Protein 2B86 (pdb70)

Solvent-accessible surface area: 4650 Å² total; per-residue (Å²): 238,105,148,89,44,86,1,30,0,76,140,80,29,91,28,104,107,153,159,14,18,83,2,140,121,126,38,135,6,86,6,30,59,45,113,147,118,99,54,88,2,115,19,97,72,111,164,56,4,99,2,27,10,137,116,30,90,145,122

GO terms:
  GO:0005783 endoplasmic reticulum (C, IDA)
  GO:0045944 positive regulation of transcription by RNA polymerase II (P, IDA)
  GO:0005515 protein binding (F, IPI)
  GO:0007165 signal transduction (P, TAS)
  GO:0007173 epidermal growth factor receptor signaling pathway (P, TAS)
  GO:0008285 negative regulation of cell population proliferation (P, TAS)
  GO:0005829 cytosol (C, TAS)
  GO:0005737 cytoplasm (C, IDA)
  GO:0001784 phosphotyrosine residue binding (F, IPI)
  GO:0042102 positive regulation of T cell proliferation (P, IMP)
  GO:0030838 positive regulation of actin filament polymerization (P, IMP)

Secondary structure (DSSP, 8-state):
-PPPEEEEESS-B--SSTTS--B-TT-EEEEEE-SSSS-EEE-TTS-EEE----SEEE-

InterPro domains:
  IPR000980 SH2 domain [PF00017] (285-359)
  IPR000980 SH2 domain [PS50001] (285-379)
  IPR000980 SH2 domain [SM00252] (283-365)
  IPR001452 SH3 domain [PF00018] (8-53)
  IPR001452 SH3 domain [PF00018] (202-249)
  IPR001452 SH3 domain [PF14604] (118-165)
  IPR001452 SH3 domain [PR00452] (5-15)
  IPR001452 SH3 domain [PR00452] (128-143)
  IPR001452 SH3 domain [PR00452] (145-154)
  IPR001452 SH3 domain [PR00452] (156-168)
  IPR001452 SH3 domain [PS50002] (2-61)
  IPR001452 SH3 domain [PS50002] (111-170)
  IPR001452 SH3 domain [PS50002] (195-257)
  IPR001452 SH3 domain [SM00326] (5-60)
  IPR001452 SH3 domain [SM00326] (114-169)
  IPR001452 SH3 domain [SM00326] (198-256)
  IPR017304 Cytoplasmic protein NCK [PIRSF037874] (1-380)
  IPR035559 Nck2, SH3 domain 1 [cd11899] (2-59)
  IPR035560 Nck2, SH3 domain 2 [cd11902] (114-168)
  IPR035561 Nck2, SH3 domain 3 [cd11903] (198-256)

Sequence (59 aa):
MTEEVIVIAKWDYTAQQDQELDIKKNERLWLLDDSKTWWRVRNAANRTGYVPSNYVERKMTEEVIVIAKWDYTAQQDQELDIKKNERLWLLDDSKTWWRVRNAANRTGYVPSNYVERKMTEEVIVIAKWDYTAQQDQELDIKKNERLWLLDDSKTWWRVRNAANRTGYVPSNYVERKMTEEVIVIAKWDYTAQQDQELDIKKNERLWLLDDSKTWWRVRNAANRTGYVPSNYVERKMTEEVIVIAKWDYTAQQDQELDIKKNERLWLLDDSKTWWRVRNAANRTGYVPSNYVERKMTEEVIVIAKWDYTAQQDQELDIKKNERLWLLDDSKTWWRVRNAANRTGYVPSNYVERKMTEEVIVIAKWDYTAQQDQELDIKKNERLWLLDDSKTWWRVRNAANRTGYVPSNYVERKMTEEVIVIAKWDYTAQQDQELDIKKNERLWLLDDSKTWWRVRNAANRTGYVPSNYVERKMTEEVIVIAKWDYTAQQDQELDIKKNERLWLLDDSKTWWRVRNAANRTGYVPSNYVERKMTEEVIVIAKWDYTAQQDQELDIKKNERLWLLDDSKTWWRVRNAANRTGYVPSNYVERKMTEEVIVIAKWDYTAQQDQELDIKKNERLWLLDDSKTWWRVRNAANRTGYVPSNYVERKMTEEVIVIAKWDYTAQQDQELDIKKNERLWLLDDSKTWWRVRNAANRTGYVPSNYVERKMTEEVIVIAKWDYTAQQDQELDIKKNERLWLLDDSKTWWRVRNAANRTGYVPSNYVERKMTEEVIVIAKWDYTAQQDQELDIKKNERLWLLDDSKTWWRVRNAANRTGYVPSNYVERKMTEEVIVIAKWDYTAQQDQELDIKKNERLWLLDDSKTWWRVRNAANRTGYVPSNYVERKMTEEVIVIAKWDYTAQQDQELDIKKNERLWLLDDSKTWWRVRNAANRTGYVPSNYVERKMTEEVIVIAKWDYTAQQDQELDIKKNERLWLLDDSKTWWRVRNAANRTGYVPSNYVERKMTEEVIVIAKWDYTAQQDQELDIKKNERLWLLDDSKTWWRVRNAANRTGYVPSNYVERKMTEEVIVIAKWDYTAQQDQELDIKKNERLWLLDDSKTWWRVRNAANRTGYVPSNYVERKMTEEVIVIAKWDYTAQQDQELDIKKNERLWLLDDSKTWWRVRNAANRTGYVPSNYVERKMTEEVIVIAKWDYTAQQDQELDIKKNERLWLLDDSKTWWRVRNAANRTGYVPSNYVERKMTEEVIVIAKWDYTAQQDQELDIKKNERLWLLDDSKTWWRVRNAANRTGYVPSNYVERKMTEEVIVIAKWDYTAQQDQELDIKKNERLWLLDDSKTWWRVRNAANRTGYVPSNYVERKMTEEVIVIAKWDYTAQQDQELDIKKNERLWLLDDSKTWWRVRNAANRTGYVPSNYVERKMTEEVIVIAKWDYTAQQDQELDIKKNERLWLLDDSKTWWRVRNAANRTGYVPSNYVERKMTEEVIVIAKWDYTAQQDQELDIKKNERLWLLDDSKTWWRVRNAANRTGYVPSNYVERKMTEEVIVIAKWDYTAQQDQELDIKKNERLWLLDDSKTWWRVRNAANRTGYVPSNYVERKMTEEVIVIAKWDYTAQQDQELDIKKNERLWLLDDSKTWWRVRNAANRTGYVPSNYVERKMTEEVIVIAKWDYTAQQDQELDIKKNERLWLLDDSKTWWRVRNAANRTGYVPSNYVERKMTEEVIVIAKWDYTAQQDQELDIKKNERLWLLDDSKTWWRVRNAANRTGYVPSNYVERK

Nearest PDB structures (foldseek):
  2b86-assembly1_A  TM=9.667E-01  e=6.865E-10  Homo sapiens
  2jw4-assembly1_A  TM=8.706E-01  e=1.695E-06  Homo sapiens
  2rol-assembly1_A  TM=8.533E-01  e=1.266E-04  Homo sapiens
  1wxb-assembly1_A  TM=8.736E-01  e=1.695E-04  Homo sapiens
  1wxt-assembly1_A  TM=8.742E-01  e=3.218E-04  Homo sapiens

Structure (mmCIF, N/CA/C/O backbone):
data_2B86
#
_entry.id   2B86
#
_cell.length_a   1.000
_cell.length_b   1.000
_cell.length_c   1.000
_cell.angle_alpha   90.00
_cell.angle_beta   90.00
_cell.angle_gamma   90.00
#
_symmetry.space_group_name_H-M   'P 1'
#
loop_
_atom_site.group_PDB
_atom_site.id
_atom_site.type_symbol
_atom_site.label_atom_id
_atom_site.label_alt_id
_atom_site.label_comp_id
_atom_site.label_asym_id
_atom_site.label_entity_id
_atom_site.label_seq_id
_atom_site.pdbx_PDB_ins_code
_atom_site.Cartn_x
_atom_site.Cartn_y
_atom_site.Cartn_z
_atom_site.occupancy
_atom_site.B_iso_or_equiv
_atom_site.auth_seq_id
_atom_site.auth_comp_id
_atom_site.auth_asym_id
_atom_site.auth_atom_id
_atom_site.pdbx_PDB_model_num
ATOM 1 N N . MET A 1 1 ? -9.884 -12.583 -12.425 1.00 0.00 1 MET A N 1
ATOM 2 C CA . MET A 1 1 ? -9.203 -12.512 -11.106 1.00 0.00 1 MET A CA 1
ATOM 3 C C . MET A 1 1 ? -8.119 -11.438 -11.102 1.00 0.00 1 MET A C 1
ATOM 4 O O . MET A 1 1 ? -7.314 -11.350 -12.030 1.00 0.00 1 MET A O 1
ATOM 20 N N . THR A 1 2 ? -8.106 -10.622 -10.053 1.00 0.00 2 THR A N 1
ATOM 21 C CA . THR A 1 2 ? -7.124 -9.550 -9.927 1.00 0.00 2 THR A CA 1
ATOM 22 C C . THR A 1 2 ? -5.775 -10.093 -9.465 1.00 0.00 2 THR A C 1
ATOM 23 O O . THR A 1 2 ? -5.710 -11.073 -8.723 1.00 0.00 2 THR A O 1
ATOM 34 N N . GLU A 1 3 ? -4.699 -9.449 -9.909 1.00 0.00 3 GLU A N 1
ATOM 35 C CA . GLU A 1 3 ? -3.351 -9.866 -9.542 1.00 0.00 3 GLU A CA 1
ATOM 36 C C . GLU A 1 3 ? -2.812 -9.027 -8.387 1.00 0.00 3 GLU A C 1
ATOM 37 O O . GLU A 1 3 ? -3.013 -7.813 -8.341 1.00 0.00 3 GLU A O 1
ATOM 50 N N . GLU A 1 4 ? -2.128 -9.684 -7.455 1.00 0.00 4 GLU A N 1
ATOM 51 C CA . GLU A 1 4 ? -1.560 -9.002 -6.297 1.00 0.00 4 GLU A CA 1
ATOM 52 C C . GLU A 1 4 ? -0.089 -8.675 -6.518 1.00 0.00 4 GLU A C 1
ATOM 53 O O . GLU A 1 4 ? 0.674 -9.493 -7.033 1.00 0.00 4 GLU A O 1
ATOM 66 N N . VAL A 1 5 ? 0.300 -7.472 -6.116 1.00 0.00 5 VAL A N 1
ATOM 67 C CA . VAL A 1 5 ? 1.676 -7.021 -6.256 1.00 0.00 5 VAL A CA 1
ATOM 68 C C . VAL A 1 5 ? 2.331 -6.877 -4.883 1.00 0.00 5 VAL A C 1
ATOM 69 O O . VAL A 1 5 ? 1.773 -6.252 -3.981 1.00 0.00 5 VAL A O 1
ATOM 82 N N . ILE A 1 6 ? 3.513 -7.463 -4.729 1.00 0.00 6 ILE A N 1
ATOM 83 C CA . ILE A 1 6 ? 4.235 -7.402 -3.463 1.00 0.00 6 ILE A CA 1
ATOM 84 C C . ILE A 1 6 ? 5.301 -6.315 -3.490 1.00 0.00 6 ILE A C 1
ATOM 85 O O . ILE A 1 6 ? 6.269 -6.400 -4.245 1.00 0.00 6 ILE A O 1
ATOM 101 N N . VAL A 1 7 ? 5.121 -5.293 -2.659 1.00 0.00 7 VAL A N 1
ATOM 102 C CA . VAL A 1 7 ? 6.074 -4.195 -2.593 1.00 0.00 7 VAL A CA 1
ATOM 103 C C . VAL A 1 7 ? 6.442 -3.868 -1.149 1.00 0.00 7 VAL A C 1
ATOM 104 O O . VAL A 1 7 ? 5.777 -4.307 -0.211 1.00 0.00 7 VAL A O 1
ATOM 117 N N . ILE A 1 8 ? 7.508 -3.098 -0.982 1.00 0.00 8 ILE A N 1
ATOM 118 C CA . ILE A 1 8 ? 7.972 -2.712 0.342 1.00 0.00 8 ILE A CA 1
ATOM 119 C C . ILE A 1 8 ? 8.165 -1.203 0.421 1.00 0.00 8 ILE A C 1
ATOM 120 O O . ILE A 1 8 ? 8.813 -0.605 -0.438 1.00 0.00 8 ILE A O 1
ATOM 136 N N . ALA A 1 9 ? 7.580 -0.592 1.447 1.00 0.00 9 ALA A N 1
ATOM 137 C CA . ALA A 1 9 ? 7.660 0.853 1.626 1.00 0.00 9 ALA A CA 1
ATOM 138 C C . ALA A 1 9 ? 9.043 1.284 2.108 1.00 0.00 9 ALA A C 1
ATOM 139 O O . ALA A 1 9 ? 9.668 0.607 2.923 1.00 0.00 9 ALA A O 1
ATOM 146 N N . LYS A 1 10 ? 9.514 2.416 1.583 1.00 0.00 10 LYS A N 1
ATOM 147 C CA . LYS A 1 10 ? 10.825 2.954 1.939 1.00 0.00 10 LYS A CA 1
ATOM 148 C C . LYS A 1 10 ? 10.708 4.162 2.873 1.00 0.00 10 LYS A C 1
ATOM 149 O O . LYS A 1 10 ? 11.661 4.508 3.572 1.00 0.00 10 LYS A O 1
ATOM 168 N N . TRP A 1 11 ? 9.537 4.791 2.891 1.00 0.00 11 TRP A N 1
ATOM 169 C CA . TRP A 1 11 ? 9.298 5.949 3.755 1.00 0.00 11 TRP A CA 1
ATOM 170 C C . TRP A 1 11 ? 7.884 5.888 4.333 1.00 0.00 11 TRP A C 1
ATOM 171 O O . TRP A 1 11 ? 6.977 5.316 3.729 1.00 0.00 11 TRP A O 1
ATOM 192 N N . ASP A 1 12 ? 7.715 6.454 5.522 1.00 0.00 12 ASP A N 1
ATOM 193 C CA . ASP A 1 12 ? 6.426 6.440 6.206 1.00 0.00 12 ASP A CA 1
ATOM 194 C C . ASP A 1 12 ? 5.398 7.324 5.509 1.00 0.00 12 ASP A C 1
ATOM 195 O O . ASP A 1 12 ? 5.654 8.493 5.218 1.00 0.00 12 ASP A O 1
ATOM 205 N N . TYR A 1 13 ? 4.222 6.753 5.259 1.00 0.00 13 TYR A N 1
ATOM 206 C CA . TYR A 1 13 ? 3.135 7.481 4.613 1.00 0.00 13 TYR A CA 1
ATOM 207 C C . TYR A 1 13 ? 1.850 7.370 5.428 1.00 0.00 13 TYR A C 1
ATOM 208 O O . TYR A 1 13 ? 1.534 6.309 5.968 1.00 0.00 13 TYR A O 1
ATOM 226 N N . THR A 1 14 ? 1.109 8.468 5.501 1.00 0.00 14 THR A N 1
ATOM 227 C CA . THR A 1 14 ? -0.148 8.498 6.238 1.00 0.00 14 THR A CA 1
ATOM 228 C C . THR A 1 14 ? -1.334 8.504 5.277 1.00 0.00 14 THR A C 1
ATOM 229 O O . THR A 1 14 ? -1.312 9.188 4.254 1.00 0.00 14 THR A O 1
ATOM 240 N N . ALA A 1 15 ? -2.365 7.735 5.610 1.00 0.00 15 ALA A N 1
ATOM 241 C CA . ALA A 1 15 ? -3.556 7.646 4.780 1.00 0.00 15 ALA A CA 1
ATOM 242 C C . ALA A 1 15 ? -4.209 9.011 4.597 1.00 0.00 15 ALA A C 1
ATOM 243 O O . ALA A 1 15 ? -4.319 9.788 5.546 1.00 0.00 15 ALA A O 1
ATOM 250 N N . GLN A 1 16 ? -4.655 9.296 3.377 1.00 0.00 16 GLN A N 1
ATOM 251 C CA . GLN A 1 16 ? -5.316 10.568 3.093 1.00 0.00 16 GLN A CA 1
ATOM 252 C C . GLN A 1 16 ? -6.817 10.499 3.402 1.00 0.00 16 GLN A C 1
ATOM 253 O O . GLN A 1 16 ? -7.526 11.501 3.298 1.00 0.00 16 GLN A O 1
ATOM 267 N N . GLN A 1 17 ? -7.294 9.317 3.802 1.00 0.00 17 GLN A N 1
ATOM 268 C CA . GLN A 1 17 ? -8.703 9.131 4.148 1.00 0.00 17 GLN A CA 1
ATOM 269 C C . GLN A 1 17 ? -8.841 8.110 5.275 1.00 0.00 17 GLN A C 1
ATOM 270 O O . GLN A 1 17 ? -7.874 7.441 5.639 1.00 0.00 17 GLN A O 1
ATOM 284 N N . ASP A 1 18 ? -10.046 7.995 5.825 1.00 0.00 18 ASP A N 1
ATOM 285 C CA . ASP A 1 18 ? -10.301 7.055 6.913 1.00 0.00 18 ASP A CA 1
ATOM 286 C C . ASP A 1 18 ? -10.348 5.616 6.409 1.00 0.00 18 ASP A C 1
ATOM 287 O O . ASP A 1 18 ? -10.061 4.680 7.154 1.00 0.00 18 ASP A O 1
ATOM 297 N N . GLN A 1 19 ? -10.717 5.446 5.146 1.00 0.00 19 GLN A N 1
ATOM 298 C CA . GLN A 1 19 ? -10.808 4.116 4.552 1.00 0.00 19 GLN A CA 1
ATOM 299 C C . GLN A 1 19 ? -9.441 3.583 4.116 1.00 0.00 19 GLN A C 1
ATOM 300 O O . GLN A 1 19 ? -9.319 2.410 3.762 1.00 0.00 19 GLN A O 1
ATOM 314 N N . GLU A 1 20 ? -8.410 4.429 4.136 1.00 0.00 20 GLU A N 1
ATOM 315 C CA . GLU A 1 20 ? -7.077 3.987 3.730 1.00 0.00 20 GLU A CA 1
ATOM 316 C C . GLU A 1 20 ? -6.271 3.520 4.938 1.00 0.00 20 GLU A C 1
ATOM 317 O O . GLU A 1 20 ? -6.721 3.640 6.080 1.00 0.00 20 GLU A O 1
ATOM 330 N N . LEU A 1 21 ? -5.100 2.939 4.678 1.00 0.00 21 LEU A N 1
ATOM 331 C CA . LEU A 1 21 ? -4.259 2.395 5.746 1.00 0.00 21 LEU A CA 1
ATOM 332 C C . LEU A 1 21 ? -2.877 3.052 5.807 1.00 0.00 21 LEU A C 1
ATOM 333 O O . LEU A 1 21 ? -2.207 3.222 4.795 1.00 0.00 21 LEU A O 1
ATOM 349 N N . ASP A 1 22 ? -2.441 3.396 7.014 1.00 0.00 22 ASP A N 1
ATOM 350 C CA . ASP A 1 22 ? -1.130 4.012 7.198 1.00 0.00 22 ASP A CA 1
ATOM 351 C C . ASP A 1 22 ? -0.005 2.987 7.047 1.00 0.00 22 ASP A C 1
ATOM 352 O O . ASP A 1 22 ? -0.161 1.819 7.407 1.00 0.00 22 ASP A O 1
ATOM 362 N N . ILE A 1 23 ? 1.133 3.443 6.525 1.00 0.00 23 ILE A N 1
ATOM 363 C CA . ILE A 1 23 ? 2.302 2.587 6.335 1.00 0.00 23 ILE A CA 1
ATOM 364 C C . ILE A 1 23 ? 3.535 3.234 6.973 1.00 0.00 23 ILE A C 1
ATOM 365 O O . ILE A 1 23 ? 3.489 4.397 7.377 1.00 0.00 23 ILE A O 1
ATOM 381 N N . LYS A 1 24 ? 4.632 2.485 7.077 1.00 0.00 24 LYS A N 1
ATOM 382 C CA . LYS A 1 24 ? 5.855 3.015 7.685 1.00 0.00 24 LYS A CA 1
ATOM 383 C C . LYS A 1 24 ? 7.015 3.058 6.687 1.00 0.00 24 LYS A C 1
ATOM 384 O O . LYS A 1 24 ? 6.851 2.752 5.507 1.00 0.00 24 LYS A O 1
ATOM 403 N N . LYS A 1 25 ? 8.184 3.465 7.180 1.00 0.00 25 LYS A N 1
ATOM 404 C CA . LYS A 1 25 ? 9.386 3.587 6.356 1.00 0.00 25 LYS A CA 1
ATOM 405 C C . LYS A 1 25 ? 9.882 2.247 5.836 1.00 0.00 25 LYS A C 1
ATOM 406 O O . LYS A 1 25 ? 10.370 2.157 4.712 1.00 0.00 25 LYS A O 1
ATOM 425 N N . ASN A 1 26 ? 9.781 1.211 6.656 1.00 0.00 26 ASN A N 1
ATOM 426 C CA . ASN A 1 26 ? 10.249 -0.112 6.258 1.00 0.00 26 ASN A CA 1
ATOM 427 C C . ASN A 1 26 ? 9.160 -1.164 6.435 1.00 0.00 26 ASN A C 1
ATOM 428 O O . ASN A 1 26 ? 9.432 -2.292 6.849 1.00 0.00 26 ASN A O 1
ATOM 439 N N . GLU A 1 27 ? 7.930 -0.791 6.116 1.00 0.00 27 GLU A N 1
ATOM 440 C CA . GLU A 1 27 ? 6.803 -1.704 6.237 1.00 0.00 27 GLU A CA 1
ATOM 441 C C . GLU A 1 27 ? 6.435 -2.295 4.879 1.00 0.00 27 GLU A C 1
ATOM 442 O O . GLU A 1 27 ? 6.313 -1.574 3.890 1.00 0.00 27 GLU A O 1
ATOM 455 N N . ARG A 1 28 ? 6.257 -3.611 4.840 1.00 0.00 28 ARG A N 1
ATOM 456 C CA . ARG A 1 28 ? 5.901 -4.298 3.611 1.00 0.00 28 ARG A CA 1
ATOM 457 C C . ARG A 1 28 ? 4.386 -4.330 3.438 1.00 0.00 28 ARG A C 1
ATOM 458 O O . ARG A 1 28 ? 3.658 -4.758 4.333 1.00 0.00 28 ARG A O 1
ATOM 479 N N . LEU A 1 29 ? 3.916 -3.848 2.292 1.00 0.00 29 LEU A N 1
ATOM 480 C CA . LEU A 1 29 ? 2.490 -3.792 2.012 1.00 0.00 29 LEU A CA 1
ATOM 481 C C . LEU A 1 29 ? 2.107 -4.685 0.831 1.00 0.00 29 LEU A C 1
ATOM 482 O O . LEU A 1 29 ? 2.902 -4.897 -0.086 1.00 0.00 29 LEU A O 1
ATOM 498 N N . TRP A 1 30 ? 0.875 -5.192 0.859 1.00 0.00 30 TRP A N 1
ATOM 499 C CA . TRP A 1 30 ? 0.364 -6.050 -0.210 1.00 0.00 30 TRP A CA 1
ATOM 500 C C . TRP A 1 30 ? -0.577 -5.260 -1.127 1.00 0.00 30 TRP A C 1
ATOM 501 O O . TRP A 1 30 ? -1.707 -4.951 -0.750 1.00 0.00 30 TRP A O 1
ATOM 522 N N . LEU A 1 31 ? -0.099 -4.925 -2.327 1.00 0.00 31 LEU A N 1
ATOM 523 C CA . LEU A 1 31 ? -0.892 -4.155 -3.295 1.00 0.00 31 LEU A CA 1
ATOM 524 C C . LEU A 1 31 ? -1.899 -5.033 -4.039 1.00 0.00 31 LEU A C 1
ATOM 525 O O . LEU A 1 31 ? -1.609 -6.180 -4.378 1.00 0.00 31 LEU A O 1
ATOM 541 N N . LEU A 1 32 ? -3.083 -4.473 -4.297 1.00 0.00 32 LEU A N 1
ATOM 542 C CA . LEU A 1 32 ? -4.139 -5.190 -5.008 1.00 0.00 32 LEU A CA 1
ATOM 543 C C . LEU A 1 32 ? -4.378 -4.590 -6.393 1.00 0.00 32 LEU A C 1
ATOM 544 O O . LEU A 1 32 ? -4.794 -5.290 -7.316 1.00 0.00 32 LEU A O 1
ATOM 560 N N . ASP A 1 33 ? -4.122 -3.289 -6.530 1.00 0.00 33 ASP A N 1
ATOM 561 C CA . ASP A 1 33 ? -4.323 -2.598 -7.803 1.00 0.00 33 ASP A CA 1
ATOM 562 C C . ASP A 1 33 ? -3.499 -1.314 -7.872 1.00 0.00 33 ASP A C 1
ATOM 563 O O . ASP A 1 33 ? -3.693 -0.396 -7.076 1.00 0.00 33 ASP A O 1
ATOM 573 N N . ASP A 1 34 ? -2.573 -1.262 -8.827 1.00 0.00 34 ASP A N 1
ATOM 574 C CA . ASP A 1 34 ? -1.711 -0.095 -9.000 1.00 0.00 34 ASP A CA 1
ATOM 575 C C . ASP A 1 34 ? -2.030 0.679 -10.285 1.00 0.00 34 ASP A C 1
ATOM 576 O O . ASP A 1 34 ? -1.331 1.636 -10.621 1.00 0.00 34 ASP A O 1
ATOM 586 N N . SER A 1 35 ? -3.076 0.272 -11.005 1.00 0.00 35 SER A N 1
ATOM 587 C CA . SER A 1 35 ? -3.451 0.945 -12.246 1.00 0.00 35 SER A CA 1
ATOM 588 C C . SER A 1 35 ? -3.967 2.357 -11.978 1.00 0.00 35 SER A C 1
ATOM 589 O O . SER A 1 35 ? -3.729 3.275 -12.763 1.00 0.00 35 SER A O 1
ATOM 597 N N . LYS A 1 36 ? -4.681 2.517 -10.871 1.00 0.00 36 LYS A N 1
ATOM 598 C CA . LYS A 1 36 ? -5.245 3.810 -10.497 1.00 0.00 36 LYS A CA 1
ATOM 599 C C . LYS A 1 36 ? -4.230 4.676 -9.774 1.00 0.00 36 LYS A C 1
ATOM 600 O O . LYS A 1 36 ? -3.268 4.175 -9.192 1.00 0.00 36 LYS A O 1
ATOM 619 N N . THR A 1 37 ? -4.474 5.987 -9.784 1.00 0.00 37 THR A N 1
ATOM 620 C CA . THR A 1 37 ? -3.604 6.935 -9.095 1.00 0.00 37 THR A CA 1
ATOM 621 C C . THR A 1 37 ? -3.498 6.546 -7.624 1.00 0.00 37 THR A C 1
ATOM 622 O O . THR A 1 37 ? -2.441 6.661 -7.004 1.00 0.00 37 THR A O 1
ATOM 633 N N . TRP A 1 38 ? -4.607 6.036 -7.096 1.00 0.00 38 TRP A N 1
ATOM 634 C CA . TRP A 1 38 ? -4.662 5.565 -5.723 1.00 0.00 38 TRP A CA 1
ATOM 635 C C . TRP A 1 38 ? -4.507 4.050 -5.734 1.00 0.00 38 TRP A C 1
ATOM 636 O O . TRP A 1 38 ? -5.131 3.368 -6.547 1.00 0.00 38 TRP A O 1
ATOM 657 N N . TRP A 1 39 ? -3.650 3.523 -4.872 1.00 0.00 39 TRP A N 1
ATOM 658 C CA . TRP A 1 39 ? -3.404 2.086 -4.849 1.00 0.00 39 TRP A CA 1
ATOM 659 C C . TRP A 1 39 ? -4.083 1.405 -3.678 1.00 0.00 39 TRP A C 1
ATOM 660 O O . TRP A 1 39 ? -3.990 1.865 -2.542 1.00 0.00 39 TRP A O 1
ATOM 681 N N . ARG A 1 40 ? -4.729 0.276 -3.959 1.00 0.00 40 ARG A N 1
ATOM 682 C CA . ARG A 1 40 ? -5.384 -0.492 -2.916 1.00 0.00 40 ARG A CA 1
ATOM 683 C C . ARG A 1 40 ? -4.361 -1.430 -2.308 1.00 0.00 40 ARG A C 1
ATOM 684 O O . ARG A 1 40 ? -3.599 -2.075 -3.029 1.00 0.00 40 ARG A O 1
ATOM 705 N N . VAL A 1 41 ? -4.310 -1.479 -0.987 1.00 0.00 41 VAL A N 1
ATOM 706 C CA . VAL A 1 41 ? -3.334 -2.313 -0.315 1.00 0.00 41 VAL A CA 1
ATOM 707 C C . VAL A 1 41 ? -3.941 -3.054 0.878 1.00 0.00 41 VAL A C 1
ATOM 708 O O . VAL A 1 41 ? -4.993 -2.677 1.389 1.00 0.00 41 VAL A O 1
ATOM 721 N N . ARG A 1 42 ? -3.254 -4.106 1.309 1.00 0.00 42 ARG A N 1
ATOM 722 C CA . ARG A 1 42 ? -3.695 -4.915 2.434 1.00 0.00 42 ARG A CA 1
ATOM 723 C C . ARG A 1 42 ? -2.598 -4.972 3.482 1.00 0.00 42 ARG A C 1
ATOM 724 O O . ARG A 1 42 ? -1.416 -4.897 3.153 1.00 0.00 42 ARG A O 1
ATOM 745 N N . ASN A 1 43 ? -2.985 -5.097 4.741 1.00 0.00 43 ASN A N 1
ATOM 746 C CA . ASN A 1 43 ? -2.002 -5.159 5.824 1.00 0.00 43 ASN A CA 1
ATOM 747 C C . ASN A 1 43 ? -2.139 -6.447 6.630 1.00 0.00 43 ASN A C 1
ATOM 748 O O . ASN A 1 43 ? -3.174 -7.111 6.595 1.00 0.00 43 ASN A O 1
ATOM 759 N N . ALA A 1 44 ? -1.078 -6.794 7.360 1.00 0.00 44 ALA A N 1
ATOM 760 C CA . ALA A 1 44 ? -1.067 -8.003 8.180 1.00 0.00 44 ALA A CA 1
ATOM 761 C C . ALA A 1 44 ? -2.234 -8.021 9.175 1.00 0.00 44 ALA A C 1
ATOM 762 O O . ALA A 1 44 ? -2.610 -9.080 9.677 1.00 0.00 44 ALA A O 1
ATOM 769 N N . ALA A 1 45 ? -2.809 -6.846 9.451 1.00 0.00 45 ALA A N 1
ATOM 770 C CA . ALA A 1 45 ? -3.934 -6.733 10.374 1.00 0.00 45 ALA A CA 1
ATOM 771 C C . ALA A 1 45 ? -5.265 -7.141 9.727 1.00 0.00 45 ALA A C 1
ATOM 772 O O . ALA A 1 45 ? -6.324 -6.998 10.342 1.00 0.00 45 ALA A O 1
ATOM 779 N N . ASN A 1 46 ? -5.217 -7.639 8.482 1.00 0.00 46 ASN A N 1
ATOM 780 C CA . ASN A 1 46 ? -6.418 -8.058 7.754 1.00 0.00 46 ASN A CA 1
ATOM 781 C C . ASN A 1 46 ? -7.246 -6.857 7.305 1.00 0.00 46 ASN A C 1
ATOM 782 O O . ASN A 1 46 ? -8.445 -6.980 7.053 1.00 0.00 46 ASN A O 1
ATOM 793 N N . ARG A 1 47 ? -6.599 -5.702 7.195 1.00 0.00 47 ARG A N 1
ATOM 794 C CA . ARG A 1 47 ? -7.270 -4.488 6.761 1.00 0.00 47 ARG A CA 1
ATOM 795 C C . ARG A 1 47 ? -6.818 -4.126 5.351 1.00 0.00 47 ARG A C 1
ATOM 796 O O . ARG A 1 47 ? -5.666 -4.362 4.986 1.00 0.00 47 ARG A O 1
ATOM 817 N N . THR A 1 48 ? -7.715 -3.549 4.555 1.00 0.00 48 THR A N 1
ATOM 818 C CA . THR A 1 48 ? -7.369 -3.161 3.189 1.00 0.00 48 THR A CA 1
ATOM 819 C C . THR A 1 48 ? -7.889 -1.750 2.873 1.00 0.00 48 THR A C 1
ATOM 820 O O . THR A 1 48 ? -8.931 -1.342 3.388 1.00 0.00 48 THR A O 1
ATOM 831 N N . GLY A 1 49 ? -7.165 -1.006 2.027 1.00 0.00 49 GLY A N 1
ATOM 832 C CA . GLY A 1 49 ? -7.590 0.350 1.675 1.00 0.00 49 GLY A CA 1
ATOM 833 C C . GLY A 1 49 ? -6.801 0.947 0.515 1.00 0.00 49 GLY A C 1
ATOM 834 O O . GLY A 1 49 ? -5.849 0.338 0.033 1.00 0.00 49 GLY A O 1
ATOM 838 N N . TYR A 1 50 ? -7.205 2.144 0.063 1.00 0.00 50 TYR A N 1
ATOM 839 C CA . TYR A 1 50 ? -6.536 2.821 -1.058 1.00 0.00 50 TYR A CA 1
ATOM 840 C C . TYR A 1 50 ? -5.617 3.945 -0.579 1.00 0.00 50 TYR A C 1
ATOM 841 O O . TYR A 1 50 ? -6.089 4.994 -0.140 1.00 0.00 50 TYR A O 1
ATOM 859 N N . VAL A 1 51 ? -4.309 3.727 -0.676 1.00 0.00 51 VAL A N 1
ATOM 860 C CA . VAL A 1 51 ? -3.334 4.729 -0.249 1.00 0.00 51 VAL A CA 1
ATOM 861 C C . VAL A 1 51 ? -2.310 5.043 -1.346 1.00 0.00 51 VAL A C 1
ATOM 862 O O . VAL A 1 51 ? -1.517 4.179 -1.723 1.00 0.00 51 VAL A O 1
ATOM 875 N N . PRO A 1 52 ? -2.278 6.288 -1.866 1.00 0.00 52 PRO A N 1
ATOM 876 C CA . PRO A 1 52 ? -1.307 6.664 -2.892 1.00 0.00 52 PRO A CA 1
ATOM 877 C C . PRO A 1 52 ? 0.088 6.804 -2.297 1.00 0.00 52 PRO A C 1
ATOM 878 O O . PRO A 1 52 ? 0.663 7.892 -2.271 1.00 0.00 52 PRO A O 1
ATOM 889 N N . SER A 1 53 ? 0.617 5.692 -1.792 1.00 0.00 53 SER A N 1
ATOM 890 C CA . SER A 1 53 ? 1.932 5.688 -1.170 1.00 0.00 53 SER A CA 1
ATOM 891 C C . SER A 1 53 ? 3.038 5.817 -2.204 1.00 0.00 53 SER A C 1
ATOM 892 O O . SER A 1 53 ? 3.725 4.845 -2.520 1.00 0.00 53 SER A O 1
ATOM 900 N N . ASN A 1 54 ? 3.236 7.033 -2.706 1.00 0.00 54 ASN A N 1
ATOM 901 C CA . ASN A 1 54 ? 4.301 7.284 -3.672 1.00 0.00 54 ASN A CA 1
ATOM 902 C C . ASN A 1 54 ? 5.664 6.950 -3.056 1.00 0.00 54 ASN A C 1
ATOM 903 O O . ASN A 1 54 ? 6.649 6.753 -3.768 1.00 0.00 54 ASN A O 1
ATOM 914 N N . TYR A 1 55 ? 5.706 6.894 -1.720 1.00 0.00 55 TYR A N 1
ATOM 915 C CA . TYR A 1 55 ? 6.922 6.598 -0.984 1.00 0.00 55 TYR A CA 1
ATOM 916 C C . TYR A 1 55 ? 7.137 5.086 -0.805 1.00 0.00 55 TYR A C 1
ATOM 917 O O . TYR A 1 55 ? 7.495 4.628 0.282 1.00 0.00 55 TYR A O 1
ATOM 935 N N . VAL A 1 56 ? 6.926 4.313 -1.867 1.00 0.00 56 VAL A N 1
ATOM 936 C CA . VAL A 1 56 ? 7.109 2.866 -1.801 1.00 0.00 56 VAL A CA 1
ATOM 937 C C . VAL A 1 56 ? 7.849 2.351 -3.034 1.00 0.00 56 VAL A C 1
ATOM 938 O O . VAL A 1 56 ? 7.704 2.894 -4.130 1.00 0.00 56 VAL A O 1
ATOM 951 N N . GLU A 1 57 ? 8.654 1.308 -2.845 1.00 0.00 57 GLU A N 1
ATOM 952 C CA . GLU A 1 57 ? 9.429 0.730 -3.941 1.00 0.00 57 GLU A CA 1
ATOM 953 C C . GLU A 1 57 ? 9.116 -0.751 -4.120 1.00 0.00 57 GLU A C 1
ATOM 954 O O . GLU A 1 57 ? 8.957 -1.487 -3.146 1.00 0.00 57 GLU A O 1
ATOM 967 N N . ARG A 1 58 ? 9.031 -1.180 -5.375 1.00 0.00 58 ARG A N 1
ATOM 968 C CA . ARG A 1 58 ? 8.738 -2.573 -5.693 1.00 0.00 58 ARG A CA 1
ATOM 969 C C . ARG A 1 58 ? 9.960 -3.454 -5.451 1.00 0.00 58 ARG A C 1
ATOM 970 O O . ARG A 1 58 ? 11.087 -3.067 -5.761 1.00 0.00 58 ARG A O 1
ATOM 991 N N . LYS A 1 59 ? 9.729 -4.643 -4.903 1.00 0.00 59 LYS A N 1
ATOM 992 C CA . LYS A 1 59 ? 10.814 -5.579 -4.628 1.00 0.00 59 LYS A CA 1
ATOM 993 C C . LYS A 1 59 ? 10.289 -7.008 -4.540 1.00 0.00 59 LYS A C 1
ATOM 994 O O . LYS A 1 59 ? 9.348 -7.246 -3.752 1.00 0.00 59 LYS A O 1
ATOM 1013 N N . MET A 1 1 ? -7.993 -16.723 -11.076 1.00 0.00 1 MET A N 2
ATOM 1014 C CA . MET A 1 1 ? -7.486 -16.208 -9.760 1.00 0.00 1 MET A CA 2
ATOM 1015 C C . MET A 1 1 ? -6.692 -14.912 -9.923 1.00 0.00 1 MET A C 2
ATOM 1016 O O . MET A 1 1 ? -5.872 -14.781 -10.832 1.00 0.00 1 MET A O 2
ATOM 1032 N N . THR A 1 2 ? -6.950 -13.954 -9.036 1.00 0.00 2 THR A N 2
ATOM 1033 C CA . THR A 1 2 ? -6.269 -12.665 -9.077 1.00 0.00 2 THR A CA 2
ATOM 1034 C C . THR A 1 2 ? -4.833 -12.783 -8.579 1.00 0.00 2 THR A C 2
ATOM 1035 O O . THR A 1 2 ? -4.522 -13.631 -7.741 1.00 0.00 2 THR A O 2
ATOM 1046 N N . GLU A 1 3 ? -3.961 -11.925 -9.101 1.00 0.00 3 GLU A N 2
ATOM 1047 C CA . GLU A 1 3 ? -2.554 -11.926 -8.713 1.00 0.00 3 GLU A CA 2
ATOM 1048 C C . GLU A 1 3 ? -2.267 -10.829 -7.692 1.00 0.00 3 GLU A C 2
ATOM 1049 O O . GLU A 1 3 ? -2.564 -9.657 -7.926 1.00 0.00 3 GLU A O 2
ATOM 1062 N N . GLU A 1 4 ? -1.685 -11.216 -6.561 1.00 0.00 4 GLU A N 2
ATOM 1063 C CA . GLU A 1 4 ? -1.354 -10.266 -5.505 1.00 0.00 4 GLU A CA 2
ATOM 1064 C C . GLU A 1 4 ? -0.004 -9.611 -5.763 1.00 0.00 4 GLU A C 2
ATOM 1065 O O . GLU A 1 4 ? 0.921 -10.244 -6.273 1.00 0.00 4 GLU A O 2
ATOM 1078 N N . VAL A 1 5 ? 0.095 -8.337 -5.410 1.00 0.00 5 VAL A N 2
ATOM 1079 C CA . VAL A 1 5 ? 1.323 -7.579 -5.599 1.00 0.00 5 VAL A CA 2
ATOM 1080 C C . VAL A 1 5 ? 2.007 -7.316 -4.259 1.00 0.00 5 VAL A C 2
ATOM 1081 O O . VAL A 1 5 ? 1.383 -6.834 -3.313 1.00 0.00 5 VAL A O 2
ATOM 1094 N N . ILE A 1 6 ? 3.293 -7.647 -4.187 1.00 0.00 6 ILE A N 2
ATOM 1095 C CA . ILE A 1 6 ? 4.070 -7.461 -2.967 1.00 0.00 6 ILE A CA 2
ATOM 1096 C C . ILE A 1 6 ? 5.052 -6.298 -3.109 1.00 0.00 6 ILE A C 2
ATOM 1097 O O . ILE A 1 6 ? 5.972 -6.351 -3.925 1.00 0.00 6 ILE A O 2
ATOM 1113 N N . VAL A 1 7 ? 4.853 -5.248 -2.312 1.00 0.00 7 VAL A N 2
ATOM 1114 C CA . VAL A 1 7 ? 5.731 -4.080 -2.361 1.00 0.00 7 VAL A CA 2
ATOM 1115 C C . VAL A 1 7 ? 6.239 -3.704 -0.967 1.00 0.00 7 VAL A C 2
ATOM 1116 O O . VAL A 1 7 ? 5.664 -4.105 0.044 1.00 0.00 7 VAL A O 2
ATOM 1129 N N . ILE A 1 8 ? 7.323 -2.930 -0.926 1.00 0.00 8 ILE A N 2
ATOM 1130 C CA . ILE A 1 8 ? 7.911 -2.501 0.339 1.00 0.00 8 ILE A CA 2
ATOM 1131 C C . ILE A 1 8 ? 7.916 -0.980 0.455 1.00 0.00 8 ILE A C 2
ATOM 1132 O O . ILE A 1 8 ? 8.375 -0.278 -0.447 1.00 0.00 8 ILE A O 2
ATOM 1148 N N . ALA A 1 9 ? 7.399 -0.478 1.571 1.00 0.00 9 ALA A N 2
ATOM 1149 C CA . ALA A 1 9 ? 7.339 0.960 1.813 1.00 0.00 9 ALA A CA 2
ATOM 1150 C C . ALA A 1 9 ? 8.654 1.472 2.403 1.00 0.00 9 ALA A C 2
ATOM 1151 O O . ALA A 1 9 ? 9.055 1.064 3.493 1.00 0.00 9 ALA A O 2
ATOM 1158 N N . LYS A 1 10 ? 9.326 2.361 1.670 1.00 0.00 10 LYS A N 2
ATOM 1159 C CA . LYS A 1 10 ? 10.605 2.923 2.113 1.00 0.00 10 LYS A CA 2
ATOM 1160 C C . LYS A 1 10 ? 10.435 4.218 2.922 1.00 0.00 10 LYS A C 2
ATOM 1161 O O . LYS A 1 10 ? 11.414 4.766 3.428 1.00 0.00 10 LYS A O 2
ATOM 1180 N N . TRP A 1 11 ? 9.200 4.699 3.052 1.00 0.00 11 TRP A N 2
ATOM 1181 C CA . TRP A 1 11 ? 8.928 5.922 3.813 1.00 0.00 11 TRP A CA 2
ATOM 1182 C C . TRP A 1 11 ? 7.560 5.835 4.489 1.00 0.00 11 TRP A C 2
ATOM 1183 O O . TRP A 1 11 ? 6.610 5.294 3.922 1.00 0.00 11 TRP A O 2
ATOM 1204 N N . ASP A 1 12 ? 7.477 6.352 5.710 1.00 0.00 12 ASP A N 2
ATOM 1205 C CA . ASP A 1 12 ? 6.236 6.317 6.474 1.00 0.00 12 ASP A CA 2
ATOM 1206 C C . ASP A 1 12 ? 5.190 7.272 5.903 1.00 0.00 12 ASP A C 2
ATOM 1207 O O . ASP A 1 12 ? 5.406 8.483 5.839 1.00 0.00 12 ASP A O 2
ATOM 1217 N N . TYR A 1 13 ? 4.050 6.713 5.500 1.00 0.00 13 TYR A N 2
ATOM 1218 C CA . TYR A 1 13 ? 2.956 7.507 4.943 1.00 0.00 13 TYR A CA 2
ATOM 1219 C C . TYR A 1 13 ? 1.650 7.206 5.672 1.00 0.00 13 TYR A C 2
ATOM 1220 O O . TYR A 1 13 ? 1.333 6.049 5.949 1.00 0.00 13 TYR A O 2
ATOM 1238 N N . THR A 1 14 ? 0.892 8.255 5.970 1.00 0.00 14 THR A N 2
ATOM 1239 C CA . THR A 1 14 ? -0.384 8.101 6.657 1.00 0.00 14 THR A CA 2
ATOM 1240 C C . THR A 1 14 ? -1.541 8.168 5.668 1.00 0.00 14 THR A C 2
ATOM 1241 O O . THR A 1 14 ? -1.518 8.945 4.715 1.00 0.00 14 THR A O 2
ATOM 1252 N N . ALA A 1 15 ? -2.547 7.342 5.910 1.00 0.00 15 ALA A N 2
ATOM 1253 C CA . ALA A 1 15 ? -3.721 7.278 5.063 1.00 0.00 15 ALA A CA 2
ATOM 1254 C C . ALA A 1 15 ? -4.414 8.633 4.952 1.00 0.00 15 ALA A C 2
ATOM 1255 O O . ALA A 1 15 ? -4.671 9.293 5.959 1.00 0.00 15 ALA A O 2
ATOM 1262 N N . GLN A 1 16 ? -4.734 9.032 3.724 1.00 0.00 16 GLN A N 2
ATOM 1263 C CA . GLN A 1 16 ? -5.422 10.300 3.490 1.00 0.00 16 GLN A CA 2
ATOM 1264 C C . GLN A 1 16 ? -6.808 10.274 4.132 1.00 0.00 16 GLN A C 2
ATOM 1265 O O . GLN A 1 16 ? -7.325 11.301 4.571 1.00 0.00 16 GLN A O 2
ATOM 1279 N N . GLN A 1 17 ? -7.393 9.082 4.185 1.00 0.00 17 GLN A N 2
ATOM 1280 C CA . GLN A 1 17 ? -8.715 8.887 4.775 1.00 0.00 17 GLN A CA 2
ATOM 1281 C C . GLN A 1 17 ? -8.732 7.620 5.627 1.00 0.00 17 GLN A C 2
ATOM 1282 O O . GLN A 1 17 ? -7.875 6.753 5.473 1.00 0.00 17 GLN A O 2
ATOM 1296 N N . ASP A 1 18 ? -9.705 7.511 6.523 1.00 0.00 18 ASP A N 2
ATOM 1297 C CA . ASP A 1 18 ? -9.808 6.341 7.390 1.00 0.00 18 ASP A CA 2
ATOM 1298 C C . ASP A 1 18 ? -9.965 5.065 6.575 1.00 0.00 18 ASP A C 2
ATOM 1299 O O . ASP A 1 18 ? -9.455 4.008 6.949 1.00 0.00 18 ASP A O 2
ATOM 1309 N N . GLN A 1 19 ? -10.669 5.175 5.462 1.00 0.00 19 GLN A N 2
ATOM 1310 C CA . GLN A 1 19 ? -10.895 4.032 4.586 1.00 0.00 19 GLN A CA 2
ATOM 1311 C C . GLN A 1 19 ? -9.588 3.539 3.970 1.00 0.00 19 GLN A C 2
ATOM 1312 O O . GLN A 1 19 ? -9.505 2.397 3.518 1.00 0.00 19 GLN A O 2
ATOM 1326 N N . GLU A 1 20 ? -8.568 4.394 3.954 1.00 0.00 20 GLU A N 2
ATOM 1327 C CA . GLU A 1 20 ? -7.279 4.012 3.390 1.00 0.00 20 GLU A CA 2
ATOM 1328 C C . GLU A 1 20 ? -6.446 3.260 4.419 1.00 0.00 20 GLU A C 2
ATOM 1329 O O . GLU A 1 20 ? -6.900 3.013 5.537 1.00 0.00 20 GLU A O 2
ATOM 1342 N N . LEU A 1 21 ? -5.239 2.869 4.026 1.00 0.00 21 LEU A N 2
ATOM 1343 C CA . LEU A 1 21 ? -4.360 2.110 4.905 1.00 0.00 21 LEU A CA 2
ATOM 1344 C C . LEU A 1 21 ? -3.038 2.832 5.158 1.00 0.00 21 LEU A C 2
ATOM 1345 O O . LEU A 1 21 ? -2.459 3.432 4.252 1.00 0.00 21 LEU A O 2
ATOM 1361 N N . ASP A 1 22 ? -2.565 2.755 6.400 1.00 0.00 22 ASP A N 2
ATOM 1362 C CA . ASP A 1 22 ? -1.307 3.384 6.793 1.00 0.00 22 ASP A CA 2
ATOM 1363 C C . ASP A 1 22 ? -0.126 2.477 6.463 1.00 0.00 22 ASP A C 2
ATOM 1364 O O . ASP A 1 22 ? -0.230 1.254 6.544 1.00 0.00 22 ASP A O 2
ATOM 1374 N N . ILE A 1 23 ? 0.998 3.087 6.108 1.00 0.00 23 ILE A N 2
ATOM 1375 C CA . ILE A 1 23 ? 2.204 2.336 5.783 1.00 0.00 23 ILE A CA 2
ATOM 1376 C C . ILE A 1 23 ? 3.403 2.916 6.529 1.00 0.00 23 ILE A C 2
ATOM 1377 O O . ILE A 1 23 ? 3.357 4.054 6.995 1.00 0.00 23 ILE A O 2
ATOM 1393 N N . LYS A 1 24 ? 4.472 2.133 6.651 1.00 0.00 24 LYS A N 2
ATOM 1394 C CA . LYS A 1 24 ? 5.667 2.591 7.356 1.00 0.00 24 LYS A CA 2
ATOM 1395 C C . LYS A 1 24 ? 6.867 2.669 6.422 1.00 0.00 24 LYS A C 2
ATOM 1396 O O . LYS A 1 24 ? 6.832 2.166 5.300 1.00 0.00 24 LYS A O 2
ATOM 1415 N N . LYS A 1 25 ? 7.922 3.318 6.897 1.00 0.00 25 LYS A N 2
ATOM 1416 C CA . LYS A 1 25 ? 9.140 3.490 6.113 1.00 0.00 25 LYS A CA 2
ATOM 1417 C C . LYS A 1 25 ? 9.872 2.177 5.864 1.00 0.00 25 LYS A C 2
ATOM 1418 O O . LYS A 1 25 ? 10.745 2.112 4.999 1.00 0.00 25 LYS A O 2
ATOM 1437 N N . ASN A 1 26 ? 9.523 1.133 6.603 1.00 0.00 26 ASN A N 2
ATOM 1438 C CA . ASN A 1 26 ? 10.171 -0.158 6.418 1.00 0.00 26 ASN A CA 2
ATOM 1439 C C . ASN A 1 26 ? 9.172 -1.305 6.514 1.00 0.00 26 ASN A C 2
ATOM 1440 O O . ASN A 1 26 ? 9.550 -2.444 6.784 1.00 0.00 26 ASN A O 2
ATOM 1451 N N . GLU A 1 27 ? 7.898 -1.006 6.287 1.00 0.00 27 GLU A N 2
ATOM 1452 C CA . GLU A 1 27 ? 6.863 -2.024 6.345 1.00 0.00 27 GLU A CA 2
ATOM 1453 C C . GLU A 1 27 ? 6.499 -2.497 4.941 1.00 0.00 27 GLU A C 2
ATOM 1454 O O . GLU A 1 27 ? 6.332 -1.691 4.026 1.00 0.00 27 GLU A O 2
ATOM 1467 N N . ARG A 1 28 ? 6.378 -3.809 4.785 1.00 0.00 28 ARG A N 2
ATOM 1468 C CA . ARG A 1 28 ? 6.036 -4.403 3.508 1.00 0.00 28 ARG A CA 2
ATOM 1469 C C . ARG A 1 28 ? 4.525 -4.548 3.367 1.00 0.00 28 ARG A C 2
ATOM 1470 O O . ARG A 1 28 ? 3.879 -5.211 4.179 1.00 0.00 28 ARG A O 2
ATOM 1491 N N . LEU A 1 29 ? 3.967 -3.918 2.341 1.00 0.00 29 LEU A N 2
ATOM 1492 C CA . LEU A 1 29 ? 2.530 -3.973 2.104 1.00 0.00 29 LEU A CA 2
ATOM 1493 C C . LEU A 1 29 ? 2.230 -4.683 0.784 1.00 0.00 29 LEU A C 2
ATOM 1494 O O . LEU A 1 29 ? 3.011 -4.604 -0.165 1.00 0.00 29 LEU A O 2
ATOM 1510 N N . TRP A 1 30 ? 1.094 -5.375 0.731 1.00 0.00 30 TRP A N 2
ATOM 1511 C CA . TRP A 1 30 ? 0.689 -6.100 -0.472 1.00 0.00 30 TRP A CA 2
ATOM 1512 C C . TRP A 1 30 ? -0.370 -5.326 -1.248 1.00 0.00 30 TRP A C 2
ATOM 1513 O O . TRP A 1 30 ? -1.509 -5.190 -0.799 1.00 0.00 30 TRP A O 2
ATOM 1534 N N . LEU A 1 31 ? 0.022 -4.806 -2.405 1.00 0.00 31 LEU A N 2
ATOM 1535 C CA . LEU A 1 31 ? -0.878 -4.023 -3.245 1.00 0.00 31 LEU A CA 2
ATOM 1536 C C . LEU A 1 31 ? -1.793 -4.903 -4.087 1.00 0.00 31 LEU A C 2
ATOM 1537 O O . LEU A 1 31 ? -1.456 -6.037 -4.428 1.00 0.00 31 LEU A O 2
ATOM 1553 N N . LEU A 1 32 ? -2.957 -4.354 -4.416 1.00 0.00 32 LEU A N 2
ATOM 1554 C CA . LEU A 1 32 ? -3.946 -5.055 -5.221 1.00 0.00 32 LEU A CA 2
ATOM 1555 C C . LEU A 1 32 ? -4.081 -4.417 -6.605 1.00 0.00 32 LEU A C 2
ATOM 1556 O O . LEU A 1 32 ? -4.475 -5.079 -7.564 1.00 0.00 32 LEU A O 2
ATOM 1572 N N . ASP A 1 33 ? -3.751 -3.128 -6.704 1.00 0.00 33 ASP A N 2
ATOM 1573 C CA . ASP A 1 33 ? -3.835 -2.411 -7.975 1.00 0.00 33 ASP A CA 2
ATOM 1574 C C . ASP A 1 33 ? -2.989 -1.139 -7.945 1.00 0.00 33 ASP A C 2
ATOM 1575 O O . ASP A 1 33 ? -3.242 -0.234 -7.151 1.00 0.00 33 ASP A O 2
ATOM 1585 N N . ASP A 1 34 ? -1.980 -1.081 -8.813 1.00 0.00 34 ASP A N 2
ATOM 1586 C CA . ASP A 1 34 ? -1.090 0.079 -8.884 1.00 0.00 34 ASP A CA 2
ATOM 1587 C C . ASP A 1 34 ? -1.281 0.877 -10.178 1.00 0.00 34 ASP A C 2
ATOM 1588 O O . ASP A 1 34 ? -0.514 1.799 -10.455 1.00 0.00 34 ASP A O 2
ATOM 1598 N N . SER A 1 35 ? -2.290 0.523 -10.970 1.00 0.00 35 SER A N 2
ATOM 1599 C CA . SER A 1 35 ? -2.545 1.217 -12.228 1.00 0.00 35 SER A CA 2
ATOM 1600 C C . SER A 1 35 ? -3.158 2.595 -11.989 1.00 0.00 35 SER A C 2
ATOM 1601 O O . SER A 1 35 ? -2.872 3.547 -12.715 1.00 0.00 35 SER A O 2
ATOM 1609 N N . LYS A 1 36 ? -4.012 2.685 -10.979 1.00 0.00 36 LYS A N 2
ATOM 1610 C CA . LYS A 1 36 ? -4.686 3.936 -10.649 1.00 0.00 36 LYS A CA 2
ATOM 1611 C C . LYS A 1 36 ? -3.810 4.863 -9.834 1.00 0.00 36 LYS A C 2
ATOM 1612 O O . LYS A 1 36 ? -2.841 4.440 -9.205 1.00 0.00 36 LYS A O 2
ATOM 1631 N N . THR A 1 37 ? -4.192 6.136 -9.828 1.00 0.00 37 THR A N 2
ATOM 1632 C CA . THR A 1 37 ? -3.487 7.151 -9.066 1.00 0.00 37 THR A CA 2
ATOM 1633 C C . THR A 1 37 ? -3.465 6.744 -7.600 1.00 0.00 37 THR A C 2
ATOM 1634 O O . THR A 1 37 ? -2.448 6.860 -6.917 1.00 0.00 37 THR A O 2
ATOM 1645 N N . TRP A 1 38 ? -4.598 6.214 -7.154 1.00 0.00 38 TRP A N 2
ATOM 1646 C CA . TRP A 1 38 ? -4.730 5.721 -5.784 1.00 0.00 38 TRP A CA 2
ATOM 1647 C C . TRP A 1 38 ? -4.427 4.225 -5.765 1.00 0.00 38 TRP A C 2
ATOM 1648 O O . TRP A 1 38 ? -4.932 3.475 -6.600 1.00 0.00 38 TRP A O 2
ATOM 1669 N N . TRP A 1 39 ? -3.574 3.799 -4.842 1.00 0.00 39 TRP A N 2
ATOM 1670 C CA . TRP A 1 39 ? -3.183 2.394 -4.764 1.00 0.00 39 TRP A CA 2
ATOM 1671 C C . TRP A 1 39 ? -3.893 1.649 -3.634 1.00 0.00 39 TRP A C 2
ATOM 1672 O O . TRP A 1 39 ? -3.886 2.090 -2.487 1.00 0.00 39 TRP A O 2
ATOM 1693 N N . ARG A 1 40 ? -4.480 0.497 -3.973 1.00 0.00 40 ARG A N 2
ATOM 1694 C CA . ARG A 1 40 ? -5.172 -0.342 -2.993 1.00 0.00 40 ARG A CA 2
ATOM 1695 C C . ARG A 1 40 ? -4.197 -1.361 -2.424 1.00 0.00 40 ARG A C 2
ATOM 1696 O O . ARG A 1 40 ? -3.524 -2.058 -3.177 1.00 0.00 40 ARG A O 2
ATOM 1717 N N . VAL A 1 41 ? -4.093 -1.428 -1.101 1.00 0.00 41 VAL A N 2
ATOM 1718 C CA . VAL A 1 41 ? -3.148 -2.342 -0.473 1.00 0.00 41 VAL A CA 2
ATOM 1719 C C . VAL A 1 41 ? -3.733 -3.016 0.786 1.00 0.00 41 VAL A C 2
ATOM 1720 O O . VAL A 1 41 ? -4.729 -2.549 1.339 1.00 0.00 41 VAL A O 2
ATOM 1733 N N . ARG A 1 42 ? -3.117 -4.124 1.219 1.00 0.00 42 ARG A N 2
ATOM 1734 C CA . ARG A 1 42 ? -3.587 -4.869 2.394 1.00 0.00 42 ARG A CA 2
ATOM 1735 C C . ARG A 1 42 ? -2.459 -5.065 3.414 1.00 0.00 42 ARG A C 2
ATOM 1736 O O . ARG A 1 42 ? -1.298 -5.230 3.043 1.00 0.00 42 ARG A O 2
ATOM 1757 N N . ASN A 1 43 ? -2.814 -5.046 4.702 1.00 0.00 43 ASN A N 2
ATOM 1758 C CA . ASN A 1 43 ? -1.827 -5.224 5.775 1.00 0.00 43 ASN A CA 2
ATOM 1759 C C . ASN A 1 43 ? -2.045 -6.530 6.536 1.00 0.00 43 ASN A C 2
ATOM 1760 O O . ASN A 1 43 ? -3.127 -7.116 6.490 1.00 0.00 43 ASN A O 2
ATOM 1771 N N . ALA A 1 44 ? -1.010 -6.967 7.252 1.00 0.00 44 ALA A N 2
ATOM 1772 C CA . ALA A 1 44 ? -1.082 -8.191 8.044 1.00 0.00 44 ALA A CA 2
ATOM 1773 C C . ALA A 1 44 ? -2.197 -8.111 9.089 1.00 0.00 44 ALA A C 2
ATOM 1774 O O . ALA A 1 44 ? -2.676 -9.135 9.574 1.00 0.00 44 ALA A O 2
ATOM 1781 N N . ALA A 1 45 ? -2.611 -6.888 9.425 1.00 0.00 45 ALA A N 2
ATOM 1782 C CA . ALA A 1 45 ? -3.675 -6.670 10.402 1.00 0.00 45 ALA A CA 2
ATOM 1783 C C . ALA A 1 45 ? -5.070 -6.828 9.781 1.00 0.00 45 ALA A C 2
ATOM 1784 O O . ALA A 1 45 ? -6.074 -6.543 10.435 1.00 0.00 45 ALA A O 2
ATOM 1791 N N . ASN A 1 46 ? -5.128 -7.259 8.516 1.00 0.00 46 ASN A N 2
ATOM 1792 C CA . ASN A 1 46 ? -6.386 -7.437 7.805 1.00 0.00 46 ASN A CA 2
ATOM 1793 C C . ASN A 1 46 ? -7.065 -6.097 7.538 1.00 0.00 46 ASN A C 2
ATOM 1794 O O . ASN A 1 46 ? -8.283 -6.026 7.374 1.00 0.00 46 ASN A O 2
ATOM 1805 N N . ARG A 1 47 ? -6.260 -5.039 7.467 1.00 0.00 47 ARG A N 2
ATOM 1806 C CA . ARG A 1 47 ? -6.763 -3.703 7.185 1.00 0.00 47 ARG A CA 2
ATOM 1807 C C . ARG A 1 47 ? -6.306 -3.278 5.794 1.00 0.00 47 ARG A C 2
ATOM 1808 O O . ARG A 1 47 ? -5.110 -3.282 5.501 1.00 0.00 47 ARG A O 2
ATOM 1829 N N . THR A 1 48 ? -7.254 -2.931 4.933 1.00 0.00 48 THR A N 2
ATOM 1830 C CA . THR A 1 48 ? -6.927 -2.527 3.571 1.00 0.00 48 THR A CA 2
ATOM 1831 C C . THR A 1 48 ? -7.438 -1.123 3.275 1.00 0.00 48 THR A C 2
ATOM 1832 O O . THR A 1 48 ? -8.370 -0.643 3.921 1.00 0.00 48 THR A O 2
ATOM 1843 N N . GLY A 1 49 ? -6.824 -0.470 2.295 1.00 0.00 49 GLY A N 2
ATOM 1844 C CA . GLY A 1 49 ? -7.238 0.873 1.937 1.00 0.00 49 GLY A CA 2
ATOM 1845 C C . GLY A 1 49 ? -6.538 1.408 0.699 1.00 0.00 49 GLY A C 2
ATOM 1846 O O . GLY A 1 49 ? -5.595 0.795 0.198 1.00 0.00 49 GLY A O 2
ATOM 1850 N N . TYR A 1 50 ? -7.001 2.557 0.206 1.00 0.00 50 TYR A N 2
ATOM 1851 C CA . TYR A 1 50 ? -6.416 3.177 -0.979 1.00 0.00 50 TYR A CA 2
ATOM 1852 C C . TYR A 1 50 ? -5.530 4.362 -0.604 1.00 0.00 50 TYR A C 2
ATOM 1853 O O . TYR A 1 50 ? -6.019 5.391 -0.142 1.00 0.00 50 TYR A O 2
ATOM 1871 N N . VAL A 1 51 ? -4.228 4.220 -0.823 1.00 0.00 51 VAL A N 2
ATOM 1872 C CA . VAL A 1 51 ? -3.286 5.289 -0.517 1.00 0.00 51 VAL A CA 2
ATOM 1873 C C . VAL A 1 51 ? -2.325 5.529 -1.690 1.00 0.00 51 VAL A C 2
ATOM 1874 O O . VAL A 1 51 ? -1.517 4.659 -2.012 1.00 0.00 51 VAL A O 2
ATOM 1887 N N . PRO A 1 52 ? -2.369 6.708 -2.350 1.00 0.00 52 PRO A N 2
ATOM 1888 C CA . PRO A 1 52 ? -1.468 7.027 -3.473 1.00 0.00 52 PRO A CA 2
ATOM 1889 C C . PRO A 1 52 ? -0.029 7.320 -3.024 1.00 0.00 52 PRO A C 2
ATOM 1890 O O . PRO A 1 52 ? 0.632 8.193 -3.586 1.00 0.00 52 PRO A O 2
ATOM 1901 N N . SER A 1 53 ? 0.455 6.601 -2.012 1.00 0.00 53 SER A N 2
ATOM 1902 C CA . SER A 1 53 ? 1.796 6.804 -1.506 1.00 0.00 53 SER A CA 2
ATOM 1903 C C . SER A 1 53 ? 2.839 6.381 -2.525 1.00 0.00 53 SER A C 2
ATOM 1904 O O . SER A 1 53 ? 3.250 5.224 -2.563 1.00 0.00 53 SER A O 2
ATOM 1912 N N . ASN A 1 54 ? 3.291 7.332 -3.331 1.00 0.00 54 ASN A N 2
ATOM 1913 C CA . ASN A 1 54 ? 4.320 7.047 -4.320 1.00 0.00 54 ASN A CA 2
ATOM 1914 C C . ASN A 1 54 ? 5.614 6.596 -3.627 1.00 0.00 54 ASN A C 2
ATOM 1915 O O . ASN A 1 54 ? 6.497 6.013 -4.257 1.00 0.00 54 ASN A O 2
ATOM 1926 N N . TYR A 1 55 ? 5.717 6.881 -2.324 1.00 0.00 55 TYR A N 2
ATOM 1927 C CA . TYR A 1 55 ? 6.882 6.530 -1.526 1.00 0.00 55 TYR A CA 2
ATOM 1928 C C . TYR A 1 55 ? 7.154 5.021 -1.490 1.00 0.00 55 TYR A C 2
ATOM 1929 O O . TYR A 1 55 ? 8.239 4.598 -1.091 1.00 0.00 55 TYR A O 2
ATOM 1947 N N . VAL A 1 56 ? 6.184 4.206 -1.899 1.00 0.00 56 VAL A N 2
ATOM 1948 C CA . VAL A 1 56 ? 6.370 2.755 -1.889 1.00 0.00 56 VAL A CA 2
ATOM 1949 C C . VAL A 1 56 ? 6.403 2.203 -3.309 1.00 0.00 56 VAL A C 2
ATOM 1950 O O . VAL A 1 56 ? 5.656 2.648 -4.182 1.00 0.00 56 VAL A O 2
ATOM 1963 N N . GLU A 1 57 ? 7.289 1.239 -3.533 1.00 0.00 57 GLU A N 2
ATOM 1964 C CA . GLU A 1 57 ? 7.445 0.626 -4.848 1.00 0.00 57 GLU A CA 2
ATOM 1965 C C . GLU A 1 57 ? 7.581 -0.889 -4.734 1.00 0.00 57 GLU A C 2
ATOM 1966 O O . GLU A 1 57 ? 7.829 -1.421 -3.652 1.00 0.00 57 GLU A O 2
ATOM 1979 N N . ARG A 1 58 ? 7.424 -1.577 -5.860 1.00 0.00 58 ARG A N 2
ATOM 1980 C CA . ARG A 1 58 ? 7.533 -3.030 -5.891 1.00 0.00 58 ARG A CA 2
ATOM 1981 C C . ARG A 1 58 ? 8.974 -3.473 -5.659 1.00 0.00 58 ARG A C 2
ATOM 1982 O O . ARG A 1 58 ? 9.913 -2.865 -6.175 1.00 0.00 58 ARG A O 2
ATOM 2003 N N . LYS A 1 59 ? 9.144 -4.536 -4.879 1.00 0.00 59 LYS A N 2
ATOM 2004 C CA . LYS A 1 59 ? 10.470 -5.062 -4.578 1.00 0.00 59 LYS A CA 2
ATOM 2005 C C . LYS A 1 59 ? 11.095 -5.693 -5.818 1.00 0.00 59 LYS A C 2
ATOM 2006 O O . LYS A 1 59 ? 10.350 -6.321 -6.600 1.00 0.00 59 LYS A O 2
ATOM 2025 N N . MET A 1 1 ? 3.010 -15.571 -11.376 1.00 0.00 1 MET A N 3
ATOM 2026 C CA . MET A 1 1 ? 1.720 -15.034 -11.924 1.00 0.00 1 MET A CA 3
ATOM 2027 C C . MET A 1 1 ? 0.676 -14.844 -10.825 1.00 0.00 1 MET A C 3
ATOM 2028 O O . MET A 1 1 ? -0.512 -15.091 -11.032 1.00 0.00 1 MET A O 3
ATOM 2044 N N . THR A 1 2 ? 1.129 -14.404 -9.656 1.00 0.00 2 THR A N 3
ATOM 2045 C CA . THR A 1 2 ? 0.235 -14.182 -8.526 1.00 0.00 2 THR A CA 3
ATOM 2046 C C . THR A 1 2 ? -0.453 -12.825 -8.636 1.00 0.00 2 THR A C 3
ATOM 2047 O O . THR A 1 2 ? 0.195 -11.806 -8.873 1.00 0.00 2 THR A O 3
ATOM 2058 N N . GLU A 1 3 ? -1.770 -12.823 -8.462 1.00 0.00 3 GLU A N 3
ATOM 2059 C CA . GLU A 1 3 ? -2.551 -11.594 -8.543 1.00 0.00 3 GLU A CA 3
ATOM 2060 C C . GLU A 1 3 ? -2.120 -10.602 -7.473 1.00 0.00 3 GLU A C 3
ATOM 2061 O O . GLU A 1 3 ? -2.111 -9.391 -7.697 1.00 0.00 3 GLU A O 3
ATOM 2074 N N . GLU A 1 4 ? -1.767 -11.124 -6.311 1.00 0.00 4 GLU A N 3
ATOM 2075 C CA . GLU A 1 4 ? -1.335 -10.291 -5.195 1.00 0.00 4 GLU A CA 3
ATOM 2076 C C . GLU A 1 4 ? 0.023 -9.664 -5.478 1.00 0.00 4 GLU A C 3
ATOM 2077 O O . GLU A 1 4 ? 0.919 -10.307 -6.023 1.00 0.00 4 GLU A O 3
ATOM 2090 N N . VAL A 1 5 ? 0.159 -8.399 -5.104 1.00 0.00 5 VAL A N 3
ATOM 2091 C CA . VAL A 1 5 ? 1.396 -7.661 -5.311 1.00 0.00 5 VAL A CA 3
ATOM 2092 C C . VAL A 1 5 ? 2.089 -7.389 -3.979 1.00 0.00 5 VAL A C 3
ATOM 2093 O O . VAL A 1 5 ? 1.466 -6.901 -3.038 1.00 0.00 5 VAL A O 3
ATOM 2106 N N . ILE A 1 6 ? 3.378 -7.704 -3.902 1.00 0.00 6 ILE A N 3
ATOM 2107 C CA . ILE A 1 6 ? 4.142 -7.488 -2.677 1.00 0.00 6 ILE A CA 3
ATOM 2108 C C . ILE A 1 6 ? 5.185 -6.388 -2.849 1.00 0.00 6 ILE A C 3
ATOM 2109 O O . ILE A 1 6 ? 6.099 -6.511 -3.665 1.00 0.00 6 ILE A O 3
ATOM 2125 N N . VAL A 1 7 ? 5.053 -5.318 -2.068 1.00 0.00 7 VAL A N 3
ATOM 2126 C CA . VAL A 1 7 ? 6.001 -4.212 -2.137 1.00 0.00 7 VAL A CA 3
ATOM 2127 C C . VAL A 1 7 ? 6.430 -3.770 -0.740 1.00 0.00 7 VAL A C 3
ATOM 2128 O O . VAL A 1 7 ? 5.758 -4.065 0.248 1.00 0.00 7 VAL A O 3
ATOM 2141 N N . ILE A 1 8 ? 7.558 -3.067 -0.665 1.00 0.00 8 ILE A N 3
ATOM 2142 C CA . ILE A 1 8 ? 8.076 -2.591 0.612 1.00 0.00 8 ILE A CA 3
ATOM 2143 C C . ILE A 1 8 ? 8.208 -1.071 0.625 1.00 0.00 8 ILE A C 3
ATOM 2144 O O . ILE A 1 8 ? 8.855 -0.485 -0.242 1.00 0.00 8 ILE A O 3
ATOM 2160 N N . ALA A 1 9 ? 7.565 -0.439 1.605 1.00 0.00 9 ALA A N 3
ATOM 2161 C CA . ALA A 1 9 ? 7.580 1.016 1.730 1.00 0.00 9 ALA A CA 3
ATOM 2162 C C . ALA A 1 9 ? 8.913 1.529 2.284 1.00 0.00 9 ALA A C 3
ATOM 2163 O O . ALA A 1 9 ? 9.357 1.097 3.345 1.00 0.00 9 ALA A O 3
ATOM 2170 N N . LYS A 1 10 ? 9.545 2.452 1.549 1.00 0.00 10 LYS A N 3
ATOM 2171 C CA . LYS A 1 10 ? 10.835 3.031 1.955 1.00 0.00 10 LYS A CA 3
ATOM 2172 C C . LYS A 1 10 ? 10.673 4.303 2.800 1.00 0.00 10 LYS A C 3
ATOM 2173 O O . LYS A 1 10 ? 11.652 4.809 3.348 1.00 0.00 10 LYS A O 3
ATOM 2192 N N . TRP A 1 11 ? 9.452 4.825 2.901 1.00 0.00 11 TRP A N 3
ATOM 2193 C CA . TRP A 1 11 ? 9.203 6.044 3.681 1.00 0.00 11 TRP A CA 3
ATOM 2194 C C . TRP A 1 11 ? 7.816 6.003 4.330 1.00 0.00 11 TRP A C 3
ATOM 2195 O O . TRP A 1 11 ? 6.873 5.441 3.771 1.00 0.00 11 TRP A O 3
ATOM 2216 N N . ASP A 1 12 ? 7.711 6.585 5.522 1.00 0.00 12 ASP A N 3
ATOM 2217 C CA . ASP A 1 12 ? 6.454 6.601 6.269 1.00 0.00 12 ASP A CA 3
ATOM 2218 C C . ASP A 1 12 ? 5.409 7.506 5.613 1.00 0.00 12 ASP A C 3
ATOM 2219 O O . ASP A 1 12 ? 5.652 8.690 5.381 1.00 0.00 12 ASP A O 3
ATOM 2229 N N . TYR A 1 13 ? 4.239 6.935 5.336 1.00 0.00 13 TYR A N 3
ATOM 2230 C CA . TYR A 1 13 ? 3.133 7.678 4.727 1.00 0.00 13 TYR A CA 3
ATOM 2231 C C . TYR A 1 13 ? 1.856 7.503 5.546 1.00 0.00 13 TYR A C 3
ATOM 2232 O O . TYR A 1 13 ? 1.577 6.415 6.048 1.00 0.00 13 TYR A O 3
ATOM 2250 N N . THR A 1 14 ? 1.083 8.576 5.673 1.00 0.00 14 THR A N 3
ATOM 2251 C CA . THR A 1 14 ? -0.163 8.530 6.429 1.00 0.00 14 THR A CA 3
ATOM 2252 C C . THR A 1 14 ? -1.366 8.494 5.493 1.00 0.00 14 THR A C 3
ATOM 2253 O O . THR A 1 14 ? -1.419 9.223 4.503 1.00 0.00 14 THR A O 3
ATOM 2264 N N . ALA A 1 15 ? -2.330 7.640 5.817 1.00 0.00 15 ALA A N 3
ATOM 2265 C CA . ALA A 1 15 ? -3.538 7.496 5.016 1.00 0.00 15 ALA A CA 3
ATOM 2266 C C . ALA A 1 15 ? -4.273 8.824 4.875 1.00 0.00 15 ALA A C 3
ATOM 2267 O O . ALA A 1 15 ? -4.486 9.533 5.859 1.00 0.00 15 ALA A O 3
ATOM 2274 N N . GLN A 1 16 ? -4.672 9.151 3.649 1.00 0.00 16 GLN A N 3
ATOM 2275 C CA . GLN A 1 16 ? -5.397 10.392 3.393 1.00 0.00 16 GLN A CA 3
ATOM 2276 C C . GLN A 1 16 ? -6.759 10.355 4.074 1.00 0.00 16 GLN A C 3
ATOM 2277 O O . GLN A 1 16 ? -7.264 11.375 4.547 1.00 0.00 16 GLN A O 3
ATOM 2291 N N . GLN A 1 17 ? -7.343 9.164 4.123 1.00 0.00 17 GLN A N 3
ATOM 2292 C CA . GLN A 1 17 ? -8.645 8.963 4.747 1.00 0.00 17 GLN A CA 3
ATOM 2293 C C . GLN A 1 17 ? -8.601 7.766 5.691 1.00 0.00 17 GLN A C 3
ATOM 2294 O O . GLN A 1 17 ? -7.680 6.952 5.631 1.00 0.00 17 GLN A O 3
ATOM 2308 N N . ASP A 1 18 ? -9.596 7.665 6.563 1.00 0.00 18 ASP A N 3
ATOM 2309 C CA . ASP A 1 18 ? -9.662 6.565 7.519 1.00 0.00 18 ASP A CA 3
ATOM 2310 C C . ASP A 1 18 ? -9.812 5.223 6.811 1.00 0.00 18 ASP A C 3
ATOM 2311 O O . ASP A 1 18 ? -9.340 4.196 7.298 1.00 0.00 18 ASP A O 3
ATOM 2321 N N . GLN A 1 19 ? -10.471 5.241 5.663 1.00 0.00 19 GLN A N 3
ATOM 2322 C CA . GLN A 1 19 ? -10.690 4.025 4.882 1.00 0.00 19 GLN A CA 3
ATOM 2323 C C . GLN A 1 19 ? -9.368 3.428 4.402 1.00 0.00 19 GLN A C 3
ATOM 2324 O O . GLN A 1 19 ? -9.263 2.219 4.192 1.00 0.00 19 GLN A O 3
ATOM 2338 N N . GLU A 1 20 ? -8.360 4.278 4.238 1.00 0.00 20 GLU A N 3
ATOM 2339 C CA . GLU A 1 20 ? -7.042 3.831 3.788 1.00 0.00 20 GLU A CA 3
ATOM 2340 C C . GLU A 1 20 ? -6.236 3.292 4.966 1.00 0.00 20 GLU A C 3
ATOM 2341 O O . GLU A 1 20 ? -6.724 3.245 6.095 1.00 0.00 20 GLU A O 3
ATOM 2354 N N . LEU A 1 21 ? -5.008 2.867 4.694 1.00 0.00 21 LEU A N 3
ATOM 2355 C CA . LEU A 1 21 ? -4.145 2.311 5.727 1.00 0.00 21 LEU A CA 3
ATOM 2356 C C . LEU A 1 21 ? -2.813 3.052 5.796 1.00 0.00 21 LEU A C 3
ATOM 2357 O O . LEU A 1 21 ? -2.266 3.470 4.775 1.00 0.00 21 LEU A O 3
ATOM 2373 N N . ASP A 1 22 ? -2.293 3.204 7.010 1.00 0.00 22 ASP A N 3
ATOM 2374 C CA . ASP A 1 22 ? -1.020 3.885 7.222 1.00 0.00 22 ASP A CA 3
ATOM 2375 C C . ASP A 1 22 ? 0.143 2.935 6.952 1.00 0.00 22 ASP A C 3
ATOM 2376 O O . ASP A 1 22 ? 0.036 1.730 7.175 1.00 0.00 22 ASP A O 3
ATOM 2386 N N . ILE A 1 23 ? 1.256 3.485 6.481 1.00 0.00 23 ILE A N 3
ATOM 2387 C CA . ILE A 1 23 ? 2.440 2.685 6.192 1.00 0.00 23 ILE A CA 3
ATOM 2388 C C . ILE A 1 23 ? 3.676 3.323 6.822 1.00 0.00 23 ILE A C 3
ATOM 2389 O O . ILE A 1 23 ? 3.657 4.497 7.190 1.00 0.00 23 ILE A O 3
ATOM 2405 N N . LYS A 1 24 ? 4.745 2.549 6.946 1.00 0.00 24 LYS A N 3
ATOM 2406 C CA . LYS A 1 24 ? 5.981 3.050 7.537 1.00 0.00 24 LYS A CA 3
ATOM 2407 C C . LYS A 1 24 ? 7.112 3.043 6.517 1.00 0.00 24 LYS A C 3
ATOM 2408 O O . LYS A 1 24 ? 6.961 2.524 5.413 1.00 0.00 24 LYS A O 3
ATOM 2427 N N . LYS A 1 25 ? 8.239 3.639 6.888 1.00 0.00 25 LYS A N 3
ATOM 2428 C CA . LYS A 1 25 ? 9.392 3.720 5.998 1.00 0.00 25 LYS A CA 3
ATOM 2429 C C . LYS A 1 25 ? 10.058 2.374 5.762 1.00 0.00 25 LYS A C 3
ATOM 2430 O O . LYS A 1 25 ? 10.907 2.253 4.879 1.00 0.00 25 LYS A O 3
ATOM 2449 N N . ASN A 1 26 ? 9.683 1.363 6.533 1.00 0.00 26 ASN A N 3
ATOM 2450 C CA . ASN A 1 26 ? 10.269 0.043 6.364 1.00 0.00 26 ASN A CA 3
ATOM 2451 C C . ASN A 1 26 ? 9.213 -1.052 6.474 1.00 0.00 26 ASN A C 3
ATOM 2452 O O . ASN A 1 26 ? 9.525 -2.190 6.824 1.00 0.00 26 ASN A O 3
ATOM 2463 N N . GLU A 1 27 ? 7.966 -0.707 6.181 1.00 0.00 27 GLU A N 3
ATOM 2464 C CA . GLU A 1 27 ? 6.877 -1.668 6.258 1.00 0.00 27 GLU A CA 3
ATOM 2465 C C . GLU A 1 27 ? 6.504 -2.191 4.872 1.00 0.00 27 GLU A C 3
ATOM 2466 O O . GLU A 1 27 ? 6.463 -1.435 3.905 1.00 0.00 27 GLU A O 3
ATOM 2479 N N . ARG A 1 28 ? 6.237 -3.492 4.783 1.00 0.00 28 ARG A N 3
ATOM 2480 C CA . ARG A 1 28 ? 5.872 -4.114 3.524 1.00 0.00 28 ARG A CA 3
ATOM 2481 C C . ARG A 1 28 ? 4.366 -4.288 3.410 1.00 0.00 28 ARG A C 3
ATOM 2482 O O . ARG A 1 28 ? 3.739 -4.940 4.245 1.00 0.00 28 ARG A O 3
ATOM 2503 N N . LEU A 1 29 ? 3.788 -3.691 2.374 1.00 0.00 29 LEU A N 3
ATOM 2504 C CA . LEU A 1 29 ? 2.352 -3.769 2.151 1.00 0.00 29 LEU A CA 3
ATOM 2505 C C . LEU A 1 29 ? 2.050 -4.524 0.856 1.00 0.00 29 LEU A C 3
ATOM 2506 O O . LEU A 1 29 ? 2.874 -4.557 -0.058 1.00 0.00 29 LEU A O 3
ATOM 2522 N N . TRP A 1 30 ? 0.867 -5.131 0.781 1.00 0.00 30 TRP A N 3
ATOM 2523 C CA . TRP A 1 30 ? 0.469 -5.884 -0.407 1.00 0.00 30 TRP A CA 3
ATOM 2524 C C . TRP A 1 30 ? -0.499 -5.084 -1.280 1.00 0.00 30 TRP A C 3
ATOM 2525 O O . TRP A 1 30 ? -1.634 -4.822 -0.882 1.00 0.00 30 TRP A O 3
ATOM 2546 N N . LEU A 1 31 ? -0.040 -4.691 -2.471 1.00 0.00 31 LEU A N 3
ATOM 2547 C CA . LEU A 1 31 ? -0.865 -3.912 -3.397 1.00 0.00 31 LEU A CA 3
ATOM 2548 C C . LEU A 1 31 ? -1.870 -4.797 -4.129 1.00 0.00 31 LEU A C 3
ATOM 2549 O O . LEU A 1 31 ? -1.582 -5.951 -4.449 1.00 0.00 31 LEU A O 3
ATOM 2565 N N . LEU A 1 32 ? -3.051 -4.244 -4.391 1.00 0.00 32 LEU A N 3
ATOM 2566 C CA . LEU A 1 32 ? -4.106 -4.974 -5.087 1.00 0.00 32 LEU A CA 3
ATOM 2567 C C . LEU A 1 32 ? -4.352 -4.400 -6.481 1.00 0.00 32 LEU A C 3
ATOM 2568 O O . LEU A 1 32 ? -4.805 -5.109 -7.380 1.00 0.00 32 LEU A O 3
ATOM 2584 N N . ASP A 1 33 ? -4.063 -3.113 -6.657 1.00 0.00 33 ASP A N 3
ATOM 2585 C CA . ASP A 1 33 ? -4.268 -2.454 -7.942 1.00 0.00 33 ASP A CA 3
ATOM 2586 C C . ASP A 1 33 ? -3.390 -1.212 -8.067 1.00 0.00 33 ASP A C 3
ATOM 2587 O O . ASP A 1 33 ? -3.542 -0.253 -7.311 1.00 0.00 33 ASP A O 3
ATOM 2597 N N . ASP A 1 34 ? -2.464 -1.241 -9.022 1.00 0.00 34 ASP A N 3
ATOM 2598 C CA . ASP A 1 34 ? -1.552 -0.122 -9.241 1.00 0.00 34 ASP A CA 3
ATOM 2599 C C . ASP A 1 34 ? -1.889 0.664 -10.514 1.00 0.00 34 ASP A C 3
ATOM 2600 O O . ASP A 1 34 ? -1.164 1.589 -10.882 1.00 0.00 34 ASP A O 3
ATOM 2610 N N . SER A 1 35 ? -2.979 0.299 -11.188 1.00 0.00 35 SER A N 3
ATOM 2611 C CA . SER A 1 35 ? -3.379 0.983 -12.414 1.00 0.00 35 SER A CA 3
ATOM 2612 C C . SER A 1 35 ? -3.853 2.405 -12.130 1.00 0.00 35 SER A C 3
ATOM 2613 O O . SER A 1 35 ? -3.613 3.320 -12.918 1.00 0.00 35 SER A O 3
ATOM 2621 N N . LYS A 1 36 ? -4.534 2.579 -11.006 1.00 0.00 36 LYS A N 3
ATOM 2622 C CA . LYS A 1 36 ? -5.058 3.883 -10.615 1.00 0.00 36 LYS A CA 3
ATOM 2623 C C . LYS A 1 36 ? -3.997 4.743 -9.953 1.00 0.00 36 LYS A C 3
ATOM 2624 O O . LYS A 1 36 ? -3.007 4.237 -9.424 1.00 0.00 36 LYS A O 3
ATOM 2643 N N . THR A 1 37 ? -4.234 6.053 -9.955 1.00 0.00 37 THR A N 3
ATOM 2644 C CA . THR A 1 37 ? -3.323 6.994 -9.321 1.00 0.00 37 THR A CA 3
ATOM 2645 C C . THR A 1 37 ? -3.207 6.658 -7.839 1.00 0.00 37 THR A C 3
ATOM 2646 O O . THR A 1 37 ? -2.134 6.756 -7.242 1.00 0.00 37 THR A O 3
ATOM 2657 N N . TRP A 1 38 ? -4.326 6.216 -7.270 1.00 0.00 38 TRP A N 3
ATOM 2658 C CA . TRP A 1 38 ? -4.373 5.805 -5.875 1.00 0.00 38 TRP A CA 3
ATOM 2659 C C . TRP A 1 38 ? -4.300 4.286 -5.825 1.00 0.00 38 TRP A C 3
ATOM 2660 O O . TRP A 1 38 ? -5.078 3.601 -6.489 1.00 0.00 38 TRP A O 3
ATOM 2681 N N . TRP A 1 39 ? -3.342 3.759 -5.079 1.00 0.00 39 TRP A N 3
ATOM 2682 C CA . TRP A 1 39 ? -3.157 2.316 -5.002 1.00 0.00 39 TRP A CA 3
ATOM 2683 C C . TRP A 1 39 ? -3.862 1.691 -3.812 1.00 0.00 39 TRP A C 3
ATOM 2684 O O . TRP A 1 39 ? -3.812 2.210 -2.696 1.00 0.00 39 TRP A O 3
ATOM 2705 N N . ARG A 1 40 ? -4.480 0.538 -4.054 1.00 0.00 40 ARG A N 3
ATOM 2706 C CA . ARG A 1 40 ? -5.152 -0.203 -3.002 1.00 0.00 40 ARG A CA 3
ATOM 2707 C C . ARG A 1 40 ? -4.160 -1.191 -2.411 1.00 0.00 40 ARG A C 3
ATOM 2708 O O . ARG A 1 40 ? -3.386 -1.806 -3.144 1.00 0.00 40 ARG A O 3
ATOM 2729 N N . VAL A 1 41 ? -4.148 -1.318 -1.092 1.00 0.00 41 VAL A N 3
ATOM 2730 C CA . VAL A 1 41 ? -3.203 -2.211 -0.443 1.00 0.00 41 VAL A CA 3
ATOM 2731 C C . VAL A 1 41 ? -3.835 -2.966 0.731 1.00 0.00 41 VAL A C 3
ATOM 2732 O O . VAL A 1 41 ? -4.875 -2.566 1.253 1.00 0.00 41 VAL A O 3
ATOM 2745 N N . ARG A 1 42 ? -3.193 -4.058 1.135 1.00 0.00 42 ARG A N 3
ATOM 2746 C CA . ARG A 1 42 ? -3.682 -4.873 2.237 1.00 0.00 42 ARG A CA 3
ATOM 2747 C C . ARG A 1 42 ? -2.620 -5.008 3.323 1.00 0.00 42 ARG A C 3
ATOM 2748 O O . ARG A 1 42 ? -1.426 -5.090 3.031 1.00 0.00 42 ARG A O 3
ATOM 2769 N N . ASN A 1 43 ? -3.063 -5.028 4.575 1.00 0.00 43 ASN A N 3
ATOM 2770 C CA . ASN A 1 43 ? -2.145 -5.150 5.707 1.00 0.00 43 ASN A CA 3
ATOM 2771 C C . ASN A 1 43 ? -2.297 -6.500 6.406 1.00 0.00 43 ASN A C 3
ATOM 2772 O O . ASN A 1 43 ? -3.296 -7.197 6.228 1.00 0.00 43 ASN A O 3
ATOM 2783 N N . ALA A 1 44 ? -1.292 -6.859 7.207 1.00 0.00 44 ALA A N 3
ATOM 2784 C CA . ALA A 1 44 ? -1.301 -8.122 7.943 1.00 0.00 44 ALA A CA 3
ATOM 2785 C C . ALA A 1 44 ? -2.536 -8.247 8.840 1.00 0.00 44 ALA A C 3
ATOM 2786 O O . ALA A 1 44 ? -2.909 -9.350 9.240 1.00 0.00 44 ALA A O 3
ATOM 2793 N N . ALA A 1 45 ? -3.169 -7.115 9.149 1.00 0.00 45 ALA A N 3
ATOM 2794 C CA . ALA A 1 45 ? -4.359 -7.106 9.991 1.00 0.00 45 ALA A CA 3
ATOM 2795 C C . ALA A 1 45 ? -5.624 -7.458 9.201 1.00 0.00 45 ALA A C 3
ATOM 2796 O O . ALA A 1 45 ? -6.732 -7.379 9.735 1.00 0.00 45 ALA A O 3
ATOM 2803 N N . ASN A 1 46 ? -5.467 -7.837 7.927 1.00 0.00 46 ASN A N 3
ATOM 2804 C CA . ASN A 1 46 ? -6.602 -8.185 7.078 1.00 0.00 46 ASN A CA 3
ATOM 2805 C C . ASN A 1 46 ? -7.430 -6.949 6.739 1.00 0.00 46 ASN A C 3
ATOM 2806 O O . ASN A 1 46 ? -8.617 -7.051 6.432 1.00 0.00 46 ASN A O 3
ATOM 2817 N N . ARG A 1 47 ? -6.792 -5.780 6.784 1.00 0.00 47 ARG A N 3
ATOM 2818 C CA . ARG A 1 47 ? -7.463 -4.527 6.468 1.00 0.00 47 ARG A CA 3
ATOM 2819 C C . ARG A 1 47 ? -6.922 -3.960 5.163 1.00 0.00 47 ARG A C 3
ATOM 2820 O O . ARG A 1 47 ? -5.710 -3.840 4.988 1.00 0.00 47 ARG A O 3
ATOM 2841 N N . THR A 1 48 ? -7.818 -3.624 4.244 1.00 0.00 48 THR A N 3
ATOM 2842 C CA . THR A 1 48 ? -7.411 -3.082 2.953 1.00 0.00 48 THR A CA 3
ATOM 2843 C C . THR A 1 48 ? -7.925 -1.656 2.767 1.00 0.00 48 THR A C 3
ATOM 2844 O O . THR A 1 48 ? -8.906 -1.251 3.390 1.00 0.00 48 THR A O 3
ATOM 2855 N N . GLY A 1 49 ? -7.256 -0.901 1.899 1.00 0.00 49 GLY A N 3
ATOM 2856 C CA . GLY A 1 49 ? -7.656 0.469 1.635 1.00 0.00 49 GLY A CA 3
ATOM 2857 C C . GLY A 1 49 ? -6.890 1.073 0.474 1.00 0.00 49 GLY A C 3
ATOM 2858 O O . GLY A 1 49 ? -6.023 0.418 -0.102 1.00 0.00 49 GLY A O 3
ATOM 2862 N N . TYR A 1 50 ? -7.205 2.320 0.127 1.00 0.00 50 TYR A N 3
ATOM 2863 C CA . TYR A 1 50 ? -6.528 2.998 -0.977 1.00 0.00 50 TYR A CA 3
ATOM 2864 C C . TYR A 1 50 ? -5.572 4.063 -0.462 1.00 0.00 50 TYR A C 3
ATOM 2865 O O . TYR A 1 50 ? -5.995 5.082 0.085 1.00 0.00 50 TYR A O 3
ATOM 2883 N N . VAL A 1 51 ? -4.281 3.826 -0.652 1.00 0.00 51 VAL A N 3
ATOM 2884 C CA . VAL A 1 51 ? -3.262 4.769 -0.219 1.00 0.00 51 VAL A CA 3
ATOM 2885 C C . VAL A 1 51 ? -2.364 5.164 -1.386 1.00 0.00 51 VAL A C 3
ATOM 2886 O O . VAL A 1 51 ? -1.592 4.338 -1.874 1.00 0.00 51 VAL A O 3
ATOM 2899 N N . PRO A 1 52 ? -2.414 6.428 -1.850 1.00 0.00 52 PRO A N 3
ATOM 2900 C CA . PRO A 1 52 ? -1.564 6.899 -2.953 1.00 0.00 52 PRO A CA 3
ATOM 2901 C C . PRO A 1 52 ? -0.099 7.075 -2.539 1.00 0.00 52 PRO A C 3
ATOM 2902 O O . PRO A 1 52 ? 0.570 8.002 -2.996 1.00 0.00 52 PRO A O 3
ATOM 2913 N N . SER A 1 53 ? 0.401 6.192 -1.677 1.00 0.00 53 SER A N 3
ATOM 2914 C CA . SER A 1 53 ? 1.767 6.271 -1.219 1.00 0.00 53 SER A CA 3
ATOM 2915 C C . SER A 1 53 ? 2.736 6.041 -2.364 1.00 0.00 53 SER A C 3
ATOM 2916 O O . SER A 1 53 ? 3.040 4.904 -2.705 1.00 0.00 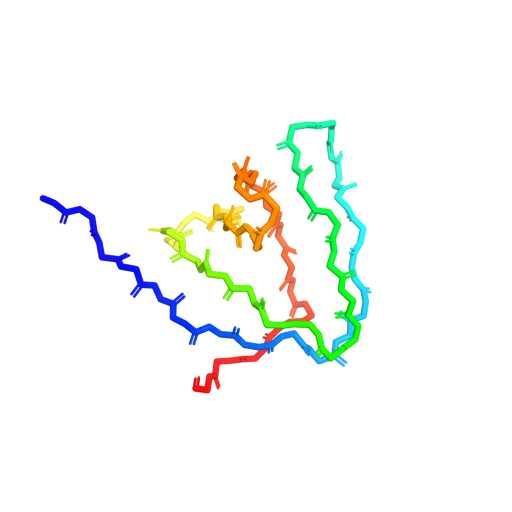53 SER A O 3
ATOM 2924 N N . ASN A 1 54 ? 3.244 7.119 -2.934 1.00 0.00 54 ASN A N 3
ATOM 2925 C CA . ASN A 1 54 ? 4.222 7.004 -4.008 1.00 0.00 54 ASN A CA 3
ATOM 2926 C C . ASN A 1 54 ? 5.618 6.741 -3.424 1.00 0.00 54 ASN A C 3
ATOM 2927 O O . ASN A 1 54 ? 6.584 6.548 -4.163 1.00 0.00 54 ASN A O 3
ATOM 2938 N N . TYR A 1 55 ? 5.712 6.741 -2.088 1.00 0.00 55 TYR A N 3
ATOM 2939 C CA . TYR A 1 55 ? 6.962 6.513 -1.388 1.00 0.00 55 TYR A CA 3
ATOM 2940 C C . TYR A 1 55 ? 7.364 5.034 -1.371 1.00 0.00 55 TYR A C 3
ATOM 2941 O O . TYR A 1 55 ? 8.414 4.683 -0.832 1.00 0.00 55 TYR A O 3
ATOM 2959 N N . VAL A 1 56 ? 6.534 4.165 -1.948 1.00 0.00 56 VAL A N 3
ATOM 2960 C CA . VAL A 1 56 ? 6.834 2.737 -1.972 1.00 0.00 56 VAL A CA 3
ATOM 2961 C C . VAL A 1 56 ? 7.136 2.270 -3.390 1.00 0.00 56 VAL A C 3
ATOM 2962 O O . VAL A 1 56 ? 6.515 2.721 -4.354 1.00 0.00 56 VAL A O 3
ATOM 2975 N N . GLU A 1 57 ? 8.099 1.365 -3.505 1.00 0.00 57 GLU A N 3
ATOM 2976 C CA . GLU A 1 57 ? 8.502 0.830 -4.795 1.00 0.00 57 GLU A CA 3
ATOM 2977 C C . GLU A 1 57 ? 8.443 -0.695 -4.798 1.00 0.00 57 GLU A C 3
ATOM 2978 O O . GLU A 1 57 ? 8.714 -1.341 -3.785 1.00 0.00 57 GLU A O 3
ATOM 2991 N N . ARG A 1 58 ? 8.083 -1.261 -5.946 1.00 0.00 58 ARG A N 3
ATOM 2992 C CA . ARG A 1 58 ? 7.983 -2.709 -6.094 1.00 0.00 58 ARG A CA 3
ATOM 2993 C C . ARG A 1 58 ? 9.364 -3.360 -6.045 1.00 0.00 58 ARG A C 3
ATOM 2994 O O . ARG A 1 58 ? 10.304 -2.882 -6.679 1.00 0.00 58 ARG A O 3
ATOM 3015 N N . LYS A 1 59 ? 9.477 -4.459 -5.304 1.00 0.00 59 LYS A N 3
ATOM 3016 C CA . LYS A 1 59 ? 10.746 -5.174 -5.193 1.00 0.00 59 LYS A CA 3
ATOM 3017 C C . LYS A 1 59 ? 10.570 -6.649 -5.536 1.00 0.00 59 LYS A C 3
ATOM 3018 O O . LYS A 1 59 ? 9.428 -7.145 -5.446 1.00 0.00 59 LYS A O 3
ATOM 3037 N N . MET A 1 1 ? -7.516 -14.842 -11.538 1.00 0.00 1 MET A N 4
ATOM 3038 C CA . MET A 1 1 ? -7.485 -13.862 -12.655 1.00 0.00 1 MET A CA 4
ATOM 3039 C C . MET A 1 1 ? -6.527 -12.713 -12.354 1.00 0.00 1 MET A C 4
ATOM 3040 O O . MET A 1 1 ? -5.570 -12.479 -13.091 1.00 0.00 1 MET A O 4
ATOM 3056 N N . THR A 1 2 ? -6.793 -11.998 -11.265 1.00 0.00 2 THR A N 4
ATOM 3057 C CA . THR A 1 2 ? -5.956 -10.871 -10.866 1.00 0.00 2 THR A CA 4
ATOM 3058 C C . THR A 1 2 ? -4.645 -11.354 -10.254 1.00 0.00 2 THR A C 4
ATOM 3059 O O . THR A 1 2 ? -4.589 -12.418 -9.636 1.00 0.00 2 THR A O 4
ATOM 3070 N N . GLU A 1 3 ? -3.589 -10.565 -10.431 1.00 0.00 3 GLU A N 4
ATOM 3071 C CA . GLU A 1 3 ? -2.275 -10.911 -9.898 1.00 0.00 3 GLU A CA 4
ATOM 3072 C C . GLU A 1 3 ? -1.970 -10.119 -8.630 1.00 0.00 3 GLU A C 4
ATOM 3073 O O . GLU A 1 3 ? -2.129 -8.899 -8.596 1.00 0.00 3 GLU A O 4
ATOM 3086 N N . GLU A 1 4 ? -1.525 -10.820 -7.591 1.00 0.00 4 GLU A N 4
ATOM 3087 C CA . GLU A 1 4 ? -1.188 -10.179 -6.324 1.00 0.00 4 GLU A CA 4
ATOM 3088 C C . GLU A 1 4 ? 0.140 -9.444 -6.435 1.00 0.00 4 GLU A C 4
ATOM 3089 O O . GLU A 1 4 ? 1.085 -9.933 -7.055 1.00 0.00 4 GLU A O 4
ATOM 3102 N N . VAL A 1 5 ? 0.199 -8.259 -5.840 1.00 0.00 5 VAL A N 4
ATOM 3103 C CA . VAL A 1 5 ? 1.402 -7.441 -5.880 1.00 0.00 5 VAL A CA 4
ATOM 3104 C C . VAL A 1 5 ? 1.978 -7.229 -4.480 1.00 0.00 5 VAL A C 4
ATOM 3105 O O . VAL A 1 5 ? 1.268 -6.831 -3.557 1.00 0.00 5 VAL A O 4
ATOM 3118 N N . ILE A 1 6 ? 3.273 -7.493 -4.337 1.00 0.00 6 ILE A N 4
ATOM 3119 C CA . ILE A 1 6 ? 3.958 -7.327 -3.061 1.00 0.00 6 ILE A CA 4
ATOM 3120 C C . ILE A 1 6 ? 5.054 -6.269 -3.172 1.00 0.00 6 ILE A C 4
ATOM 3121 O O . ILE A 1 6 ? 5.944 -6.376 -4.016 1.00 0.00 6 ILE A O 4
ATOM 3137 N N . VAL A 1 7 ? 4.984 -5.244 -2.324 1.00 0.00 7 VAL A N 4
ATOM 3138 C CA . VAL A 1 7 ? 5.978 -4.176 -2.351 1.00 0.00 7 VAL A CA 4
ATOM 3139 C C . VAL A 1 7 ? 6.468 -3.815 -0.954 1.00 0.00 7 VAL A C 4
ATOM 3140 O O . VAL A 1 7 ? 5.802 -4.086 0.046 1.00 0.00 7 VAL A O 4
ATOM 3153 N N . ILE A 1 8 ? 7.635 -3.185 -0.905 1.00 0.00 8 ILE A N 4
ATOM 3154 C CA . ILE A 1 8 ? 8.227 -2.758 0.352 1.00 0.00 8 ILE A CA 4
ATOM 3155 C C . ILE A 1 8 ? 8.351 -1.242 0.383 1.00 0.00 8 ILE A C 4
ATOM 3156 O O . ILE A 1 8 ? 8.907 -0.639 -0.534 1.00 0.00 8 ILE A O 4
ATOM 3172 N N . ALA A 1 9 ? 7.825 -0.630 1.436 1.00 0.00 9 ALA A N 4
ATOM 3173 C CA . ALA A 1 9 ? 7.868 0.818 1.572 1.00 0.00 9 ALA A CA 4
ATOM 3174 C C . ALA A 1 9 ? 9.274 1.291 1.920 1.00 0.00 9 ALA A C 4
ATOM 3175 O O . ALA A 1 9 ? 10.034 0.579 2.575 1.00 0.00 9 ALA A O 4
ATOM 3182 N N . LYS A 1 10 ? 9.613 2.494 1.460 1.00 0.00 10 LYS A N 4
ATOM 3183 C CA . LYS A 1 10 ? 10.929 3.076 1.705 1.00 0.00 10 LYS A CA 4
ATOM 3184 C C . LYS A 1 10 ? 10.839 4.319 2.603 1.00 0.00 10 LYS A C 4
ATOM 3185 O O . LYS A 1 10 ? 11.842 4.751 3.171 1.00 0.00 10 LYS A O 4
ATOM 3204 N N . TRP A 1 11 ? 9.633 4.877 2.739 1.00 0.00 11 TRP A N 4
ATOM 3205 C CA . TRP A 1 11 ? 9.413 6.053 3.587 1.00 0.00 11 TRP A CA 4
ATOM 3206 C C . TRP A 1 11 ? 8.039 5.981 4.247 1.00 0.00 11 TRP A C 4
ATOM 3207 O O . TRP A 1 11 ? 7.094 5.430 3.682 1.00 0.00 11 TRP A O 4
ATOM 3228 N N . ASP A 1 12 ? 7.939 6.536 5.449 1.00 0.00 12 ASP A N 4
ATOM 3229 C CA . ASP A 1 12 ? 6.688 6.530 6.199 1.00 0.00 12 ASP A CA 4
ATOM 3230 C C . ASP A 1 12 ? 5.632 7.418 5.542 1.00 0.00 12 ASP A C 4
ATOM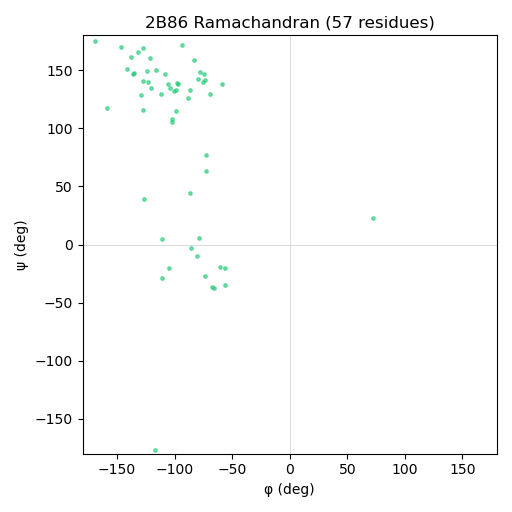 3231 O O . ASP A 1 12 ? 5.865 8.600 5.287 1.00 0.00 12 ASP A O 4
ATOM 3241 N N . TYR A 1 13 ? 4.460 6.837 5.289 1.00 0.00 13 TYR A N 4
ATOM 3242 C CA . TYR A 1 13 ? 3.347 7.568 4.683 1.00 0.00 13 TYR A CA 4
ATOM 3243 C C . TYR A 1 13 ? 2.090 7.410 5.532 1.00 0.00 13 TYR A C 4
ATOM 3244 O O . TYR A 1 13 ? 1.765 6.308 5.975 1.00 0.00 13 TYR A O 4
ATOM 3262 N N . THR A 1 14 ? 1.380 8.510 5.743 1.00 0.00 14 THR A N 4
ATOM 3263 C CA . THR A 1 14 ? 0.154 8.484 6.526 1.00 0.00 14 THR A CA 4
ATOM 3264 C C . THR A 1 14 ? -1.054 8.602 5.609 1.00 0.00 14 THR A C 4
ATOM 3265 O O . THR A 1 14 ? -1.196 9.575 4.869 1.00 0.00 14 THR A O 4
ATOM 3276 N N . ALA A 1 15 ? -1.915 7.598 5.659 1.00 0.00 15 ALA A N 4
ATOM 3277 C CA . ALA A 1 15 ? -3.110 7.565 4.833 1.00 0.00 15 ALA A CA 4
ATOM 3278 C C . ALA A 1 15 ? -3.943 8.840 4.977 1.00 0.00 15 ALA A C 4
ATOM 3279 O O . ALA A 1 15 ? -4.031 9.416 6.062 1.00 0.00 15 ALA A O 4
ATOM 3286 N N . GLN A 1 16 ? -4.543 9.282 3.871 1.00 0.00 16 GLN A N 4
ATOM 3287 C CA . GLN A 1 16 ? -5.358 10.496 3.876 1.00 0.00 16 GLN A CA 4
ATOM 3288 C C . GLN A 1 16 ? -6.727 10.254 3.238 1.00 0.00 16 GLN A C 4
ATOM 3289 O O . GLN A 1 16 ? -7.249 11.098 2.510 1.00 0.00 16 GLN A O 4
ATOM 3303 N N . GLN A 1 17 ? -7.300 9.097 3.542 1.00 0.00 17 GLN A N 4
ATOM 3304 C CA . GLN A 1 17 ? -8.624 8.714 3.030 1.00 0.00 17 GLN A CA 4
ATOM 3305 C C . GLN A 1 17 ? -9.486 8.109 4.144 1.00 0.00 17 GLN A C 4
ATOM 3306 O O . GLN A 1 17 ? -9.030 7.952 5.276 1.00 0.00 17 GLN A O 4
ATOM 3320 N N . ASP A 1 18 ? -10.740 7.790 3.816 1.00 0.00 18 ASP A N 4
ATOM 3321 C CA . ASP A 1 18 ? -11.674 7.224 4.792 1.00 0.00 18 ASP A CA 4
ATOM 3322 C C . ASP A 1 18 ? -11.426 5.739 5.038 1.00 0.00 18 ASP A C 4
ATOM 3323 O O . ASP A 1 18 ? -11.528 5.260 6.168 1.00 0.00 18 ASP A O 4
ATOM 3333 N N . GLN A 1 19 ? -11.101 5.019 3.979 1.00 0.00 19 GLN A N 4
ATOM 3334 C CA . GLN A 1 19 ? -10.836 3.585 4.074 1.00 0.00 19 GLN A CA 4
ATOM 3335 C C . GLN A 1 19 ? -9.441 3.278 3.543 1.00 0.00 19 GLN A C 4
ATOM 3336 O O . GLN A 1 19 ? -9.274 2.841 2.407 1.00 0.00 19 GLN A O 4
ATOM 3350 N N . GLU A 1 20 ? -8.447 3.567 4.374 1.00 0.00 20 GLU A N 4
ATOM 3351 C CA . GLU A 1 20 ? -7.039 3.386 4.018 1.00 0.00 20 GLU A CA 4
ATOM 3352 C C . GLU A 1 20 ? -6.219 2.811 5.166 1.00 0.00 20 GLU A C 4
ATOM 3353 O O . GLU A 1 20 ? -6.734 2.542 6.251 1.00 0.00 20 GLU A O 4
ATOM 3366 N N . LEU A 1 21 ? -4.927 2.637 4.902 1.00 0.00 21 LEU A N 4
ATOM 3367 C CA . LEU A 1 21 ? -4.000 2.105 5.888 1.00 0.00 21 LEU A CA 4
ATOM 3368 C C . LEU A 1 21 ? -2.686 2.884 5.884 1.00 0.00 21 LEU A C 4
ATOM 3369 O O . LEU A 1 21 ? -2.145 3.199 4.824 1.00 0.00 21 LEU A O 4
ATOM 3385 N N . ASP A 1 22 ? -2.172 3.172 7.074 1.00 0.00 22 ASP A N 4
ATOM 3386 C CA . ASP A 1 22 ? -0.910 3.893 7.210 1.00 0.00 22 ASP A CA 4
ATOM 3387 C C . ASP A 1 22 ? 0.261 2.937 7.009 1.00 0.00 22 ASP A C 4
ATOM 3388 O O . ASP A 1 22 ? 0.160 1.750 7.316 1.00 0.00 22 ASP A O 4
ATOM 3398 N N . ILE A 1 23 ? 1.372 3.454 6.502 1.00 0.00 23 ILE A N 4
ATOM 3399 C CA . ILE A 1 23 ? 2.555 2.632 6.277 1.00 0.00 23 ILE A CA 4
ATOM 3400 C C . ILE A 1 23 ? 3.788 3.284 6.889 1.00 0.00 23 ILE A C 4
ATOM 3401 O O . ILE A 1 23 ? 3.770 4.467 7.226 1.00 0.00 23 ILE A O 4
ATOM 3417 N N . LYS A 1 24 ? 4.853 2.507 7.043 1.00 0.00 24 LYS A N 4
ATOM 3418 C CA . LYS A 1 24 ? 6.086 3.017 7.633 1.00 0.00 24 LYS A CA 4
ATOM 3419 C C . LYS A 1 24 ? 7.216 3.062 6.611 1.00 0.00 24 LYS A C 4
ATOM 3420 O O . LYS A 1 24 ? 7.025 2.759 5.433 1.00 0.00 24 LYS A O 4
ATOM 3439 N N . LYS A 1 25 ? 8.390 3.468 7.079 1.00 0.00 25 LYS A N 4
ATOM 3440 C CA . LYS A 1 25 ? 9.565 3.590 6.231 1.00 0.00 25 LYS A CA 4
ATOM 3441 C C . LYS A 1 25 ? 9.986 2.266 5.612 1.00 0.00 25 LYS A C 4
ATOM 3442 O O . LYS A 1 25 ? 10.194 2.184 4.404 1.00 0.00 25 LYS A O 4
ATOM 3461 N N . ASN A 1 26 ? 10.150 1.247 6.441 1.00 0.00 26 ASN A N 4
ATOM 3462 C CA . ASN A 1 26 ? 10.591 -0.062 5.965 1.00 0.00 26 ASN A CA 4
ATOM 3463 C C . ASN A 1 26 ? 9.466 -1.103 5.937 1.00 0.00 26 ASN A C 4
ATOM 3464 O O . ASN A 1 26 ? 9.661 -2.208 5.431 1.00 0.00 26 ASN A O 4
ATOM 3475 N N . GLU A 1 27 ? 8.298 -0.768 6.482 1.00 0.00 27 GLU A N 4
ATOM 3476 C CA . GLU A 1 27 ? 7.172 -1.708 6.508 1.00 0.00 27 GLU A CA 4
ATOM 3477 C C . GLU A 1 27 ? 6.839 -2.226 5.103 1.00 0.00 27 GLU A C 4
ATOM 3478 O O . GLU A 1 27 ? 6.990 -1.510 4.117 1.00 0.00 27 GLU A O 4
ATOM 3491 N N . ARG A 1 28 ? 6.400 -3.482 5.026 1.00 0.00 28 ARG A N 4
ATOM 3492 C CA . ARG A 1 28 ? 6.058 -4.102 3.755 1.00 0.00 28 ARG A CA 4
ATOM 3493 C C . ARG A 1 28 ? 4.547 -4.259 3.599 1.00 0.00 28 ARG A C 4
ATOM 3494 O O . ARG A 1 28 ? 3.887 -4.852 4.452 1.00 0.00 28 ARG A O 4
ATOM 3515 N N . LEU A 1 29 ? 4.002 -3.734 2.504 1.00 0.00 29 LEU A N 4
ATOM 3516 C CA . LEU A 1 29 ? 2.569 -3.829 2.248 1.00 0.00 29 LEU A CA 4
ATOM 3517 C C . LEU A 1 29 ? 2.297 -4.654 0.987 1.00 0.00 29 LEU A C 4
ATOM 3518 O O . LEU A 1 29 ? 3.153 -4.766 0.111 1.00 0.00 29 LEU A O 4
ATOM 3534 N N . TRP A 1 30 ? 1.097 -5.225 0.903 1.00 0.00 30 TRP A N 4
ATOM 3535 C CA . TRP A 1 30 ? 0.707 -6.033 -0.251 1.00 0.00 30 TRP A CA 4
ATOM 3536 C C . TRP A 1 30 ? -0.255 -5.259 -1.150 1.00 0.00 30 TRP A C 4
ATOM 3537 O O . TRP A 1 30 ? -1.417 -5.054 -0.796 1.00 0.00 30 TRP A O 4
ATOM 3558 N N . LEU A 1 31 ? 0.239 -4.807 -2.305 1.00 0.00 31 LEU A N 4
ATOM 3559 C CA . LEU A 1 31 ? -0.582 -4.030 -3.235 1.00 0.00 31 LEU A CA 4
ATOM 3560 C C . LEU A 1 31 ? -1.679 -4.870 -3.870 1.00 0.00 31 LEU A C 4
ATOM 3561 O O . LEU A 1 31 ? -1.500 -6.055 -4.153 1.00 0.00 31 LEU A O 4
ATOM 3577 N N . LEU A 1 32 ? -2.827 -4.232 -4.065 1.00 0.00 32 LEU A N 4
ATOM 3578 C CA . LEU A 1 32 ? -3.993 -4.881 -4.638 1.00 0.00 32 LEU A CA 4
ATOM 3579 C C . LEU A 1 32 ? -4.306 -4.305 -6.017 1.00 0.00 32 LEU A C 4
ATOM 3580 O O . LEU A 1 32 ? -4.741 -5.021 -6.919 1.00 0.00 32 LEU A O 4
ATOM 3596 N N . ASP A 1 33 ? -4.081 -3.002 -6.165 1.00 0.00 33 ASP A N 4
ATOM 3597 C CA . ASP A 1 33 ? -4.331 -2.310 -7.423 1.00 0.00 33 ASP A CA 4
ATOM 3598 C C . ASP A 1 33 ? -3.498 -1.035 -7.504 1.00 0.00 33 ASP A C 4
ATOM 3599 O O . ASP A 1 33 ? -3.676 -0.114 -6.708 1.00 0.00 33 ASP A O 4
ATOM 3609 N N . ASP A 1 34 ? -2.572 -0.996 -8.459 1.00 0.00 34 ASP A N 4
ATOM 3610 C CA . ASP A 1 34 ? -1.695 0.161 -8.628 1.00 0.00 34 ASP A CA 4
ATOM 3611 C C . ASP A 1 34 ? -1.976 0.926 -9.928 1.00 0.00 34 ASP A C 4
ATOM 3612 O O . ASP A 1 34 ? -1.263 1.874 -10.253 1.00 0.00 34 ASP A O 4
ATOM 3622 N N . SER A 1 35 ? -3.002 0.517 -10.672 1.00 0.00 35 SER A N 4
ATOM 3623 C CA . SER A 1 35 ? -3.336 1.178 -11.931 1.00 0.00 35 SER A CA 4
ATOM 3624 C C . SER A 1 35 ? -3.844 2.601 -11.702 1.00 0.00 35 SER A C 4
ATOM 3625 O O . SER A 1 35 ? -3.530 3.513 -12.467 1.00 0.00 35 SER A O 4
ATOM 3633 N N . LYS A 1 36 ? -4.639 2.777 -10.655 1.00 0.00 36 LYS A N 4
ATOM 3634 C CA . LYS A 1 36 ? -5.206 4.083 -10.327 1.00 0.00 36 LYS A CA 4
ATOM 3635 C C . LYS A 1 36 ? -4.215 4.955 -9.574 1.00 0.00 36 LYS A C 4
ATOM 3636 O O . LYS A 1 36 ? -3.274 4.454 -8.958 1.00 0.00 36 LYS A O 4
ATOM 3655 N N . THR A 1 37 ? -4.455 6.267 -9.598 1.00 0.00 37 THR A N 4
ATOM 3656 C CA . THR A 1 37 ? -3.602 7.215 -8.885 1.00 0.00 37 THR A CA 4
ATOM 3657 C C . THR A 1 37 ? -3.554 6.838 -7.408 1.00 0.00 37 THR A C 4
ATOM 3658 O O . THR A 1 37 ? -2.519 6.951 -6.752 1.00 0.00 37 THR A O 4
ATOM 3669 N N . TRP A 1 38 ? -4.685 6.342 -6.914 1.00 0.00 38 TRP A N 4
ATOM 3670 C CA . TRP A 1 38 ? -4.790 5.885 -5.538 1.00 0.00 38 TRP A CA 4
ATOM 3671 C C . TRP A 1 38 ? -4.574 4.381 -5.522 1.00 0.00 38 TRP A C 4
ATOM 3672 O O . TRP A 1 38 ? -5.155 3.663 -6.335 1.00 0.00 38 TRP A O 4
ATOM 3693 N N . TRP A 1 39 ? -3.711 3.904 -4.636 1.00 0.00 39 TRP A N 4
ATOM 3694 C CA . TRP A 1 39 ? -3.409 2.481 -4.588 1.00 0.00 39 TRP A CA 4
ATOM 3695 C C . TRP A 1 39 ? -4.088 1.787 -3.422 1.00 0.00 39 TRP A C 4
ATOM 3696 O O . TRP A 1 39 ? -4.065 2.272 -2.291 1.00 0.00 39 TRP A O 4
ATOM 3717 N N . ARG A 1 40 ? -4.664 0.626 -3.706 1.00 0.00 40 ARG A N 4
ATOM 3718 C CA . ARG A 1 40 ? -5.319 -0.161 -2.681 1.00 0.00 40 ARG A CA 4
ATOM 3719 C C . ARG A 1 40 ? -4.335 -1.186 -2.145 1.00 0.00 40 ARG A C 4
ATOM 3720 O O . ARG A 1 40 ? -3.670 -1.875 -2.918 1.00 0.00 40 ARG A O 4
ATOM 3741 N N . VAL A 1 41 ? -4.208 -1.265 -0.826 1.00 0.00 41 VAL A N 4
ATOM 3742 C CA . VAL A 1 41 ? -3.259 -2.191 -0.229 1.00 0.00 41 VAL A CA 4
ATOM 3743 C C . VAL A 1 41 ? -3.844 -2.9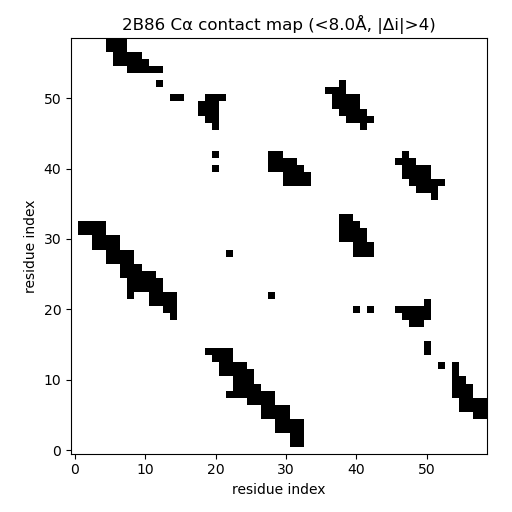27 0.979 1.00 0.00 41 VAL A C 4
ATOM 3744 O O . VAL A 1 41 ? -4.803 -2.470 1.598 1.00 0.00 41 VAL A O 4
ATOM 3757 N N . ARG A 1 42 ? -3.261 -4.085 1.287 1.00 0.00 42 ARG A N 4
ATOM 3758 C CA . ARG A 1 42 ? -3.722 -4.909 2.396 1.00 0.00 42 ARG A CA 4
ATOM 3759 C C . ARG A 1 42 ? -2.613 -5.118 3.422 1.00 0.00 42 ARG A C 4
ATOM 3760 O O . ARG A 1 42 ? -1.446 -5.281 3.066 1.00 0.00 42 ARG A O 4
ATOM 3781 N N . ASN A 1 43 ? -2.989 -5.106 4.697 1.00 0.00 43 ASN A N 4
ATOM 3782 C CA . ASN A 1 43 ? -2.015 -5.289 5.781 1.00 0.00 43 ASN A CA 4
ATOM 3783 C C . ASN A 1 43 ? -2.244 -6.604 6.531 1.00 0.00 43 ASN A C 4
ATOM 3784 O O . ASN A 1 43 ? -3.308 -7.214 6.430 1.00 0.00 43 ASN A O 4
ATOM 3795 N N . ALA A 1 44 ? -1.226 -7.031 7.288 1.00 0.00 44 ALA A N 4
ATOM 3796 C CA . ALA A 1 44 ? -1.293 -8.270 8.064 1.00 0.00 44 ALA A CA 4
ATOM 3797 C C . ALA A 1 44 ? -2.504 -8.301 8.999 1.00 0.00 44 ALA A C 4
ATOM 3798 O O . ALA A 1 44 ? -2.912 -9.369 9.454 1.00 0.00 44 ALA A O 4
ATOM 3805 N N . ALA A 1 45 ? -3.079 -7.134 9.284 1.00 0.00 45 ALA A N 4
ATOM 3806 C CA . ALA A 1 45 ? -4.243 -7.044 10.158 1.00 0.00 45 ALA A CA 4
ATOM 3807 C C . ALA A 1 45 ? -5.544 -7.412 9.429 1.00 0.00 45 ALA A C 4
ATOM 3808 O O . ALA A 1 45 ? -6.628 -7.256 9.990 1.00 0.00 45 ALA A O 4
ATOM 3815 N N . ASN A 1 46 ? -5.439 -7.881 8.179 1.00 0.00 46 ASN A N 4
ATOM 3816 C CA . ASN A 1 46 ? -6.605 -8.245 7.389 1.00 0.00 46 ASN A CA 4
ATOM 3817 C C . ASN A 1 46 ? -7.455 -7.019 7.070 1.00 0.00 46 ASN A C 4
ATOM 3818 O O . ASN A 1 46 ? -8.659 -7.125 6.832 1.00 0.00 46 ASN A O 4
ATOM 3829 N N . ARG A 1 47 ? -6.808 -5.857 7.046 1.00 0.00 47 ARG A N 4
ATOM 3830 C CA . ARG A 1 47 ? -7.474 -4.605 6.733 1.00 0.00 47 ARG A CA 4
ATOM 3831 C C . ARG A 1 47 ? -6.964 -4.079 5.399 1.00 0.00 47 ARG A C 4
ATOM 3832 O O . ARG A 1 47 ? -5.785 -4.231 5.081 1.00 0.00 47 ARG A O 4
ATOM 3853 N N . THR A 1 48 ? -7.842 -3.471 4.614 1.00 0.00 48 THR A N 4
ATOM 3854 C CA . THR A 1 48 ? -7.445 -2.936 3.317 1.00 0.00 48 THR A CA 4
ATOM 3855 C C . THR A 1 48 ? -7.971 -1.516 3.133 1.00 0.00 48 THR A C 4
ATOM 3856 O O . THR A 1 48 ? -8.892 -1.095 3.832 1.00 0.00 48 THR A O 4
ATOM 3867 N N . GLY A 1 49 ? -7.386 -0.779 2.191 1.00 0.00 49 GLY A N 4
ATOM 3868 C CA . GLY A 1 49 ? -7.826 0.583 1.948 1.00 0.00 49 GLY A CA 4
ATOM 3869 C C . GLY A 1 49 ? -7.080 1.253 0.801 1.00 0.00 49 GLY A C 4
ATOM 3870 O O . GLY A 1 49 ? -6.278 0.607 0.136 1.00 0.00 49 GLY A O 4
ATOM 3874 N N . TYR A 1 50 ? -7.363 2.542 0.547 1.00 0.00 50 TYR A N 4
ATOM 3875 C CA . TYR A 1 50 ? -6.727 3.268 -0.567 1.00 0.00 50 TYR A CA 4
ATOM 3876 C C . TYR A 1 50 ? -5.741 4.351 -0.114 1.00 0.00 50 TYR A C 4
ATOM 3877 O O . TYR A 1 50 ? -6.126 5.354 0.483 1.00 0.00 50 TYR A O 4
ATOM 3895 N N . VAL A 1 51 ? -4.470 4.144 -0.447 1.00 0.00 51 VAL A N 4
ATOM 3896 C CA . VAL A 1 51 ? -3.402 5.088 -0.115 1.00 0.00 51 VAL A CA 4
ATOM 3897 C C . VAL A 1 51 ? -2.425 5.278 -1.276 1.00 0.00 51 VAL A C 4
ATOM 3898 O O . VAL A 1 51 ? -1.681 4.355 -1.607 1.00 0.00 51 VAL A O 4
ATOM 3911 N N . PRO A 1 52 ? -2.370 6.472 -1.901 1.00 0.00 52 PRO A N 4
ATOM 3912 C CA . PRO A 1 52 ? -1.433 6.736 -3.000 1.00 0.00 52 PRO A CA 4
ATOM 3913 C C . PRO A 1 52 ? -0.004 6.918 -2.483 1.00 0.00 52 PRO A C 4
ATOM 3914 O O . PRO A 1 52 ? 0.630 7.947 -2.715 1.00 0.00 52 PRO A O 4
ATOM 3925 N N . SER A 1 53 ? 0.494 5.919 -1.765 1.00 0.00 53 SER A N 4
ATOM 3926 C CA . SER A 1 53 ? 1.828 5.982 -1.198 1.00 0.00 53 SER A CA 4
ATOM 3927 C C . SER A 1 53 ? 2.901 5.824 -2.265 1.00 0.00 53 SER A C 4
ATOM 3928 O O . SER A 1 53 ? 3.460 4.744 -2.448 1.00 0.00 53 SER A O 4
ATOM 3936 N N . ASN A 1 54 ? 3.210 6.920 -2.946 1.00 0.00 54 ASN A N 4
ATOM 3937 C CA . ASN A 1 54 ? 4.247 6.913 -3.969 1.00 0.00 54 ASN A CA 4
ATOM 3938 C C . ASN A 1 54 ? 5.618 6.620 -3.347 1.00 0.00 54 ASN A C 4
ATOM 3939 O O . ASN A 1 54 ? 6.576 6.314 -4.057 1.00 0.00 54 ASN A O 4
ATOM 3950 N N . TYR A 1 55 ? 5.708 6.727 -2.017 1.00 0.00 55 TYR A N 4
ATOM 3951 C CA . TYR A 1 55 ? 6.948 6.484 -1.299 1.00 0.00 55 TYR A CA 4
ATOM 3952 C C . TYR A 1 55 ? 7.334 5.003 -1.279 1.00 0.00 55 TYR A C 4
ATOM 3953 O O . TYR A 1 55 ? 8.421 4.655 -0.818 1.00 0.00 55 TYR A O 4
ATOM 3971 N N . VAL A 1 56 ? 6.454 4.131 -1.766 1.00 0.00 56 VAL A N 4
ATOM 3972 C CA . VAL A 1 56 ? 6.743 2.701 -1.779 1.00 0.00 56 VAL A CA 4
ATOM 3973 C C . VAL A 1 56 ? 6.967 2.205 -3.202 1.00 0.00 56 VAL A C 4
ATOM 3974 O O . VAL A 1 56 ? 6.357 2.702 -4.149 1.00 0.00 56 VAL A O 4
ATOM 3987 N N . GLU A 1 57 ? 7.848 1.226 -3.341 1.00 0.00 57 GLU A N 4
ATOM 3988 C CA . GLU A 1 57 ? 8.159 0.659 -4.643 1.00 0.00 57 GLU A CA 4
ATOM 3989 C C . GLU A 1 57 ? 8.231 -0.860 -4.560 1.00 0.00 57 GLU A C 4
ATOM 3990 O O . GLU A 1 57 ? 8.359 -1.427 -3.474 1.00 0.00 57 GLU A O 4
ATOM 4003 N N . ARG A 1 58 ? 8.147 -1.514 -5.710 1.00 0.00 58 ARG A N 4
ATOM 4004 C CA . ARG A 1 58 ? 8.200 -2.969 -5.766 1.00 0.00 58 ARG A CA 4
ATOM 4005 C C . ARG A 1 58 ? 9.595 -3.473 -5.415 1.00 0.00 58 ARG A C 4
ATOM 4006 O O . ARG A 1 58 ? 10.598 -2.878 -5.810 1.00 0.00 58 ARG A O 4
ATOM 4027 N N . LYS A 1 59 ? 9.653 -4.573 -4.674 1.00 0.00 59 LYS A N 4
ATOM 4028 C CA . LYS A 1 59 ? 10.928 -5.157 -4.274 1.00 0.00 59 LYS A CA 4
ATOM 4029 C C . LYS A 1 59 ? 10.741 -6.585 -3.772 1.00 0.00 59 LYS A C 4
ATOM 4030 O O . LYS A 1 59 ? 11.753 -7.306 -3.651 1.00 0.00 59 LYS A O 4
ATOM 4049 N N . MET A 1 1 ? -9.216 -13.888 -11.239 1.00 0.00 1 MET A N 5
ATOM 4050 C CA . MET A 1 1 ? -8.964 -13.150 -9.960 1.00 0.00 1 MET A CA 5
ATOM 4051 C C . MET A 1 1 ? -8.029 -11.959 -10.168 1.00 0.00 1 MET A C 5
ATOM 4052 O O . MET A 1 1 ? -7.371 -11.846 -11.203 1.00 0.00 1 MET A O 5
ATOM 4068 N N . THR A 1 2 ? -7.979 -11.075 -9.179 1.00 0.00 2 THR A N 5
ATOM 4069 C CA . THR A 1 2 ? -7.127 -9.892 -9.251 1.00 0.00 2 THR A CA 5
ATOM 4070 C C . THR A 1 2 ? -5.679 -10.241 -8.911 1.00 0.00 2 THR A C 5
ATOM 4071 O O . THR A 1 2 ? -5.417 -11.001 -7.980 1.00 0.00 2 THR A O 5
ATOM 4082 N N . GLU A 1 3 ? -4.743 -9.681 -9.673 1.00 0.00 3 GLU A N 5
ATOM 4083 C CA . GLU A 1 3 ? -3.323 -9.935 -9.451 1.00 0.00 3 GLU A CA 5
ATOM 4084 C C . GLU A 1 3 ? -2.784 -9.071 -8.314 1.00 0.00 3 GLU A C 5
ATOM 4085 O O . GLU A 1 3 ? -3.059 -7.873 -8.248 1.00 0.00 3 GLU A O 5
ATOM 4098 N N . GLU A 1 4 ? -2.019 -9.689 -7.421 1.00 0.00 4 GLU A N 5
ATOM 4099 C CA . GLU A 1 4 ? -1.442 -8.981 -6.283 1.00 0.00 4 GLU A CA 5
ATOM 4100 C C . GLU A 1 4 ? 0.017 -8.626 -6.531 1.00 0.00 4 GLU A C 5
ATOM 4101 O O . GLU A 1 4 ? 0.787 -9.431 -7.057 1.00 0.00 4 GLU A O 5
ATOM 4114 N N . VAL A 1 5 ? 0.389 -7.416 -6.137 1.00 0.00 5 VAL A N 5
ATOM 4115 C CA . VAL A 1 5 ? 1.755 -6.938 -6.296 1.00 0.00 5 VAL A CA 5
ATOM 4116 C C . VAL A 1 5 ? 2.395 -6.703 -4.930 1.00 0.00 5 VAL A C 5
ATOM 4117 O O . VAL A 1 5 ? 1.783 -6.109 -4.042 1.00 0.00 5 VAL A O 5
ATOM 4130 N N . ILE A 1 6 ? 3.622 -7.183 -4.763 1.00 0.00 6 ILE A N 5
ATOM 4131 C CA . ILE A 1 6 ? 4.331 -7.033 -3.497 1.00 0.00 6 ILE A CA 5
ATOM 4132 C C . ILE A 1 6 ? 5.385 -5.934 -3.569 1.00 0.00 6 ILE A C 5
ATOM 4133 O O . ILE A 1 6 ? 6.325 -6.012 -4.361 1.00 0.00 6 ILE A O 5
ATOM 4149 N N . VAL A 1 7 ? 5.229 -4.915 -2.728 1.00 0.00 7 VAL A N 5
ATOM 4150 C CA . VAL A 1 7 ? 6.173 -3.805 -2.686 1.00 0.00 7 VAL A CA 5
ATOM 4151 C C . VAL A 1 7 ? 6.574 -3.496 -1.245 1.00 0.00 7 VAL A C 5
ATOM 4152 O O . VAL A 1 7 ? 5.876 -3.875 -0.305 1.00 0.00 7 VAL A O 5
ATOM 4165 N N . ILE A 1 8 ? 7.699 -2.810 -1.075 1.00 0.00 8 ILE A N 5
ATOM 4166 C CA . ILE A 1 8 ? 8.182 -2.462 0.258 1.00 0.00 8 ILE A CA 5
ATOM 4167 C C . ILE A 1 8 ? 8.256 -0.950 0.444 1.00 0.00 8 ILE A C 5
ATOM 4168 O O . ILE A 1 8 ? 8.908 -0.249 -0.329 1.00 0.00 8 ILE A O 5
ATOM 4184 N N . ALA A 1 9 ? 7.575 -0.458 1.476 1.00 0.00 9 ALA A N 5
ATOM 4185 C CA . ALA A 1 9 ? 7.551 0.971 1.773 1.00 0.00 9 ALA A CA 5
ATOM 4186 C C . ALA A 1 9 ? 8.853 1.429 2.429 1.00 0.00 9 ALA A C 5
ATOM 4187 O O . ALA A 1 9 ? 9.229 0.936 3.491 1.00 0.00 9 ALA A O 5
ATOM 4194 N N . LYS A 1 10 ? 9.537 2.374 1.780 1.00 0.00 10 LYS A N 5
ATOM 4195 C CA . LYS A 1 10 ? 10.806 2.904 2.287 1.00 0.00 10 LYS A CA 5
ATOM 4196 C C . LYS A 1 10 ? 10.614 4.163 3.147 1.00 0.00 10 LYS A C 5
ATOM 4197 O O . LYS A 1 10 ? 11.567 4.655 3.753 1.00 0.00 10 LYS A O 5
ATOM 4216 N N . TRP A 1 11 ? 9.387 4.678 3.205 1.00 0.00 11 TRP A N 5
ATOM 4217 C CA . TRP A 1 11 ? 9.086 5.875 4.001 1.00 0.00 11 TRP A CA 5
ATOM 4218 C C . TRP A 1 11 ? 7.695 5.764 4.625 1.00 0.00 11 TRP A C 5
ATOM 4219 O O . TRP A 1 11 ? 6.776 5.209 4.022 1.00 0.00 11 TRP A O 5
ATOM 4240 N N . ASP A 1 12 ? 7.555 6.276 5.844 1.00 0.00 12 ASP A N 5
ATOM 4241 C CA . ASP A 1 12 ? 6.287 6.216 6.562 1.00 0.00 12 ASP A CA 5
ATOM 4242 C C . ASP A 1 12 ? 5.249 7.154 5.954 1.00 0.00 12 ASP A C 5
ATOM 4243 O O . ASP A 1 12 ? 5.459 8.363 5.869 1.00 0.00 12 ASP A O 5
ATOM 4253 N N . TYR A 1 13 ? 4.122 6.583 5.538 1.00 0.00 13 TYR A N 5
ATOM 4254 C CA . TYR A 1 13 ? 3.039 7.362 4.942 1.00 0.00 13 TYR A CA 5
ATOM 4255 C C . TYR A 1 13 ? 1.718 7.081 5.653 1.00 0.00 13 TYR A C 5
ATOM 4256 O O . TYR A 1 13 ? 1.385 5.929 5.931 1.00 0.00 13 TYR A O 5
ATOM 4274 N N . THR A 1 14 ? 0.965 8.138 5.942 1.00 0.00 14 THR A N 5
ATOM 4275 C CA . THR A 1 14 ? -0.321 7.994 6.617 1.00 0.00 14 THR A CA 5
ATOM 4276 C C . THR A 1 14 ? -1.475 8.137 5.628 1.00 0.00 14 THR A C 5
ATOM 4277 O O . THR A 1 14 ? -1.426 8.955 4.711 1.00 0.00 14 THR A O 5
ATOM 4288 N N . ALA A 1 15 ? -2.511 7.329 5.825 1.00 0.00 15 ALA A N 5
ATOM 4289 C CA . ALA A 1 15 ? -3.683 7.348 4.962 1.00 0.00 15 ALA A CA 5
ATOM 4290 C C . ALA A 1 15 ? -4.302 8.740 4.883 1.00 0.00 15 ALA A C 5
ATOM 4291 O O . ALA A 1 15 ? -4.478 9.405 5.903 1.00 0.00 15 ALA A O 5
ATOM 4298 N N . GLN A 1 16 ? -4.652 9.171 3.673 1.00 0.00 16 GLN A N 5
ATOM 4299 C CA . GLN A 1 16 ? -5.275 10.480 3.490 1.00 0.00 16 GLN A CA 5
ATOM 4300 C C . GLN A 1 16 ? -6.795 10.401 3.708 1.00 0.00 16 GLN A C 5
ATOM 4301 O O . GLN A 1 16 ? -7.482 11.422 3.719 1.00 0.00 16 GLN A O 5
ATOM 4315 N N . GLN A 1 17 ? -7.301 9.183 3.918 1.00 0.00 17 GLN A N 5
ATOM 4316 C CA . GLN A 1 17 ? -8.723 8.957 4.173 1.00 0.00 17 GLN A CA 5
ATOM 4317 C C . GLN A 1 17 ? -8.887 7.822 5.183 1.00 0.00 17 GLN A C 5
ATOM 4318 O O . GLN A 1 17 ? -7.915 7.160 5.544 1.00 0.00 17 GLN A O 5
ATOM 4332 N N . ASP A 1 18 ? -10.111 7.606 5.649 1.00 0.00 18 ASP A N 5
ATOM 4333 C CA . ASP A 1 18 ? -10.374 6.556 6.629 1.00 0.00 18 ASP A CA 5
ATOM 4334 C C . ASP A 1 18 ? -10.383 5.172 5.987 1.00 0.00 18 ASP A C 5
ATOM 4335 O O . ASP A 1 18 ? -10.080 4.172 6.637 1.00 0.00 18 ASP A O 5
ATOM 4345 N N . GLN A 1 19 ? -10.749 5.123 4.715 1.00 0.00 19 GLN A N 5
ATOM 4346 C CA . GLN A 1 19 ? -10.820 3.862 3.984 1.00 0.00 19 GLN A CA 5
ATOM 4347 C C . GLN A 1 19 ? -9.453 3.400 3.474 1.00 0.00 19 GLN A C 5
ATOM 4348 O O . GLN A 1 19 ? -9.334 2.296 2.946 1.00 0.00 19 GLN A O 5
ATOM 4362 N N . GLU A 1 20 ? -8.422 4.233 3.624 1.00 0.00 20 GLU A N 5
ATOM 4363 C CA . GLU A 1 20 ? -7.087 3.861 3.156 1.00 0.00 20 GLU A CA 5
ATOM 4364 C C . GLU A 1 20 ? -6.344 3.056 4.223 1.00 0.00 20 GLU A C 5
ATOM 4365 O O . GLU A 1 20 ? -6.876 2.800 5.303 1.00 0.00 20 GLU A O 5
ATOM 4378 N N . LEU A 1 21 ? -5.119 2.642 3.905 1.00 0.00 21 LEU A N 5
ATOM 4379 C CA . LEU A 1 21 ? -4.312 1.847 4.824 1.00 0.00 21 LEU A CA 5
ATOM 4380 C C . LEU A 1 21 ? -2.956 2.502 5.097 1.00 0.00 21 LEU A C 5
ATOM 4381 O O . LEU A 1 21 ? -2.209 2.823 4.172 1.00 0.00 21 LEU A O 5
ATOM 4397 N N . ASP A 1 22 ? -2.644 2.688 6.379 1.00 0.00 22 ASP A N 5
ATOM 4398 C CA . ASP A 1 22 ? -1.380 3.297 6.788 1.00 0.00 22 ASP A CA 5
ATOM 4399 C C . ASP A 1 22 ? -0.202 2.371 6.486 1.00 0.00 22 ASP A C 5
ATOM 4400 O O . ASP A 1 22 ? -0.338 1.147 6.520 1.00 0.00 22 ASP A O 5
ATOM 4410 N N . ILE A 1 23 ? 0.956 2.961 6.208 1.00 0.00 23 ILE A N 5
ATOM 4411 C CA . ILE A 1 23 ? 2.159 2.188 5.918 1.00 0.00 23 ILE A CA 5
ATOM 4412 C C . ILE A 1 23 ? 3.354 2.765 6.676 1.00 0.00 23 ILE A C 5
ATOM 4413 O O . ILE A 1 23 ? 3.291 3.884 7.185 1.00 0.00 23 ILE A O 5
ATOM 4429 N N . LYS A 1 24 ? 4.439 2.002 6.754 1.00 0.00 24 LYS A N 5
ATOM 4430 C CA . LYS A 1 24 ? 5.637 2.457 7.460 1.00 0.00 24 LYS A CA 5
ATOM 4431 C C . LYS A 1 24 ? 6.836 2.543 6.521 1.00 0.00 24 LYS A C 5
ATOM 4432 O O . LYS A 1 24 ? 6.801 2.039 5.399 1.00 0.00 24 LYS A O 5
ATOM 4451 N N . LYS A 1 25 ? 7.894 3.195 6.992 1.00 0.00 25 LYS A N 5
ATOM 4452 C CA . LYS A 1 25 ? 9.111 3.373 6.203 1.00 0.00 25 LYS A CA 5
ATOM 4453 C C . LYS A 1 25 ? 9.846 2.066 5.949 1.00 0.00 25 LYS A C 5
ATOM 4454 O O . LYS A 1 25 ? 10.750 2.019 5.115 1.00 0.00 25 LYS A O 5
ATOM 4473 N N . ASN A 1 26 ? 9.471 1.009 6.654 1.00 0.00 26 ASN A N 5
ATOM 4474 C CA . ASN A 1 26 ? 10.122 -0.276 6.461 1.00 0.00 26 ASN A CA 5
ATOM 4475 C C . ASN A 1 26 ? 9.114 -1.420 6.494 1.00 0.00 26 ASN A C 5
ATOM 4476 O O . ASN A 1 26 ? 9.481 -2.569 6.737 1.00 0.00 26 ASN A O 5
ATOM 4487 N N . GLU A 1 27 ? 7.848 -1.106 6.246 1.00 0.00 27 GLU A N 5
ATOM 4488 C CA . GLU A 1 27 ? 6.801 -2.116 6.247 1.00 0.00 27 GLU A CA 5
ATOM 4489 C C . GLU A 1 27 ? 6.496 -2.576 4.824 1.00 0.00 27 GLU A C 5
ATOM 4490 O O . GLU A 1 27 ? 6.480 -1.774 3.890 1.00 0.00 27 GLU A O 5
ATOM 4503 N N . ARG A 1 28 ? 6.253 -3.871 4.671 1.00 0.00 28 ARG A N 5
ATOM 4504 C CA . ARG A 1 28 ? 5.943 -4.446 3.376 1.00 0.00 28 ARG A CA 5
ATOM 4505 C C . ARG A 1 28 ? 4.437 -4.623 3.215 1.00 0.00 28 ARG A C 5
ATOM 4506 O O . ARG A 1 28 ? 3.796 -5.314 4.007 1.00 0.00 28 ARG A O 5
ATOM 4527 N N . LEU A 1 29 ? 3.873 -3.981 2.196 1.00 0.00 29 LEU A N 5
ATOM 4528 C CA . LEU A 1 29 ? 2.440 -4.052 1.949 1.00 0.00 29 LEU A CA 5
ATOM 4529 C C . LEU A 1 29 ? 2.128 -4.778 0.644 1.00 0.00 29 LEU A C 5
ATOM 4530 O O . LEU A 1 29 ? 2.899 -4.720 -0.315 1.00 0.00 29 LEU A O 5
ATOM 4546 N N . TRP A 1 30 ? 0.989 -5.462 0.622 1.00 0.00 30 TRP A N 5
ATOM 4547 C CA . TRP A 1 30 ? 0.559 -6.206 -0.555 1.00 0.00 30 TRP A CA 5
ATOM 4548 C C . TRP A 1 30 ? -0.478 -5.417 -1.352 1.00 0.00 30 TRP A C 5
ATOM 4549 O O . TRP A 1 30 ? -1.606 -5.222 -0.897 1.00 0.00 30 TRP A O 5
ATOM 4570 N N . LEU A 1 31 ? -0.090 -4.965 -2.543 1.00 0.00 31 LEU A N 5
ATOM 4571 C CA . LEU A 1 31 ? -0.991 -4.199 -3.402 1.00 0.00 31 LEU A CA 5
ATOM 4572 C C . LEU A 1 31 ? -2.056 -5.102 -4.011 1.00 0.00 31 LEU A C 5
ATOM 4573 O O . LEU A 1 31 ? -1.809 -6.277 -4.279 1.00 0.00 31 LEU A O 5
ATOM 4589 N N . LEU A 1 32 ? -3.242 -4.545 -4.218 1.00 0.00 32 LEU A N 5
ATOM 4590 C CA . LEU A 1 32 ? -4.354 -5.295 -4.786 1.00 0.00 32 LEU A CA 5
ATOM 4591 C C . LEU A 1 32 ? -4.670 -4.833 -6.210 1.00 0.00 32 LEU A C 5
ATOM 4592 O O . LEU A 1 32 ? -5.125 -5.622 -7.040 1.00 0.00 32 LEU A O 5
ATOM 4608 N N . ASP A 1 33 ? -4.430 -3.554 -6.488 1.00 0.00 33 ASP A N 5
ATOM 4609 C CA . ASP A 1 33 ? -4.696 -2.991 -7.812 1.00 0.00 33 ASP A CA 5
ATOM 4610 C C . ASP A 1 33 ? -3.536 -2.150 -8.300 1.00 0.00 33 ASP A C 5
ATOM 4611 O O . ASP A 1 33 ? -2.888 -2.485 -9.288 1.00 0.00 33 ASP A O 5
ATOM 4621 N N . ASP A 1 34 ? -3.310 -1.047 -7.614 1.00 0.00 34 ASP A N 5
ATOM 4622 C CA . ASP A 1 34 ? -2.246 -0.103 -7.954 1.00 0.00 34 ASP A CA 5
ATOM 4623 C C . ASP A 1 34 ? -2.283 0.322 -9.427 1.00 0.00 34 ASP A C 5
ATOM 4624 O O . ASP A 1 34 ? -1.302 0.866 -9.934 1.00 0.00 34 ASP A O 5
ATOM 4634 N N . SER A 1 35 ? -3.404 0.086 -10.110 1.00 0.00 35 SER A N 5
ATOM 4635 C CA . SER A 1 35 ? -3.520 0.475 -11.514 1.00 0.00 35 SER A CA 5
ATOM 4636 C C . SER A 1 35 ? -3.783 1.975 -11.644 1.00 0.00 35 SER A C 5
ATOM 4637 O O . SER A 1 35 ? -3.300 2.624 -12.573 1.00 0.00 35 SER A O 5
ATOM 4645 N N . LYS A 1 36 ? -4.554 2.516 -10.706 1.00 0.00 36 LYS A N 5
ATOM 4646 C CA . LYS A 1 36 ? -4.896 3.938 -10.704 1.00 0.00 36 LYS A CA 5
ATOM 4647 C C . LYS A 1 36 ? -3.918 4.747 -9.876 1.00 0.00 36 LYS A C 5
ATOM 4648 O O . LYS A 1 36 ? -3.041 4.195 -9.213 1.00 0.00 36 LYS A O 5
ATOM 4667 N N . THR A 1 37 ? -4.098 6.065 -9.899 1.00 0.00 37 THR A N 5
ATOM 4668 C CA . THR A 1 37 ? -3.255 6.961 -9.123 1.00 0.00 37 THR A CA 5
ATOM 4669 C C . THR A 1 37 ? -3.358 6.610 -7.639 1.00 0.00 37 THR A C 5
ATOM 4670 O O . THR A 1 37 ? -2.412 6.802 -6.876 1.00 0.00 37 THR A O 5
ATOM 4681 N N . TRP A 1 38 ? -4.507 6.051 -7.253 1.00 0.00 38 TRP A N 5
ATOM 4682 C CA . TRP A 1 38 ? -4.730 5.621 -5.875 1.00 0.00 38 TRP A CA 5
ATOM 4683 C C . TRP A 1 38 ? -4.508 4.117 -5.802 1.00 0.00 38 TRP A C 5
ATOM 4684 O O . TRP A 1 38 ? -5.043 3.368 -6.619 1.00 0.00 38 TRP A O 5
ATOM 4705 N N . TRP A 1 39 ? -3.664 3.676 -4.874 1.00 0.00 39 TRP A N 5
ATOM 4706 C CA . TRP A 1 39 ? -3.327 2.259 -4.779 1.00 0.00 39 TRP A CA 5
ATOM 4707 C C . TRP A 1 39 ? -3.936 1.562 -3.567 1.00 0.00 39 TRP A C 5
ATOM 4708 O O . TRP A 1 39 ? -3.756 2.000 -2.431 1.00 0.00 39 TRP A O 5
ATOM 4729 N N . ARG A 1 40 ? -4.610 0.438 -3.820 1.00 0.00 40 ARG A N 5
ATOM 4730 C CA . ARG A 1 40 ? -5.197 -0.360 -2.749 1.00 0.00 40 ARG A CA 5
ATOM 4731 C C . ARG A 1 40 ? -4.159 -1.352 -2.241 1.00 0.00 40 ARG A C 5
ATOM 4732 O O . ARG A 1 40 ? -3.449 -1.971 -3.033 1.00 0.00 40 ARG A O 5
ATOM 4753 N N . VAL A 1 41 ? -4.054 -1.492 -0.927 1.00 0.00 41 VAL A N 5
ATOM 4754 C CA . VAL A 1 41 ? -3.073 -2.400 -0.347 1.00 0.00 41 VAL A CA 5
ATOM 4755 C C . VAL A 1 41 ? -3.610 -3.054 0.932 1.00 0.00 41 VAL A C 5
ATOM 4756 O O . VAL A 1 41 ? -4.577 -2.572 1.523 1.00 0.00 41 VAL A O 5
ATOM 4769 N N . ARG A 1 42 ? -2.988 -4.156 1.348 1.00 0.00 42 ARG A N 5
ATOM 4770 C CA . ARG A 1 42 ? -3.426 -4.865 2.546 1.00 0.00 42 ARG A CA 5
ATOM 4771 C C . ARG A 1 42 ? -2.313 -4.948 3.589 1.00 0.00 42 ARG A C 5
ATOM 4772 O O . ARG A 1 42 ? -1.137 -5.088 3.252 1.00 0.00 42 ARG A O 5
ATOM 4793 N N . ASN A 1 43 ? -2.702 -4.858 4.860 1.00 0.00 43 ASN A N 5
ATOM 4794 C CA . ASN A 1 43 ? -1.742 -4.921 5.965 1.00 0.00 43 ASN A CA 5
ATOM 4795 C C . ASN A 1 43 ? -1.957 -6.173 6.818 1.00 0.00 43 ASN A C 5
ATOM 4796 O O . ASN A 1 43 ? -3.023 -6.788 6.778 1.00 0.00 43 ASN A O 5
ATOM 4807 N N . ALA A 1 44 ? -0.934 -6.542 7.592 1.00 0.00 44 ALA A N 5
ATOM 4808 C CA . ALA A 1 44 ? -1.002 -7.719 8.458 1.00 0.00 44 ALA A CA 5
ATOM 4809 C C . ALA A 1 44 ? -2.167 -7.634 9.440 1.00 0.00 44 ALA A C 5
ATOM 4810 O O . ALA A 1 44 ? -2.615 -8.649 9.974 1.00 0.00 44 ALA A O 5
ATOM 4817 N N . ALA A 1 45 ? -2.659 -6.419 9.673 1.00 0.00 45 ALA A N 5
ATOM 4818 C CA . ALA A 1 45 ? -3.775 -6.203 10.584 1.00 0.00 45 ALA A CA 5
ATOM 4819 C C . ALA A 1 45 ? -5.123 -6.500 9.920 1.00 0.00 45 ALA A C 5
ATOM 4820 O O . ALA A 1 45 ? -6.172 -6.237 10.508 1.00 0.00 45 ALA A O 5
ATOM 4827 N N . ASN A 1 46 ? -5.096 -7.027 8.689 1.00 0.00 46 ASN A N 5
ATOM 4828 C CA . ASN A 1 46 ? -6.308 -7.338 7.948 1.00 0.00 46 ASN A CA 5
ATOM 4829 C C . ASN A 1 46 ? -7.059 -6.066 7.563 1.00 0.00 46 ASN A C 5
ATOM 4830 O O . ASN A 1 46 ? -8.271 -6.084 7.350 1.00 0.00 46 ASN A O 5
ATOM 4841 N N . ARG A 1 47 ? -6.318 -4.965 7.449 1.00 0.00 47 ARG A N 5
ATOM 4842 C CA . ARG A 1 47 ? -6.892 -3.685 7.060 1.00 0.00 47 ARG A CA 5
ATOM 4843 C C . ARG A 1 47 ? -6.386 -3.296 5.678 1.00 0.00 47 ARG A C 5
ATOM 4844 O O . ARG A 1 47 ? -5.182 -3.315 5.423 1.00 0.00 47 ARG A O 5
ATOM 4865 N N . THR A 1 48 ? -7.303 -2.962 4.782 1.00 0.00 48 THR A N 5
ATOM 4866 C CA . THR A 1 48 ? -6.929 -2.589 3.421 1.00 0.00 48 THR A CA 5
ATOM 4867 C C . THR A 1 48 ? -7.502 -1.222 3.041 1.00 0.00 48 THR A C 5
ATOM 4868 O O . THR A 1 48 ? -8.548 -0.818 3.549 1.00 0.00 48 THR A O 5
ATOM 4879 N N . GLY A 1 49 ? -6.814 -0.512 2.145 1.00 0.00 49 GLY A N 5
ATOM 4880 C CA . GLY A 1 49 ? -7.287 0.799 1.727 1.00 0.00 49 GLY A CA 5
ATOM 4881 C C . GLY A 1 49 ? -6.491 1.398 0.570 1.00 0.00 49 GLY A C 5
ATOM 4882 O O . GLY A 1 49 ? -5.472 0.844 0.164 1.00 0.00 49 GLY A O 5
ATOM 4886 N N . TYR A 1 50 ? -6.968 2.534 0.036 1.00 0.00 50 TYR A N 5
ATOM 4887 C CA . TYR A 1 50 ? -6.307 3.204 -1.093 1.00 0.00 50 TYR A CA 5
ATOM 4888 C C . TYR A 1 50 ? -5.386 4.336 -0.634 1.00 0.00 50 TYR A C 5
ATOM 4889 O O . TYR A 1 50 ? -5.860 5.392 -0.222 1.00 0.00 50 TYR A O 5
ATOM 4907 N N . VAL A 1 51 ? -4.074 4.125 -0.743 1.00 0.00 51 VAL A N 5
ATOM 4908 C CA . VAL A 1 51 ? -3.104 5.150 -0.364 1.00 0.00 51 VAL A CA 5
ATOM 4909 C C . VAL A 1 51 ? -2.122 5.425 -1.496 1.00 0.00 51 VAL A C 5
ATOM 4910 O O . VAL A 1 51 ? -1.281 4.582 -1.799 1.00 0.00 51 VAL A O 5
ATOM 4923 N N . PRO A 1 52 ? -2.169 6.607 -2.128 1.00 0.00 52 PRO A N 5
ATOM 4924 C CA . PRO A 1 52 ? -1.229 6.947 -3.203 1.00 0.00 52 PRO A CA 5
ATOM 4925 C C . PRO A 1 52 ? 0.177 7.212 -2.663 1.00 0.00 52 PRO A C 5
ATOM 4926 O O . PRO A 1 52 ? 0.818 8.201 -3.028 1.00 0.00 52 PRO A O 5
ATOM 4937 N N . SER A 1 53 ? 0.649 6.329 -1.786 1.00 0.00 53 SER A N 5
ATOM 4938 C CA . SER A 1 53 ? 1.956 6.471 -1.187 1.00 0.00 53 SER A CA 5
ATOM 4939 C C . SER A 1 53 ? 3.051 6.158 -2.186 1.00 0.00 53 SER A C 5
ATOM 4940 O O . SER A 1 53 ? 3.618 5.065 -2.183 1.00 0.00 53 SER A O 5
ATOM 4948 N N . ASN A 1 54 ? 3.380 7.140 -3.020 1.00 0.00 54 ASN A N 5
ATOM 4949 C CA . ASN A 1 54 ? 4.449 6.972 -3.996 1.00 0.00 54 ASN A CA 5
ATOM 4950 C C . ASN A 1 54 ? 5.762 6.621 -3.285 1.00 0.00 54 ASN A C 5
ATOM 4951 O O . ASN A 1 54 ? 6.691 6.088 -3.891 1.00 0.00 54 ASN A O 5
ATOM 4962 N N . TYR A 1 55 ? 5.817 6.922 -1.984 1.00 0.00 55 TYR A N 5
ATOM 4963 C CA . TYR A 1 55 ? 6.982 6.650 -1.158 1.00 0.00 55 TYR A CA 5
ATOM 4964 C C . TYR A 1 55 ? 7.377 5.170 -1.161 1.00 0.00 55 TYR A C 5
ATOM 4965 O O . TYR A 1 55 ? 8.493 4.828 -0.772 1.00 0.00 55 TYR A O 5
ATOM 4983 N N . VAL A 1 56 ? 6.470 4.294 -1.589 1.00 0.00 56 VAL A N 5
ATOM 4984 C CA . VAL A 1 56 ? 6.761 2.865 -1.618 1.00 0.00 56 VAL A CA 5
ATOM 4985 C C . VAL A 1 56 ? 6.920 2.372 -3.053 1.00 0.00 56 VAL A C 5
ATOM 4986 O O . VAL A 1 56 ? 6.190 2.789 -3.952 1.00 0.00 56 VAL A O 5
ATOM 4999 N N . GLU A 1 57 ? 7.884 1.482 -3.254 1.00 0.00 57 GLU A N 5
ATOM 5000 C CA . GLU A 1 57 ? 8.152 0.927 -4.575 1.00 0.00 57 GLU A CA 5
ATOM 5001 C C . GLU A 1 57 ? 8.357 -0.583 -4.503 1.00 0.00 57 GLU A C 5
ATOM 5002 O O . GLU A 1 57 ? 8.608 -1.138 -3.433 1.00 0.00 57 GLU A O 5
ATOM 5015 N N . ARG A 1 58 ? 8.250 -1.242 -5.653 1.00 0.00 58 ARG A N 5
ATOM 5016 C CA . ARG A 1 58 ? 8.425 -2.688 -5.730 1.00 0.00 58 ARG A CA 5
ATOM 5017 C C . ARG A 1 58 ? 9.883 -3.073 -5.500 1.00 0.00 58 ARG A C 5
ATOM 5018 O O . ARG A 1 58 ? 10.796 -2.411 -5.993 1.00 0.00 58 ARG A O 5
ATOM 5039 N N . LYS A 1 59 ? 10.096 -4.149 -4.748 1.00 0.00 59 LYS A N 5
ATOM 5040 C CA . LYS A 1 59 ? 11.444 -4.622 -4.451 1.00 0.00 59 LYS A CA 5
ATOM 5041 C C . LYS A 1 59 ? 11.646 -6.048 -4.957 1.00 0.00 59 LYS A C 5
ATOM 5042 O O . LYS A 1 59 ? 12.527 -6.248 -5.821 1.00 0.00 59 LYS A O 5
ATOM 5061 N N . MET A 1 1 ? -8.499 -15.432 -9.161 1.00 0.00 1 MET A N 6
ATOM 5062 C CA . MET A 1 1 ? -9.187 -14.294 -9.843 1.00 0.00 1 MET A CA 6
ATOM 5063 C C . MET A 1 1 ? -8.417 -12.986 -9.663 1.00 0.00 1 MET A C 6
ATOM 5064 O O . MET A 1 1 ? -8.110 -12.297 -10.635 1.00 0.00 1 MET A O 6
ATOM 5080 N N . THR A 1 2 ? -8.108 -12.649 -8.413 1.00 0.00 2 THR A N 6
ATOM 5081 C CA . THR A 1 2 ? -7.377 -11.420 -8.114 1.00 0.00 2 THR A CA 6
ATOM 5082 C C . THR A 1 2 ? -5.885 -11.687 -7.935 1.00 0.00 2 THR A C 6
ATOM 5083 O O . THR A 1 2 ? -5.491 -12.663 -7.298 1.00 0.00 2 THR A O 6
ATOM 5094 N N . GLU A 1 3 ? -5.062 -10.805 -8.501 1.00 0.00 3 GLU A N 6
ATOM 5095 C CA . GLU A 1 3 ? -3.611 -10.936 -8.405 1.00 0.00 3 GLU A CA 6
ATOM 5096 C C . GLU A 1 3 ? -3.067 -10.119 -7.234 1.00 0.00 3 GLU A C 6
ATOM 5097 O O . GLU A 1 3 ? -3.498 -8.990 -6.999 1.00 0.00 3 GLU A O 6
ATOM 5110 N N . GLU A 1 4 ? -2.124 -10.701 -6.499 1.00 0.00 4 GLU A N 6
ATOM 5111 C CA . GLU A 1 4 ? -1.527 -10.031 -5.347 1.00 0.00 4 GLU A CA 6
ATOM 5112 C C . GLU A 1 4 ? -0.182 -9.407 -5.693 1.00 0.00 4 GLU A C 6
ATOM 5113 O O . GLU A 1 4 ? 0.634 -9.998 -6.401 1.00 0.00 4 GLU A O 6
ATOM 5126 N N . VAL A 1 5 ? 0.040 -8.206 -5.174 1.00 0.00 5 VAL A N 6
ATOM 5127 C CA . VAL A 1 5 ? 1.280 -7.481 -5.405 1.00 0.00 5 VAL A CA 6
ATOM 5128 C C . VAL A 1 5 ? 2.010 -7.239 -4.085 1.00 0.00 5 VAL A C 6
ATOM 5129 O O . VAL A 1 5 ? 1.428 -6.727 -3.130 1.00 0.00 5 VAL A O 6
ATOM 5142 N N . ILE A 1 6 ? 3.287 -7.607 -4.040 1.00 0.00 6 ILE A N 6
ATOM 5143 C CA . ILE A 1 6 ? 4.089 -7.426 -2.835 1.00 0.00 6 ILE A CA 6
ATOM 5144 C C . ILE A 1 6 ? 5.139 -6.335 -3.028 1.00 0.00 6 ILE A C 6
ATOM 5145 O O . ILE A 1 6 ? 6.003 -6.442 -3.898 1.00 0.00 6 ILE A O 6
ATOM 5161 N N . VAL A 1 7 ? 5.066 -5.290 -2.209 1.00 0.00 7 VAL A N 6
ATOM 5162 C CA . VAL A 1 7 ? 6.021 -4.191 -2.295 1.00 0.00 7 VAL A CA 6
ATOM 5163 C C . VAL A 1 7 ? 6.537 -3.797 -0.913 1.00 0.00 7 VAL A C 6
ATOM 5164 O O . VAL A 1 7 ? 5.926 -4.124 0.107 1.00 0.00 7 VAL A O 6
ATOM 5177 N N . ILE A 1 8 ? 7.669 -3.100 -0.886 1.00 0.00 8 ILE A N 6
ATOM 5178 C CA . ILE A 1 8 ? 8.276 -2.668 0.369 1.00 0.00 8 ILE A CA 6
ATOM 5179 C C . ILE A 1 8 ? 8.296 -1.149 0.472 1.00 0.00 8 ILE A C 6
ATOM 5180 O O . ILE A 1 8 ? 8.866 -0.465 -0.379 1.00 0.00 8 ILE A O 6
ATOM 5196 N N . ALA A 1 9 ? 7.673 -0.625 1.523 1.00 0.00 9 ALA A N 6
ATOM 5197 C CA . ALA A 1 9 ? 7.621 0.813 1.741 1.00 0.00 9 ALA A CA 6
ATOM 5198 C C . ALA A 1 9 ? 8.960 1.329 2.267 1.00 0.00 9 ALA A C 6
ATOM 5199 O O . ALA A 1 9 ? 9.488 0.813 3.251 1.00 0.00 9 ALA A O 6
ATOM 5206 N N . LYS A 1 10 ? 9.508 2.340 1.592 1.00 0.00 10 LYS A N 6
ATOM 5207 C CA . LYS A 1 10 ? 10.796 2.924 1.974 1.00 0.00 10 LYS A CA 6
ATOM 5208 C C . LYS A 1 10 ? 10.636 4.224 2.776 1.00 0.00 10 LYS A C 6
ATOM 5209 O O . LYS A 1 10 ? 11.605 4.728 3.345 1.00 0.00 10 LYS A O 6
ATOM 5228 N N . TRP A 1 11 ? 9.416 4.759 2.831 1.00 0.00 11 TRP A N 6
ATOM 5229 C CA . TRP A 1 11 ? 9.146 5.993 3.580 1.00 0.00 11 TRP A CA 6
ATOM 5230 C C . TRP A 1 11 ? 7.787 5.911 4.272 1.00 0.00 11 TRP A C 6
ATOM 5231 O O . TRP A 1 11 ? 6.850 5.307 3.752 1.00 0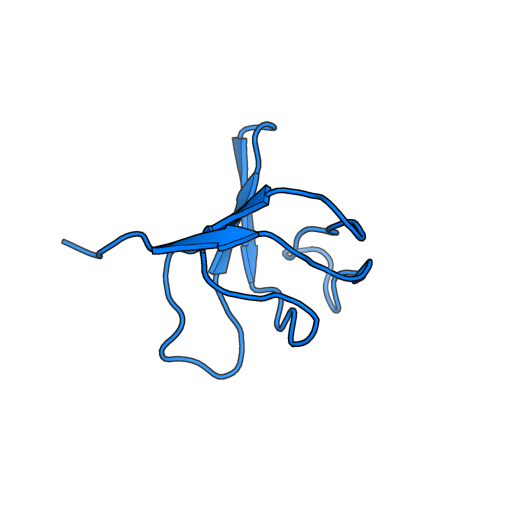.00 11 TRP A O 6
ATOM 5252 N N . ASP A 1 12 ? 7.698 6.510 5.454 1.00 0.00 12 ASP A N 6
ATOM 5253 C CA . ASP A 1 12 ? 6.462 6.494 6.230 1.00 0.00 12 ASP A CA 6
ATOM 5254 C C . ASP A 1 12 ? 5.400 7.401 5.615 1.00 0.00 12 ASP A C 6
ATOM 5255 O O . ASP A 1 12 ? 5.615 8.601 5.443 1.00 0.00 12 ASP A O 6
ATOM 5265 N N . TYR A 1 13 ? 4.247 6.819 5.298 1.00 0.00 13 TYR A N 6
ATOM 5266 C CA . TYR A 1 13 ? 3.138 7.577 4.717 1.00 0.00 13 TYR A CA 6
ATOM 5267 C C . TYR A 1 13 ? 1.854 7.346 5.507 1.00 0.00 13 TYR A C 6
ATOM 5268 O O . TYR A 1 13 ? 1.558 6.225 5.917 1.00 0.00 13 TYR A O 6
ATOM 5286 N N . THR A 1 14 ? 1.094 8.416 5.711 1.00 0.00 14 THR A N 6
ATOM 5287 C CA . THR A 1 14 ? -0.161 8.334 6.446 1.00 0.00 14 THR A CA 6
ATOM 5288 C C . THR A 1 14 ? -1.354 8.366 5.496 1.00 0.00 14 THR A C 6
ATOM 5289 O O . THR A 1 14 ? -1.408 9.186 4.580 1.00 0.00 14 THR A O 6
ATOM 5300 N N . ALA A 1 15 ? -2.310 7.472 5.726 1.00 0.00 15 ALA A N 6
ATOM 5301 C CA . ALA A 1 15 ? -3.509 7.396 4.895 1.00 0.00 15 ALA A CA 6
ATOM 5302 C C . ALA A 1 15 ? -4.240 8.739 4.865 1.00 0.00 15 ALA A C 6
ATOM 5303 O O . ALA A 1 15 ? -4.299 9.442 5.873 1.00 0.00 15 ALA A O 6
ATOM 5310 N N . GLN A 1 16 ? -4.790 9.094 3.705 1.00 0.00 16 GLN A N 6
ATOM 5311 C CA . GLN A 1 16 ? -5.508 10.360 3.562 1.00 0.00 16 GLN A CA 6
ATOM 5312 C C . GLN A 1 16 ? -6.992 10.219 3.912 1.00 0.00 16 GLN A C 6
ATOM 5313 O O . GLN A 1 16 ? -7.723 11.209 3.941 1.00 0.00 16 GLN A O 6
ATOM 5327 N N . GLN A 1 17 ? -7.429 8.994 4.193 1.00 0.00 17 GLN A N 6
ATOM 5328 C CA . GLN A 1 17 ? -8.824 8.747 4.557 1.00 0.00 17 GLN A CA 6
ATOM 5329 C C . GLN A 1 17 ? -8.930 7.558 5.508 1.00 0.00 17 GLN A C 6
ATOM 5330 O O . GLN A 1 17 ? -7.928 6.916 5.824 1.00 0.00 17 GLN A O 6
ATOM 5344 N N . ASP A 1 18 ? -10.145 7.267 5.966 1.00 0.00 18 ASP A N 6
ATOM 5345 C CA . ASP A 1 18 ? -10.364 6.152 6.882 1.00 0.00 18 ASP A CA 6
ATOM 5346 C C . ASP A 1 18 ? -10.306 4.827 6.139 1.00 0.00 18 ASP A C 6
ATOM 5347 O O . ASP A 1 18 ? -9.851 3.816 6.675 1.00 0.00 18 ASP A O 6
ATOM 5357 N N . GLN A 1 19 ? -10.771 4.847 4.902 1.00 0.00 19 GLN A N 6
ATOM 5358 C CA . GLN A 1 19 ? -10.784 3.656 4.065 1.00 0.00 19 GLN A CA 6
ATOM 5359 C C . GLN A 1 19 ? -9.372 3.148 3.811 1.00 0.00 19 GLN A C 6
ATOM 5360 O O . GLN A 1 19 ? -9.144 1.941 3.732 1.00 0.00 19 GLN A O 6
ATOM 5374 N N . GLU A 1 20 ? -8.424 4.070 3.672 1.00 0.00 20 GLU A N 6
ATOM 5375 C CA . GLU A 1 20 ? -7.040 3.683 3.414 1.00 0.00 20 GLU A CA 6
ATOM 5376 C C . GLU A 1 20 ? -6.299 3.289 4.688 1.00 0.00 20 GLU A C 6
ATOM 5377 O O . GLU A 1 20 ? -6.862 3.316 5.783 1.00 0.00 20 GLU A O 6
ATOM 5390 N N . LEU A 1 21 ? -5.033 2.894 4.530 1.00 0.00 21 LEU A N 6
ATOM 5391 C CA . LEU A 1 21 ? -4.219 2.460 5.660 1.00 0.00 21 LEU A CA 6
ATOM 5392 C C . LEU A 1 21 ? -2.906 3.225 5.747 1.00 0.00 21 LEU A C 6
ATOM 5393 O O . LEU A 1 21 ? -2.446 3.818 4.773 1.00 0.00 21 LEU A O 6
ATOM 5409 N N . ASP A 1 22 ? -2.297 3.179 6.923 1.00 0.00 22 ASP A N 6
ATOM 5410 C CA . ASP A 1 22 ? -1.023 3.838 7.148 1.00 0.00 22 ASP A CA 6
ATOM 5411 C C . ASP A 1 22 ? 0.124 2.883 6.840 1.00 0.00 22 ASP A C 6
ATOM 5412 O O . ASP A 1 22 ? 0.006 1.673 7.043 1.00 0.00 22 ASP A O 6
ATOM 5422 N N . ILE A 1 23 ? 1.237 3.424 6.366 1.00 0.00 23 ILE A N 6
ATOM 5423 C CA . ILE A 1 23 ? 2.403 2.610 6.053 1.00 0.00 23 ILE A CA 6
ATOM 5424 C C . ILE A 1 23 ? 3.651 3.205 6.696 1.00 0.00 23 ILE A C 6
ATOM 5425 O O . ILE A 1 23 ? 3.649 4.362 7.116 1.00 0.00 23 ILE A O 6
ATOM 5441 N N . LYS A 1 24 ? 4.706 2.406 6.789 1.00 0.00 24 LYS A N 6
ATOM 5442 C CA . LYS A 1 24 ? 5.951 2.856 7.408 1.00 0.00 24 LYS A CA 6
ATOM 5443 C C . LYS A 1 24 ? 7.102 2.844 6.408 1.00 0.00 24 LYS A C 6
ATOM 5444 O O . LYS A 1 24 ? 7.006 2.244 5.340 1.00 0.00 24 LYS A O 6
ATOM 5463 N N . LYS A 1 25 ? 8.186 3.525 6.766 1.00 0.00 25 LYS A N 6
ATOM 5464 C CA . LYS A 1 25 ? 9.361 3.614 5.910 1.00 0.00 25 LYS A CA 6
ATOM 5465 C C . LYS A 1 25 ? 10.021 2.262 5.667 1.00 0.00 25 LYS A C 6
ATOM 5466 O O . LYS A 1 25 ? 10.870 2.142 4.785 1.00 0.00 25 LYS A O 6
ATOM 5485 N N . ASN A 1 26 ? 9.645 1.246 6.434 1.00 0.00 26 ASN A N 6
ATOM 5486 C CA . ASN A 1 26 ? 10.228 -0.077 6.251 1.00 0.00 26 ASN A CA 6
ATOM 5487 C C . ASN A 1 26 ? 9.183 -1.192 6.336 1.00 0.00 26 ASN A C 6
ATOM 5488 O O . ASN A 1 26 ? 9.532 -2.373 6.300 1.00 0.00 26 ASN A O 6
ATOM 5499 N N . GLU A 1 27 ? 7.908 -0.828 6.444 1.00 0.00 27 GLU A N 6
ATOM 5500 C CA . GLU A 1 27 ? 6.845 -1.818 6.530 1.00 0.00 27 GLU A CA 6
ATOM 5501 C C . GLU A 1 27 ? 6.550 -2.409 5.156 1.00 0.00 27 GLU A C 6
ATOM 5502 O O . GLU A 1 27 ? 6.661 -1.724 4.139 1.00 0.00 27 GLU A O 6
ATOM 5515 N N . ARG A 1 28 ? 6.175 -3.680 5.131 1.00 0.00 28 ARG A N 6
ATOM 5516 C CA . ARG A 1 28 ? 5.867 -4.355 3.890 1.00 0.00 28 ARG A CA 6
ATOM 5517 C C . ARG A 1 28 ? 4.373 -4.314 3.607 1.00 0.00 28 ARG A C 6
ATOM 5518 O O . ARG A 1 28 ? 3.565 -4.806 4.395 1.00 0.00 28 ARG A O 6
ATOM 5539 N N . LEU A 1 29 ? 4.016 -3.707 2.483 1.00 0.00 29 LEU A N 6
ATOM 5540 C CA . LEU A 1 29 ? 2.624 -3.576 2.091 1.00 0.00 29 LEU A CA 6
ATOM 5541 C C . LEU A 1 29 ? 2.321 -4.380 0.833 1.00 0.00 29 LEU A C 6
ATOM 5542 O O . LEU A 1 29 ? 3.138 -4.451 -0.084 1.00 0.00 29 LEU A O 6
ATOM 5558 N N . TRP A 1 30 ? 1.134 -4.975 0.799 1.00 0.00 30 TRP A N 6
ATOM 5559 C CA . TRP A 1 30 ? 0.705 -5.771 -0.345 1.00 0.00 30 TRP A CA 6
ATOM 5560 C C . TRP A 1 30 ? -0.289 -4.995 -1.198 1.00 0.00 30 TRP A C 6
ATOM 5561 O O . TRP A 1 30 ? -1.424 -4.759 -0.785 1.00 0.00 30 TRP A O 6
ATOM 5582 N N . LEU A 1 31 ? 0.145 -4.589 -2.385 1.00 0.00 31 LEU A N 6
ATOM 5583 C CA . LEU A 1 31 ? -0.707 -3.825 -3.289 1.00 0.00 31 LEU A CA 6
ATOM 5584 C C . LEU A 1 31 ? -1.681 -4.726 -4.041 1.00 0.00 31 LEU A C 6
ATOM 5585 O O . LEU A 1 31 ? -1.405 -5.899 -4.290 1.00 0.00 31 LEU A O 6
ATOM 5601 N N . LEU A 1 32 ? -2.827 -4.161 -4.394 1.00 0.00 32 LEU A N 6
ATOM 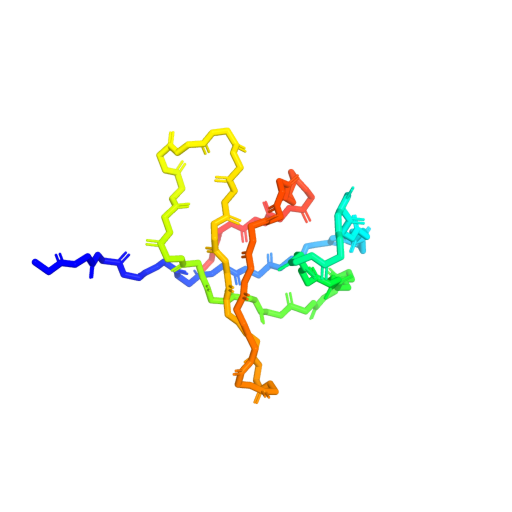5602 C CA . LEU A 1 32 ? -3.854 -4.896 -5.125 1.00 0.00 32 LEU A CA 6
ATOM 5603 C C . LEU A 1 32 ? -4.057 -4.303 -6.521 1.00 0.00 32 LEU A C 6
ATOM 5604 O O . LEU A 1 32 ? -4.427 -5.012 -7.457 1.00 0.00 32 LEU A O 6
ATOM 5620 N N . ASP A 1 33 ? -3.807 -3.000 -6.654 1.00 0.00 33 ASP A N 6
ATOM 5621 C CA . ASP A 1 33 ? -3.952 -2.308 -7.933 1.00 0.00 33 ASP A CA 6
ATOM 5622 C C . ASP A 1 33 ? -3.185 -0.989 -7.913 1.00 0.00 33 ASP A C 6
ATOM 5623 O O . ASP A 1 33 ? -3.472 -0.105 -7.106 1.00 0.00 33 ASP A O 6
ATOM 5633 N N . ASP A 1 34 ? -2.201 -0.868 -8.800 1.00 0.00 34 ASP A N 6
ATOM 5634 C CA . ASP A 1 34 ? -1.383 0.339 -8.877 1.00 0.00 34 ASP A CA 6
ATOM 5635 C C . ASP A 1 34 ? -1.654 1.142 -10.153 1.00 0.00 34 ASP A C 6
ATOM 5636 O O . ASP A 1 34 ? -1.004 2.159 -10.396 1.00 0.00 34 ASP A O 6
ATOM 5646 N N . SER A 1 35 ? -2.604 0.691 -10.967 1.00 0.00 35 SER A N 6
ATOM 5647 C CA . SER A 1 35 ? -2.931 1.382 -12.210 1.00 0.00 35 SER A CA 6
ATOM 5648 C C . SER A 1 35 ? -3.476 2.783 -11.941 1.00 0.00 35 SER A C 6
ATOM 5649 O O . SER A 1 35 ? -3.176 3.730 -12.669 1.00 0.00 35 SER A O 6
ATOM 5657 N N . LYS A 1 36 ? -4.285 2.906 -10.898 1.00 0.00 36 LYS A N 6
ATOM 5658 C CA . LYS A 1 36 ? -4.885 4.186 -10.532 1.00 0.00 36 LYS A CA 6
ATOM 5659 C C . LYS A 1 36 ? -3.934 5.036 -9.708 1.00 0.00 36 LYS A C 6
ATOM 5660 O O . LYS A 1 36 ? -3.009 4.524 -9.079 1.00 0.00 36 LYS A O 6
ATOM 5679 N N . THR A 1 37 ? -4.195 6.345 -9.684 1.00 0.00 37 THR A N 6
ATOM 5680 C CA . THR A 1 37 ? -3.385 7.271 -8.900 1.00 0.00 37 THR A CA 6
ATOM 5681 C C . THR A 1 37 ? -3.413 6.843 -7.436 1.00 0.00 37 THR A C 6
ATOM 5682 O O . THR A 1 37 ? -2.412 6.929 -6.726 1.00 0.00 37 THR A O 6
ATOM 5693 N N . TRP A 1 38 ? -4.569 6.334 -7.018 1.00 0.00 38 TRP A N 6
ATOM 5694 C CA . TRP A 1 38 ? -4.739 5.832 -5.661 1.00 0.00 38 TRP A CA 6
ATOM 5695 C C . TRP A 1 38 ? -4.490 4.327 -5.674 1.00 0.00 38 TRP A C 6
ATOM 5696 O O . TRP A 1 38 ? -4.992 3.623 -6.551 1.00 0.00 38 TRP A O 6
ATOM 5717 N N . TRP A 1 39 ? -3.680 3.837 -4.744 1.00 0.00 39 TRP A N 6
ATOM 5718 C CA . TRP A 1 39 ? -3.346 2.417 -4.720 1.00 0.00 39 TRP A CA 6
ATOM 5719 C C . TRP A 1 39 ? -4.048 1.663 -3.605 1.00 0.00 39 TRP A C 6
ATOM 5720 O O . TRP A 1 39 ? -4.017 2.076 -2.448 1.00 0.00 39 TRP A O 6
ATOM 5741 N N . ARG A 1 40 ? -4.633 0.524 -3.959 1.00 0.00 40 ARG A N 6
ATOM 5742 C CA . ARG A 1 40 ? -5.298 -0.322 -2.984 1.00 0.00 40 ARG A CA 6
ATOM 5743 C C . ARG A 1 40 ? -4.264 -1.257 -2.374 1.00 0.00 40 ARG A C 6
ATOM 5744 O O . ARG A 1 40 ? -3.463 -1.852 -3.094 1.00 0.00 40 ARG A O 6
ATOM 5765 N N . VAL A 1 41 ? -4.249 -1.358 -1.051 1.00 0.00 41 VAL A N 6
ATOM 5766 C CA . VAL A 1 41 ? -3.263 -2.193 -0.379 1.00 0.00 41 VAL A CA 6
ATOM 5767 C C . VAL A 1 41 ? -3.860 -2.947 0.812 1.00 0.00 41 VAL A C 6
ATOM 5768 O O . VAL A 1 41 ? -4.895 -2.556 1.350 1.00 0.00 41 VAL A O 6
ATOM 5781 N N . ARG A 1 42 ? -3.190 -4.020 1.217 1.00 0.00 42 ARG A N 6
ATOM 5782 C CA . ARG A 1 42 ? -3.641 -4.828 2.343 1.00 0.00 42 ARG A CA 6
ATOM 5783 C C . ARG A 1 42 ? -2.545 -4.931 3.403 1.00 0.00 42 ARG A C 6
ATOM 5784 O O . ARG A 1 42 ? -1.363 -5.031 3.078 1.00 0.00 42 ARG A O 6
ATOM 5805 N N . ASN A 1 43 ? -2.947 -4.896 4.670 1.00 0.00 43 ASN A N 6
ATOM 5806 C CA . ASN A 1 43 ? -1.992 -4.977 5.776 1.00 0.00 43 ASN A CA 6
ATOM 5807 C C . ASN A 1 43 ? -2.111 -6.302 6.525 1.00 0.00 43 ASN A C 6
ATOM 5808 O O . ASN A 1 43 ? -3.117 -7.004 6.415 1.00 0.00 43 ASN A O 6
ATOM 5819 N N . ALA A 1 44 ? -1.074 -6.635 7.294 1.00 0.00 44 ALA A N 6
ATOM 5820 C CA . ALA A 1 44 ? -1.056 -7.873 8.069 1.00 0.00 44 ALA A CA 6
ATOM 5821 C C . ALA A 1 44 ? -2.233 -7.945 9.041 1.00 0.00 44 ALA A C 6
ATOM 5822 O O . ALA A 1 44 ? -2.601 -9.026 9.501 1.00 0.00 44 ALA A O 6
ATOM 5829 N N . ALA A 1 45 ? -2.826 -6.791 9.350 1.00 0.00 45 ALA A N 6
ATOM 5830 C CA . ALA A 1 45 ? -3.964 -6.733 10.261 1.00 0.00 45 ALA A CA 6
ATOM 5831 C C . ALA A 1 45 ? -5.277 -7.120 9.567 1.00 0.00 45 ALA A C 6
ATOM 5832 O O . ALA A 1 45 ? -6.349 -7.026 10.166 1.00 0.00 45 ALA A O 6
ATOM 5839 N N . ASN A 1 46 ? -5.199 -7.546 8.300 1.00 0.00 46 ASN A N 6
ATOM 5840 C CA . ASN A 1 46 ? -6.385 -7.931 7.538 1.00 0.00 46 ASN A CA 6
ATOM 5841 C C . ASN A 1 46 ? -7.216 -6.704 7.167 1.00 0.00 46 ASN A C 6
ATOM 5842 O O . ASN A 1 46 ? -8.427 -6.798 6.964 1.00 0.00 46 ASN A O 6
ATOM 5853 N N . ARG A 1 47 ? -6.552 -5.556 7.071 1.00 0.00 47 ARG A N 6
ATOM 5854 C CA . ARG A 1 47 ? -7.214 -4.308 6.713 1.00 0.00 47 ARG A CA 6
ATOM 5855 C C . ARG A 1 47 ? -6.740 -3.837 5.342 1.00 0.00 47 ARG A C 6
ATOM 5856 O O . ARG A 1 47 ? -5.542 -3.842 5.059 1.00 0.00 47 ARG A O 6
ATOM 5877 N N . THR A 1 48 ? -7.673 -3.433 4.485 1.00 0.00 48 THR A N 6
ATOM 5878 C CA . THR A 1 48 ? -7.316 -2.967 3.147 1.00 0.00 48 THR A CA 6
ATOM 5879 C C . THR A 1 48 ? -7.863 -1.563 2.886 1.00 0.00 48 THR A C 6
ATOM 5880 O O . THR A 1 48 ? -8.914 -1.187 3.406 1.00 0.00 48 THR A O 6
ATOM 5891 N N . GLY A 1 49 ? -7.132 -0.789 2.085 1.00 0.00 49 GLY A N 6
ATOM 5892 C CA . GLY A 1 49 ? -7.551 0.567 1.778 1.00 0.00 49 GLY A CA 6
ATOM 5893 C C . GLY A 1 49 ? -6.835 1.141 0.558 1.00 0.00 49 GLY A C 6
ATOM 5894 O O . GLY A 1 49 ? -6.039 0.447 -0.069 1.00 0.00 49 GLY A O 6
ATOM 5898 N N . TYR A 1 50 ? -7.131 2.402 0.205 1.00 0.00 50 TYR A N 6
ATOM 5899 C CA . TYR A 1 50 ? -6.518 3.032 -0.973 1.00 0.00 50 TYR A CA 6
ATOM 5900 C C . TYR A 1 50 ? -5.579 4.194 -0.623 1.00 0.00 50 TYR A C 6
ATOM 5901 O O . TYR A 1 50 ? -6.028 5.329 -0.449 1.00 0.00 50 TYR A O 6
ATOM 5919 N N . VAL A 1 51 ? -4.280 3.922 -0.558 1.00 0.00 51 VAL A N 6
ATOM 5920 C CA . VAL A 1 51 ? -3.296 4.968 -0.268 1.00 0.00 51 VAL A CA 6
ATOM 5921 C C . VAL A 1 51 ? -2.406 5.226 -1.483 1.00 0.00 51 VAL A C 6
ATOM 5922 O O . VAL A 1 51 ? -1.705 4.317 -1.934 1.00 0.00 51 VAL A O 6
ATOM 5935 N N . PRO A 1 52 ? -2.368 6.459 -2.019 1.00 0.00 52 PRO A N 6
ATOM 5936 C CA . PRO A 1 52 ? -1.502 6.786 -3.157 1.00 0.00 52 PRO A CA 6
ATOM 5937 C C . PRO A 1 52 ? -0.049 6.990 -2.722 1.00 0.00 52 PRO A C 6
ATOM 5938 O O . PRO A 1 52 ? 0.612 7.932 -3.161 1.00 0.00 52 PRO A O 6
ATOM 5949 N N . SER A 1 53 ? 0.444 6.111 -1.846 1.00 0.00 53 SER A N 6
ATOM 5950 C CA . SER A 1 53 ? 1.804 6.210 -1.348 1.00 0.00 53 SER A CA 6
ATOM 5951 C C . SER A 1 53 ? 2.814 5.856 -2.425 1.00 0.00 53 SER A C 6
ATOM 5952 O O . SER A 1 53 ? 3.248 4.710 -2.531 1.00 0.00 53 SER A O 6
ATOM 5960 N N . ASN A 1 54 ? 3.210 6.850 -3.205 1.00 0.00 54 ASN A N 6
ATOM 5961 C CA . ASN A 1 54 ? 4.204 6.637 -4.246 1.00 0.00 54 ASN A CA 6
ATOM 5962 C C . ASN A 1 54 ? 5.576 6.340 -3.627 1.00 0.00 54 ASN A C 6
ATOM 5963 O O . ASN A 1 54 ? 6.500 5.917 -4.321 1.00 0.00 54 ASN A O 6
ATOM 5974 N N . TYR A 1 55 ? 5.696 6.559 -2.314 1.00 0.00 55 TYR A N 6
ATOM 5975 C CA . TYR A 1 55 ? 6.930 6.315 -1.593 1.00 0.00 55 TYR A CA 6
ATOM 5976 C C . TYR A 1 55 ? 7.255 4.821 -1.492 1.00 0.00 55 TYR A C 6
ATOM 5977 O O . TYR A 1 55 ? 8.353 4.446 -1.085 1.00 0.00 55 TYR A O 6
ATOM 5995 N N . VAL A 1 56 ? 6.308 3.963 -1.860 1.00 0.00 56 VAL A N 6
ATOM 5996 C CA . VAL A 1 56 ? 6.535 2.524 -1.793 1.00 0.00 56 VAL A CA 6
ATOM 5997 C C . VAL A 1 56 ? 6.522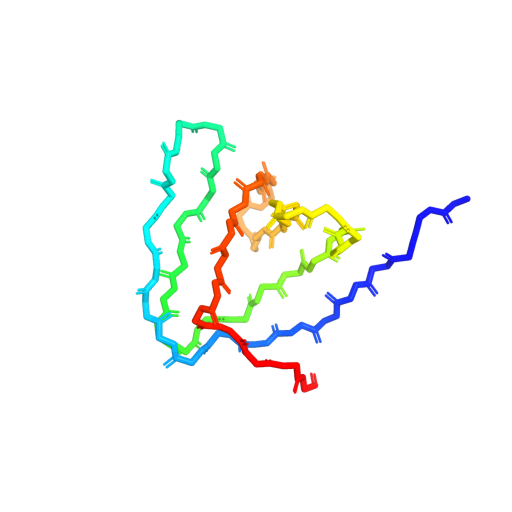 1.911 -3.189 1.00 0.00 56 VAL A C 6
ATOM 5998 O O . VAL A 1 56 ? 5.734 2.306 -4.047 1.00 0.00 56 VAL A O 6
ATOM 6011 N N . GLU A 1 57 ? 7.409 0.948 -3.404 1.00 0.00 57 GLU A N 6
ATOM 6012 C CA . GLU A 1 57 ? 7.514 0.278 -4.693 1.00 0.00 57 GLU A CA 6
ATOM 6013 C C . GLU A 1 57 ? 7.918 -1.181 -4.515 1.00 0.00 57 GLU A C 6
ATOM 6014 O O . GLU A 1 57 ? 8.432 -1.568 -3.464 1.00 0.00 57 GLU A O 6
ATOM 6027 N N . ARG A 1 58 ? 7.685 -1.987 -5.544 1.00 0.00 58 ARG A N 6
ATOM 6028 C CA . ARG A 1 58 ? 8.025 -3.402 -5.493 1.00 0.00 58 ARG A CA 6
ATOM 6029 C C . ARG A 1 58 ? 9.541 -3.599 -5.507 1.00 0.00 58 ARG A C 6
ATOM 6030 O O . ARG A 1 58 ? 10.260 -2.916 -6.236 1.00 0.00 58 ARG A O 6
ATOM 6051 N N . LYS A 1 59 ? 10.020 -4.536 -4.689 1.00 0.00 59 LYS A N 6
ATOM 6052 C CA . LYS A 1 59 ? 11.450 -4.824 -4.596 1.00 0.00 59 LYS A CA 6
ATOM 6053 C C . LYS A 1 59 ? 12.229 -3.583 -4.171 1.00 0.00 59 LYS A C 6
ATOM 6054 O O . LYS A 1 59 ? 13.473 -3.599 -4.282 1.00 0.00 59 LYS A O 6
ATOM 6073 N N . MET A 1 1 ? 1.185 -11.992 -15.199 1.00 0.00 1 MET A N 7
ATOM 6074 C CA . MET A 1 1 ? 1.115 -10.956 -14.129 1.00 0.00 1 MET A CA 7
ATOM 6075 C C . MET A 1 1 ? 0.057 -11.304 -13.086 1.00 0.00 1 MET A C 7
ATOM 6076 O O . MET A 1 1 ? -1.121 -11.458 -13.409 1.00 0.00 1 MET A O 7
ATOM 6092 N N . THR A 1 2 ? 0.487 -11.425 -11.835 1.00 0.00 2 THR A N 7
ATOM 6093 C CA . THR A 1 2 ? -0.420 -11.753 -10.742 1.00 0.00 2 THR A CA 7
ATOM 6094 C C . THR A 1 2 ? -1.269 -10.544 -10.360 1.00 0.00 2 THR A C 7
ATOM 6095 O O . THR A 1 2 ? -0.892 -9.401 -10.623 1.00 0.00 2 THR A O 7
ATOM 6106 N N . GLU A 1 3 ? -2.413 -10.801 -9.734 1.00 0.00 3 GLU A N 7
ATOM 6107 C CA . GLU A 1 3 ? -3.311 -9.729 -9.316 1.00 0.00 3 GLU A CA 7
ATOM 6108 C C . GLU A 1 3 ? -2.742 -8.974 -8.119 1.00 0.00 3 GLU A C 7
ATOM 6109 O O . GLU A 1 3 ? -3.026 -7.792 -7.926 1.00 0.00 3 GLU A O 7
ATOM 6122 N N . GLU A 1 4 ? -1.937 -9.665 -7.323 1.00 0.00 4 GLU A N 7
ATOM 6123 C CA . GLU A 1 4 ? -1.323 -9.064 -6.146 1.00 0.00 4 GLU A CA 7
ATOM 6124 C C . GLU A 1 4 ? 0.144 -8.754 -6.400 1.00 0.00 4 GLU A C 7
ATOM 6125 O O . GLU A 1 4 ? 0.909 -9.612 -6.838 1.00 0.00 4 GLU A O 7
ATOM 6138 N N . VAL A 1 5 ? 0.524 -7.517 -6.120 1.00 0.00 5 VAL A N 7
ATOM 6139 C CA . VAL A 1 5 ? 1.894 -7.074 -6.311 1.00 0.00 5 VAL A CA 7
ATOM 6140 C C . VAL A 1 5 ? 2.589 -6.892 -4.964 1.00 0.00 5 VAL A C 7
ATOM 6141 O O . VAL A 1 5 ? 2.040 -6.279 -4.049 1.00 0.00 5 VAL A O 7
ATOM 6154 N N . ILE A 1 6 ? 3.795 -7.436 -4.847 1.00 0.00 6 ILE A N 7
ATOM 6155 C CA . ILE A 1 6 ? 4.559 -7.340 -3.609 1.00 0.00 6 ILE A CA 7
ATOM 6156 C C . ILE A 1 6 ? 5.562 -6.195 -3.669 1.00 0.00 6 ILE A C 7
ATOM 6157 O O . ILE A 1 6 ? 6.463 -6.190 -4.507 1.00 0.00 6 ILE A O 7
ATOM 6173 N N . VAL A 1 7 ? 5.402 -5.229 -2.773 1.00 0.00 7 VAL A N 7
ATOM 6174 C CA . VAL A 1 7 ? 6.298 -4.082 -2.726 1.00 0.00 7 VAL A CA 7
ATOM 6175 C C . VAL A 1 7 ? 6.729 -3.778 -1.296 1.00 0.00 7 VAL A C 7
ATOM 6176 O O . VAL A 1 7 ? 6.110 -4.242 -0.338 1.00 0.00 7 VAL A O 7
ATOM 6189 N N . ILE A 1 8 ? 7.796 -3.002 -1.159 1.00 0.00 8 ILE A N 7
ATOM 6190 C CA . ILE A 1 8 ? 8.314 -2.641 0.154 1.00 0.00 8 ILE A CA 7
ATOM 6191 C C . ILE A 1 8 ? 8.321 -1.132 0.342 1.00 0.00 8 ILE A C 7
ATOM 6192 O O . ILE A 1 8 ? 8.812 -0.393 -0.510 1.00 0.00 8 ILE A O 7
ATOM 6208 N N . ALA A 1 9 ? 7.776 -0.679 1.466 1.00 0.00 9 ALA A N 7
ATOM 6209 C CA . ALA A 1 9 ? 7.722 0.744 1.761 1.00 0.00 9 ALA A CA 7
ATOM 6210 C C . ALA A 1 9 ? 9.092 1.263 2.182 1.00 0.00 9 ALA A C 7
ATOM 6211 O O . ALA A 1 9 ? 9.904 0.522 2.735 1.00 0.00 9 ALA A O 7
ATOM 6218 N N . LYS A 1 10 ? 9.344 2.540 1.906 1.00 0.00 10 LYS A N 7
ATOM 6219 C CA . LYS A 1 10 ? 10.617 3.168 2.253 1.00 0.00 10 LYS A CA 7
ATOM 6220 C C . LYS A 1 10 ? 10.432 4.307 3.259 1.00 0.00 10 LYS A C 7
ATOM 6221 O O . LYS A 1 10 ? 11.403 4.783 3.846 1.00 0.00 10 LYS A O 7
ATOM 6240 N N . TRP A 1 11 ? 9.192 4.754 3.445 1.00 0.00 11 TRP A N 7
ATOM 6241 C CA . TRP A 1 11 ? 8.907 5.847 4.367 1.00 0.00 11 TRP A CA 7
ATOM 6242 C C . TRP A 1 11 ? 7.522 5.689 4.990 1.00 0.00 11 TRP A C 7
ATOM 6243 O O . TRP A 1 11 ? 6.614 5.126 4.379 1.00 0.00 11 TRP A O 7
ATOM 6264 N N . ASP A 1 12 ? 7.372 6.184 6.216 1.00 0.00 12 ASP A N 7
ATOM 6265 C CA . ASP A 1 12 ? 6.101 6.093 6.928 1.00 0.00 12 ASP A CA 7
ATOM 6266 C C . ASP A 1 12 ? 5.081 7.076 6.361 1.00 0.00 12 ASP A C 7
ATOM 6267 O O . ASP A 1 12 ? 5.315 8.284 6.336 1.00 0.00 12 ASP A O 7
ATOM 6277 N N . TYR A 1 13 ? 3.948 6.546 5.910 1.00 0.00 13 TYR A N 7
ATOM 6278 C CA . TYR A 1 13 ? 2.887 7.373 5.347 1.00 0.00 13 TYR A CA 7
ATOM 6279 C C . TYR A 1 13 ? 1.553 7.085 6.024 1.00 0.00 13 TYR A C 7
ATOM 6280 O O . TYR A 1 13 ? 1.202 5.929 6.262 1.00 0.00 13 TYR A O 7
ATOM 6298 N N . THR A 1 14 ? 0.810 8.143 6.317 1.00 0.00 14 THR A N 7
ATOM 6299 C CA . THR A 1 14 ? -0.493 8.008 6.950 1.00 0.00 14 THR A CA 7
ATOM 6300 C C . THR A 1 14 ? -1.600 8.124 5.910 1.00 0.00 14 THR A C 7
ATOM 6301 O O . THR A 1 14 ? -1.547 8.977 5.024 1.00 0.00 14 THR A O 7
ATOM 6312 N N . ALA A 1 15 ? -2.601 7.257 6.022 1.00 0.00 15 ALA A N 7
ATOM 6313 C CA . ALA A 1 15 ? -3.725 7.243 5.102 1.00 0.00 15 ALA A CA 7
ATOM 6314 C C . ALA A 1 15 ? -4.351 8.626 4.946 1.00 0.00 15 ALA A C 7
ATOM 6315 O O . ALA A 1 15 ? -4.678 9.284 5.935 1.00 0.00 15 ALA A O 7
ATOM 6322 N N . GLN A 1 16 ? -4.532 9.056 3.701 1.00 0.00 16 GLN A N 7
ATOM 6323 C CA . GLN A 1 16 ? -5.138 10.357 3.430 1.00 0.00 16 GLN A CA 7
ATOM 6324 C C . GLN A 1 16 ? -6.576 10.401 3.966 1.00 0.00 16 GLN A C 7
ATOM 6325 O O . GLN A 1 16 ? -7.113 11.470 4.251 1.00 0.00 16 GLN A O 7
ATOM 6339 N N . GLN A 1 17 ? -7.181 9.227 4.106 1.00 0.00 17 GLN A N 7
ATOM 6340 C CA . GLN A 1 17 ? -8.545 9.102 4.611 1.00 0.00 17 GLN A CA 7
ATOM 6341 C C . GLN A 1 17 ? -8.646 7.907 5.559 1.00 0.00 17 GLN A C 7
ATOM 6342 O O . GLN A 1 17 ? -7.698 7.141 5.697 1.00 0.00 17 GLN A O 7
ATOM 6356 N N . ASP A 1 18 ? -9.790 7.748 6.213 1.00 0.00 18 ASP A N 7
ATOM 6357 C CA . ASP A 1 18 ? -9.978 6.636 7.142 1.00 0.00 18 ASP A CA 7
ATOM 6358 C C . ASP A 1 18 ? -10.133 5.311 6.403 1.00 0.00 18 ASP A C 7
ATOM 6359 O O . ASP A 1 18 ? -9.777 4.252 6.921 1.00 0.00 18 ASP A O 7
ATOM 6369 N N . GLN A 1 19 ? -10.669 5.376 5.191 1.00 0.00 19 GLN A N 7
ATOM 6370 C CA . GLN A 1 19 ? -10.879 4.181 4.379 1.00 0.00 19 GLN A CA 7
ATOM 6371 C C . GLN A 1 19 ? -9.564 3.617 3.844 1.00 0.00 19 GLN A C 7
ATOM 6372 O O . GLN A 1 19 ? -9.509 2.462 3.421 1.00 0.00 19 GLN A O 7
ATOM 6386 N N . GLU A 1 20 ? -8.506 4.424 3.859 1.00 0.00 20 GLU A N 7
ATOM 6387 C CA . GLU A 1 20 ? -7.206 3.973 3.367 1.00 0.00 20 GLU A CA 7
ATOM 6388 C C . GLU A 1 20 ? -6.438 3.263 4.475 1.00 0.00 20 GLU A C 7
ATOM 6389 O O . GLU A 1 20 ? -6.931 3.127 5.594 1.00 0.00 20 GLU A O 7
ATOM 6402 N N . LEU A 1 21 ? -5.240 2.796 4.154 1.00 0.00 21 LEU A N 7
ATOM 6403 C CA . LEU A 1 21 ? -4.412 2.083 5.114 1.00 0.00 21 LEU A CA 7
ATOM 6404 C C . LEU A 1 21 ? -3.096 2.812 5.356 1.00 0.00 21 LEU A C 7
ATOM 6405 O O . LEU A 1 21 ? -2.517 3.391 4.437 1.00 0.00 21 LEU A O 7
ATOM 6421 N N . ASP A 1 22 ? -2.626 2.773 6.598 1.00 0.00 22 ASP A N 7
ATOM 6422 C CA . ASP A 1 22 ? -1.374 3.424 6.962 1.00 0.00 22 ASP A CA 7
ATOM 6423 C C . ASP A 1 22 ? -0.190 2.500 6.696 1.00 0.00 22 ASP A C 7
ATOM 6424 O O . ASP A 1 22 ? -0.323 1.277 6.744 1.00 0.00 22 ASP A O 7
ATOM 6434 N N . ILE A 1 23 ? 0.967 3.091 6.418 1.00 0.00 23 ILE A N 7
ATOM 6435 C CA . ILE A 1 23 ? 2.171 2.318 6.146 1.00 0.00 23 ILE A CA 7
ATOM 6436 C C . ILE A 1 23 ? 3.364 2.886 6.915 1.00 0.00 23 ILE A C 7
ATOM 6437 O O . ILE A 1 23 ? 3.322 4.025 7.380 1.00 0.00 23 ILE A O 7
ATOM 6453 N N . LYS A 1 24 ? 4.422 2.092 7.050 1.00 0.00 24 LYS A N 7
ATOM 6454 C CA . LYS A 1 24 ? 5.612 2.534 7.772 1.00 0.00 24 LYS A CA 7
ATOM 6455 C C . LYS A 1 24 ? 6.809 2.658 6.839 1.00 0.00 24 LYS A C 7
ATOM 6456 O O . LYS A 1 24 ? 6.695 2.472 5.627 1.00 0.00 24 LYS A O 7
ATOM 6475 N N . LYS A 1 25 ? 7.953 2.994 7.419 1.00 0.00 25 LYS A N 7
ATOM 6476 C CA . LYS A 1 25 ? 9.184 3.174 6.660 1.00 0.00 25 LYS A CA 7
ATOM 6477 C C . LYS A 1 25 ? 9.646 1.887 5.988 1.00 0.00 25 LYS A C 7
ATOM 6478 O O . LYS A 1 25 ? 9.908 1.875 4.787 1.00 0.00 25 LYS A O 7
ATOM 6497 N N . ASN A 1 26 ? 9.772 0.814 6.760 1.00 0.00 26 ASN A N 7
ATOM 6498 C CA . ASN A 1 26 ? 10.235 -0.462 6.213 1.00 0.00 26 ASN A CA 7
ATOM 6499 C C . ASN A 1 26 ? 9.129 -1.519 6.137 1.00 0.00 26 ASN A C 7
ATOM 6500 O O . ASN A 1 26 ? 9.378 -2.644 5.702 1.00 0.00 26 ASN A O 7
ATOM 6511 N N . GLU A 1 27 ? 7.916 -1.177 6.563 1.00 0.00 27 GLU A N 7
ATOM 6512 C CA . GLU A 1 27 ? 6.807 -2.127 6.535 1.00 0.00 27 GLU A CA 7
ATOM 6513 C C . GLU A 1 27 ? 6.562 -2.659 5.119 1.00 0.00 27 GLU A C 7
ATOM 6514 O O . GLU A 1 27 ? 6.674 -1.924 4.139 1.00 0.00 27 GLU A O 7
ATOM 6527 N N . ARG A 1 28 ? 6.219 -3.943 5.025 1.00 0.00 28 ARG A N 7
ATOM 6528 C CA . ARG A 1 28 ? 5.948 -4.577 3.747 1.00 0.00 28 ARG A CA 7
ATOM 6529 C C . ARG A 1 28 ? 4.459 -4.551 3.450 1.00 0.00 28 ARG A C 7
ATOM 6530 O O . ARG A 1 28 ? 3.648 -5.029 4.244 1.00 0.00 28 ARG A O 7
ATOM 6551 N N . LEU A 1 29 ? 4.100 -3.955 2.324 1.00 0.00 29 LEU A N 7
ATOM 6552 C CA . LEU A 1 29 ? 2.708 -3.822 1.944 1.00 0.00 29 LEU A CA 7
ATOM 6553 C C . LEU A 1 29 ? 2.339 -4.676 0.728 1.00 0.00 29 LEU A C 7
ATOM 6554 O O . LEU A 1 29 ? 3.140 -4.858 -0.189 1.00 0.00 29 LEU A O 7
ATOM 6570 N N . TRP A 1 30 ? 1.103 -5.186 0.732 1.00 0.00 30 TRP A N 7
ATOM 6571 C CA . TRP A 1 30 ? 0.591 -6.010 -0.364 1.00 0.00 30 TRP A CA 7
ATOM 6572 C C . TRP A 1 30 ? -0.400 -5.215 -1.216 1.00 0.00 30 TRP A C 7
ATOM 6573 O O . TRP A 1 30 ? -1.513 -4.926 -0.775 1.00 0.00 30 TRP A O 7
ATOM 6594 N N . LEU A 1 31 ? 0.007 -4.852 -2.431 1.00 0.00 31 LEU A N 7
ATOM 6595 C CA . LEU A 1 31 ? -0.852 -4.077 -3.330 1.00 0.00 31 LEU A CA 7
ATOM 6596 C C . LEU A 1 31 ? -1.997 -4.917 -3.887 1.00 0.00 31 LEU A C 7
ATOM 6597 O O . LEU A 1 31 ? -1.856 -6.121 -4.101 1.00 0.00 31 LEU A O 7
ATOM 6613 N N . LEU A 1 32 ? -3.133 -4.261 -4.116 1.00 0.00 32 LEU A N 7
ATOM 6614 C CA . LEU A 1 32 ? -4.317 -4.928 -4.647 1.00 0.00 32 LEU A CA 7
ATOM 6615 C C . LEU A 1 32 ? -4.640 -4.442 -6.060 1.00 0.00 32 LEU A C 7
ATOM 6616 O O . LEU A 1 32 ? -5.219 -5.178 -6.857 1.00 0.00 32 LEU A O 7
ATOM 6632 N N . ASP A 1 33 ? -4.269 -3.200 -6.361 1.00 0.00 33 ASP A N 7
ATOM 6633 C CA . ASP A 1 33 ? -4.528 -2.621 -7.676 1.00 0.00 33 ASP A CA 7
ATOM 6634 C C . ASP A 1 33 ? -3.587 -1.453 -7.957 1.00 0.00 33 ASP A C 7
ATOM 6635 O O . ASP A 1 33 ? -3.620 -0.436 -7.264 1.00 0.00 33 ASP A O 7
ATOM 6645 N N . ASP A 1 34 ? -2.746 -1.609 -8.976 1.00 0.00 34 ASP A N 7
ATOM 6646 C CA . ASP A 1 34 ? -1.791 -0.567 -9.347 1.00 0.00 34 ASP A CA 7
ATOM 6647 C C . ASP A 1 34 ? -2.148 0.097 -10.681 1.00 0.00 34 ASP A C 7
ATOM 6648 O O . ASP A 1 34 ? -1.359 0.876 -11.216 1.00 0.00 34 ASP A O 7
ATOM 6658 N N . SER A 1 35 ? -3.330 -0.203 -11.219 1.00 0.00 35 SER A N 7
ATOM 6659 C CA . SER A 1 35 ? -3.758 0.379 -12.487 1.00 0.00 35 SER A CA 7
ATOM 6660 C C . SER A 1 35 ? -4.227 1.819 -12.297 1.00 0.00 35 SER A C 7
ATOM 6661 O O . SER A 1 35 ? -4.029 2.669 -13.166 1.00 0.00 35 SER A O 7
ATOM 6669 N N . LYS A 1 36 ? -4.853 2.080 -11.157 1.00 0.00 36 LYS A N 7
ATOM 6670 C CA . LYS A 1 36 ? -5.364 3.409 -10.840 1.00 0.00 36 LYS A CA 7
ATOM 6671 C C . LYS A 1 36 ? -4.272 4.304 -10.277 1.00 0.00 36 LYS A C 7
ATOM 6672 O O . LYS A 1 36 ? -3.278 3.824 -9.731 1.00 0.00 36 LYS A O 7
ATOM 6691 N N . THR A 1 37 ? -4.477 5.618 -10.388 1.00 0.00 37 THR A N 7
ATOM 6692 C CA . THR A 1 37 ? -3.520 6.587 -9.860 1.00 0.00 37 THR A CA 7
ATOM 6693 C C . THR A 1 37 ? -3.344 6.356 -8.366 1.00 0.00 37 THR A C 7
ATOM 6694 O O . THR A 1 37 ? -2.240 6.453 -7.831 1.00 0.00 37 THR A O 7
ATOM 6705 N N . TRP A 1 38 ? -4.446 6.001 -7.715 1.00 0.00 38 TRP A N 7
ATOM 6706 C CA . TRP A 1 38 ? -4.428 5.692 -6.293 1.00 0.00 38 TRP A CA 7
ATOM 6707 C C . TRP A 1 38 ? -4.293 4.185 -6.139 1.00 0.00 38 TRP A C 7
ATOM 6708 O O . TRP A 1 38 ? -5.008 3.425 -6.792 1.00 0.00 38 TRP A O 7
ATOM 6729 N N . TRP A 1 39 ? -3.353 3.750 -5.314 1.00 0.00 39 TRP A N 7
ATOM 6730 C CA . TRP A 1 39 ? -3.115 2.325 -5.138 1.00 0.00 39 TRP A CA 7
ATOM 6731 C C . TRP A 1 39 ? -3.743 1.790 -3.865 1.00 0.00 39 TRP A C 7
ATOM 6732 O O . TRP A 1 39 ? -3.597 2.371 -2.790 1.00 0.00 39 TRP A O 7
ATOM 6753 N N . ARG A 1 40 ? -4.410 0.649 -3.992 1.00 0.00 40 ARG A N 7
ATOM 6754 C CA . ARG A 1 40 ? -5.021 0.003 -2.848 1.00 0.00 40 ARG A CA 7
ATOM 6755 C C . ARG A 1 40 ? -4.039 -0.997 -2.275 1.00 0.00 40 ARG A C 7
ATOM 6756 O O . ARG A 1 40 ? -3.413 -1.754 -3.017 1.00 0.00 40 ARG A O 7
ATOM 6777 N N . VAL A 1 41 ? -3.868 -0.977 -0.963 1.00 0.00 41 VAL A N 7
ATOM 6778 C CA . VAL A 1 41 ? -2.916 -1.867 -0.329 1.00 0.00 41 VAL A CA 7
ATOM 6779 C C . VAL A 1 41 ? -3.448 -2.425 0.993 1.00 0.00 41 VAL A C 7
ATOM 6780 O O . VAL A 1 41 ? -4.195 -1.756 1.706 1.00 0.00 41 VAL A O 7
ATOM 6793 N N . ARG A 1 42 ? -3.062 -3.659 1.307 1.00 0.00 42 ARG A N 7
ATOM 6794 C CA . ARG A 1 42 ? -3.505 -4.314 2.530 1.00 0.00 42 ARG A CA 7
ATOM 6795 C C . ARG A 1 42 ? -2.317 -4.644 3.423 1.00 0.00 42 ARG A C 7
ATOM 6796 O O . ARG A 1 42 ? -1.197 -4.817 2.941 1.00 0.00 42 ARG A O 7
ATOM 6817 N N . ASN A 1 43 ? -2.565 -4.719 4.727 1.00 0.00 43 ASN A N 7
ATOM 6818 C CA . ASN A 1 43 ? -1.500 -5.025 5.688 1.00 0.00 43 ASN A CA 7
ATOM 6819 C C . ASN A 1 43 ? -1.825 -6.266 6.520 1.00 0.00 43 ASN A C 7
ATOM 6820 O O . ASN A 1 43 ? -2.932 -6.802 6.455 1.00 0.00 43 ASN A O 7
ATOM 6831 N N . ALA A 1 44 ? -0.841 -6.717 7.299 1.00 0.00 44 ALA A N 7
ATOM 6832 C CA . ALA A 1 44 ? -0.998 -7.897 8.149 1.00 0.00 44 ALA A CA 7
ATOM 6833 C C . ALA A 1 44 ? -2.086 -7.705 9.209 1.00 0.00 44 ALA A C 7
ATOM 6834 O O . ALA A 1 44 ? -2.545 -8.673 9.814 1.00 0.00 44 ALA A O 7
ATOM 6841 N N . ALA A 1 45 ? -2.505 -6.457 9.428 1.00 0.00 45 ALA A N 7
ATOM 6842 C CA . ALA A 1 45 ? -3.545 -6.156 10.409 1.00 0.00 45 ALA A CA 7
ATOM 6843 C C . ALA A 1 45 ? -4.952 -6.457 9.874 1.00 0.00 45 ALA A C 7
ATOM 6844 O O . ALA A 1 45 ? -5.943 -6.140 10.532 1.00 0.00 45 ALA A O 7
ATOM 6851 N N . ASN A 1 46 ? -5.040 -7.053 8.678 1.00 0.00 46 ASN A N 7
ATOM 6852 C CA . ASN A 1 46 ? -6.319 -7.376 8.061 1.00 0.00 46 ASN A CA 7
ATOM 6853 C C . ASN A 1 46 ? -7.093 -6.112 7.697 1.00 0.00 46 ASN A C 7
ATOM 6854 O O . ASN A 1 46 ? -8.316 -6.140 7.548 1.00 0.00 46 ASN A O 7
ATOM 6865 N N . ARG A 1 47 ? -6.368 -5.009 7.531 1.00 0.00 47 ARG A N 7
ATOM 6866 C CA . ARG A 1 47 ? -6.969 -3.739 7.157 1.00 0.00 47 ARG A CA 7
ATOM 6867 C C . ARG A 1 47 ? -6.388 -3.274 5.832 1.00 0.00 47 ARG A C 7
ATOM 6868 O O . ARG A 1 47 ? -5.169 -3.246 5.662 1.00 0.00 47 ARG A O 7
ATOM 6889 N N . THR A 1 48 ? -7.251 -2.921 4.890 1.00 0.00 48 THR A N 7
ATOM 6890 C CA . THR A 1 48 ? -6.784 -2.472 3.588 1.00 0.00 48 THR A CA 7
ATOM 6891 C C . THR A 1 48 ? -7.546 -1.241 3.110 1.00 0.00 48 THR A C 7
ATOM 6892 O O . THR A 1 48 ? -8.680 -1.000 3.524 1.00 0.00 48 THR A O 7
ATOM 6903 N N . GLY A 1 49 ? -6.915 -0.469 2.230 1.00 0.00 49 GLY A N 7
ATOM 6904 C CA . GLY A 1 49 ? -7.550 0.727 1.706 1.00 0.00 49 GLY A CA 7
ATOM 6905 C C . GLY A 1 49 ? -6.816 1.315 0.509 1.00 0.00 49 GLY A C 7
ATOM 6906 O O . GLY A 1 49 ? -5.871 0.712 0.003 1.00 0.00 49 GLY A O 7
ATOM 6910 N N . TYR A 1 50 ? -7.261 2.489 0.049 1.00 0.00 50 TYR A N 7
ATOM 6911 C CA . TYR A 1 50 ? -6.651 3.153 -1.109 1.00 0.00 50 TYR A CA 7
ATOM 6912 C C . TYR A 1 50 ? -5.685 4.257 -0.691 1.00 0.00 50 TYR A C 7
ATOM 6913 O O . TYR A 1 50 ? -6.103 5.322 -0.242 1.00 0.00 50 TYR A O 7
ATOM 6931 N N . VAL A 1 51 ? -4.391 4.000 -0.860 1.00 0.00 51 VAL A N 7
ATOM 6932 C CA . VAL A 1 51 ? -3.363 4.975 -0.508 1.00 0.00 51 VAL A CA 7
ATOM 6933 C C . VAL A 1 51 ? -2.438 5.257 -1.691 1.00 0.00 51 VAL A C 7
ATOM 6934 O O . VAL A 1 51 ? -1.759 4.348 -2.171 1.00 0.00 51 VAL A O 7
ATOM 6947 N N . PRO A 1 52 ? -2.353 6.513 -2.170 1.00 0.00 52 PRO A N 7
ATOM 6948 C CA . PRO A 1 52 ? -1.458 6.869 -3.273 1.00 0.00 52 PRO A CA 7
ATOM 6949 C C . PRO A 1 52 ? -0.030 7.131 -2.783 1.00 0.00 52 PRO A C 7
ATOM 6950 O O . PRO A 1 52 ? 0.634 8.056 -3.250 1.00 0.00 52 PRO A O 7
ATOM 6961 N N . SER A 1 53 ? 0.432 6.320 -1.830 1.00 0.00 53 SER A N 7
ATOM 6962 C CA . SER A 1 53 ? 1.761 6.473 -1.265 1.00 0.00 53 SER A CA 7
ATOM 6963 C C . SER A 1 53 ? 2.841 6.133 -2.276 1.00 0.00 53 SER A C 7
ATOM 6964 O O . SER A 1 53 ? 3.298 4.992 -2.353 1.00 0.00 53 SER A O 7
ATOM 6972 N N . ASN A 1 54 ? 3.279 7.138 -3.023 1.00 0.00 54 ASN A N 7
ATOM 6973 C CA . ASN A 1 54 ? 4.343 6.942 -3.996 1.00 0.00 54 ASN A CA 7
ATOM 6974 C C . ASN A 1 54 ? 5.662 6.596 -3.287 1.00 0.00 54 ASN A C 7
ATOM 6975 O O . ASN A 1 54 ? 6.613 6.140 -3.921 1.00 0.00 54 ASN A O 7
ATOM 6986 N N . TYR A 1 55 ? 5.704 6.805 -1.962 1.00 0.00 55 TYR A N 7
ATOM 6987 C CA . TYR A 1 55 ? 6.882 6.508 -1.154 1.00 0.00 55 TYR A CA 7
ATOM 6988 C C . TYR A 1 55 ? 7.267 5.023 -1.218 1.00 0.00 55 TYR A C 7
ATOM 6989 O O . TYR A 1 55 ? 8.369 4.650 -0.819 1.00 0.00 55 TYR A O 7
ATOM 7007 N N . VAL A 1 56 ? 6.361 4.178 -1.718 1.00 0.00 56 VAL A N 7
ATOM 7008 C CA . VAL A 1 56 ? 6.628 2.747 -1.821 1.00 0.00 56 VAL A CA 7
ATOM 7009 C C . VAL A 1 56 ? 6.765 2.325 -3.285 1.00 0.00 56 VAL A C 7
ATOM 7010 O O . VAL A 1 56 ? 6.122 2.892 -4.168 1.00 0.00 56 VAL A O 7
ATOM 7023 N N . GLU A 1 57 ? 7.616 1.333 -3.533 1.00 0.00 57 GLU A N 7
ATOM 7024 C CA . GLU A 1 57 ? 7.853 0.839 -4.887 1.00 0.00 57 GLU A CA 7
ATOM 7025 C C . GLU A 1 57 ? 8.124 -0.665 -4.872 1.00 0.00 57 GLU A C 7
ATOM 7026 O O . GLU A 1 57 ? 8.399 -1.240 -3.819 1.00 0.00 57 GLU A O 7
ATOM 7039 N N . ARG A 1 58 ? 8.049 -1.295 -6.040 1.00 0.00 58 ARG A N 7
ATOM 7040 C CA . ARG A 1 58 ? 8.287 -2.731 -6.147 1.00 0.00 58 ARG A CA 7
ATOM 7041 C C . ARG A 1 58 ? 9.754 -3.053 -5.875 1.00 0.00 58 ARG A C 7
ATOM 7042 O O . ARG A 1 58 ? 10.647 -2.309 -6.277 1.00 0.00 58 ARG A O 7
ATOM 7063 N N . LYS A 1 59 ? 9.994 -4.166 -5.190 1.00 0.00 59 LYS A N 7
ATOM 7064 C CA . LYS A 1 59 ? 11.352 -4.587 -4.865 1.00 0.00 59 LYS A CA 7
ATOM 7065 C C . LYS A 1 59 ? 12.068 -3.527 -4.034 1.00 0.00 59 LYS A C 7
ATOM 7066 O O . LYS A 1 59 ? 12.516 -2.520 -4.620 1.00 0.00 59 LYS A O 7
ATOM 7085 N N . MET A 1 1 ? -4.434 -12.104 -13.357 1.00 0.00 1 MET A N 8
ATOM 7086 C CA . MET A 1 1 ? -5.774 -12.561 -12.900 1.00 0.00 1 MET A CA 8
ATOM 7087 C C . MET A 1 1 ? -5.793 -12.796 -11.393 1.00 0.00 1 MET A C 8
ATOM 7088 O O . MET A 1 1 ? -5.242 -13.780 -10.901 1.00 0.00 1 MET A O 8
ATOM 7104 N N . THR A 1 2 ? -6.433 -11.879 -10.668 1.00 0.00 2 THR A N 8
ATOM 7105 C CA . THR A 1 2 ? -6.541 -11.962 -9.209 1.00 0.00 2 THR A CA 8
ATOM 7106 C C . THR A 1 2 ? -5.189 -12.245 -8.550 1.00 0.00 2 THR A C 8
ATOM 7107 O O . THR A 1 2 ? -5.114 -12.965 -7.553 1.00 0.00 2 THR A O 8
ATOM 7118 N N . GLU A 1 3 ? -4.127 -11.679 -9.112 1.00 0.00 3 GLU A N 8
ATOM 7119 C CA . GLU A 1 3 ? -2.784 -11.874 -8.576 1.00 0.00 3 GLU A CA 8
ATOM 7120 C C . GLU A 1 3 ? -2.422 -10.776 -7.581 1.00 0.00 3 GLU A C 8
ATOM 7121 O O . GLU A 1 3 ? -2.617 -9.590 -7.851 1.00 0.00 3 GLU A O 8
ATOM 7134 N N . GLU A 1 4 ? -1.893 -11.179 -6.430 1.00 0.00 4 GLU A N 8
ATOM 7135 C CA . GLU A 1 4 ? -1.502 -10.229 -5.395 1.00 0.00 4 GLU A CA 8
ATOM 7136 C C . GLU A 1 4 ? -0.127 -9.641 -5.685 1.00 0.00 4 GLU A C 8
ATOM 7137 O O . GLU A 1 4 ? 0.732 -10.295 -6.276 1.00 0.00 4 GLU A O 8
ATOM 7150 N N . VAL A 1 5 ? 0.068 -8.398 -5.265 1.00 0.00 5 VAL A N 8
ATOM 7151 C CA . VAL A 1 5 ? 1.330 -7.703 -5.472 1.00 0.00 5 VAL A CA 8
ATOM 7152 C C . VAL A 1 5 ? 2.010 -7.408 -4.135 1.00 0.00 5 VAL A C 8
ATOM 7153 O O . VAL A 1 5 ? 1.387 -6.878 -3.216 1.00 0.00 5 VAL A O 8
ATOM 7166 N N . ILE A 1 6 ? 3.290 -7.755 -4.031 1.00 0.00 6 ILE A N 8
ATOM 7167 C CA . ILE A 1 6 ? 4.045 -7.522 -2.802 1.00 0.00 6 ILE A CA 8
ATOM 7168 C C . ILE A 1 6 ? 5.137 -6.476 -3.009 1.00 0.00 6 ILE A C 8
ATOM 7169 O O . ILE A 1 6 ? 6.043 -6.662 -3.820 1.00 0.00 6 ILE A O 8
ATOM 7185 N N . VAL A 1 7 ? 5.046 -5.376 -2.266 1.00 0.00 7 VAL A N 8
ATOM 7186 C CA . VAL A 1 7 ? 6.031 -4.304 -2.365 1.00 0.00 7 VAL A CA 8
ATOM 7187 C C . VAL A 1 7 ? 6.497 -3.857 -0.981 1.00 0.00 7 VAL A C 8
ATOM 7188 O O . VAL A 1 7 ? 5.837 -4.128 0.022 1.00 0.00 7 VAL A O 8
ATOM 7201 N N . ILE A 1 8 ? 7.640 -3.174 -0.931 1.00 0.00 8 ILE A N 8
ATOM 7202 C CA . ILE A 1 8 ? 8.190 -2.698 0.335 1.00 0.00 8 ILE A CA 8
ATOM 7203 C C . ILE A 1 8 ? 8.267 -1.176 0.369 1.00 0.00 8 ILE A C 8
ATOM 7204 O O . ILE A 1 8 ? 8.792 -0.548 -0.550 1.00 0.00 8 ILE A O 8
ATOM 7220 N N . ALA A 1 9 ? 7.736 -0.592 1.439 1.00 0.00 9 ALA A N 8
ATOM 7221 C CA . ALA A 1 9 ? 7.731 0.856 1.605 1.00 0.00 9 ALA A CA 8
ATOM 7222 C C . ALA A 1 9 ? 9.111 1.375 2.006 1.00 0.00 9 ALA A C 8
ATOM 7223 O O . ALA A 1 9 ? 9.870 0.686 2.686 1.00 0.00 9 ALA A O 8
ATOM 7230 N N . LYS A 1 10 ? 9.425 2.593 1.573 1.00 0.00 10 LYS A N 8
ATOM 7231 C CA . LYS A 1 10 ? 10.712 3.215 1.881 1.00 0.00 10 LYS A CA 8
ATOM 7232 C C . LYS A 1 10 ? 10.548 4.432 2.797 1.00 0.00 10 LYS A C 8
ATOM 7233 O O . LYS A 1 10 ? 11.512 4.880 3.417 1.00 0.00 10 LYS A O 8
ATOM 7252 N N . TRP A 1 11 ? 9.329 4.963 2.877 1.00 0.00 11 TRP A N 8
ATOM 7253 C CA . TRP A 1 11 ? 9.055 6.127 3.720 1.00 0.00 11 TRP A CA 8
ATOM 7254 C C . TRP A 1 11 ? 7.671 6.027 4.359 1.00 0.00 11 TRP A C 8
ATOM 7255 O O . TRP A 1 11 ? 6.690 5.689 3.696 1.00 0.00 11 TRP A O 8
ATOM 7276 N N . ASP A 1 12 ? 7.608 6.320 5.654 1.00 0.00 12 ASP A N 8
ATOM 7277 C CA . ASP A 1 12 ? 6.355 6.259 6.401 1.00 0.00 12 ASP A CA 8
ATOM 7278 C C . ASP A 1 12 ? 5.309 7.210 5.824 1.00 0.00 12 ASP A C 8
ATOM 7279 O O . ASP A 1 12 ? 5.549 8.410 5.683 1.00 0.00 12 ASP A O 8
ATOM 7289 N N . TYR A 1 13 ? 4.144 6.657 5.499 1.00 0.00 13 TYR A N 8
ATOM 7290 C CA . TYR A 1 13 ? 3.042 7.436 4.940 1.00 0.00 13 TYR A CA 8
ATOM 7291 C C . TYR A 1 13 ? 1.758 7.211 5.731 1.00 0.00 13 TYR A C 8
ATOM 7292 O O . TYR A 1 13 ? 1.467 6.093 6.153 1.00 0.00 13 TYR A O 8
ATOM 7310 N N . THR A 1 14 ? 0.989 8.276 5.916 1.00 0.00 14 THR A N 8
ATOM 7311 C CA . THR A 1 14 ? -0.271 8.189 6.642 1.00 0.00 14 THR A CA 8
ATOM 7312 C C . THR A 1 14 ? -1.448 8.281 5.677 1.00 0.00 14 THR A C 8
ATOM 7313 O O . THR A 1 14 ? -1.436 9.080 4.742 1.00 0.00 14 THR A O 8
ATOM 7324 N N . ALA A 1 15 ? -2.459 7.452 5.907 1.00 0.00 15 ALA A N 8
ATOM 7325 C CA . ALA A 1 15 ? -3.642 7.428 5.063 1.00 0.00 15 ALA A CA 8
ATOM 7326 C C . ALA A 1 15 ? -4.298 8.802 4.971 1.00 0.00 15 ALA A C 8
ATOM 7327 O O . ALA A 1 15 ? -4.519 9.461 5.988 1.00 0.00 15 ALA A O 8
ATOM 7334 N N . GLN A 1 16 ? -4.622 9.228 3.751 1.00 0.00 16 GLN A N 8
ATOM 7335 C CA . GLN A 1 16 ? -5.272 10.524 3.553 1.00 0.00 16 GLN A CA 8
ATOM 7336 C C . GLN A 1 16 ? -6.678 10.516 4.149 1.00 0.00 16 GLN A C 8
ATOM 7337 O O . GLN A 1 16 ? -7.223 11.560 4.509 1.00 0.00 16 GLN A O 8
ATOM 7351 N N . GLN A 1 17 ? -7.253 9.321 4.254 1.00 0.00 17 GLN A N 8
ATOM 7352 C CA . GLN A 1 17 ? -8.589 9.143 4.808 1.00 0.00 17 GLN A CA 8
ATOM 7353 C C . GLN A 1 17 ? -8.607 7.951 5.762 1.00 0.00 17 GLN A C 8
ATOM 7354 O O . GLN A 1 17 ? -7.639 7.197 5.838 1.00 0.00 17 GLN A O 8
ATOM 7368 N N . ASP A 1 18 ? -9.705 7.783 6.487 1.00 0.00 18 ASP A N 8
ATOM 7369 C CA . ASP A 1 18 ? -9.826 6.675 7.428 1.00 0.00 18 ASP A CA 8
ATOM 7370 C C . ASP A 1 18 ? -10.007 5.349 6.697 1.00 0.00 18 ASP A C 8
ATOM 7371 O O . ASP A 1 18 ? -9.634 4.292 7.207 1.00 0.00 18 ASP A O 8
ATOM 7381 N N . GLN A 1 19 ? -10.588 5.411 5.505 1.00 0.00 19 GLN A N 8
ATOM 7382 C CA . GLN A 1 19 ? -10.826 4.213 4.707 1.00 0.00 19 GLN A CA 8
ATOM 7383 C C . GLN A 1 19 ? -9.523 3.620 4.171 1.00 0.00 19 GLN A C 8
ATOM 7384 O O . GLN A 1 19 ? -9.469 2.439 3.827 1.00 0.00 19 GLN A O 8
ATOM 7398 N N . GLU A 1 20 ? -8.473 4.433 4.103 1.00 0.00 20 GLU A N 8
ATOM 7399 C CA . GLU A 1 20 ? -7.181 3.959 3.606 1.00 0.00 20 GLU A CA 8
ATOM 7400 C C . GLU A 1 20 ? -6.406 3.256 4.715 1.00 0.00 20 GLU A C 8
ATOM 7401 O O . GLU A 1 20 ? -6.896 3.115 5.836 1.00 0.00 20 GLU A O 8
ATOM 7414 N N . LEU A 1 21 ? -5.207 2.795 4.386 1.00 0.00 21 LEU A N 8
ATOM 7415 C CA . LEU A 1 21 ? -4.368 2.078 5.336 1.00 0.00 21 LEU A CA 8
ATOM 7416 C C . LEU A 1 21 ? -3.060 2.820 5.591 1.00 0.00 21 LEU A C 8
ATOM 7417 O O . LEU A 1 21 ? -2.451 3.366 4.670 1.00 0.00 21 LEU A O 8
ATOM 7433 N N . ASP A 1 22 ? -2.631 2.829 6.849 1.00 0.00 22 ASP A N 8
ATOM 7434 C CA . ASP A 1 22 ? -1.392 3.496 7.232 1.00 0.00 22 ASP A CA 8
ATOM 7435 C C . ASP A 1 22 ? -0.196 2.582 6.982 1.00 0.00 22 ASP A C 8
ATOM 7436 O O . ASP A 1 22 ? -0.265 1.376 7.222 1.00 0.00 22 ASP A O 8
ATOM 7446 N N . ILE A 1 23 ? 0.901 3.158 6.501 1.00 0.00 23 ILE A N 8
ATOM 7447 C CA . ILE A 1 23 ? 2.110 2.389 6.226 1.00 0.00 23 ILE A CA 8
ATOM 7448 C C . ILE A 1 23 ? 3.313 3.011 6.933 1.00 0.00 23 ILE A C 8
ATOM 7449 O O . ILE A 1 23 ? 3.244 4.149 7.397 1.00 0.00 23 ILE A O 8
ATOM 7465 N N . LYS A 1 24 ? 4.411 2.265 7.022 1.00 0.00 24 LYS A N 8
ATOM 7466 C CA . LYS A 1 24 ? 5.611 2.766 7.687 1.00 0.00 24 LYS A CA 8
ATOM 7467 C C . LYS A 1 24 ? 6.764 2.938 6.705 1.00 0.00 24 LYS A C 8
ATOM 7468 O O . LYS A 1 24 ? 6.616 2.711 5.503 1.00 0.00 24 LYS A O 8
ATOM 7487 N N . LYS A 1 25 ? 7.906 3.365 7.231 1.00 0.00 25 LYS A N 8
ATOM 7488 C CA . LYS A 1 25 ? 9.096 3.603 6.424 1.00 0.00 25 LYS A CA 8
ATOM 7489 C C . LYS A 1 25 ? 9.626 2.325 5.778 1.00 0.00 25 LYS A C 8
ATOM 7490 O O . LYS A 1 25 ? 9.868 2.287 4.573 1.00 0.00 25 LYS A O 8
ATOM 7509 N N . ASN A 1 26 ? 9.832 1.294 6.588 1.00 0.00 26 ASN A N 8
ATOM 7510 C CA . ASN A 1 26 ? 10.365 0.025 6.093 1.00 0.00 26 ASN A CA 8
ATOM 7511 C C . ASN A 1 26 ? 9.307 -1.079 6.025 1.00 0.00 26 ASN A C 8
ATOM 7512 O O . ASN A 1 26 ? 9.585 -2.170 5.526 1.00 0.00 26 ASN A O 8
ATOM 7523 N N . GLU A 1 27 ? 8.105 -0.814 6.529 1.00 0.00 27 GLU A N 8
ATOM 7524 C CA . GLU A 1 27 ? 7.042 -1.816 6.510 1.00 0.00 27 GLU A CA 8
ATOM 7525 C C . GLU A 1 27 ? 6.749 -2.279 5.080 1.00 0.00 27 GLU A C 8
ATOM 7526 O O . GLU A 1 27 ? 6.854 -1.505 4.132 1.00 0.00 27 GLU A O 8
ATOM 7539 N N . ARG A 1 28 ? 6.378 -3.551 4.942 1.00 0.00 28 ARG A N 8
ATOM 7540 C CA . ARG A 1 28 ? 6.065 -4.127 3.648 1.00 0.00 28 ARG A CA 8
ATOM 7541 C C . ARG A 1 28 ? 4.557 -4.215 3.443 1.00 0.00 28 ARG A C 8
ATOM 7542 O O . ARG A 1 28 ? 3.845 -4.793 4.264 1.00 0.00 28 ARG A O 8
ATOM 7563 N N . LEU A 1 29 ? 4.072 -3.633 2.354 1.00 0.00 29 LEU A N 8
ATOM 7564 C CA . LEU A 1 29 ? 2.650 -3.640 2.056 1.00 0.00 29 LEU A CA 8
ATOM 7565 C C . LEU A 1 29 ? 2.343 -4.445 0.798 1.00 0.00 29 LEU A C 8
ATOM 7566 O O . LEU A 1 29 ? 3.157 -4.524 -0.122 1.00 0.00 29 LEU A O 8
ATOM 7582 N N . TRP A 1 30 ? 1.152 -5.034 0.769 1.00 0.00 30 TRP A N 8
ATOM 7583 C CA . TRP A 1 30 ? 0.710 -5.827 -0.367 1.00 0.00 30 TRP A CA 8
ATOM 7584 C C . TRP A 1 30 ? -0.266 -5.027 -1.228 1.00 0.00 30 TRP A C 8
ATOM 7585 O O . TRP A 1 30 ? -1.346 -4.652 -0.771 1.00 0.00 30 TRP A O 8
ATOM 7606 N N . LEU A 1 31 ? 0.138 -4.747 -2.464 1.00 0.00 31 LEU A N 8
ATOM 7607 C CA . LEU A 1 31 ? -0.681 -3.967 -3.392 1.00 0.00 31 LEU A CA 8
ATOM 7608 C C . LEU A 1 31 ? -1.773 -4.804 -4.044 1.00 0.00 31 LEU A C 8
ATOM 7609 O O . LEU A 1 31 ? -1.599 -5.995 -4.303 1.00 0.00 31 LEU A O 8
ATOM 7625 N N . LEU A 1 32 ? -2.906 -4.154 -4.296 1.00 0.00 32 LEU A N 8
ATOM 7626 C CA . LEU A 1 32 ? -4.055 -4.802 -4.910 1.00 0.00 32 LEU A CA 8
ATOM 7627 C C . LEU A 1 32 ? -4.265 -4.318 -6.342 1.00 0.00 32 LEU A C 8
ATOM 7628 O O . LEU A 1 32 ? -4.686 -5.082 -7.210 1.00 0.00 32 LEU A O 8
ATOM 7644 N N . ASP A 1 33 ? -3.975 -3.039 -6.582 1.00 0.00 33 ASP A N 8
ATOM 7645 C CA . ASP A 1 33 ? -4.140 -2.451 -7.909 1.00 0.00 33 ASP A CA 8
ATOM 7646 C C . ASP A 1 33 ? -3.301 -1.182 -8.057 1.00 0.00 33 ASP A C 8
ATOM 7647 O O . ASP A 1 33 ? -3.505 -0.204 -7.336 1.00 0.00 33 ASP A O 8
ATOM 7657 N N . ASP A 1 34 ? -2.351 -1.211 -8.989 1.00 0.00 34 ASP A N 8
ATOM 7658 C CA . ASP A 1 34 ? -1.471 -0.068 -9.229 1.00 0.00 34 ASP A CA 8
ATOM 7659 C C . ASP A 1 34 ? -1.803 0.652 -10.541 1.00 0.00 34 ASP A C 8
ATOM 7660 O O . ASP A 1 34 ? -1.091 1.577 -10.938 1.00 0.00 34 ASP A O 8
ATOM 7670 N N . SER A 1 35 ? -2.870 0.232 -11.218 1.00 0.00 35 SER A N 8
ATOM 7671 C CA . SER A 1 35 ? -3.259 0.851 -12.483 1.00 0.00 35 SER A CA 8
ATOM 7672 C C . SER A 1 35 ? -3.775 2.275 -12.280 1.00 0.00 35 SER A C 8
ATOM 7673 O O . SER A 1 35 ? -3.544 3.153 -13.111 1.00 0.00 35 SER A O 8
ATOM 7681 N N . LYS A 1 36 ? -4.486 2.493 -11.182 1.00 0.00 36 LYS A N 8
ATOM 7682 C CA . LYS A 1 36 ? -5.053 3.807 -10.880 1.00 0.00 36 LYS A CA 8
ATOM 7683 C C . LYS A 1 36 ? -4.049 4.717 -10.198 1.00 0.00 36 LYS A C 8
ATOM 7684 O O . LYS A 1 36 ? -3.114 4.255 -9.543 1.00 0.00 36 LYS A O 8
ATOM 7703 N N . THR A 1 37 ? -4.285 6.021 -10.317 1.00 0.00 37 THR A N 8
ATOM 7704 C CA . THR A 1 37 ? -3.441 7.013 -9.670 1.00 0.00 37 THR A CA 8
ATOM 7705 C C . THR A 1 37 ? -3.383 6.728 -8.169 1.00 0.00 37 THR A C 8
ATOM 7706 O O . THR A 1 37 ? -2.366 6.963 -7.516 1.00 0.00 37 THR A O 8
ATOM 7717 N N . TRP A 1 38 ? -4.479 6.175 -7.641 1.00 0.00 38 TRP A N 8
ATOM 7718 C CA . TRP A 1 38 ? -4.545 5.808 -6.235 1.00 0.00 38 TRP A CA 8
ATOM 7719 C C . TRP A 1 38 ? -4.340 4.305 -6.114 1.00 0.00 38 TRP A C 8
ATOM 7720 O O . TRP A 1 38 ? -4.911 3.533 -6.886 1.00 0.00 38 TRP A O 8
ATOM 7741 N N . TRP A 1 39 ? -3.502 3.886 -5.178 1.00 0.00 39 TRP A N 8
ATOM 7742 C CA . TRP A 1 39 ? -3.213 2.468 -5.015 1.00 0.00 39 TRP A CA 8
ATOM 7743 C C . TRP A 1 39 ? -3.924 1.855 -3.818 1.00 0.00 39 TRP A C 8
ATOM 7744 O O . TRP A 1 39 ? -3.962 2.437 -2.733 1.00 0.00 39 TRP A O 8
ATOM 7765 N N . ARG A 1 40 ? -4.451 0.653 -4.022 1.00 0.00 40 ARG A N 8
ATOM 7766 C CA . ARG A 1 40 ? -5.124 -0.080 -2.962 1.00 0.00 40 ARG A CA 8
ATOM 7767 C C . ARG A 1 40 ? -4.133 -1.065 -2.357 1.00 0.00 40 ARG A C 8
ATOM 7768 O O . ARG A 1 40 ? -3.446 -1.781 -3.086 1.00 0.00 40 ARG A O 8
ATOM 7789 N N . VAL A 1 41 ? -4.019 -1.078 -1.034 1.00 0.00 41 VAL A N 8
ATOM 7790 C CA . VAL A 1 41 ? -3.057 -1.957 -0.381 1.00 0.00 41 VAL A CA 8
ATOM 7791 C C . VAL A 1 41 ? -3.632 -2.595 0.894 1.00 0.00 41 VAL A C 8
ATOM 7792 O O . VAL A 1 41 ? -4.463 -1.999 1.577 1.00 0.00 41 VAL A O 8
ATOM 7805 N N . ARG A 1 42 ? -3.180 -3.815 1.197 1.00 0.00 42 ARG A N 8
ATOM 7806 C CA . ARG A 1 42 ? -3.647 -4.543 2.373 1.00 0.00 42 ARG A CA 8
ATOM 7807 C C . ARG A 1 42 ? -2.477 -4.922 3.279 1.00 0.00 42 ARG A C 8
ATOM 7808 O O . ARG A 1 42 ? -1.373 -5.186 2.803 1.00 0.00 42 ARG A O 8
ATOM 7829 N N . ASN A 1 43 ? -2.725 -4.937 4.587 1.00 0.00 43 ASN A N 8
ATOM 7830 C CA . ASN A 1 43 ? -1.679 -5.273 5.559 1.00 0.00 43 ASN A CA 8
ATOM 7831 C C . ASN A 1 43 ? -1.970 -6.589 6.283 1.00 0.00 43 ASN A C 8
ATOM 7832 O O . ASN A 1 43 ? -3.055 -7.157 6.156 1.00 0.00 43 ASN A O 8
ATOM 7843 N N . ALA A 1 44 ? -0.984 -7.062 7.050 1.00 0.00 44 ALA A N 8
ATOM 7844 C CA . ALA A 1 44 ? -1.117 -8.306 7.809 1.00 0.00 44 ALA A CA 8
ATOM 7845 C C . ALA A 1 44 ? -2.266 -8.242 8.817 1.00 0.00 44 ALA A C 8
ATOM 7846 O O . ALA A 1 44 ? -2.713 -9.271 9.321 1.00 0.00 44 ALA A O 8
ATOM 7853 N N . ALA A 1 45 ? -2.746 -7.032 9.110 1.00 0.00 45 ALA A N 8
ATOM 7854 C CA . ALA A 1 45 ? -3.843 -6.849 10.053 1.00 0.00 45 ALA A CA 8
ATOM 7855 C C . ALA A 1 45 ? -5.208 -7.118 9.405 1.00 0.00 45 ALA A C 8
ATOM 7856 O O . ALA A 1 45 ? -6.246 -6.911 10.035 1.00 0.00 45 ALA A O 8
ATOM 7863 N N . ASN A 1 46 ? -5.209 -7.570 8.146 1.00 0.00 46 ASN A N 8
ATOM 7864 C CA . ASN A 1 46 ? -6.448 -7.852 7.427 1.00 0.00 46 ASN A CA 8
ATOM 7865 C C . ASN A 1 46 ? -7.198 -6.564 7.096 1.00 0.00 46 ASN A C 8
ATOM 7866 O O . ASN A 1 46 ? -8.407 -6.582 6.860 1.00 0.00 46 ASN A O 8
ATOM 7877 N N . ARG A 1 47 ? -6.472 -5.449 7.069 1.00 0.00 47 ARG A N 8
ATOM 7878 C CA . ARG A 1 47 ? -7.064 -4.158 6.752 1.00 0.00 47 ARG A CA 8
ATOM 7879 C C . ARG A 1 47 ? -6.461 -3.607 5.468 1.00 0.00 47 ARG A C 8
ATOM 7880 O O . ARG A 1 47 ? -5.241 -3.547 5.321 1.00 0.00 47 ARG A O 8
ATOM 7901 N N . THR A 1 48 ? -7.317 -3.216 4.535 1.00 0.00 48 THR A N 8
ATOM 7902 C CA . THR A 1 48 ? -6.852 -2.684 3.261 1.00 0.00 48 THR A CA 8
ATOM 7903 C C . THR A 1 48 ? -7.611 -1.415 2.879 1.00 0.00 48 THR A C 8
ATOM 7904 O O . THR A 1 48 ? -8.769 -1.235 3.258 1.00 0.00 48 THR A O 8
ATOM 7915 N N . GLY A 1 49 ? -6.954 -0.540 2.124 1.00 0.00 49 GLY A N 8
ATOM 7916 C CA . GLY A 1 49 ? -7.588 0.698 1.701 1.00 0.00 49 GLY A CA 8
ATOM 7917 C C . GLY A 1 49 ? -6.899 1.334 0.504 1.00 0.00 49 GLY A C 8
ATOM 7918 O O . GLY A 1 49 ? -5.990 0.743 -0.076 1.00 0.00 49 GLY A O 8
ATOM 7922 N N . TYR A 1 50 ? -7.332 2.541 0.134 1.00 0.00 50 TYR A N 8
ATOM 7923 C CA . TYR A 1 50 ? -6.748 3.253 -1.005 1.00 0.00 50 TYR A CA 8
ATOM 7924 C C . TYR A 1 50 ? -5.749 4.307 -0.540 1.00 0.00 50 TYR A C 8
ATOM 7925 O O . TYR A 1 50 ? -6.136 5.372 -0.055 1.00 0.00 50 TYR A O 8
ATOM 7943 N N . VAL A 1 51 ? -4.467 4.008 -0.699 1.00 0.00 51 VAL A N 8
ATOM 7944 C CA . VAL A 1 51 ? -3.406 4.929 -0.302 1.00 0.00 51 VAL A CA 8
ATOM 7945 C C . VAL A 1 51 ? -2.485 5.239 -1.474 1.00 0.00 51 VAL A C 8
ATOM 7946 O O . VAL A 1 51 ? -1.732 4.365 -1.907 1.00 0.00 51 VAL A O 8
ATOM 7959 N N . PRO A 1 52 ? -2.474 6.481 -1.990 1.00 0.00 52 PRO A N 8
ATOM 7960 C CA . PRO A 1 52 ? -1.575 6.854 -3.087 1.00 0.00 52 PRO A CA 8
ATOM 7961 C C . PRO A 1 52 ? -0.138 7.044 -2.593 1.00 0.00 52 PRO A C 8
ATOM 7962 O O . PRO A 1 52 ? 0.528 8.015 -2.953 1.00 0.00 52 PRO A O 8
ATOM 7973 N N . SER A 1 53 ? 0.328 6.118 -1.752 1.00 0.00 53 SER A N 8
ATOM 7974 C CA . SER A 1 53 ? 1.663 6.188 -1.194 1.00 0.00 53 SER A CA 8
ATOM 7975 C C . SER A 1 53 ? 2.718 5.856 -2.234 1.00 0.00 53 SER A C 8
ATOM 7976 O O . SER A 1 53 ? 3.230 4.737 -2.280 1.00 0.00 53 SER A O 8
ATOM 7984 N N . ASN A 1 54 ? 3.071 6.843 -3.047 1.00 0.00 54 ASN A N 8
ATOM 7985 C CA . ASN A 1 54 ? 4.105 6.650 -4.053 1.00 0.00 54 ASN A CA 8
ATOM 7986 C C . ASN A 1 54 ? 5.458 6.380 -3.382 1.00 0.00 54 ASN A C 8
ATOM 7987 O O . ASN A 1 54 ? 6.410 5.951 -4.034 1.00 0.00 54 ASN A O 8
ATOM 7998 N N . TYR A 1 55 ? 5.532 6.637 -2.068 1.00 0.00 55 TYR A N 8
ATOM 7999 C CA . TYR A 1 55 ? 6.747 6.430 -1.297 1.00 0.00 55 TYR A CA 8
ATOM 8000 C C . TYR A 1 55 ? 7.183 4.960 -1.262 1.00 0.00 55 TYR A C 8
ATOM 8001 O O . TYR A 1 55 ? 8.292 4.656 -0.818 1.00 0.00 55 TYR A O 8
ATOM 8019 N N . VAL A 1 56 ? 6.325 4.045 -1.719 1.00 0.00 56 VAL A N 8
ATOM 8020 C CA . VAL A 1 56 ? 6.659 2.623 -1.715 1.00 0.00 56 VAL A CA 8
ATOM 8021 C C . VAL A 1 56 ? 6.904 2.113 -3.135 1.00 0.00 56 VAL A C 8
ATOM 8022 O O . VAL A 1 56 ? 6.223 2.512 -4.079 1.00 0.00 56 VAL A O 8
ATOM 8035 N N . GLU A 1 57 ? 7.888 1.228 -3.271 1.00 0.00 57 GLU A N 8
ATOM 8036 C CA . GLU A 1 57 ? 8.238 0.652 -4.564 1.00 0.00 57 GLU A CA 8
ATOM 8037 C C . GLU A 1 57 ? 8.325 -0.868 -4.470 1.00 0.00 57 GLU A C 8
ATOM 8038 O O . GLU A 1 57 ? 8.504 -1.421 -3.385 1.00 0.00 57 GLU A O 8
ATOM 8051 N N . ARG A 1 58 ? 8.195 -1.540 -5.609 1.00 0.00 58 ARG A N 8
ATOM 8052 C CA . ARG A 1 58 ? 8.255 -2.997 -5.647 1.00 0.00 58 ARG A CA 8
ATOM 8053 C C . ARG A 1 58 ? 9.670 -3.500 -5.371 1.00 0.00 58 ARG A C 8
ATOM 8054 O O . ARG A 1 58 ? 10.634 -3.047 -5.988 1.00 0.00 58 ARG A O 8
ATOM 8075 N N . LYS A 1 59 ? 9.784 -4.444 -4.439 1.00 0.00 59 LYS A N 8
ATOM 8076 C CA . LYS A 1 59 ? 11.076 -5.020 -4.078 1.00 0.00 59 LYS A CA 8
ATOM 8077 C C . LYS A 1 59 ? 12.067 -3.937 -3.659 1.00 0.00 59 LYS A C 8
ATOM 8078 O O . LYS A 1 59 ? 13.273 -4.245 -3.560 1.00 0.00 59 LYS A O 8
ATOM 8097 N N . MET A 1 1 ? -9.262 -12.723 -12.758 1.00 0.00 1 MET A N 9
ATOM 8098 C CA . MET A 1 1 ? -8.685 -12.882 -11.397 1.00 0.00 1 MET A CA 9
ATOM 8099 C C . MET A 1 1 ? -7.913 -11.635 -10.979 1.00 0.00 1 MET A C 9
ATOM 8100 O O . MET A 1 1 ? -7.330 -10.944 -11.814 1.00 0.00 1 MET A O 9
ATOM 8116 N N . THR A 1 2 ? -7.915 -11.352 -9.680 1.00 0.00 2 THR A N 9
ATOM 8117 C CA . THR A 1 2 ? -7.216 -10.185 -9.150 1.00 0.00 2 THR A CA 9
ATOM 8118 C C . THR A 1 2 ? -5.721 -10.460 -9.015 1.00 0.00 2 THR A C 9
ATOM 8119 O O . THR A 1 2 ? -5.315 -11.493 -8.484 1.00 0.00 2 THR A O 9
ATOM 8130 N N . GLU A 1 3 ? -4.907 -9.527 -9.501 1.00 0.00 3 GLU A N 9
ATOM 8131 C CA . GLU A 1 3 ? -3.456 -9.667 -9.435 1.00 0.00 3 GLU A CA 9
ATOM 8132 C C . GLU A 1 3 ? -2.884 -8.887 -8.255 1.00 0.00 3 GLU A C 9
ATOM 8133 O O . GLU A 1 3 ? -3.106 -7.684 -8.126 1.00 0.00 3 GLU A O 9
ATOM 8146 N N . GLU A 1 4 ? -2.146 -9.583 -7.395 1.00 0.00 4 GLU A N 9
ATOM 8147 C CA . GLU A 1 4 ? -1.542 -8.958 -6.222 1.00 0.00 4 GLU A CA 9
ATOM 8148 C C . GLU A 1 4 ? -0.076 -8.622 -6.470 1.00 0.00 4 GLU A C 9
ATOM 8149 O O . GLU A 1 4 ? 0.670 -9.419 -7.038 1.00 0.00 4 GLU A O 9
ATOM 8162 N N . VAL A 1 5 ? 0.326 -7.436 -6.031 1.00 0.00 5 VAL A N 9
ATOM 8163 C CA . VAL A 1 5 ? 1.700 -6.983 -6.190 1.00 0.00 5 VAL A CA 9
ATOM 8164 C C . VAL A 1 5 ? 2.361 -6.785 -4.828 1.00 0.00 5 VAL A C 9
ATOM 8165 O O . VAL A 1 5 ? 1.781 -6.173 -3.929 1.00 0.00 5 VAL A O 9
ATOM 8178 N N . ILE A 1 6 ? 3.574 -7.304 -4.678 1.00 0.00 6 ILE A N 9
ATOM 8179 C CA . ILE A 1 6 ? 4.302 -7.176 -3.421 1.00 0.00 6 ILE A CA 9
ATOM 8180 C C . ILE A 1 6 ? 5.351 -6.076 -3.501 1.00 0.00 6 ILE A C 9
ATOM 8181 O O . ILE A 1 6 ? 6.276 -6.143 -4.310 1.00 0.00 6 ILE A O 9
ATOM 8197 N N . VAL A 1 7 ? 5.207 -5.070 -2.648 1.00 0.00 7 VAL A N 9
ATOM 8198 C CA . VAL A 1 7 ? 6.149 -3.961 -2.611 1.00 0.00 7 VAL A CA 9
ATOM 8199 C C . VAL A 1 7 ? 6.580 -3.673 -1.178 1.00 0.00 7 VAL A C 9
ATOM 8200 O O . VAL A 1 7 ? 5.931 -4.107 -0.225 1.00 0.00 7 VAL A O 9
ATOM 8213 N N . ILE A 1 8 ? 7.674 -2.941 -1.030 1.00 0.00 8 ILE A N 9
ATOM 8214 C CA . ILE A 1 8 ? 8.185 -2.597 0.289 1.00 0.00 8 ILE A CA 9
ATOM 8215 C C . ILE A 1 8 ? 8.292 -1.091 0.449 1.00 0.00 8 ILE A C 9
ATOM 8216 O O . ILE A 1 8 ? 8.891 -0.407 -0.382 1.00 0.00 8 ILE A O 9
ATOM 8232 N N . ALA A 1 9 ? 7.703 -0.581 1.521 1.00 0.00 9 ALA A N 9
ATOM 8233 C CA . ALA A 1 9 ? 7.720 0.846 1.790 1.00 0.00 9 ALA A CA 9
ATOM 8234 C C . ALA A 1 9 ? 9.091 1.292 2.272 1.00 0.00 9 ALA A C 9
ATOM 8235 O O . ALA A 1 9 ? 9.787 0.556 2.972 1.00 0.00 9 ALA A O 9
ATOM 8242 N N . LYS A 1 10 ? 9.466 2.504 1.883 1.00 0.00 10 LYS A N 9
ATOM 8243 C CA . LYS A 1 10 ? 10.747 3.082 2.267 1.00 0.00 10 LYS A CA 9
ATOM 8244 C C . LYS A 1 10 ? 10.554 4.211 3.278 1.00 0.00 10 LYS A C 9
ATOM 8245 O O . LYS A 1 10 ? 11.496 4.611 3.961 1.00 0.00 10 LYS A O 9
ATOM 8264 N N . TRP A 1 11 ? 9.329 4.732 3.362 1.00 0.00 11 TRP A N 9
ATOM 8265 C CA . TRP A 1 11 ? 9.025 5.822 4.284 1.00 0.00 11 TRP A CA 9
ATOM 8266 C C . TRP A 1 11 ? 7.621 5.685 4.874 1.00 0.00 11 TRP A C 9
ATOM 8267 O O . TRP A 1 11 ? 6.708 5.181 4.220 1.00 0.00 11 TRP A O 9
ATOM 8288 N N . ASP A 1 12 ? 7.459 6.134 6.120 1.00 0.00 12 ASP A N 9
ATOM 8289 C CA . ASP A 1 12 ? 6.169 6.059 6.805 1.00 0.00 12 ASP A CA 9
ATOM 8290 C C . ASP A 1 12 ? 5.163 7.026 6.192 1.00 0.00 12 ASP A C 9
ATOM 8291 O O . ASP A 1 12 ? 5.402 8.232 6.127 1.00 0.00 12 ASP A O 9
ATOM 8301 N N . TYR A 1 13 ? 4.033 6.485 5.752 1.00 0.00 13 TYR A N 9
ATOM 8302 C CA . TYR A 1 13 ? 2.976 7.291 5.154 1.00 0.00 13 TYR A CA 9
ATOM 8303 C C . TYR A 1 13 ? 1.635 7.000 5.820 1.00 0.00 13 TYR A C 9
ATOM 8304 O O . TYR A 1 13 ? 1.279 5.844 6.040 1.00 0.00 13 TYR A O 9
ATOM 8322 N N . THR A 1 14 ? 0.893 8.055 6.133 1.00 0.00 14 THR A N 9
ATOM 8323 C CA . THR A 1 14 ? -0.410 7.907 6.765 1.00 0.00 14 THR A CA 9
ATOM 8324 C C . THR A 1 14 ? -1.519 8.035 5.731 1.00 0.00 14 THR A C 9
ATOM 8325 O O . THR A 1 14 ? -1.441 8.857 4.817 1.00 0.00 14 THR A O 9
ATOM 8336 N N . ALA A 1 15 ? -2.550 7.214 5.879 1.00 0.00 15 ALA A N 9
ATOM 8337 C CA . ALA A 1 15 ? -3.679 7.219 4.965 1.00 0.00 15 ALA A CA 9
ATOM 8338 C C . ALA A 1 15 ? -4.275 8.616 4.816 1.00 0.00 15 ALA A C 9
ATOM 8339 O O . ALA A 1 15 ? -4.547 9.293 5.807 1.00 0.00 15 ALA A O 9
ATOM 8346 N N . GLN A 1 16 ? -4.491 9.037 3.573 1.00 0.00 16 GLN A N 9
ATOM 8347 C CA . GLN A 1 16 ? -5.072 10.351 3.312 1.00 0.00 16 GLN A CA 9
ATOM 8348 C C . GLN A 1 16 ? -6.531 10.396 3.792 1.00 0.00 16 GLN A C 9
ATOM 8349 O O . GLN A 1 16 ? -7.099 11.472 3.989 1.00 0.00 16 GLN A O 9
ATOM 8363 N N . GLN A 1 17 ? -7.120 9.222 3.985 1.00 0.00 17 GLN A N 9
ATOM 8364 C CA . GLN A 1 17 ? -8.498 9.110 4.448 1.00 0.00 17 GLN A CA 9
ATOM 8365 C C . GLN A 1 17 ? -8.624 7.929 5.406 1.00 0.00 17 GLN A C 9
ATOM 8366 O O . GLN A 1 17 ? -7.673 7.174 5.594 1.00 0.00 17 GLN A O 9
ATOM 8380 N N . ASP A 1 18 ? -9.789 7.771 6.015 1.00 0.00 18 ASP A N 9
ATOM 8381 C CA . ASP A 1 18 ? -10.001 6.674 6.952 1.00 0.00 18 ASP A CA 9
ATOM 8382 C C . ASP A 1 18 ? -10.199 5.344 6.228 1.00 0.00 18 ASP A C 9
ATOM 8383 O O . ASP A 1 18 ? -9.992 4.277 6.805 1.00 0.00 18 ASP A O 9
ATOM 8393 N N . GLN A 1 19 ? -10.605 5.411 4.964 1.00 0.00 19 GLN A N 9
ATOM 8394 C CA . GLN A 1 19 ? -10.835 4.206 4.171 1.00 0.00 19 GLN A CA 9
ATOM 8395 C C . GLN A 1 19 ? -9.534 3.649 3.583 1.00 0.00 19 GLN A C 9
ATOM 8396 O O . GLN A 1 19 ? -9.530 2.567 2.995 1.00 0.00 19 GLN A O 9
ATOM 8410 N N . GLU A 1 20 ? -8.435 4.384 3.738 1.00 0.00 20 GLU A N 9
ATOM 8411 C CA . GLU A 1 20 ? -7.146 3.942 3.210 1.00 0.00 20 GLU A CA 9
ATOM 8412 C C . GLU A 1 20 ? -6.365 3.170 4.268 1.00 0.00 20 GLU A C 9
ATOM 8413 O O . GLU A 1 20 ? -6.843 2.967 5.385 1.00 0.00 20 GLU A O 9
ATOM 8426 N N . LEU A 1 21 ? -5.173 2.719 3.898 1.00 0.00 21 LEU A N 9
ATOM 8427 C CA . LEU A 1 21 ? -4.332 1.941 4.797 1.00 0.00 21 LEU A CA 9
ATOM 8428 C C . LEU A 1 21 ? -3.026 2.669 5.115 1.00 0.00 21 LEU A C 9
ATOM 8429 O O . LEU A 1 21 ? -2.422 3.295 4.243 1.00 0.00 21 LEU A O 9
ATOM 8445 N N . ASP A 1 22 ? -2.599 2.575 6.371 1.00 0.00 22 ASP A N 9
ATOM 8446 C CA . ASP A 1 22 ? -1.366 3.217 6.817 1.00 0.00 22 ASP A CA 9
ATOM 8447 C C . ASP A 1 22 ? -0.160 2.323 6.546 1.00 0.00 22 ASP A C 9
ATOM 8448 O O . ASP A 1 22 ? -0.267 1.097 6.559 1.00 0.00 22 ASP A O 9
ATOM 8458 N N . ILE A 1 23 ? 0.990 2.947 6.313 1.00 0.00 23 ILE A N 9
ATOM 8459 C CA . ILE A 1 23 ? 2.221 2.211 6.051 1.00 0.00 23 ILE A CA 9
ATOM 8460 C C . ILE A 1 23 ? 3.378 2.805 6.858 1.00 0.00 23 ILE A C 9
ATOM 8461 O O . ILE A 1 23 ? 3.275 3.920 7.371 1.00 0.00 23 ILE A O 9
ATOM 8477 N N . LYS A 1 24 ? 4.472 2.058 6.979 1.00 0.00 24 LYS A N 9
ATOM 8478 C CA . LYS A 1 24 ? 5.631 2.523 7.739 1.00 0.00 24 LYS A CA 9
ATOM 8479 C C . LYS A 1 24 ? 6.854 2.699 6.842 1.00 0.00 24 LYS A C 9
ATOM 8480 O O . LYS A 1 24 ? 6.771 2.550 5.624 1.00 0.00 24 LYS A O 9
ATOM 8499 N N . LYS A 1 25 ? 7.986 3.039 7.460 1.00 0.00 25 LYS A N 9
ATOM 8500 C CA . LYS A 1 25 ? 9.231 3.263 6.730 1.00 0.00 25 LYS A CA 9
ATOM 8501 C C . LYS A 1 25 ? 9.747 1.999 6.050 1.00 0.00 25 LYS A C 9
ATOM 8502 O O . LYS A 1 25 ? 10.123 2.034 4.881 1.00 0.00 25 LYS A O 9
ATOM 8521 N N . ASN A 1 26 ? 9.794 0.895 6.787 1.00 0.00 26 ASN A N 9
ATOM 8522 C CA . ASN A 1 26 ? 10.301 -0.363 6.238 1.00 0.00 26 ASN A CA 9
ATOM 8523 C C . ASN A 1 26 ? 9.214 -1.432 6.103 1.00 0.00 26 ASN A C 9
ATOM 8524 O O . ASN A 1 26 ? 9.476 -2.519 5.587 1.00 0.00 26 ASN A O 9
ATOM 8535 N N . GLU A 1 27 ? 8.006 -1.141 6.573 1.00 0.00 27 GLU A N 9
ATOM 8536 C CA . GLU A 1 27 ? 6.916 -2.110 6.496 1.00 0.00 27 GLU A CA 9
ATOM 8537 C C . GLU A 1 27 ? 6.638 -2.526 5.047 1.00 0.00 27 GLU A C 9
ATOM 8538 O O . GLU A 1 27 ? 6.722 -1.713 4.130 1.00 0.00 27 GLU A O 9
ATOM 8551 N N . ARG A 1 28 ? 6.307 -3.802 4.855 1.00 0.00 28 ARG A N 9
ATOM 8552 C CA . ARG A 1 28 ? 6.014 -4.332 3.534 1.00 0.00 28 ARG A CA 9
ATOM 8553 C C . ARG A 1 28 ? 4.508 -4.419 3.312 1.00 0.00 28 ARG A C 9
ATOM 8554 O O . ARG A 1 28 ? 3.787 -5.006 4.120 1.00 0.00 28 ARG A O 9
ATOM 8575 N N . LEU A 1 29 ? 4.031 -3.821 2.227 1.00 0.00 29 LEU A N 9
ATOM 8576 C CA . LEU A 1 29 ? 2.606 -3.822 1.924 1.00 0.00 29 LEU A CA 9
ATOM 8577 C C . LEU A 1 29 ? 2.299 -4.606 0.646 1.00 0.00 29 LEU A C 9
ATOM 8578 O O . LEU A 1 29 ? 3.093 -4.621 -0.295 1.00 0.00 29 LEU A O 9
ATOM 8594 N N . TRP A 1 30 ? 1.134 -5.255 0.624 1.00 0.00 30 TRP A N 9
ATOM 8595 C CA . TRP A 1 30 ? 0.707 -6.044 -0.529 1.00 0.00 30 TRP A CA 9
ATOM 8596 C C . TRP A 1 30 ? -0.350 -5.303 -1.347 1.00 0.00 30 TRP A C 9
ATOM 8597 O O . TRP A 1 30 ? -1.499 -5.179 -0.925 1.00 0.00 30 TRP A O 9
ATOM 8618 N N . LEU A 1 31 ? 0.047 -4.808 -2.517 1.00 0.00 31 LEU A N 9
ATOM 8619 C CA . LEU A 1 31 ? -0.863 -4.071 -3.396 1.00 0.00 31 LEU A CA 9
ATOM 8620 C C . LEU A 1 31 ? -1.871 -4.998 -4.067 1.00 0.00 31 LEU A C 9
ATOM 8621 O O . LEU A 1 31 ? -1.576 -6.158 -4.353 1.00 0.00 31 LEU A O 9
ATOM 8637 N N . LEU A 1 32 ? -3.062 -4.464 -4.324 1.00 0.00 32 LEU A N 9
ATOM 8638 C CA . LEU A 1 32 ? -4.125 -5.224 -4.973 1.00 0.00 32 LEU A CA 9
ATOM 8639 C C . LEU A 1 32 ? -4.410 -4.682 -6.374 1.00 0.00 32 LEU A C 9
ATOM 8640 O O . LEU A 1 32 ? -4.836 -5.422 -7.261 1.00 0.00 32 LEU A O 9
ATOM 8656 N N . ASP A 1 33 ? -4.174 -3.385 -6.566 1.00 0.00 33 ASP A N 9
ATOM 8657 C CA . ASP A 1 33 ? -4.406 -2.742 -7.857 1.00 0.00 33 ASP A CA 9
ATOM 8658 C C . ASP A 1 33 ? -3.600 -1.451 -7.964 1.00 0.00 33 ASP A C 9
ATOM 8659 O O . ASP A 1 33 ? -3.805 -0.513 -7.192 1.00 0.00 33 ASP A O 9
ATOM 8669 N N . ASP A 1 34 ? -2.674 -1.411 -8.917 1.00 0.00 34 ASP A N 9
ATOM 8670 C CA . ASP A 1 34 ? -1.829 -0.238 -9.116 1.00 0.00 34 ASP A CA 9
ATOM 8671 C C . ASP A 1 34 ? -2.147 0.486 -10.428 1.00 0.00 34 ASP A C 9
ATOM 8672 O O . ASP A 1 34 ? -1.415 1.390 -10.831 1.00 0.00 34 ASP A O 9
ATOM 8682 N N . SER A 1 35 ? -3.231 0.093 -11.093 1.00 0.00 35 SER A N 9
ATOM 8683 C CA . SER A 1 35 ? -3.616 0.721 -12.353 1.00 0.00 35 SER A CA 9
ATOM 8684 C C . SER A 1 35 ? -4.117 2.144 -12.129 1.00 0.00 35 SER A C 9
ATOM 8685 O O . SER A 1 35 ? -3.873 3.036 -12.942 1.00 0.00 35 SER A O 9
ATOM 8693 N N . LYS A 1 36 ? -4.823 2.346 -11.025 1.00 0.00 36 LYS A N 9
ATOM 8694 C CA . LYS A 1 36 ? -5.370 3.655 -10.689 1.00 0.00 36 LYS A CA 9
ATOM 8695 C C . LYS A 1 36 ? -4.351 4.516 -9.963 1.00 0.00 36 LYS A C 9
ATOM 8696 O O . LYS A 1 36 ? -3.439 4.004 -9.314 1.00 0.00 36 LYS A O 9
ATOM 8715 N N . THR A 1 37 ? -4.534 5.833 -10.048 1.00 0.00 37 THR A N 9
ATOM 8716 C CA . THR A 1 37 ? -3.652 6.778 -9.368 1.00 0.00 37 THR A CA 9
ATOM 8717 C C . THR A 1 37 ? -3.576 6.423 -7.884 1.00 0.00 37 THR A C 9
ATOM 8718 O O . THR A 1 37 ? -2.523 6.528 -7.255 1.00 0.00 37 THR A O 9
ATOM 8729 N N . TRP A 1 38 ? -4.703 5.954 -7.353 1.00 0.00 38 TRP A N 9
ATOM 8730 C CA . TRP A 1 38 ? -4.781 5.520 -5.963 1.00 0.00 38 TRP A CA 9
ATOM 8731 C C . TRP A 1 38 ? -4.575 4.013 -5.921 1.00 0.00 38 TRP A C 9
ATOM 8732 O O . TRP A 1 38 ? -5.115 3.289 -6.759 1.00 0.00 38 TRP A O 9
ATOM 8753 N N . TRP A 1 39 ? -3.761 3.536 -4.989 1.00 0.00 39 TRP A N 9
ATOM 8754 C CA . TRP A 1 39 ? -3.464 2.109 -4.916 1.00 0.00 39 TRP A CA 9
ATOM 8755 C C . TRP A 1 39 ? -4.100 1.430 -3.715 1.00 0.00 39 TRP A C 9
ATOM 8756 O O . TRP A 1 39 ? -3.981 1.902 -2.586 1.00 0.00 39 TRP A O 9
ATOM 8777 N N . ARG A 1 40 ? -4.727 0.284 -3.967 1.00 0.00 40 ARG A N 9
ATOM 8778 C CA . ARG A 1 40 ? -5.335 -0.501 -2.906 1.00 0.00 40 ARG A CA 9
ATOM 8779 C C . ARG A 1 40 ? -4.283 -1.434 -2.334 1.00 0.00 40 ARG A C 9
ATOM 8780 O O . ARG A 1 40 ? -3.523 -2.050 -3.082 1.00 0.00 40 ARG A O 9
ATOM 8801 N N . VAL A 1 41 ? -4.210 -1.510 -1.015 1.00 0.00 41 VAL A N 9
ATOM 8802 C CA . VAL A 1 41 ? -3.208 -2.343 -0.380 1.00 0.00 41 VAL A CA 9
ATOM 8803 C C . VAL A 1 41 ? -3.727 -2.968 0.920 1.00 0.00 41 VAL A C 9
ATOM 8804 O O . VAL A 1 41 ? -4.675 -2.468 1.524 1.00 0.00 41 VAL A O 9
ATOM 8817 N N . ARG A 1 42 ? -3.110 -4.075 1.331 1.00 0.00 42 ARG A N 9
ATOM 8818 C CA . ARG A 1 42 ? -3.525 -4.774 2.543 1.00 0.00 42 ARG A CA 9
ATOM 8819 C C . ARG A 1 42 ? -2.382 -4.870 3.549 1.00 0.00 42 ARG A C 9
ATOM 8820 O O . ARG A 1 42 ? -1.222 -5.034 3.173 1.00 0.00 42 ARG A O 9
ATOM 8841 N N . ASN A 1 43 ? -2.722 -4.758 4.832 1.00 0.00 43 ASN A N 9
ATOM 8842 C CA . ASN A 1 43 ? -1.721 -4.826 5.902 1.00 0.00 43 ASN A CA 9
ATOM 8843 C C . ASN A 1 43 ? -1.912 -6.073 6.765 1.00 0.00 43 ASN A C 9
ATOM 8844 O O . ASN A 1 43 ? -2.978 -6.689 6.759 1.00 0.00 43 ASN A O 9
ATOM 8855 N N . ALA A 1 44 ? -0.866 -6.435 7.508 1.00 0.00 44 ALA A N 9
ATOM 8856 C CA . ALA A 1 44 ? -0.905 -7.604 8.385 1.00 0.00 44 ALA A CA 9
ATOM 8857 C C . ALA A 1 44 ? -2.048 -7.510 9.395 1.00 0.00 44 ALA A C 9
ATOM 8858 O O . ALA A 1 44 ? -2.492 -8.523 9.936 1.00 0.00 44 ALA A O 9
ATOM 8865 N N . ALA A 1 45 ? -2.525 -6.292 9.641 1.00 0.00 45 ALA A N 9
ATOM 8866 C CA . ALA A 1 45 ? -3.621 -6.074 10.578 1.00 0.00 45 ALA A CA 9
ATOM 8867 C C . ALA A 1 45 ? -4.981 -6.411 9.955 1.00 0.00 45 ALA A C 9
ATOM 8868 O O . ALA A 1 45 ? -6.020 -6.170 10.570 1.00 0.00 45 ALA A O 9
ATOM 8875 N N . ASN A 1 46 ? -4.975 -6.954 8.730 1.00 0.00 46 ASN A N 9
ATOM 8876 C CA . ASN A 1 46 ? -6.204 -7.305 8.030 1.00 0.00 46 ASN A CA 9
ATOM 8877 C C . ASN A 1 46 ? -6.986 -6.055 7.635 1.00 0.00 46 ASN A C 9
ATOM 8878 O O . ASN A 1 46 ? -8.198 -6.109 7.424 1.00 0.00 46 ASN A O 9
ATOM 8889 N N . ARG A 1 47 ? -6.278 -4.933 7.518 1.00 0.00 47 ARG A N 9
ATOM 8890 C CA . ARG A 1 47 ? -6.894 -3.673 7.127 1.00 0.00 47 ARG A CA 9
ATOM 8891 C C . ARG A 1 47 ? -6.461 -3.303 5.714 1.00 0.00 47 ARG A C 9
ATOM 8892 O O . ARG A 1 47 ? -5.269 -3.299 5.405 1.00 0.00 47 ARG A O 9
ATOM 8913 N N . THR A 1 48 ? -7.427 -3.006 4.856 1.00 0.00 48 THR A N 9
ATOM 8914 C CA . THR A 1 48 ? -7.129 -2.652 3.473 1.00 0.00 48 THR A CA 9
ATOM 8915 C C . THR A 1 48 ? -7.626 -1.244 3.147 1.00 0.00 48 THR A C 9
ATOM 8916 O O . THR A 1 48 ? -8.610 -0.778 3.722 1.00 0.00 48 THR A O 9
ATOM 8927 N N . GLY A 1 49 ? -6.945 -0.572 2.221 1.00 0.00 49 GLY A N 9
ATOM 8928 C CA . GLY A 1 49 ? -7.344 0.774 1.845 1.00 0.00 49 GLY A CA 9
ATOM 8929 C C . GLY A 1 49 ? -6.627 1.288 0.604 1.00 0.00 49 GLY A C 9
ATOM 8930 O O . GLY A 1 49 ? -5.695 0.652 0.110 1.00 0.00 49 GLY A O 9
ATOM 8934 N N . TYR A 1 50 ? -7.064 2.447 0.097 1.00 0.00 50 TYR A N 9
ATOM 8935 C CA . TYR A 1 50 ? -6.456 3.044 -1.093 1.00 0.00 50 TYR A CA 9
ATOM 8936 C C . TYR A 1 50 ? -5.528 4.200 -0.727 1.00 0.00 50 TYR A C 9
ATOM 8937 O O . TYR A 1 50 ? -5.989 5.288 -0.383 1.00 0.00 50 TYR A O 9
ATOM 8955 N N . VAL A 1 51 ? -4.225 3.970 -0.827 1.00 0.00 51 VAL A N 9
ATOM 8956 C CA . VAL A 1 51 ? -3.247 5.013 -0.525 1.00 0.00 51 VAL A CA 9
ATOM 8957 C C . VAL A 1 51 ? -2.326 5.269 -1.711 1.00 0.00 51 VAL A C 9
ATOM 8958 O O . VAL A 1 51 ? -1.588 4.371 -2.122 1.00 0.00 51 VAL A O 9
ATOM 8971 N N . PRO A 1 52 ? -2.308 6.498 -2.268 1.00 0.00 52 PRO A N 9
ATOM 8972 C CA . PRO A 1 52 ? -1.416 6.837 -3.386 1.00 0.00 52 PRO A CA 9
ATOM 8973 C C . PRO A 1 52 ? 0.027 7.073 -2.921 1.00 0.00 52 PRO A C 9
ATOM 8974 O O . PRO A 1 52 ? 0.742 7.903 -3.483 1.00 0.00 52 PRO A O 9
ATOM 8985 N N . SER A 1 53 ? 0.442 6.344 -1.884 1.00 0.00 53 SER A N 9
ATOM 8986 C CA . SER A 1 53 ? 1.777 6.470 -1.328 1.00 0.00 53 SER A CA 9
ATOM 8987 C C . SER A 1 53 ? 2.846 6.173 -2.365 1.00 0.00 53 SER A C 9
ATOM 8988 O O . SER A 1 53 ? 3.152 5.016 -2.641 1.00 0.00 53 SER A O 9
ATOM 8996 N N . ASN A 1 54 ? 3.433 7.225 -2.913 1.00 0.00 54 ASN A N 9
ATOM 8997 C CA . ASN A 1 54 ? 4.501 7.065 -3.886 1.00 0.00 54 ASN A CA 9
ATOM 8998 C C . ASN A 1 54 ? 5.833 6.805 -3.171 1.00 0.00 54 ASN A C 9
ATOM 8999 O O . ASN A 1 54 ? 6.850 6.547 -3.812 1.00 0.00 54 ASN A O 9
ATOM 9010 N N . TYR A 1 55 ? 5.815 6.865 -1.833 1.00 0.00 55 TYR A N 9
ATOM 9011 C CA . TYR A 1 55 ? 7.004 6.627 -1.025 1.00 0.00 55 TYR A CA 9
ATOM 9012 C C . TYR A 1 55 ? 7.387 5.143 -1.011 1.00 0.00 55 TYR A C 9
ATOM 9013 O O . TYR A 1 55 ? 8.444 4.777 -0.497 1.00 0.00 55 TYR A O 9
ATOM 9031 N N . VAL A 1 56 ? 6.528 4.291 -1.578 1.00 0.00 56 VAL A N 9
ATOM 9032 C CA . VAL A 1 56 ? 6.794 2.859 -1.623 1.00 0.00 56 VAL A CA 9
ATOM 9033 C C . VAL A 1 56 ? 6.879 2.375 -3.067 1.00 0.00 56 VAL A C 9
ATOM 9034 O O . VAL A 1 56 ? 6.136 2.835 -3.933 1.00 0.00 56 VAL A O 9
ATOM 9047 N N . GLU A 1 57 ? 7.792 1.443 -3.314 1.00 0.00 57 GLU A N 9
ATOM 9048 C CA . GLU A 1 57 ? 7.980 0.893 -4.649 1.00 0.00 57 GLU A CA 9
ATOM 9049 C C . GLU A 1 57 ? 8.260 -0.604 -4.582 1.00 0.00 57 GLU A C 9
ATOM 9050 O O . GLU A 1 57 ? 8.641 -1.128 -3.534 1.00 0.00 57 GLU A O 9
ATOM 9063 N N . ARG A 1 58 ? 8.069 -1.287 -5.704 1.00 0.00 58 ARG A N 9
ATOM 9064 C CA . ARG A 1 58 ? 8.297 -2.724 -5.776 1.00 0.00 58 ARG A CA 9
ATOM 9065 C C . ARG A 1 58 ? 9.787 -3.048 -5.682 1.00 0.00 58 ARG A C 9
ATOM 9066 O O . ARG A 1 58 ? 10.611 -2.410 -6.338 1.00 0.00 58 ARG A O 9
ATOM 9087 N N . LYS A 1 59 ? 10.126 -4.044 -4.867 1.00 0.00 59 LYS A N 9
ATOM 9088 C CA . LYS A 1 59 ? 11.517 -4.448 -4.695 1.00 0.00 59 LYS A CA 9
ATOM 9089 C C . LYS A 1 59 ? 12.002 -5.247 -5.901 1.00 0.00 59 LYS A C 9
ATOM 9090 O O . LYS A 1 59 ? 11.160 -5.898 -6.555 1.00 0.00 59 LYS A O 9
ATOM 9109 N N . MET A 1 1 ? -9.994 -14.149 -10.120 1.00 0.00 1 MET A N 10
ATOM 9110 C CA . MET A 1 1 ? -8.783 -14.121 -9.259 1.00 0.00 1 MET A CA 10
ATOM 9111 C C . MET A 1 1 ? -7.989 -12.835 -9.464 1.00 0.00 1 MET A C 10
ATOM 9112 O O . MET A 1 1 ? -7.453 -12.589 -10.544 1.00 0.00 1 MET A O 10
ATOM 9128 N N . THR A 1 2 ? -7.921 -12.016 -8.419 1.00 0.00 2 THR A N 10
ATOM 9129 C CA . THR A 1 2 ? -7.195 -10.752 -8.481 1.00 0.00 2 THR A CA 10
ATOM 9130 C C . THR A 1 2 ? -5.689 -10.981 -8.406 1.00 0.00 2 THR A C 10
ATOM 9131 O O . THR A 1 2 ? -5.230 -12.001 -7.891 1.00 0.00 2 THR A O 10
ATOM 9142 N N . GLU A 1 3 ? -4.924 -10.025 -8.925 1.00 0.00 3 GLU A N 10
ATOM 9143 C CA . GLU A 1 3 ? -3.469 -10.119 -8.919 1.00 0.00 3 GLU A CA 10
ATOM 9144 C C . GLU A 1 3 ? -2.880 -9.381 -7.720 1.00 0.00 3 GLU A C 10
ATOM 9145 O O . GLU A 1 3 ? -3.234 -8.234 -7.450 1.00 0.00 3 GLU A O 10
ATOM 9158 N N . GLU A 1 4 ? -1.982 -10.048 -7.002 1.00 0.00 4 GLU A N 10
ATOM 9159 C CA . GLU A 1 4 ? -1.348 -9.455 -5.830 1.00 0.00 4 GLU A CA 10
ATOM 9160 C C . GLU A 1 4 ? 0.053 -8.950 -6.151 1.00 0.00 4 GLU A C 10
ATOM 9161 O O . GLU A 1 4 ? 0.808 -9.592 -6.882 1.00 0.00 4 GLU A O 10
ATOM 9174 N N . VAL A 1 5 ? 0.388 -7.797 -5.590 1.00 0.00 5 VAL A N 10
ATOM 9175 C CA . VAL A 1 5 ? 1.693 -7.186 -5.795 1.00 0.00 5 VAL A CA 10
ATOM 9176 C C . VAL A 1 5 ? 2.440 -7.073 -4.467 1.00 0.00 5 VAL A C 10
ATOM 9177 O O . VAL A 1 5 ? 1.878 -6.631 -3.465 1.00 0.00 5 VAL A O 10
ATOM 9190 N N . ILE A 1 6 ? 3.704 -7.483 -4.464 1.00 0.00 6 ILE A N 10
ATOM 9191 C CA . ILE A 1 6 ? 4.521 -7.432 -3.255 1.00 0.00 6 ILE A CA 10
ATOM 9192 C C . ILE A 1 6 ? 5.498 -6.261 -3.292 1.00 0.00 6 ILE A C 10
ATOM 9193 O O . ILE A 1 6 ? 6.458 -6.268 -4.063 1.00 0.00 6 ILE A O 10
ATOM 9209 N N . VAL A 1 7 ? 5.255 -5.255 -2.452 1.00 0.00 7 VAL A N 10
ATOM 9210 C CA . VAL A 1 7 ? 6.125 -4.084 -2.397 1.00 0.00 7 VAL A CA 10
ATOM 9211 C C . VAL A 1 7 ? 6.563 -3.779 -0.962 1.00 0.00 7 VAL A C 10
ATOM 9212 O O . VAL A 1 7 ? 5.950 -4.250 -0.002 1.00 0.00 7 VAL A O 10
ATOM 9225 N N . ILE A 1 8 ? 7.622 -2.986 -0.826 1.00 0.00 8 ILE A N 10
ATOM 9226 C CA . ILE A 1 8 ? 8.141 -2.612 0.488 1.00 0.00 8 ILE A CA 10
ATOM 9227 C C . ILE A 1 8 ? 8.197 -1.096 0.637 1.00 0.00 8 ILE A C 10
ATOM 9228 O O . ILE A 1 8 ? 8.829 -0.406 -0.163 1.00 0.00 8 ILE A O 10
ATOM 9244 N N . ALA A 1 9 ? 7.524 -0.583 1.662 1.00 0.00 9 ALA A N 10
ATOM 9245 C CA . ALA A 1 9 ? 7.483 0.855 1.914 1.00 0.00 9 ALA A CA 10
ATOM 9246 C C . ALA A 1 9 ? 8.788 1.349 2.541 1.00 0.00 9 ALA A C 10
ATOM 9247 O O . ALA A 1 9 ? 9.151 0.941 3.642 1.00 0.00 9 ALA A O 10
ATOM 9254 N N . LYS A 1 10 ? 9.491 2.228 1.823 1.00 0.00 10 LYS A N 10
ATOM 9255 C CA . LYS A 1 10 ? 10.764 2.780 2.298 1.00 0.00 10 LYS A CA 10
ATOM 9256 C C . LYS A 1 10 ? 10.583 4.089 3.082 1.00 0.00 10 LYS A C 10
ATOM 9257 O O . LYS A 1 10 ? 11.547 4.623 3.630 1.00 0.00 10 LYS A O 10
ATOM 9276 N N . TRP A 1 11 ? 9.356 4.601 3.135 1.00 0.00 11 TRP A N 10
ATOM 9277 C CA . TRP A 1 11 ? 9.074 5.846 3.859 1.00 0.00 11 TRP A CA 10
ATOM 9278 C C . TRP A 1 11 ? 7.693 5.785 4.513 1.00 0.00 11 TRP A C 10
ATOM 9279 O O . TRP A 1 11 ? 6.749 5.233 3.947 1.00 0.00 11 TRP A O 10
ATOM 9300 N N . ASP A 1 12 ? 7.588 6.342 5.713 1.00 0.00 12 ASP A N 10
ATOM 9301 C CA . ASP A 1 12 ? 6.332 6.338 6.457 1.00 0.00 12 ASP A CA 10
ATOM 9302 C C . ASP A 1 12 ? 5.294 7.257 5.813 1.00 0.00 12 ASP A C 10
ATOM 9303 O O . ASP A 1 12 ? 5.511 8.461 5.684 1.00 0.00 12 ASP A O 10
ATOM 9313 N N . TYR A 1 13 ? 4.161 6.678 5.423 1.00 0.00 13 TYR A N 10
ATOM 9314 C CA . TYR A 1 13 ? 3.078 7.439 4.804 1.00 0.00 13 TYR A CA 10
ATOM 9315 C C . TYR A 1 13 ? 1.760 7.186 5.533 1.00 0.00 13 TYR A C 10
ATOM 9316 O O . TYR A 1 13 ? 1.415 6.044 5.833 1.00 0.00 13 TYR A O 10
ATOM 9334 N N . THR A 1 14 ? 1.028 8.259 5.812 1.00 0.00 14 THR A N 10
ATOM 9335 C CA . THR A 1 14 ? -0.252 8.147 6.504 1.00 0.00 14 THR A CA 10
ATOM 9336 C C . THR A 1 14 ? -1.415 8.255 5.521 1.00 0.00 14 THR A C 10
ATOM 9337 O O . THR A 1 14 ? -1.366 9.031 4.567 1.00 0.00 14 THR A O 10
ATOM 9348 N N . ALA A 1 15 ? -2.455 7.463 5.761 1.00 0.00 15 ALA A N 10
ATOM 9349 C CA . ALA A 1 15 ? -3.630 7.452 4.906 1.00 0.00 15 ALA A CA 10
ATOM 9350 C C . ALA A 1 15 ? -4.258 8.835 4.794 1.00 0.00 15 ALA A C 10
ATOM 9351 O O . ALA A 1 15 ? -4.429 9.533 5.793 1.00 0.00 15 ALA A O 10
ATOM 9358 N N . GLN A 1 16 ? -4.620 9.216 3.573 1.00 0.00 16 GLN A N 10
ATOM 9359 C CA . GLN A 1 16 ? -5.257 10.507 3.341 1.00 0.00 16 GLN A CA 10
ATOM 9360 C C . GLN A 1 16 ? -6.766 10.434 3.610 1.00 0.00 16 GLN A C 10
ATOM 9361 O O . GLN A 1 16 ? -7.462 11.447 3.566 1.00 0.00 16 GLN A O 10
ATOM 9375 N N . GLN A 1 17 ? -7.260 9.230 3.908 1.00 0.00 17 GLN A N 10
ATOM 9376 C CA . GLN A 1 17 ? -8.673 9.024 4.205 1.00 0.00 17 GLN A CA 10
ATOM 9377 C C . GLN A 1 17 ? -8.812 7.948 5.294 1.00 0.00 17 GLN A C 10
ATOM 9378 O O . GLN A 1 17 ? -7.838 7.286 5.644 1.00 0.00 17 GLN A O 10
ATOM 9392 N N . ASP A 1 18 ? -10.008 7.801 5.853 1.00 0.00 18 ASP A N 10
ATOM 9393 C CA . ASP A 1 18 ? -10.225 6.825 6.922 1.00 0.00 18 ASP A CA 10
ATOM 9394 C C . ASP A 1 18 ? -10.248 5.396 6.399 1.00 0.00 18 ASP A C 10
ATOM 9395 O O . ASP A 1 18 ? -9.803 4.467 7.072 1.00 0.00 18 ASP A O 10
ATOM 9405 N N . GLN A 1 19 ? -10.786 5.228 5.206 1.00 0.00 19 GLN A N 10
ATOM 9406 C CA . GLN A 1 19 ? -10.892 3.914 4.586 1.00 0.00 19 GLN A CA 10
ATOM 9407 C C . GLN A 1 19 ? -9.554 3.424 4.029 1.00 0.00 19 GLN A C 10
ATOM 9408 O O . GLN A 1 19 ? -9.438 2.263 3.638 1.00 0.00 19 GLN A O 10
ATOM 9422 N N . GLU A 1 20 ? -8.545 4.293 3.990 1.00 0.00 20 GLU A N 10
ATOM 9423 C CA . GLU A 1 20 ? -7.236 3.896 3.472 1.00 0.00 20 GLU A CA 10
ATOM 9424 C C . GLU A 1 20 ? -6.426 3.180 4.540 1.00 0.00 20 GLU A C 10
ATOM 9425 O O . GLU A 1 20 ? -6.903 2.953 5.652 1.00 0.00 20 GLU A O 10
ATOM 9438 N N . LEU A 1 21 ? -5.204 2.801 4.185 1.00 0.00 21 LEU A N 10
ATOM 9439 C CA . LEU A 1 21 ? -4.335 2.083 5.101 1.00 0.00 21 LEU A CA 10
ATOM 9440 C C . LEU A 1 21 ? -3.013 2.813 5.317 1.00 0.00 21 LEU A C 10
ATOM 9441 O O . LEU A 1 21 ? -2.416 3.340 4.380 1.00 0.00 21 LEU A O 10
ATOM 9457 N N . ASP A 1 22 ? -2.560 2.827 6.563 1.00 0.00 22 ASP A N 10
ATOM 9458 C CA . ASP A 1 22 ? -1.305 3.478 6.915 1.00 0.00 22 ASP A CA 10
ATOM 9459 C C . ASP A 1 22 ? -0.128 2.550 6.638 1.00 0.00 22 ASP A C 10
ATOM 9460 O O . ASP A 1 22 ? -0.251 1.329 6.737 1.00 0.00 22 ASP A O 10
ATOM 9470 N N . ILE A 1 23 ? 1.014 3.134 6.296 1.00 0.00 23 ILE A N 10
ATOM 9471 C CA . ILE A 1 23 ? 2.212 2.357 6.012 1.00 0.00 23 ILE A CA 10
ATOM 9472 C C . ILE A 1 23 ? 3.421 2.970 6.715 1.00 0.00 23 ILE A C 10
ATOM 9473 O O . ILE A 1 23 ? 3.394 4.137 7.105 1.00 0.00 23 ILE A O 10
ATOM 9489 N N . LYS A 1 24 ? 4.480 2.182 6.879 1.00 0.00 24 LYS A N 10
ATOM 9490 C CA . LYS A 1 24 ? 5.689 2.665 7.542 1.00 0.00 24 LYS A CA 10
ATOM 9491 C C . LYS A 1 24 ? 6.878 2.679 6.586 1.00 0.00 24 LYS A C 10
ATOM 9492 O O . LYS A 1 24 ? 6.814 2.135 5.485 1.00 0.00 24 LYS A O 10
ATOM 9511 N N . LYS A 1 25 ? 7.955 3.325 7.015 1.00 0.00 25 LYS A N 10
ATOM 9512 C CA . LYS A 1 25 ? 9.165 3.444 6.207 1.00 0.00 25 LYS A CA 10
ATOM 9513 C C . LYS A 1 25 ? 9.875 2.112 5.999 1.00 0.00 25 LYS A C 10
ATOM 9514 O O . LYS A 1 25 ? 10.780 2.019 5.170 1.00 0.00 25 LYS A O 10
ATOM 9533 N N . ASN A 1 26 ? 9.477 1.082 6.734 1.00 0.00 26 ASN A N 10
ATOM 9534 C CA . ASN A 1 26 ? 10.108 -0.221 6.583 1.00 0.00 26 ASN A CA 10
ATOM 9535 C C . ASN A 1 26 ? 9.083 -1.342 6.678 1.00 0.00 26 ASN A C 10
ATOM 9536 O O . ASN A 1 26 ? 9.409 -2.465 7.065 1.00 0.00 26 ASN A O 10
ATOM 9547 N N . GLU A 1 27 ? 7.843 -1.034 6.319 1.00 0.00 27 GLU A N 10
ATOM 9548 C CA . GLU A 1 27 ? 6.772 -2.016 6.362 1.00 0.00 27 GLU A CA 10
ATOM 9549 C C . GLU A 1 27 ? 6.463 -2.541 4.965 1.00 0.00 27 GLU A C 10
ATOM 9550 O O . GLU A 1 27 ? 6.372 -1.771 4.009 1.00 0.00 27 GLU A O 10
ATOM 9563 N N . ARG A 1 28 ? 6.299 -3.852 4.853 1.00 0.00 28 ARG A N 10
ATOM 9564 C CA . ARG A 1 28 ? 5.994 -4.467 3.577 1.00 0.00 28 ARG A CA 10
ATOM 9565 C C . ARG A 1 28 ? 4.491 -4.471 3.322 1.00 0.00 28 ARG A C 10
ATOM 9566 O O . ARG A 1 28 ? 3.717 -5.031 4.099 1.00 0.00 28 ARG A O 10
ATOM 9587 N N . LEU A 1 29 ? 4.088 -3.820 2.238 1.00 0.00 29 LEU A N 10
ATOM 9588 C CA . LEU A 1 29 ? 2.684 -3.716 1.877 1.00 0.00 29 LEU A CA 10
ATOM 9589 C C . LEU A 1 29 ? 2.371 -4.518 0.622 1.00 0.00 29 LEU A C 10
ATOM 9590 O O . LEU A 1 29 ? 3.174 -4.574 -0.309 1.00 0.00 29 LEU A O 10
ATOM 9606 N N . TRP A 1 30 ? 1.191 -5.128 0.600 1.00 0.00 30 TRP A N 10
ATOM 9607 C CA . TRP A 1 30 ? 0.758 -5.917 -0.547 1.00 0.00 30 TRP A CA 10
ATOM 9608 C C . TRP A 1 30 ? -0.278 -5.146 -1.360 1.00 0.00 30 TRP A C 10
ATOM 9609 O O . TRP A 1 30 ? -1.430 -5.016 -0.946 1.00 0.00 30 TRP A O 10
ATOM 9630 N N . LEU A 1 31 ? 0.135 -4.623 -2.514 1.00 0.00 31 LEU A N 10
ATOM 9631 C CA . LEU A 1 31 ? -0.771 -3.859 -3.368 1.00 0.00 31 LEU A CA 10
ATOM 9632 C C . LEU A 1 31 ? -1.649 -4.784 -4.202 1.00 0.00 31 LEU A C 10
ATOM 9633 O O . LEU A 1 31 ? -1.236 -5.882 -4.575 1.00 0.00 31 LEU A O 10
ATOM 9649 N N . LEU A 1 32 ? -2.860 -4.326 -4.494 1.00 0.00 32 LEU A N 10
ATOM 9650 C CA . LEU A 1 32 ? -3.805 -5.100 -5.290 1.00 0.00 32 LEU A CA 10
ATOM 9651 C C . LEU A 1 32 ? -4.013 -4.471 -6.668 1.00 0.00 32 LEU A C 10
ATOM 9652 O O . LEU A 1 32 ? -4.359 -5.162 -7.627 1.00 0.00 32 LEU A O 10
ATOM 9668 N N . ASP A 1 33 ? -3.803 -3.158 -6.761 1.00 0.00 33 ASP A N 10
ATOM 9669 C CA . ASP A 1 33 ? -3.975 -2.440 -8.023 1.00 0.00 33 ASP A CA 10
ATOM 9670 C C . ASP A 1 33 ? -3.199 -1.126 -8.016 1.00 0.00 33 ASP A C 10
ATOM 9671 O O . ASP A 1 33 ? -3.490 -0.227 -7.227 1.00 0.00 33 ASP A O 10
ATOM 9681 N N . ASP A 1 34 ? -2.205 -1.030 -8.895 1.00 0.00 34 ASP A N 10
ATOM 9682 C CA . ASP A 1 34 ? -1.375 0.169 -8.991 1.00 0.00 34 ASP A CA 10
ATOM 9683 C C . ASP A 1 34 ? -1.600 0.913 -10.310 1.00 0.00 34 ASP A C 10
ATOM 9684 O O . ASP A 1 34 ? -0.788 1.755 -10.696 1.00 0.00 34 ASP A O 10
ATOM 9694 N N . SER A 1 35 ? -2.698 0.610 -10.998 1.00 0.00 35 SER A N 10
ATOM 9695 C CA . SER A 1 35 ? -3.003 1.264 -12.269 1.00 0.00 35 SER A CA 10
ATOM 9696 C C . SER A 1 35 ? -3.591 2.654 -12.041 1.00 0.00 35 SER A C 10
ATOM 9697 O O . SER A 1 35 ? -3.325 3.586 -12.798 1.00 0.00 35 SER A O 10
ATOM 9705 N N . LYS A 1 36 ? -4.397 2.775 -10.994 1.00 0.00 36 LYS A N 10
ATOM 9706 C CA . LYS A 1 36 ? -5.041 4.039 -10.651 1.00 0.00 36 LYS A CA 10
ATOM 9707 C C . LYS A 1 36 ? -4.143 4.915 -9.806 1.00 0.00 36 LYS A C 10
ATOM 9708 O O . LYS A 1 36 ? -3.200 4.439 -9.174 1.00 0.00 36 LYS A O 10
ATOM 9727 N N . THR A 1 37 ? -4.471 6.205 -9.765 1.00 0.00 37 THR A N 10
ATOM 9728 C CA . THR A 1 37 ? -3.725 7.159 -8.959 1.00 0.00 37 THR A CA 10
ATOM 9729 C C . THR A 1 37 ? -3.704 6.675 -7.521 1.00 0.00 37 THR A C 10
ATOM 9730 O O . THR A 1 37 ? -2.681 6.717 -6.845 1.00 0.00 37 THR A O 10
ATOM 9741 N N . TRP A 1 38 ? -4.854 6.170 -7.094 1.00 0.00 38 TRP A N 10
ATOM 9742 C CA . TRP A 1 38 ? -5.000 5.620 -5.754 1.00 0.00 38 TRP A CA 10
ATOM 9743 C C . TRP A 1 38 ? -4.723 4.124 -5.795 1.00 0.00 38 TRP A C 10
ATOM 9744 O O . TRP A 1 38 ? -5.199 3.421 -6.687 1.00 0.00 38 TRP A O 10
ATOM 9765 N N . TRP A 1 39 ? -3.919 3.646 -4.855 1.00 0.00 39 TRP A N 10
ATOM 9766 C CA . TRP A 1 39 ? -3.544 2.237 -4.824 1.00 0.00 39 TRP A CA 10
ATOM 9767 C C . TRP A 1 39 ? -4.232 1.467 -3.702 1.00 0.00 39 TRP A C 10
ATOM 9768 O O . TRP A 1 39 ? -4.217 1.890 -2.549 1.00 0.00 39 TRP A O 10
ATOM 9789 N N . ARG A 1 40 ? -4.785 0.305 -4.046 1.00 0.00 40 ARG A N 10
ATOM 9790 C CA . ARG A 1 40 ? -5.431 -0.558 -3.062 1.00 0.00 40 ARG A CA 10
ATOM 9791 C C . ARG A 1 40 ? -4.375 -1.463 -2.441 1.00 0.00 40 ARG A C 10
ATOM 9792 O O . ARG A 1 40 ? -3.543 -2.027 -3.153 1.00 0.00 40 ARG A O 10
ATOM 9813 N N . VAL A 1 41 ? -4.373 -1.573 -1.117 1.00 0.00 41 VAL A N 10
ATOM 9814 C CA . VAL A 1 41 ? -3.364 -2.379 -0.440 1.00 0.00 41 VAL A CA 10
ATOM 9815 C C . VAL A 1 41 ? -3.890 -3.008 0.860 1.00 0.00 41 VAL A C 10
ATOM 9816 O O . VAL A 1 41 ? -4.832 -2.499 1.467 1.00 0.00 41 VAL A O 10
ATOM 9829 N N . ARG A 1 42 ? -3.276 -4.118 1.272 1.00 0.00 42 ARG A N 10
ATOM 9830 C CA . ARG A 1 42 ? -3.687 -4.820 2.488 1.00 0.00 42 ARG A CA 10
ATOM 9831 C C . ARG A 1 42 ? -2.523 -4.984 3.467 1.00 0.00 42 ARG A C 10
ATOM 9832 O O . ARG A 1 42 ? -1.372 -5.139 3.061 1.00 0.00 42 ARG A O 10
ATOM 9853 N N . ASN A 1 43 ? -2.835 -4.956 4.764 1.00 0.00 43 ASN A N 10
ATOM 9854 C CA . ASN A 1 43 ? -1.810 -5.107 5.805 1.00 0.00 43 ASN A CA 10
ATOM 9855 C C . ASN A 1 43 ? -1.955 -6.430 6.552 1.00 0.00 43 ASN A C 10
ATOM 9856 O O . ASN A 1 43 ? -3.003 -7.075 6.498 1.00 0.00 43 ASN A O 10
ATOM 9867 N N . ALA A 1 44 ? -0.905 -6.805 7.286 1.00 0.00 44 ALA A N 10
ATOM 9868 C CA . ALA A 1 44 ? -0.927 -8.026 8.085 1.00 0.00 44 ALA A CA 10
ATOM 9869 C C . ALA A 1 44 ? -2.005 -7.943 9.170 1.00 0.00 44 ALA A C 10
ATOM 9870 O O . ALA A 1 44 ? -2.421 -8.961 9.724 1.00 0.00 44 ALA A O 10
ATOM 9877 N N . ALA A 1 45 ? -2.459 -6.717 9.459 1.00 0.00 45 ALA A N 10
ATOM 9878 C CA . ALA A 1 45 ? -3.493 -6.484 10.458 1.00 0.00 45 ALA A CA 10
ATOM 9879 C C . ALA A 1 45 ? -4.897 -6.738 9.901 1.00 0.00 45 ALA A C 10
ATOM 9880 O O . ALA A 1 45 ? -5.886 -6.477 10.583 1.00 0.00 45 ALA A O 10
ATOM 9887 N N . ASN A 1 46 ? -4.982 -7.240 8.663 1.00 0.00 46 ASN A N 10
ATOM 9888 C CA . ASN A 1 46 ? -6.261 -7.518 8.019 1.00 0.00 46 ASN A CA 10
ATOM 9889 C C . ASN A 1 46 ? -7.024 -6.236 7.703 1.00 0.00 46 ASN A C 10
ATOM 9890 O O . ASN A 1 46 ? -8.249 -6.247 7.575 1.00 0.00 46 ASN A O 10
ATOM 9901 N N . ARG A 1 47 ? -6.291 -5.136 7.550 1.00 0.00 47 ARG A N 10
ATOM 9902 C CA . ARG A 1 47 ? -6.893 -3.852 7.216 1.00 0.00 47 ARG A CA 10
ATOM 9903 C C . ARG A 1 47 ? -6.490 -3.448 5.804 1.00 0.00 47 ARG A C 10
ATOM 9904 O O . ARG A 1 47 ? -5.307 -3.460 5.462 1.00 0.00 47 ARG A O 10
ATOM 9925 N N . THR A 1 48 ? -7.472 -3.103 4.983 1.00 0.00 48 THR A N 10
ATOM 9926 C CA . THR A 1 48 ? -7.205 -2.706 3.603 1.00 0.00 48 THR A CA 10
ATOM 9927 C C . THR A 1 48 ? -7.634 -1.257 3.357 1.00 0.00 48 THR A C 10
ATOM 9928 O O . THR A 1 48 ? -8.521 -0.744 4.040 1.00 0.00 48 THR A O 10
ATOM 9939 N N . GLY A 1 49 ? -7.000 -0.598 2.383 1.00 0.00 49 GLY A N 10
ATOM 9940 C CA . GLY A 1 49 ? -7.340 0.787 2.084 1.00 0.00 49 GLY A CA 10
ATOM 9941 C C . GLY A 1 49 ? -6.666 1.322 0.826 1.00 0.00 49 GLY A C 10
ATOM 9942 O O . GLY A 1 49 ? -5.771 0.681 0.277 1.00 0.00 49 GLY A O 10
ATOM 9946 N N . TYR A 1 50 ? -7.105 2.499 0.362 1.00 0.00 50 TYR A N 10
ATOM 9947 C CA . TYR A 1 50 ? -6.549 3.115 -0.844 1.00 0.00 50 TYR A CA 10
ATOM 9948 C C . TYR A 1 50 ? -5.594 4.263 -0.514 1.00 0.00 50 TYR A C 10
ATOM 9949 O O . TYR A 1 50 ? -6.031 5.349 -0.148 1.00 0.00 50 TYR A O 10
ATOM 9967 N N . VAL A 1 51 ? -4.294 4.030 -0.674 1.00 0.00 51 VAL A N 10
ATOM 9968 C CA . VAL A 1 51 ? -3.301 5.067 -0.408 1.00 0.00 51 VAL A CA 10
ATOM 9969 C C . VAL A 1 51 ? -2.362 5.265 -1.597 1.00 0.00 51 VAL A C 10
ATOM 9970 O O . VAL A 1 51 ? -1.554 4.382 -1.895 1.00 0.00 51 VAL A O 10
ATOM 9983 N N . PRO A 1 52 ? -2.409 6.423 -2.282 1.00 0.00 52 PRO A N 10
ATOM 9984 C CA . PRO A 1 52 ? -1.516 6.710 -3.418 1.00 0.00 52 PRO A CA 10
ATOM 9985 C C . PRO A 1 52 ? -0.062 6.949 -2.983 1.00 0.00 52 PRO A C 10
ATOM 9986 O O . PRO A 1 52 ? 0.623 7.798 -3.552 1.00 0.00 52 PRO A O 10
ATOM 9997 N N . SER A 1 53 ? 0.400 6.220 -1.966 1.00 0.00 53 SER A N 10
ATOM 9998 C CA . SER A 1 53 ? 1.746 6.381 -1.455 1.00 0.00 53 SER A CA 10
ATOM 9999 C C . SER A 1 53 ? 2.790 5.941 -2.463 1.00 0.00 53 SER A C 10
ATOM 10000 O O . SER A 1 53 ? 3.179 4.774 -2.505 1.00 0.00 53 SER A O 10
ATOM 10008 N N . ASN A 1 54 ? 3.278 6.892 -3.246 1.00 0.00 54 ASN A N 10
ATOM 10009 C CA . ASN A 1 54 ? 4.321 6.605 -4.218 1.00 0.00 54 ASN A CA 10
ATOM 10010 C C . ASN A 1 54 ? 5.654 6.335 -3.507 1.00 0.00 54 ASN A C 10
ATOM 10011 O O . ASN A 1 54 ? 6.622 5.892 -4.125 1.00 0.00 54 ASN A O 10
ATOM 10022 N N . TYR A 1 55 ? 5.687 6.601 -2.194 1.00 0.00 55 TYR A N 10
ATOM 10023 C CA . TYR A 1 55 ? 6.869 6.388 -1.379 1.00 0.00 55 TYR A CA 10
ATOM 10024 C C . TYR A 1 55 ? 7.251 4.908 -1.299 1.00 0.00 55 TYR A C 10
ATOM 10025 O O . TYR A 1 55 ? 8.354 4.572 -0.866 1.00 0.00 55 TYR A O 10
ATOM 10043 N N . VAL A 1 56 ? 6.345 4.025 -1.721 1.00 0.00 56 VAL A N 10
ATOM 10044 C CA . VAL A 1 56 ? 6.605 2.592 -1.697 1.00 0.00 56 VAL A CA 10
ATOM 10045 C C . VAL A 1 56 ? 6.611 2.039 -3.121 1.00 0.00 56 VAL A C 10
ATOM 10046 O O . VAL A 1 56 ? 5.847 2.491 -3.974 1.00 0.00 56 VAL A O 10
ATOM 10059 N N . GLU A 1 57 ? 7.485 1.072 -3.377 1.00 0.00 57 GLU A N 10
ATOM 10060 C CA . GLU A 1 57 ? 7.593 0.476 -4.705 1.00 0.00 57 GLU A CA 10
ATOM 10061 C C . GLU A 1 57 ? 8.007 -0.990 -4.624 1.00 0.00 57 GLU A C 10
ATOM 10062 O O . GLU A 1 57 ? 8.547 -1.439 -3.614 1.00 0.00 57 GLU A O 10
ATOM 10075 N N . ARG A 1 58 ? 7.749 -1.733 -5.697 1.00 0.00 58 ARG A N 10
ATOM 10076 C CA . ARG A 1 58 ? 8.091 -3.150 -5.745 1.00 0.00 58 ARG A CA 10
ATOM 10077 C C . ARG A 1 58 ? 9.602 -3.343 -5.870 1.00 0.00 58 ARG A C 10
ATOM 10078 O O . ARG A 1 58 ? 10.254 -2.683 -6.679 1.00 0.00 58 ARG A O 10
ATOM 10099 N N . LYS A 1 59 ? 10.153 -4.262 -5.081 1.00 0.00 59 LYS A N 10
ATOM 10100 C CA . LYS A 1 59 ? 11.586 -4.551 -5.122 1.00 0.00 59 LYS A CA 10
ATOM 10101 C C . LYS A 1 59 ? 12.419 -3.288 -4.907 1.00 0.00 59 LYS A C 10
ATOM 10102 O O . LYS A 1 59 ? 12.884 -3.073 -3.767 1.00 0.00 59 LYS A O 10
ATOM 10121 N N . MET A 1 1 ? -7.730 -6.693 -11.469 1.00 0.00 1 MET A N 11
ATOM 10122 C CA . MET A 1 1 ? -6.720 -7.768 -11.686 1.00 0.00 1 MET A CA 11
ATOM 10123 C C . MET A 1 1 ? -6.773 -8.809 -10.571 1.00 0.00 1 MET A C 11
ATOM 10124 O O . MET A 1 1 ? -7.052 -8.484 -9.417 1.00 0.00 1 MET A O 11
ATOM 10140 N N . THR A 1 2 ? -6.497 -10.059 -10.924 1.00 0.00 2 THR A N 11
ATOM 10141 C CA . THR A 1 2 ? -6.509 -11.149 -9.955 1.00 0.00 2 THR A CA 11
ATOM 10142 C C . THR A 1 2 ? -5.112 -11.416 -9.379 1.00 0.00 2 THR A C 11
ATOM 10143 O O . THR A 1 2 ? -4.947 -12.294 -8.533 1.00 0.00 2 THR A O 11
ATOM 10154 N N . GLU A 1 3 ? -4.109 -10.663 -9.838 1.00 0.00 3 GLU A N 11
ATOM 10155 C CA . GLU A 1 3 ? -2.742 -10.837 -9.357 1.00 0.00 3 GLU A CA 11
ATOM 10156 C C . GLU A 1 3 ? -2.400 -9.801 -8.288 1.00 0.00 3 GLU A C 11
ATOM 10157 O O . GLU A 1 3 ? -2.754 -8.628 -8.410 1.00 0.00 3 GLU A O 11
ATOM 10170 N N . GLU A 1 4 ? -1.708 -10.245 -7.242 1.00 0.00 4 GLU A N 11
ATOM 10171 C CA . GLU A 1 4 ? -1.315 -9.359 -6.150 1.00 0.00 4 GLU A CA 11
ATOM 10172 C C . GLU A 1 4 ? 0.145 -8.943 -6.275 1.00 0.00 4 GLU A C 11
ATOM 10173 O O . GLU A 1 4 ? 1.008 -9.750 -6.620 1.00 0.00 4 GLU A O 11
ATOM 10186 N N . VAL A 1 5 ? 0.406 -7.677 -5.984 1.00 0.00 5 VAL A N 11
ATOM 10187 C CA . VAL A 1 5 ? 1.755 -7.134 -6.051 1.00 0.00 5 VAL A CA 11
ATOM 10188 C C . VAL A 1 5 ? 2.283 -6.846 -4.645 1.00 0.00 5 VAL A C 11
ATOM 10189 O O . VAL A 1 5 ? 1.626 -6.171 -3.852 1.00 0.00 5 VAL A O 11
ATOM 10202 N N . ILE A 1 6 ? 3.467 -7.369 -4.341 1.00 0.00 6 ILE A N 11
ATOM 10203 C CA . ILE A 1 6 ? 4.076 -7.173 -3.028 1.00 0.00 6 ILE A CA 11
ATOM 10204 C C . ILE A 1 6 ? 5.198 -6.144 -3.084 1.00 0.00 6 ILE A C 11
ATOM 10205 O O . ILE A 1 6 ? 6.172 -6.320 -3.809 1.00 0.00 6 ILE A O 11
ATOM 10221 N N . VAL A 1 7 ? 5.056 -5.070 -2.315 1.00 0.00 7 VAL A N 11
ATOM 10222 C CA . VAL A 1 7 ? 6.064 -4.016 -2.288 1.00 0.00 7 VAL A CA 11
ATOM 10223 C C . VAL A 1 7 ? 6.424 -3.619 -0.856 1.00 0.00 7 VAL A C 11
ATOM 10224 O O . VAL A 1 7 ? 5.663 -3.878 0.078 1.00 0.00 7 VAL A O 11
ATOM 10237 N N . ILE A 1 8 ? 7.588 -2.990 -0.690 1.00 0.00 8 ILE A N 11
ATOM 10238 C CA . ILE A 1 8 ? 8.048 -2.562 0.630 1.00 0.00 8 ILE A CA 11
ATOM 10239 C C . ILE A 1 8 ? 8.197 -1.044 0.694 1.00 0.00 8 ILE A C 11
ATOM 10240 O O . ILE A 1 8 ? 8.921 -0.446 -0.104 1.00 0.00 8 ILE A O 11
ATOM 10256 N N . ALA A 1 9 ? 7.494 -0.425 1.640 1.00 0.00 9 ALA A N 11
ATOM 10257 C CA . ALA A 1 9 ? 7.525 1.027 1.799 1.00 0.00 9 ALA A CA 11
ATOM 10258 C C . ALA A 1 9 ? 8.831 1.498 2.438 1.00 0.00 9 ALA A C 11
ATOM 10259 O O . ALA A 1 9 ? 9.187 1.081 3.539 1.00 0.00 9 ALA A O 11
ATOM 10266 N N . LYS A 1 10 ? 9.538 2.374 1.725 1.00 0.00 10 LYS A N 11
ATOM 10267 C CA . LYS A 1 10 ? 10.812 2.919 2.195 1.00 0.00 10 LYS A CA 11
ATOM 10268 C C . LYS A 1 10 ? 10.634 4.225 2.984 1.00 0.00 10 LYS A C 11
ATOM 10269 O O . LYS A 1 10 ? 11.609 4.779 3.494 1.00 0.00 10 LYS A O 11
ATOM 10288 N N . TRP A 1 11 ? 9.399 4.714 3.089 1.00 0.00 11 TRP A N 11
ATOM 10289 C CA . TRP A 1 11 ? 9.124 5.957 3.823 1.00 0.00 11 TRP A CA 11
ATOM 10290 C C . TRP A 1 11 ? 7.762 5.891 4.521 1.00 0.00 11 TRP A C 11
ATOM 10291 O O . TRP A 1 11 ? 6.812 5.311 3.995 1.00 0.00 11 TRP A O 11
ATOM 10312 N N . ASP A 1 12 ? 7.684 6.478 5.712 1.00 0.00 12 ASP A N 11
ATOM 10313 C CA . ASP A 1 12 ? 6.449 6.478 6.492 1.00 0.00 12 ASP A CA 11
ATOM 10314 C C . ASP A 1 12 ? 5.408 7.415 5.879 1.00 0.00 12 ASP A C 11
ATOM 10315 O O . ASP A 1 12 ? 5.658 8.606 5.700 1.00 0.00 12 ASP A O 11
ATOM 10325 N N . TYR A 1 13 ? 4.243 6.860 5.557 1.00 0.00 13 TYR A N 11
ATOM 10326 C CA . TYR A 1 13 ? 3.157 7.634 4.959 1.00 0.00 13 TYR A CA 11
ATOM 10327 C C . TYR A 1 13 ? 1.850 7.434 5.725 1.00 0.00 13 TYR A C 11
ATOM 10328 O O . TYR A 1 13 ? 1.534 6.323 6.152 1.00 0.00 13 TYR A O 11
ATOM 10346 N N . THR A 1 14 ? 1.092 8.514 5.885 1.00 0.00 14 THR A N 11
ATOM 10347 C CA . THR A 1 14 ? -0.185 8.455 6.589 1.00 0.00 14 THR A CA 11
ATOM 10348 C C . THR A 1 14 ? -1.344 8.416 5.597 1.00 0.00 14 THR A C 11
ATOM 10349 O O . THR A 1 14 ? -1.360 9.156 4.614 1.00 0.00 14 THR A O 11
ATOM 10360 N N . ALA A 1 15 ? -2.311 7.547 5.865 1.00 0.00 15 ALA A N 11
ATOM 10361 C CA . ALA A 1 15 ? -3.479 7.400 5.009 1.00 0.00 15 ALA A CA 11
ATOM 10362 C C . ALA A 1 15 ? -4.219 8.724 4.847 1.00 0.00 15 ALA A C 11
ATOM 10363 O O . ALA A 1 15 ? -4.450 9.437 5.825 1.00 0.00 15 ALA A O 11
ATOM 10370 N N . GLN A 1 16 ? -4.598 9.051 3.613 1.00 0.00 16 GLN A N 11
ATOM 10371 C CA . GLN A 1 16 ? -5.318 10.296 3.353 1.00 0.00 16 GLN A CA 11
ATOM 10372 C C . GLN A 1 16 ? -6.688 10.261 4.015 1.00 0.00 16 GLN A C 11
ATOM 10373 O O . GLN A 1 16 ? -7.193 11.281 4.486 1.00 0.00 16 GLN A O 11
ATOM 10387 N N . GLN A 1 17 ? -7.277 9.075 4.051 1.00 0.00 17 GLN A N 11
ATOM 10388 C CA . GLN A 1 17 ? -8.587 8.883 4.657 1.00 0.00 17 GLN A CA 11
ATOM 10389 C C . GLN A 1 17 ? -8.543 7.730 5.654 1.00 0.00 17 GLN A C 11
ATOM 10390 O O . GLN A 1 17 ? -7.570 6.979 5.701 1.00 0.00 17 GLN A O 11
ATOM 10404 N N . ASP A 1 18 ? -9.595 7.596 6.451 1.00 0.00 18 ASP A N 11
ATOM 10405 C CA . ASP A 1 18 ? -9.660 6.532 7.445 1.00 0.00 18 ASP A CA 11
ATOM 10406 C C . ASP A 1 18 ? -9.775 5.167 6.782 1.00 0.00 18 ASP A C 11
ATOM 10407 O O . ASP A 1 18 ? -9.244 4.175 7.279 1.00 0.00 18 ASP A O 11
ATOM 10417 N N . GLN A 1 19 ? -10.470 5.127 5.656 1.00 0.00 19 GLN A N 11
ATOM 10418 C CA . GLN A 1 19 ? -10.661 3.884 4.917 1.00 0.00 19 GLN A CA 11
ATOM 10419 C C . GLN A 1 19 ? -9.328 3.328 4.424 1.00 0.00 19 GLN A C 11
ATOM 10420 O O . GLN A 1 19 ? -9.184 2.121 4.233 1.00 0.00 19 GLN A O 11
ATOM 10434 N N . GLU A 1 20 ? -8.350 4.208 4.231 1.00 0.00 20 GLU A N 11
ATOM 10435 C CA . GLU A 1 20 ? -7.030 3.785 3.772 1.00 0.00 20 GLU A CA 11
ATOM 10436 C C . GLU A 1 20 ? -6.218 3.248 4.942 1.00 0.00 20 GLU A C 11
ATOM 10437 O O . GLU A 1 20 ? -6.712 3.162 6.066 1.00 0.00 20 GLU A O 11
ATOM 10450 N N . LEU A 1 21 ? -4.986 2.854 4.666 1.00 0.00 21 LEU A N 11
ATOM 10451 C CA . LEU A 1 21 ? -4.120 2.285 5.683 1.00 0.00 21 LEU A CA 11
ATOM 10452 C C . LEU A 1 21 ? -2.804 3.043 5.786 1.00 0.00 21 LEU A C 11
ATOM 10453 O O . LEU A 1 21 ? -2.266 3.515 4.786 1.00 0.00 21 LEU A O 11
ATOM 10469 N N . ASP A 1 22 ? -2.281 3.134 7.002 1.00 0.00 22 ASP A N 11
ATOM 10470 C CA . ASP A 1 22 ? -1.015 3.811 7.240 1.00 0.00 22 ASP A CA 11
ATOM 10471 C C . ASP A 1 22 ? 0.144 2.862 6.964 1.00 0.00 22 ASP A C 11
ATOM 10472 O O . ASP A 1 22 ? 0.022 1.651 7.150 1.00 0.00 22 ASP A O 11
ATOM 10482 N N . ILE A 1 23 ? 1.268 3.413 6.535 1.00 0.00 23 ILE A N 11
ATOM 10483 C CA . ILE A 1 23 ? 2.448 2.609 6.254 1.00 0.00 23 ILE A CA 11
ATOM 10484 C C . ILE A 1 23 ? 3.669 3.215 6.931 1.00 0.00 23 ILE A C 11
ATOM 10485 O O . ILE A 1 23 ? 3.637 4.361 7.380 1.00 0.00 23 ILE A O 11
ATOM 10501 N N . LYS A 1 24 ? 4.741 2.446 6.998 1.00 0.00 24 LYS A N 11
ATOM 10502 C CA . LYS A 1 24 ? 5.970 2.912 7.619 1.00 0.00 24 LYS A CA 11
ATOM 10503 C C . LYS A 1 24 ? 7.120 2.894 6.628 1.00 0.00 24 LYS A C 11
ATOM 10504 O O . LYS A 1 24 ? 7.022 2.316 5.545 1.00 0.00 24 LYS A O 11
ATOM 10523 N N . LYS A 1 25 ? 8.204 3.548 7.007 1.00 0.00 25 LYS A N 11
ATOM 10524 C CA . LYS A 1 25 ? 9.385 3.638 6.164 1.00 0.00 25 LYS A CA 11
ATOM 10525 C C . LYS A 1 25 ? 10.070 2.294 5.966 1.00 0.00 25 LYS A C 11
ATOM 10526 O O . LYS A 1 25 ? 10.924 2.158 5.089 1.00 0.00 25 LYS A O 11
ATOM 10545 N N . ASN A 1 26 ? 9.699 1.299 6.757 1.00 0.00 26 ASN A N 11
ATOM 10546 C CA . ASN A 1 26 ? 10.295 -0.019 6.616 1.00 0.00 26 ASN A CA 11
ATOM 10547 C C . ASN A 1 26 ? 9.233 -1.114 6.671 1.00 0.00 26 ASN A C 11
ATOM 10548 O O . ASN A 1 26 ? 9.538 -2.269 6.968 1.00 0.00 26 ASN A O 11
ATOM 10559 N N . GLU A 1 27 ? 7.988 -0.750 6.379 1.00 0.00 27 GLU A N 11
ATOM 10560 C CA . GLU A 1 27 ? 6.895 -1.708 6.396 1.00 0.00 27 GLU A CA 11
ATOM 10561 C C . GLU A 1 27 ? 6.549 -2.152 4.979 1.00 0.00 27 GLU A C 11
ATOM 10562 O O . GLU A 1 27 ? 6.600 -1.359 4.038 1.00 0.00 27 GLU A O 11
ATOM 10575 N N . ARG A 1 28 ? 6.197 -3.422 4.835 1.00 0.00 28 ARG A N 11
ATOM 10576 C CA . ARG A 1 28 ? 5.846 -3.971 3.541 1.00 0.00 28 ARG A CA 11
ATOM 10577 C C . ARG A 1 28 ? 4.338 -4.116 3.403 1.00 0.00 28 ARG A C 11
ATOM 10578 O O . ARG A 1 28 ? 3.674 -4.682 4.271 1.00 0.00 28 ARG A O 11
ATOM 10599 N N . LEU A 1 29 ? 3.798 -3.580 2.315 1.00 0.00 29 LEU A N 11
ATOM 10600 C CA . LEU A 1 29 ? 2.363 -3.630 2.074 1.00 0.00 29 LEU A CA 11
ATOM 10601 C C . LEU A 1 29 ? 2.040 -4.457 0.828 1.00 0.00 29 LEU A C 11
ATOM 10602 O O . LEU A 1 29 ? 2.846 -4.548 -0.097 1.00 0.00 29 LEU A O 11
ATOM 10618 N N . TRP A 1 30 ? 0.852 -5.057 0.816 1.00 0.00 30 TRP A N 11
ATOM 10619 C CA . TRP A 1 30 ? 0.413 -5.877 -0.311 1.00 0.00 30 TRP A CA 11
ATOM 10620 C C . TRP A 1 30 ? -0.545 -5.098 -1.218 1.00 0.00 30 TRP A C 11
ATOM 10621 O O . TRP A 1 30 ? -1.675 -4.802 -0.832 1.00 0.00 30 TRP A O 11
ATOM 10642 N N . LEU A 1 31 ? -0.081 -4.768 -2.424 1.00 0.00 31 LEU A N 11
ATOM 10643 C CA . LEU A 1 31 ? -0.887 -4.019 -3.391 1.00 0.00 31 LEU A CA 11
ATOM 10644 C C . LEU A 1 31 ? -1.951 -4.901 -4.037 1.00 0.00 31 LEU A C 11
ATOM 10645 O O . LEU A 1 31 ? -1.733 -6.090 -4.267 1.00 0.00 31 LEU A O 11
ATOM 10661 N N . LEU A 1 32 ? -3.102 -4.300 -4.328 1.00 0.00 32 LEU A N 11
ATOM 10662 C CA . LEU A 1 32 ? -4.210 -5.016 -4.954 1.00 0.00 32 LEU A CA 11
ATOM 10663 C C . LEU A 1 32 ? -4.444 -4.523 -6.382 1.00 0.00 32 LEU A C 11
ATOM 10664 O O . LEU A 1 32 ? -4.896 -5.280 -7.241 1.00 0.00 32 LEU A O 11
ATOM 10680 N N . ASP A 1 33 ? -4.135 -3.252 -6.630 1.00 0.00 33 ASP A N 11
ATOM 10681 C CA . ASP A 1 33 ? -4.315 -2.662 -7.955 1.00 0.00 33 ASP A CA 11
ATOM 10682 C C . ASP A 1 33 ? -3.481 -1.392 -8.105 1.00 0.00 33 ASP A C 11
ATOM 10683 O O . ASP A 1 33 ? -3.654 -0.431 -7.356 1.00 0.00 33 ASP A O 11
ATOM 10693 N N . ASP A 1 34 ? -2.572 -1.400 -9.075 1.00 0.00 34 ASP A N 11
ATOM 10694 C CA . ASP A 1 34 ? -1.700 -0.256 -9.325 1.00 0.00 34 ASP A CA 11
ATOM 10695 C C . ASP A 1 34 ? -2.096 0.513 -10.592 1.00 0.00 34 ASP A C 11
ATOM 10696 O O . ASP A 1 34 ? -1.428 1.478 -10.966 1.00 0.00 34 ASP A O 11
ATOM 10706 N N . SER A 1 35 ? -3.166 0.086 -11.257 1.00 0.00 35 SER A N 11
ATOM 10707 C CA . SER A 1 35 ? -3.614 0.742 -12.484 1.00 0.00 35 SER A CA 11
ATOM 10708 C C . SER A 1 35 ? -4.078 2.176 -12.228 1.00 0.00 35 SER A C 11
ATOM 10709 O O . SER A 1 35 ? -3.834 3.070 -13.037 1.00 0.00 35 SER A O 11
ATOM 10717 N N . LYS A 1 36 ? -4.764 2.383 -11.109 1.00 0.00 36 LYS A N 11
ATOM 10718 C CA . LYS A 1 36 ? -5.284 3.703 -10.755 1.00 0.00 36 LYS A CA 11
ATOM 10719 C C . LYS A 1 36 ? -4.224 4.586 -10.123 1.00 0.00 36 LYS A C 11
ATOM 10720 O O . LYS A 1 36 ? -3.235 4.101 -9.573 1.00 0.00 36 LYS A O 11
ATOM 10739 N N . THR A 1 37 ? -4.463 5.897 -10.175 1.00 0.00 37 THR A N 11
ATOM 10740 C CA . THR A 1 37 ? -3.554 6.866 -9.577 1.00 0.00 37 THR A CA 11
ATOM 10741 C C . THR A 1 37 ? -3.418 6.567 -8.089 1.00 0.00 37 THR A C 11
ATOM 10742 O O . THR A 1 37 ? -2.336 6.676 -7.511 1.00 0.00 37 THR A O 11
ATOM 10753 N N . TRP A 1 38 ? -4.528 6.138 -7.495 1.00 0.00 38 TRP A N 11
ATOM 10754 C CA . TRP A 1 38 ? -4.551 5.758 -6.092 1.00 0.00 38 TRP A CA 11
ATOM 10755 C C . TRP A 1 38 ? -4.461 4.244 -6.007 1.00 0.00 38 TRP A C 11
ATOM 10756 O O . TRP A 1 38 ? -5.237 3.534 -6.648 1.00 0.00 38 TRP A O 11
ATOM 10777 N N . TRP A 1 39 ? -3.490 3.750 -5.259 1.00 0.00 39 TRP A N 11
ATOM 10778 C CA . TRP A 1 39 ? -3.283 2.316 -5.150 1.00 0.00 39 TRP A CA 11
ATOM 10779 C C . TRP A 1 39 ? -3.966 1.716 -3.937 1.00 0.00 39 TRP A C 11
ATOM 10780 O O . TRP A 1 39 ? -3.921 2.272 -2.839 1.00 0.00 39 TRP A O 11
ATOM 10801 N N . ARG A 1 40 ? -4.559 0.548 -4.141 1.00 0.00 40 ARG A N 11
ATOM 10802 C CA . ARG A 1 40 ? -5.208 -0.172 -3.065 1.00 0.00 40 ARG A CA 11
ATOM 10803 C C . ARG A 1 40 ? -4.201 -1.137 -2.467 1.00 0.00 40 ARG A C 11
ATOM 10804 O O . ARG A 1 40 ? -3.454 -1.786 -3.201 1.00 0.00 40 ARG A O 11
ATOM 10825 N N . VAL A 1 41 ? -4.149 -1.216 -1.146 1.00 0.00 41 VAL A N 11
ATOM 10826 C CA . VAL A 1 41 ? -3.185 -2.091 -0.501 1.00 0.00 41 VAL A CA 11
ATOM 10827 C C . VAL A 1 41 ? -3.778 -2.781 0.735 1.00 0.00 41 VAL A C 11
ATOM 10828 O O . VAL A 1 41 ? -4.777 -2.325 1.290 1.00 0.00 41 VAL A O 11
ATOM 10841 N N . ARG A 1 42 ? -3.161 -3.887 1.149 1.00 0.00 42 ARG A N 11
ATOM 10842 C CA . ARG A 1 42 ? -3.637 -4.644 2.303 1.00 0.00 42 ARG A CA 11
ATOM 10843 C C . ARG A 1 42 ? -2.556 -4.754 3.377 1.00 0.00 42 ARG A C 11
ATOM 10844 O O . ARG A 1 42 ? -1.368 -4.841 3.068 1.00 0.00 42 ARG A O 11
ATOM 10865 N N . ASN A 1 43 ? -2.977 -4.735 4.641 1.00 0.00 43 ASN A N 11
ATOM 10866 C CA . ASN A 1 43 ? -2.035 -4.820 5.767 1.00 0.00 43 ASN A CA 11
ATOM 10867 C C . ASN A 1 43 ? -2.160 -6.150 6.519 1.00 0.00 43 ASN A C 11
ATOM 10868 O O . ASN A 1 43 ? -3.153 -6.865 6.380 1.00 0.00 43 ASN A O 11
ATOM 10879 N N . ALA A 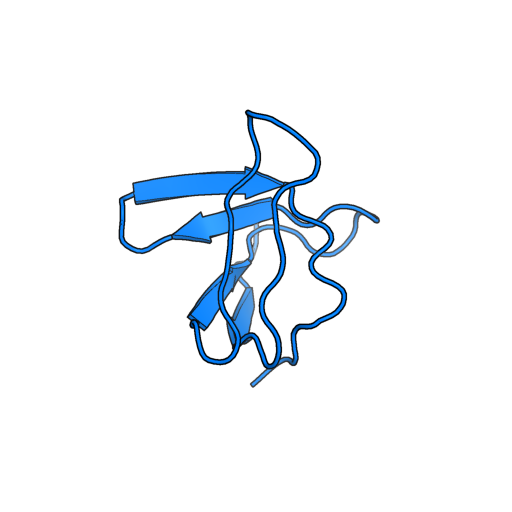1 44 ? -1.132 -6.471 7.311 1.00 0.00 44 ALA A N 11
ATOM 10880 C CA . ALA A 1 44 ? -1.099 -7.709 8.090 1.00 0.00 44 ALA A CA 11
ATOM 10881 C C . ALA A 1 44 ? -2.302 -7.826 9.022 1.00 0.00 44 ALA A C 11
ATOM 10882 O O . ALA A 1 44 ? -2.685 -8.927 9.420 1.00 0.00 44 ALA A O 11
ATOM 10889 N N . ALA A 1 45 ? -2.903 -6.688 9.362 1.00 0.00 45 ALA A N 11
ATOM 10890 C CA . ALA A 1 45 ? -4.068 -6.670 10.238 1.00 0.00 45 ALA A CA 11
ATOM 10891 C C . ALA A 1 45 ? -5.347 -7.102 9.509 1.00 0.00 45 ALA A C 11
ATOM 10892 O O . ALA A 1 45 ? -6.436 -7.025 10.074 1.00 0.00 45 ALA A O 11
ATOM 10899 N N . ASN A 1 46 ? -5.219 -7.535 8.246 1.00 0.00 46 ASN A N 11
ATOM 10900 C CA . ASN A 1 46 ? -6.359 -7.960 7.445 1.00 0.00 46 ASN A CA 11
ATOM 10901 C C . ASN A 1 46 ? -7.216 -6.763 7.049 1.00 0.00 46 ASN A C 11
ATOM 10902 O O . ASN A 1 46 ? -8.413 -6.899 6.797 1.00 0.00 46 ASN A O 11
ATOM 10913 N N . ARG A 1 47 ? -6.585 -5.595 6.976 1.00 0.00 47 ARG A N 11
ATOM 10914 C CA . ARG A 1 47 ? -7.269 -4.374 6.588 1.00 0.00 47 ARG A CA 11
ATOM 10915 C C . ARG A 1 47 ? -6.862 -3.983 5.175 1.00 0.00 47 ARG A C 11
ATOM 10916 O O . ARG A 1 47 ? -5.724 -4.213 4.767 1.00 0.00 47 ARG A O 11
ATOM 10937 N N . THR A 1 48 ? -7.792 -3.406 4.426 1.00 0.00 48 THR A N 11
ATOM 10938 C CA . THR A 1 48 ? -7.511 -3.002 3.053 1.00 0.00 48 THR A CA 11
ATOM 10939 C C . THR A 1 48 ? -8.055 -1.601 2.768 1.00 0.00 48 THR A C 11
ATOM 10940 O O . THR A 1 48 ? -9.066 -1.191 3.338 1.00 0.00 48 THR A O 11
ATOM 10951 N N . GLY A 1 49 ? -7.378 -0.872 1.883 1.00 0.00 49 GLY A N 11
ATOM 10952 C CA . GLY A 1 49 ? -7.814 0.474 1.544 1.00 0.00 49 GLY A CA 11
ATOM 10953 C C . GLY A 1 49 ? -7.051 1.063 0.371 1.00 0.00 49 GLY A C 11
ATOM 10954 O O . GLY A 1 49 ? -6.276 0.368 -0.280 1.00 0.00 49 GLY A O 11
ATOM 10958 N N . TYR A 1 50 ? -7.279 2.352 0.106 1.00 0.00 50 TYR A N 11
ATOM 10959 C CA . TYR A 1 50 ? -6.616 3.048 -0.997 1.00 0.00 50 TYR A CA 11
ATOM 10960 C C . TYR A 1 50 ? -5.585 4.044 -0.486 1.00 0.00 50 TYR A C 11
ATOM 10961 O O . TYR A 1 50 ? -5.936 5.062 0.110 1.00 0.00 50 TYR A O 11
ATOM 10979 N N . VAL A 1 51 ? -4.318 3.763 -0.743 1.00 0.00 51 VAL A N 11
ATOM 10980 C CA . VAL A 1 51 ? -3.244 4.650 -0.325 1.00 0.00 51 VAL A CA 11
ATOM 10981 C C . VAL A 1 51 ? -2.349 4.998 -1.511 1.00 0.00 51 VAL A C 11
ATOM 10982 O O . VAL A 1 51 ? -1.649 4.128 -2.031 1.00 0.00 51 VAL A O 11
ATOM 10995 N N . PRO A 1 52 ? -2.326 6.270 -1.957 1.00 0.00 52 PRO A N 11
ATOM 10996 C CA . PRO A 1 52 ? -1.480 6.695 -3.075 1.00 0.00 52 PRO A CA 11
ATOM 10997 C C . PRO A 1 52 ? -0.012 6.857 -2.670 1.00 0.00 52 PRO A C 11
ATOM 10998 O O . PRO A 1 52 ? 0.705 7.694 -3.218 1.00 0.00 52 PRO A O 11
ATOM 11009 N N . SER A 1 53 ? 0.425 6.054 -1.704 1.00 0.00 53 SER A N 11
ATOM 11010 C CA . SER A 1 53 ? 1.784 6.095 -1.211 1.00 0.00 53 SER A CA 11
ATOM 11011 C C . SER A 1 53 ? 2.787 5.744 -2.295 1.00 0.00 53 SER A C 11
ATOM 11012 O O . SER A 1 53 ? 3.205 4.592 -2.418 1.00 0.00 53 SER A O 11
ATOM 11020 N N . ASN A 1 54 ? 3.206 6.746 -3.052 1.00 0.00 54 ASN A N 11
ATOM 11021 C CA . ASN A 1 54 ? 4.202 6.538 -4.092 1.00 0.00 54 ASN A CA 11
ATOM 11022 C C . ASN A 1 54 ? 5.589 6.315 -3.472 1.00 0.00 54 ASN A C 11
ATOM 11023 O O . ASN A 1 54 ? 6.542 5.970 -4.169 1.00 0.00 54 ASN A O 11
ATOM 11034 N N . TYR A 1 55 ? 5.685 6.513 -2.152 1.00 0.00 55 TYR A N 11
ATOM 11035 C CA . TYR A 1 55 ? 6.926 6.342 -1.416 1.00 0.00 55 TYR A CA 11
ATOM 11036 C C . TYR A 1 55 ? 7.334 4.867 -1.274 1.00 0.00 55 TYR A C 11
ATOM 11037 O O . TYR A 1 55 ? 8.375 4.567 -0.691 1.00 0.00 55 TYR A O 11
ATOM 11055 N N . VAL A 1 56 ? 6.524 3.947 -1.796 1.00 0.00 56 VAL A N 11
ATOM 11056 C CA . VAL A 1 56 ? 6.838 2.526 -1.703 1.00 0.00 56 VAL A CA 11
ATOM 11057 C C . VAL A 1 56 ? 7.188 1.953 -3.077 1.00 0.00 56 VAL A C 11
ATOM 11058 O O . VAL A 1 56 ? 6.623 2.358 -4.093 1.00 0.00 56 VAL A O 11
ATOM 11071 N N . GLU A 1 57 ? 8.126 1.008 -3.094 1.00 0.00 57 GLU A N 11
ATOM 11072 C CA . GLU A 1 57 ? 8.557 0.374 -4.336 1.00 0.00 57 GLU A CA 11
ATOM 11073 C C . GLU A 1 57 ? 8.684 -1.137 -4.163 1.00 0.00 57 GLU A C 11
ATOM 11074 O O . GLU A 1 57 ? 9.005 -1.622 -3.078 1.00 0.00 57 GLU A O 11
ATOM 11087 N N . ARG A 1 58 ? 8.433 -1.876 -5.239 1.00 0.00 58 ARG A N 11
ATOM 11088 C CA . ARG A 1 58 ? 8.525 -3.332 -5.203 1.00 0.00 58 ARG A CA 11
ATOM 11089 C C . ARG A 1 58 ? 9.978 -3.782 -5.081 1.00 0.00 58 ARG A C 11
ATOM 11090 O O . ARG A 1 58 ? 10.867 -3.225 -5.725 1.00 0.00 58 ARG A O 11
ATOM 11111 N N . LYS A 1 59 ? 10.212 -4.800 -4.257 1.00 0.00 59 LYS A N 11
ATOM 11112 C CA . LYS A 1 59 ? 11.558 -5.329 -4.059 1.00 0.00 59 LYS A CA 11
ATOM 11113 C C . LYS A 1 59 ? 11.518 -6.635 -3.272 1.00 0.00 59 LYS A C 11
ATOM 11114 O O . LYS A 1 59 ? 12.272 -7.564 -3.630 1.00 0.00 59 LYS A O 11
ATOM 11133 N N . MET A 1 1 ? -0.563 -14.550 -13.565 1.00 0.00 1 MET A N 12
ATOM 11134 C CA . MET A 1 1 ? -1.501 -15.371 -12.751 1.00 0.00 1 MET A CA 12
ATOM 11135 C C . MET A 1 1 ? -2.014 -14.579 -11.551 1.00 0.00 1 MET A C 12
ATOM 11136 O O . MET A 1 1 ? -3.208 -14.304 -11.441 1.00 0.00 1 MET A O 12
ATOM 11152 N N . THR A 1 2 ? -1.100 -14.211 -10.657 1.00 0.00 2 THR A N 12
ATOM 11153 C CA . THR A 1 2 ? -1.456 -13.446 -9.467 1.00 0.00 2 THR A CA 12
ATOM 11154 C C . THR A 1 2 ? -1.669 -11.977 -9.814 1.00 0.00 2 THR A C 12
ATOM 11155 O O . THR A 1 2 ? -0.820 -11.353 -10.451 1.00 0.00 2 THR A O 12
ATOM 11166 N N . GLU A 1 3 ? -2.799 -11.424 -9.384 1.00 0.00 3 GLU A N 12
ATOM 11167 C CA . GLU A 1 3 ? -3.109 -10.021 -9.644 1.00 0.00 3 GLU A CA 12
ATOM 11168 C C . GLU A 1 3 ? -2.623 -9.111 -8.510 1.00 0.00 3 GLU A C 12
ATOM 11169 O O . GLU A 1 3 ? -2.751 -7.888 -8.593 1.00 0.00 3 GLU A O 12
ATOM 11182 N N . GLU A 1 4 ? -2.065 -9.703 -7.450 1.00 0.00 4 GLU A N 12
ATOM 11183 C CA . GLU A 1 4 ? -1.569 -8.933 -6.316 1.00 0.00 4 GLU A CA 12
ATOM 11184 C C . GLU A 1 4 ? -0.081 -8.642 -6.458 1.00 0.00 4 GLU A C 12
ATOM 11185 O O . GLU A 1 4 ? 0.697 -9.495 -6.885 1.00 0.00 4 GLU A O 12
ATOM 11198 N N . VAL A 1 5 ? 0.304 -7.427 -6.093 1.00 0.00 5 VAL A N 12
ATOM 11199 C CA . VAL A 1 5 ? 1.694 -7.004 -6.170 1.00 0.00 5 VAL A CA 12
ATOM 11200 C C . VAL A 1 5 ? 2.250 -6.745 -4.769 1.00 0.00 5 VAL A C 12
ATOM 11201 O O . VAL A 1 5 ? 1.641 -6.033 -3.973 1.00 0.00 5 VAL A O 12
ATOM 11214 N N . ILE A 1 6 ? 3.410 -7.325 -4.475 1.00 0.00 6 ILE A N 12
ATOM 11215 C CA . ILE A 1 6 ? 4.037 -7.149 -3.170 1.00 0.00 6 ILE A CA 12
ATOM 11216 C C . ILE A 1 6 ? 5.214 -6.186 -3.257 1.00 0.00 6 ILE A C 12
ATOM 11217 O O . ILE A 1 6 ? 6.168 -6.421 -3.998 1.00 0.00 6 ILE A O 12
ATOM 11233 N N . VAL A 1 7 ? 5.143 -5.101 -2.492 1.00 0.00 7 VAL A N 12
ATOM 11234 C CA . VAL A 1 7 ? 6.204 -4.105 -2.487 1.00 0.00 7 VAL A CA 12
ATOM 11235 C C . VAL A 1 7 ? 6.597 -3.733 -1.060 1.00 0.00 7 VAL A C 12
ATOM 11236 O O . VAL A 1 7 ? 5.850 -3.989 -0.116 1.00 0.00 7 VAL A O 12
ATOM 11249 N N . ILE A 1 8 ? 7.768 -3.119 -0.909 1.00 0.00 8 ILE A N 12
ATOM 11250 C CA . ILE A 1 8 ? 8.249 -2.707 0.406 1.00 0.00 8 ILE A CA 12
ATOM 11251 C C . ILE A 1 8 ? 8.386 -1.193 0.477 1.00 0.00 8 ILE A C 12
ATOM 11252 O O . ILE A 1 8 ? 9.016 -0.580 -0.383 1.00 0.00 8 ILE A O 12
ATOM 11268 N N . ALA A 1 9 ? 7.795 -0.592 1.506 1.00 0.00 9 ALA A N 12
ATOM 11269 C CA . ALA A 1 9 ? 7.850 0.856 1.667 1.00 0.00 9 ALA A CA 12
ATOM 11270 C C . ALA A 1 9 ? 9.234 1.306 2.123 1.00 0.00 9 ALA A C 12
ATOM 11271 O O . ALA A 1 9 ? 9.921 0.598 2.858 1.00 0.00 9 ALA A O 12
ATOM 11278 N N . LYS A 1 10 ? 9.631 2.494 1.669 1.00 0.00 10 LYS A N 12
ATOM 11279 C CA . LYS A 1 10 ? 10.929 3.063 2.017 1.00 0.00 10 LYS A CA 12
ATOM 11280 C C . LYS A 1 10 ? 10.777 4.268 2.945 1.00 0.00 10 LYS A C 12
ATOM 11281 O O . LYS A 1 10 ? 11.715 4.628 3.654 1.00 0.00 10 LYS A O 12
ATOM 11300 N N . TRP A 1 11 ? 9.598 4.887 2.936 1.00 0.00 11 TRP A N 12
ATOM 11301 C CA . TRP A 1 11 ? 9.336 6.051 3.785 1.00 0.00 11 TRP A CA 12
ATOM 11302 C C . TRP A 1 11 ? 7.953 5.963 4.420 1.00 0.00 11 TRP A C 12
ATOM 11303 O O . TRP A 1 11 ? 6.997 5.495 3.802 1.00 0.00 11 TRP A O 12
ATOM 11324 N N . ASP A 1 12 ? 7.868 6.400 5.673 1.00 0.00 12 ASP A N 12
ATOM 11325 C CA . ASP A 1 12 ? 6.618 6.361 6.421 1.00 0.00 12 ASP A CA 12
ATOM 11326 C C . ASP A 1 12 ? 5.571 7.286 5.810 1.00 0.00 12 ASP A C 12
ATOM 11327 O O . ASP A 1 12 ? 5.816 8.473 5.599 1.00 0.00 12 ASP A O 12
ATOM 11337 N N . TYR A 1 13 ? 4.396 6.726 5.539 1.00 0.00 13 TYR A N 12
ATOM 11338 C CA . TYR A 1 13 ? 3.291 7.486 4.962 1.00 0.00 13 TYR A CA 12
ATOM 11339 C C . TYR A 1 13 ? 2.020 7.294 5.780 1.00 0.00 13 TYR A C 12
ATOM 11340 O O . TYR A 1 13 ? 1.723 6.193 6.241 1.00 0.00 13 TYR A O 12
ATOM 11358 N N . THR A 1 14 ? 1.272 8.375 5.949 1.00 0.00 14 THR A N 12
ATOM 11359 C CA . THR A 1 14 ? 0.027 8.335 6.701 1.00 0.00 14 THR A CA 12
ATOM 11360 C C . THR A 1 14 ? -1.171 8.308 5.760 1.00 0.00 14 THR A C 12
ATOM 11361 O O . THR A 1 14 ? -1.236 9.074 4.799 1.00 0.00 14 THR A O 12
ATOM 11372 N N . ALA A 1 15 ? -2.124 7.424 6.041 1.00 0.00 15 ALA A N 12
ATOM 11373 C CA . ALA A 1 15 ? -3.327 7.296 5.223 1.00 0.00 15 ALA A CA 12
ATOM 11374 C C . ALA A 1 15 ? -4.014 8.653 5.024 1.00 0.00 15 ALA A C 12
ATOM 11375 O O . ALA A 1 15 ? -4.270 9.376 5.986 1.00 0.00 15 ALA A O 12
ATOM 11382 N N . GLN A 1 16 ? -4.290 8.991 3.768 1.00 0.00 16 GLN A N 12
ATOM 11383 C CA . GLN A 1 16 ? -4.926 10.267 3.427 1.00 0.00 16 GLN A CA 12
ATOM 11384 C C . GLN A 1 16 ? -6.377 10.336 3.924 1.00 0.00 16 GLN A C 12
ATOM 11385 O O . GLN A 1 16 ? -6.923 11.425 4.132 1.00 0.00 16 GLN A O 12
ATOM 11399 N N . GLN A 1 17 ? -6.988 9.175 4.103 1.00 0.00 17 GLN A N 12
ATOM 11400 C CA . GLN A 1 17 ? -8.369 9.086 4.564 1.00 0.00 17 GLN A CA 12
ATOM 11401 C C . GLN A 1 17 ? -8.548 7.844 5.434 1.00 0.00 17 GLN A C 12
ATOM 11402 O O . GLN A 1 17 ? -7.651 7.010 5.526 1.00 0.00 17 GLN A O 12
ATOM 11416 N N . ASP A 1 18 ? -9.709 7.726 6.067 1.00 0.00 18 ASP A N 12
ATOM 11417 C CA . ASP A 1 18 ? -9.996 6.583 6.931 1.00 0.00 18 ASP A CA 12
ATOM 11418 C C . ASP A 1 18 ? -10.100 5.286 6.131 1.00 0.00 18 ASP A C 12
ATOM 11419 O O . ASP A 1 18 ? -9.710 4.219 6.603 1.00 0.00 18 ASP A O 12
ATOM 11429 N N . GLN A 1 19 ? -10.629 5.388 4.923 1.00 0.00 19 GLN A N 12
ATOM 11430 C CA . GLN A 1 19 ? -10.792 4.221 4.053 1.00 0.00 19 GLN A CA 12
ATOM 11431 C C . GLN A 1 19 ? -9.454 3.541 3.793 1.00 0.00 19 GLN A C 12
ATOM 11432 O O . GLN A 1 19 ? -9.358 2.312 3.782 1.00 0.00 19 GLN A O 12
ATOM 11446 N N . GLU A 1 20 ? -8.422 4.350 3.591 1.00 0.00 20 GLU A N 12
ATOM 11447 C CA . GLU A 1 20 ? -7.086 3.827 3.339 1.00 0.00 20 GLU A CA 12
ATOM 11448 C C . GLU A 1 20 ? -6.375 3.486 4.645 1.00 0.00 20 GLU A C 12
ATOM 11449 O O . GLU A 1 20 ? -6.956 3.599 5.725 1.00 0.00 20 GLU A O 12
ATOM 11462 N N . LEU A 1 21 ? -5.140 3.007 4.539 1.00 0.00 21 LEU A N 12
ATOM 11463 C CA . LEU A 1 21 ? -4.389 2.583 5.716 1.00 0.00 21 LEU A CA 12
ATOM 11464 C C . LEU A 1 21 ? -3.069 3.322 5.879 1.00 0.00 21 LEU A C 12
ATOM 11465 O O . LEU A 1 21 ? -2.540 3.909 4.935 1.00 0.00 21 LEU A O 12
ATOM 11481 N N . ASP A 1 22 ? -2.534 3.251 7.094 1.00 0.00 22 ASP A N 12
ATOM 11482 C CA . ASP A 1 22 ? -1.259 3.870 7.416 1.00 0.00 22 ASP A CA 12
ATOM 11483 C C . ASP A 1 22 ? -0.124 2.891 7.146 1.00 0.00 22 ASP A C 12
ATOM 11484 O O . ASP A 1 22 ? -0.265 1.690 7.373 1.00 0.00 22 ASP A O 12
ATOM 11494 N N . ILE A 1 23 ? 1.005 3.408 6.684 1.00 0.00 23 ILE A N 12
ATOM 11495 C CA . ILE A 1 23 ? 2.167 2.575 6.413 1.00 0.00 23 ILE A CA 12
ATOM 11496 C C . ILE A 1 23 ? 3.398 3.163 7.096 1.00 0.00 23 ILE A C 12
ATOM 11497 O O . ILE A 1 23 ? 3.388 4.323 7.509 1.00 0.00 23 ILE A O 12
ATOM 11513 N N . LYS A 1 24 ? 4.454 2.369 7.224 1.00 0.00 24 LYS A N 12
ATOM 11514 C CA . LYS A 1 24 ? 5.674 2.839 7.873 1.00 0.00 24 LYS A CA 12
ATOM 11515 C C . LYS A 1 24 ? 6.820 2.965 6.879 1.00 0.00 24 LYS A C 12
ATOM 11516 O O . LYS A 1 24 ? 6.661 2.718 5.685 1.00 0.00 24 LYS A O 12
ATOM 11535 N N . LYS A 1 25 ? 7.973 3.370 7.392 1.00 0.00 25 LYS A N 12
ATOM 11536 C CA . LYS A 1 25 ? 9.159 3.560 6.572 1.00 0.00 25 LYS A CA 12
ATOM 11537 C C . LYS A 1 25 ? 9.625 2.272 5.898 1.00 0.00 25 LYS A C 12
ATOM 11538 O O . LYS A 1 25 ? 9.851 2.249 4.690 1.00 0.00 25 LYS A O 12
ATOM 11557 N N . ASN A 1 26 ? 9.796 1.215 6.681 1.00 0.00 26 ASN A N 12
ATOM 11558 C CA . ASN A 1 26 ? 10.272 -0.064 6.154 1.00 0.00 26 ASN A CA 12
ATOM 11559 C C . ASN A 1 26 ? 9.164 -1.116 6.059 1.00 0.00 26 ASN A C 12
ATOM 11560 O O . ASN A 1 26 ? 9.382 -2.201 5.517 1.00 0.00 26 ASN A O 12
ATOM 11571 N N . GLU A 1 27 ? 7.982 -0.811 6.591 1.00 0.00 27 GLU A N 12
ATOM 11572 C CA . GLU A 1 27 ? 6.866 -1.754 6.560 1.00 0.00 27 GLU A CA 12
ATOM 11573 C C . GLU A 1 27 ? 6.579 -2.230 5.137 1.00 0.00 27 GLU A C 12
ATOM 11574 O O . GLU A 1 27 ? 6.727 -1.480 4.177 1.00 0.00 27 GLU A O 12
ATOM 11587 N N . ARG A 1 28 ? 6.174 -3.486 5.020 1.00 0.00 28 ARG A N 12
ATOM 11588 C CA . ARG A 1 28 ? 5.868 -4.078 3.734 1.00 0.00 28 ARG A CA 12
ATOM 11589 C C . ARG A 1 28 ? 4.361 -4.135 3.517 1.00 0.00 28 ARG A C 12
ATOM 11590 O O . ARG A 1 28 ? 3.624 -4.661 4.351 1.00 0.00 28 ARG A O 12
ATOM 11611 N N . LEU A 1 29 ? 3.903 -3.579 2.402 1.00 0.00 29 LEU A N 12
ATOM 11612 C CA . LEU A 1 29 ? 2.482 -3.555 2.093 1.00 0.00 29 LEU A CA 12
ATOM 11613 C C . LEU A 1 29 ? 2.168 -4.395 0.856 1.00 0.00 29 LEU A C 12
ATOM 11614 O O . LEU A 1 29 ? 2.973 -4.474 -0.074 1.00 0.00 29 LEU A O 12
ATOM 11630 N N . TRP A 1 30 ? 0.985 -5.008 0.851 1.00 0.00 30 TRP A N 12
ATOM 11631 C CA . TRP A 1 30 ? 0.549 -5.840 -0.268 1.00 0.00 30 TRP A CA 12
ATOM 11632 C C . TRP A 1 30 ? -0.425 -5.085 -1.170 1.00 0.00 30 TRP A C 12
ATOM 11633 O O . TRP A 1 30 ? -1.552 -4.787 -0.776 1.00 0.00 30 TRP A O 12
ATOM 11654 N N . LEU A 1 31 ? 0.020 -4.777 -2.385 1.00 0.00 31 LEU A N 12
ATOM 11655 C CA . LEU A 1 31 ? -0.800 -4.055 -3.355 1.00 0.00 31 LEU A CA 12
ATOM 11656 C C . LEU A 1 31 ? -1.852 -4.958 -3.989 1.00 0.00 31 LEU A C 12
ATOM 11657 O O . LEU A 1 31 ? -1.605 -6.137 -4.243 1.00 0.00 31 LEU A O 12
ATOM 11673 N N . LEU A 1 32 ? -3.026 -4.387 -4.246 1.00 0.00 32 LEU A N 12
ATOM 11674 C CA . LEU A 1 32 ? -4.125 -5.123 -4.860 1.00 0.00 32 LEU A CA 12
ATOM 11675 C C . LEU A 1 32 ? -4.398 -4.615 -6.277 1.00 0.00 32 LEU A C 12
ATOM 11676 O O . LEU A 1 32 ? -4.871 -5.363 -7.132 1.00 0.00 32 LEU A O 12
ATOM 11692 N N . ASP A 1 33 ? -4.095 -3.340 -6.520 1.00 0.00 33 ASP A N 12
ATOM 11693 C CA . ASP A 1 33 ? -4.312 -2.739 -7.834 1.00 0.00 33 ASP A CA 12
ATOM 11694 C C . ASP A 1 33 ? -3.483 -1.467 -8.001 1.00 0.00 33 ASP A C 12
ATOM 11695 O O . ASP A 1 33 ? -3.635 -0.512 -7.240 1.00 0.00 33 ASP A O 12
ATOM 11705 N N . ASP A 1 34 ? -2.607 -1.460 -9.004 1.00 0.00 34 ASP A N 12
ATOM 11706 C CA . ASP A 1 34 ? -1.755 -0.302 -9.270 1.00 0.00 34 ASP A CA 12
ATOM 11707 C C . ASP A 1 34 ? -2.168 0.431 -10.553 1.00 0.00 34 ASP A C 12
ATOM 11708 O O . ASP A 1 34 ? -1.492 1.370 -10.977 1.00 0.00 34 ASP A O 12
ATOM 11718 N N . SER A 1 35 ? -3.269 0.004 -11.173 1.00 0.00 35 SER A N 12
ATOM 11719 C CA . SER A 1 35 ? -3.741 0.629 -12.405 1.00 0.00 35 SER A CA 12
ATOM 11720 C C . SER A 1 35 ? -4.273 2.036 -12.148 1.00 0.00 35 SER A C 12
ATOM 11721 O O . SER A 1 35 ? -4.113 2.932 -12.976 1.00 0.00 35 SER A O 12
ATOM 11729 N N . LYS A 1 36 ? -4.913 2.216 -10.999 1.00 0.00 36 LYS A N 12
ATOM 11730 C CA . LYS A 1 36 ? -5.484 3.506 -10.627 1.00 0.00 36 LYS A CA 12
ATOM 11731 C C . LYS A 1 36 ? -4.443 4.423 -10.011 1.00 0.00 36 LYS A C 12
ATOM 11732 O O . LYS A 1 36 ? -3.438 3.964 -9.467 1.00 0.00 36 LYS A O 12
ATOM 11751 N N . THR A 1 37 ? -4.711 5.726 -10.068 1.00 0.00 37 THR A N 12
ATOM 11752 C CA . THR A 1 37 ? -3.818 6.718 -9.480 1.00 0.00 37 THR A CA 12
ATOM 11753 C C . THR A 1 37 ? -3.626 6.407 -7.999 1.00 0.00 37 THR A C 12
ATOM 11754 O O . THR A 1 37 ? -2.534 6.554 -7.449 1.00 0.00 37 THR A O 12
ATOM 11765 N N . TRP A 1 38 ? -4.702 5.924 -7.383 1.00 0.00 38 TRP A N 12
ATOM 11766 C CA . TRP A 1 38 ? -4.682 5.521 -5.984 1.00 0.00 38 TRP A CA 12
ATOM 11767 C C . TRP A 1 38 ? -4.518 4.008 -5.934 1.00 0.00 38 TRP A C 12
ATOM 11768 O O . TRP A 1 38 ? -5.195 3.284 -6.664 1.00 0.00 38 TRP A O 12
ATOM 11789 N N . TRP A 1 39 ? -3.591 3.529 -5.117 1.00 0.00 39 TRP A N 12
ATOM 11790 C CA . TRP A 1 39 ? -3.325 2.097 -5.046 1.00 0.00 39 TRP A CA 12
ATOM 11791 C C . TRP A 1 39 ? -3.964 1.449 -3.831 1.00 0.00 39 TRP A C 12
ATOM 11792 O O . TRP A 1 39 ? -3.853 1.952 -2.713 1.00 0.00 39 TRP A O 12
ATOM 11813 N N . ARG A 1 40 ? -4.607 0.307 -4.058 1.00 0.00 40 ARG A N 12
ATOM 11814 C CA . ARG A 1 40 ? -5.232 -0.432 -2.979 1.00 0.00 40 ARG A CA 12
ATOM 11815 C C . ARG A 1 40 ? -4.219 -1.380 -2.367 1.00 0.00 40 ARG A C 12
ATOM 11816 O O . ARG A 1 40 ? -3.505 -2.085 -3.081 1.00 0.00 40 ARG A O 12
ATOM 11837 N N . VAL A 1 41 ? -4.129 -1.373 -1.046 1.00 0.00 41 VAL A N 12
ATOM 11838 C CA . VAL A 1 41 ? -3.169 -2.219 -0.364 1.00 0.00 41 VAL A CA 12
ATOM 11839 C C . VAL A 1 41 ? -3.808 -2.961 0.814 1.00 0.00 41 VAL A C 12
ATOM 11840 O O . VAL A 1 41 ? -4.890 -2.599 1.277 1.00 0.00 41 VAL A O 12
ATOM 11853 N N . ARG A 1 42 ? -3.124 -3.999 1.281 1.00 0.00 42 ARG A N 12
ATOM 11854 C CA . ARG A 1 42 ? -3.609 -4.798 2.397 1.00 0.00 42 ARG A CA 12
ATOM 11855 C C . ARG A 1 42 ? -2.544 -4.895 3.482 1.00 0.00 42 ARG A C 12
ATOM 11856 O O . ARG A 1 42 ? -1.353 -5.008 3.191 1.00 0.00 42 ARG A O 12
ATOM 11877 N N . ASN A 1 43 ? -2.978 -4.832 4.734 1.00 0.00 43 ASN A N 12
ATOM 11878 C CA . ASN A 1 43 ? -2.052 -4.900 5.865 1.00 0.00 43 ASN A CA 12
ATOM 11879 C C . ASN A 1 43 ? -2.171 -6.225 6.618 1.00 0.00 43 ASN A C 12
ATOM 11880 O O . ASN A 1 43 ? -3.155 -6.950 6.473 1.00 0.00 43 ASN A O 12
ATOM 11891 N N . ALA A 1 44 ? -1.154 -6.533 7.427 1.00 0.00 44 ALA A N 12
ATOM 11892 C CA . ALA A 1 44 ? -1.136 -7.768 8.208 1.00 0.00 44 ALA A CA 12
ATOM 11893 C C . ALA A 1 44 ? -2.339 -7.858 9.142 1.00 0.00 44 ALA A C 12
ATOM 11894 O O . ALA A 1 44 ? -2.741 -8.951 9.543 1.00 0.00 44 ALA A O 12
ATOM 11901 N N . ALA A 1 45 ? -2.928 -6.708 9.474 1.00 0.00 45 ALA A N 12
ATOM 11902 C CA . ALA A 1 45 ? -4.098 -6.670 10.348 1.00 0.00 45 ALA A CA 12
ATOM 11903 C C . ALA A 1 45 ? -5.383 -7.085 9.616 1.00 0.00 45 ALA A C 12
ATOM 11904 O O . ALA A 1 45 ? -6.474 -7.021 10.189 1.00 0.00 45 ALA A O 12
ATOM 11911 N N . ASN A 1 46 ? -5.261 -7.504 8.347 1.00 0.00 46 ASN A N 12
ATOM 11912 C CA . ASN A 1 46 ? -6.410 -7.922 7.543 1.00 0.00 46 ASN A CA 12
ATOM 11913 C C . ASN A 1 46 ? -7.234 -6.715 7.099 1.00 0.00 46 ASN A C 12
ATOM 11914 O O . ASN A 1 46 ? -8.423 -6.840 6.804 1.00 0.00 46 ASN A O 12
ATOM 11925 N N . ARG A 1 47 ? -6.587 -5.552 7.043 1.00 0.00 47 ARG A N 12
ATOM 11926 C CA . ARG A 1 47 ? -7.244 -4.320 6.628 1.00 0.00 47 ARG A CA 12
ATOM 11927 C C . ARG A 1 47 ? -6.803 -3.940 5.216 1.00 0.00 47 ARG A C 12
ATOM 11928 O O . ARG A 1 47 ? -5.642 -4.132 4.853 1.00 0.00 47 ARG A O 12
ATOM 11949 N N . THR A 1 48 ? -7.724 -3.406 4.419 1.00 0.00 48 THR A N 12
ATOM 11950 C CA . THR A 1 48 ? -7.401 -3.015 3.049 1.00 0.00 48 THR A CA 12
ATOM 11951 C C . THR A 1 48 ? -7.927 -1.614 2.733 1.00 0.00 48 THR A C 12
ATOM 11952 O O . THR A 1 48 ? -8.965 -1.199 3.249 1.00 0.00 48 THR A O 12
ATOM 11963 N N . GLY A 1 49 ? -7.196 -0.888 1.888 1.00 0.00 49 GLY A N 12
ATOM 11964 C CA . GLY A 1 49 ? -7.598 0.463 1.523 1.00 0.00 49 GLY A CA 12
ATOM 11965 C C . GLY A 1 49 ? -6.769 1.030 0.378 1.00 0.00 49 GLY A C 12
ATOM 11966 O O . GLY A 1 49 ? -5.843 0.374 -0.092 1.00 0.00 49 GLY A O 12
ATOM 11970 N N . TYR A 1 50 ? -7.107 2.245 -0.074 1.00 0.00 50 TYR A N 12
ATOM 11971 C CA . TYR A 1 50 ? -6.390 2.885 -1.190 1.00 0.00 50 TYR A CA 12
ATOM 11972 C C . TYR A 1 50 ? -5.427 3.966 -0.714 1.00 0.00 50 TYR A C 12
ATOM 11973 O O . TYR A 1 50 ? -5.832 5.100 -0.462 1.00 0.00 50 TYR A O 12
ATOM 11991 N N . VAL A 1 51 ? -4.150 3.626 -0.622 1.00 0.00 51 VAL A N 12
ATOM 11992 C CA . VAL A 1 51 ? -3.140 4.583 -0.198 1.00 0.00 51 VAL A CA 12
ATOM 11993 C C . VAL A 1 51 ? -2.253 5.006 -1.365 1.00 0.00 51 VAL A C 12
ATOM 11994 O O . VAL A 1 51 ? -1.454 4.204 -1.849 1.00 0.00 51 VAL A O 12
ATOM 12007 N N . PRO A 1 52 ? -2.326 6.271 -1.826 1.00 0.00 52 PRO A N 12
ATOM 12008 C CA . PRO A 1 52 ? -1.469 6.756 -2.916 1.00 0.00 52 PRO A CA 12
ATOM 12009 C C . PRO A 1 52 ? -0.019 6.980 -2.466 1.00 0.00 52 PRO A C 12
ATOM 12010 O O . PRO A 1 52 ? 0.655 7.888 -2.955 1.00 0.00 52 PRO A O 12
ATOM 12021 N N . SER A 1 53 ? 0.452 6.158 -1.523 1.00 0.00 53 SER A N 12
ATOM 12022 C CA . SER A 1 53 ? 1.796 6.267 -0.996 1.00 0.00 53 SER A CA 12
ATOM 12023 C C . SER A 1 53 ? 2.833 5.972 -2.063 1.00 0.00 53 SER A C 12
ATOM 12024 O O . SER A 1 53 ? 3.247 4.828 -2.239 1.00 0.00 53 SER A O 12
ATOM 12032 N N . ASN A 1 54 ? 3.280 7.015 -2.746 1.00 0.00 54 ASN A N 12
ATOM 12033 C CA . ASN A 1 54 ? 4.306 6.863 -3.766 1.00 0.00 54 ASN A CA 12
ATOM 12034 C C . ASN A 1 54 ? 5.677 6.587 -3.130 1.00 0.00 54 ASN A C 12
ATOM 12035 O O . ASN A 1 54 ? 6.647 6.289 -3.831 1.00 0.00 54 ASN A O 12
ATOM 12046 N N . TYR A 1 55 ? 5.745 6.683 -1.796 1.00 0.00 55 TYR A N 12
ATOM 12047 C CA . TYR A 1 55 ? 6.971 6.447 -1.049 1.00 0.00 55 TYR A CA 12
ATOM 12048 C C . TYR A 1 55 ? 7.422 4.984 -1.122 1.00 0.00 55 TYR A C 12
ATOM 12049 O O . TYR A 1 55 ? 8.533 4.656 -0.704 1.00 0.00 55 TYR A O 12
ATOM 12067 N N . VAL A 1 56 ? 6.567 4.106 -1.649 1.00 0.00 56 VAL A N 12
ATOM 12068 C CA . VAL A 1 56 ? 6.904 2.693 -1.758 1.00 0.00 56 VAL A CA 12
ATOM 12069 C C . VAL A 1 56 ? 6.986 2.266 -3.223 1.00 0.00 56 VAL A C 12
ATOM 12070 O O . VAL A 1 56 ? 6.219 2.734 -4.064 1.00 0.00 56 VAL A O 12
ATOM 12083 N N . GLU A 1 57 ? 7.925 1.373 -3.513 1.00 0.00 57 GLU A N 12
ATOM 12084 C CA . GLU A 1 57 ? 8.118 0.875 -4.868 1.00 0.00 57 GLU A CA 12
ATOM 12085 C C . GLU A 1 57 ? 8.372 -0.628 -4.854 1.00 0.00 57 GLU A C 12
ATOM 12086 O O . GLU A 1 57 ? 8.801 -1.187 -3.844 1.00 0.00 57 GLU A O 12
ATOM 12099 N N . ARG A 1 58 ? 8.104 -1.279 -5.979 1.00 0.00 58 ARG A N 12
ATOM 12100 C CA . ARG A 1 58 ? 8.304 -2.718 -6.093 1.00 0.00 58 ARG A CA 12
ATOM 12101 C C . ARG A 1 58 ? 9.774 -3.047 -6.334 1.00 0.00 58 ARG A C 12
ATOM 12102 O O . ARG A 1 58 ? 10.420 -2.448 -7.195 1.00 0.00 58 ARG A O 12
ATOM 12123 N N . LYS A 1 59 ? 10.294 -4.002 -5.573 1.00 0.00 59 LYS A N 12
ATOM 12124 C CA . LYS A 1 59 ? 11.688 -4.413 -5.707 1.00 0.00 59 LYS A CA 12
ATOM 12125 C C . LYS A 1 59 ? 11.816 -5.930 -5.641 1.00 0.00 59 LYS A C 12
ATOM 12126 O O . LYS A 1 59 ? 10.889 -6.580 -5.116 1.00 0.00 59 LYS A O 12
ATOM 12145 N N . MET A 1 1 ? -6.218 -8.009 -11.819 1.00 0.00 1 MET A N 13
ATOM 12146 C CA . MET A 1 1 ? -7.268 -8.002 -10.767 1.00 0.00 1 MET A CA 13
ATOM 12147 C C . MET A 1 1 ? -7.102 -9.181 -9.814 1.00 0.00 1 MET A C 13
ATOM 12148 O O . MET A 1 1 ? -7.199 -9.023 -8.597 1.00 0.00 1 MET A O 13
ATOM 12164 N N . THR A 1 2 ? -6.845 -10.360 -10.372 1.00 0.00 2 THR A N 13
ATOM 12165 C CA . THR A 1 2 ? -6.660 -11.561 -9.562 1.00 0.00 2 THR A CA 13
ATOM 12166 C C . THR A 1 2 ? -5.195 -11.752 -9.149 1.00 0.00 2 THR A C 13
ATOM 12167 O O . THR A 1 2 ? -4.868 -12.711 -8.451 1.00 0.00 2 THR A O 13
ATOM 12178 N N . GLU A 1 3 ? -4.313 -10.843 -9.576 1.00 0.00 3 GLU A N 13
ATOM 12179 C CA . GLU A 1 3 ? -2.896 -10.940 -9.237 1.00 0.00 3 GLU A CA 13
ATOM 12180 C C . GLU A 1 3 ? -2.534 -9.990 -8.098 1.00 0.00 3 GLU A C 13
ATOM 12181 O O . GLU A 1 3 ? -2.909 -8.819 -8.109 1.00 0.00 3 GLU A O 13
ATOM 12194 N N . GLU A 1 4 ? -1.793 -10.505 -7.120 1.00 0.00 4 GLU A N 13
ATOM 12195 C CA . GLU A 1 4 ? -1.367 -9.703 -5.977 1.00 0.00 4 GLU A CA 13
ATOM 12196 C C . GLU A 1 4 ? 0.064 -9.213 -6.164 1.00 0.00 4 GLU A C 13
ATOM 12197 O O . GLU A 1 4 ? 0.930 -9.953 -6.630 1.00 0.00 4 GLU A O 13
ATOM 12210 N N . VAL A 1 5 ? 0.299 -7.961 -5.799 1.00 0.00 5 VAL A N 13
ATOM 12211 C CA . VAL A 1 5 ? 1.618 -7.358 -5.926 1.00 0.00 5 VAL A CA 13
ATOM 12212 C C . VAL A 1 5 ? 2.232 -7.106 -4.547 1.00 0.00 5 VAL A C 13
ATOM 12213 O O . VAL A 1 5 ? 1.590 -6.530 -3.668 1.00 0.00 5 VAL A O 13
ATOM 12226 N N . ILE A 1 6 ? 3.476 -7.541 -4.366 1.00 0.00 6 ILE A N 13
ATOM 12227 C CA . ILE A 1 6 ? 4.173 -7.362 -3.094 1.00 0.00 6 ILE A CA 13
ATOM 12228 C C . ILE A 1 6 ? 5.203 -6.240 -3.180 1.00 0.00 6 ILE A C 13
ATOM 12229 O O . ILE A 1 6 ? 6.124 -6.294 -3.995 1.00 0.00 6 ILE A O 13
ATOM 12245 N N . VAL A 1 7 ? 5.051 -5.222 -2.334 1.00 0.00 7 VAL A N 13
ATOM 12246 C CA . VAL A 1 7 ? 5.981 -4.095 -2.329 1.00 0.00 7 VAL A CA 13
ATOM 12247 C C . VAL A 1 7 ? 6.437 -3.746 -0.914 1.00 0.00 7 VAL A C 13
ATOM 12248 O O . VAL A 1 7 ? 5.811 -4.147 0.067 1.00 0.00 7 VAL A O 13
ATOM 12261 N N . ILE A 1 8 ? 7.535 -3.000 -0.821 1.00 0.00 8 ILE A N 13
ATOM 12262 C CA . ILE A 1 8 ? 8.083 -2.595 0.472 1.00 0.00 8 ILE A CA 13
ATOM 12263 C C . ILE A 1 8 ? 8.204 -1.076 0.559 1.00 0.00 8 ILE A C 13
ATOM 12264 O O . ILE A 1 8 ? 8.891 -0.449 -0.247 1.00 0.00 8 ILE A O 13
ATOM 12280 N N . ALA A 1 9 ? 7.523 -0.495 1.543 1.00 0.00 9 ALA A N 13
ATOM 12281 C CA . ALA A 1 9 ? 7.531 0.951 1.737 1.00 0.00 9 ALA A CA 13
ATOM 12282 C C . ALA A 1 9 ? 8.852 1.432 2.337 1.00 0.00 9 ALA A C 13
ATOM 12283 O O . ALA A 1 9 ? 9.319 0.897 3.342 1.00 0.00 9 ALA A O 13
ATOM 12290 N N . LYS A 1 10 ? 9.451 2.446 1.701 1.00 0.00 10 LYS A N 13
ATOM 12291 C CA . LYS A 1 10 ? 10.726 3.010 2.154 1.00 0.00 10 LYS A CA 13
ATOM 12292 C C . LYS A 1 10 ? 10.534 4.246 3.051 1.00 0.00 10 LYS A C 13
ATOM 12293 O O . LYS A 1 10 ? 11.502 4.757 3.613 1.00 0.00 10 LYS A O 13
ATOM 12312 N N . TRP A 1 11 ? 9.295 4.720 3.190 1.00 0.00 11 TRP A N 13
ATOM 12313 C CA . TRP A 1 11 ? 9.005 5.893 4.028 1.00 0.00 11 TRP A CA 13
ATOM 12314 C C . TRP A 1 11 ? 7.624 5.775 4.669 1.00 0.00 11 TRP A C 13
ATOM 12315 O O . TRP A 1 11 ? 6.681 5.278 4.051 1.00 0.00 11 TRP A O 13
ATOM 12336 N N . ASP A 1 12 ? 7.518 6.225 5.915 1.00 0.00 12 ASP A N 13
ATOM 12337 C CA . ASP A 1 12 ? 6.260 6.162 6.651 1.00 0.00 12 ASP A CA 13
ATOM 12338 C C . ASP A 1 12 ? 5.246 7.162 6.107 1.00 0.00 12 ASP A C 13
ATOM 12339 O O . ASP A 1 12 ? 5.499 8.367 6.074 1.00 0.00 12 ASP A O 13
ATOM 12349 N N . TYR A 1 13 ? 4.092 6.651 5.689 1.00 0.00 13 TYR A N 13
ATOM 12350 C CA . TYR A 1 13 ? 3.022 7.489 5.153 1.00 0.00 13 TYR A CA 13
ATOM 12351 C C . TYR A 1 13 ? 1.711 7.208 5.876 1.00 0.00 13 TYR A C 13
ATOM 12352 O O . TYR A 1 13 ? 1.376 6.057 6.151 1.00 0.00 13 TYR A O 13
ATOM 12370 N N . THR A 1 14 ? 0.971 8.267 6.178 1.00 0.00 14 THR A N 13
ATOM 12371 C CA . THR A 1 14 ? -0.306 8.129 6.864 1.00 0.00 14 THR A CA 13
ATOM 12372 C C . THR A 1 14 ? -1.463 8.179 5.874 1.00 0.00 14 THR A C 13
ATOM 12373 O O . THR A 1 14 ? -1.457 8.970 4.931 1.00 0.00 14 THR A O 13
ATOM 12384 N N . ALA A 1 15 ? -2.454 7.325 6.101 1.00 0.00 15 ALA A N 13
ATOM 12385 C CA . ALA A 1 15 ? -3.628 7.246 5.250 1.00 0.00 15 ALA A CA 13
ATOM 12386 C C . ALA A 1 15 ? -4.296 8.609 5.079 1.00 0.00 15 ALA A C 13
ATOM 12387 O O . ALA A 1 15 ? -4.600 9.290 6.058 1.00 0.00 15 ALA A O 13
ATOM 12394 N N . GLN A 1 16 ? -4.528 8.994 3.828 1.00 0.00 16 GLN A N 13
ATOM 12395 C CA . GLN A 1 16 ? -5.170 10.270 3.525 1.00 0.00 16 GLN A CA 13
ATOM 12396 C C . GLN A 1 16 ? -6.578 10.314 4.121 1.00 0.00 16 GLN A C 13
ATOM 12397 O O . GLN A 1 16 ? -7.062 11.368 4.539 1.00 0.00 16 GLN A O 13
ATOM 12411 N N . GLN A 1 17 ? -7.214 9.153 4.159 1.00 0.00 17 GLN A N 13
ATOM 12412 C CA . GLN A 1 17 ? -8.562 9.009 4.700 1.00 0.00 17 GLN A CA 13
ATOM 12413 C C . GLN A 1 17 ? -8.630 7.770 5.589 1.00 0.00 17 GLN A C 13
ATOM 12414 O O . GLN A 1 17 ? -7.771 6.897 5.506 1.00 0.00 17 GLN A O 13
ATOM 12428 N N . ASP A 1 18 ? -9.647 7.692 6.437 1.00 0.00 18 ASP A N 13
ATOM 12429 C CA . ASP A 1 18 ? -9.797 6.550 7.334 1.00 0.00 18 ASP A CA 13
ATOM 12430 C C . ASP A 1 18 ? -9.909 5.240 6.563 1.00 0.00 18 ASP A C 13
ATOM 12431 O O . ASP A 1 18 ? -9.417 4.202 7.005 1.00 0.00 18 ASP A O 13
ATOM 12441 N N . GLN A 1 19 ? -10.562 5.297 5.415 1.00 0.00 19 GLN A N 13
ATOM 12442 C CA . GLN A 1 19 ? -10.748 4.112 4.581 1.00 0.00 19 GLN A CA 13
ATOM 12443 C C . GLN A 1 19 ? -9.421 3.601 4.027 1.00 0.00 19 GLN A C 13
ATOM 12444 O O . GLN A 1 19 ? -9.316 2.440 3.635 1.00 0.00 19 GLN A O 13
ATOM 12458 N N . GLU A 1 20 ? -8.405 4.460 3.999 1.00 0.00 20 GLU A N 13
ATOM 12459 C CA . GLU A 1 20 ? -7.100 4.056 3.492 1.00 0.00 20 GLU A CA 13
ATOM 12460 C C . GLU A 1 20 ? -6.322 3.316 4.570 1.00 0.00 20 GLU A C 13
ATOM 12461 O O . GLU A 1 20 ? -6.817 3.109 5.680 1.00 0.00 20 GLU A O 13
ATOM 12474 N N . LEU A 1 21 ? -5.116 2.901 4.228 1.00 0.00 21 LEU A N 13
ATOM 12475 C CA . LEU A 1 21 ? -4.269 2.157 5.145 1.00 0.00 21 LEU A CA 13
ATOM 12476 C C . LEU A 1 21 ? -2.952 2.884 5.413 1.00 0.00 21 LEU A C 13
ATOM 12477 O O . LEU A 1 21 ? -2.399 3.539 4.529 1.00 0.00 21 LEU A O 13
ATOM 12493 N N . ASP A 1 22 ? -2.453 2.752 6.639 1.00 0.00 22 ASP A N 13
ATOM 12494 C CA . ASP A 1 22 ? -1.197 3.381 7.033 1.00 0.00 22 ASP A CA 13
ATOM 12495 C C . ASP A 1 22 ? -0.014 2.480 6.687 1.00 0.00 22 ASP A C 13
ATOM 12496 O O . ASP A 1 22 ? -0.114 1.254 6.754 1.00 0.00 22 ASP A O 13
ATOM 12506 N N . ILE A 1 23 ? 1.107 3.093 6.331 1.00 0.00 23 ILE A N 13
ATOM 12507 C CA . ILE A 1 23 ? 2.313 2.349 5.990 1.00 0.00 23 ILE A CA 13
ATOM 12508 C C . ILE A 1 23 ? 3.512 2.922 6.739 1.00 0.00 23 ILE A C 13
ATOM 12509 O O . ILE A 1 23 ? 3.448 4.035 7.261 1.00 0.00 23 ILE A O 13
ATOM 12525 N N . LYS A 1 24 ? 4.607 2.170 6.789 1.00 0.00 24 LYS A N 13
ATOM 12526 C CA . LYS A 1 24 ? 5.808 2.635 7.477 1.00 0.00 24 LYS A CA 13
ATOM 12527 C C . LYS A 1 24 ? 6.998 2.680 6.530 1.00 0.00 24 LYS A C 13
ATOM 12528 O O . LYS A 1 24 ? 6.939 2.181 5.408 1.00 0.00 24 LYS A O 13
ATOM 12547 N N . LYS A 1 25 ? 8.072 3.302 6.996 1.00 0.00 25 LYS A N 13
ATOM 12548 C CA . LYS A 1 25 ? 9.286 3.452 6.202 1.00 0.00 25 LYS A CA 13
ATOM 12549 C C . LYS A 1 25 ? 9.991 2.132 5.932 1.00 0.00 25 LYS A C 13
ATOM 12550 O O . LYS A 1 25 ? 10.849 2.060 5.051 1.00 0.00 25 LYS A O 13
ATOM 12569 N N . ASN A 1 26 ? 9.639 1.089 6.667 1.00 0.00 26 ASN A N 13
ATOM 12570 C CA . ASN A 1 26 ? 10.262 -0.207 6.456 1.00 0.00 26 ASN A CA 13
ATOM 12571 C C . ASN A 1 26 ? 9.238 -1.330 6.537 1.00 0.00 26 ASN A C 13
ATOM 12572 O O . ASN A 1 26 ? 9.587 -2.477 6.815 1.00 0.00 26 ASN A O 13
ATOM 12583 N N . GLU A 1 27 ? 7.975 -1.001 6.293 1.00 0.00 27 GLU A N 13
ATOM 12584 C CA . GLU A 1 27 ? 6.918 -1.993 6.338 1.00 0.00 27 GLU A CA 13
ATOM 12585 C C . GLU A 1 27 ? 6.557 -2.457 4.933 1.00 0.00 27 GLU A C 13
ATOM 12586 O O . GLU A 1 27 ? 6.483 -1.658 3.998 1.00 0.00 27 GLU A O 13
ATOM 12599 N N . ARG A 1 28 ? 6.334 -3.756 4.799 1.00 0.00 28 ARG A N 13
ATOM 12600 C CA . ARG A 1 28 ? 5.980 -4.349 3.528 1.00 0.00 28 ARG A CA 13
ATOM 12601 C C . ARG A 1 28 ? 4.463 -4.423 3.369 1.00 0.00 28 ARG A C 13
ATOM 12602 O O . ARG A 1 28 ? 3.775 -5.032 4.186 1.00 0.00 28 ARG A O 13
ATOM 12623 N N . LEU A 1 29 ? 3.946 -3.792 2.319 1.00 0.00 29 LEU A N 13
ATOM 12624 C CA . LEU A 1 29 ? 2.509 -3.785 2.067 1.00 0.00 29 LEU A CA 13
ATOM 12625 C C . LEU A 1 29 ? 2.183 -4.548 0.789 1.00 0.00 29 LEU A C 13
ATOM 12626 O O . LEU A 1 29 ? 2.991 -4.601 -0.139 1.00 0.00 29 LEU A O 13
ATOM 12642 N N . TRP A 1 30 ? 0.996 -5.141 0.751 1.00 0.00 30 TRP A N 13
ATOM 12643 C CA . TRP A 1 30 ? 0.558 -5.909 -0.408 1.00 0.00 30 TRP A CA 13
ATOM 12644 C C . TRP A 1 30 ? -0.435 -5.119 -1.257 1.00 0.00 30 TRP A C 13
ATOM 12645 O O . TRP A 1 30 ? -1.547 -4.835 -0.819 1.00 0.00 30 TRP A O 13
ATOM 12666 N N . LEU A 1 31 ? -0.022 -4.769 -2.474 1.00 0.00 31 LEU A N 13
ATOM 12667 C CA . LEU A 1 31 ? -0.871 -4.010 -3.391 1.00 0.00 31 LEU A CA 13
ATOM 12668 C C . LEU A 1 31 ? -1.901 -4.909 -4.063 1.00 0.00 31 LEU A C 13
ATOM 12669 O O . LEU A 1 31 ? -1.621 -6.063 -4.388 1.00 0.00 31 LEU A O 13
ATOM 12685 N N . LEU A 1 32 ? -3.096 -4.364 -4.268 1.00 0.00 32 LEU A N 13
ATOM 12686 C CA . LEU A 1 32 ? -4.180 -5.101 -4.901 1.00 0.00 32 LEU A CA 13
ATOM 12687 C C . LEU A 1 32 ? -4.433 -4.584 -6.316 1.00 0.00 32 LEU A C 13
ATOM 12688 O O . LEU A 1 32 ? -4.887 -5.329 -7.185 1.00 0.00 32 LEU A O 13
ATOM 12704 N N . ASP A 1 33 ? -4.131 -3.306 -6.544 1.00 0.00 33 ASP A N 13
ATOM 12705 C CA . ASP A 1 33 ? -4.320 -2.698 -7.856 1.00 0.00 33 ASP A CA 13
ATOM 12706 C C . ASP A 1 33 ? -3.457 -1.448 -8.006 1.00 0.00 33 ASP A C 13
ATOM 12707 O O . ASP A 1 33 ? -3.628 -0.470 -7.279 1.00 0.00 33 ASP A O 13
ATOM 12717 N N . ASP A 1 34 ? -2.527 -1.492 -8.956 1.00 0.00 34 ASP A N 13
ATOM 12718 C CA . ASP A 1 34 ? -1.628 -0.368 -9.208 1.00 0.00 34 ASP A CA 13
ATOM 12719 C C . ASP A 1 34 ? -1.979 0.370 -10.505 1.00 0.00 34 ASP A C 13
ATOM 12720 O O . ASP A 1 34 ? -1.293 1.320 -10.884 1.00 0.00 34 ASP A O 13
ATOM 12730 N N . SER A 1 35 ? -3.035 -0.067 -11.191 1.00 0.00 35 SER A N 13
ATOM 12731 C CA . SER A 1 35 ? -3.444 0.561 -12.442 1.00 0.00 35 SER A CA 13
ATOM 12732 C C . SER A 1 35 ? -3.954 1.979 -12.215 1.00 0.00 35 SER A C 13
ATOM 12733 O O . SER A 1 35 ? -3.723 2.872 -13.031 1.00 0.00 35 SER A O 13
ATOM 12741 N N . LYS A 1 36 ? -4.665 2.171 -11.113 1.00 0.00 36 LYS A N 13
ATOM 12742 C CA . LYS A 1 36 ? -5.236 3.470 -10.783 1.00 0.00 36 LYS A CA 13
ATOM 12743 C C . LYS A 1 36 ? -4.232 4.407 -10.148 1.00 0.00 36 LYS A C 13
ATOM 12744 O O . LYS A 1 36 ? -3.223 3.986 -9.582 1.00 0.00 36 LYS A O 13
ATOM 12763 N N . THR A 1 37 ? -4.554 5.693 -10.220 1.00 0.00 37 THR A N 13
ATOM 12764 C CA . THR A 1 37 ? -3.734 6.736 -9.631 1.00 0.00 37 THR A CA 13
ATOM 12765 C C . THR A 1 37 ? -3.560 6.458 -8.141 1.00 0.00 37 THR A C 13
ATOM 12766 O O . THR A 1 37 ? -2.471 6.595 -7.583 1.00 0.00 37 THR A O 13
ATOM 12777 N N . TRP A 1 38 ? -4.648 6.008 -7.528 1.00 0.00 38 TRP A N 13
ATOM 12778 C CA . TRP A 1 38 ? -4.640 5.633 -6.115 1.00 0.00 38 TRP A CA 13
ATOM 12779 C C . TRP A 1 38 ? -4.458 4.123 -6.020 1.00 0.00 38 TRP A C 13
ATOM 12780 O O . TRP A 1 38 ? -5.102 3.370 -6.751 1.00 0.00 38 TRP A O 13
ATOM 12801 N N . TRP A 1 39 ? -3.552 3.681 -5.161 1.00 0.00 39 TRP A N 13
ATOM 12802 C CA . TRP A 1 39 ? -3.269 2.255 -5.032 1.00 0.00 39 TRP A CA 13
ATOM 12803 C C . TRP A 1 39 ? -3.917 1.626 -3.806 1.00 0.00 39 TRP A C 13
ATOM 12804 O O . TRP A 1 39 ? -3.858 2.173 -2.706 1.00 0.00 39 TRP A O 13
ATOM 12825 N N . ARG A 1 40 ? -4.491 0.441 -4.004 1.00 0.00 40 ARG A N 13
ATOM 12826 C CA . ARG A 1 40 ? -5.106 -0.308 -2.916 1.00 0.00 40 ARG A CA 13
ATOM 12827 C C . ARG A 1 40 ? -4.072 -1.272 -2.352 1.00 0.00 40 ARG A C 13
ATOM 12828 O O . ARG A 1 40 ? -3.314 -1.883 -3.106 1.00 0.00 40 ARG A O 13
ATOM 12849 N N . VAL A 1 41 ? -4.012 -1.389 -1.034 1.00 0.00 41 VAL A N 13
ATOM 12850 C CA . VAL A 1 41 ? -3.029 -2.260 -0.410 1.00 0.00 41 VAL A CA 13
ATOM 12851 C C . VAL A 1 41 ? -3.616 -2.972 0.821 1.00 0.00 41 VAL A C 13
ATOM 12852 O O . VAL A 1 41 ? -4.659 -2.570 1.335 1.00 0.00 41 VAL A O 13
ATOM 12865 N N . ARG A 1 42 ? -2.963 -4.046 1.266 1.00 0.00 42 ARG A N 13
ATOM 12866 C CA . ARG A 1 42 ? -3.456 -4.819 2.405 1.00 0.00 42 ARG A CA 13
ATOM 12867 C C . ARG A 1 42 ? -2.401 -4.954 3.501 1.00 0.00 42 ARG A C 13
ATOM 12868 O O . ARG A 1 42 ? -1.209 -5.088 3.222 1.00 0.00 42 ARG A O 13
ATOM 12889 N N . ASN A 1 43 ? -2.854 -4.919 4.754 1.00 0.00 43 ASN A N 13
ATOM 12890 C CA . ASN A 1 43 ? -1.950 -5.037 5.903 1.00 0.00 43 ASN A CA 13
ATOM 12891 C C . ASN A 1 43 ? -2.137 -6.360 6.642 1.00 0.00 43 ASN A C 13
ATOM 12892 O O . ASN A 1 43 ? -3.147 -7.043 6.470 1.00 0.00 43 ASN A O 13
ATOM 12903 N N . ALA A 1 44 ? -1.164 -6.697 7.489 1.00 0.00 44 ALA A N 13
ATOM 12904 C CA . ALA A 1 44 ? -1.225 -7.919 8.284 1.00 0.00 44 ALA A CA 13
ATOM 12905 C C . ALA A 1 44 ? -2.445 -7.908 9.203 1.00 0.00 44 ALA A C 13
ATOM 12906 O O . ALA A 1 44 ? -2.929 -8.960 9.622 1.00 0.00 44 ALA A O 13
ATOM 12913 N N . ALA A 1 45 ? -2.948 -6.706 9.502 1.00 0.00 45 ALA A N 13
ATOM 12914 C CA . ALA A 1 45 ? -4.119 -6.549 10.358 1.00 0.00 45 ALA A CA 13
ATOM 12915 C C . ALA A 1 45 ? -5.425 -6.825 9.603 1.00 0.00 45 ALA A C 13
ATOM 12916 O O . ALA A 1 45 ? -6.509 -6.635 10.154 1.00 0.00 45 ALA A O 13
ATOM 12923 N N . ASN A 1 46 ? -5.324 -7.266 8.343 1.00 0.00 46 ASN A N 13
ATOM 12924 C CA . ASN A 1 46 ? -6.493 -7.557 7.527 1.00 0.00 46 ASN A CA 13
ATOM 12925 C C . ASN A 1 46 ? -7.262 -6.285 7.189 1.00 0.00 46 ASN A C 13
ATOM 12926 O O . ASN A 1 46 ? -8.464 -6.323 6.925 1.00 0.00 46 ASN A O 13
ATOM 12937 N N . ARG A 1 47 ? -6.548 -5.161 7.169 1.00 0.00 47 ARG A N 13
ATOM 12938 C CA . ARG A 1 47 ? -7.140 -3.879 6.828 1.00 0.00 47 ARG A CA 13
ATOM 12939 C C . ARG A 1 47 ? -6.607 -3.424 5.478 1.00 0.00 47 ARG A C 13
ATOM 12940 O O . ARG A 1 47 ? -5.396 -3.393 5.262 1.00 0.00 47 ARG A O 13
ATOM 12961 N N . THR A 1 48 ? -7.505 -3.086 4.565 1.00 0.00 48 THR A N 13
ATOM 12962 C CA . THR A 1 48 ? -7.098 -2.649 3.237 1.00 0.00 48 THR A CA 13
ATOM 12963 C C . THR A 1 48 ? -7.648 -1.260 2.926 1.00 0.00 48 THR A C 13
ATOM 12964 O O . THR A 1 48 ? -8.688 -0.862 3.449 1.00 0.00 48 THR A O 13
ATOM 12975 N N . GLY A 1 49 ? -6.946 -0.527 2.068 1.00 0.00 49 GLY A N 13
ATOM 12976 C CA . GLY A 1 49 ? -7.383 0.808 1.700 1.00 0.00 49 GLY A CA 13
ATOM 12977 C C . GLY A 1 49 ? -6.619 1.363 0.511 1.00 0.00 49 GLY A C 13
ATOM 12978 O O . GLY A 1 49 ? -5.655 0.752 0.051 1.00 0.00 49 GLY A O 13
ATOM 12982 N N . TYR A 1 50 ? -7.045 2.522 0.012 1.00 0.00 50 TYR A N 13
ATOM 12983 C CA . TYR A 1 50 ? -6.384 3.147 -1.133 1.00 0.00 50 TYR A CA 13
ATOM 12984 C C . TYR A 1 50 ? -5.458 4.273 -0.687 1.00 0.00 50 TYR A C 13
ATOM 12985 O O . TYR A 1 50 ? -5.912 5.347 -0.296 1.00 0.00 50 TYR A O 13
ATOM 13003 N N . VAL A 1 51 ? -4.159 4.027 -0.759 1.00 0.00 51 VAL A N 13
ATOM 13004 C CA . VAL A 1 51 ? -3.174 5.025 -0.370 1.00 0.00 51 VAL A CA 13
ATOM 13005 C C . VAL A 1 51 ? -2.267 5.383 -1.539 1.00 0.00 51 VAL A C 13
ATOM 13006 O O . VAL A 1 51 ? -1.474 4.550 -1.974 1.00 0.00 51 VAL A O 13
ATOM 13019 N N . PRO A 1 52 ? -2.317 6.627 -2.055 1.00 0.00 52 PRO A N 13
ATOM 13020 C CA . PRO A 1 52 ? -1.437 7.045 -3.152 1.00 0.00 52 PRO A CA 13
ATOM 13021 C C . PRO A 1 52 ? -0.010 7.314 -2.666 1.00 0.00 52 PRO A C 13
ATOM 13022 O O . PRO A 1 52 ? 0.616 8.300 -3.059 1.00 0.00 52 PRO A O 13
ATOM 13033 N N . SER A 1 53 ? 0.496 6.436 -1.802 1.00 0.00 53 SER A N 13
ATOM 13034 C CA . SER A 1 53 ? 1.828 6.567 -1.251 1.00 0.00 53 SER A CA 13
ATOM 13035 C C . SER A 1 53 ? 2.882 6.295 -2.303 1.00 0.00 53 SER A C 13
ATOM 13036 O O . SER A 1 53 ? 3.351 5.170 -2.441 1.00 0.00 53 SER A O 13
ATOM 13044 N N . ASN A 1 54 ? 3.280 7.328 -3.027 1.00 0.00 54 ASN A N 13
ATOM 13045 C CA . ASN A 1 54 ? 4.316 7.169 -4.032 1.00 0.00 54 ASN A CA 13
ATOM 13046 C C . ASN A 1 54 ? 5.658 6.833 -3.360 1.00 0.00 54 ASN A C 13
ATOM 13047 O O . ASN A 1 54 ? 6.605 6.409 -4.022 1.00 0.00 54 ASN A O 13
ATOM 13058 N N . TYR A 1 55 ? 5.725 7.029 -2.035 1.00 0.00 55 TYR A N 13
ATOM 13059 C CA . TYR A 1 55 ? 6.925 6.758 -1.257 1.00 0.00 55 TYR A CA 13
ATOM 13060 C C . TYR A 1 55 ? 7.344 5.285 -1.304 1.00 0.00 55 TYR A C 13
ATOM 13061 O O . TYR A 1 55 ? 8.476 4.955 -0.946 1.00 0.00 55 TYR A O 13
ATOM 13079 N N . VAL A 1 56 ? 6.451 4.399 -1.744 1.00 0.00 56 VAL A N 13
ATOM 13080 C CA . VAL A 1 56 ? 6.782 2.976 -1.822 1.00 0.00 56 VAL A CA 13
ATOM 13081 C C . VAL A 1 56 ? 6.973 2.552 -3.275 1.00 0.00 56 VAL A C 13
ATOM 13082 O O . VAL A 1 56 ? 6.264 3.014 -4.168 1.00 0.00 56 VAL A O 13
ATOM 13095 N N . GLU A 1 57 ? 7.948 1.676 -3.501 1.00 0.00 57 GLU A N 13
ATOM 13096 C CA . GLU A 1 57 ? 8.248 1.193 -4.843 1.00 0.00 57 GLU A CA 13
ATOM 13097 C C . GLU A 1 57 ? 8.264 -0.331 -4.878 1.00 0.00 57 GLU A C 13
ATOM 13098 O O . GLU A 1 57 ? 8.563 -0.984 -3.878 1.00 0.00 57 GLU A O 13
ATOM 13111 N N . ARG A 1 58 ? 7.938 -0.892 -6.037 1.00 0.00 58 ARG A N 13
ATOM 13112 C CA . ARG A 1 58 ? 7.914 -2.339 -6.204 1.00 0.00 58 ARG A CA 13
ATOM 13113 C C . ARG A 1 58 ? 9.328 -2.914 -6.163 1.00 0.00 58 ARG A C 13
ATOM 13114 O O . ARG A 1 58 ? 10.255 -2.335 -6.728 1.00 0.00 58 ARG A O 13
ATOM 13135 N N . LYS A 1 59 ? 9.483 -4.062 -5.508 1.00 0.00 59 LYS A N 13
ATOM 13136 C CA . LYS A 1 59 ? 10.783 -4.723 -5.410 1.00 0.00 59 LYS A CA 13
ATOM 13137 C C . LYS A 1 59 ? 10.673 -6.027 -4.626 1.00 0.00 59 LYS A C 13
ATOM 13138 O O . LYS A 1 59 ? 11.728 -6.610 -4.298 1.00 0.00 59 LYS A O 13
ATOM 13157 N N . MET A 1 1 ? -9.494 -13.109 -12.483 1.00 0.00 1 MET A N 14
ATOM 13158 C CA . MET A 1 1 ? -8.193 -13.504 -11.869 1.00 0.00 1 MET A CA 14
ATOM 13159 C C . MET A 1 1 ? -7.464 -12.299 -11.282 1.00 0.00 1 MET A C 14
ATOM 13160 O O . MET A 1 1 ? -6.976 -11.436 -12.013 1.00 0.00 1 MET A O 14
ATOM 13176 N N . THR A 1 2 ? -7.399 -12.251 -9.955 1.00 0.00 2 THR A N 14
ATOM 13177 C CA . THR A 1 2 ? -6.732 -11.156 -9.256 1.00 0.00 2 THR A CA 14
ATOM 13178 C C . THR A 1 2 ? -5.314 -11.541 -8.842 1.00 0.00 2 THR A C 14
ATOM 13179 O O . THR A 1 2 ? -5.109 -12.524 -8.129 1.00 0.00 2 THR A O 14
ATOM 13190 N N . GLU A 1 3 ? -4.341 -10.752 -9.288 1.00 0.00 3 GLU A N 14
ATOM 13191 C CA . GLU A 1 3 ? -2.942 -10.999 -8.961 1.00 0.00 3 GLU A CA 14
ATOM 13192 C C . GLU A 1 3 ? -2.497 -10.115 -7.799 1.00 0.00 3 GLU A C 14
ATOM 13193 O O . GLU A 1 3 ? -2.678 -8.898 -7.829 1.00 0.00 3 GLU A O 14
ATOM 13206 N N . GLU A 1 4 ? -1.917 -10.735 -6.777 1.00 0.00 4 GLU A N 14
ATOM 13207 C CA . GLU A 1 4 ? -1.447 -10.002 -5.608 1.00 0.00 4 GLU A CA 14
ATOM 13208 C C . GLU A 1 4 ? -0.096 -9.348 -5.881 1.00 0.00 4 GLU A C 14
ATOM 13209 O O . GLU A 1 4 ? 0.745 -9.902 -6.588 1.00 0.00 4 GLU A O 14
ATOM 13222 N N . VAL A 1 5 ? 0.100 -8.165 -5.311 1.00 0.00 5 VAL A N 14
ATOM 13223 C CA . VAL A 1 5 ? 1.344 -7.420 -5.474 1.00 0.00 5 VAL A CA 14
ATOM 13224 C C . VAL A 1 5 ? 2.045 -7.274 -4.124 1.00 0.00 5 VAL A C 14
ATOM 13225 O O . VAL A 1 5 ? 1.412 -6.931 -3.127 1.00 0.00 5 VAL A O 14
ATOM 13238 N N . ILE A 1 6 ? 3.348 -7.532 -4.103 1.00 0.00 6 ILE A N 14
ATOM 13239 C CA . ILE A 1 6 ? 4.135 -7.421 -2.877 1.00 0.00 6 ILE A CA 14
ATOM 13240 C C . ILE A 1 6 ? 5.169 -6.304 -3.007 1.00 0.00 6 ILE A C 14
ATOM 13241 O O . ILE A 1 6 ? 6.086 -6.396 -3.822 1.00 0.00 6 ILE A O 14
ATOM 13257 N N . VAL A 1 7 ? 5.020 -5.249 -2.208 1.00 0.00 7 VAL A N 14
ATOM 13258 C CA . VAL A 1 7 ? 5.956 -4.127 -2.256 1.00 0.00 7 VAL A CA 14
ATOM 13259 C C . VAL A 1 7 ? 6.449 -3.747 -0.860 1.00 0.00 7 VAL A C 14
ATOM 13260 O O . VAL A 1 7 ? 5.860 -4.144 0.146 1.00 0.00 7 VAL A O 14
ATOM 13273 N N . ILE A 1 8 ? 7.538 -2.981 -0.810 1.00 0.00 8 ILE A N 14
ATOM 13274 C CA . ILE A 1 8 ? 8.119 -2.554 0.460 1.00 0.00 8 ILE A CA 14
ATOM 13275 C C . ILE A 1 8 ? 8.185 -1.032 0.559 1.00 0.00 8 ILE A C 14
ATOM 13276 O O . ILE A 1 8 ? 8.798 -0.371 -0.279 1.00 0.00 8 ILE A O 14
ATOM 13292 N N . ALA A 1 9 ? 7.546 -0.487 1.589 1.00 0.00 9 ALA A N 14
ATOM 13293 C CA . ALA A 1 9 ? 7.518 0.957 1.804 1.00 0.00 9 ALA A CA 14
ATOM 13294 C C . ALA A 1 9 ? 8.824 1.462 2.421 1.00 0.00 9 ALA A C 14
ATOM 13295 O O . ALA A 1 9 ? 9.215 1.039 3.508 1.00 0.00 9 ALA A O 14
ATOM 13302 N N . LYS A 1 10 ? 9.491 2.366 1.705 1.00 0.00 10 LYS A N 14
ATOM 13303 C CA . LYS A 1 10 ? 10.760 2.940 2.155 1.00 0.00 10 LYS A CA 14
ATOM 13304 C C . LYS A 1 10 ? 10.568 4.228 2.972 1.00 0.00 10 LYS A C 14
ATOM 13305 O O . LYS A 1 10 ? 11.528 4.756 3.535 1.00 0.00 10 LYS A O 14
ATOM 13324 N N . TRP A 1 11 ? 9.338 4.736 3.032 1.00 0.00 11 TRP A N 14
ATOM 13325 C CA . TRP A 1 11 ? 9.053 5.965 3.780 1.00 0.00 11 TRP A CA 14
ATOM 13326 C C . TRP A 1 11 ? 7.679 5.882 4.456 1.00 0.00 11 TRP A C 14
ATOM 13327 O O . TRP A 1 11 ? 6.739 5.303 3.911 1.00 0.00 11 TRP A O 14
ATOM 13348 N N . ASP A 1 12 ? 7.582 6.442 5.659 1.00 0.00 12 ASP A N 14
ATOM 13349 C CA . ASP A 1 12 ? 6.339 6.408 6.424 1.00 0.00 12 ASP A CA 14
ATOM 13350 C C . ASP A 1 12 ? 5.282 7.333 5.827 1.00 0.00 12 ASP A C 14
ATOM 13351 O O . ASP A 1 12 ? 5.484 8.542 5.716 1.00 0.00 12 ASP A O 14
ATOM 13361 N N . TYR A 1 13 ? 4.150 6.747 5.447 1.00 0.00 13 TYR A N 14
ATOM 13362 C CA . TYR A 1 13 ? 3.047 7.502 4.863 1.00 0.00 13 TYR A CA 14
ATOM 13363 C C . TYR A 1 13 ? 1.740 7.202 5.592 1.00 0.00 13 TYR A C 14
ATOM 13364 O O . TYR A 1 13 ? 1.419 6.045 5.867 1.00 0.00 13 TYR A O 14
ATOM 13382 N N . THR A 1 14 ? 0.989 8.253 5.895 1.00 0.00 14 THR A N 14
ATOM 13383 C CA . THR A 1 14 ? -0.287 8.108 6.585 1.00 0.00 14 THR A CA 14
ATOM 13384 C C . THR A 1 14 ? -1.443 8.209 5.596 1.00 0.00 14 THR A C 14
ATOM 13385 O O . THR A 1 14 ? -1.425 9.040 4.690 1.00 0.00 14 THR A O 14
ATOM 13396 N N . ALA A 1 15 ? -2.443 7.353 5.772 1.00 0.00 15 ALA A N 14
ATOM 13397 C CA . ALA A 1 15 ? -3.607 7.332 4.902 1.00 0.00 15 ALA A CA 14
ATOM 13398 C C . ALA A 1 15 ? -4.296 8.693 4.857 1.00 0.00 15 ALA A C 14
ATOM 13399 O O . ALA A 1 15 ? -4.550 9.297 5.899 1.00 0.00 15 ALA A O 14
ATOM 13406 N N . GLN A 1 16 ? -4.615 9.171 3.651 1.00 0.00 16 GLN A N 14
ATOM 13407 C CA . GLN A 1 16 ? -5.296 10.465 3.517 1.00 0.00 16 GLN A CA 14
ATOM 13408 C C . GLN A 1 16 ? -6.737 10.381 4.023 1.00 0.00 16 GLN A C 14
ATOM 13409 O O . GLN A 1 16 ? -7.374 11.403 4.284 1.00 0.00 16 GLN A O 14
ATOM 13423 N N . GLN A 1 17 ? -7.241 9.157 4.174 1.00 0.00 17 GLN A N 14
ATOM 13424 C CA . GLN A 1 17 ? -8.596 8.931 4.663 1.00 0.00 17 GLN A CA 14
ATOM 13425 C C . GLN A 1 17 ? -8.606 7.714 5.586 1.00 0.00 17 GLN A C 14
ATOM 13426 O O . GLN A 1 17 ? -7.597 7.018 5.704 1.00 0.00 17 GLN A O 14
ATOM 13440 N N . ASP A 1 18 ? -9.734 7.451 6.236 1.00 0.00 18 ASP A N 14
ATOM 13441 C CA . ASP A 1 18 ? -9.829 6.305 7.136 1.00 0.00 18 ASP A CA 14
ATOM 13442 C C . ASP A 1 18 ? -9.918 5.008 6.342 1.00 0.00 18 ASP A C 14
ATOM 13443 O O . ASP A 1 18 ? -9.403 3.970 6.755 1.00 0.00 18 ASP A O 14
ATOM 13453 N N . GLN A 1 19 ? -10.574 5.084 5.198 1.00 0.00 19 GLN A N 14
ATOM 13454 C CA . GLN A 1 19 ? -10.746 3.926 4.329 1.00 0.00 19 GLN A CA 14
ATOM 13455 C C . GLN A 1 19 ? -9.412 3.406 3.791 1.00 0.00 19 GLN A C 14
ATOM 13456 O O . GLN A 1 19 ? -9.327 2.264 3.334 1.00 0.00 19 GLN A O 14
ATOM 13470 N N . GLU A 1 20 ? -8.377 4.240 3.831 1.00 0.00 20 GLU A N 14
ATOM 13471 C CA . GLU A 1 20 ? -7.064 3.837 3.324 1.00 0.00 20 GLU A CA 14
ATOM 13472 C C . GLU A 1 20 ? -6.267 3.115 4.408 1.00 0.00 20 GLU A C 14
ATOM 13473 O O . GLU A 1 20 ? -6.770 2.896 5.511 1.00 0.00 20 GLU A O 14
ATOM 13486 N N . LEU A 1 21 ? -5.051 2.697 4.079 1.00 0.00 21 LEU A N 14
ATOM 13487 C CA . LEU A 1 21 ? -4.222 1.944 5.010 1.00 0.00 21 LEU A CA 14
ATOM 13488 C C . LEU A 1 21 ? -2.879 2.626 5.284 1.00 0.00 21 LEU A C 14
ATOM 13489 O O . LEU A 1 21 ? -2.165 3.012 4.356 1.00 0.00 21 LEU A O 14
ATOM 13505 N N . ASP A 1 22 ? -2.541 2.755 6.570 1.00 0.00 22 ASP A N 14
ATOM 13506 C CA . ASP A 1 22 ? -1.280 3.374 6.988 1.00 0.00 22 ASP A CA 14
ATOM 13507 C C . ASP A 1 22 ? -0.087 2.470 6.668 1.00 0.00 22 ASP A C 14
ATOM 13508 O O . ASP A 1 22 ? -0.166 1.249 6.808 1.00 0.00 22 ASP A O 14
ATOM 13518 N N . ILE A 1 23 ? 1.019 3.083 6.254 1.00 0.00 23 ILE A N 14
ATOM 13519 C CA . ILE A 1 23 ? 2.235 2.346 5.927 1.00 0.00 23 ILE A CA 14
ATOM 13520 C C . ILE A 1 23 ? 3.435 2.948 6.658 1.00 0.00 23 ILE A C 14
ATOM 13521 O O . ILE A 1 23 ? 3.361 4.067 7.165 1.00 0.00 23 ILE A O 14
ATOM 13537 N N . LYS A 1 24 ? 4.538 2.206 6.714 1.00 0.00 24 LYS A N 14
ATOM 13538 C CA . LYS A 1 24 ? 5.742 2.685 7.387 1.00 0.00 24 LYS A CA 14
ATOM 13539 C C . LYS A 1 24 ? 6.926 2.739 6.433 1.00 0.00 24 LYS A C 14
ATOM 13540 O O . LYS A 1 24 ? 6.883 2.193 5.332 1.00 0.00 24 LYS A O 14
ATOM 13559 N N . LYS A 1 25 ? 7.981 3.407 6.876 1.00 0.00 25 LYS A N 14
ATOM 13560 C CA . LYS A 1 25 ? 9.192 3.559 6.078 1.00 0.00 25 LYS A CA 14
ATOM 13561 C C . LYS A 1 25 ? 9.929 2.246 5.855 1.00 0.00 25 LYS A C 14
ATOM 13562 O O . LYS A 1 25 ? 10.825 2.181 5.014 1.00 0.00 25 LYS A O 14
ATOM 13581 N N . ASN A 1 26 ? 9.569 1.208 6.592 1.00 0.00 26 ASN A N 14
ATOM 13582 C CA . ASN A 1 26 ? 10.228 -0.077 6.433 1.00 0.00 26 ASN A CA 14
ATOM 13583 C C . ASN A 1 26 ? 9.229 -1.217 6.553 1.00 0.00 26 ASN A C 14
ATOM 13584 O O . ASN A 1 26 ? 9.581 -2.322 6.963 1.00 0.00 26 ASN A O 14
ATOM 13595 N N . GLU A 1 27 ? 7.981 -0.942 6.196 1.00 0.00 27 GLU A N 14
ATOM 13596 C CA . GLU A 1 27 ? 6.935 -1.947 6.269 1.00 0.00 27 GLU A CA 14
ATOM 13597 C C . GLU A 1 27 ? 6.580 -2.466 4.879 1.00 0.00 27 GLU A C 14
ATOM 13598 O O . GLU A 1 27 ? 6.532 -1.708 3.911 1.00 0.00 27 GLU A O 14
ATOM 13611 N N . ARG A 1 28 ? 6.342 -3.768 4.790 1.00 0.00 28 ARG A N 14
ATOM 13612 C CA . ARG A 1 28 ? 6.003 -4.398 3.531 1.00 0.00 28 ARG A CA 14
ATOM 13613 C C . ARG A 1 28 ? 4.495 -4.457 3.334 1.00 0.00 28 ARG A C 14
ATOM 13614 O O . ARG A 1 28 ? 3.776 -5.064 4.126 1.00 0.00 28 ARG A O 14
ATOM 13635 N N . LEU A 1 29 ? 4.023 -3.812 2.274 1.00 0.00 29 LEU A N 14
ATOM 13636 C CA . LEU A 1 29 ? 2.602 -3.776 1.974 1.00 0.00 29 LEU A CA 14
ATOM 13637 C C . LEU A 1 29 ? 2.279 -4.555 0.705 1.00 0.00 29 LEU A C 14
ATOM 13638 O O . LEU A 1 29 ? 3.107 -4.659 -0.200 1.00 0.00 29 LEU A O 14
ATOM 13654 N N . TRP A 1 30 ? 1.064 -5.098 0.644 1.00 0.00 30 TRP A N 14
ATOM 13655 C CA . TRP A 1 30 ? 0.627 -5.869 -0.515 1.00 0.00 30 TRP A CA 14
ATOM 13656 C C . TRP A 1 30 ? -0.391 -5.098 -1.352 1.00 0.00 30 TRP A C 14
ATOM 13657 O O . TRP A 1 30 ? -1.547 -4.948 -0.954 1.00 0.00 30 TRP A O 14
ATOM 13678 N N . LEU A 1 31 ? 0.041 -4.608 -2.513 1.00 0.00 31 LEU A N 14
ATOM 13679 C CA . LEU A 1 31 ? -0.841 -3.850 -3.402 1.00 0.00 31 LEU A CA 14
ATOM 13680 C C . LEU A 1 31 ? -1.801 -4.770 -4.147 1.00 0.00 31 LEU A C 14
ATOM 13681 O O . LEU A 1 31 ? -1.492 -5.925 -4.430 1.00 0.00 31 LEU A O 14
ATOM 13697 N N . LEU A 1 32 ? -2.977 -4.237 -4.454 1.00 0.00 32 LEU A N 14
ATOM 13698 C CA . LEU A 1 32 ? -4.003 -4.988 -5.174 1.00 0.00 32 LEU A CA 14
ATOM 13699 C C . LEU A 1 32 ? -4.214 -4.408 -6.571 1.00 0.00 32 LEU A C 14
ATOM 13700 O O . LEU A 1 32 ? -4.554 -5.128 -7.510 1.00 0.00 32 LEU A O 14
ATOM 13716 N N . ASP A 1 33 ? -4.001 -3.101 -6.703 1.00 0.00 33 ASP A N 14
ATOM 13717 C CA . ASP A 1 33 ? -4.159 -2.423 -7.983 1.00 0.00 33 ASP A CA 14
ATOM 13718 C C . ASP A 1 33 ? -3.345 -1.132 -8.009 1.00 0.00 33 ASP A C 14
ATOM 13719 O O . ASP A 1 33 ? -3.626 -0.196 -7.262 1.00 0.00 33 ASP A O 14
ATOM 13729 N N . ASP A 1 34 ? -2.328 -1.095 -8.865 1.00 0.00 34 ASP A N 14
ATOM 13730 C CA . ASP A 1 34 ? -1.463 0.077 -8.981 1.00 0.00 34 ASP A CA 14
ATOM 13731 C C . ASP A 1 34 ? -1.725 0.871 -10.267 1.00 0.00 34 ASP A C 14
ATOM 13732 O O . ASP A 1 34 ? -1.044 1.861 -10.534 1.00 0.00 34 ASP A O 14
ATOM 13742 N N . SER A 1 35 ? -2.706 0.442 -11.064 1.00 0.00 35 SER A N 14
ATOM 13743 C CA . SER A 1 35 ? -3.029 1.126 -12.312 1.00 0.00 35 SER A CA 14
ATOM 13744 C C . SER A 1 35 ? -3.558 2.534 -12.052 1.00 0.00 35 SER A C 14
ATOM 13745 O O . SER A 1 35 ? -3.263 3.467 -12.799 1.00 0.00 35 SER A O 14
ATOM 13753 N N . LYS A 1 36 ? -4.347 2.674 -10.993 1.00 0.00 36 LYS A N 14
ATOM 13754 C CA . LYS A 1 36 ? -4.935 3.961 -10.632 1.00 0.00 36 LYS A CA 14
ATOM 13755 C C . LYS A 1 36 ? -3.959 4.819 -9.842 1.00 0.00 36 LYS A C 14
ATOM 13756 O O . LYS A 1 36 ? -3.034 4.306 -9.212 1.00 0.00 36 LYS A O 14
ATOM 13775 N N . THR A 1 37 ? -4.197 6.132 -9.851 1.00 0.00 37 THR A N 14
ATOM 13776 C CA . THR A 1 37 ? -3.362 7.065 -9.100 1.00 0.00 37 THR A CA 14
ATOM 13777 C C . THR A 1 37 ? -3.370 6.677 -7.625 1.00 0.00 37 THR A C 14
ATOM 13778 O O . THR A 1 37 ? -2.363 6.793 -6.926 1.00 0.00 37 THR A O 14
ATOM 13789 N N . TRP A 1 38 ? -4.520 6.176 -7.182 1.00 0.00 38 TRP A N 14
ATOM 13790 C CA . TRP A 1 38 ? -4.684 5.715 -5.814 1.00 0.00 38 TRP A CA 14
ATOM 13791 C C . TRP A 1 38 ? -4.466 4.208 -5.777 1.00 0.00 38 TRP A C 14
ATOM 13792 O O . TRP A 1 38 ? -5.021 3.477 -6.597 1.00 0.00 38 TRP A O 14
ATOM 13813 N N . TRP A 1 39 ? -3.621 3.750 -4.864 1.00 0.00 39 TRP A N 14
ATOM 13814 C CA . TRP A 1 39 ? -3.297 2.329 -4.782 1.00 0.00 39 TRP A CA 14
ATOM 13815 C C . TRP A 1 39 ? -3.989 1.624 -3.622 1.00 0.00 39 TRP A C 14
ATOM 13816 O O . TRP A 1 39 ? -3.948 2.084 -2.481 1.00 0.00 39 TRP A O 14
ATOM 13837 N N . ARG A 1 40 ? -4.584 0.472 -3.927 1.00 0.00 40 ARG A N 14
ATOM 13838 C CA . ARG A 1 40 ? -5.246 -0.346 -2.920 1.00 0.00 40 ARG A CA 14
ATOM 13839 C C . ARG A 1 40 ? -4.235 -1.319 -2.344 1.00 0.00 40 ARG A C 14
ATOM 13840 O O . ARG A 1 40 ? -3.490 -1.960 -3.088 1.00 0.00 40 ARG A O 14
ATOM 13861 N N . VAL A 1 41 ? -4.169 -1.397 -1.024 1.00 0.00 41 VAL A N 14
ATOM 13862 C CA . VAL A 1 41 ? -3.192 -2.260 -0.384 1.00 0.00 41 VAL A CA 14
ATOM 13863 C C . VAL A 1 41 ? -3.744 -2.943 0.875 1.00 0.00 41 VAL A C 14
ATOM 13864 O O . VAL A 1 41 ? -4.714 -2.478 1.473 1.00 0.00 41 VAL A O 14
ATOM 13877 N N . ARG A 1 42 ? -3.124 -4.062 1.251 1.00 0.00 42 ARG A N 14
ATOM 13878 C CA . ARG A 1 42 ? -3.559 -4.827 2.421 1.00 0.00 42 ARG A CA 14
ATOM 13879 C C . ARG A 1 42 ? -2.423 -5.011 3.432 1.00 0.00 42 ARG A C 14
ATOM 13880 O O . ARG A 1 42 ? -1.269 -5.224 3.057 1.00 0.00 42 ARG A O 14
ATOM 13901 N N . ASN A 1 43 ? -2.765 -4.938 4.721 1.00 0.00 43 ASN A N 14
ATOM 13902 C CA . ASN A 1 43 ? -1.774 -5.106 5.793 1.00 0.00 43 ASN A CA 14
ATOM 13903 C C . ASN A 1 43 ? -2.038 -6.384 6.588 1.00 0.00 43 ASN A C 14
ATOM 13904 O O . ASN A 1 43 ? -3.134 -6.945 6.537 1.00 0.00 43 ASN A O 14
ATOM 13915 N N . ALA A 1 44 ? -1.025 -6.831 7.331 1.00 0.00 44 ALA A N 14
ATOM 13916 C CA . ALA A 1 44 ? -1.137 -8.035 8.152 1.00 0.00 44 ALA A CA 14
ATOM 13917 C C . ALA A 1 44 ? -2.291 -7.938 9.152 1.00 0.00 44 ALA A C 14
ATOM 13918 O O . ALA A 1 44 ? -2.759 -8.954 9.667 1.00 0.00 44 ALA A O 14
ATOM 13925 N N . ALA A 1 45 ? -2.754 -6.715 9.419 1.00 0.00 45 ALA A N 14
ATOM 13926 C CA . ALA A 1 45 ? -3.858 -6.498 10.347 1.00 0.00 45 ALA A CA 14
ATOM 13927 C C . ALA A 1 45 ? -5.222 -6.799 9.710 1.00 0.00 45 ALA A C 14
ATOM 13928 O O . ALA A 1 45 ? -6.258 -6.558 10.329 1.00 0.00 45 ALA A O 14
ATOM 13935 N N . ASN A 1 46 ? -5.227 -7.310 8.470 1.00 0.00 46 ASN A N 14
ATOM 13936 C CA . ASN A 1 46 ? -6.462 -7.622 7.765 1.00 0.00 46 ASN A CA 14
ATOM 13937 C C . ASN A 1 46 ? -7.238 -6.352 7.430 1.00 0.00 46 ASN A C 14
ATOM 13938 O O . ASN A 1 46 ? -8.458 -6.382 7.267 1.00 0.00 46 ASN A O 14
ATOM 13949 N N . ARG A 1 47 ? -6.513 -5.241 7.310 1.00 0.00 47 ARG A N 14
ATOM 13950 C CA . ARG A 1 47 ? -7.116 -3.962 6.971 1.00 0.00 47 ARG A CA 14
ATOM 13951 C C . ARG A 1 47 ? -6.604 -3.493 5.615 1.00 0.00 47 ARG A C 14
ATOM 13952 O O . ARG A 1 47 ? -5.396 -3.416 5.394 1.00 0.00 47 ARG A O 14
ATOM 13973 N N . THR A 1 48 ? -7.522 -3.196 4.705 1.00 0.00 48 THR A N 14
ATOM 13974 C CA . THR A 1 48 ? -7.145 -2.749 3.370 1.00 0.00 48 THR A CA 14
ATOM 13975 C C . THR A 1 48 ? -7.630 -1.331 3.112 1.00 0.00 48 THR A C 14
ATOM 13976 O O . THR A 1 48 ? -8.638 -0.896 3.671 1.00 0.00 48 THR A O 14
ATOM 13987 N N . GLY A 1 49 ? -6.908 -0.613 2.261 1.00 0.00 49 GLY A N 14
ATOM 13988 C CA . GLY A 1 49 ? -7.283 0.749 1.950 1.00 0.00 49 GLY A CA 14
ATOM 13989 C C . GLY A 1 49 ? -6.599 1.289 0.703 1.00 0.00 49 GLY A C 14
ATOM 13990 O O . GLY A 1 49 ? -5.670 0.671 0.183 1.00 0.00 49 GLY A O 14
ATOM 13994 N N . TYR A 1 50 ? -7.069 2.443 0.215 1.00 0.00 50 TYR A N 14
ATOM 13995 C CA . TYR A 1 50 ? -6.498 3.053 -0.986 1.00 0.00 50 TYR A CA 14
ATOM 13996 C C . TYR A 1 50 ? -5.574 4.215 -0.649 1.00 0.00 50 TYR A C 14
ATOM 13997 O O . TYR A 1 50 ? -6.035 5.322 -0.366 1.00 0.00 50 TYR A O 14
ATOM 14015 N N . VAL A 1 51 ? -4.272 3.978 -0.714 1.00 0.00 51 VAL A N 14
ATOM 14016 C CA . VAL A 1 51 ? -3.302 5.032 -0.446 1.00 0.00 51 VAL A CA 14
ATOM 14017 C C . VAL A 1 51 ? -2.410 5.270 -1.666 1.00 0.00 51 VAL A C 14
ATOM 14018 O O . VAL A 1 51 ? -1.735 4.352 -2.130 1.00 0.00 51 VAL A O 14
ATOM 14031 N N . PRO A 1 52 ? -2.357 6.506 -2.200 1.00 0.00 52 PRO A N 14
ATOM 14032 C CA . PRO A 1 52 ? -1.504 6.826 -3.347 1.00 0.00 52 PRO A CA 14
ATOM 14033 C C . PRO A 1 52 ? -0.047 7.065 -2.940 1.00 0.00 52 PRO A C 14
ATOM 14034 O O . PRO A 1 52 ? 0.670 7.832 -3.587 1.00 0.00 52 PRO A O 14
ATOM 14045 N N . SER A 1 53 ? 0.381 6.410 -1.861 1.00 0.00 53 SER A N 14
ATOM 14046 C CA . SER A 1 53 ? 1.729 6.549 -1.353 1.00 0.00 53 SER A CA 14
ATOM 14047 C C . SER A 1 53 ? 2.754 6.158 -2.398 1.00 0.00 53 SER A C 14
ATOM 14048 O O . SER A 1 53 ? 3.157 5.000 -2.482 1.00 0.00 53 SER A O 14
ATOM 14056 N N . ASN A 1 54 ? 3.208 7.135 -3.163 1.00 0.00 54 ASN A N 14
ATOM 14057 C CA . ASN A 1 54 ? 4.233 6.884 -4.163 1.00 0.00 54 ASN A CA 14
ATOM 14058 C C . ASN A 1 54 ? 5.570 6.563 -3.478 1.00 0.00 54 ASN A C 14
ATOM 14059 O O . ASN A 1 54 ? 6.514 6.101 -4.120 1.00 0.00 54 ASN A O 14
ATOM 14070 N N . TYR A 1 55 ? 5.634 6.824 -2.167 1.00 0.00 55 TYR A N 14
ATOM 14071 C CA . TYR A 1 55 ? 6.822 6.587 -1.373 1.00 0.00 55 TYR A CA 14
ATOM 14072 C C . TYR A 1 55 ? 7.195 5.097 -1.306 1.00 0.00 55 TYR A C 14
ATOM 14073 O O . TYR A 1 55 ? 8.309 4.756 -0.906 1.00 0.00 55 TYR A O 14
ATOM 14091 N N . VAL A 1 56 ? 6.279 4.212 -1.710 1.00 0.00 56 VAL A N 14
ATOM 14092 C CA . VAL A 1 56 ? 6.553 2.775 -1.695 1.00 0.00 56 VAL A CA 14
ATOM 14093 C C . VAL A 1 56 ? 6.600 2.223 -3.117 1.00 0.00 56 VAL A C 14
ATOM 14094 O O . VAL A 1 56 ? 5.832 2.638 -3.984 1.00 0.00 56 VAL A O 14
ATOM 14107 N N . GLU A 1 57 ? 7.512 1.285 -3.344 1.00 0.00 57 GLU A N 14
ATOM 14108 C CA . GLU A 1 57 ? 7.668 0.672 -4.656 1.00 0.00 57 GLU A CA 14
ATOM 14109 C C . GLU A 1 57 ? 7.942 -0.821 -4.519 1.00 0.00 57 GLU A C 14
ATOM 14110 O O . GLU A 1 57 ? 8.399 -1.284 -3.474 1.00 0.00 57 GLU A O 14
ATOM 14123 N N . ARG A 1 58 ? 7.660 -1.572 -5.576 1.00 0.00 58 ARG A N 14
ATOM 14124 C CA . ARG A 1 58 ? 7.881 -3.012 -5.560 1.00 0.00 58 ARG A CA 14
ATOM 14125 C C . ARG A 1 58 ? 9.372 -3.331 -5.552 1.00 0.00 58 ARG A C 14
ATOM 14126 O O . ARG A 1 58 ? 10.156 -2.704 -6.263 1.00 0.00 58 ARG A O 14
ATOM 14147 N N . LYS A 1 59 ? 9.755 -4.310 -4.736 1.00 0.00 59 LYS A N 14
ATOM 14148 C CA . LYS A 1 59 ? 11.154 -4.714 -4.627 1.00 0.00 59 LYS A CA 14
ATOM 14149 C C . LYS A 1 59 ? 11.266 -6.145 -4.110 1.00 0.00 59 LYS A C 14
ATOM 14150 O O . LYS A 1 59 ? 12.373 -6.718 -4.191 1.00 0.00 59 LYS A O 14
ATOM 14169 N N . MET A 1 1 ? -8.354 -16.806 -9.409 1.00 0.00 1 MET A N 15
ATOM 14170 C CA . MET A 1 1 ? -8.610 -15.686 -8.466 1.00 0.00 1 MET A CA 15
ATOM 14171 C C . MET A 1 1 ? -7.767 -14.464 -8.818 1.00 0.00 1 MET A C 15
ATOM 14172 O O . MET A 1 1 ? -7.028 -14.470 -9.802 1.00 0.00 1 MET A O 15
ATOM 14188 N N . THR A 1 2 ? -7.886 -13.417 -8.007 1.00 0.00 2 THR A N 15
ATOM 14189 C CA . THR A 1 2 ? -7.138 -12.185 -8.232 1.00 0.00 2 THR A CA 15
ATOM 14190 C C . THR A 1 2 ? -5.665 -12.365 -7.876 1.00 0.00 2 THR A C 15
ATOM 14191 O O . THR A 1 2 ? -5.312 -13.219 -7.063 1.00 0.00 2 THR A O 15
ATOM 14202 N N . GLU A 1 3 ? -4.811 -11.554 -8.492 1.00 0.00 3 GLU A N 15
ATOM 14203 C CA . GLU A 1 3 ? -3.376 -11.622 -8.243 1.00 0.00 3 GLU A CA 15
ATOM 14204 C C . GLU A 1 3 ? -2.968 -10.661 -7.131 1.00 0.00 3 GLU A C 15
ATOM 14205 O O . GLU A 1 3 ? -3.418 -9.516 -7.091 1.00 0.00 3 GLU A O 15
ATOM 14218 N N . GLU A 1 4 ? -2.113 -11.133 -6.230 1.00 0.00 4 GLU A N 15
ATOM 14219 C CA . GLU A 1 4 ? -1.641 -10.316 -5.117 1.00 0.00 4 GLU A CA 15
ATOM 14220 C C . GLU A 1 4 ? -0.273 -9.720 -5.416 1.00 0.00 4 GLU A C 15
ATOM 14221 O O . GLU A 1 4 ? 0.594 -10.378 -5.991 1.00 0.00 4 GLU A O 15
ATOM 14234 N N . VAL A 1 5 ? -0.094 -8.467 -5.022 1.00 0.00 5 VAL A N 15
ATOM 14235 C CA . VAL A 1 5 ? 1.163 -7.766 -5.242 1.00 0.00 5 VAL A CA 15
ATOM 14236 C C . VAL A 1 5 ? 1.843 -7.437 -3.914 1.00 0.00 5 VAL A C 15
ATOM 14237 O O . VAL A 1 5 ? 1.231 -6.857 -3.017 1.00 0.00 5 VAL A O 15
ATOM 14250 N N . ILE A 1 6 ? 3.113 -7.811 -3.800 1.00 0.00 6 ILE A N 15
ATOM 14251 C CA . ILE A 1 6 ? 3.883 -7.557 -2.586 1.00 0.00 6 ILE A CA 15
ATOM 14252 C C . ILE A 1 6 ? 4.855 -6.399 -2.790 1.00 0.00 6 ILE A C 15
ATOM 14253 O O . ILE A 1 6 ? 5.772 -6.489 -3.607 1.00 0.00 6 ILE A O 15
ATOM 14269 N N . VAL A 1 7 ? 4.659 -5.314 -2.045 1.00 0.00 7 VAL A N 15
ATOM 14270 C CA . VAL A 1 7 ? 5.535 -4.155 -2.159 1.00 0.00 7 VAL A CA 15
ATOM 14271 C C . VAL A 1 7 ? 6.016 -3.676 -0.792 1.00 0.00 7 VAL A C 15
ATOM 14272 O O . VAL A 1 7 ? 5.447 -4.031 0.240 1.00 0.00 7 VAL A O 15
ATOM 14285 N N . ILE A 1 8 ? 7.071 -2.869 -0.800 1.00 0.00 8 ILE A N 15
ATOM 14286 C CA . ILE A 1 8 ? 7.642 -2.335 0.429 1.00 0.00 8 ILE A CA 15
ATOM 14287 C C . ILE A 1 8 ? 7.683 -0.811 0.396 1.00 0.00 8 ILE A C 15
ATOM 14288 O O . ILE A 1 8 ? 8.092 -0.207 -0.596 1.00 0.00 8 ILE A O 15
ATOM 14304 N N . ALA A 1 9 ? 7.245 -0.200 1.488 1.00 0.00 9 ALA A N 15
ATOM 14305 C CA . ALA A 1 9 ? 7.211 1.253 1.602 1.00 0.00 9 ALA A CA 15
ATOM 14306 C C . ALA A 1 9 ? 8.587 1.825 1.953 1.00 0.00 9 ALA A C 15
ATOM 14307 O O . ALA A 1 9 ? 9.295 1.282 2.800 1.00 0.00 9 ALA A O 15
ATOM 14314 N N . LYS A 1 10 ? 8.963 2.922 1.290 1.00 0.00 10 LYS A N 15
ATOM 14315 C CA . LYS A 1 10 ? 10.260 3.559 1.531 1.00 0.00 10 LYS A CA 15
ATOM 14316 C C . LYS A 1 10 ? 10.146 4.822 2.396 1.00 0.00 10 LYS A C 15
ATOM 14317 O O . LYS A 1 10 ? 11.133 5.531 2.592 1.00 0.00 10 LYS A O 15
ATOM 14336 N N . TRP A 1 11 ? 8.956 5.090 2.934 1.00 0.00 11 TRP A N 15
ATOM 14337 C CA . TRP A 1 11 ? 8.755 6.256 3.796 1.00 0.00 11 TRP A CA 15
ATOM 14338 C C . TRP A 1 11 ? 7.459 6.110 4.604 1.00 0.00 11 TRP A C 15
ATOM 14339 O O . TRP A 1 11 ? 6.514 5.452 4.167 1.00 0.00 11 TRP A O 15
ATOM 14360 N N . ASP A 1 12 ? 7.431 6.719 5.786 1.00 0.00 12 ASP A N 15
ATOM 14361 C CA . ASP A 1 12 ? 6.265 6.646 6.660 1.00 0.00 12 ASP A CA 15
ATOM 14362 C C . ASP A 1 12 ? 5.164 7.605 6.221 1.00 0.00 12 ASP A C 15
ATOM 14363 O O . ASP A 1 12 ? 5.324 8.824 6.279 1.00 0.00 12 ASP A O 15
ATOM 14373 N N . TYR A 1 13 ? 4.044 7.038 5.784 1.00 0.00 13 TYR A N 15
ATOM 14374 C CA . TYR A 1 13 ? 2.909 7.832 5.332 1.00 0.00 13 TYR A CA 15
ATOM 14375 C C . TYR A 1 13 ? 1.623 7.411 6.043 1.00 0.00 13 TYR A C 15
ATOM 14376 O O . TYR A 1 13 ? 1.422 6.236 6.336 1.00 0.00 13 TYR A O 15
ATOM 14394 N N . THR A 1 14 ? 0.752 8.384 6.291 1.00 0.00 14 THR A N 15
ATOM 14395 C CA . THR A 1 14 ? -0.525 8.123 6.942 1.00 0.00 14 THR A CA 15
ATOM 14396 C C . THR A 1 14 ? -1.664 8.196 5.927 1.00 0.00 14 THR A C 15
ATOM 14397 O O . THR A 1 14 ? -1.716 9.107 5.101 1.00 0.00 14 THR A O 15
ATOM 14408 N N . ALA A 1 15 ? -2.570 7.227 5.993 1.00 0.00 15 ALA A N 15
ATOM 14409 C CA . ALA A 1 15 ? -3.709 7.161 5.085 1.00 0.00 15 ALA A CA 15
ATOM 14410 C C . ALA A 1 15 ? -4.498 8.470 5.059 1.00 0.00 15 ALA A C 15
ATOM 14411 O O . ALA A 1 15 ? -4.729 9.082 6.101 1.00 0.00 15 ALA A O 15
ATOM 14418 N N . GLN A 1 16 ? -4.932 8.886 3.866 1.00 0.00 16 GLN A N 15
ATOM 14419 C CA . GLN A 1 16 ? -5.720 10.113 3.741 1.00 0.00 16 GLN A CA 15
ATOM 14420 C C . GLN A 1 16 ? -7.052 9.948 4.465 1.00 0.00 16 GLN A C 15
ATOM 14421 O O . GLN A 1 16 ? -7.613 10.910 4.991 1.00 0.00 16 GLN A O 15
ATOM 14435 N N . GLN A 1 17 ? -7.549 8.716 4.483 1.00 0.00 17 GLN A N 15
ATOM 14436 C CA . GLN A 1 17 ? -8.817 8.402 5.137 1.00 0.00 17 GLN A CA 15
ATOM 14437 C C . GLN A 1 17 ? -8.702 7.110 5.939 1.00 0.00 17 GLN A C 15
ATOM 14438 O O . GLN A 1 17 ? -7.759 6.342 5.762 1.00 0.00 17 GLN A O 15
ATOM 14452 N N . ASP A 1 18 ? -9.671 6.870 6.815 1.00 0.00 18 ASP A N 15
ATOM 14453 C CA . ASP A 1 18 ? -9.674 5.661 7.632 1.00 0.00 18 ASP A CA 15
ATOM 14454 C C . ASP A 1 18 ? -9.783 4.414 6.761 1.00 0.00 18 ASP A C 15
ATOM 14455 O O . ASP A 1 18 ? -9.311 3.340 7.134 1.00 0.00 18 ASP A O 15
ATOM 14465 N N . GLN A 1 19 ? -10.407 4.566 5.600 1.00 0.00 19 GLN A N 15
ATOM 14466 C CA . GLN A 1 19 ? -10.583 3.455 4.672 1.00 0.00 19 GLN A CA 15
ATOM 14467 C C . GLN A 1 19 ? -9.247 3.014 4.082 1.00 0.00 19 GLN A C 15
ATOM 14468 O O . GLN A 1 19 ? -9.088 1.857 3.690 1.00 0.00 19 GLN A O 15
ATOM 14482 N N . GLU A 1 20 ? -8.287 3.937 4.025 1.00 0.00 20 GLU A N 15
ATOM 14483 C CA . GLU A 1 20 ? -6.964 3.626 3.484 1.00 0.00 20 GLU A CA 15
ATOM 14484 C C . GLU A 1 20 ? -6.052 3.111 4.594 1.00 0.00 20 GLU A C 15
ATOM 14485 O O . GLU A 1 20 ? -6.454 3.052 5.756 1.00 0.00 20 GLU A O 15
ATOM 14498 N N . LEU A 1 21 ? -4.830 2.727 4.235 1.00 0.00 21 LEU A N 15
ATOM 14499 C CA . LEU A 1 21 ? -3.883 2.205 5.211 1.00 0.00 21 LEU A CA 15
ATOM 14500 C C . LEU A 1 21 ? -2.549 2.938 5.134 1.00 0.00 21 LEU A C 15
ATOM 14501 O O . LEU A 1 21 ? -2.076 3.280 4.052 1.00 0.00 21 LEU A O 15
ATOM 14517 N N . ASP A 1 22 ? -1.953 3.174 6.295 1.00 0.00 22 ASP A N 15
ATOM 14518 C CA . ASP A 1 22 ? -0.676 3.870 6.378 1.00 0.00 22 ASP A CA 15
ATOM 14519 C C . ASP A 1 22 ? 0.487 2.939 6.047 1.00 0.00 22 ASP A C 15
ATOM 14520 O O . ASP A 1 22 ? 0.377 1.719 6.164 1.00 0.00 22 ASP A O 15
ATOM 14530 N N . ILE A 1 23 ? 1.607 3.533 5.647 1.00 0.00 23 ILE A N 15
ATOM 14531 C CA . ILE A 1 23 ? 2.805 2.773 5.312 1.00 0.00 23 ILE A CA 15
ATOM 14532 C C . ILE A 1 23 ? 4.004 3.322 6.080 1.00 0.00 23 ILE A C 15
ATOM 14533 O O . ILE A 1 23 ? 4.003 4.484 6.480 1.00 0.00 23 ILE A O 15
ATOM 14549 N N . LYS A 1 24 ? 5.022 2.488 6.293 1.00 0.00 24 LYS A N 15
ATOM 14550 C CA . LYS A 1 24 ? 6.214 2.921 7.025 1.00 0.00 24 LYS A CA 15
ATOM 14551 C C . LYS A 1 24 ? 7.424 3.004 6.101 1.00 0.00 24 LYS A C 15
ATOM 14552 O O . LYS A 1 24 ? 7.357 2.611 4.937 1.00 0.00 24 LYS A O 15
ATOM 14571 N N . LYS A 1 25 ? 8.524 3.534 6.620 1.00 0.00 25 LYS A N 15
ATOM 14572 C CA . LYS A 1 25 ? 9.740 3.690 5.830 1.00 0.00 25 LYS A CA 15
ATOM 14573 C C . LYS A 1 25 ? 10.388 2.357 5.465 1.00 0.00 25 LYS A C 15
ATOM 14574 O O . LYS A 1 25 ? 11.274 2.316 4.610 1.00 0.00 25 LYS A O 15
ATOM 14593 N N . ASN A 1 26 ? 9.960 1.271 6.098 1.00 0.00 26 ASN A N 15
ATOM 14594 C CA . ASN A 1 26 ? 10.532 -0.034 5.798 1.00 0.00 26 ASN A CA 15
ATOM 14595 C C . ASN A 1 26 ? 9.531 -1.155 6.056 1.00 0.00 26 ASN A C 15
ATOM 14596 O O . ASN A 1 26 ? 9.914 -2.277 6.385 1.00 0.00 26 ASN A O 15
ATOM 14607 N N . GLU A 1 27 ? 8.251 -0.849 5.905 1.00 0.00 27 GLU A N 15
ATOM 14608 C CA . GLU A 1 27 ? 7.205 -1.837 6.121 1.00 0.00 27 GLU A CA 15
ATOM 14609 C C . GLU A 1 27 ? 6.732 -2.432 4.794 1.00 0.00 27 GLU A C 15
ATOM 14610 O O . GLU A 1 27 ? 6.621 -1.728 3.791 1.00 0.00 27 GLU A O 15
ATOM 14623 N N . ARG A 1 28 ? 6.446 -3.732 4.804 1.00 0.00 28 ARG A N 15
ATOM 14624 C CA . ARG A 1 28 ? 5.979 -4.427 3.617 1.00 0.00 28 ARG A CA 15
ATOM 14625 C C . ARG A 1 28 ? 4.453 -4.444 3.545 1.00 0.00 28 ARG A C 15
ATOM 14626 O O . ARG A 1 28 ? 3.787 -4.953 4.447 1.00 0.00 28 ARG A O 15
ATOM 14647 N N . LEU A 1 29 ? 3.905 -3.895 2.463 1.00 0.00 29 LEU A N 15
ATOM 14648 C CA . LEU A 1 29 ? 2.459 -3.857 2.271 1.00 0.00 29 LEU A CA 15
ATOM 14649 C C . LEU A 1 29 ? 2.054 -4.682 1.050 1.00 0.00 29 LEU A C 15
ATOM 14650 O O . LEU A 1 29 ? 2.809 -4.787 0.084 1.00 0.00 29 LEU A O 15
ATOM 14666 N N . TRP A 1 30 ? 0.857 -5.263 1.093 1.00 0.00 30 TRP A N 15
ATOM 14667 C CA . TRP A 1 30 ? 0.360 -6.072 -0.018 1.00 0.00 30 TRP A CA 15
ATOM 14668 C C . TRP A 1 30 ? -0.617 -5.273 -0.873 1.00 0.00 30 TRP A C 15
ATOM 14669 O O . TRP A 1 30 ? -1.742 -4.993 -0.456 1.00 0.00 30 TRP A O 15
ATOM 14690 N N . LEU A 1 31 ? -0.167 -4.886 -2.064 1.00 0.00 31 LEU A N 15
ATOM 14691 C CA . LEU A 1 31 ? -0.982 -4.089 -2.979 1.00 0.00 31 LEU A CA 15
ATOM 14692 C C . LEU A 1 31 ? -1.880 -4.952 -3.862 1.00 0.00 31 LEU A C 15
ATOM 14693 O O . LEU A 1 31 ? -1.560 -6.099 -4.172 1.00 0.00 31 LEU A O 15
ATOM 14709 N N . LEU A 1 32 ? -3.006 -4.370 -4.268 1.00 0.00 32 LEU A N 15
ATOM 14710 C CA . LEU A 1 32 ? -3.966 -5.055 -5.126 1.00 0.00 32 LEU A CA 15
ATOM 14711 C C . LEU A 1 32 ? -4.058 -4.390 -6.505 1.00 0.00 32 LEU A C 15
ATOM 14712 O O . LEU A 1 32 ? -4.477 -5.020 -7.476 1.00 0.00 32 LEU A O 15
ATOM 14728 N N . ASP A 1 33 ? -3.671 -3.115 -6.585 1.00 0.00 33 ASP A N 15
ATOM 14729 C CA . ASP A 1 33 ? -3.718 -2.371 -7.843 1.00 0.00 33 ASP A CA 15
ATOM 14730 C C . ASP A 1 33 ? -2.856 -1.117 -7.763 1.00 0.00 33 ASP A C 15
ATOM 14731 O O . ASP A 1 33 ? -3.080 -0.250 -6.917 1.00 0.00 33 ASP A O 15
ATOM 14741 N N . ASP A 1 34 ? -1.869 -1.026 -8.648 1.00 0.00 34 ASP A N 15
ATOM 14742 C CA . ASP A 1 34 ? -0.971 0.123 -8.683 1.00 0.00 34 ASP A CA 15
ATOM 14743 C C . ASP A 1 34 ? -1.084 0.882 -10.006 1.00 0.00 34 ASP A C 15
ATOM 14744 O O . ASP A 1 34 ? -0.185 1.639 -10.372 1.00 0.00 34 ASP A O 15
ATOM 14754 N N . SER A 1 35 ? -2.187 0.676 -10.724 1.00 0.00 35 SER A N 15
ATOM 14755 C CA . SER A 1 35 ? -2.396 1.345 -12.006 1.00 0.00 35 SER A CA 15
ATOM 14756 C C . SER A 1 35 ? -2.922 2.766 -11.813 1.00 0.00 35 SER A C 15
ATOM 14757 O O . SER A 1 35 ? -2.590 3.670 -12.581 1.00 0.00 35 SER A O 15
ATOM 14765 N N . LYS A 1 36 ? -3.747 2.955 -10.790 1.00 0.00 36 LYS A N 15
ATOM 14766 C CA . LYS A 1 36 ? -4.329 4.263 -10.497 1.00 0.00 36 LYS A CA 15
ATOM 14767 C C . LYS A 1 36 ? -3.416 5.097 -9.615 1.00 0.00 36 LYS A C 15
ATOM 14768 O O . LYS A 1 36 ? -2.538 4.568 -8.935 1.00 0.00 36 LYS A O 15
ATOM 14787 N N . THR A 1 37 ? -3.648 6.411 -9.612 1.00 0.00 37 THR A N 15
ATOM 14788 C CA . THR A 1 37 ? -2.865 7.325 -8.789 1.00 0.00 37 THR A CA 15
ATOM 14789 C C . THR A 1 37 ? -2.957 6.905 -7.327 1.00 0.00 37 THR A C 15
ATOM 14790 O O . THR A 1 37 ? -1.993 7.011 -6.568 1.00 0.00 37 THR A O 15
ATOM 14801 N N . TRP A 1 38 ? -4.120 6.379 -6.959 1.00 0.00 38 TRP A N 15
ATOM 14802 C CA . TRP A 1 38 ? -4.344 5.883 -5.610 1.00 0.00 38 TRP A CA 15
ATOM 14803 C C . TRP A 1 38 ? -4.179 4.372 -5.622 1.00 0.00 38 TRP A C 15
ATOM 14804 O O . TRP A 1 38 ? -4.784 3.683 -6.443 1.00 0.00 38 TRP A O 15
ATOM 14825 N N . TRP A 1 39 ? -3.326 3.859 -4.749 1.00 0.00 39 TRP A N 15
ATOM 14826 C CA . TRP A 1 39 ? -3.057 2.430 -4.717 1.00 0.00 39 TRP A CA 15
ATOM 14827 C C . TRP A 1 39 ? -3.839 1.710 -3.630 1.00 0.00 39 TRP A C 15
ATOM 14828 O O . TRP A 1 39 ? -3.849 2.128 -2.473 1.00 0.00 39 TRP A O 15
ATOM 14849 N N . ARG A 1 40 ? -4.469 0.602 -4.013 1.00 0.00 40 ARG A N 15
ATOM 14850 C CA . ARG A 1 40 ? -5.225 -0.208 -3.073 1.00 0.00 40 ARG A CA 15
ATOM 14851 C C . ARG A 1 40 ? -4.291 -1.218 -2.434 1.00 0.00 40 ARG A C 15
ATOM 14852 O O . ARG A 1 40 ? -3.587 -1.944 -3.134 1.00 0.00 40 ARG A O 15
ATOM 14873 N N . VAL A 1 41 ? -4.250 -1.240 -1.111 1.00 0.00 41 VAL A N 15
ATOM 14874 C CA . VAL A 1 41 ? -3.349 -2.137 -0.407 1.00 0.00 41 VAL A CA 15
ATOM 14875 C C . VAL A 1 41 ? -4.019 -2.818 0.791 1.00 0.00 41 VAL A C 15
ATOM 14876 O O . VAL A 1 41 ? -5.053 -2.363 1.280 1.00 0.00 41 VAL A O 15
ATOM 14889 N N . ARG A 1 42 ? -3.412 -3.905 1.260 1.00 0.00 42 ARG A N 15
ATOM 14890 C CA . ARG A 1 42 ? -3.932 -4.647 2.399 1.00 0.00 42 ARG A CA 15
ATOM 14891 C C . ARG A 1 42 ? -2.824 -4.892 3.416 1.00 0.00 42 ARG A C 15
ATOM 14892 O O . ARG A 1 42 ? -1.656 -5.024 3.053 1.00 0.00 42 ARG A O 15
ATOM 14913 N N . ASN A 1 43 ? -3.194 -4.942 4.693 1.00 0.00 43 ASN A N 15
ATOM 14914 C CA . ASN A 1 43 ? -2.214 -5.162 5.760 1.00 0.00 43 ASN A CA 15
ATOM 14915 C C . ASN A 1 43 ? -2.473 -6.465 6.517 1.00 0.00 43 ASN A C 15
ATOM 14916 O O . ASN A 1 43 ? -3.498 -7.119 6.326 1.00 0.00 43 ASN A O 15
ATOM 14927 N N . ALA A 1 44 ? -1.528 -6.825 7.383 1.00 0.00 44 ALA A N 15
ATOM 14928 C CA . ALA A 1 44 ? -1.629 -8.041 8.185 1.00 0.00 44 ALA A CA 15
ATOM 14929 C C . ALA A 1 44 ? -2.836 -8.006 9.123 1.00 0.00 44 ALA A C 15
ATOM 14930 O O . ALA A 1 44 ? -3.277 -9.045 9.615 1.00 0.00 44 ALA A O 15
ATOM 14937 N N . ALA A 1 45 ? -3.372 -6.811 9.363 1.00 0.00 45 ALA A N 15
ATOM 14938 C CA . ALA A 1 45 ? -4.530 -6.651 10.235 1.00 0.00 45 ALA A CA 15
ATOM 14939 C C . ALA A 1 45 ? -5.843 -6.996 9.522 1.00 0.00 45 ALA A C 15
ATOM 14940 O O . ALA A 1 45 ? -6.918 -6.781 10.077 1.00 0.00 45 ALA A O 15
ATOM 14947 N N . ASN A 1 46 ? -5.755 -7.510 8.289 1.00 0.00 46 ASN A N 15
ATOM 14948 C CA . ASN A 1 46 ? -6.931 -7.861 7.505 1.00 0.00 46 ASN A CA 15
ATOM 14949 C C . ASN A 1 46 ? -7.718 -6.617 7.107 1.00 0.00 46 ASN A C 15
ATOM 14950 O O . ASN A 1 46 ? -8.913 -6.689 6.825 1.00 0.00 46 ASN A O 15
ATOM 14961 N N . ARG A 1 47 ? -7.031 -5.478 7.064 1.00 0.00 47 ARG A N 15
ATOM 14962 C CA . ARG A 1 47 ? -7.652 -4.223 6.678 1.00 0.00 47 ARG A CA 15
ATOM 14963 C C . ARG A 1 47 ? -7.110 -3.771 5.327 1.00 0.00 47 ARG A C 15
ATOM 14964 O O . ARG A 1 47 ? -5.898 -3.708 5.128 1.00 0.00 47 ARG A O 15
ATOM 14985 N N . THR A 1 48 ? -8.008 -3.465 4.398 1.00 0.00 48 THR A N 15
ATOM 14986 C CA . THR A 1 48 ? -7.600 -3.025 3.067 1.00 0.00 48 THR A CA 15
ATOM 14987 C C . THR A 1 48 ? -8.002 -1.573 2.838 1.00 0.00 48 THR A C 15
ATOM 14988 O O . THR A 1 48 ? -8.885 -1.054 3.522 1.00 0.00 48 THR A O 15
ATOM 14999 N N . GLY A 1 49 ? -7.346 -0.914 1.886 1.00 0.00 49 GLY A N 15
ATOM 15000 C CA . GLY A 1 49 ? -7.656 0.478 1.616 1.00 0.00 49 GLY A CA 15
ATOM 15001 C C . GLY A 1 49 ? -6.901 1.043 0.424 1.00 0.00 49 GLY A C 15
ATOM 15002 O O . GLY A 1 49 ? -6.077 0.356 -0.171 1.00 0.00 49 GLY A O 15
ATOM 15006 N N . TYR A 1 50 ? -7.188 2.302 0.076 1.00 0.00 50 TYR A N 15
ATOM 15007 C CA . TYR A 1 50 ? -6.535 2.959 -1.061 1.00 0.00 50 TYR A CA 15
ATOM 15008 C C . TYR A 1 50 ? -5.686 4.157 -0.629 1.00 0.00 50 TYR A C 15
ATOM 15009 O O . TYR A 1 50 ? -6.217 5.195 -0.237 1.00 0.00 50 TYR A O 15
ATOM 15027 N N . VAL A 1 51 ? -4.367 4.019 -0.739 1.00 0.00 51 VAL A N 15
ATOM 15028 C CA . VAL A 1 51 ? -3.447 5.103 -0.394 1.00 0.00 51 VAL A CA 15
ATOM 15029 C C . VAL A 1 51 ? -2.554 5.453 -1.588 1.00 0.00 51 VAL A C 15
ATOM 15030 O O . VAL A 1 51 ? -1.911 4.569 -2.154 1.00 0.00 51 VAL A O 15
ATOM 15043 N N . PRO A 1 52 ? -2.481 6.739 -1.987 1.00 0.00 52 PRO A N 15
ATOM 15044 C CA . PRO A 1 52 ? -1.638 7.160 -3.111 1.00 0.00 52 PRO A CA 15
ATOM 15045 C C . PRO A 1 52 ? -0.163 7.217 -2.722 1.00 0.00 52 PRO A C 15
ATOM 15046 O O . PRO A 1 52 ? 0.478 8.265 -2.816 1.00 0.00 52 PRO A O 15
ATOM 15057 N N . SER A 1 53 ? 0.371 6.084 -2.277 1.00 0.00 53 SER A N 15
ATOM 15058 C CA . SER A 1 53 ? 1.764 6.009 -1.866 1.00 0.00 53 SER A CA 15
ATOM 15059 C C . SER A 1 53 ? 2.696 6.201 -3.052 1.00 0.00 53 SER A C 15
ATOM 15060 O O . SER A 1 53 ? 3.025 5.247 -3.755 1.00 0.00 53 SER A O 15
ATOM 15068 N N . ASN A 1 54 ? 3.134 7.438 -3.262 1.00 0.00 54 ASN A N 15
ATOM 15069 C CA . ASN A 1 54 ? 4.045 7.744 -4.354 1.00 0.00 54 ASN A CA 15
ATOM 15070 C C . ASN A 1 54 ? 5.338 6.957 -4.188 1.00 0.00 54 ASN A C 15
ATOM 15071 O O . ASN A 1 54 ? 5.704 6.150 -5.042 1.00 0.00 54 ASN A O 15
ATOM 15082 N N . TYR A 1 55 ? 6.024 7.197 -3.076 1.00 0.00 55 TYR A N 15
ATOM 15083 C CA . TYR A 1 55 ? 7.268 6.511 -2.792 1.00 0.00 55 TYR A CA 15
ATOM 15084 C C . TYR A 1 55 ? 7.073 5.148 -2.140 1.00 0.00 55 TYR A C 15
ATOM 15085 O O . TYR A 1 55 ? 6.924 5.010 -0.933 1.00 0.00 55 TYR A O 15
ATOM 15103 N N . VAL A 1 56 ? 7.122 4.136 -2.983 1.00 0.00 56 VAL A N 15
ATOM 15104 C CA . VAL A 1 56 ? 7.008 2.751 -2.558 1.00 0.00 56 VAL A CA 15
ATOM 15105 C C . VAL A 1 56 ? 7.689 1.865 -3.593 1.00 0.00 56 VAL A C 15
ATOM 15106 O O . VAL A 1 56 ? 7.607 2.126 -4.794 1.00 0.00 56 VAL A O 15
ATOM 15119 N N . GLU A 1 57 ? 8.384 0.839 -3.129 1.00 0.00 57 GLU A N 15
ATOM 15120 C CA . GLU A 1 57 ? 9.106 -0.054 -4.032 1.00 0.00 57 GLU A CA 15
ATOM 15121 C C . GLU A 1 57 ? 8.639 -1.494 -3.890 1.00 0.00 57 GLU A C 15
ATOM 15122 O O . GLU A 1 57 ? 8.488 -2.000 -2.782 1.00 0.00 57 GLU A O 15
ATOM 15135 N N . ARG A 1 58 ? 8.422 -2.152 -5.025 1.00 0.00 58 ARG A N 15
ATOM 15136 C CA . ARG A 1 58 ? 7.979 -3.541 -5.029 1.00 0.00 58 ARG A CA 15
ATOM 15137 C C . ARG A 1 58 ? 9.147 -4.485 -4.756 1.00 0.00 58 ARG A C 15
ATOM 15138 O O . ARG A 1 58 ? 10.218 -4.348 -5.347 1.00 0.00 58 ARG A O 15
ATOM 15159 N N . LYS A 1 59 ? 8.934 -5.444 -3.859 1.00 0.00 59 LYS A N 15
ATOM 15160 C CA . LYS A 1 59 ? 9.972 -6.408 -3.512 1.00 0.00 59 LYS A CA 15
ATOM 15161 C C . LYS A 1 59 ? 9.361 -7.722 -3.037 1.00 0.00 59 LYS A C 15
ATOM 15162 O O . LYS A 1 59 ? 10.028 -8.769 -3.181 1.00 0.00 59 LYS A O 15
ATOM 15181 N N . MET A 1 1 ? -1.939 -17.401 -7.639 1.00 0.00 1 MET A N 16
ATOM 15182 C CA . MET A 1 1 ? -2.623 -16.097 -7.425 1.00 0.00 1 MET A CA 16
ATOM 15183 C C . MET A 1 1 ? -1.679 -14.930 -7.689 1.00 0.00 1 MET A C 16
ATOM 15184 O O . MET A 1 1 ? -0.982 -14.466 -6.787 1.00 0.00 1 MET A O 16
ATOM 15200 N N . THR A 1 2 ? -1.663 -14.456 -8.930 1.00 0.00 2 THR A N 16
ATOM 15201 C CA . THR A 1 2 ? -0.805 -13.338 -9.310 1.00 0.00 2 THR A CA 16
ATOM 15202 C C . THR A 1 2 ? -1.510 -11.991 -9.118 1.00 0.00 2 THR A C 16
ATOM 15203 O O . THR A 1 2 ? -0.931 -10.942 -9.400 1.00 0.00 2 THR A O 16
ATOM 15214 N N . GLU A 1 3 ? -2.756 -12.017 -8.642 1.00 0.00 3 GLU A N 16
ATOM 15215 C CA . GLU A 1 3 ? -3.512 -10.789 -8.429 1.00 0.00 3 GLU A CA 16
ATOM 15216 C C . GLU A 1 3 ? -2.892 -9.953 -7.320 1.00 0.00 3 GLU A C 16
ATOM 15217 O O . GLU A 1 3 ? -2.929 -8.723 -7.355 1.00 0.00 3 GLU A O 16
ATOM 15230 N N . GLU A 1 4 ? -2.323 -10.631 -6.337 1.00 0.00 4 GLU A N 16
ATOM 15231 C CA . GLU A 1 4 ? -1.693 -9.960 -5.207 1.00 0.00 4 GLU A CA 16
ATOM 15232 C C . GLU A 1 4 ? -0.335 -9.392 -5.594 1.00 0.00 4 GLU A C 16
ATOM 15233 O O . GLU A 1 4 ? 0.451 -10.035 -6.287 1.00 0.00 4 GLU A O 16
ATOM 15246 N N . VAL A 1 5 ? -0.076 -8.177 -5.135 1.00 0.00 5 VAL A N 16
ATOM 15247 C CA . VAL A 1 5 ? 1.180 -7.497 -5.414 1.00 0.00 5 VAL A CA 16
ATOM 15248 C C . VAL A 1 5 ? 1.974 -7.294 -4.128 1.00 0.00 5 VAL A C 16
ATOM 15249 O O . VAL A 1 5 ? 1.438 -6.800 -3.140 1.00 0.00 5 VAL A O 16
ATOM 15262 N N . ILE A 1 6 ? 3.249 -7.674 -4.143 1.00 0.00 6 ILE A N 16
ATOM 15263 C CA . ILE A 1 6 ? 4.098 -7.520 -2.966 1.00 0.00 6 ILE A CA 16
ATOM 15264 C C . ILE A 1 6 ? 5.089 -6.375 -3.144 1.00 0.00 6 ILE A C 16
ATOM 15265 O O . ILE A 1 6 ? 5.955 -6.422 -4.017 1.00 0.00 6 ILE A O 16
ATOM 15281 N N . VAL A 1 7 ? 4.967 -5.349 -2.304 1.00 0.00 7 VAL A N 16
ATOM 15282 C CA . VAL A 1 7 ? 5.864 -4.201 -2.369 1.00 0.00 7 VAL A CA 16
ATOM 15283 C C . VAL A 1 7 ? 6.414 -3.851 -0.989 1.00 0.00 7 VAL A C 16
ATOM 15284 O O . VAL A 1 7 ? 5.853 -4.248 0.033 1.00 0.00 7 VAL A O 16
ATOM 15297 N N . ILE A 1 8 ? 7.509 -3.100 -0.969 1.00 0.00 8 ILE A N 16
ATOM 15298 C CA . ILE A 1 8 ? 8.129 -2.688 0.283 1.00 0.00 8 ILE A CA 16
ATOM 15299 C C . ILE A 1 8 ? 8.218 -1.170 0.368 1.00 0.00 8 ILE A C 16
ATOM 15300 O O . ILE A 1 8 ? 8.747 -0.516 -0.531 1.00 0.00 8 ILE A O 16
ATOM 15316 N N . ALA A 1 9 ? 7.693 -0.617 1.454 1.00 0.00 9 ALA A N 16
ATOM 15317 C CA . ALA A 1 9 ? 7.708 0.823 1.661 1.00 0.00 9 ALA A CA 16
ATOM 15318 C C . ALA A 1 9 ? 9.097 1.300 2.075 1.00 0.00 9 ALA A C 16
ATOM 15319 O O . ALA A 1 9 ? 9.819 0.598 2.784 1.00 0.00 9 ALA A O 16
ATOM 15326 N N . LYS A 1 10 ? 9.464 2.496 1.621 1.00 0.00 10 LYS A N 16
ATOM 15327 C CA . LYS A 1 10 ? 10.769 3.074 1.938 1.00 0.00 10 LYS A CA 16
ATOM 15328 C C . LYS A 1 10 ? 10.634 4.266 2.887 1.00 0.00 10 LYS A C 16
ATOM 15329 O O . LYS A 1 10 ? 11.562 4.587 3.627 1.00 0.00 10 LYS A O 16
ATOM 15348 N N . TRP A 1 11 ? 9.475 4.912 2.857 1.00 0.00 11 TRP A N 16
ATOM 15349 C CA . TRP A 1 11 ? 9.212 6.068 3.716 1.00 0.00 11 TRP A CA 16
ATOM 15350 C C . TRP A 1 11 ? 7.846 5.936 4.380 1.00 0.00 11 TRP A C 16
ATOM 15351 O O . TRP A 1 11 ? 6.872 5.528 3.747 1.00 0.00 11 TRP A O 16
ATOM 15372 N N . ASP A 1 12 ? 7.785 6.272 5.663 1.00 0.00 12 ASP A N 16
ATOM 15373 C CA . ASP A 1 12 ? 6.545 6.177 6.425 1.00 0.00 12 ASP A CA 16
ATOM 15374 C C . ASP A 1 12 ? 5.463 7.091 5.855 1.00 0.00 12 ASP A C 16
ATOM 15375 O O . ASP A 1 12 ? 5.642 8.304 5.764 1.00 0.00 12 ASP A O 16
ATOM 15385 N N . TYR A 1 13 ? 4.333 6.492 5.483 1.00 0.00 13 TYR A N 16
ATOM 15386 C CA . TYR A 1 13 ? 3.210 7.245 4.929 1.00 0.00 13 TYR A CA 16
ATOM 15387 C C . TYR A 1 13 ? 1.927 6.936 5.692 1.00 0.00 13 TYR A C 16
ATOM 15388 O O . TYR A 1 13 ? 1.646 5.781 6.011 1.00 0.00 13 TYR A O 16
ATOM 15406 N N . THR A 1 14 ? 1.151 7.973 5.972 1.00 0.00 14 THR A N 16
ATOM 15407 C CA . THR A 1 14 ? -0.107 7.811 6.687 1.00 0.00 14 THR A CA 16
ATOM 15408 C C . THR A 1 14 ? -1.287 7.969 5.736 1.00 0.00 14 THR A C 16
ATOM 15409 O O . THR A 1 14 ? -1.294 8.856 4.882 1.00 0.00 14 THR A O 16
ATOM 15420 N N . ALA A 1 15 ? -2.283 7.103 5.887 1.00 0.00 15 ALA A N 16
ATOM 15421 C CA . ALA A 1 15 ? -3.472 7.138 5.046 1.00 0.00 15 ALA A CA 16
ATOM 15422 C C . ALA A 1 15 ? -4.109 8.524 5.048 1.00 0.00 15 ALA A C 16
ATOM 15423 O O . ALA A 1 15 ? -4.136 9.200 6.077 1.00 0.00 15 ALA A O 16
ATOM 15430 N N . GLN A 1 16 ? -4.626 8.947 3.897 1.00 0.00 16 GLN A N 16
ATOM 15431 C CA . GLN A 1 16 ? -5.261 10.258 3.801 1.00 0.00 16 GLN A CA 16
ATOM 15432 C C . GLN A 1 16 ? -6.751 10.182 4.157 1.00 0.00 16 GLN A C 16
ATOM 15433 O O . GLN A 1 16 ? -7.410 11.211 4.301 1.00 0.00 16 GLN A O 16
ATOM 15447 N N . GLN A 1 17 ? -7.272 8.963 4.322 1.00 0.00 17 GLN A N 16
ATOM 15448 C CA . GLN A 1 17 ? -8.673 8.773 4.690 1.00 0.00 17 GLN A CA 16
ATOM 15449 C C . GLN A 1 17 ? -8.840 7.504 5.523 1.00 0.00 17 GLN A C 16
ATOM 15450 O O . GLN A 1 17 ? -7.923 6.687 5.613 1.00 0.00 17 GLN A O 16
ATOM 15464 N N . ASP A 1 18 ? -10.008 7.347 6.136 1.00 0.00 18 ASP A N 16
ATOM 15465 C CA . ASP A 1 18 ? -10.282 6.177 6.966 1.00 0.00 18 ASP A CA 16
ATOM 15466 C C . ASP A 1 18 ? -10.369 4.910 6.126 1.00 0.00 18 ASP A C 16
ATOM 15467 O O . ASP A 1 18 ? -10.065 3.816 6.603 1.00 0.00 18 ASP A O 16
ATOM 15477 N N . GLN A 1 19 ? -10.787 5.061 4.879 1.00 0.00 19 GLN A N 16
ATOM 15478 C CA . GLN A 1 19 ? -10.918 3.922 3.978 1.00 0.00 19 GLN A CA 16
ATOM 15479 C C . GLN A 1 19 ? -9.561 3.464 3.437 1.00 0.00 19 GLN A C 16
ATOM 15480 O O . GLN A 1 19 ? -9.464 2.393 2.840 1.00 0.00 19 GLN A O 16
ATOM 15494 N N . GLU A 1 20 ? -8.516 4.266 3.650 1.00 0.00 20 GLU A N 16
ATOM 15495 C CA . GLU A 1 20 ? -7.178 3.908 3.174 1.00 0.00 20 GLU A CA 16
ATOM 15496 C C . GLU A 1 20 ? -6.434 3.100 4.241 1.00 0.00 20 GLU A C 16
ATOM 15497 O O . GLU A 1 20 ? -6.977 2.838 5.316 1.00 0.00 20 GLU A O 16
ATOM 15510 N N . LEU A 1 21 ? -5.202 2.690 3.939 1.00 0.00 21 LEU A N 16
ATOM 15511 C CA . LEU A 1 21 ? -4.408 1.897 4.875 1.00 0.00 21 LEU A CA 16
ATOM 15512 C C . LEU A 1 21 ? -3.087 2.584 5.219 1.00 0.00 21 LEU A C 16
ATOM 15513 O O . LEU A 1 21 ? -2.380 3.073 4.341 1.00 0.00 21 LEU A O 16
ATOM 15529 N N . ASP A 1 22 ? -2.757 2.600 6.507 1.00 0.00 22 ASP A N 16
ATOM 15530 C CA . ASP A 1 22 ? -1.517 3.212 6.974 1.00 0.00 22 ASP A CA 16
ATOM 15531 C C . ASP A 1 22 ? -0.323 2.302 6.695 1.00 0.00 22 ASP A C 16
ATOM 15532 O O . ASP A 1 22 ? -0.429 1.078 6.782 1.00 0.00 22 ASP A O 16
ATOM 15542 N N . ILE A 1 23 ? 0.814 2.907 6.369 1.00 0.00 23 ILE A N 16
ATOM 15543 C CA . ILE A 1 23 ? 2.034 2.157 6.088 1.00 0.00 23 ILE A CA 16
ATOM 15544 C C . ILE A 1 23 ? 3.210 2.758 6.859 1.00 0.00 23 ILE A C 16
ATOM 15545 O O . ILE A 1 23 ? 3.119 3.879 7.357 1.00 0.00 23 ILE A O 16
ATOM 15561 N N . LYS A 1 24 ? 4.311 2.018 6.962 1.00 0.00 24 LYS A N 16
ATOM 15562 C CA . LYS A 1 24 ? 5.485 2.506 7.682 1.00 0.00 24 LYS A CA 16
ATOM 15563 C C . LYS A 1 24 ? 6.656 2.743 6.735 1.00 0.00 24 LYS A C 16
ATOM 15564 O O . LYS A 1 24 ? 6.526 2.600 5.519 1.00 0.00 24 LYS A O 16
ATOM 15583 N N . LYS A 1 25 ? 7.794 3.131 7.305 1.00 0.00 25 LYS A N 16
ATOM 15584 C CA . LYS A 1 25 ? 8.992 3.419 6.525 1.00 0.00 25 LYS A CA 16
ATOM 15585 C C . LYS A 1 25 ? 9.540 2.185 5.816 1.00 0.00 25 LYS A C 16
ATOM 15586 O O . LYS A 1 25 ? 9.807 2.226 4.617 1.00 0.00 25 LYS A O 16
ATOM 15605 N N . ASN A 1 26 ? 9.736 1.104 6.560 1.00 0.00 26 ASN A N 16
ATOM 15606 C CA . ASN A 1 26 ? 10.286 -0.122 5.987 1.00 0.00 26 ASN A CA 16
ATOM 15607 C C . ASN A 1 26 ? 9.256 -1.248 5.899 1.00 0.00 26 ASN A C 16
ATOM 15608 O O . ASN A 1 26 ? 9.545 -2.310 5.350 1.00 0.00 26 ASN A O 16
ATOM 15619 N N . GLU A 1 27 ? 8.062 -1.029 6.440 1.00 0.00 27 GLU A N 16
ATOM 15620 C CA . GLU A 1 27 ? 7.023 -2.054 6.403 1.00 0.00 27 GLU A CA 16
ATOM 15621 C C . GLU A 1 27 ? 6.717 -2.483 4.964 1.00 0.00 27 GLU A C 16
ATOM 15622 O O . GLU A 1 27 ? 6.744 -1.667 4.044 1.00 0.00 27 GLU A O 16
ATOM 15635 N N . ARG A 1 28 ? 6.415 -3.767 4.783 1.00 0.00 28 ARG A N 16
ATOM 15636 C CA . ARG A 1 28 ? 6.094 -4.304 3.472 1.00 0.00 28 ARG A CA 16
ATOM 15637 C C . ARG A 1 28 ? 4.584 -4.383 3.279 1.00 0.00 28 ARG A C 16
ATOM 15638 O O . ARG A 1 28 ? 3.873 -4.982 4.088 1.00 0.00 28 ARG A O 16
ATOM 15659 N N . LEU A 1 29 ? 4.096 -3.755 2.215 1.00 0.00 29 LEU A N 16
ATOM 15660 C CA . LEU A 1 29 ? 2.673 -3.728 1.927 1.00 0.00 29 LEU A CA 16
ATOM 15661 C C . LEU A 1 29 ? 2.329 -4.538 0.678 1.00 0.00 29 LEU A C 16
ATOM 15662 O O . LEU A 1 29 ? 3.121 -4.615 -0.263 1.00 0.00 29 LEU A O 16
ATOM 15678 N N . TRP A 1 30 ? 1.142 -5.145 0.679 1.00 0.00 30 TRP A N 16
ATOM 15679 C CA . TRP A 1 30 ? 0.693 -5.954 -0.451 1.00 0.00 30 TRP A CA 16
ATOM 15680 C C . TRP A 1 30 ? -0.351 -5.209 -1.282 1.00 0.00 30 TRP A C 16
ATOM 15681 O O . TRP A 1 30 ? -1.506 -5.078 -0.877 1.00 0.00 30 TRP A O 16
ATOM 15702 N N . LEU A 1 31 ? 0.074 -4.705 -2.439 1.00 0.00 31 LEU A N 16
ATOM 15703 C CA . LEU A 1 31 ? -0.801 -3.948 -3.337 1.00 0.00 31 LEU A CA 16
ATOM 15704 C C . LEU A 1 31 ? -1.819 -4.840 -4.039 1.00 0.00 31 LEU A C 16
ATOM 15705 O O . LEU A 1 31 ? -1.551 -6.004 -4.338 1.00 0.00 31 LEU A O 16
ATOM 15721 N N . LEU A 1 32 ? -2.993 -4.270 -4.300 1.00 0.00 32 LEU A N 16
ATOM 15722 C CA . LEU A 1 32 ? -4.070 -4.988 -4.971 1.00 0.00 32 LEU A CA 16
ATOM 15723 C C . LEU A 1 32 ? -4.289 -4.449 -6.387 1.00 0.00 32 LEU A C 16
ATOM 15724 O O . LEU A 1 32 ? -4.766 -5.168 -7.265 1.00 0.00 32 LEU A O 16
ATOM 15740 N N . ASP A 1 33 ? -3.943 -3.176 -6.602 1.00 0.00 33 ASP A N 16
ATOM 15741 C CA . ASP A 1 33 ? -4.110 -2.542 -7.912 1.00 0.00 33 ASP A CA 16
ATOM 15742 C C . ASP A 1 33 ? -3.240 -1.289 -8.037 1.00 0.00 33 ASP A C 16
ATOM 15743 O O . ASP A 1 33 ? -3.407 -0.328 -7.286 1.00 0.00 33 ASP A O 16
ATOM 15753 N N . ASP A 1 34 ? -2.311 -1.311 -8.993 1.00 0.00 34 ASP A N 16
ATOM 15754 C CA . ASP A 1 34 ? -1.409 -0.179 -9.224 1.00 0.00 34 ASP A CA 16
ATOM 15755 C C . ASP A 1 34 ? -1.782 0.609 -10.482 1.00 0.00 34 ASP A C 16
ATOM 15756 O O . ASP A 1 34 ? -1.074 1.542 -10.861 1.00 0.00 34 ASP A O 16
ATOM 15766 N N . SER A 1 35 ? -2.876 0.231 -11.137 1.00 0.00 35 SER A N 16
ATOM 15767 C CA . SER A 1 35 ? -3.303 0.910 -12.355 1.00 0.00 35 SER A CA 16
ATOM 15768 C C . SER A 1 35 ? -3.783 2.331 -12.071 1.00 0.00 35 SER A C 16
ATOM 15769 O O . SER A 1 35 ? -3.585 3.235 -12.882 1.00 0.00 35 SER A O 16
ATOM 15777 N N . LYS A 1 36 ? -4.424 2.521 -10.926 1.00 0.00 36 LYS A N 16
ATOM 15778 C CA . LYS A 1 36 ? -4.949 3.832 -10.549 1.00 0.00 36 LYS A CA 16
ATOM 15779 C C . LYS A 1 36 ? -3.906 4.693 -9.863 1.00 0.00 36 LYS A C 16
ATOM 15780 O O . LYS A 1 36 ? -2.963 4.189 -9.251 1.00 0.00 36 LYS A O 16
ATOM 15799 N N . THR A 1 37 ? -4.120 6.004 -9.929 1.00 0.00 37 THR A N 16
ATOM 15800 C CA . THR A 1 37 ? -3.242 6.959 -9.274 1.00 0.00 37 THR A CA 16
ATOM 15801 C C . THR A 1 37 ? -3.188 6.648 -7.778 1.00 0.00 37 THR A C 16
ATOM 15802 O O . THR A 1 37 ? -2.159 6.834 -7.130 1.00 0.00 37 THR A O 16
ATOM 15813 N N . TRP A 1 38 ? -4.299 6.133 -7.250 1.00 0.00 38 TRP A N 16
ATOM 15814 C CA . TRP A 1 38 ? -4.365 5.752 -5.850 1.00 0.00 38 TRP A CA 16
ATOM 15815 C C . TRP A 1 38 ? -4.183 4.243 -5.764 1.00 0.00 38 TRP A C 16
ATOM 15816 O O . TRP A 1 38 ? -4.771 3.499 -6.551 1.00 0.00 38 TRP A O 16
ATOM 15837 N N . TRP A 1 39 ? -3.328 3.791 -4.861 1.00 0.00 39 TRP A N 16
ATOM 15838 C CA . TRP A 1 39 ? -3.039 2.366 -4.751 1.00 0.00 39 TRP A CA 16
ATOM 15839 C C . TRP A 1 39 ? -3.781 1.684 -3.608 1.00 0.00 39 TRP A C 16
ATOM 15840 O O . TRP A 1 39 ? -3.720 2.123 -2.460 1.00 0.00 39 TRP A O 16
ATOM 15861 N N . ARG A 1 40 ? -4.452 0.577 -3.935 1.00 0.00 40 ARG A N 16
ATOM 15862 C CA . ARG A 1 40 ? -5.175 -0.205 -2.938 1.00 0.00 40 ARG A CA 16
ATOM 15863 C C . ARG A 1 40 ? -4.221 -1.218 -2.330 1.00 0.00 40 ARG A C 16
ATOM 15864 O O . ARG A 1 40 ? -3.609 -2.007 -3.050 1.00 0.00 40 ARG A O 16
ATOM 15885 N N . VAL A 1 41 ? -4.059 -1.182 -1.015 1.00 0.00 41 VAL A N 16
ATOM 15886 C CA . VAL A 1 41 ? -3.128 -2.087 -0.362 1.00 0.00 41 VAL A CA 16
ATOM 15887 C C . VAL A 1 41 ? -3.693 -2.658 0.939 1.00 0.00 41 VAL A C 16
ATOM 15888 O O . VAL A 1 41 ? -4.496 -2.013 1.608 1.00 0.00 41 VAL A O 16
ATOM 15901 N N . ARG A 1 42 ? -3.251 -3.866 1.286 1.00 0.00 42 ARG A N 16
ATOM 15902 C CA . ARG A 1 42 ? -3.696 -4.531 2.503 1.00 0.00 42 ARG A CA 16
ATOM 15903 C C . ARG A 1 42 ? -2.501 -4.855 3.397 1.00 0.00 42 ARG A C 16
ATOM 15904 O O . ARG A 1 42 ? -1.404 -5.130 2.911 1.00 0.00 42 ARG A O 16
ATOM 15925 N N . ASN A 1 43 ? -2.720 -4.805 4.705 1.00 0.00 43 ASN A N 16
ATOM 15926 C CA . ASN A 1 43 ? -1.657 -5.078 5.670 1.00 0.00 43 ASN A CA 16
ATOM 15927 C C . ASN A 1 43 ? -1.966 -6.321 6.501 1.00 0.00 43 ASN A C 16
ATOM 15928 O O . ASN A 1 43 ? -3.102 -6.795 6.530 1.00 0.00 43 ASN A O 16
ATOM 15939 N N . ALA A 1 44 ? -0.944 -6.844 7.178 1.00 0.00 44 ALA A N 16
ATOM 15940 C CA . ALA A 1 44 ? -1.100 -8.033 8.014 1.00 0.00 44 ALA A CA 16
ATOM 15941 C C . ALA A 1 44 ? -2.168 -7.836 9.091 1.00 0.00 44 ALA A C 16
ATOM 15942 O O . ALA A 1 44 ? -2.673 -8.805 9.655 1.00 0.00 44 ALA A O 16
ATOM 15949 N N . ALA A 1 45 ? -2.515 -6.578 9.371 1.00 0.00 45 ALA A N 16
ATOM 15950 C CA . ALA A 1 45 ? -3.527 -6.266 10.376 1.00 0.00 45 ALA A CA 16
ATOM 15951 C C . ALA A 1 45 ? -4.954 -6.488 9.852 1.00 0.00 45 ALA A C 16
ATOM 15952 O O . ALA A 1 45 ? -5.924 -6.183 10.546 1.00 0.00 45 ALA A O 16
ATOM 15959 N N . ASN A 1 46 ? -5.085 -7.014 8.628 1.00 0.00 46 ASN A N 16
ATOM 15960 C CA . ASN A 1 46 ? -6.393 -7.263 8.026 1.00 0.00 46 ASN A CA 16
ATOM 15961 C C . ASN A 1 46 ? -7.069 -5.959 7.609 1.00 0.00 46 ASN A C 16
ATOM 15962 O O . ASN A 1 46 ? -8.287 -5.905 7.441 1.00 0.00 46 ASN A O 16
ATOM 15973 N N . ARG A 1 47 ? -6.268 -4.914 7.425 1.00 0.00 47 ARG A N 16
ATOM 15974 C CA . ARG A 1 47 ? -6.782 -3.619 7.008 1.00 0.00 47 ARG A CA 16
ATOM 15975 C C . ARG A 1 47 ? -6.253 -3.273 5.626 1.00 0.00 47 ARG A C 16
ATOM 15976 O O . ARG A 1 47 ? -5.052 -3.376 5.375 1.00 0.00 47 ARG A O 16
ATOM 15997 N N . THR A 1 48 ? -7.141 -2.875 4.724 1.00 0.00 48 THR A N 16
ATOM 15998 C CA . THR A 1 48 ? -6.727 -2.534 3.371 1.00 0.00 48 THR A CA 16
ATOM 15999 C C . THR A 1 48 ? -7.493 -1.328 2.831 1.00 0.00 48 THR A C 16
ATOM 16000 O O . THR A 1 48 ? -8.680 -1.160 3.108 1.00 0.00 48 THR A O 16
ATOM 16011 N N . GLY A 1 49 ? -6.798 -0.486 2.063 1.00 0.00 49 GLY A N 16
ATOM 16012 C CA . GLY A 1 49 ? -7.430 0.700 1.504 1.00 0.00 49 GLY A CA 16
ATOM 16013 C C . GLY A 1 49 ? -6.629 1.336 0.372 1.00 0.00 49 GLY A C 16
ATOM 16014 O O . GLY A 1 49 ? -5.547 0.861 0.027 1.00 0.00 49 GLY A O 16
ATOM 16018 N N . TYR A 1 50 ? -7.169 2.416 -0.206 1.00 0.00 50 TYR A N 16
ATOM 16019 C CA . TYR A 1 50 ? -6.504 3.123 -1.307 1.00 0.00 50 TYR A CA 16
ATOM 16020 C C . TYR A 1 50 ? -5.649 4.281 -0.794 1.00 0.00 50 TYR A C 16
ATOM 16021 O O . TYR A 1 50 ? -6.173 5.271 -0.293 1.00 0.00 50 TYR A O 16
ATOM 16039 N N . VAL A 1 51 ? -4.333 4.168 -0.944 1.00 0.00 51 VAL A N 16
ATOM 16040 C CA . VAL A 1 51 ? -3.425 5.226 -0.510 1.00 0.00 51 VAL A CA 16
ATOM 16041 C C . VAL A 1 51 ? -2.482 5.640 -1.633 1.00 0.00 51 VAL A C 16
ATOM 16042 O O . VAL A 1 51 ? -1.705 4.816 -2.118 1.00 0.00 51 VAL A O 16
ATOM 16055 N N . PRO A 1 52 ? -2.485 6.922 -2.052 1.00 0.00 52 PRO A N 16
ATOM 16056 C CA . PRO A 1 52 ? -1.576 7.411 -3.096 1.00 0.00 52 PRO A CA 16
ATOM 16057 C C . PRO A 1 52 ? -0.127 7.520 -2.596 1.00 0.00 52 PRO A C 16
ATOM 16058 O O . PRO A 1 52 ? 0.627 8.381 -3.051 1.00 0.00 52 PRO A O 16
ATOM 16069 N N . SER A 1 53 ? 0.255 6.650 -1.660 1.00 0.00 53 SER A N 16
ATOM 16070 C CA . SER A 1 53 ? 1.592 6.659 -1.105 1.00 0.00 53 SER A CA 16
ATOM 16071 C C . SER A 1 53 ? 2.622 6.287 -2.154 1.00 0.00 53 SER A C 16
ATOM 16072 O O . SER A 1 53 ? 3.030 5.130 -2.257 1.00 0.00 53 SER A O 16
ATOM 16080 N N . ASN A 1 54 ? 3.062 7.281 -2.912 1.00 0.00 54 ASN A N 16
ATOM 16081 C CA . ASN A 1 54 ? 4.079 7.059 -3.929 1.00 0.00 54 ASN A CA 16
ATOM 16082 C C . ASN A 1 54 ? 5.432 6.743 -3.274 1.00 0.00 54 ASN A C 16
ATOM 16083 O O . ASN A 1 54 ? 6.380 6.345 -3.951 1.00 0.00 54 ASN A O 16
ATOM 16094 N N . TYR A 1 55 ? 5.509 6.925 -1.949 1.00 0.00 55 TYR A N 16
ATOM 16095 C CA . TYR A 1 55 ? 6.723 6.667 -1.190 1.00 0.00 55 TYR A CA 16
ATOM 16096 C C . TYR A 1 55 ? 7.117 5.187 -1.192 1.00 0.00 55 TYR A C 16
ATOM 16097 O O . TYR A 1 55 ? 8.219 4.840 -0.763 1.00 0.00 55 TYR A O 16
ATOM 16115 N N . VAL A 1 56 ? 6.232 4.314 -1.670 1.00 0.00 56 VAL A N 16
ATOM 16116 C CA . VAL A 1 56 ? 6.525 2.885 -1.710 1.00 0.00 56 VAL A CA 16
ATOM 16117 C C . VAL A 1 56 ? 6.595 2.388 -3.151 1.00 0.00 56 VAL A C 16
ATOM 16118 O O . VAL A 1 56 ? 5.818 2.815 -4.006 1.00 0.00 56 VAL A O 16
ATOM 16131 N N . GLU A 1 57 ? 7.535 1.485 -3.409 1.00 0.00 57 GLU A N 16
ATOM 16132 C CA . GLU A 1 57 ? 7.719 0.924 -4.743 1.00 0.00 57 GLU A CA 16
ATOM 16133 C C . GLU A 1 57 ? 7.966 -0.580 -4.667 1.00 0.00 57 GLU A C 16
ATOM 16134 O O . GLU A 1 57 ? 8.513 -1.079 -3.683 1.00 0.00 57 GLU A O 16
ATOM 16147 N N . ARG A 1 58 ? 7.559 -1.297 -5.708 1.00 0.00 58 ARG A N 16
ATOM 16148 C CA . ARG A 1 58 ? 7.739 -2.743 -5.751 1.00 0.00 58 ARG A CA 16
ATOM 16149 C C . ARG A 1 58 ? 9.214 -3.101 -5.898 1.00 0.00 58 ARG A C 16
ATOM 16150 O O . ARG A 1 58 ? 9.952 -2.446 -6.633 1.00 0.00 58 ARG A O 16
ATOM 16171 N N . LYS A 1 59 ? 9.638 -4.148 -5.194 1.00 0.00 59 LYS A N 16
ATOM 16172 C CA . LYS A 1 59 ? 11.026 -4.594 -5.247 1.00 0.00 59 LYS A CA 16
ATOM 16173 C C . LYS A 1 59 ? 11.976 -3.481 -4.816 1.00 0.00 59 LYS A C 16
ATOM 16174 O O . LYS A 1 59 ? 12.367 -3.464 -3.630 1.00 0.00 59 LYS A O 16
ATOM 16193 N N . MET A 1 1 ? -3.888 -16.320 -11.268 1.00 0.00 1 MET A N 17
ATOM 16194 C CA . MET A 1 1 ? -2.959 -16.327 -10.100 1.00 0.00 1 MET A CA 17
ATOM 16195 C C . MET A 1 1 ? -1.759 -15.416 -10.339 1.00 0.00 1 MET A C 17
ATOM 16196 O O . MET A 1 1 ? -1.622 -14.825 -11.409 1.00 0.00 1 MET A O 17
ATOM 16212 N N . THR A 1 2 ? -0.895 -15.307 -9.336 1.00 0.00 2 THR A N 17
ATOM 16213 C CA . THR A 1 2 ? 0.294 -14.467 -9.436 1.00 0.00 2 THR A CA 17
ATOM 16214 C C . THR A 1 2 ? -0.077 -13.018 -9.744 1.00 0.00 2 THR A C 17
ATOM 16215 O O . THR A 1 2 ? 0.744 -12.252 -10.248 1.00 0.00 2 THR A O 17
ATOM 16226 N N . GLU A 1 3 ? -1.312 -12.643 -9.428 1.00 0.00 3 GLU A N 17
ATOM 16227 C CA . GLU A 1 3 ? -1.778 -11.282 -9.659 1.00 0.00 3 GLU A CA 17
ATOM 16228 C C . GLU A 1 3 ? -1.535 -10.404 -8.428 1.00 0.00 3 GLU A C 17
ATOM 16229 O O . GLU A 1 3 ? -1.689 -9.184 -8.484 1.00 0.00 3 GLU A O 17
ATOM 16242 N N . GLU A 1 4 ? -1.144 -11.032 -7.318 1.00 0.00 4 GLU A N 17
ATOM 16243 C CA . GLU A 1 4 ? -0.870 -10.312 -6.084 1.00 0.00 4 GLU A CA 17
ATOM 16244 C C . GLU A 1 4 ? 0.394 -9.480 -6.221 1.00 0.00 4 GLU A C 17
ATOM 16245 O O . GLU A 1 4 ? 1.386 -9.920 -6.803 1.00 0.00 4 GLU A O 17
ATOM 16258 N N . VAL A 1 5 ? 0.344 -8.271 -5.685 1.00 0.00 5 VAL A N 17
ATOM 16259 C CA . VAL A 1 5 ? 1.473 -7.359 -5.743 1.00 0.00 5 VAL A CA 17
ATOM 16260 C C . VAL A 1 5 ? 2.086 -7.158 -4.359 1.00 0.00 5 VAL A C 17
ATOM 16261 O O . VAL A 1 5 ? 1.408 -6.728 -3.427 1.00 0.00 5 VAL A O 17
ATOM 16274 N N . ILE A 1 6 ? 3.371 -7.472 -4.238 1.00 0.00 6 ILE A N 17
ATOM 16275 C CA . ILE A 1 6 ? 4.078 -7.328 -2.971 1.00 0.00 6 ILE A CA 17
ATOM 16276 C C . ILE A 1 6 ? 5.157 -6.255 -3.063 1.00 0.00 6 ILE A C 17
ATOM 16277 O O . ILE A 1 6 ? 6.095 -6.374 -3.851 1.00 0.00 6 ILE A O 17
ATOM 16293 N N . VAL A 1 7 ? 5.025 -5.206 -2.254 1.00 0.00 7 VAL A N 17
ATOM 16294 C CA . VAL A 1 7 ? 6.003 -4.123 -2.259 1.00 0.00 7 VAL A CA 17
ATOM 16295 C C . VAL A 1 7 ? 6.456 -3.768 -0.846 1.00 0.00 7 VAL A C 17
ATOM 16296 O O . VAL A 1 7 ? 5.802 -4.117 0.137 1.00 0.00 7 VAL A O 17
ATOM 16309 N N . ILE A 1 8 ? 7.582 -3.068 -0.760 1.00 0.00 8 ILE A N 17
ATOM 16310 C CA . ILE A 1 8 ? 8.134 -2.655 0.524 1.00 0.00 8 ILE A CA 17
ATOM 16311 C C . ILE A 1 8 ? 8.232 -1.138 0.599 1.00 0.00 8 ILE A C 17
ATOM 16312 O O . ILE A 1 8 ? 8.857 -0.504 -0.252 1.00 0.00 8 ILE A O 17
ATOM 16328 N N . ALA A 1 9 ? 7.605 -0.562 1.616 1.00 0.00 9 ALA A N 17
ATOM 16329 C CA . ALA A 1 9 ? 7.610 0.883 1.797 1.00 0.00 9 ALA A CA 17
ATOM 16330 C C . ALA A 1 9 ? 8.953 1.367 2.333 1.00 0.00 9 ALA A C 17
ATOM 16331 O O . ALA A 1 9 ? 9.446 0.867 3.343 1.00 0.00 9 ALA A O 17
ATOM 16338 N N . LYS A 1 10 ? 9.544 2.333 1.635 1.00 0.00 10 LYS A N 17
ATOM 16339 C CA . LYS A 1 10 ? 10.843 2.885 2.019 1.00 0.00 10 LYS A CA 17
ATOM 16340 C C . LYS A 1 10 ? 10.709 4.174 2.841 1.00 0.00 10 LYS A C 17
ATOM 16341 O O . LYS A 1 10 ? 11.693 4.659 3.401 1.00 0.00 10 LYS A O 17
ATOM 16360 N N . TRP A 1 11 ? 9.499 4.723 2.911 1.00 0.00 11 TRP A N 17
ATOM 16361 C CA . TRP A 1 11 ? 9.251 5.956 3.669 1.00 0.00 11 TRP A CA 17
ATOM 16362 C C . TRP A 1 11 ? 7.863 5.922 4.312 1.00 0.00 11 TRP A C 17
ATOM 16363 O O . TRP A 1 11 ? 6.914 5.391 3.735 1.00 0.00 11 TRP A O 17
ATOM 16384 N N . ASP A 1 12 ? 7.760 6.469 5.520 1.00 0.00 12 ASP A N 17
ATOM 16385 C CA . ASP A 1 12 ? 6.498 6.480 6.254 1.00 0.00 12 ASP A CA 17
ATOM 16386 C C . ASP A 1 12 ? 5.464 7.381 5.582 1.00 0.00 12 ASP A C 17
ATOM 16387 O O . ASP A 1 12 ? 5.714 8.561 5.334 1.00 0.00 12 ASP A O 17
ATOM 16397 N N . TYR A 1 13 ? 4.297 6.807 5.296 1.00 0.00 13 TYR A N 17
ATOM 16398 C CA . TYR A 1 13 ? 3.208 7.540 4.655 1.00 0.00 13 TYR A CA 17
ATOM 16399 C C . TYR A 1 13 ? 1.911 7.391 5.449 1.00 0.00 13 TYR A C 17
ATOM 16400 O O . TYR A 1 13 ? 1.587 6.302 5.925 1.00 0.00 13 TYR A O 17
ATOM 16418 N N . THR A 1 14 ? 1.172 8.488 5.590 1.00 0.00 14 THR A N 17
ATOM 16419 C CA . THR A 1 14 ? -0.089 8.472 6.326 1.00 0.00 14 THR A CA 17
ATOM 16420 C C . THR A 1 14 ? -1.275 8.465 5.365 1.00 0.00 14 THR A C 17
ATOM 16421 O O . THR A 1 14 ? -1.258 9.138 4.335 1.00 0.00 14 THR A O 17
ATOM 16432 N N . ALA A 1 15 ? -2.298 7.691 5.707 1.00 0.00 15 ALA A N 17
ATOM 16433 C CA . ALA A 1 15 ? -3.491 7.583 4.880 1.00 0.00 15 ALA A CA 17
ATOM 16434 C C . ALA A 1 15 ? -4.193 8.928 4.735 1.00 0.00 15 ALA A C 17
ATOM 16435 O O . ALA A 1 15 ? -4.359 9.656 5.713 1.00 0.00 15 ALA A O 17
ATOM 16442 N N . GLN A 1 16 ? -4.620 9.251 3.515 1.00 0.00 16 GLN A N 17
ATOM 16443 C CA . GLN A 1 16 ? -5.318 10.511 3.276 1.00 0.00 16 GLN A CA 17
ATOM 16444 C C . GLN A 1 16 ? -6.811 10.381 3.587 1.00 0.00 16 GLN A C 17
ATOM 16445 O O . GLN A 1 16 ? -7.554 11.361 3.525 1.00 0.00 16 GLN A O 17
ATOM 16459 N N . GLN A 1 17 ? -7.239 9.170 3.939 1.00 0.00 17 GLN A N 17
ATOM 16460 C CA . GLN A 1 17 ? -8.636 8.916 4.279 1.00 0.00 17 GLN A CA 17
ATOM 16461 C C . GLN A 1 17 ? -8.738 7.858 5.378 1.00 0.00 17 GLN A C 17
ATOM 16462 O O . GLN A 1 17 ? -7.741 7.239 5.751 1.00 0.00 17 GLN A O 17
ATOM 16476 N N . ASP A 1 18 ? -9.944 7.656 5.902 1.00 0.00 18 ASP A N 17
ATOM 16477 C CA . ASP A 1 18 ? -10.156 6.674 6.963 1.00 0.00 18 ASP A CA 17
ATOM 16478 C C . ASP A 1 18 ? -10.162 5.253 6.409 1.00 0.00 18 ASP A C 17
ATOM 16479 O O . ASP A 1 18 ? -9.795 4.303 7.100 1.00 0.00 18 ASP A O 17
ATOM 16489 N N . GLN A 1 19 ? -10.591 5.120 5.162 1.00 0.00 19 GLN A N 17
ATOM 16490 C CA . GLN A 1 19 ? -10.661 3.818 4.507 1.00 0.00 19 GLN A CA 17
ATOM 16491 C C . GLN A 1 19 ? -9.284 3.322 4.076 1.00 0.00 19 GLN A C 17
ATOM 16492 O O . GLN A 1 19 ? -9.125 2.155 3.720 1.00 0.00 19 GLN A O 17
ATOM 16506 N N . GLU A 1 20 ? -8.289 4.201 4.103 1.00 0.00 20 GLU A N 17
ATOM 16507 C CA . GLU A 1 20 ? -6.941 3.814 3.701 1.00 0.00 20 GLU A CA 17
ATOM 16508 C C . GLU A 1 20 ? -6.160 3.269 4.889 1.00 0.00 20 GLU A C 17
ATOM 16509 O O . GLU A 1 20 ? -6.672 3.203 6.006 1.00 0.00 20 GLU A O 17
ATOM 16522 N N . LEU A 1 21 ? -4.927 2.845 4.633 1.00 0.00 21 LEU A N 17
ATOM 16523 C CA . LEU A 1 21 ? -4.084 2.268 5.670 1.00 0.00 21 LEU A CA 17
ATOM 16524 C C . LEU A 1 21 ? -2.749 2.994 5.782 1.00 0.00 21 LEU A C 17
ATOM 16525 O O . LEU A 1 21 ? -2.132 3.342 4.783 1.00 0.00 21 LEU A O 17
ATOM 16541 N N . ASP A 1 22 ? -2.290 3.201 7.008 1.00 0.00 22 ASP A N 17
ATOM 16542 C CA . ASP A 1 22 ? -1.014 3.869 7.231 1.00 0.00 22 ASP A CA 17
ATOM 16543 C C . ASP A 1 22 ? 0.140 2.900 6.997 1.00 0.00 22 ASP A C 17
ATOM 16544 O O . ASP A 1 22 ? 0.026 1.706 7.277 1.00 0.00 22 ASP A O 17
ATOM 16554 N N . ILE A 1 23 ? 1.252 3.418 6.491 1.00 0.00 23 ILE A N 17
ATOM 16555 C CA . ILE A 1 23 ? 2.429 2.596 6.233 1.00 0.00 23 ILE A CA 17
ATOM 16556 C C . ILE A 1 23 ? 3.671 3.237 6.842 1.00 0.00 23 ILE A C 17
ATOM 16557 O O . ILE A 1 23 ? 3.671 4.427 7.155 1.00 0.00 23 ILE A O 17
ATOM 16573 N N . LYS A 1 24 ? 4.723 2.449 7.013 1.00 0.00 24 LYS A N 17
ATOM 16574 C CA . LYS A 1 24 ? 5.963 2.953 7.589 1.00 0.00 24 LYS A CA 17
ATOM 16575 C C . LYS A 1 24 ? 7.094 2.911 6.572 1.00 0.00 24 LYS A C 17
ATOM 16576 O O . LYS A 1 24 ? 6.975 2.283 5.530 1.00 0.00 24 LYS A O 17
ATOM 16595 N N . LYS A 1 25 ? 8.187 3.596 6.883 1.00 0.00 25 LYS A N 17
ATOM 16596 C CA . LYS A 1 25 ? 9.343 3.657 5.992 1.00 0.00 25 LYS A CA 17
ATOM 16597 C C . LYS A 1 25 ? 10.000 2.299 5.776 1.00 0.00 25 LYS A C 17
ATOM 16598 O O . LYS A 1 25 ? 10.847 2.156 4.893 1.00 0.00 25 LYS A O 17
ATOM 16617 N N . ASN A 1 26 ? 9.622 1.302 6.565 1.00 0.00 26 ASN A N 17
ATOM 16618 C CA . ASN A 1 26 ? 10.203 -0.025 6.413 1.00 0.00 26 ASN A CA 17
ATOM 16619 C C . ASN A 1 26 ? 9.142 -1.112 6.543 1.00 0.00 26 ASN A C 17
ATOM 16620 O O . ASN A 1 26 ? 9.446 -2.245 6.916 1.00 0.00 26 ASN A O 17
ATOM 16631 N N . GLU A 1 27 ? 7.899 -0.764 6.236 1.00 0.00 27 GLU A N 17
ATOM 16632 C CA . GLU A 1 27 ? 6.801 -1.717 6.323 1.00 0.00 27 GLU A CA 17
ATOM 16633 C C . GLU A 1 27 ? 6.463 -2.285 4.948 1.00 0.00 27 GLU A C 17
ATOM 16634 O O . GLU A 1 27 ? 6.432 -1.559 3.956 1.00 0.00 27 GLU A O 17
ATOM 16647 N N . ARG A 1 28 ? 6.215 -3.590 4.895 1.00 0.00 28 ARG A N 17
ATOM 16648 C CA . ARG A 1 28 ? 5.884 -4.255 3.648 1.00 0.00 28 ARG A CA 17
ATOM 16649 C C . ARG A 1 28 ? 4.373 -4.343 3.456 1.00 0.00 28 ARG A C 17
ATOM 16650 O O . ARG A 1 28 ? 3.665 -4.919 4.282 1.00 0.00 28 ARG A O 17
ATOM 16671 N N . LEU A 1 29 ? 3.883 -3.757 2.365 1.00 0.00 29 LEU A N 17
ATOM 16672 C CA . LEU A 1 29 ? 2.452 -3.758 2.073 1.00 0.00 29 LEU A CA 17
ATOM 16673 C C . LEU A 1 29 ? 2.153 -4.547 0.803 1.00 0.00 29 LEU A C 17
ATOM 16674 O O . LEU A 1 29 ? 2.978 -4.615 -0.108 1.00 0.00 29 LEU A O 17
ATOM 16690 N N . TRP A 1 30 ? 0.964 -5.141 0.749 1.00 0.00 30 TRP A N 17
ATOM 16691 C CA . TRP A 1 30 ? 0.546 -5.929 -0.408 1.00 0.00 30 TRP A CA 17
ATOM 16692 C C . TRP A 1 30 ? -0.444 -5.152 -1.277 1.00 0.00 30 TRP A C 17
ATOM 16693 O O . TRP A 1 30 ? -1.601 -4.965 -0.897 1.00 0.00 30 TRP A O 17
ATOM 16714 N N . LEU A 1 31 ? 0.019 -4.695 -2.441 1.00 0.00 31 LEU A N 17
ATOM 16715 C CA . LEU A 1 31 ? -0.827 -3.931 -3.361 1.00 0.00 31 LEU A CA 17
ATOM 16716 C C . LEU A 1 31 ? -1.789 -4.836 -4.119 1.00 0.00 31 LEU A C 17
ATOM 16717 O O . LEU A 1 31 ? -1.484 -5.996 -4.397 1.00 0.00 31 LEU A O 17
ATOM 16733 N N . LEU A 1 32 ? -2.952 -4.290 -4.454 1.00 0.00 32 LEU A N 17
ATOM 16734 C CA . LEU A 1 32 ? -3.969 -5.034 -5.188 1.00 0.00 32 LEU A CA 17
ATOM 16735 C C . LEU A 1 32 ? -4.183 -4.442 -6.583 1.00 0.00 32 LEU A C 17
ATOM 16736 O O . LEU A 1 32 ? -4.558 -5.152 -7.518 1.00 0.00 32 LEU A O 17
ATOM 16752 N N . ASP A 1 33 ? -3.943 -3.138 -6.714 1.00 0.00 33 ASP A N 17
ATOM 16753 C CA . ASP A 1 33 ? -4.108 -2.445 -7.989 1.00 0.00 33 ASP A CA 17
ATOM 16754 C C . ASP A 1 33 ? -3.342 -1.123 -7.984 1.00 0.00 33 ASP A C 17
ATOM 16755 O O . ASP A 1 33 ? -3.610 -0.243 -7.166 1.00 0.00 33 ASP A O 17
ATOM 16765 N N . ASP A 1 34 ? -2.382 -0.997 -8.893 1.00 0.00 34 ASP A N 17
ATOM 16766 C CA . ASP A 1 34 ? -1.564 0.211 -8.989 1.00 0.00 34 ASP A CA 17
ATOM 16767 C C . ASP A 1 34 ? -1.860 1.009 -10.264 1.00 0.00 34 ASP A C 17
ATOM 16768 O O . ASP A 1 34 ? -1.216 2.025 -10.526 1.00 0.00 34 ASP A O 17
ATOM 16778 N N . SER A 1 35 ? -2.825 0.548 -11.054 1.00 0.00 35 SER A N 17
ATOM 16779 C CA . SER A 1 35 ? -3.184 1.226 -12.295 1.00 0.00 35 SER A CA 17
ATOM 16780 C C . SER A 1 35 ? -3.765 2.613 -12.023 1.00 0.00 35 SER A C 17
ATOM 16781 O O . SER A 1 35 ? -3.530 3.555 -12.780 1.00 0.00 35 SER A O 17
ATOM 16789 N N . LYS A 1 36 ? -4.533 2.728 -10.946 1.00 0.00 36 LYS A N 17
ATOM 16790 C CA . LYS A 1 36 ? -5.162 3.994 -10.576 1.00 0.00 36 LYS A CA 17
ATOM 16791 C C . LYS A 1 36 ? -4.217 4.885 -9.793 1.00 0.00 36 LYS A C 17
ATOM 16792 O O . LYS A 1 36 ? -3.263 4.412 -9.175 1.00 0.00 36 LYS A O 17
ATOM 16811 N N . THR A 1 37 ? -4.513 6.184 -9.791 1.00 0.00 37 THR A N 17
ATOM 16812 C CA . THR A 1 37 ? -3.711 7.143 -9.047 1.00 0.00 37 THR A CA 17
ATOM 16813 C C . THR A 1 37 ? -3.680 6.737 -7.578 1.00 0.00 37 THR A C 17
ATOM 16814 O O . THR A 1 37 ? -2.665 6.878 -6.897 1.00 0.00 37 THR A O 17
ATOM 16825 N N . TRP A 1 38 ? -4.801 6.183 -7.121 1.00 0.00 38 TRP A N 17
ATOM 16826 C CA . TRP A 1 38 ? -4.919 5.694 -5.755 1.00 0.00 38 TRP A CA 17
ATOM 16827 C C . TRP A 1 38 ? -4.674 4.189 -5.759 1.00 0.00 38 TRP A C 17
ATOM 16828 O O . TRP A 1 38 ? -5.218 3.471 -6.598 1.00 0.00 38 TRP A O 17
ATOM 16849 N N . TRP A 1 39 ? -3.823 3.716 -4.859 1.00 0.00 39 TRP A N 17
ATOM 16850 C CA . TRP A 1 39 ? -3.486 2.297 -4.818 1.00 0.00 39 TRP A CA 17
ATOM 16851 C C . TRP A 1 39 ? -4.170 1.554 -3.685 1.00 0.00 39 TRP A C 17
ATOM 16852 O O . TRP A 1 39 ? -4.145 1.994 -2.541 1.00 0.00 39 TRP A O 17
ATOM 16873 N N . ARG A 1 40 ? -4.732 0.394 -4.012 1.00 0.00 40 ARG A N 17
ATOM 16874 C CA . ARG A 1 40 ? -5.378 -0.449 -3.018 1.00 0.00 40 ARG A CA 17
ATOM 16875 C C . ARG A 1 40 ? -4.342 -1.383 -2.415 1.00 0.00 40 ARG A C 17
ATOM 16876 O O . ARG A 1 40 ? -3.582 -2.028 -3.141 1.00 0.00 40 ARG A O 17
ATOM 16897 N N . VAL A 1 41 ? -4.288 -1.443 -1.095 1.00 0.00 41 VAL A N 17
ATOM 16898 C CA . VAL A 1 41 ? -3.313 -2.285 -0.426 1.00 0.00 41 VAL A CA 17
ATOM 16899 C C . VAL A 1 41 ? -3.908 -2.964 0.806 1.00 0.00 41 VAL A C 17
ATOM 16900 O O . VAL A 1 41 ? -4.870 -2.472 1.397 1.00 0.00 41 VAL A O 17
ATOM 16913 N N . ARG A 1 42 ? -3.322 -4.091 1.186 1.00 0.00 42 ARG A N 17
ATOM 16914 C CA . ARG A 1 42 ? -3.785 -4.842 2.342 1.00 0.00 42 ARG A CA 17
ATOM 16915 C C . ARG A 1 42 ? -2.675 -4.970 3.378 1.00 0.00 42 ARG A C 17
ATOM 16916 O O . ARG A 1 42 ? -1.497 -5.067 3.032 1.00 0.00 42 ARG A O 17
ATOM 16937 N N . ASN A 1 43 ? -3.056 -4.958 4.651 1.00 0.00 43 ASN A N 17
ATOM 16938 C CA . ASN A 1 43 ? -2.081 -5.062 5.739 1.00 0.00 43 ASN A CA 17
ATOM 16939 C C . ASN A 1 43 ? -2.231 -6.374 6.509 1.00 0.00 43 ASN A C 17
ATOM 16940 O O . ASN A 1 43 ? -3.258 -7.047 6.420 1.00 0.00 43 ASN A O 17
ATOM 16951 N N . ALA A 1 44 ? -1.190 -6.729 7.265 1.00 0.00 44 ALA A N 17
ATOM 16952 C CA . ALA A 1 44 ? -1.188 -7.960 8.055 1.00 0.00 44 ALA A CA 17
ATOM 16953 C C . ALA A 1 44 ? -2.347 -8.001 9.047 1.00 0.00 44 ALA A C 17
ATOM 16954 O O . ALA A 1 44 ? -2.748 -9.071 9.503 1.00 0.00 44 ALA A O 17
ATOM 16961 N N . ALA A 1 45 ? -2.889 -6.830 9.375 1.00 0.00 45 ALA A N 17
ATOM 16962 C CA . ALA A 1 45 ? -4.007 -6.739 10.309 1.00 0.00 45 ALA A CA 17
ATOM 16963 C C . ALA A 1 45 ? -5.335 -7.106 9.645 1.00 0.00 45 ALA A C 17
ATOM 16964 O O . ALA A 1 45 ? -6.396 -6.982 10.258 1.00 0.00 45 ALA A O 17
ATOM 16971 N N . ASN A 1 46 ? -5.282 -7.549 8.386 1.00 0.00 46 ASN A N 17
ATOM 16972 C CA . ASN A 1 46 ? -6.483 -7.921 7.643 1.00 0.00 46 ASN A CA 17
ATOM 16973 C C . ASN A 1 46 ? -7.282 -6.684 7.246 1.00 0.00 46 ASN A C 17
ATOM 16974 O O . ASN A 1 46 ? -8.489 -6.758 7.024 1.00 0.00 46 ASN A O 17
ATOM 16985 N N . ARG A 1 47 ? -6.596 -5.548 7.149 1.00 0.00 47 ARG A N 17
ATOM 16986 C CA . ARG A 1 47 ? -7.236 -4.296 6.769 1.00 0.00 47 ARG A CA 17
ATOM 16987 C C . ARG A 1 47 ? -6.808 -3.884 5.363 1.00 0.00 47 ARG A C 17
ATOM 16988 O O . ARG A 1 47 ? -5.631 -3.979 5.013 1.00 0.00 47 ARG A O 17
ATOM 17009 N N . THR A 1 48 ? -7.763 -3.429 4.559 1.00 0.00 48 THR A N 17
ATOM 17010 C CA . THR A 1 48 ? -7.468 -3.007 3.192 1.00 0.00 48 THR A CA 17
ATOM 17011 C C . THR A 1 48 ? -7.945 -1.572 2.948 1.00 0.00 48 THR A C 17
ATOM 17012 O O . THR A 1 48 ? -8.885 -1.104 3.590 1.00 0.00 48 THR A O 17
ATOM 17023 N N . GLY A 1 49 ? -7.288 -0.875 2.018 1.00 0.00 49 GLY A N 17
ATOM 17024 C CA . GLY A 1 49 ? -7.659 0.501 1.712 1.00 0.00 49 GLY A CA 17
ATOM 17025 C C . GLY A 1 49 ? -6.883 1.066 0.532 1.00 0.00 49 GLY A C 17
ATOM 17026 O O . GLY A 1 49 ? -6.049 0.375 -0.052 1.00 0.00 49 GLY A O 17
ATOM 17030 N N . TYR A 1 50 ? -7.159 2.324 0.176 1.00 0.00 50 TYR A N 17
ATOM 17031 C CA . TYR A 1 50 ? -6.478 2.969 -0.948 1.00 0.00 50 TYR A CA 17
ATOM 17032 C C . TYR A 1 50 ? -5.527 4.066 -0.475 1.00 0.00 50 TYR A C 17
ATOM 17033 O O . TYR A 1 50 ? -5.962 5.091 0.047 1.00 0.00 50 TYR A O 17
ATOM 17051 N N . VAL A 1 51 ? -4.228 3.852 -0.672 1.00 0.00 51 VAL A N 17
ATOM 17052 C CA . VAL A 1 51 ? -3.220 4.828 -0.267 1.00 0.00 51 VAL A CA 17
ATOM 17053 C C . VAL A 1 51 ? -2.226 5.109 -1.392 1.00 0.00 51 VAL A C 17
ATOM 17054 O O . VAL A 1 51 ? -1.420 4.243 -1.740 1.00 0.00 51 VAL A O 17
ATOM 17067 N N . PRO A 1 52 ? -2.229 6.323 -1.970 1.00 0.00 52 PRO A N 17
ATOM 17068 C CA . PRO A 1 52 ? -1.288 6.683 -3.036 1.00 0.00 52 PRO A CA 17
ATOM 17069 C C . PRO A 1 52 ? 0.117 6.930 -2.494 1.00 0.00 52 PRO A C 17
ATOM 17070 O O . PRO A 1 52 ? 0.771 7.910 -2.854 1.00 0.00 52 PRO A O 17
ATOM 17081 N N . SER A 1 53 ? 0.574 6.038 -1.619 1.00 0.00 53 SER A N 17
ATOM 17082 C CA . SER A 1 53 ? 1.888 6.155 -1.013 1.00 0.00 53 SER A CA 17
ATOM 17083 C C . SER A 1 53 ? 2.984 5.906 -2.035 1.00 0.00 53 SER A C 17
ATOM 17084 O O . SER A 1 53 ? 3.650 4.872 -2.009 1.00 0.00 53 SER A O 17
ATOM 17092 N N . ASN A 1 54 ? 3.197 6.873 -2.924 1.00 0.00 54 ASN A N 17
ATOM 17093 C CA . ASN A 1 54 ? 4.245 6.758 -3.936 1.00 0.00 54 ASN A CA 17
ATOM 17094 C C . ASN A 1 54 ? 5.597 6.448 -3.290 1.00 0.00 54 ASN A C 17
ATOM 17095 O O . ASN A 1 54 ? 6.517 5.968 -3.949 1.00 0.00 54 ASN A O 17
ATOM 17106 N N . TYR A 1 55 ? 5.703 6.722 -1.988 1.00 0.00 55 TYR A N 17
ATOM 17107 C CA . TYR A 1 55 ? 6.923 6.474 -1.240 1.00 0.00 55 TYR A CA 17
ATOM 17108 C C . TYR A 1 55 ? 7.309 4.991 -1.236 1.00 0.00 55 TYR A C 17
ATOM 17109 O O . TYR A 1 55 ? 8.427 4.644 -0.855 1.00 0.00 55 TYR A O 17
ATOM 17127 N N . VAL A 1 56 ? 6.396 4.116 -1.656 1.00 0.00 56 VAL A N 17
ATOM 17128 C CA . VAL A 1 56 ? 6.680 2.687 -1.685 1.00 0.00 56 VAL A CA 17
ATOM 17129 C C . VAL A 1 56 ? 6.793 2.183 -3.119 1.00 0.00 56 VAL A C 17
ATOM 17130 O O . VAL A 1 56 ? 6.104 2.671 -4.015 1.00 0.00 56 VAL A O 17
ATOM 17143 N N . GLU A 1 57 ? 7.665 1.207 -3.324 1.00 0.00 57 GLU A N 17
ATOM 17144 C CA . GLU A 1 57 ? 7.875 0.632 -4.645 1.00 0.00 57 GLU A CA 17
ATOM 17145 C C . GLU A 1 57 ? 8.100 -0.873 -4.544 1.00 0.00 57 GLU A C 17
ATOM 17146 O O . GLU A 1 57 ? 8.379 -1.396 -3.466 1.00 0.00 57 GLU A O 17
ATOM 17159 N N . ARG A 1 58 ? 7.981 -1.566 -5.671 1.00 0.00 58 ARG A N 17
ATOM 17160 C CA . ARG A 1 58 ? 8.177 -3.008 -5.699 1.00 0.00 58 ARG A CA 17
ATOM 17161 C C . ARG A 1 58 ? 9.642 -3.354 -5.447 1.00 0.00 58 ARG A C 17
ATOM 17162 O O . ARG A 1 58 ? 10.542 -2.686 -5.956 1.00 0.00 58 ARG A O 17
ATOM 17183 N N . LYS A 1 59 ? 9.877 -4.399 -4.661 1.00 0.00 59 LYS A N 17
ATOM 17184 C CA . LYS A 1 59 ? 11.236 -4.830 -4.346 1.00 0.00 59 LYS A CA 17
ATOM 17185 C C . LYS A 1 59 ? 11.222 -6.121 -3.535 1.00 0.00 59 LYS A C 17
ATOM 17186 O O . LYS A 1 59 ? 10.248 -6.339 -2.784 1.00 0.00 59 LYS A O 17
ATOM 17205 N N . MET A 1 1 ? -11.200 -12.074 -11.018 1.00 0.00 1 MET A N 18
ATOM 17206 C CA . MET A 1 1 ? -9.958 -12.610 -10.393 1.00 0.00 1 MET A CA 18
ATOM 17207 C C . MET A 1 1 ? -9.137 -11.489 -9.763 1.00 0.00 1 MET A C 18
ATOM 17208 O O . MET A 1 1 ? -8.868 -10.471 -10.400 1.00 0.00 1 MET A O 18
ATOM 17224 N N . THR A 1 2 ? -8.745 -11.681 -8.508 1.00 0.00 2 THR A N 18
ATOM 17225 C CA . THR A 1 2 ? -7.958 -10.680 -7.793 1.00 0.00 2 THR A CA 18
ATOM 17226 C C . THR A 1 2 ? -6.474 -11.041 -7.792 1.00 0.00 2 THR A C 18
ATOM 17227 O O . THR A 1 2 ? -6.081 -12.092 -7.286 1.00 0.00 2 THR A O 18
ATOM 17238 N N . GLU A 1 3 ? -5.656 -10.157 -8.360 1.00 0.00 3 GLU A N 18
ATOM 17239 C CA . GLU A 1 3 ? -4.214 -10.377 -8.423 1.00 0.00 3 GLU A CA 18
ATOM 17240 C C . GLU A 1 3 ? -3.504 -9.657 -7.280 1.00 0.00 3 GLU A C 18
ATOM 17241 O O . GLU A 1 3 ? -3.836 -8.519 -6.949 1.00 0.00 3 GLU A O 18
ATOM 17254 N N . GLU A 1 4 ? -2.527 -10.330 -6.677 1.00 0.00 4 GLU A N 18
ATOM 17255 C CA . GLU A 1 4 ? -1.775 -9.758 -5.567 1.00 0.00 4 GLU A CA 18
ATOM 17256 C C . GLU A 1 4 ? -0.439 -9.189 -6.035 1.00 0.00 4 GLU A C 18
ATOM 17257 O O . GLU A 1 4 ? 0.255 -9.787 -6.857 1.00 0.00 4 GLU A O 18
ATOM 17270 N N . VAL A 1 5 ? -0.090 -8.027 -5.496 1.00 0.00 5 VAL A N 18
ATOM 17271 C CA . VAL A 1 5 ? 1.157 -7.357 -5.837 1.00 0.00 5 VAL A CA 18
ATOM 17272 C C . VAL A 1 5 ? 2.027 -7.182 -4.589 1.00 0.00 5 VAL A C 18
ATOM 17273 O O . VAL A 1 5 ? 1.548 -6.740 -3.546 1.00 0.00 5 VAL A O 18
ATOM 17286 N N . ILE A 1 6 ? 3.303 -7.544 -4.702 1.00 0.00 6 ILE A N 18
ATOM 17287 C CA . ILE A 1 6 ? 4.233 -7.441 -3.578 1.00 0.00 6 ILE A CA 18
ATOM 17288 C C . ILE A 1 6 ? 5.114 -6.199 -3.683 1.00 0.00 6 ILE A C 18
ATOM 17289 O O . ILE A 1 6 ? 5.982 -6.118 -4.549 1.00 0.00 6 ILE A O 18
ATOM 17305 N N . VAL A 1 7 ? 4.897 -5.237 -2.789 1.00 0.00 7 VAL A N 18
ATOM 17306 C CA . VAL A 1 7 ? 5.686 -4.010 -2.788 1.00 0.00 7 VAL A CA 18
ATOM 17307 C C . VAL A 1 7 ? 6.263 -3.720 -1.401 1.00 0.00 7 VAL A C 18
ATOM 17308 O O . VAL A 1 7 ? 5.730 -4.175 -0.390 1.00 0.00 7 VAL A O 18
ATOM 17321 N N . ILE A 1 8 ? 7.358 -2.960 -1.365 1.00 0.00 8 ILE A N 18
ATOM 17322 C CA . ILE A 1 8 ? 8.008 -2.607 -0.105 1.00 0.00 8 ILE A CA 18
ATOM 17323 C C . ILE A 1 8 ? 8.066 -1.094 0.071 1.00 0.00 8 ILE A C 18
ATOM 17324 O O . ILE A 1 8 ? 8.542 -0.376 -0.809 1.00 0.00 8 ILE A O 18
ATOM 17340 N N . ALA A 1 9 ? 7.575 -0.615 1.211 1.00 0.00 9 ALA A N 18
ATOM 17341 C CA . ALA A 1 9 ? 7.562 0.815 1.498 1.00 0.00 9 ALA A CA 18
ATOM 17342 C C . ALA A 1 9 ? 8.960 1.331 1.836 1.00 0.00 9 ALA A C 18
ATOM 17343 O O . ALA A 1 9 ? 9.753 0.637 2.473 1.00 0.00 9 ALA A O 18
ATOM 17350 N N . LYS A 1 10 ? 9.256 2.554 1.388 1.00 0.00 10 LYS A N 18
ATOM 17351 C CA . LYS A 1 10 ? 10.559 3.173 1.629 1.00 0.00 10 LYS A CA 18
ATOM 17352 C C . LYS A 1 10 ? 10.451 4.371 2.568 1.00 0.00 10 LYS A C 18
ATOM 17353 O O . LYS A 1 10 ? 11.423 4.731 3.228 1.00 0.00 10 LYS A O 18
ATOM 17372 N N . TRP A 1 11 ? 9.271 4.981 2.625 1.00 0.00 11 TRP A N 18
ATOM 17373 C CA . TRP A 1 11 ? 9.042 6.137 3.497 1.00 0.00 11 TRP A CA 18
ATOM 17374 C C . TRP A 1 11 ? 7.697 6.018 4.200 1.00 0.00 11 TRP A C 18
ATOM 17375 O O . TRP A 1 11 ? 6.695 5.635 3.594 1.00 0.00 11 TRP A O 18
ATOM 17396 N N . ASP A 1 12 ? 7.691 6.334 5.488 1.00 0.00 12 ASP A N 18
ATOM 17397 C CA . ASP A 1 12 ? 6.480 6.253 6.292 1.00 0.00 12 ASP A CA 18
ATOM 17398 C C . ASP A 1 12 ? 5.384 7.159 5.740 1.00 0.00 12 ASP A C 18
ATOM 17399 O O . ASP A 1 12 ? 5.564 8.372 5.633 1.00 0.00 12 ASP A O 18
ATOM 17409 N N . TYR A 1 13 ? 4.247 6.559 5.388 1.00 0.00 13 TYR A N 18
ATOM 17410 C CA . TYR A 1 13 ? 3.118 7.309 4.845 1.00 0.00 13 TYR A CA 18
ATOM 17411 C C . TYR A 1 13 ? 1.834 7.012 5.621 1.00 0.00 13 TYR A C 18
ATOM 17412 O O . TYR A 1 13 ? 1.556 5.864 5.966 1.00 0.00 13 TYR A O 18
ATOM 17430 N N . THR A 1 14 ? 1.054 8.058 5.880 1.00 0.00 14 THR A N 18
ATOM 17431 C CA . THR A 1 14 ? -0.205 7.921 6.601 1.00 0.00 14 THR A CA 18
ATOM 17432 C C . THR A 1 14 ? -1.389 8.087 5.653 1.00 0.00 14 THR A C 18
ATOM 17433 O O . THR A 1 14 ? -1.374 8.941 4.766 1.00 0.00 14 THR A O 18
ATOM 17444 N N . ALA A 1 15 ? -2.413 7.262 5.845 1.00 0.00 15 ALA A N 18
ATOM 17445 C CA . ALA A 1 15 ? -3.606 7.303 5.015 1.00 0.00 15 ALA A CA 18
ATOM 17446 C C . ALA A 1 15 ? -4.260 8.682 5.034 1.00 0.00 15 ALA A C 18
ATOM 17447 O O . ALA A 1 15 ? -4.415 9.291 6.092 1.00 0.00 15 ALA A O 18
ATOM 17454 N N . GLN A 1 16 ? -4.656 9.165 3.858 1.00 0.00 16 GLN A N 18
ATOM 17455 C CA . GLN A 1 16 ? -5.309 10.468 3.758 1.00 0.00 16 GLN A CA 18
ATOM 17456 C C . GLN A 1 16 ? -6.830 10.353 3.947 1.00 0.00 16 GLN A C 18
ATOM 17457 O O . GLN A 1 16 ? -7.543 11.355 3.912 1.00 0.00 16 GLN A O 18
ATOM 17471 N N . GLN A 1 17 ? -7.317 9.131 4.173 1.00 0.00 17 GLN A N 18
ATOM 17472 C CA . GLN A 1 17 ? -8.741 8.892 4.395 1.00 0.00 17 GLN A CA 18
ATOM 17473 C C . GLN A 1 17 ? -8.925 7.728 5.367 1.00 0.00 17 GLN A C 18
ATOM 17474 O O . GLN A 1 17 ? -7.977 6.997 5.661 1.00 0.00 17 GLN A O 18
ATOM 17488 N N . ASP A 1 18 ? -10.140 7.559 5.868 1.00 0.00 18 ASP A N 18
ATOM 17489 C CA . ASP A 1 18 ? -10.431 6.480 6.808 1.00 0.00 18 ASP A CA 18
ATOM 17490 C C . ASP A 1 18 ? -10.511 5.127 6.103 1.00 0.00 18 ASP A C 18
ATOM 17491 O O . ASP A 1 18 ? -10.386 4.082 6.738 1.00 0.00 18 ASP A O 18
ATOM 17501 N N . GLN A 1 19 ? -10.730 5.150 4.792 1.00 0.00 19 GLN A N 18
ATOM 17502 C CA . GLN A 1 19 ? -10.837 3.919 4.015 1.00 0.00 19 GLN A CA 18
ATOM 17503 C C . GLN A 1 19 ? -9.476 3.434 3.504 1.00 0.00 19 GLN A C 18
ATOM 17504 O O . GLN A 1 19 ? -9.375 2.334 2.960 1.00 0.00 19 GLN A O 18
ATOM 17518 N N . GLU A 1 20 ? -8.432 4.243 3.671 1.00 0.00 20 GLU A N 18
ATOM 17519 C CA . GLU A 1 20 ? -7.100 3.851 3.204 1.00 0.00 20 GLU A CA 18
ATOM 17520 C C . GLU A 1 20 ? -6.358 3.071 4.286 1.00 0.00 20 GLU A C 18
ATOM 17521 O O . GLU A 1 20 ? -6.877 2.867 5.381 1.00 0.00 20 GLU A O 18
ATOM 17534 N N . LEU A 1 21 ? -5.154 2.616 3.961 1.00 0.00 21 LEU A N 18
ATOM 17535 C CA . LEU A 1 21 ? -4.355 1.834 4.891 1.00 0.00 21 LEU A CA 18
ATOM 17536 C C . LEU A 1 21 ? -3.025 2.507 5.220 1.00 0.00 21 LEU A C 18
ATOM 17537 O O . LEU A 1 21 ? -2.267 2.883 4.329 1.00 0.00 21 LEU A O 18
ATOM 17553 N N . ASP A 1 22 ? -2.743 2.637 6.513 1.00 0.00 22 ASP A N 18
ATOM 17554 C CA . ASP A 1 22 ? -1.500 3.249 6.970 1.00 0.00 22 ASP A CA 18
ATOM 17555 C C . ASP A 1 22 ? -0.306 2.342 6.677 1.00 0.00 22 ASP A C 18
ATOM 17556 O O . ASP A 1 22 ? -0.394 1.121 6.811 1.00 0.00 22 ASP A O 18
ATOM 17566 N N . ILE A 1 23 ? 0.810 2.950 6.287 1.00 0.00 23 ILE A N 18
ATOM 17567 C CA . ILE A 1 23 ? 2.028 2.206 5.987 1.00 0.00 23 ILE A CA 18
ATOM 17568 C C . ILE A 1 23 ? 3.222 2.829 6.714 1.00 0.00 23 ILE A C 18
ATOM 17569 O O . ILE A 1 23 ? 3.152 3.973 7.158 1.00 0.00 23 ILE A O 18
ATOM 17585 N N . LYS A 1 24 ? 4.315 2.082 6.835 1.00 0.00 24 LYS A N 18
ATOM 17586 C CA . LYS A 1 24 ? 5.504 2.593 7.509 1.00 0.00 24 LYS A CA 18
ATOM 17587 C C . LYS A 1 24 ? 6.634 2.815 6.515 1.00 0.00 24 LYS A C 18
ATOM 17588 O O . LYS A 1 24 ? 6.458 2.642 5.308 1.00 0.00 24 LYS A O 18
ATOM 17607 N N . LYS A 1 25 ? 7.783 3.226 7.029 1.00 0.00 25 LYS A N 18
ATOM 17608 C CA . LYS A 1 25 ? 8.943 3.503 6.196 1.00 0.00 25 LYS A CA 18
ATOM 17609 C C . LYS A 1 25 ? 9.481 2.254 5.505 1.00 0.00 25 LYS A C 18
ATOM 17610 O O . LYS A 1 25 ? 9.741 2.275 4.304 1.00 0.00 25 LYS A O 18
ATOM 17629 N N . ASN A 1 26 ? 9.669 1.181 6.263 1.00 0.00 26 ASN A N 18
ATOM 17630 C CA . ASN A 1 26 ? 10.204 -0.060 5.708 1.00 0.00 26 ASN A CA 18
ATOM 17631 C C . ASN A 1 26 ? 9.197 -1.210 5.748 1.00 0.00 26 ASN A C 18
ATOM 17632 O O . ASN A 1 26 ? 9.508 -2.321 5.319 1.00 0.00 26 ASN A O 18
ATOM 17643 N N . GLU A 1 27 ? 8.000 -0.961 6.267 1.00 0.00 27 GLU A N 18
ATOM 17644 C CA . GLU A 1 27 ? 6.983 -2.002 6.352 1.00 0.00 27 GLU A CA 18
ATOM 17645 C C . GLU A 1 27 ? 6.671 -2.585 4.970 1.00 0.00 27 GLU A C 18
ATOM 17646 O O . GLU A 1 27 ? 6.664 -1.874 3.968 1.00 0.00 27 GLU A O 18
ATOM 17659 N N . ARG A 1 28 ? 6.406 -3.888 4.942 1.00 0.00 28 ARG A N 18
ATOM 17660 C CA . ARG A 1 28 ? 6.084 -4.584 3.709 1.00 0.00 28 ARG A CA 18
ATOM 17661 C C . ARG A 1 28 ? 4.580 -4.594 3.481 1.00 0.00 28 ARG A C 18
ATOM 17662 O O . ARG A 1 28 ? 3.813 -5.061 4.323 1.00 0.00 28 ARG A O 18
ATOM 17683 N N . LEU A 1 29 ? 4.163 -4.044 2.352 1.00 0.00 29 LEU A N 18
ATOM 17684 C CA . LEU A 1 29 ? 2.754 -3.950 2.022 1.00 0.00 29 LEU A CA 18
ATOM 17685 C C . LEU A 1 29 ? 2.388 -4.782 0.790 1.00 0.00 29 LEU A C 18
ATOM 17686 O O . LEU A 1 29 ? 3.127 -4.817 -0.192 1.00 0.00 29 LEU A O 18
ATOM 17702 N N . TRP A 1 30 ? 1.221 -5.426 0.844 1.00 0.00 30 TRP A N 18
ATOM 17703 C CA . TRP A 1 30 ? 0.730 -6.232 -0.272 1.00 0.00 30 TRP A CA 18
ATOM 17704 C C . TRP A 1 30 ? -0.314 -5.447 -1.055 1.00 0.00 30 TRP A C 18
ATOM 17705 O O . TRP A 1 30 ? -1.444 -5.276 -0.596 1.00 0.00 30 TRP A O 18
ATOM 17726 N N . LEU A 1 31 ? 0.071 -4.957 -2.225 1.00 0.00 31 LEU A N 18
ATOM 17727 C CA . LEU A 1 31 ? -0.830 -4.170 -3.055 1.00 0.00 31 LEU A CA 18
ATOM 17728 C C . LEU A 1 31 ? -1.732 -5.033 -3.921 1.00 0.00 31 LEU A C 18
ATOM 17729 O O . LEU A 1 31 ? -1.372 -6.139 -4.316 1.00 0.00 31 LEU A O 18
ATOM 17745 N N . LEU A 1 32 ? -2.909 -4.495 -4.224 1.00 0.00 32 LEU A N 18
ATOM 17746 C CA . LEU A 1 32 ? -3.877 -5.181 -5.062 1.00 0.00 32 LEU A CA 18
ATOM 17747 C C . LEU A 1 32 ? -3.967 -4.518 -6.444 1.00 0.00 32 LEU A C 18
ATOM 17748 O O . LEU A 1 32 ? -4.442 -5.130 -7.399 1.00 0.00 32 LEU A O 18
ATOM 17764 N N . ASP A 1 33 ? -3.509 -3.264 -6.544 1.00 0.00 33 ASP A N 18
ATOM 17765 C CA . ASP A 1 33 ? -3.544 -2.532 -7.809 1.00 0.00 33 ASP A CA 18
ATOM 17766 C C . ASP A 1 33 ? -2.724 -1.244 -7.729 1.00 0.00 33 ASP A C 18
ATOM 17767 O O . ASP A 1 33 ? -2.949 -0.406 -6.853 1.00 0.00 33 ASP A O 18
ATOM 17777 N N . ASP A 1 34 ? -1.777 -1.087 -8.652 1.00 0.00 34 ASP A N 18
ATOM 17778 C CA . ASP A 1 34 ? -0.926 0.103 -8.692 1.00 0.00 34 ASP A CA 18
ATOM 17779 C C . ASP A 1 34 ? -1.152 0.918 -9.970 1.00 0.00 34 ASP A C 18
ATOM 17780 O O . ASP A 1 34 ? -0.480 1.926 -10.190 1.00 0.00 34 ASP A O 18
ATOM 17790 N N . SER A 1 35 ? -2.084 0.482 -10.817 1.00 0.00 35 SER A N 18
ATOM 17791 C CA . SER A 1 35 ? -2.365 1.180 -12.067 1.00 0.00 35 SER A CA 18
ATOM 17792 C C . SER A 1 35 ? -2.914 2.583 -11.817 1.00 0.00 35 SER A C 18
ATOM 17793 O O . SER A 1 35 ? -2.592 3.524 -12.542 1.00 0.00 35 SER A O 18
ATOM 17801 N N . LYS A 1 36 ? -3.751 2.713 -10.797 1.00 0.00 36 LYS A N 18
ATOM 17802 C CA . LYS A 1 36 ? -4.358 3.998 -10.459 1.00 0.00 36 LYS A CA 18
ATOM 17803 C C . LYS A 1 36 ? -3.431 4.853 -9.615 1.00 0.00 36 LYS A C 18
ATOM 17804 O O . LYS A 1 36 ? -2.527 4.345 -8.955 1.00 0.00 36 LYS A O 18
ATOM 17823 N N . THR A 1 37 ? -3.686 6.160 -9.620 1.00 0.00 37 THR A N 18
ATOM 17824 C CA . THR A 1 37 ? -2.898 7.091 -8.824 1.00 0.00 37 THR A CA 18
ATOM 17825 C C . THR A 1 37 ? -3.000 6.690 -7.355 1.00 0.00 37 THR A C 18
ATOM 17826 O O . THR A 1 37 ? -2.030 6.773 -6.601 1.00 0.00 37 THR A O 18
ATOM 17837 N N . TRP A 1 38 ? -4.180 6.205 -6.980 1.00 0.00 38 TRP A N 18
ATOM 17838 C CA . TRP A 1 38 ? -4.418 5.728 -5.627 1.00 0.00 38 TRP A CA 18
ATOM 17839 C C . TRP A 1 38 ? -4.186 4.224 -5.606 1.00 0.00 38 TRP A C 18
ATOM 17840 O O . TRP A 1 38 ? -4.717 3.498 -6.447 1.00 0.00 38 TRP A O 18
ATOM 17861 N N . TRP A 1 39 ? -3.355 3.758 -4.686 1.00 0.00 39 TRP A N 18
ATOM 17862 C CA . TRP A 1 39 ? -3.023 2.341 -4.626 1.00 0.00 39 TRP A CA 18
ATOM 17863 C C . TRP A 1 39 ? -3.778 1.608 -3.517 1.00 0.00 39 TRP A C 18
ATOM 17864 O O . TRP A 1 39 ? -3.849 2.078 -2.383 1.00 0.00 39 TRP A O 18
ATOM 17885 N N . ARG A 1 40 ? -4.323 0.437 -3.857 1.00 0.00 40 ARG A N 18
ATOM 17886 C CA . ARG A 1 40 ? -5.062 -0.392 -2.904 1.00 0.00 40 ARG A CA 18
ATOM 17887 C C . ARG A 1 40 ? -4.123 -1.393 -2.251 1.00 0.00 40 ARG A C 18
ATOM 17888 O O . ARG A 1 40 ? -3.425 -2.129 -2.944 1.00 0.00 40 ARG A O 18
ATOM 17909 N N . VAL A 1 41 ? -4.089 -1.409 -0.923 1.00 0.00 41 VAL A N 18
ATOM 17910 C CA . VAL A 1 41 ? -3.195 -2.313 -0.218 1.00 0.00 41 VAL A CA 18
ATOM 17911 C C . VAL A 1 41 ? -3.847 -2.952 1.017 1.00 0.00 41 VAL A C 18
ATOM 17912 O O . VAL A 1 41 ? -4.842 -2.455 1.541 1.00 0.00 41 VAL A O 18
ATOM 17925 N N . ARG A 1 42 ? -3.242 -4.046 1.476 1.00 0.00 42 ARG A N 18
ATOM 17926 C CA . ARG A 1 42 ? -3.709 -4.768 2.655 1.00 0.00 42 ARG A CA 18
ATOM 17927 C C . ARG A 1 42 ? -2.555 -4.907 3.643 1.00 0.00 42 ARG A C 18
ATOM 17928 O O . ARG A 1 42 ? -1.399 -5.004 3.237 1.00 0.00 42 ARG A O 18
ATOM 17949 N N . ASN A 1 43 ? -2.864 -4.904 4.933 1.00 0.00 43 ASN A N 18
ATOM 17950 C CA . ASN A 1 43 ? -1.818 -5.027 5.956 1.00 0.00 43 ASN A CA 18
ATOM 17951 C C . ASN A 1 43 ? -2.007 -6.279 6.812 1.00 0.00 43 ASN A C 18
ATOM 17952 O O . ASN A 1 43 ? -3.020 -6.973 6.707 1.00 0.00 43 ASN A O 18
ATOM 17963 N N . ALA A 1 44 ? -1.020 -6.558 7.658 1.00 0.00 44 ALA A N 18
ATOM 17964 C CA . ALA A 1 44 ? -1.067 -7.722 8.538 1.00 0.00 44 ALA A CA 18
ATOM 17965 C C . ALA A 1 44 ? -2.252 -7.651 9.499 1.00 0.00 44 ALA A C 18
ATOM 17966 O O . ALA A 1 44 ? -2.717 -8.677 9.996 1.00 0.00 44 ALA A O 18
ATOM 17973 N N . ALA A 1 45 ? -2.743 -6.438 9.754 1.00 0.00 45 ALA A N 18
ATOM 17974 C CA . ALA A 1 45 ? -3.878 -6.237 10.653 1.00 0.00 45 ALA A CA 18
ATOM 17975 C C . ALA A 1 45 ? -5.214 -6.590 9.991 1.00 0.00 45 ALA A C 18
ATOM 17976 O O . ALA A 1 45 ? -6.271 -6.381 10.582 1.00 0.00 45 ALA A O 18
ATOM 17983 N N . ASN A 1 46 ? -5.163 -7.116 8.762 1.00 0.00 46 ASN A N 18
ATOM 17984 C CA . ASN A 1 46 ? -6.360 -7.490 8.020 1.00 0.00 46 ASN A CA 18
ATOM 17985 C C . ASN A 1 46 ? -7.155 -6.257 7.608 1.00 0.00 46 ASN A C 18
ATOM 17986 O O . ASN A 1 46 ? -8.363 -6.330 7.391 1.00 0.00 46 ASN A O 18
ATOM 17997 N N . ARG A 1 47 ? -6.458 -5.129 7.483 1.00 0.00 47 ARG A N 18
ATOM 17998 C CA . ARG A 1 47 ? -7.081 -3.880 7.074 1.00 0.00 47 ARG A CA 18
ATOM 17999 C C . ARG A 1 47 ? -6.597 -3.497 5.685 1.00 0.00 47 ARG A C 18
ATOM 18000 O O . ARG A 1 47 ? -5.399 -3.533 5.405 1.00 0.00 47 ARG A O 18
ATOM 18021 N N . THR A 1 48 ? -7.528 -3.137 4.813 1.00 0.00 48 THR A N 18
ATOM 18022 C CA . THR A 1 48 ? -7.178 -2.759 3.451 1.00 0.00 48 THR A CA 18
ATOM 18023 C C . THR A 1 48 ? -7.691 -1.359 3.125 1.00 0.00 48 THR A C 18
ATOM 18024 O O . THR A 1 48 ? -8.732 -0.939 3.631 1.00 0.00 48 THR A O 18
ATOM 18035 N N . GLY A 1 49 ? -6.964 -0.640 2.273 1.00 0.00 49 GLY A N 18
ATOM 18036 C CA . GLY A 1 49 ? -7.383 0.701 1.898 1.00 0.00 49 GLY A CA 18
ATOM 18037 C C . GLY A 1 49 ? -6.623 1.252 0.701 1.00 0.00 49 GLY A C 18
ATOM 18038 O O . GLY A 1 49 ? -5.622 0.674 0.277 1.00 0.00 49 GLY A O 18
ATOM 18042 N N . TYR A 1 50 ? -7.102 2.372 0.151 1.00 0.00 50 TYR A N 18
ATOM 18043 C CA . TYR A 1 50 ? -6.464 2.998 -1.009 1.00 0.00 50 TYR A CA 18
ATOM 18044 C C . TYR A 1 50 ? -5.608 4.196 -0.608 1.00 0.00 50 TYR A C 18
ATOM 18045 O O . TYR A 1 50 ? -6.136 5.274 -0.338 1.00 0.00 50 TYR A O 18
ATOM 18063 N N . VAL A 1 51 ? -4.290 4.018 -0.596 1.00 0.00 51 VAL A N 18
ATOM 18064 C CA . VAL A 1 51 ? -3.382 5.109 -0.252 1.00 0.00 51 VAL A CA 18
ATOM 18065 C C . VAL A 1 51 ? -2.469 5.462 -1.421 1.00 0.00 51 VAL A C 18
ATOM 18066 O O . VAL A 1 51 ? -1.683 4.623 -1.860 1.00 0.00 51 VAL A O 18
ATOM 18079 N N . PRO A 1 52 ? -2.511 6.708 -1.929 1.00 0.00 52 PRO A N 18
ATOM 18080 C CA . PRO A 1 52 ? -1.636 7.139 -3.024 1.00 0.00 52 PRO A CA 18
ATOM 18081 C C . PRO A 1 52 ? -0.203 7.370 -2.542 1.00 0.00 52 PRO A C 18
ATOM 18082 O O . PRO A 1 52 ? 0.446 8.338 -2.936 1.00 0.00 52 PRO A O 18
ATOM 18093 N N . SER A 1 53 ? 0.290 6.476 -1.685 1.00 0.00 53 SER A N 18
ATOM 18094 C CA . SER A 1 53 ? 1.629 6.585 -1.155 1.00 0.00 53 SER A CA 18
ATOM 18095 C C . SER A 1 53 ? 2.653 6.283 -2.229 1.00 0.00 53 SER A C 18
ATOM 18096 O O . SER A 1 53 ? 3.068 5.144 -2.387 1.00 0.00 53 SER A O 18
ATOM 18104 N N . ASN A 1 54 ? 3.080 7.308 -2.951 1.00 0.00 54 ASN A N 18
ATOM 18105 C CA . ASN A 1 54 ? 4.090 7.118 -3.983 1.00 0.00 54 ASN A CA 18
ATOM 18106 C C . ASN A 1 54 ? 5.429 6.716 -3.346 1.00 0.00 54 ASN A C 18
ATOM 18107 O O . ASN A 1 54 ? 6.347 6.272 -4.033 1.00 0.00 54 ASN A O 18
ATOM 18118 N N . TYR A 1 55 ? 5.526 6.876 -2.021 1.00 0.00 55 TYR A N 18
ATOM 18119 C CA . TYR A 1 55 ? 6.728 6.534 -1.273 1.00 0.00 55 TYR A CA 18
ATOM 18120 C C . TYR A 1 55 ? 7.043 5.036 -1.319 1.00 0.00 55 TYR A C 18
ATOM 18121 O O . TYR A 1 55 ? 8.141 4.623 -0.945 1.00 0.00 55 TYR A O 18
ATOM 18139 N N . VAL A 1 56 ? 6.092 4.220 -1.775 1.00 0.00 56 VAL A N 18
ATOM 18140 C CA . VAL A 1 56 ? 6.309 2.776 -1.853 1.00 0.00 56 VAL A CA 18
ATOM 18141 C C . VAL A 1 56 ? 6.304 2.304 -3.303 1.00 0.00 56 VAL A C 18
ATOM 18142 O O . VAL A 1 56 ? 5.513 2.771 -4.121 1.00 0.00 56 VAL A O 18
ATOM 18155 N N . GLU A 1 57 ? 7.195 1.369 -3.606 1.00 0.00 57 GLU A N 18
ATOM 18156 C CA . GLU A 1 57 ? 7.304 0.822 -4.951 1.00 0.00 57 GLU A CA 18
ATOM 18157 C C . GLU A 1 57 ? 7.393 -0.697 -4.901 1.00 0.00 57 GLU A C 18
ATOM 18158 O O . GLU A 1 57 ? 7.667 -1.279 -3.851 1.00 0.00 57 GLU A O 18
ATOM 18171 N N . ARG A 1 58 ? 7.151 -1.331 -6.040 1.00 0.00 58 ARG A N 18
ATOM 18172 C CA . ARG A 1 58 ? 7.192 -2.784 -6.131 1.00 0.00 58 ARG A CA 18
ATOM 18173 C C . ARG A 1 58 ? 8.625 -3.296 -6.253 1.00 0.00 58 ARG A C 18
ATOM 18174 O O . ARG A 1 58 ? 9.427 -2.754 -7.013 1.00 0.00 58 ARG A O 18
ATOM 18195 N N . LYS A 1 59 ? 8.935 -4.347 -5.499 1.00 0.00 59 LYS A N 18
ATOM 18196 C CA . LYS A 1 59 ? 10.267 -4.943 -5.519 1.00 0.00 59 LYS A CA 18
ATOM 18197 C C . LYS A 1 59 ? 10.207 -6.379 -6.029 1.00 0.00 59 LYS A C 18
ATOM 18198 O O . LYS A 1 59 ? 11.284 -6.972 -6.255 1.00 0.00 59 LYS A O 18
ATOM 18217 N N . MET A 1 1 ? -0.685 -15.080 -14.299 1.00 0.00 1 MET A N 19
ATOM 18218 C CA . MET A 1 1 ? -0.504 -13.642 -13.965 1.00 0.00 1 MET A CA 19
ATOM 18219 C C . MET A 1 1 ? -1.328 -13.251 -12.742 1.00 0.00 1 MET A C 19
ATOM 18220 O O . MET A 1 1 ? -2.552 -13.144 -12.813 1.00 0.00 1 MET A O 19
ATOM 18236 N N . THR A 1 2 ? -0.648 -13.039 -11.620 1.00 0.00 2 THR A N 19
ATOM 18237 C CA . THR A 1 2 ? -1.315 -12.659 -10.381 1.00 0.00 2 THR A CA 19
ATOM 18238 C C . THR A 1 2 ? -1.675 -11.177 -10.387 1.00 0.00 2 THR A C 19
ATOM 18239 O O . THR A 1 2 ? -0.968 -10.359 -10.977 1.00 0.00 2 THR A O 19
ATOM 18250 N N . GLU A 1 3 ? -2.771 -10.836 -9.720 1.00 0.00 3 GLU A N 19
ATOM 18251 C CA . GLU A 1 3 ? -3.220 -9.452 -9.644 1.00 0.00 3 GLU A CA 19
ATOM 18252 C C . GLU A 1 3 ? -2.651 -8.738 -8.410 1.00 0.00 3 GLU A C 19
ATOM 18253 O O . GLU A 1 3 ? -2.861 -7.540 -8.235 1.00 0.00 3 GLU A O 19
ATOM 18266 N N . GLU A 1 4 ? -1.932 -9.472 -7.558 1.00 0.00 4 GLU A N 19
ATOM 18267 C CA . GLU A 1 4 ? -1.348 -8.887 -6.354 1.00 0.00 4 GLU A CA 19
ATOM 18268 C C . GLU A 1 4 ? 0.123 -8.547 -6.561 1.00 0.00 4 GLU A C 19
ATOM 18269 O O . GLU A 1 4 ? 0.871 -9.312 -7.170 1.00 0.00 4 GLU A O 19
ATOM 18282 N N . VAL A 1 5 ? 0.526 -7.395 -6.041 1.00 0.00 5 VAL A N 19
ATOM 18283 C CA . VAL A 1 5 ? 1.905 -6.937 -6.150 1.00 0.00 5 VAL A CA 19
ATOM 18284 C C . VAL A 1 5 ? 2.539 -6.818 -4.762 1.00 0.00 5 VAL A C 19
ATOM 18285 O O . VAL A 1 5 ? 1.963 -6.215 -3.855 1.00 0.00 5 VAL A O 19
ATOM 18298 N N . ILE A 1 6 ? 3.722 -7.405 -4.601 1.00 0.00 6 ILE A N 19
ATOM 18299 C CA . ILE A 1 6 ? 4.430 -7.374 -3.324 1.00 0.00 6 ILE A CA 19
ATOM 18300 C C . ILE A 1 6 ? 5.499 -6.290 -3.309 1.00 0.00 6 ILE A C 19
ATOM 18301 O O . ILE A 1 6 ? 6.495 -6.385 -4.024 1.00 0.00 6 ILE A O 19
ATOM 18317 N N . VAL A 1 7 ? 5.296 -5.261 -2.492 1.00 0.00 7 VAL A N 19
ATOM 18318 C CA . VAL A 1 7 ? 6.259 -4.171 -2.403 1.00 0.00 7 VAL A CA 19
ATOM 18319 C C . VAL A 1 7 ? 6.603 -3.834 -0.954 1.00 0.00 7 VAL A C 19
ATOM 18320 O O . VAL A 1 7 ? 5.883 -4.207 -0.027 1.00 0.00 7 VAL A O 19
ATOM 18333 N N . ILE A 1 8 ? 7.716 -3.129 -0.776 1.00 0.00 8 ILE A N 19
ATOM 18334 C CA . ILE A 1 8 ? 8.183 -2.736 0.546 1.00 0.00 8 ILE A CA 19
ATOM 18335 C C . ILE A 1 8 ? 8.273 -1.216 0.661 1.00 0.00 8 ILE A C 19
ATOM 18336 O O . ILE A 1 8 ? 8.942 -0.565 -0.142 1.00 0.00 8 ILE A O 19
ATOM 18352 N N . ALA A 1 9 ? 7.598 -0.657 1.661 1.00 0.00 9 ALA A N 19
ATOM 18353 C CA . ALA A 1 9 ? 7.599 0.785 1.870 1.00 0.00 9 ALA A CA 19
ATOM 18354 C C . ALA A 1 9 ? 8.922 1.263 2.458 1.00 0.00 9 ALA A C 19
ATOM 18355 O O . ALA A 1 9 ? 9.324 0.842 3.543 1.00 0.00 9 ALA A O 19
ATOM 18362 N N . LYS A 1 10 ? 9.584 2.151 1.725 1.00 0.00 10 LYS A N 19
ATOM 18363 C CA . LYS A 1 10 ? 10.864 2.716 2.143 1.00 0.00 10 LYS A CA 19
ATOM 18364 C C . LYS A 1 10 ? 10.684 4.032 2.907 1.00 0.00 10 LYS A C 19
ATOM 18365 O O . LYS A 1 10 ? 11.640 4.556 3.475 1.00 0.00 10 LYS A O 19
ATOM 18384 N N . TRP A 1 11 ? 9.466 4.566 2.914 1.00 0.00 11 TRP A N 19
ATOM 18385 C CA . TRP A 1 11 ? 9.184 5.827 3.602 1.00 0.00 11 TRP A CA 19
ATOM 18386 C C . TRP A 1 11 ? 7.814 5.784 4.276 1.00 0.00 11 TRP A C 19
ATOM 18387 O O . TRP A 1 11 ? 6.864 5.207 3.742 1.00 0.00 11 TRP A O 19
ATOM 18408 N N . ASP A 1 12 ? 7.725 6.384 5.458 1.00 0.00 12 ASP A N 19
ATOM 18409 C CA . ASP A 1 12 ? 6.482 6.404 6.219 1.00 0.00 12 ASP A CA 19
ATOM 18410 C C . ASP A 1 12 ? 5.456 7.341 5.588 1.00 0.00 12 ASP A C 19
ATOM 18411 O O . ASP A 1 12 ? 5.718 8.529 5.404 1.00 0.00 12 ASP A O 19
ATOM 18421 N N . TYR A 1 13 ? 4.283 6.795 5.265 1.00 0.00 13 TYR A N 19
ATOM 18422 C CA . TYR A 1 13 ? 3.205 7.575 4.663 1.00 0.00 13 TYR A CA 19
ATOM 18423 C C . TYR A 1 13 ? 1.909 7.395 5.451 1.00 0.00 13 TYR A C 19
ATOM 18424 O O . TYR A 1 13 ? 1.569 6.286 5.861 1.00 0.00 13 TYR A O 19
ATOM 18442 N N . THR A 1 14 ? 1.194 8.496 5.654 1.00 0.00 14 THR A N 19
ATOM 18443 C CA . THR A 1 14 ? -0.064 8.473 6.387 1.00 0.00 14 THR A CA 19
ATOM 18444 C C . THR A 1 14 ? -1.251 8.479 5.427 1.00 0.00 14 THR A C 19
ATOM 18445 O O . THR A 1 14 ? -1.273 9.234 4.455 1.00 0.00 14 THR A O 19
ATOM 18456 N N . ALA A 1 15 ? -2.232 7.625 5.700 1.00 0.00 15 ALA A N 19
ATOM 18457 C CA . ALA A 1 15 ? -3.417 7.521 4.856 1.00 0.00 15 ALA A CA 19
ATOM 18458 C C . ALA A 1 15 ? -4.204 8.832 4.818 1.00 0.00 15 ALA A C 19
ATOM 18459 O O . ALA A 1 15 ? -4.400 9.485 5.844 1.00 0.00 15 ALA A O 19
ATOM 18466 N N . GLN A 1 16 ? -4.651 9.213 3.622 1.00 0.00 16 GLN A N 19
ATOM 18467 C CA . GLN A 1 16 ? -5.411 10.452 3.449 1.00 0.00 16 GLN A CA 19
ATOM 18468 C C . GLN A 1 16 ? -6.916 10.252 3.690 1.00 0.00 16 GLN A C 19
ATOM 18469 O O . GLN A 1 16 ? -7.693 11.201 3.601 1.00 0.00 16 GLN A O 19
ATOM 18483 N N . GLN A 1 17 ? -7.319 9.028 4.015 1.00 0.00 17 GLN A N 19
ATOM 18484 C CA . GLN A 1 17 ? -8.729 8.724 4.285 1.00 0.00 17 GLN A CA 19
ATOM 18485 C C . GLN A 1 17 ? -8.861 7.519 5.222 1.00 0.00 17 GLN A C 19
ATOM 18486 O O . GLN A 1 17 ? -7.920 6.743 5.391 1.00 0.00 17 GLN A O 19
ATOM 18500 N N . ASP A 1 18 ? -10.039 7.376 5.830 1.00 0.00 18 ASP A N 19
ATOM 18501 C CA . ASP A 1 18 ? -10.308 6.272 6.754 1.00 0.00 18 ASP A CA 19
ATOM 18502 C C . ASP A 1 18 ? -10.266 4.932 6.038 1.00 0.00 18 ASP A C 19
ATOM 18503 O O . ASP A 1 18 ? -9.749 3.948 6.564 1.00 0.00 18 ASP A O 19
ATOM 18513 N N . GLN A 1 19 ? -10.812 4.907 4.837 1.00 0.00 19 GLN A N 19
ATOM 18514 C CA . GLN A 1 19 ? -10.843 3.690 4.037 1.00 0.00 19 GLN A CA 19
ATOM 18515 C C . GLN A 1 19 ? -9.435 3.201 3.738 1.00 0.00 19 GLN A C 19
ATOM 18516 O O . GLN A 1 19 ? -9.197 2.001 3.598 1.00 0.00 19 GLN A O 19
ATOM 18530 N N . GLU A 1 20 ? -8.507 4.142 3.629 1.00 0.00 20 GLU A N 19
ATOM 18531 C CA . GLU A 1 20 ? -7.124 3.800 3.332 1.00 0.00 20 GLU A CA 19
ATOM 18532 C C . GLU A 1 20 ? -6.352 3.479 4.606 1.00 0.00 20 GLU A C 19
ATOM 18533 O O . GLU A 1 20 ? -6.903 3.546 5.704 1.00 0.00 20 GLU A O 19
ATOM 18546 N N . LEU A 1 21 ? -5.097 3.061 4.455 1.00 0.00 21 LEU A N 19
ATOM 18547 C CA . LEU A 1 21 ? -4.291 2.647 5.599 1.00 0.00 21 LEU A CA 19
ATOM 18548 C C . LEU A 1 21 ? -2.931 3.336 5.642 1.00 0.00 21 LEU A C 19
ATOM 18549 O O . LEU A 1 21 ? -2.424 3.809 4.626 1.00 0.00 21 LEU A O 19
ATOM 18565 N N . ASP A 1 22 ? -2.332 3.362 6.832 1.00 0.00 22 ASP A N 19
ATOM 18566 C CA . ASP A 1 22 ? -1.019 3.964 7.023 1.00 0.00 22 ASP A CA 19
ATOM 18567 C C . ASP A 1 22 ? 0.088 2.955 6.739 1.00 0.00 22 ASP A C 19
ATOM 18568 O O . ASP A 1 22 ? -0.077 1.755 6.965 1.00 0.00 22 ASP A O 19
ATOM 18578 N N . ILE A 1 23 ? 1.225 3.456 6.270 1.00 0.00 23 ILE A N 19
ATOM 18579 C CA . ILE A 1 23 ? 2.376 2.614 5.987 1.00 0.00 23 ILE A CA 19
ATOM 18580 C C . ILE A 1 23 ? 3.624 3.212 6.629 1.00 0.00 23 ILE A C 19
ATOM 18581 O O . ILE A 1 23 ? 3.643 4.393 6.973 1.00 0.00 23 ILE A O 19
ATOM 18597 N N . LYS A 1 24 ? 4.658 2.401 6.801 1.00 0.00 24 LYS A N 19
ATOM 18598 C CA . LYS A 1 24 ? 5.891 2.875 7.417 1.00 0.00 24 LYS A CA 19
ATOM 18599 C C . LYS A 1 24 ? 7.056 2.820 6.442 1.00 0.00 24 LYS A C 19
ATOM 18600 O O . LYS A 1 24 ? 6.971 2.204 5.379 1.00 0.00 24 LYS A O 19
ATOM 18619 N N . LYS A 1 25 ? 8.140 3.483 6.818 1.00 0.00 25 LYS A N 19
ATOM 18620 C CA . LYS A 1 25 ? 9.339 3.543 5.993 1.00 0.00 25 LYS A CA 19
ATOM 18621 C C . LYS A 1 25 ? 10.022 2.187 5.844 1.00 0.00 25 LYS A C 19
ATOM 18622 O O . LYS A 1 25 ? 10.914 2.036 5.008 1.00 0.00 25 LYS A O 19
ATOM 18641 N N . ASN A 1 26 ? 9.609 1.199 6.634 1.00 0.00 26 ASN A N 19
ATOM 18642 C CA . ASN A 1 26 ? 10.205 -0.126 6.539 1.00 0.00 26 ASN A CA 19
ATOM 18643 C C . ASN A 1 26 ? 9.150 -1.225 6.687 1.00 0.00 26 ASN A C 19
ATOM 18644 O O . ASN A 1 26 ? 9.460 -2.347 7.093 1.00 0.00 26 ASN A O 19
ATOM 18655 N N . GLU A 1 27 ? 7.906 -0.897 6.356 1.00 0.00 27 GLU A N 19
ATOM 18656 C CA . GLU A 1 27 ? 6.811 -1.853 6.450 1.00 0.00 27 GLU A CA 19
ATOM 18657 C C . GLU A 1 27 ? 6.478 -2.424 5.082 1.00 0.00 27 GLU A C 19
ATOM 18658 O O . GLU A 1 27 ? 6.483 -1.712 4.077 1.00 0.00 27 GLU A O 19
ATOM 18671 N N . ARG A 1 28 ? 6.199 -3.716 5.059 1.00 0.00 28 ARG A N 19
ATOM 18672 C CA . ARG A 1 28 ? 5.869 -4.410 3.835 1.00 0.00 28 ARG A CA 19
ATOM 18673 C C . ARG A 1 28 ? 4.366 -4.412 3.603 1.00 0.00 28 ARG A C 19
ATOM 18674 O O . ARG A 1 28 ? 3.594 -4.913 4.422 1.00 0.00 28 ARG A O 19
ATOM 18695 N N . LEU A 1 29 ? 3.963 -3.823 2.488 1.00 0.00 29 LEU A N 19
ATOM 18696 C CA . LEU A 1 29 ? 2.559 -3.714 2.133 1.00 0.00 29 LEU A CA 19
ATOM 18697 C C . LEU A 1 29 ? 2.215 -4.601 0.931 1.00 0.00 29 LEU A C 19
ATOM 18698 O O . LEU A 1 29 ? 3.006 -4.734 -0.003 1.00 0.00 29 LEU A O 19
ATOM 18714 N N . TRP A 1 30 ? 1.016 -5.182 0.951 1.00 0.00 30 TRP A N 19
ATOM 18715 C CA . TRP A 1 30 ? 0.548 -6.031 -0.146 1.00 0.00 30 TRP A CA 19
ATOM 18716 C C . TRP A 1 30 ? -0.368 -5.232 -1.070 1.00 0.00 30 TRP A C 19
ATOM 18717 O O . TRP A 1 30 ? -1.508 -4.937 -0.713 1.00 0.00 30 TRP A O 19
ATOM 18738 N N . LEU A 1 31 ? 0.131 -4.868 -2.252 1.00 0.00 31 LEU A N 19
ATOM 18739 C CA . LEU A 1 31 ? -0.661 -4.087 -3.201 1.00 0.00 31 LEU A CA 19
ATOM 18740 C C . LEU A 1 31 ? -1.711 -4.941 -3.900 1.00 0.00 31 LEU A C 19
ATOM 18741 O O . LEU A 1 31 ? -1.531 -6.142 -4.105 1.00 0.00 31 LEU A O 19
ATOM 18757 N N . LEU A 1 32 ? -2.823 -4.295 -4.235 1.00 0.00 32 LEU A N 19
ATOM 18758 C CA . LEU A 1 32 ? -3.949 -4.951 -4.885 1.00 0.00 32 LEU A CA 19
ATOM 18759 C C . LEU A 1 32 ? -4.167 -4.393 -6.294 1.00 0.00 32 LEU A C 19
ATOM 18760 O O . LEU A 1 32 ? -4.545 -5.124 -7.210 1.00 0.00 32 LEU A O 19
ATOM 18776 N N . ASP A 1 33 ? -3.927 -3.090 -6.455 1.00 0.00 33 ASP A N 19
ATOM 18777 C CA . ASP A 1 33 ? -4.095 -2.416 -7.742 1.00 0.00 33 ASP A CA 19
ATOM 18778 C C . ASP A 1 33 ? -3.322 -1.098 -7.768 1.00 0.00 33 ASP A C 19
ATOM 18779 O O . ASP A 1 33 ? -3.603 -0.187 -6.988 1.00 0.00 33 ASP A O 19
ATOM 18789 N N . ASP A 1 34 ? -2.341 -1.008 -8.660 1.00 0.00 34 ASP A N 19
ATOM 18790 C CA . ASP A 1 34 ? -1.518 0.193 -8.780 1.00 0.00 34 ASP A CA 19
ATOM 18791 C C . ASP A 1 34 ? -1.798 0.958 -10.079 1.00 0.00 34 ASP A C 19
ATOM 18792 O O . ASP A 1 34 ? -1.137 1.956 -10.366 1.00 0.00 34 ASP A O 19
ATOM 18802 N N . SER A 1 35 ? -2.771 0.497 -10.863 1.00 0.00 35 SER A N 19
ATOM 18803 C CA . SER A 1 35 ? -3.109 1.156 -12.121 1.00 0.00 35 SER A CA 19
ATOM 18804 C C . SER A 1 35 ? -3.697 2.545 -11.879 1.00 0.00 35 SER A C 19
ATOM 18805 O O . SER A 1 35 ? -3.411 3.487 -12.616 1.00 0.00 35 SER A O 19
ATOM 18813 N N . LYS A 1 36 ? -4.524 2.659 -10.845 1.00 0.00 36 LYS A N 19
ATOM 18814 C CA . LYS A 1 36 ? -5.164 3.927 -10.506 1.00 0.00 36 LYS A CA 19
ATOM 18815 C C . LYS A 1 36 ? -4.245 4.817 -9.686 1.00 0.00 36 LYS A C 19
ATOM 18816 O O . LYS A 1 36 ? -3.311 4.340 -9.042 1.00 0.00 36 LYS A O 19
ATOM 18835 N N . THR A 1 37 ? -4.534 6.119 -9.688 1.00 0.00 37 THR A N 19
ATOM 18836 C CA . THR A 1 37 ? -3.750 7.076 -8.914 1.00 0.00 37 THR A CA 19
ATOM 18837 C C . THR A 1 37 ? -3.755 6.664 -7.445 1.00 0.00 37 THR A C 19
ATOM 18838 O O . THR A 1 37 ? -2.761 6.809 -6.735 1.00 0.00 37 THR A O 19
ATOM 18849 N N . TRP A 1 38 ? -4.883 6.107 -7.014 1.00 0.00 38 TRP A N 19
ATOM 18850 C CA . TRP A 1 38 ? -5.029 5.620 -5.649 1.00 0.00 38 TRP A CA 19
ATOM 18851 C C . TRP A 1 38 ? -4.741 4.118 -5.638 1.00 0.00 38 TRP A C 19
ATOM 18852 O O . TRP A 1 38 ? -5.261 3.377 -6.472 1.00 0.00 38 TRP A O 19
ATOM 18873 N N . TRP A 1 39 ? -3.879 3.674 -4.730 1.00 0.00 39 TRP A N 19
ATOM 18874 C CA . TRP A 1 39 ? -3.498 2.263 -4.679 1.00 0.00 39 TRP A CA 19
ATOM 18875 C C . TRP A 1 39 ? -4.161 1.519 -3.536 1.00 0.00 39 TRP A C 19
ATOM 18876 O O . TRP A 1 39 ? -4.051 1.917 -2.379 1.00 0.00 39 TRP A O 19
ATOM 18897 N N . ARG A 1 40 ? -4.810 0.406 -3.868 1.00 0.00 40 ARG A N 19
ATOM 18898 C CA . ARG A 1 40 ? -5.460 -0.418 -2.864 1.00 0.00 40 ARG A CA 19
ATOM 18899 C C . ARG A 1 40 ? -4.440 -1.366 -2.270 1.00 0.00 40 ARG A C 19
ATOM 18900 O O . ARG A 1 40 ? -3.739 -2.069 -2.998 1.00 0.00 40 ARG A O 19
ATOM 18921 N N . VAL A 1 41 ? -4.332 -1.367 -0.949 1.00 0.00 41 VAL A N 19
ATOM 18922 C CA . VAL A 1 41 ? -3.364 -2.218 -0.281 1.00 0.00 41 VAL A CA 19
ATOM 18923 C C . VAL A 1 41 ? -3.974 -2.940 0.921 1.00 0.00 41 VAL A C 19
ATOM 18924 O O . VAL A 1 41 ? -5.021 -2.550 1.431 1.00 0.00 41 VAL A O 19
ATOM 18937 N N . ARG A 1 42 ? -3.297 -3.999 1.356 1.00 0.00 42 ARG A N 19
ATOM 18938 C CA . ARG A 1 42 ? -3.741 -4.799 2.489 1.00 0.00 42 ARG A CA 19
ATOM 18939 C C . ARG A 1 42 ? -2.644 -4.855 3.546 1.00 0.00 42 ARG A C 19
ATOM 18940 O O . ARG A 1 42 ? -1.461 -4.761 3.224 1.00 0.00 42 ARG A O 19
ATOM 18961 N N . ASN A 1 43 ? -3.035 -5.004 4.807 1.00 0.00 43 ASN A N 19
ATOM 18962 C CA . ASN A 1 43 ? -2.059 -5.072 5.897 1.00 0.00 43 ASN A CA 19
ATOM 18963 C C . ASN A 1 43 ? -2.158 -6.400 6.647 1.00 0.00 43 ASN A C 19
ATOM 18964 O O . ASN A 1 43 ? -3.105 -7.163 6.456 1.00 0.00 43 ASN A O 19
ATOM 18975 N N . ALA A 1 44 ? -1.171 -6.672 7.501 1.00 0.00 44 ALA A N 19
ATOM 18976 C CA . ALA A 1 44 ? -1.149 -7.911 8.274 1.00 0.00 44 ALA A CA 19
ATOM 18977 C C . ALA A 1 44 ? -2.360 -8.014 9.193 1.00 0.00 44 ALA A C 19
ATOM 18978 O O . ALA A 1 44 ? -2.795 -9.113 9.536 1.00 0.00 44 ALA A O 19
ATOM 18985 N N . ALA A 1 45 ? -2.913 -6.863 9.577 1.00 0.00 45 ALA A N 19
ATOM 18986 C CA . ALA A 1 45 ? -4.085 -6.830 10.449 1.00 0.00 45 ALA A CA 19
ATOM 18987 C C . ALA A 1 45 ? -5.380 -7.166 9.699 1.00 0.00 45 ALA A C 19
ATOM 18988 O O . ALA A 1 45 ? -6.468 -7.095 10.272 1.00 0.00 45 ALA A O 19
ATOM 18995 N N . ASN A 1 46 ? -5.266 -7.528 8.414 1.00 0.00 46 ASN A N 19
ATOM 18996 C CA . ASN A 1 46 ? -6.428 -7.865 7.589 1.00 0.00 46 ASN A CA 19
ATOM 18997 C C . ASN A 1 46 ? -7.231 -6.620 7.239 1.00 0.00 46 ASN A C 19
ATOM 18998 O O . ASN A 1 46 ? -8.421 -6.702 6.934 1.00 0.00 46 ASN A O 19
ATOM 19009 N N . ARG A 1 47 ? -6.567 -5.469 7.264 1.00 0.00 47 ARG A N 19
ATOM 19010 C CA . ARG A 1 47 ? -7.202 -4.207 6.931 1.00 0.00 47 ARG A CA 19
ATOM 19011 C C . ARG A 1 47 ? -6.724 -3.759 5.557 1.00 0.00 47 ARG A C 19
ATOM 19012 O O . ARG A 1 47 ? -5.533 -3.841 5.261 1.00 0.00 47 ARG A O 19
ATOM 19033 N N . THR A 1 48 ? -7.642 -3.300 4.715 1.00 0.00 48 THR A N 19
ATOM 19034 C CA . THR A 1 48 ? -7.277 -2.860 3.370 1.00 0.00 48 THR A CA 19
ATOM 19035 C C . THR A 1 48 ? -7.741 -1.424 3.112 1.00 0.00 48 THR A C 19
ATOM 19036 O O . THR A 1 48 ? -8.658 -0.936 3.771 1.00 0.00 48 THR A O 19
ATOM 19047 N N . GLY A 1 49 ? -7.104 -0.748 2.155 1.00 0.00 49 GLY A N 19
ATOM 19048 C CA . GLY A 1 49 ? -7.477 0.625 1.854 1.00 0.00 49 GLY A CA 19
ATOM 19049 C C . GLY A 1 49 ? -6.747 1.191 0.642 1.00 0.00 49 GLY A C 19
ATOM 19050 O O . GLY A 1 49 ? -5.876 0.525 0.086 1.00 0.00 49 GLY A O 19
ATOM 19054 N N . TYR A 1 50 ? -7.113 2.411 0.217 1.00 0.00 50 TYR A N 19
ATOM 19055 C CA . TYR A 1 50 ? -6.495 3.036 -0.962 1.00 0.00 50 TYR A CA 19
ATOM 19056 C C . TYR A 1 50 ? -5.540 4.187 -0.621 1.00 0.00 50 TYR A C 19
ATOM 19057 O O . TYR A 1 50 ? -5.974 5.327 -0.463 1.00 0.00 50 TYR A O 19
ATOM 19075 N N . VAL A 1 51 ? -4.241 3.903 -0.561 1.00 0.00 51 VAL A N 19
ATOM 19076 C CA . VAL A 1 51 ? -3.245 4.948 -0.288 1.00 0.00 51 VAL A CA 19
ATOM 19077 C C . VAL A 1 51 ? -2.314 5.158 -1.486 1.00 0.00 51 VAL A C 19
ATOM 19078 O O . VAL A 1 51 ? -1.553 4.254 -1.831 1.00 0.00 51 VAL A O 19
ATOM 19091 N N . PRO A 1 52 ? -2.304 6.351 -2.119 1.00 0.00 52 PRO A N 19
ATOM 19092 C CA . PRO A 1 52 ? -1.396 6.637 -3.238 1.00 0.00 52 PRO A CA 19
ATOM 19093 C C . PRO A 1 52 ? 0.029 6.908 -2.748 1.00 0.00 52 PRO A C 19
ATOM 19094 O O . PRO A 1 52 ? 0.684 7.848 -3.202 1.00 0.00 52 PRO A O 19
ATOM 19105 N N . SER A 1 53 ? 0.509 6.082 -1.816 1.00 0.00 53 SER A N 19
ATOM 19106 C CA . SER A 1 53 ? 1.839 6.241 -1.268 1.00 0.00 53 SER A CA 19
ATOM 19107 C C . SER A 1 53 ? 2.878 5.885 -2.309 1.00 0.00 53 SER A C 19
ATOM 19108 O O . SER A 1 53 ? 3.438 4.803 -2.284 1.00 0.00 53 SER A O 19
ATOM 19116 N N . ASN A 1 54 ? 3.159 6.810 -3.218 1.00 0.00 54 ASN A N 19
ATOM 19117 C CA . ASN A 1 54 ? 4.166 6.559 -4.239 1.00 0.00 54 ASN A CA 19
ATOM 19118 C C . ASN A 1 54 ? 5.530 6.269 -3.592 1.00 0.00 54 ASN A C 19
ATOM 19119 O O . ASN A 1 54 ? 6.431 5.730 -4.231 1.00 0.00 54 ASN A O 19
ATOM 19130 N N . TYR A 1 55 ? 5.664 6.636 -2.314 1.00 0.00 55 TYR A N 19
ATOM 19131 C CA . TYR A 1 55 ? 6.889 6.429 -1.556 1.00 0.00 55 TYR A CA 19
ATOM 19132 C C . TYR A 1 55 ? 7.296 4.945 -1.453 1.00 0.00 55 TYR A C 19
ATOM 19133 O O . TYR A 1 55 ? 8.421 4.642 -1.054 1.00 0.00 55 TYR A O 19
ATOM 19151 N N . VAL A 1 56 ? 6.398 4.021 -1.817 1.00 0.00 56 VAL A N 19
ATOM 19152 C CA . VAL A 1 56 ? 6.715 2.585 -1.757 1.00 0.00 56 VAL A CA 19
ATOM 19153 C C . VAL A 1 56 ? 6.856 1.997 -3.161 1.00 0.00 56 VAL A C 19
ATOM 19154 O O . VAL A 1 56 ? 6.134 2.378 -4.082 1.00 0.00 56 VAL A O 19
ATOM 19167 N N . GLU A 1 57 ? 7.790 1.059 -3.310 1.00 0.00 57 GLU A N 19
ATOM 19168 C CA . GLU A 1 57 ? 8.031 0.407 -4.595 1.00 0.00 57 GLU A CA 19
ATOM 19169 C C . GLU A 1 57 ? 8.377 -1.065 -4.393 1.00 0.00 57 GLU A C 19
ATOM 19170 O O . GLU A 1 57 ? 8.758 -1.478 -3.298 1.00 0.00 57 GLU A O 19
ATOM 19183 N N . ARG A 1 58 ? 8.241 -1.852 -5.455 1.00 0.00 58 ARG A N 19
ATOM 19184 C CA . ARG A 1 58 ? 8.538 -3.278 -5.390 1.00 0.00 58 ARG A CA 19
ATOM 19185 C C . ARG A 1 58 ? 10.039 -3.522 -5.267 1.00 0.00 58 ARG A C 19
ATOM 19186 O O . ARG A 1 58 ? 10.844 -2.845 -5.906 1.00 0.00 58 ARG A O 19
ATOM 19207 N N . LYS A 1 59 ? 10.407 -4.502 -4.448 1.00 0.00 59 LYS A N 19
ATOM 19208 C CA . LYS A 1 59 ? 11.808 -4.852 -4.248 1.00 0.00 59 LYS A CA 19
ATOM 19209 C C . LYS A 1 59 ? 11.933 -6.163 -3.479 1.00 0.00 59 LYS A C 19
ATOM 19210 O O . LYS A 1 59 ? 11.489 -6.210 -2.313 1.00 0.00 59 LYS A O 19
ATOM 19229 N N . MET A 1 1 ? -6.578 -17.187 -7.726 1.00 0.00 1 MET A N 20
ATOM 19230 C CA . MET A 1 1 ? -7.611 -16.414 -8.463 1.00 0.00 1 MET A CA 20
ATOM 19231 C C . MET A 1 1 ? -7.219 -14.946 -8.592 1.00 0.00 1 MET A C 20
ATOM 19232 O O . MET A 1 1 ? -6.913 -14.470 -9.686 1.00 0.00 1 MET A O 20
ATOM 19248 N N . THR A 1 2 ? -7.230 -14.231 -7.470 1.00 0.00 2 THR A N 20
ATOM 19249 C CA . THR A 1 2 ? -6.874 -12.815 -7.464 1.00 0.00 2 THR A CA 20
ATOM 19250 C C . THR A 1 2 ? -5.365 -12.627 -7.585 1.00 0.00 2 THR A C 20
ATOM 19251 O O . THR A 1 2 ? -4.587 -13.516 -7.241 1.00 0.00 2 THR A O 20
ATOM 19262 N N . GLU A 1 3 ? -4.959 -11.460 -8.079 1.00 0.00 3 GLU A N 20
ATOM 19263 C CA . GLU A 1 3 ? -3.544 -11.148 -8.249 1.00 0.00 3 GLU A CA 20
ATOM 19264 C C . GLU A 1 3 ? -3.024 -10.319 -7.077 1.00 0.00 3 GLU A C 20
ATOM 19265 O O . GLU A 1 3 ? -3.507 -9.216 -6.822 1.00 0.00 3 GLU A O 20
ATOM 19278 N N . GLU A 1 4 ? -2.041 -10.860 -6.366 1.00 0.00 4 GLU A N 20
ATOM 19279 C CA . GLU A 1 4 ? -1.458 -10.174 -5.217 1.00 0.00 4 GLU A CA 20
ATOM 19280 C C . GLU A 1 4 ? -0.109 -9.553 -5.565 1.00 0.00 4 GLU A C 20
ATOM 19281 O O . GLU A 1 4 ? 0.707 -10.157 -6.262 1.00 0.00 4 GLU A O 20
ATOM 19294 N N . VAL A 1 5 ? 0.119 -8.345 -5.063 1.00 0.00 5 VAL A N 20
ATOM 19295 C CA . VAL A 1 5 ? 1.369 -7.630 -5.300 1.00 0.00 5 VAL A CA 20
ATOM 19296 C C . VAL A 1 5 ? 2.119 -7.434 -3.989 1.00 0.00 5 VAL A C 20
ATOM 19297 O O . VAL A 1 5 ? 1.532 -7.017 -3.000 1.00 0.00 5 VAL A O 20
ATOM 19310 N N . ILE A 1 6 ? 3.417 -7.724 -3.993 1.00 0.00 6 ILE A N 20
ATOM 19311 C CA . ILE A 1 6 ? 4.236 -7.555 -2.796 1.00 0.00 6 ILE A CA 20
ATOM 19312 C C . ILE A 1 6 ? 5.285 -6.467 -3.005 1.00 0.00 6 ILE A C 20
ATOM 19313 O O . ILE A 1 6 ? 6.176 -6.604 -3.843 1.00 0.00 6 ILE A O 20
ATOM 19329 N N . VAL A 1 7 ? 5.176 -5.388 -2.233 1.00 0.00 7 VAL A N 20
ATOM 19330 C CA . VAL A 1 7 ? 6.122 -4.283 -2.332 1.00 0.00 7 VAL A CA 20
ATOM 19331 C C . VAL A 1 7 ? 6.646 -3.882 -0.955 1.00 0.00 7 VAL A C 20
ATOM 19332 O O . VAL A 1 7 ? 6.028 -4.178 0.067 1.00 0.00 7 VAL A O 20
ATOM 19345 N N . ILE A 1 8 ? 7.790 -3.202 -0.937 1.00 0.00 8 ILE A N 20
ATOM 19346 C CA . ILE A 1 8 ? 8.398 -2.758 0.314 1.00 0.00 8 ILE A CA 20
ATOM 19347 C C . ILE A 1 8 ? 8.415 -1.238 0.391 1.00 0.00 8 ILE A C 20
ATOM 19348 O O . ILE A 1 8 ? 8.921 -0.569 -0.510 1.00 0.00 8 ILE A O 20
ATOM 19364 N N . ALA A 1 9 ? 7.861 -0.693 1.468 1.00 0.00 9 ALA A N 20
ATOM 19365 C CA . ALA A 1 9 ? 7.818 0.753 1.644 1.00 0.00 9 ALA A CA 20
ATOM 19366 C C . ALA A 1 9 ? 9.188 1.293 2.034 1.00 0.00 9 ALA A C 20
ATOM 19367 O O . ALA A 1 9 ? 9.947 0.633 2.743 1.00 0.00 9 ALA A O 20
ATOM 19374 N N . LYS A 1 10 ? 9.498 2.494 1.554 1.00 0.00 10 LYS A N 20
ATOM 19375 C CA . LYS A 1 10 ? 10.778 3.135 1.844 1.00 0.00 10 LYS A CA 20
ATOM 19376 C C . LYS A 1 10 ? 10.597 4.377 2.719 1.00 0.00 10 LYS A C 20
ATOM 19377 O O . LYS A 1 10 ? 11.522 4.789 3.416 1.00 0.00 10 LYS A O 20
ATOM 19396 N N . TRP A 1 11 ? 9.402 4.965 2.680 1.00 0.00 11 TRP A N 20
ATOM 19397 C CA . TRP A 1 11 ? 9.101 6.154 3.478 1.00 0.00 11 TRP A CA 20
ATOM 19398 C C . TRP A 1 11 ? 7.750 6.009 4.167 1.00 0.00 11 TRP A C 20
ATOM 19399 O O . TRP A 1 11 ? 6.796 5.489 3.588 1.00 0.00 11 TRP A O 20
ATOM 19420 N N . ASP A 1 12 ? 7.685 6.456 5.416 1.00 0.00 12 ASP A N 20
ATOM 19421 C CA . ASP A 1 12 ? 6.463 6.362 6.204 1.00 0.00 12 ASP A CA 20
ATOM 19422 C C . ASP A 1 12 ? 5.365 7.252 5.631 1.00 0.00 12 ASP A C 20
ATOM 19423 O O . ASP A 1 12 ? 5.527 8.466 5.517 1.00 0.00 12 ASP A O 20
ATOM 19433 N N . TYR A 1 13 ? 4.242 6.632 5.275 1.00 0.00 13 TYR A N 20
ATOM 19434 C CA . TYR A 1 13 ? 3.107 7.360 4.716 1.00 0.00 13 TYR A CA 20
ATOM 19435 C C . TYR A 1 13 ? 1.834 7.062 5.504 1.00 0.00 13 TYR A C 20
ATOM 19436 O O . TYR A 1 13 ? 1.561 5.914 5.856 1.00 0.00 13 TYR A O 20
ATOM 19454 N N . THR A 1 14 ? 1.064 8.109 5.777 1.00 0.00 14 THR A N 20
ATOM 19455 C CA . THR A 1 14 ? -0.180 7.974 6.524 1.00 0.00 14 THR A CA 20
ATOM 19456 C C . THR A 1 14 ? -1.384 8.049 5.591 1.00 0.00 14 THR A C 20
ATOM 19457 O O . THR A 1 14 ? -1.369 8.779 4.601 1.00 0.00 14 THR A O 20
ATOM 19468 N N . ALA A 1 15 ? -2.428 7.293 5.917 1.00 0.00 15 ALA A N 20
ATOM 19469 C CA . ALA A 1 15 ? -3.641 7.271 5.119 1.00 0.00 15 ALA A CA 20
ATOM 19470 C C . ALA A 1 15 ? -4.238 8.666 4.982 1.00 0.00 15 ALA A C 20
ATOM 19471 O O . ALA A 1 15 ? -4.283 9.429 5.947 1.00 0.00 15 ALA A O 20
ATOM 19478 N N . GLN A 1 16 ? -4.713 8.989 3.784 1.00 0.00 16 GLN A N 20
ATOM 19479 C CA . GLN A 1 16 ? -5.321 10.291 3.538 1.00 0.00 16 GLN A CA 20
ATOM 19480 C C . GLN A 1 16 ? -6.804 10.290 3.939 1.00 0.00 16 GLN A C 20
ATOM 19481 O O . GLN A 1 16 ? -7.437 11.344 3.998 1.00 0.00 16 GLN A O 20
ATOM 19495 N N . GLN A 1 17 ? -7.341 9.108 4.248 1.00 0.00 17 GLN A N 20
ATOM 19496 C CA . GLN A 1 17 ? -8.733 8.980 4.682 1.00 0.00 17 GLN A CA 20
ATOM 19497 C C . GLN A 1 17 ? -8.874 7.777 5.614 1.00 0.00 17 GLN A C 20
ATOM 19498 O O . GLN A 1 17 ? -7.950 6.972 5.742 1.00 0.00 17 GLN A O 20
ATOM 19512 N N . ASP A 1 18 ? -10.022 7.664 6.271 1.00 0.00 18 ASP A N 20
ATOM 19513 C CA . ASP A 1 18 ? -10.265 6.563 7.200 1.00 0.00 18 ASP A CA 20
ATOM 19514 C C . ASP A 1 18 ? -10.343 5.225 6.477 1.00 0.00 18 ASP A C 20
ATOM 19515 O O . ASP A 1 18 ? -9.935 4.193 7.011 1.00 0.00 18 ASP A O 20
ATOM 19525 N N . GLN A 1 19 ? -10.871 5.249 5.266 1.00 0.00 19 GLN A N 20
ATOM 19526 C CA . GLN A 1 19 ? -11.011 4.036 4.465 1.00 0.00 19 GLN A CA 20
ATOM 19527 C C . GLN A 1 19 ? -9.684 3.611 3.830 1.00 0.00 19 GLN A C 20
ATOM 19528 O O . GLN A 1 19 ? -9.604 2.548 3.215 1.00 0.00 19 GLN A O 20
ATOM 19542 N N . GLU A 1 20 ? -8.644 4.433 3.975 1.00 0.00 20 GLU A N 20
ATOM 19543 C CA . GLU A 1 20 ? -7.341 4.107 3.401 1.00 0.00 20 GLU A CA 20
ATOM 19544 C C . GLU A 1 20 ? -6.515 3.266 4.373 1.00 0.00 20 GLU A C 20
ATOM 19545 O O . GLU A 1 20 ? -6.978 2.939 5.466 1.00 0.00 20 GLU A O 20
ATOM 19558 N N . LEU A 1 21 ? -5.303 2.881 3.961 1.00 0.00 21 LEU A N 20
ATOM 19559 C CA . LEU A 1 21 ? -4.451 2.039 4.801 1.00 0.00 21 LEU A CA 20
ATOM 19560 C C . LEU A 1 21 ? -3.109 2.690 5.120 1.00 0.00 21 LEU A C 20
ATOM 19561 O O . LEU A 1 21 ? -2.305 2.959 4.233 1.00 0.00 21 LEU A O 20
ATOM 19577 N N . ASP A 1 22 ? -2.858 2.905 6.403 1.00 0.00 22 ASP A N 20
ATOM 19578 C CA . ASP A 1 22 ? -1.606 3.502 6.845 1.00 0.00 22 ASP A CA 20
ATOM 19579 C C . ASP A 1 22 ? -0.430 2.559 6.610 1.00 0.00 22 ASP A C 20
ATOM 19580 O O . ASP A 1 22 ? -0.540 1.347 6.798 1.00 0.00 22 ASP A O 20
ATOM 19590 N N . ILE A 1 23 ? 0.699 3.131 6.204 1.00 0.00 23 ILE A N 20
ATOM 19591 C CA . ILE A 1 23 ? 1.906 2.359 5.947 1.00 0.00 23 ILE A CA 20
ATOM 19592 C C . ILE A 1 23 ? 3.087 2.965 6.710 1.00 0.00 23 ILE A C 20
ATOM 19593 O O . ILE A 1 23 ? 3.006 4.100 7.180 1.00 0.00 23 ILE A O 20
ATOM 19609 N N . LYS A 1 24 ? 4.184 2.223 6.823 1.00 0.00 24 LYS A N 20
ATOM 19610 C CA . LYS A 1 24 ? 5.364 2.729 7.520 1.00 0.00 24 LYS A CA 20
ATOM 19611 C C . LYS A 1 24 ? 6.529 2.912 6.560 1.00 0.00 24 LYS A C 20
ATOM 19612 O O . LYS A 1 24 ? 6.407 2.680 5.357 1.00 0.00 24 LYS A O 20
ATOM 19631 N N . LYS A 1 25 ? 7.654 3.352 7.106 1.00 0.00 25 LYS A N 20
ATOM 19632 C CA . LYS A 1 25 ? 8.850 3.602 6.318 1.00 0.00 25 LYS A CA 20
ATOM 19633 C C . LYS A 1 25 ? 9.418 2.336 5.689 1.00 0.00 25 LYS A C 20
ATOM 19634 O O . LYS A 1 25 ? 9.741 2.323 4.506 1.00 0.00 25 LYS A O 20
ATOM 19653 N N . ASN A 1 26 ? 9.558 1.286 6.484 1.00 0.00 26 ASN A N 20
ATOM 19654 C CA . ASN A 1 26 ? 10.113 0.025 5.996 1.00 0.00 26 ASN A CA 20
ATOM 19655 C C . ASN A 1 26 ? 9.079 -1.107 5.984 1.00 0.00 26 ASN A C 20
ATOM 19656 O O . ASN A 1 26 ? 9.412 -2.245 5.654 1.00 0.00 26 ASN A O 20
ATOM 19667 N N . GLU A 1 27 ? 7.836 -0.808 6.352 1.00 0.00 27 GLU A N 20
ATOM 19668 C CA . GLU A 1 27 ? 6.790 -1.825 6.383 1.00 0.00 27 GLU A CA 20
ATOM 19669 C C . GLU A 1 27 ? 6.565 -2.435 4.999 1.00 0.00 27 GLU A C 20
ATOM 19670 O O . GLU A 1 27 ? 6.720 -1.769 3.979 1.00 0.00 27 GLU A O 20
ATOM 19683 N N . ARG A 1 28 ? 6.189 -3.708 4.977 1.00 0.00 28 ARG A N 20
ATOM 19684 C CA . ARG A 1 28 ? 5.930 -4.408 3.735 1.00 0.00 28 ARG A CA 20
ATOM 19685 C C . ARG A 1 28 ? 4.449 -4.350 3.407 1.00 0.00 28 ARG A C 20
ATOM 19686 O O . ARG A 1 28 ? 3.608 -4.762 4.205 1.00 0.00 28 ARG A O 20
ATOM 19707 N N . LEU A 1 29 ? 4.134 -3.792 2.250 1.00 0.00 29 LEU A N 20
ATOM 19708 C CA . LEU A 1 29 ? 2.756 -3.624 1.840 1.00 0.00 29 LEU A CA 20
ATOM 19709 C C . LEU A 1 29 ? 2.398 -4.453 0.616 1.00 0.00 29 LEU A C 20
ATOM 19710 O O . LEU A 1 29 ? 3.163 -4.527 -0.345 1.00 0.00 29 LEU A O 20
ATOM 19726 N N . TRP A 1 30 ? 1.214 -5.066 0.654 1.00 0.00 30 TRP A N 20
ATOM 19727 C CA . TRP A 1 30 ? 0.744 -5.874 -0.461 1.00 0.00 30 TRP A CA 20
ATOM 19728 C C . TRP A 1 30 ? -0.269 -5.106 -1.303 1.00 0.00 30 TRP A C 20
ATOM 19729 O O . TRP A 1 30 ? -1.412 -4.912 -0.889 1.00 0.00 30 TRP A O 20
ATOM 19750 N N . LEU A 1 31 ? 0.154 -4.661 -2.480 1.00 0.00 31 LEU A N 20
ATOM 19751 C CA . LEU A 1 31 ? -0.722 -3.902 -3.369 1.00 0.00 31 LEU A CA 20
ATOM 19752 C C . LEU A 1 31 ? -1.690 -4.808 -4.126 1.00 0.00 31 LEU A C 20
ATOM 19753 O O . LEU A 1 31 ? -1.426 -5.988 -4.346 1.00 0.00 31 LEU A O 20
ATOM 19769 N N . LEU A 1 32 ? -2.816 -4.234 -4.521 1.00 0.00 32 LEU A N 20
ATOM 19770 C CA . LEU A 1 32 ? -3.834 -4.964 -5.270 1.00 0.00 32 LEU A CA 20
ATOM 19771 C C . LEU A 1 32 ? -4.025 -4.356 -6.664 1.00 0.00 32 LEU A C 20
ATOM 19772 O O . LEU A 1 32 ? -4.378 -5.056 -7.612 1.00 0.00 32 LEU A O 20
ATOM 19788 N N . ASP A 1 33 ? -3.780 -3.050 -6.778 1.00 0.00 33 ASP A N 20
ATOM 19789 C CA . ASP A 1 33 ? -3.914 -2.345 -8.048 1.00 0.00 33 ASP A CA 20
ATOM 19790 C C . ASP A 1 33 ? -3.104 -1.052 -8.021 1.00 0.00 33 ASP A C 20
ATOM 19791 O O . ASP A 1 33 ? -3.376 -0.156 -7.222 1.00 0.00 33 ASP A O 20
ATOM 19801 N N . ASP A 1 34 ? -2.102 -0.966 -8.888 1.00 0.00 34 ASP A N 20
ATOM 19802 C CA . ASP A 1 34 ? -1.242 0.213 -8.950 1.00 0.00 34 ASP A CA 20
ATOM 19803 C C . ASP A 1 34 ? -1.447 1.013 -10.240 1.00 0.00 34 ASP A C 20
ATOM 19804 O O . ASP A 1 34 ? -0.669 1.919 -10.538 1.00 0.00 34 ASP A O 20
ATOM 19814 N N . SER A 1 35 ? -2.485 0.681 -11.004 1.00 0.00 35 SER A N 20
ATOM 19815 C CA . SER A 1 35 ? -2.759 1.381 -12.254 1.00 0.00 35 SER A CA 20
ATOM 19816 C C . SER A 1 35 ? -3.337 2.770 -12.000 1.00 0.00 35 SER A C 20
ATOM 19817 O O . SER A 1 35 ? -3.068 3.712 -12.745 1.00 0.00 35 SER A O 20
ATOM 19825 N N . LYS A 1 36 ? -4.141 2.884 -10.952 1.00 0.00 36 LYS A N 20
ATOM 19826 C CA . LYS A 1 36 ? -4.775 4.151 -10.602 1.00 0.00 36 LYS A CA 20
ATOM 19827 C C . LYS A 1 36 ? -3.860 5.027 -9.767 1.00 0.00 36 LYS A C 20
ATOM 19828 O O . LYS A 1 36 ? -2.930 4.543 -9.121 1.00 0.00 36 LYS A O 20
ATOM 19847 N N . THR A 1 37 ? -4.158 6.324 -9.756 1.00 0.00 37 THR A N 20
ATOM 19848 C CA . THR A 1 37 ? -3.391 7.277 -8.966 1.00 0.00 37 THR A CA 20
ATOM 19849 C C . THR A 1 37 ? -3.452 6.881 -7.494 1.00 0.00 37 THR A C 20
ATOM 19850 O O . THR A 1 37 ? -2.489 7.051 -6.751 1.00 0.00 37 THR A O 20
ATOM 19861 N N . TRP A 1 38 ? -4.589 6.308 -7.104 1.00 0.00 38 TRP A N 20
ATOM 19862 C CA . TRP A 1 38 ? -4.785 5.834 -5.745 1.00 0.00 38 TRP A CA 20
ATOM 19863 C C . TRP A 1 38 ? -4.487 4.344 -5.711 1.00 0.00 38 TRP A C 20
ATOM 19864 O O . TRP A 1 38 ? -4.961 3.596 -6.567 1.00 0.00 38 TRP A O 20
ATOM 19885 N N . TRP A 1 39 ? -3.676 3.915 -4.758 1.00 0.00 39 TRP A N 20
ATOM 19886 C CA . TRP A 1 39 ? -3.298 2.512 -4.678 1.00 0.00 39 TRP A CA 20
ATOM 19887 C C . TRP A 1 39 ? -4.035 1.760 -3.582 1.00 0.00 39 TRP A C 20
ATOM 19888 O O . TRP A 1 39 ? -4.148 2.228 -2.449 1.00 0.00 39 TRP A O 20
ATOM 19909 N N . ARG A 1 40 ? -4.495 0.564 -3.931 1.00 0.00 40 ARG A N 20
ATOM 19910 C CA . ARG A 1 40 ? -5.179 -0.302 -2.988 1.00 0.00 40 ARG A CA 20
ATOM 19911 C C . ARG A 1 40 ? -4.170 -1.288 -2.434 1.00 0.00 40 ARG A C 20
ATOM 19912 O O . ARG A 1 40 ? -3.437 -1.924 -3.192 1.00 0.00 40 ARG A O 20
ATOM 19933 N N . VAL A 1 41 ? -4.094 -1.379 -1.119 1.00 0.00 41 VAL A N 20
ATOM 19934 C CA . VAL A 1 41 ? -3.122 -2.252 -0.493 1.00 0.00 41 VAL A CA 20
ATOM 19935 C C . VAL A 1 41 ? -3.675 -2.910 0.771 1.00 0.00 41 VAL A C 20
ATOM 19936 O O . VAL A 1 41 ? -4.612 -2.402 1.388 1.00 0.00 41 VAL A O 20
ATOM 19949 N N . ARG A 1 42 ? -3.096 -4.046 1.143 1.00 0.00 42 ARG A N 20
ATOM 19950 C CA . ARG A 1 42 ? -3.538 -4.777 2.323 1.00 0.00 42 ARG A CA 20
ATOM 19951 C C . ARG A 1 42 ? -2.399 -4.982 3.319 1.00 0.00 42 ARG A C 20
ATOM 19952 O O . ARG A 1 42 ? -1.252 -5.208 2.934 1.00 0.00 42 ARG A O 20
ATOM 19973 N N . ASN A 1 43 ? -2.732 -4.907 4.607 1.00 0.00 43 ASN A N 20
ATOM 19974 C CA . ASN A 1 43 ? -1.741 -5.091 5.669 1.00 0.00 43 ASN A CA 20
ATOM 19975 C C . ASN A 1 43 ? -1.928 -6.434 6.374 1.00 0.00 43 ASN A C 20
ATOM 19976 O O . ASN A 1 43 ? -2.990 -7.050 6.288 1.00 0.00 43 ASN A O 20
ATOM 19987 N N . ALA A 1 44 ? -0.887 -6.879 7.080 1.00 0.00 44 ALA A N 20
ATOM 19988 C CA . ALA A 1 44 ? -0.937 -8.147 7.808 1.00 0.00 44 ALA A CA 20
ATOM 19989 C C . ALA A 1 44 ? -2.046 -8.139 8.853 1.00 0.00 44 ALA A C 20
ATOM 19990 O O . ALA A 1 44 ? -2.553 -9.191 9.243 1.00 0.00 44 ALA A O 20
ATOM 19997 N N . ALA A 1 45 ? -2.429 -6.945 9.299 1.00 0.00 45 ALA A N 20
ATOM 19998 C CA . ALA A 1 45 ? -3.484 -6.800 10.292 1.00 0.00 45 ALA A CA 20
ATOM 19999 C C . ALA A 1 45 ? -4.878 -7.017 9.687 1.00 0.00 45 ALA A C 20
ATOM 20000 O O . ALA A 1 45 ? -5.884 -6.875 10.384 1.00 0.00 45 ALA A O 20
ATOM 20007 N N . ASN A 1 46 ? -4.945 -7.353 8.393 1.00 0.00 46 ASN A N 20
ATOM 20008 C CA . ASN A 1 46 ? -6.219 -7.576 7.713 1.00 0.00 46 ASN A CA 20
ATOM 20009 C C . ASN A 1 46 ? -6.940 -6.254 7.451 1.00 0.00 46 ASN A C 20
ATOM 20010 O O . ASN A 1 46 ? -8.161 -6.224 7.299 1.00 0.00 46 ASN A O 20
ATOM 20021 N N . ARG A 1 47 ? -6.173 -5.166 7.384 1.00 0.00 47 ARG A N 20
ATOM 20022 C CA . ARG A 1 47 ? -6.733 -3.846 7.120 1.00 0.00 47 ARG A CA 20
ATOM 20023 C C . ARG A 1 47 ? -6.335 -3.382 5.725 1.00 0.00 47 ARG A C 20
ATOM 20024 O O . ARG A 1 47 ? -5.163 -3.435 5.356 1.00 0.00 47 ARG A O 20
ATOM 20045 N N . THR A 1 48 ? -7.315 -2.943 4.946 1.00 0.00 48 THR A N 20
ATOM 20046 C CA . THR A 1 48 ? -7.056 -2.491 3.583 1.00 0.00 48 THR A CA 20
ATOM 20047 C C . THR A 1 48 ? -7.578 -1.074 3.349 1.00 0.00 48 THR A C 20
ATOM 20048 O O . THR A 1 48 ? -8.425 -0.583 4.096 1.00 0.00 48 THR A O 20
ATOM 20059 N N . GLY A 1 49 ? -7.076 -0.427 2.298 1.00 0.00 49 GLY A N 20
ATOM 20060 C CA . GLY A 1 49 ? -7.514 0.921 1.973 1.00 0.00 49 GLY A CA 20
ATOM 20061 C C . GLY A 1 49 ? -6.802 1.501 0.761 1.00 0.00 49 GLY A C 20
ATOM 20062 O O . GLY A 1 49 ? -5.831 0.926 0.270 1.00 0.00 49 GLY A O 20
ATOM 20066 N N . TYR A 1 50 ? -7.294 2.642 0.273 1.00 0.00 50 TYR A N 20
ATOM 20067 C CA . TYR A 1 50 ? -6.707 3.299 -0.896 1.00 0.00 50 TYR A CA 20
ATOM 20068 C C . TYR A 1 50 ? -5.751 4.414 -0.494 1.00 0.00 50 TYR A C 20
ATOM 20069 O O . TYR A 1 50 ? -6.176 5.472 -0.034 1.00 0.00 50 TYR A O 20
ATOM 20087 N N . VAL A 1 51 ? -4.459 4.185 -0.692 1.00 0.00 51 VAL A N 20
ATOM 20088 C CA . VAL A 1 51 ? -3.456 5.185 -0.359 1.00 0.00 51 VAL A CA 20
ATOM 20089 C C . VAL A 1 51 ? -2.462 5.380 -1.491 1.00 0.00 51 VAL A C 20
ATOM 20090 O O . VAL A 1 51 ? -1.678 4.475 -1.780 1.00 0.00 51 VAL A O 20
ATOM 20103 N N . PRO A 1 52 ? -2.425 6.560 -2.136 1.00 0.00 52 PRO A N 20
ATOM 20104 C CA . PRO A 1 52 ? -1.457 6.828 -3.205 1.00 0.00 52 PRO A CA 20
ATOM 20105 C C . PRO A 1 52 ? -0.030 6.970 -2.658 1.00 0.00 52 PRO A C 20
ATOM 20106 O O . PRO A 1 52 ? 0.698 7.884 -3.046 1.00 0.00 52 PRO A O 20
ATOM 20117 N N . SER A 1 53 ? 0.366 6.073 -1.754 1.00 0.00 53 SER A N 20
ATOM 20118 C CA . SER A 1 53 ? 1.685 6.119 -1.163 1.00 0.00 53 SER A CA 20
ATOM 20119 C C . SER A 1 53 ? 2.739 5.736 -2.185 1.00 0.00 53 SER A C 20
ATOM 20120 O O . SER A 1 53 ? 3.273 4.631 -2.160 1.00 0.00 53 SER A O 20
ATOM 20128 N N . ASN A 1 54 ? 3.053 6.666 -3.076 1.00 0.00 54 ASN A N 20
ATOM 20129 C CA . ASN A 1 54 ? 4.071 6.424 -4.091 1.00 0.00 54 ASN A CA 20
ATOM 20130 C C . ASN A 1 54 ? 5.423 6.120 -3.438 1.00 0.00 54 ASN A C 20
ATOM 20131 O O . ASN A 1 54 ? 6.323 5.573 -4.075 1.00 0.00 54 ASN A O 20
ATOM 20142 N N . TYR A 1 55 ? 5.555 6.480 -2.159 1.00 0.00 55 TYR A N 20
ATOM 20143 C CA . TYR A 1 55 ? 6.777 6.259 -1.405 1.00 0.00 55 TYR A CA 20
ATOM 20144 C C . TYR A 1 55 ? 7.170 4.776 -1.341 1.00 0.00 55 TYR A C 20
ATOM 20145 O O . TYR A 1 55 ? 8.307 4.453 -0.996 1.00 0.00 55 TYR A O 20
ATOM 20163 N N . VAL A 1 56 ? 6.243 3.874 -1.671 1.00 0.00 56 VAL A N 20
ATOM 20164 C CA . VAL A 1 56 ? 6.534 2.442 -1.639 1.00 0.00 56 VAL A CA 20
ATOM 20165 C C . VAL A 1 56 ? 6.517 1.856 -3.051 1.00 0.00 56 VAL A C 20
ATOM 20166 O O . VAL A 1 56 ? 5.690 2.228 -3.881 1.00 0.00 56 VAL A O 20
ATOM 20179 N N . GLU A 1 57 ? 7.447 0.940 -3.309 1.00 0.00 57 GLU A N 20
ATOM 20180 C CA . GLU A 1 57 ? 7.554 0.299 -4.614 1.00 0.00 57 GLU A CA 20
ATOM 20181 C C . GLU A 1 57 ? 7.941 -1.169 -4.474 1.00 0.00 57 GLU A C 20
ATOM 20182 O O . GLU A 1 57 ? 8.427 -1.597 -3.428 1.00 0.00 57 GLU A O 20
ATOM 20195 N N . ARG A 1 58 ? 7.721 -1.933 -5.538 1.00 0.00 58 ARG A N 20
ATOM 20196 C CA . ARG A 1 58 ? 8.045 -3.356 -5.543 1.00 0.00 58 ARG A CA 20
ATOM 20197 C C . ARG A 1 58 ? 9.557 -3.567 -5.566 1.00 0.00 58 ARG A C 20
ATOM 20198 O O . ARG A 1 58 ? 10.283 -2.841 -6.247 1.00 0.00 58 ARG A O 20
ATOM 20219 N N . LYS A 1 59 ? 10.026 -4.560 -4.817 1.00 0.00 59 LYS A N 20
ATOM 20220 C CA . LYS A 1 59 ? 11.454 -4.860 -4.754 1.00 0.00 59 LYS A CA 20
ATOM 20221 C C . LYS A 1 59 ? 11.811 -6.014 -5.686 1.00 0.00 59 LYS A C 20
ATOM 20222 O O . LYS A 1 59 ? 12.433 -5.753 -6.737 1.00 0.00 59 LYS A O 20
ATOM 20241 N N . MET A 1 1 ? -10.846 -11.052 -11.161 1.00 0.00 1 MET A N 21
ATOM 20242 C CA . MET A 1 1 ? -9.578 -11.686 -10.704 1.00 0.00 1 MET A CA 21
ATOM 20243 C C . MET A 1 1 ? -8.512 -10.635 -10.408 1.00 0.00 1 MET A C 21
ATOM 20244 O O . MET A 1 1 ? -7.986 -9.995 -11.318 1.00 0.00 1 MET A O 21
ATOM 20260 N N . THR A 1 2 ? -8.202 -10.464 -9.127 1.00 0.00 2 THR A N 21
ATOM 20261 C CA . THR A 1 2 ? -7.200 -9.491 -8.704 1.00 0.00 2 THR A CA 21
ATOM 20262 C C . THR A 1 2 ? -5.862 -10.166 -8.419 1.00 0.00 2 THR A C 21
ATOM 20263 O O . THR A 1 2 ? -5.811 -11.216 -7.780 1.00 0.00 2 THR A O 21
ATOM 20274 N N . GLU A 1 3 ? -4.783 -9.554 -8.894 1.00 0.00 3 GLU A N 21
ATOM 20275 C CA . GLU A 1 3 ? -3.443 -10.094 -8.685 1.00 0.00 3 GLU A CA 21
ATOM 20276 C C . GLU A 1 3 ? -2.778 -9.445 -7.475 1.00 0.00 3 GLU A C 21
ATOM 20277 O O . GLU A 1 3 ? -2.898 -8.238 -7.262 1.00 0.00 3 GLU A O 21
ATOM 20290 N N . GLU A 1 4 ? -2.076 -10.252 -6.687 1.00 0.00 4 GLU A N 21
ATOM 20291 C CA . GLU A 1 4 ? -1.392 -9.753 -5.499 1.00 0.00 4 GLU A CA 21
ATOM 20292 C C . GLU A 1 4 ? -0.020 -9.192 -5.854 1.00 0.00 4 GLU A C 21
ATOM 20293 O O . GLU A 1 4 ? 0.761 -9.822 -6.566 1.00 0.00 4 GLU A O 21
ATOM 20306 N N . VAL A 1 5 ? 0.259 -8.002 -5.342 1.00 0.00 5 VAL A N 21
ATOM 20307 C CA . VAL A 1 5 ? 1.527 -7.327 -5.582 1.00 0.00 5 VAL A CA 21
ATOM 20308 C C . VAL A 1 5 ? 2.272 -7.130 -4.265 1.00 0.00 5 VAL A C 21
ATOM 20309 O O . VAL A 1 5 ? 1.709 -6.606 -3.312 1.00 0.00 5 VAL A O 21
ATOM 20322 N N . ILE A 1 6 ? 3.533 -7.549 -4.215 1.00 0.00 6 ILE A N 21
ATOM 20323 C CA . ILE A 1 6 ? 4.335 -7.412 -3.001 1.00 0.00 6 ILE A CA 21
ATOM 20324 C C . ILE A 1 6 ? 5.339 -6.267 -3.125 1.00 0.00 6 ILE A C 21
ATOM 20325 O O . ILE A 1 6 ? 6.277 -6.345 -3.913 1.00 0.00 6 ILE A O 21
ATOM 20341 N N . VAL A 1 7 ? 5.151 -5.210 -2.336 1.00 0.00 7 VAL A N 21
ATOM 20342 C CA . VAL A 1 7 ? 6.067 -4.071 -2.371 1.00 0.00 7 VAL A CA 21
ATOM 20343 C C . VAL A 1 7 ? 6.569 -3.713 -0.971 1.00 0.00 7 VAL A C 21
ATOM 20344 O O . VAL A 1 7 ? 5.989 -4.129 0.032 1.00 0.00 7 VAL A O 21
ATOM 20357 N N . ILE A 1 8 ? 7.657 -2.947 -0.913 1.00 0.00 8 ILE A N 21
ATOM 20358 C CA . ILE A 1 8 ? 8.244 -2.546 0.364 1.00 0.00 8 ILE A CA 21
ATOM 20359 C C . ILE A 1 8 ? 8.267 -1.031 0.519 1.00 0.00 8 ILE A C 21
ATOM 20360 O O . ILE A 1 8 ? 8.886 -0.322 -0.276 1.00 0.00 8 ILE A O 21
ATOM 20376 N N . ALA A 1 9 ? 7.597 -0.543 1.554 1.00 0.00 9 ALA A N 21
ATOM 20377 C CA . ALA A 1 9 ? 7.543 0.885 1.823 1.00 0.00 9 ALA A CA 21
ATOM 20378 C C . ALA A 1 9 ? 8.853 1.369 2.440 1.00 0.00 9 ALA A C 21
ATOM 20379 O O . ALA A 1 9 ? 9.252 0.906 3.507 1.00 0.00 9 ALA A O 21
ATOM 20386 N N . LYS A 1 10 ? 9.519 2.298 1.757 1.00 0.00 10 LYS A N 21
ATOM 20387 C CA . LYS A 1 10 ? 10.790 2.845 2.232 1.00 0.00 10 LYS A CA 21
ATOM 20388 C C . LYS A 1 10 ? 10.593 4.113 3.070 1.00 0.00 10 LYS A C 21
ATOM 20389 O O . LYS A 1 10 ? 11.543 4.618 3.668 1.00 0.00 10 LYS A O 21
ATOM 20408 N N . TRP A 1 11 ? 9.366 4.633 3.109 1.00 0.00 11 TRP A N 21
ATOM 20409 C CA . TRP A 1 11 ? 9.071 5.847 3.872 1.00 0.00 11 TRP A CA 21
ATOM 20410 C C . TRP A 1 11 ? 7.693 5.755 4.531 1.00 0.00 11 TRP A C 21
ATOM 20411 O O . TRP A 1 11 ? 6.755 5.202 3.956 1.00 0.00 11 TRP A O 21
ATOM 20432 N N . ASP A 1 12 ? 7.587 6.283 5.749 1.00 0.00 12 ASP A N 21
ATOM 20433 C CA . ASP A 1 12 ? 6.336 6.241 6.496 1.00 0.00 12 ASP A CA 21
ATOM 20434 C C . ASP A 1 12 ? 5.309 7.187 5.891 1.00 0.00 12 ASP A C 21
ATOM 20435 O O . ASP A 1 12 ? 5.549 8.387 5.764 1.00 0.00 12 ASP A O 21
ATOM 20445 N N . TYR A 1 13 ? 4.164 6.631 5.517 1.00 0.00 13 TYR A N 21
ATOM 20446 C CA . TYR A 1 13 ? 3.090 7.412 4.921 1.00 0.00 13 TYR A CA 21
ATOM 20447 C C . TYR A 1 13 ? 1.775 7.176 5.652 1.00 0.00 13 TYR A C 21
ATOM 20448 O O . TYR A 1 13 ? 1.431 6.042 5.990 1.00 0.00 13 TYR A O 21
ATOM 20466 N N . THR A 1 14 ? 1.044 8.255 5.888 1.00 0.00 14 THR A N 21
ATOM 20467 C CA . THR A 1 14 ? -0.237 8.176 6.569 1.00 0.00 14 THR A CA 21
ATOM 20468 C C . THR A 1 14 ? -1.384 8.318 5.575 1.00 0.00 14 THR A C 21
ATOM 20469 O O . THR A 1 14 ? -1.330 9.135 4.656 1.00 0.00 14 THR A O 21
ATOM 20480 N N . ALA A 1 15 ? -2.420 7.511 5.770 1.00 0.00 15 ALA A N 21
ATOM 20481 C CA . ALA A 1 15 ? -3.590 7.523 4.907 1.00 0.00 15 ALA A CA 21
ATOM 20482 C C . ALA A 1 15 ? -4.209 8.912 4.822 1.00 0.00 15 ALA A C 21
ATOM 20483 O O . ALA A 1 15 ? -4.365 9.593 5.835 1.00 0.00 15 ALA A O 21
ATOM 20490 N N . GLN A 1 16 ? -4.586 9.320 3.614 1.00 0.00 16 GLN A N 21
ATOM 20491 C CA . GLN A 1 16 ? -5.214 10.625 3.432 1.00 0.00 16 GLN A CA 21
ATOM 20492 C C . GLN A 1 16 ? -6.747 10.531 3.535 1.00 0.00 16 GLN A C 21
ATOM 20493 O O . GLN A 1 16 ? -7.443 11.538 3.425 1.00 0.00 16 GLN A O 21
ATOM 20507 N N . GLN A 1 17 ? -7.258 9.321 3.798 1.00 0.00 17 GLN A N 21
ATOM 20508 C CA . GLN A 1 17 ? -8.694 9.103 3.981 1.00 0.00 17 GLN A CA 21
ATOM 20509 C C . GLN A 1 17 ? -8.902 8.058 5.078 1.00 0.00 17 GLN A C 21
ATOM 20510 O O . GLN A 1 17 ? -7.959 7.378 5.482 1.00 0.00 17 GLN A O 21
ATOM 20524 N N . ASP A 1 18 ? -10.128 7.941 5.571 1.00 0.00 18 ASP A N 21
ATOM 20525 C CA . ASP A 1 18 ? -10.433 6.986 6.636 1.00 0.00 18 ASP A CA 21
ATOM 20526 C C . ASP A 1 18 ? -10.509 5.550 6.119 1.00 0.00 18 ASP A C 21
ATOM 20527 O O . ASP A 1 18 ? -10.382 4.599 6.890 1.00 0.00 18 ASP A O 21
ATOM 20537 N N . GLN A 1 19 ? -10.725 5.397 4.820 1.00 0.00 19 GLN A N 21
ATOM 20538 C CA . GLN A 1 19 ? -10.828 4.074 4.214 1.00 0.00 19 GLN A CA 21
ATOM 20539 C C . GLN A 1 19 ? -9.472 3.544 3.736 1.00 0.00 19 GLN A C 21
ATOM 20540 O O . GLN A 1 19 ? -9.379 2.402 3.286 1.00 0.00 19 GLN A O 21
ATOM 20554 N N . GLU A 1 20 ? -8.424 4.364 3.819 1.00 0.00 20 GLU A N 21
ATOM 20555 C CA . GLU A 1 20 ? -7.100 3.931 3.373 1.00 0.00 20 GLU A CA 21
ATOM 20556 C C . GLU A 1 20 ? -6.342 3.218 4.485 1.00 0.00 20 GLU A C 21
ATOM 20557 O O . GLU A 1 20 ? -6.861 3.025 5.585 1.00 0.00 20 GLU A O 21
ATOM 20570 N N . LEU A 1 21 ? -5.119 2.797 4.173 1.00 0.00 21 LEU A N 21
ATOM 20571 C CA . LEU A 1 21 ? -4.290 2.064 5.117 1.00 0.00 21 LEU A CA 21
ATOM 20572 C C . LEU A 1 21 ? -2.936 2.730 5.346 1.00 0.00 21 LEU A C 21
ATOM 20573 O O . LEU A 1 21 ? -2.225 3.057 4.402 1.00 0.00 21 LEU A O 21
ATOM 20589 N N . ASP A 1 22 ? -2.572 2.902 6.612 1.00 0.00 22 ASP A N 21
ATOM 20590 C CA . ASP A 1 22 ? -1.296 3.512 6.969 1.00 0.00 22 ASP A CA 21
ATOM 20591 C C . ASP A 1 22 ? -0.130 2.567 6.697 1.00 0.00 22 ASP A C 21
ATOM 20592 O O . ASP A 1 22 ? -0.260 1.349 6.822 1.00 0.00 22 ASP A O 21
ATOM 20602 N N . ILE A 1 23 ? 1.013 3.145 6.335 1.00 0.00 23 ILE A N 21
ATOM 20603 C CA . ILE A 1 23 ? 2.213 2.366 6.054 1.00 0.00 23 ILE A CA 21
ATOM 20604 C C . ILE A 1 23 ? 3.422 2.960 6.775 1.00 0.00 23 ILE A C 21
ATOM 20605 O O . ILE A 1 23 ? 3.382 4.102 7.234 1.00 0.00 23 ILE A O 21
ATOM 20621 N N . LYS A 1 24 ? 4.495 2.184 6.871 1.00 0.00 24 LYS A N 21
ATOM 20622 C CA . LYS A 1 24 ? 5.711 2.644 7.534 1.00 0.00 24 LYS A CA 21
ATOM 20623 C C . LYS A 1 24 ? 6.881 2.680 6.562 1.00 0.00 24 LYS A C 21
ATOM 20624 O O . LYS A 1 24 ? 6.809 2.140 5.459 1.00 0.00 24 LYS A O 21
ATOM 20643 N N . LYS A 1 25 ? 7.952 3.328 6.988 1.00 0.00 25 LYS A N 21
ATOM 20644 C CA . LYS A 1 25 ? 9.156 3.462 6.172 1.00 0.00 25 LYS A CA 21
ATOM 20645 C C . LYS A 1 25 ? 9.860 2.134 5.931 1.00 0.00 25 LYS A C 21
ATOM 20646 O O . LYS A 1 25 ? 10.753 2.057 5.088 1.00 0.00 25 LYS A O 21
ATOM 20665 N N . ASN A 1 26 ? 9.465 1.093 6.650 1.00 0.00 26 ASN A N 21
ATOM 20666 C CA . ASN A 1 26 ? 10.082 -0.213 6.471 1.00 0.00 26 ASN A CA 21
ATOM 20667 C C . ASN A 1 26 ? 9.042 -1.326 6.577 1.00 0.00 26 ASN A C 21
ATOM 20668 O O . ASN A 1 26 ? 9.357 -2.453 6.960 1.00 0.00 26 ASN A O 21
ATOM 20679 N N . GLU A 1 27 ? 7.798 -1.001 6.238 1.00 0.00 27 GLU A N 21
ATOM 20680 C CA . GLU A 1 27 ? 6.713 -1.968 6.296 1.00 0.00 27 GLU A CA 21
ATOM 20681 C C . GLU A 1 27 ? 6.416 -2.538 4.919 1.00 0.00 27 GLU A C 21
ATOM 20682 O O . GLU A 1 27 ? 6.443 -1.826 3.914 1.00 0.00 27 GLU A O 21
ATOM 20695 N N . ARG A 1 28 ? 6.136 -3.831 4.888 1.00 0.00 28 ARG A N 21
ATOM 20696 C CA . ARG A 1 28 ? 5.833 -4.523 3.656 1.00 0.00 28 ARG A CA 21
ATOM 20697 C C . ARG A 1 28 ? 4.343 -4.468 3.361 1.00 0.00 28 ARG A C 21
ATOM 20698 O O . ARG A 1 28 ? 3.519 -4.924 4.153 1.00 0.00 28 ARG A O 21
ATOM 20719 N N . LEU A 1 29 ? 4.011 -3.869 2.230 1.00 0.00 29 LEU A N 21
ATOM 20720 C CA . LEU A 1 29 ? 2.631 -3.700 1.824 1.00 0.00 29 LEU A CA 21
ATOM 20721 C C . LEU A 1 29 ? 2.314 -4.483 0.551 1.00 0.00 29 LEU A C 21
ATOM 20722 O O . LEU A 1 29 ? 3.125 -4.534 -0.374 1.00 0.00 29 LEU A O 21
ATOM 20738 N N . TRP A 1 30 ? 1.130 -5.094 0.511 1.00 0.00 30 TRP A N 21
ATOM 20739 C CA . TRP A 1 30 ? 0.707 -5.875 -0.647 1.00 0.00 30 TRP A CA 21
ATOM 20740 C C . TRP A 1 30 ? -0.311 -5.113 -1.487 1.00 0.00 30 TRP A C 21
ATOM 20741 O O . TRP A 1 30 ? -1.472 -4.989 -1.103 1.00 0.00 30 TRP A O 21
ATOM 20762 N N . LEU A 1 31 ? 0.132 -4.586 -2.624 1.00 0.00 31 LEU A N 21
ATOM 20763 C CA . LEU A 1 31 ? -0.748 -3.817 -3.495 1.00 0.00 31 LEU A CA 21
ATOM 20764 C C . LEU A 1 31 ? -1.672 -4.716 -4.315 1.00 0.00 31 LEU A C 21
ATOM 20765 O O . LEU A 1 31 ? -1.280 -5.791 -4.768 1.00 0.00 31 LEU A O 21
ATOM 20781 N N . LEU A 1 32 ? -2.907 -4.256 -4.492 1.00 0.00 32 LEU A N 21
ATOM 20782 C CA . LEU A 1 32 ? -3.908 -4.999 -5.250 1.00 0.00 32 LEU A CA 21
ATOM 20783 C C . LEU A 1 32 ? -4.129 -4.373 -6.630 1.00 0.00 32 LEU A C 21
ATOM 20784 O O . LEU A 1 32 ? -4.515 -5.061 -7.575 1.00 0.00 32 LEU A O 21
ATOM 20800 N N . ASP A 1 33 ? -3.877 -3.068 -6.743 1.00 0.00 33 ASP A N 21
ATOM 20801 C CA . ASP A 1 33 ? -4.045 -2.359 -8.010 1.00 0.00 33 ASP A CA 21
ATOM 20802 C C . ASP A 1 33 ? -3.232 -1.068 -8.020 1.00 0.00 33 ASP A C 21
ATOM 20803 O O . ASP A 1 33 ? -3.496 -0.151 -7.243 1.00 0.00 33 ASP A O 21
ATOM 20813 N N . ASP A 1 34 ? -2.240 -1.005 -8.903 1.00 0.00 34 ASP A N 21
ATOM 20814 C CA . ASP A 1 34 ? -1.385 0.171 -9.010 1.00 0.00 34 ASP A CA 21
ATOM 20815 C C . ASP A 1 34 ? -1.663 0.971 -10.289 1.00 0.00 34 ASP A C 21
ATOM 20816 O O . ASP A 1 34 ? -0.969 1.947 -10.574 1.00 0.00 34 ASP A O 21
ATOM 20826 N N . SER A 1 35 ? -2.674 0.561 -11.054 1.00 0.00 35 SER A N 21
ATOM 20827 C CA . SER A 1 35 ? -3.025 1.249 -12.290 1.00 0.00 35 SER A CA 21
ATOM 20828 C C . SER A 1 35 ? -3.658 2.607 -12.000 1.00 0.00 35 SER A C 21
ATOM 20829 O O . SER A 1 35 ? -3.474 3.565 -12.751 1.00 0.00 35 SER A O 21
ATOM 20837 N N . LYS A 1 36 ? -4.411 2.676 -10.908 1.00 0.00 36 LYS A N 21
ATOM 20838 C CA . LYS A 1 36 ? -5.088 3.908 -10.513 1.00 0.00 36 LYS A CA 21
ATOM 20839 C C . LYS A 1 36 ? -4.168 4.829 -9.733 1.00 0.00 36 LYS A C 21
ATOM 20840 O O . LYS A 1 36 ? -3.189 4.388 -9.130 1.00 0.00 36 LYS A O 21
ATOM 20859 N N . THR A 1 37 ? -4.514 6.115 -9.722 1.00 0.00 37 THR A N 21
ATOM 20860 C CA . THR A 1 37 ? -3.745 7.105 -8.984 1.00 0.00 37 THR A CA 21
ATOM 20861 C C . THR A 1 37 ? -3.721 6.722 -7.505 1.00 0.00 37 THR A C 21
ATOM 20862 O O . THR A 1 37 ? -2.728 6.930 -6.808 1.00 0.00 37 THR A O 21
ATOM 20873 N N . TRP A 1 38 ? -4.816 6.114 -7.053 1.00 0.00 38 TRP A N 21
ATOM 20874 C CA . TRP A 1 38 ? -4.927 5.641 -5.684 1.00 0.00 38 TRP A CA 21
ATOM 20875 C C . TRP A 1 38 ? -4.628 4.147 -5.658 1.00 0.00 38 TRP A C 21
ATOM 20876 O O . TRP A 1 38 ? -5.137 3.396 -6.490 1.00 0.00 38 TRP A O 21
ATOM 20897 N N . TRP A 1 39 ? -3.772 3.721 -4.743 1.00 0.00 39 TRP A N 21
ATOM 20898 C CA . TRP A 1 39 ? -3.379 2.317 -4.675 1.00 0.00 39 TRP A CA 21
ATOM 20899 C C . TRP A 1 39 ? -4.045 1.553 -3.539 1.00 0.00 39 TRP A C 21
ATOM 20900 O O . TRP A 1 39 ? -4.004 1.977 -2.388 1.00 0.00 39 TRP A O 21
ATOM 20921 N N . ARG A 1 40 ? -4.605 0.388 -3.874 1.00 0.00 40 ARG A N 21
ATOM 20922 C CA . ARG A 1 40 ? -5.233 -0.475 -2.882 1.00 0.00 40 ARG A CA 21
ATOM 20923 C C . ARG A 1 40 ? -4.182 -1.397 -2.299 1.00 0.00 40 ARG A C 21
ATOM 20924 O O . ARG A 1 40 ? -3.348 -1.934 -3.030 1.00 0.00 40 ARG A O 21
ATOM 20945 N N . VAL A 1 41 ? -4.200 -1.568 -0.988 1.00 0.00 41 VAL A N 21
ATOM 20946 C CA . VAL A 1 41 ? -3.215 -2.414 -0.347 1.00 0.00 41 VAL A CA 21
ATOM 20947 C C . VAL A 1 41 ? -3.763 -3.062 0.923 1.00 0.00 41 VAL A C 21
ATOM 20948 O O . VAL A 1 41 ? -4.687 -2.545 1.548 1.00 0.00 41 VAL A O 21
ATOM 20961 N N . ARG A 1 42 ? -3.179 -4.197 1.288 1.00 0.00 42 ARG A N 21
ATOM 20962 C CA . ARG A 1 42 ? -3.597 -4.930 2.470 1.00 0.00 42 ARG A CA 21
ATOM 20963 C C . ARG A 1 42 ? -2.440 -5.095 3.451 1.00 0.00 42 ARG A C 21
ATOM 20964 O O . ARG A 1 42 ? -1.289 -5.268 3.049 1.00 0.00 42 ARG A O 21
ATOM 20985 N N . ASN A 1 43 ? -2.757 -5.041 4.741 1.00 0.00 43 ASN A N 21
ATOM 20986 C CA . ASN A 1 43 ? -1.742 -5.187 5.788 1.00 0.00 43 ASN A CA 21
ATOM 20987 C C . ASN A 1 43 ? -1.910 -6.509 6.535 1.00 0.00 43 ASN A C 21
ATOM 20988 O O . ASN A 1 43 ? -2.954 -7.156 6.445 1.00 0.00 43 ASN A O 21
ATOM 20999 N N . ALA A 1 44 ? -0.876 -6.901 7.278 1.00 0.00 44 ALA A N 21
ATOM 21000 C CA . ALA A 1 44 ? -0.906 -8.140 8.048 1.00 0.00 44 ALA A CA 21
ATOM 21001 C C . ALA A 1 44 ? -2.036 -8.127 9.073 1.00 0.00 44 ALA A C 21
ATOM 21002 O O . ALA A 1 44 ? -2.537 -9.178 9.469 1.00 0.00 44 ALA A O 21
ATOM 21009 N N . ALA A 1 45 ? -2.448 -6.928 9.490 1.00 0.00 45 ALA A N 21
ATOM 21010 C CA . ALA A 1 45 ? -3.531 -6.785 10.459 1.00 0.00 45 ALA A CA 21
ATOM 21011 C C . ALA A 1 45 ? -4.907 -7.046 9.826 1.00 0.00 45 ALA A C 21
ATOM 21012 O O . ALA A 1 45 ? -5.934 -6.894 10.488 1.00 0.00 45 ALA A O 21
ATOM 21019 N N . ASN A 1 46 ? -4.928 -7.432 8.543 1.00 0.00 46 ASN A N 21
ATOM 21020 C CA . ASN A 1 46 ? -6.173 -7.702 7.829 1.00 0.00 46 ASN A CA 21
ATOM 21021 C C . ASN A 1 46 ? -6.899 -6.403 7.495 1.00 0.00 46 ASN A C 21
ATOM 21022 O O . ASN A 1 46 ? -8.114 -6.393 7.303 1.00 0.00 46 ASN A O 21
ATOM 21033 N N . ARG A 1 47 ? -6.140 -5.310 7.416 1.00 0.00 47 ARG A N 21
ATOM 21034 C CA . ARG A 1 47 ? -6.700 -4.006 7.095 1.00 0.00 47 ARG A CA 21
ATOM 21035 C C . ARG A 1 47 ? -6.293 -3.595 5.687 1.00 0.00 47 ARG A C 21
ATOM 21036 O O . ARG A 1 47 ? -5.122 -3.686 5.318 1.00 0.00 47 ARG A O 21
ATOM 21057 N N . THR A 1 48 ? -7.264 -3.155 4.900 1.00 0.00 48 THR A N 21
ATOM 21058 C CA . THR A 1 48 ? -7.001 -2.743 3.527 1.00 0.00 48 THR A CA 21
ATOM 21059 C C . THR A 1 48 ? -7.525 -1.331 3.265 1.00 0.00 48 THR A C 21
ATOM 21060 O O . THR A 1 48 ? -8.531 -0.918 3.841 1.00 0.00 48 THR A O 21
ATOM 21071 N N . GLY A 1 49 ? -6.840 -0.596 2.389 1.00 0.00 49 GLY A N 21
ATOM 21072 C CA . GLY A 1 49 ? -7.256 0.762 2.065 1.00 0.00 49 GLY A CA 21
ATOM 21073 C C . GLY A 1 49 ? -6.547 1.320 0.835 1.00 0.00 49 GLY A C 21
ATOM 21074 O O . GLY A 1 49 ? -5.572 0.735 0.364 1.00 0.00 49 GLY A O 21
ATOM 21078 N N . TYR A 1 50 ? -7.043 2.448 0.303 1.00 0.00 50 TYR A N 21
ATOM 21079 C CA . TYR A 1 50 ? -6.449 3.066 -0.894 1.00 0.00 50 TYR A CA 21
ATOM 21080 C C . TYR A 1 50 ? -5.531 4.235 -0.544 1.00 0.00 50 TYR A C 21
ATOM 21081 O O . TYR A 1 50 ? -6.006 5.316 -0.198 1.00 0.00 50 TYR A O 21
ATOM 21099 N N . VAL A 1 51 ? -4.222 4.034 -0.661 1.00 0.00 51 VAL A N 21
ATOM 21100 C CA . VAL A 1 51 ? -3.270 5.103 -0.364 1.00 0.00 51 VAL A CA 21
ATOM 21101 C C . VAL A 1 51 ? -2.320 5.380 -1.536 1.00 0.00 51 VAL A C 21
ATOM 21102 O O . VAL A 1 51 ? -1.486 4.541 -1.870 1.00 0.00 51 VAL A O 21
ATOM 21115 N N . PRO A 1 52 ? -2.379 6.568 -2.170 1.00 0.00 52 PRO A N 21
ATOM 21116 C CA . PRO A 1 52 ? -1.462 6.913 -3.268 1.00 0.00 52 PRO A CA 21
ATOM 21117 C C . PRO A 1 52 ? -0.027 7.152 -2.773 1.00 0.00 52 PRO A C 21
ATOM 21118 O O . PRO A 1 52 ? 0.680 8.009 -3.304 1.00 0.00 52 PRO A O 21
ATOM 21129 N N . SER A 1 53 ? 0.405 6.396 -1.758 1.00 0.00 53 SER A N 21
ATOM 21130 C CA . SER A 1 53 ? 1.738 6.540 -1.212 1.00 0.00 53 SER A CA 21
ATOM 21131 C C . SER A 1 53 ? 2.776 6.086 -2.222 1.00 0.00 53 SER A C 21
ATOM 21132 O O . SER A 1 53 ? 3.289 4.974 -2.141 1.00 0.00 53 SER A O 21
ATOM 21140 N N . ASN A 1 54 ? 3.109 6.967 -3.162 1.00 0.00 54 ASN A N 21
ATOM 21141 C CA . ASN A 1 54 ? 4.122 6.658 -4.168 1.00 0.00 54 ASN A CA 21
ATOM 21142 C C . ASN A 1 54 ? 5.453 6.287 -3.499 1.00 0.00 54 ASN A C 21
ATOM 21143 O O . ASN A 1 54 ? 6.318 5.658 -4.108 1.00 0.00 54 ASN A O 21
ATOM 21154 N N . TYR A 1 55 ? 5.592 6.680 -2.229 1.00 0.00 55 TYR A N 21
ATOM 21155 C CA . TYR A 1 55 ? 6.779 6.408 -1.431 1.00 0.00 55 TYR A CA 21
ATOM 21156 C C . TYR A 1 55 ? 7.134 4.913 -1.385 1.00 0.00 55 TYR A C 21
ATOM 21157 O O . TYR A 1 55 ? 8.254 4.557 -1.019 1.00 0.00 55 TYR A O 21
ATOM 21175 N N . VAL A 1 56 ? 6.192 4.037 -1.753 1.00 0.00 56 VAL A N 21
ATOM 21176 C CA . VAL A 1 56 ? 6.449 2.595 -1.742 1.00 0.00 56 VAL A CA 21
ATOM 21177 C C . VAL A 1 56 ? 6.385 2.011 -3.158 1.00 0.00 56 VAL A C 21
ATOM 21178 O O . VAL A 1 56 ? 5.535 2.392 -3.962 1.00 0.00 56 VAL A O 21
ATOM 21191 N N . GLU A 1 57 ? 7.296 1.082 -3.444 1.00 0.00 57 GLU A N 21
ATOM 21192 C CA . GLU A 1 57 ? 7.361 0.435 -4.755 1.00 0.00 57 GLU A CA 21
ATOM 21193 C C . GLU A 1 57 ? 7.797 -1.022 -4.622 1.00 0.00 57 GLU A C 21
ATOM 21194 O O . GLU A 1 57 ? 8.356 -1.422 -3.601 1.00 0.00 57 GLU A O 21
ATOM 21207 N N . ARG A 1 58 ? 7.542 -1.811 -5.661 1.00 0.00 58 ARG A N 21
ATOM 21208 C CA . ARG A 1 58 ? 7.914 -3.221 -5.656 1.00 0.00 58 ARG A CA 21
ATOM 21209 C C . ARG A 1 58 ? 9.424 -3.386 -5.797 1.00 0.00 58 ARG A C 21
ATOM 21210 O O . ARG A 1 58 ? 10.071 -2.651 -6.542 1.00 0.00 58 ARG A O 21
ATOM 21231 N N . LYS A 1 59 ? 9.978 -4.364 -5.087 1.00 0.00 59 LYS A N 21
ATOM 21232 C CA . LYS A 1 59 ? 11.411 -4.631 -5.145 1.00 0.00 59 LYS A CA 21
ATOM 21233 C C . LYS A 1 59 ? 11.686 -5.935 -5.886 1.00 0.00 59 LYS A C 21
ATOM 21234 O O . LYS A 1 59 ? 11.270 -6.999 -5.383 1.00 0.00 59 LYS A O 21
ATOM 21253 N N . MET A 1 1 ? -6.963 -15.169 -11.236 1.00 0.00 1 MET A N 22
ATOM 21254 C CA . MET A 1 1 ? -7.977 -14.111 -11.484 1.00 0.00 1 MET A CA 22
ATOM 21255 C C . MET A 1 1 ? -7.438 -12.739 -11.086 1.00 0.00 1 MET A C 22
ATOM 21256 O O . MET A 1 1 ? -7.244 -11.867 -11.933 1.00 0.00 1 MET A O 22
ATOM 21272 N N . THR A 1 2 ? -7.198 -12.557 -9.789 1.00 0.00 2 THR A N 22
ATOM 21273 C CA . THR A 1 2 ? -6.679 -11.296 -9.273 1.00 0.00 2 THR A CA 22
ATOM 21274 C C . THR A 1 2 ? -5.164 -11.356 -9.099 1.00 0.00 2 THR A C 22
ATOM 21275 O O . THR A 1 2 ? -4.634 -12.304 -8.520 1.00 0.00 2 THR A O 22
ATOM 21286 N N . GLU A 1 3 ? -4.474 -10.337 -9.600 1.00 0.00 3 GLU A N 22
ATOM 21287 C CA . GLU A 1 3 ? -3.020 -10.272 -9.498 1.00 0.00 3 GLU A CA 22
ATOM 21288 C C . GLU A 1 3 ? -2.596 -9.368 -8.345 1.00 0.00 3 GLU A C 22
ATOM 21289 O O . GLU A 1 3 ? -2.910 -8.178 -8.328 1.00 0.00 3 GLU A O 22
ATOM 21302 N N . GLU A 1 4 ? -1.882 -9.941 -7.380 1.00 0.00 4 GLU A N 22
ATOM 21303 C CA . GLU A 1 4 ? -1.415 -9.186 -6.222 1.00 0.00 4 GLU A CA 22
ATOM 21304 C C . GLU A 1 4 ? 0.038 -8.766 -6.391 1.00 0.00 4 GLU A C 22
ATOM 21305 O O . GLU A 1 4 ? 0.877 -9.546 -6.841 1.00 0.00 4 GLU A O 22
ATOM 21318 N N . VAL A 1 5 ? 0.325 -7.525 -6.021 1.00 0.00 5 VAL A N 22
ATOM 21319 C CA . VAL A 1 5 ? 1.672 -6.985 -6.121 1.00 0.00 5 VAL A CA 22
ATOM 21320 C C . VAL A 1 5 ? 2.260 -6.738 -4.733 1.00 0.00 5 VAL A C 22
ATOM 21321 O O . VAL A 1 5 ? 1.627 -6.110 -3.884 1.00 0.00 5 VAL A O 22
ATOM 21334 N N . ILE A 1 6 ? 3.472 -7.236 -4.510 1.00 0.00 6 ILE A N 22
ATOM 21335 C CA . ILE A 1 6 ? 4.144 -7.070 -3.227 1.00 0.00 6 ILE A CA 22
ATOM 21336 C C . ILE A 1 6 ? 5.210 -5.983 -3.303 1.00 0.00 6 ILE A C 22
ATOM 21337 O O . ILE A 1 6 ? 6.150 -6.075 -4.092 1.00 0.00 6 ILE A O 22
ATOM 21353 N N . VAL A 1 7 ? 5.059 -4.955 -2.473 1.00 0.00 7 VAL A N 22
ATOM 21354 C CA . VAL A 1 7 ? 6.010 -3.851 -2.446 1.00 0.00 7 VAL A CA 22
ATOM 21355 C C . VAL A 1 7 ? 6.475 -3.559 -1.022 1.00 0.00 7 VAL A C 22
ATOM 21356 O O . VAL A 1 7 ? 5.862 -4.009 -0.054 1.00 0.00 7 VAL A O 22
ATOM 21369 N N . ILE A 1 8 ? 7.556 -2.797 -0.905 1.00 0.00 8 ILE A N 22
ATOM 21370 C CA . ILE A 1 8 ? 8.097 -2.436 0.399 1.00 0.00 8 ILE A CA 22
ATOM 21371 C C . ILE A 1 8 ? 8.175 -0.921 0.549 1.00 0.00 8 ILE A C 22
ATOM 21372 O O . ILE A 1 8 ? 8.797 -0.239 -0.264 1.00 0.00 8 ILE A O 22
ATOM 21388 N N . ALA A 1 9 ? 7.539 -0.403 1.594 1.00 0.00 9 ALA A N 22
ATOM 21389 C CA . ALA A 1 9 ? 7.532 1.031 1.848 1.00 0.00 9 ALA A CA 22
ATOM 21390 C C . ALA A 1 9 ? 8.866 1.500 2.422 1.00 0.00 9 ALA A C 22
ATOM 21391 O O . ALA A 1 9 ? 9.297 1.039 3.478 1.00 0.00 9 ALA A O 22
ATOM 21398 N N . LYS A 1 10 ? 9.515 2.419 1.711 1.00 0.00 10 LYS A N 22
ATOM 21399 C CA . LYS A 1 10 ? 10.802 2.959 2.140 1.00 0.00 10 LYS A CA 22
ATOM 21400 C C . LYS A 1 10 ? 10.633 4.199 3.024 1.00 0.00 10 LYS A C 22
ATOM 21401 O O . LYS A 1 10 ? 11.606 4.707 3.579 1.00 0.00 10 LYS A O 22
ATOM 21420 N N . TRP A 1 11 ? 9.400 4.686 3.150 1.00 0.00 11 TRP A N 22
ATOM 21421 C CA . TRP A 1 11 ? 9.127 5.874 3.965 1.00 0.00 11 TRP A CA 22
ATOM 21422 C C . TRP A 1 11 ? 7.774 5.766 4.671 1.00 0.00 11 TRP A C 22
ATOM 21423 O O . TRP A 1 11 ? 6.814 5.232 4.116 1.00 0.00 11 TRP A O 22
ATOM 21444 N N . ASP A 1 12 ? 7.713 6.273 5.901 1.00 0.00 12 ASP A N 22
ATOM 21445 C CA . ASP A 1 12 ? 6.482 6.236 6.684 1.00 0.00 12 ASP A CA 22
ATOM 21446 C C . ASP A 1 12 ? 5.449 7.193 6.102 1.00 0.00 12 ASP A C 22
ATOM 21447 O O . ASP A 1 12 ? 5.700 8.393 5.981 1.00 0.00 12 ASP A O 22
ATOM 21457 N N . TYR A 1 13 ? 4.292 6.657 5.731 1.00 0.00 13 TYR A N 22
ATOM 21458 C CA . TYR A 1 13 ? 3.226 7.467 5.149 1.00 0.00 13 TYR A CA 22
ATOM 21459 C C . TYR A 1 13 ? 1.905 7.258 5.882 1.00 0.00 13 TYR A C 22
ATOM 21460 O O . TYR A 1 13 ? 1.561 6.138 6.261 1.00 0.00 13 TYR A O 22
ATOM 21478 N N . THR A 1 14 ? 1.166 8.346 6.075 1.00 0.00 14 THR A N 22
ATOM 21479 C CA . THR A 1 14 ? -0.122 8.290 6.755 1.00 0.00 14 THR A CA 22
ATOM 21480 C C . THR A 1 14 ? -1.266 8.352 5.748 1.00 0.00 14 THR A C 22
ATOM 21481 O O . THR A 1 14 ? -1.223 9.129 4.794 1.00 0.00 14 THR A O 22
ATOM 21492 N N . ALA A 1 15 ? -2.285 7.531 5.967 1.00 0.00 15 ALA A N 22
ATOM 21493 C CA . ALA A 1 15 ? -3.442 7.486 5.085 1.00 0.00 15 ALA A CA 22
ATOM 21494 C C . ALA A 1 15 ? -4.114 8.849 4.976 1.00 0.00 15 ALA A C 22
ATOM 21495 O O . ALA A 1 15 ? -4.263 9.559 5.971 1.00 0.00 15 ALA A O 22
ATOM 21502 N N . GLN A 1 16 ? -4.533 9.204 3.765 1.00 0.00 16 GLN A N 22
ATOM 21503 C CA . GLN A 1 16 ? -5.209 10.478 3.538 1.00 0.00 16 GLN A CA 22
ATOM 21504 C C . GLN A 1 16 ? -6.725 10.341 3.706 1.00 0.00 16 GLN A C 22
ATOM 21505 O O . GLN A 1 16 ? -7.464 11.315 3.566 1.00 0.00 16 GLN A O 22
ATOM 21519 N N . GLN A 1 17 ? -7.180 9.129 4.021 1.00 0.00 17 GLN A N 22
ATOM 21520 C CA . GLN A 1 17 ? -8.601 8.862 4.227 1.00 0.00 17 GLN A CA 22
ATOM 21521 C C . GLN A 1 17 ? -8.781 7.777 5.284 1.00 0.00 17 GLN A C 22
ATOM 21522 O O . GLN A 1 17 ? -7.835 7.065 5.621 1.00 0.00 17 GLN A O 22
ATOM 21536 N N . ASP A 1 18 ? -9.993 7.659 5.815 1.00 0.00 18 ASP A N 22
ATOM 21537 C CA . ASP A 1 18 ? -10.282 6.664 6.842 1.00 0.00 18 ASP A CA 22
ATOM 21538 C C . ASP A 1 18 ? -10.277 5.247 6.276 1.00 0.00 18 ASP A C 22
ATOM 21539 O O . ASP A 1 18 ? -10.066 4.279 7.004 1.00 0.00 18 ASP A O 22
ATOM 21549 N N . GLN A 1 19 ? -10.529 5.132 4.978 1.00 0.00 19 GLN A N 22
ATOM 21550 C CA . GLN A 1 19 ? -10.571 3.829 4.321 1.00 0.00 19 GLN A CA 22
ATOM 21551 C C . GLN A 1 19 ? -9.177 3.332 3.939 1.00 0.00 19 GLN A C 22
ATOM 21552 O O . GLN A 1 19 ? -9.000 2.149 3.649 1.00 0.00 19 GLN A O 22
ATOM 21566 N N . GLU A 1 20 ? -8.189 4.222 3.943 1.00 0.00 20 GLU A N 22
ATOM 21567 C CA . GLU A 1 20 ? -6.822 3.829 3.595 1.00 0.00 20 GLU A CA 22
ATOM 21568 C C . GLU A 1 20 ? -6.097 3.294 4.817 1.00 0.00 20 GLU A C 22
ATOM 21569 O O . GLU A 1 20 ? -6.645 3.265 5.920 1.00 0.00 20 GLU A O 22
ATOM 21582 N N . LEU A 1 21 ? -4.864 2.859 4.610 1.00 0.00 21 LEU A N 22
ATOM 21583 C CA . LEU A 1 21 ? -4.054 2.310 5.681 1.00 0.00 21 LEU A CA 22
ATOM 21584 C C . LEU A 1 21 ? -2.686 2.977 5.710 1.00 0.00 21 LEU A C 22
ATOM 21585 O O . LEU A 1 21 ? -2.110 3.278 4.664 1.00 0.00 21 LEU A O 22
ATOM 21601 N N . ASP A 1 22 ? -2.171 3.204 6.910 1.00 0.00 22 ASP A N 22
ATOM 21602 C CA . ASP A 1 22 ? -0.869 3.834 7.073 1.00 0.00 22 ASP A CA 22
ATOM 21603 C C . ASP A 1 22 ? 0.252 2.835 6.813 1.00 0.00 22 ASP A C 22
ATOM 21604 O O . ASP A 1 22 ? 0.067 1.627 6.955 1.00 0.00 22 ASP A O 22
ATOM 21614 N N . ILE A 1 23 ? 1.415 3.351 6.439 1.00 0.00 23 ILE A N 22
ATOM 21615 C CA . ILE A 1 23 ? 2.572 2.512 6.167 1.00 0.00 23 ILE A CA 22
ATOM 21616 C C . ILE A 1 23 ? 3.814 3.079 6.847 1.00 0.00 23 ILE A C 22
ATOM 21617 O O . ILE A 1 23 ? 3.819 4.232 7.281 1.00 0.00 23 ILE A O 22
ATOM 21633 N N . LYS A 1 24 ? 4.860 2.268 6.942 1.00 0.00 24 LYS A N 22
ATOM 21634 C CA . LYS A 1 24 ? 6.099 2.699 7.579 1.00 0.00 24 LYS A CA 22
ATOM 21635 C C . LYS A 1 24 ? 7.246 2.733 6.581 1.00 0.00 24 LYS A C 22
ATOM 21636 O O . LYS A 1 24 ? 7.146 2.193 5.481 1.00 0.00 24 LYS A O 22
ATOM 21655 N N . LYS A 1 25 ? 8.329 3.383 6.979 1.00 0.00 25 LYS A N 22
ATOM 21656 C CA . LYS A 1 25 ? 9.503 3.514 6.129 1.00 0.00 25 LYS A CA 22
ATOM 21657 C C . LYS A 1 25 ? 10.171 2.178 5.844 1.00 0.00 25 LYS A C 22
ATOM 21658 O O . LYS A 1 25 ? 11.007 2.080 4.944 1.00 0.00 25 LYS A O 22
ATOM 21677 N N . ASN A 1 26 ? 9.814 1.150 6.596 1.00 0.00 26 ASN A N 22
ATOM 21678 C CA . ASN A 1 26 ? 10.403 -0.159 6.381 1.00 0.00 26 ASN A CA 22
ATOM 21679 C C . ASN A 1 26 ? 9.355 -1.260 6.494 1.00 0.00 26 ASN A C 22
ATOM 21680 O O . ASN A 1 26 ? 9.676 -2.405 6.813 1.00 0.00 26 ASN A O 22
ATOM 21691 N N . GLU A 1 27 ? 8.100 -0.910 6.233 1.00 0.00 27 GLU A N 22
ATOM 21692 C CA . GLU A 1 27 ? 7.011 -1.875 6.309 1.00 0.00 27 GLU A CA 22
ATOM 21693 C C . GLU A 1 27 ? 6.621 -2.368 4.920 1.00 0.00 27 GLU A C 22
ATOM 21694 O O . GLU A 1 27 ? 6.553 -1.593 3.966 1.00 0.00 27 GLU A O 22
ATOM 21707 N N . ARG A 1 28 ? 6.370 -3.668 4.819 1.00 0.00 28 ARG A N 22
ATOM 21708 C CA . ARG A 1 28 ? 5.991 -4.282 3.563 1.00 0.00 28 ARG A CA 22
ATOM 21709 C C . ARG A 1 28 ? 4.476 -4.362 3.432 1.00 0.00 28 ARG A C 22
ATOM 21710 O O . ARG A 1 28 ? 3.800 -4.935 4.286 1.00 0.00 28 ARG A O 22
ATOM 21731 N N . LEU A 1 29 ? 3.943 -3.780 2.364 1.00 0.00 29 LEU A N 22
ATOM 21732 C CA . LEU A 1 29 ? 2.505 -3.788 2.140 1.00 0.00 29 LEU A CA 22
ATOM 21733 C C . LEU A 1 29 ? 2.149 -4.573 0.877 1.00 0.00 29 LEU A C 22
ATOM 21734 O O . LEU A 1 29 ? 2.931 -4.631 -0.073 1.00 0.00 29 LEU A O 22
ATOM 21750 N N . TRP A 1 30 ? 0.959 -5.171 0.876 1.00 0.00 30 TRP A N 22
ATOM 21751 C CA . TRP A 1 30 ? 0.488 -5.953 -0.265 1.00 0.00 30 TRP A CA 22
ATOM 21752 C C . TRP A 1 30 ? -0.504 -5.159 -1.108 1.00 0.00 30 TRP A C 22
ATOM 21753 O O . TRP A 1 30 ? -1.616 -4.868 -0.665 1.00 0.00 30 TRP A O 22
ATOM 21774 N N . LEU A 1 31 ? -0.096 -4.802 -2.322 1.00 0.00 31 LEU A N 22
ATOM 21775 C CA . LEU A 1 31 ? -0.949 -4.036 -3.225 1.00 0.00 31 LEU A CA 22
ATOM 21776 C C . LEU A 1 31 ? -2.048 -4.907 -3.826 1.00 0.00 31 LEU A C 22
ATOM 21777 O O . LEU A 1 31 ? -1.858 -6.103 -4.047 1.00 0.00 31 LEU A O 22
ATOM 21793 N N . LEU A 1 32 ? -3.193 -4.290 -4.098 1.00 0.00 32 LEU A N 22
ATOM 21794 C CA . LEU A 1 32 ? -4.327 -4.995 -4.686 1.00 0.00 32 LEU A CA 22
ATOM 21795 C C . LEU A 1 32 ? -4.574 -4.520 -6.119 1.00 0.00 32 LEU A C 22
ATOM 21796 O O . LEU A 1 32 ? -5.095 -5.265 -6.948 1.00 0.00 32 LEU A O 22
ATOM 21812 N N . ASP A 1 33 ? -4.189 -3.278 -6.401 1.00 0.00 33 ASP A N 22
ATOM 21813 C CA . ASP A 1 33 ? -4.361 -2.702 -7.731 1.00 0.00 33 ASP A CA 22
ATOM 21814 C C . ASP A 1 33 ? -3.462 -1.483 -7.908 1.00 0.00 33 ASP A C 22
ATOM 21815 O O . ASP A 1 33 ? -3.589 -0.497 -7.182 1.00 0.00 33 ASP A O 22
ATOM 21825 N N . ASP A 1 34 ? -2.545 -1.557 -8.869 1.00 0.00 34 ASP A N 22
ATOM 21826 C CA . ASP A 1 34 ? -1.622 -0.457 -9.129 1.00 0.00 34 ASP A CA 22
ATOM 21827 C C . ASP A 1 34 ? -1.922 0.242 -10.458 1.00 0.00 34 ASP A C 22
ATOM 21828 O O . ASP A 1 34 ? -1.163 1.108 -10.893 1.00 0.00 34 ASP A O 22
ATOM 21838 N N . SER A 1 35 ? -3.023 -0.136 -11.101 1.00 0.00 35 SER A N 22
ATOM 21839 C CA . SER A 1 35 ? -3.404 0.458 -12.379 1.00 0.00 35 SER A CA 22
ATOM 21840 C C . SER A 1 35 ? -3.896 1.891 -12.197 1.00 0.00 35 SER A C 22
ATOM 21841 O O . SER A 1 35 ? -3.670 2.750 -13.047 1.00 0.00 35 SER A O 22
ATOM 21849 N N . LYS A 1 36 ? -4.580 2.134 -11.086 1.00 0.00 36 LYS A N 22
ATOM 21850 C CA . LYS A 1 36 ? -5.120 3.457 -10.787 1.00 0.00 36 LYS A CA 22
ATOM 21851 C C . LYS A 1 36 ? -4.080 4.356 -10.148 1.00 0.00 36 LYS A C 22
ATOM 21852 O O . LYS A 1 36 ? -3.118 3.885 -9.540 1.00 0.00 36 LYS A O 22
ATOM 21871 N N . THR A 1 37 ? -4.300 5.665 -10.261 1.00 0.00 37 THR A N 22
ATOM 21872 C CA . THR A 1 37 ? -3.404 6.642 -9.665 1.00 0.00 37 THR A CA 22
ATOM 21873 C C . THR A 1 37 ? -3.304 6.382 -8.168 1.00 0.00 37 THR A C 22
ATOM 21874 O O . THR A 1 37 ? -2.242 6.520 -7.563 1.00 0.00 37 THR A O 22
ATOM 21885 N N . TRP A 1 38 ? -4.429 5.958 -7.593 1.00 0.00 38 TRP A N 22
ATOM 21886 C CA . TRP A 1 38 ? -4.494 5.619 -6.178 1.00 0.00 38 TRP A CA 22
ATOM 21887 C C . TRP A 1 38 ? -4.346 4.114 -6.033 1.00 0.00 38 TRP A C 22
ATOM 21888 O O . TRP A 1 38 ? -5.028 3.349 -6.716 1.00 0.00 38 TRP A O 22
ATOM 21909 N N . TRP A 1 39 ? -3.430 3.686 -5.180 1.00 0.00 39 TRP A N 22
ATOM 21910 C CA . TRP A 1 39 ? -3.180 2.264 -5.003 1.00 0.00 39 TRP A CA 22
ATOM 21911 C C . TRP A 1 39 ? -3.876 1.692 -3.782 1.00 0.00 39 TRP A C 22
ATOM 21912 O O . TRP A 1 39 ? -3.904 2.305 -2.715 1.00 0.00 39 TRP A O 22
ATOM 21933 N N . ARG A 1 40 ? -4.401 0.486 -3.948 1.00 0.00 40 ARG A N 22
ATOM 21934 C CA . ARG A 1 40 ? -5.064 -0.216 -2.866 1.00 0.00 40 ARG A CA 22
ATOM 21935 C C . ARG A 1 40 ? -4.100 -1.222 -2.275 1.00 0.00 40 ARG A C 22
ATOM 21936 O O . ARG A 1 40 ? -3.406 -1.929 -3.007 1.00 0.00 40 ARG A O 22
ATOM 21957 N N . VAL A 1 41 ? -4.029 -1.269 -0.956 1.00 0.00 41 VAL A N 22
ATOM 21958 C CA . VAL A 1 41 ? -3.113 -2.174 -0.294 1.00 0.00 41 VAL A CA 22
ATOM 21959 C C . VAL A 1 41 ? -3.768 -2.876 0.892 1.00 0.00 41 VAL A C 22
ATOM 21960 O O . VAL A 1 41 ? -4.790 -2.426 1.407 1.00 0.00 41 VAL A O 22
ATOM 21973 N N . ARG A 1 42 ? -3.159 -3.974 1.327 1.00 0.00 42 ARG A N 22
ATOM 21974 C CA . ARG A 1 42 ? -3.672 -4.736 2.454 1.00 0.00 42 ARG A CA 22
ATOM 21975 C C . ARG A 1 42 ? -2.580 -4.925 3.498 1.00 0.00 42 ARG A C 22
ATOM 21976 O O . ARG A 1 42 ? -1.410 -5.100 3.160 1.00 0.00 42 ARG A O 22
ATOM 21997 N N . ASN A 1 43 ? -2.966 -4.878 4.768 1.00 0.00 43 ASN A N 22
ATOM 21998 C CA . ASN A 1 43 ? -2.007 -5.034 5.860 1.00 0.00 43 ASN A CA 22
ATOM 21999 C C . ASN A 1 43 ? -2.212 -6.354 6.603 1.00 0.00 43 ASN A C 22
ATOM 22000 O O . ASN A 1 43 ? -3.210 -7.045 6.399 1.00 0.00 43 ASN A O 22
ATOM 22011 N N . ALA A 1 44 ? -1.257 -6.692 7.469 1.00 0.00 44 ALA A N 22
ATOM 22012 C CA . ALA A 1 44 ? -1.324 -7.924 8.251 1.00 0.00 44 ALA A CA 22
ATOM 22013 C C . ALA A 1 44 ? -2.555 -7.945 9.149 1.00 0.00 44 ALA A C 22
ATOM 22014 O O . ALA A 1 44 ? -3.029 -9.010 9.545 1.00 0.00 44 ALA A O 22
ATOM 22021 N N . ALA A 1 45 ? -3.086 -6.763 9.453 1.00 0.00 45 ALA A N 22
ATOM 22022 C CA . ALA A 1 45 ? -4.275 -6.651 10.290 1.00 0.00 45 ALA A CA 22
ATOM 22023 C C . ALA A 1 45 ? -5.542 -7.073 9.538 1.00 0.00 45 ALA A C 22
ATOM 22024 O O . ALA A 1 45 ? -6.649 -6.930 10.057 1.00 0.00 45 ALA A O 22
ATOM 22031 N N . ASN A 1 46 ? -5.381 -7.582 8.312 1.00 0.00 46 ASN A N 22
ATOM 22032 C CA . ASN A 1 46 ? -6.510 -8.005 7.491 1.00 0.00 46 ASN A CA 22
ATOM 22033 C C . ASN A 1 46 ? -7.355 -6.808 7.067 1.00 0.00 46 ASN A C 22
ATOM 22034 O O . ASN A 1 46 ? -8.531 -6.949 6.730 1.00 0.00 46 ASN A O 22
ATOM 22045 N N . ARG A 1 47 ? -6.737 -5.630 7.075 1.00 0.00 47 ARG A N 22
ATOM 22046 C CA . ARG A 1 47 ? -7.409 -4.401 6.682 1.00 0.00 47 ARG A CA 22
ATOM 22047 C C . ARG A 1 47 ? -6.865 -3.904 5.346 1.00 0.00 47 ARG A C 22
ATOM 22048 O O . ARG A 1 47 ? -5.657 -3.940 5.107 1.00 0.00 47 ARG A O 22
ATOM 22069 N N . THR A 1 48 ? -7.757 -3.447 4.475 1.00 0.00 48 THR A N 22
ATOM 22070 C CA . THR A 1 48 ? -7.354 -2.950 3.164 1.00 0.00 48 THR A CA 22
ATOM 22071 C C . THR A 1 48 ? -7.793 -1.501 2.970 1.00 0.00 48 THR A C 22
ATOM 22072 O O . THR A 1 48 ? -8.669 -1.008 3.681 1.00 0.00 48 THR A O 22
ATOM 22083 N N . GLY A 1 49 ? -7.176 -0.820 2.006 1.00 0.00 49 GLY A N 22
ATOM 22084 C CA . GLY A 1 49 ? -7.517 0.568 1.740 1.00 0.00 49 GLY A CA 22
ATOM 22085 C C . GLY A 1 49 ? -6.749 1.145 0.563 1.00 0.00 49 GLY A C 22
ATOM 22086 O O . GLY A 1 49 ? -5.876 0.483 0.005 1.00 0.00 49 GLY A O 22
ATOM 22090 N N . TYR A 1 50 ? -7.079 2.380 0.182 1.00 0.00 50 TYR A N 22
ATOM 22091 C CA . TYR A 1 50 ? -6.416 3.042 -0.943 1.00 0.00 50 TYR A CA 22
ATOM 22092 C C . TYR A 1 50 ? -5.486 4.149 -0.466 1.00 0.00 50 TYR A C 22
ATOM 22093 O O . TYR A 1 50 ? -5.937 5.182 0.023 1.00 0.00 50 TYR A O 22
ATOM 22111 N N . VAL A 1 51 ? -4.187 3.937 -0.626 1.00 0.00 51 VAL A N 22
ATOM 22112 C CA . VAL A 1 51 ? -3.197 4.923 -0.218 1.00 0.00 51 VAL A CA 22
ATOM 22113 C C . VAL A 1 51 ? -2.317 5.338 -1.391 1.00 0.00 51 VAL A C 22
ATOM 22114 O O . VAL A 1 51 ? -1.478 4.555 -1.842 1.00 0.00 51 VAL A O 22
ATOM 22127 N N . PRO A 1 52 ? -2.457 6.577 -1.898 1.00 0.00 52 PRO A N 22
ATOM 22128 C CA . PRO A 1 52 ? -1.633 7.065 -3.011 1.00 0.00 52 PRO A CA 22
ATOM 22129 C C . PRO A 1 52 ? -0.187 7.337 -2.588 1.00 0.00 52 PRO A C 22
ATOM 22130 O O . PRO A 1 52 ? 0.459 8.244 -3.110 1.00 0.00 52 PRO A O 22
ATOM 22141 N N . SER A 1 53 ? 0.313 6.550 -1.636 1.00 0.00 53 SER A N 22
ATOM 22142 C CA . SER A 1 53 ? 1.670 6.709 -1.141 1.00 0.00 53 SER A CA 22
ATOM 22143 C C . SER A 1 53 ? 2.685 6.225 -2.164 1.00 0.00 53 SER A C 22
ATOM 22144 O O . SER A 1 53 ? 3.128 5.078 -2.122 1.00 0.00 53 SER A O 22
ATOM 22152 N N . ASN A 1 54 ? 3.075 7.117 -3.071 1.00 0.00 54 ASN A N 22
ATOM 22153 C CA . ASN A 1 54 ? 4.065 6.779 -4.084 1.00 0.00 54 ASN A CA 22
ATOM 22154 C C . ASN A 1 54 ? 5.437 6.539 -3.444 1.00 0.00 54 ASN A C 22
ATOM 22155 O O . ASN A 1 54 ? 6.369 6.079 -4.102 1.00 0.00 54 ASN A O 22
ATOM 22166 N N . TYR A 1 55 ? 5.545 6.846 -2.146 1.00 0.00 55 TYR A N 22
ATOM 22167 C CA . TYR A 1 55 ? 6.780 6.662 -1.396 1.00 0.00 55 TYR A CA 22
ATOM 22168 C C . TYR A 1 55 ? 7.186 5.185 -1.318 1.00 0.00 55 TYR A C 22
ATOM 22169 O O . TYR A 1 55 ? 8.294 4.864 -0.887 1.00 0.00 55 TYR A O 22
ATOM 22187 N N . VAL A 1 56 ? 6.292 4.288 -1.737 1.00 0.00 56 VAL A N 22
ATOM 22188 C CA . VAL A 1 56 ? 6.576 2.857 -1.709 1.00 0.00 56 VAL A CA 22
ATOM 22189 C C . VAL A 1 56 ? 6.548 2.270 -3.121 1.00 0.00 56 VAL A C 22
ATOM 22190 O O . VAL A 1 56 ? 5.725 2.656 -3.949 1.00 0.00 56 VAL A O 22
ATOM 22203 N N . GLU A 1 57 ? 7.458 1.334 -3.382 1.00 0.00 57 GLU A N 22
ATOM 22204 C CA . GLU A 1 57 ? 7.550 0.692 -4.691 1.00 0.00 57 GLU A CA 22
ATOM 22205 C C . GLU A 1 57 ? 8.004 -0.760 -4.553 1.00 0.00 57 GLU A C 22
ATOM 22206 O O . GLU A 1 57 ? 8.588 -1.141 -3.539 1.00 0.00 57 GLU A O 22
ATOM 22219 N N . ARG A 1 58 ? 7.733 -1.569 -5.577 1.00 0.00 58 ARG A N 22
ATOM 22220 C CA . ARG A 1 58 ? 8.125 -2.975 -5.552 1.00 0.00 58 ARG A CA 22
ATOM 22221 C C . ARG A 1 58 ? 9.630 -3.128 -5.696 1.00 0.00 58 ARG A C 22
ATOM 22222 O O . ARG A 1 58 ? 10.274 -2.371 -6.423 1.00 0.00 58 ARG A O 22
ATOM 22243 N N . LYS A 1 59 ? 10.187 -4.117 -5.011 1.00 0.00 59 LYS A N 22
ATOM 22244 C CA . LYS A 1 59 ? 11.618 -4.374 -5.078 1.00 0.00 59 LYS A CA 22
ATOM 22245 C C . LYS A 1 59 ? 11.892 -5.868 -5.212 1.00 0.00 59 LYS A C 22
ATOM 22246 O O . LYS A 1 59 ? 12.916 -6.227 -5.831 1.00 0.00 59 LYS A O 22
ATOM 22265 N N . MET A 1 1 ? 0.025 -17.618 -12.239 1.00 0.00 1 MET A N 23
ATOM 22266 C CA . MET A 1 1 ? 0.624 -16.773 -11.173 1.00 0.00 1 MET A CA 23
ATOM 22267 C C . MET A 1 1 ? -0.453 -16.049 -10.373 1.00 0.00 1 MET A C 23
ATOM 22268 O O . MET A 1 1 ? -1.580 -15.880 -10.840 1.00 0.00 1 MET A O 23
ATOM 22284 N N . THR A 1 2 ? -0.097 -15.622 -9.166 1.00 0.00 2 THR A N 23
ATOM 22285 C CA . THR A 1 2 ? -1.033 -14.915 -8.301 1.00 0.00 2 THR A CA 23
ATOM 22286 C C . THR A 1 2 ? -1.186 -13.461 -8.735 1.00 0.00 2 THR A C 23
ATOM 22287 O O . THR A 1 2 ? -0.275 -12.880 -9.324 1.00 0.00 2 THR A O 23
ATOM 22298 N N . GLU A 1 3 ? -2.342 -12.879 -8.433 1.00 0.00 3 GLU A N 23
ATOM 22299 C CA . GLU A 1 3 ? -2.611 -11.490 -8.785 1.00 0.00 3 GLU A CA 23
ATOM 22300 C C . GLU A 1 3 ? -2.190 -10.531 -7.666 1.00 0.00 3 GLU A C 23
ATOM 22301 O O . GLU A 1 3 ? -2.223 -9.313 -7.844 1.00 0.00 3 GLU A O 23
ATOM 22314 N N . GLU A 1 4 ? -1.791 -11.076 -6.514 1.00 0.00 4 GLU A N 23
ATOM 22315 C CA . GLU A 1 4 ? -1.366 -10.252 -5.387 1.00 0.00 4 GLU A CA 23
ATOM 22316 C C . GLU A 1 4 ? -0.026 -9.589 -5.672 1.00 0.00 4 GLU A C 23
ATOM 22317 O O . GLU A 1 4 ? 0.864 -10.189 -6.272 1.00 0.00 4 GLU A O 23
ATOM 22330 N N . VAL A 1 5 ? 0.103 -8.345 -5.236 1.00 0.00 5 VAL A N 23
ATOM 22331 C CA . VAL A 1 5 ? 1.326 -7.585 -5.434 1.00 0.00 5 VAL A CA 23
ATOM 22332 C C . VAL A 1 5 ? 2.017 -7.328 -4.096 1.00 0.00 5 VAL A C 23
ATOM 22333 O O . VAL A 1 5 ? 1.385 -6.882 -3.138 1.00 0.00 5 VAL A O 23
ATOM 22346 N N . ILE A 1 6 ? 3.313 -7.611 -4.038 1.00 0.00 6 ILE A N 23
ATOM 22347 C CA . ILE A 1 6 ? 4.087 -7.410 -2.817 1.00 0.00 6 ILE A CA 23
ATOM 22348 C C . ILE A 1 6 ? 5.158 -6.339 -3.013 1.00 0.00 6 ILE A C 23
ATOM 22349 O O . ILE A 1 6 ? 6.049 -6.487 -3.849 1.00 0.00 6 ILE A O 23
ATOM 22365 N N . VAL A 1 7 ? 5.071 -5.268 -2.230 1.00 0.00 7 VAL A N 23
ATOM 22366 C CA . VAL A 1 7 ? 6.041 -4.182 -2.314 1.00 0.00 7 VAL A CA 23
ATOM 22367 C C . VAL A 1 7 ? 6.543 -3.787 -0.930 1.00 0.00 7 VAL A C 23
ATOM 22368 O O . VAL A 1 7 ? 5.908 -4.087 0.081 1.00 0.00 7 VAL A O 23
ATOM 22381 N N . ILE A 1 8 ? 7.681 -3.106 -0.894 1.00 0.00 8 ILE A N 23
ATOM 22382 C CA . ILE A 1 8 ? 8.262 -2.661 0.362 1.00 0.00 8 ILE A CA 23
ATOM 22383 C C . ILE A 1 8 ? 8.308 -1.143 0.417 1.00 0.00 8 ILE A C 23
ATOM 22384 O O . ILE A 1 8 ? 8.811 -0.495 -0.499 1.00 0.00 8 ILE A O 23
ATOM 22400 N N . ALA A 1 9 ? 7.775 -0.579 1.492 1.00 0.00 9 ALA A N 23
ATOM 22401 C CA . ALA A 1 9 ? 7.755 0.865 1.651 1.00 0.00 9 ALA A CA 23
ATOM 22402 C C . ALA A 1 9 ? 9.141 1.382 2.024 1.00 0.00 9 ALA A C 23
ATOM 22403 O O . ALA A 1 9 ? 9.913 0.694 2.694 1.00 0.00 9 ALA A O 23
ATOM 22410 N N . LYS A 1 10 ? 9.449 2.601 1.580 1.00 0.00 10 LYS A N 23
ATOM 22411 C CA . LYS A 1 10 ? 10.742 3.220 1.864 1.00 0.00 10 LYS A CA 23
ATOM 22412 C C . LYS A 1 10 ? 10.596 4.441 2.771 1.00 0.00 10 LYS A C 23
ATOM 22413 O O . LYS A 1 10 ? 11.579 4.900 3.350 1.00 0.00 10 LYS A O 23
ATOM 22432 N N . TRP A 1 11 ? 9.371 4.968 2.882 1.00 0.00 11 TRP A N 23
ATOM 22433 C CA . TRP A 1 11 ? 9.100 6.138 3.723 1.00 0.00 11 TRP A CA 23
ATOM 22434 C C . TRP A 1 11 ? 7.748 6.004 4.410 1.00 0.00 11 TRP A C 23
ATOM 22435 O O . TRP A 1 11 ? 6.769 5.556 3.808 1.00 0.00 11 TRP A O 23
ATOM 22456 N N . ASP A 1 12 ? 7.713 6.377 5.685 1.00 0.00 12 ASP A N 23
ATOM 22457 C CA . ASP A 1 12 ? 6.496 6.282 6.477 1.00 0.00 12 ASP A CA 23
ATOM 22458 C C . ASP A 1 12 ? 5.412 7.190 5.922 1.00 0.00 12 ASP A C 23
ATOM 22459 O O . ASP A 1 12 ? 5.612 8.397 5.774 1.00 0.00 12 ASP A O 23
ATOM 22469 N N . TYR A 1 13 ? 4.266 6.599 5.609 1.00 0.00 13 TYR A N 23
ATOM 22470 C CA . TYR A 1 13 ? 3.144 7.349 5.059 1.00 0.00 13 TYR A CA 23
ATOM 22471 C C . TYR A 1 13 ? 1.864 7.097 5.841 1.00 0.00 13 TYR A C 23
ATOM 22472 O O . TYR A 1 13 ? 1.568 5.967 6.232 1.00 0.00 13 TYR A O 23
ATOM 22490 N N . THR A 1 14 ? 1.101 8.162 6.048 1.00 0.00 14 THR A N 23
ATOM 22491 C CA . THR A 1 14 ? -0.163 8.079 6.765 1.00 0.00 14 THR A CA 23
ATOM 22492 C C . THR A 1 14 ? -1.330 8.151 5.785 1.00 0.00 14 THR A C 23
ATOM 22493 O O . THR A 1 14 ? -1.312 8.937 4.839 1.00 0.00 14 THR A O 23
ATOM 22504 N N . ALA A 1 15 ? -2.342 7.325 6.018 1.00 0.00 15 ALA A N 23
ATOM 22505 C CA . ALA A 1 15 ? -3.520 7.286 5.167 1.00 0.00 15 ALA A CA 23
ATOM 22506 C C . ALA A 1 15 ? -4.165 8.666 5.042 1.00 0.00 15 ALA A C 23
ATOM 22507 O O . ALA A 1 15 ? -4.460 9.311 6.048 1.00 0.00 15 ALA A O 23
ATOM 22514 N N . GLN A 1 16 ? -4.389 9.114 3.807 1.00 0.00 16 GLN A N 23
ATOM 22515 C CA . GLN A 1 16 ? -5.009 10.421 3.580 1.00 0.00 16 GLN A CA 23
ATOM 22516 C C . GLN A 1 16 ? -6.414 10.449 4.163 1.00 0.00 16 GLN A C 23
ATOM 22517 O O . GLN A 1 16 ? -6.873 11.474 4.672 1.00 0.00 16 GLN A O 23
ATOM 22531 N N . GLN A 1 17 ? -7.082 9.306 4.082 1.00 0.00 17 GLN A N 23
ATOM 22532 C CA . GLN A 1 17 ? -8.438 9.157 4.594 1.00 0.00 17 GLN A CA 23
ATOM 22533 C C . GLN A 1 17 ? -8.526 7.929 5.496 1.00 0.00 17 GLN A C 23
ATOM 22534 O O . GLN A 1 17 ? -7.663 7.055 5.452 1.00 0.00 17 GLN A O 23
ATOM 22548 N N . ASP A 1 18 ? -9.567 7.868 6.314 1.00 0.00 18 ASP A N 23
ATOM 22549 C CA . ASP A 1 18 ? -9.747 6.742 7.224 1.00 0.00 18 ASP A CA 23
ATOM 22550 C C . ASP A 1 18 ? -9.906 5.435 6.457 1.00 0.00 18 ASP A C 23
ATOM 22551 O O . ASP A 1 18 ? -9.459 4.379 6.904 1.00 0.00 18 ASP A O 23
ATOM 22561 N N . GLN A 1 19 ? -10.547 5.521 5.303 1.00 0.00 19 GLN A N 23
ATOM 22562 C CA . GLN A 1 19 ? -10.778 4.352 4.461 1.00 0.00 19 GLN A CA 23
ATOM 22563 C C . GLN A 1 19 ? -9.467 3.748 3.975 1.00 0.00 19 GLN A C 23
ATOM 22564 O O . GLN A 1 19 ? -9.399 2.558 3.662 1.00 0.00 19 GLN A O 23
ATOM 22578 N N . GLU A 1 20 ? -8.424 4.563 3.917 1.00 0.00 20 GLU A N 23
ATOM 22579 C CA . GLU A 1 20 ? -7.125 4.090 3.476 1.00 0.00 20 GLU A CA 23
ATOM 22580 C C . GLU A 1 20 ? -6.409 3.386 4.618 1.00 0.00 20 GLU A C 23
ATOM 22581 O O . GLU A 1 20 ? -6.947 3.249 5.720 1.00 0.00 20 GLU A O 23
ATOM 22594 N N . LEU A 1 21 ? -5.207 2.920 4.330 1.00 0.00 21 LEU A N 23
ATOM 22595 C CA . LEU A 1 21 ? -4.407 2.196 5.301 1.00 0.00 21 LEU A CA 23
ATOM 22596 C C . LEU A 1 21 ? -3.087 2.909 5.582 1.00 0.00 21 LEU A C 23
ATOM 22597 O O . LEU A 1 21 ? -2.484 3.505 4.687 1.00 0.00 21 LEU A O 23
ATOM 22613 N N . ASP A 1 22 ? -2.640 2.834 6.833 1.00 0.00 22 ASP A N 23
ATOM 22614 C CA . ASP A 1 22 ? -1.391 3.461 7.239 1.00 0.00 22 ASP A CA 23
ATOM 22615 C C . ASP A 1 22 ? -0.207 2.540 6.958 1.00 0.00 22 ASP A C 23
ATOM 22616 O O . ASP A 1 22 ? -0.307 1.322 7.109 1.00 0.00 22 ASP A O 23
ATOM 22626 N N . ILE A 1 23 ? 0.914 3.130 6.558 1.00 0.00 23 ILE A N 23
ATOM 22627 C CA . ILE A 1 23 ? 2.119 2.362 6.267 1.00 0.00 23 ILE A CA 23
ATOM 22628 C C . ILE A 1 23 ? 3.331 2.973 6.971 1.00 0.00 23 ILE A C 23
ATOM 22629 O O . ILE A 1 23 ? 3.290 4.128 7.399 1.00 0.00 23 ILE A O 23
ATOM 22645 N N . LYS A 1 24 ? 4.405 2.199 7.084 1.00 0.00 24 LYS A N 23
ATOM 22646 C CA . LYS A 1 24 ? 5.622 2.678 7.731 1.00 0.00 24 LYS A CA 23
ATOM 22647 C C . LYS A 1 24 ? 6.742 2.855 6.723 1.00 0.00 24 LYS A C 23
ATOM 22648 O O . LYS A 1 24 ? 6.588 2.552 5.540 1.00 0.00 24 LYS A O 23
ATOM 22667 N N . LYS A 1 25 ? 7.863 3.362 7.209 1.00 0.00 25 LYS A N 23
ATOM 22668 C CA . LYS A 1 25 ? 9.020 3.617 6.371 1.00 0.00 25 LYS A CA 23
ATOM 22669 C C . LYS A 1 25 ? 9.596 2.347 5.755 1.00 0.00 25 LYS A C 23
ATOM 22670 O O . LYS A 1 25 ? 9.916 2.318 4.566 1.00 0.00 25 LYS A O 23
ATOM 22689 N N . ASN A 1 26 ? 9.749 1.311 6.561 1.00 0.00 26 ASN A N 23
ATOM 22690 C CA . ASN A 1 26 ? 10.310 0.057 6.082 1.00 0.00 26 ASN A CA 23
ATOM 22691 C C . ASN A 1 26 ? 9.265 -1.063 6.011 1.00 0.00 26 ASN A C 23
ATOM 22692 O O . ASN A 1 26 ? 9.588 -2.187 5.628 1.00 0.00 26 ASN A O 23
ATOM 22703 N N . GLU A 1 27 ? 8.021 -0.771 6.385 1.00 0.00 27 GLU A N 23
ATOM 22704 C CA . GLU A 1 27 ? 6.971 -1.781 6.360 1.00 0.00 27 GLU A CA 23
ATOM 22705 C C . GLU A 1 27 ? 6.688 -2.245 4.939 1.00 0.00 27 GLU A C 23
ATOM 22706 O O . GLU A 1 27 ? 6.765 -1.471 3.983 1.00 0.00 27 GLU A O 23
ATOM 22719 N N . ARG A 1 28 ? 6.363 -3.524 4.822 1.00 0.00 28 ARG A N 23
ATOM 22720 C CA . ARG A 1 28 ? 6.063 -4.131 3.548 1.00 0.00 28 ARG A CA 23
ATOM 22721 C C . ARG A 1 28 ? 4.563 -4.226 3.344 1.00 0.00 28 ARG A C 23
ATOM 22722 O O . ARG A 1 28 ? 3.850 -4.820 4.154 1.00 0.00 28 ARG A O 23
ATOM 22743 N N . LEU A 1 29 ? 4.086 -3.620 2.271 1.00 0.00 29 LEU A N 23
ATOM 22744 C CA . LEU A 1 29 ? 2.668 -3.619 1.971 1.00 0.00 29 LEU A CA 23
ATOM 22745 C C . LEU A 1 29 ? 2.361 -4.418 0.701 1.00 0.00 29 LEU A C 23
ATOM 22746 O O . LEU A 1 29 ? 3.156 -4.442 -0.239 1.00 0.00 29 LEU A O 23
ATOM 22762 N N . TRP A 1 30 ? 1.194 -5.063 0.684 1.00 0.00 30 TRP A N 23
ATOM 22763 C CA . TRP A 1 30 ? 0.767 -5.862 -0.465 1.00 0.00 30 TRP A CA 23
ATOM 22764 C C . TRP A 1 30 ? -0.257 -5.114 -1.308 1.00 0.00 30 TRP A C 23
ATOM 22765 O O . TRP A 1 30 ? -1.402 -4.937 -0.893 1.00 0.00 30 TRP A O 23
ATOM 22786 N N . LEU A 1 31 ? 0.157 -4.669 -2.490 1.00 0.00 31 LEU A N 23
ATOM 22787 C CA . LEU A 1 31 ? -0.733 -3.929 -3.381 1.00 0.00 31 LEU A CA 23
ATOM 22788 C C . LEU A 1 31 ? -1.744 -4.852 -4.062 1.00 0.00 31 LEU A C 23
ATOM 22789 O O . LEU A 1 31 ? -1.471 -6.028 -4.297 1.00 0.00 31 LEU A O 23
ATOM 22805 N N . LEU A 1 32 ? -2.914 -4.300 -4.380 1.00 0.00 32 LEU A N 23
ATOM 22806 C CA . LEU A 1 32 ? -3.971 -5.062 -5.044 1.00 0.00 32 LEU A CA 23
ATOM 22807 C C . LEU A 1 32 ? -4.197 -4.546 -6.463 1.00 0.00 32 LEU A C 23
ATOM 22808 O O . LEU A 1 32 ? -4.610 -5.296 -7.348 1.00 0.00 32 LEU A O 23
ATOM 22824 N N . ASP A 1 33 ? -3.920 -3.260 -6.678 1.00 0.00 33 ASP A N 23
ATOM 22825 C CA . ASP A 1 33 ? -4.089 -2.649 -7.990 1.00 0.00 33 ASP A CA 23
ATOM 22826 C C . ASP A 1 33 ? -3.289 -1.356 -8.091 1.00 0.00 33 ASP A C 23
ATOM 22827 O O . ASP A 1 33 ? -3.525 -0.407 -7.342 1.00 0.00 33 ASP A O 23
ATOM 22837 N N . ASP A 1 34 ? -2.340 -1.326 -9.020 1.00 0.00 34 ASP A N 23
ATOM 22838 C CA . ASP A 1 34 ? -1.499 -0.148 -9.216 1.00 0.00 34 ASP A CA 23
ATOM 22839 C C . ASP A 1 34 ? -1.859 0.617 -10.495 1.00 0.00 34 ASP A C 23
ATOM 22840 O O . ASP A 1 34 ? -1.219 1.617 -10.820 1.00 0.00 34 ASP A O 23
ATOM 22850 N N . SER A 1 35 ? -2.869 0.148 -11.226 1.00 0.00 35 SER A N 23
ATOM 22851 C CA . SER A 1 35 ? -3.281 0.798 -12.467 1.00 0.00 35 SER A CA 23
ATOM 22852 C C . SER A 1 35 ? -3.806 2.211 -12.217 1.00 0.00 35 SER A C 23
ATOM 22853 O O . SER A 1 35 ? -3.582 3.119 -13.017 1.00 0.00 35 SER A O 23
ATOM 22861 N N . LYS A 1 36 ? -4.516 2.381 -11.110 1.00 0.00 36 LYS A N 23
ATOM 22862 C CA . LYS A 1 36 ? -5.095 3.673 -10.754 1.00 0.00 36 LYS A CA 23
ATOM 22863 C C . LYS A 1 36 ? -4.085 4.588 -10.085 1.00 0.00 36 LYS A C 23
ATOM 22864 O O . LYS A 1 36 ? -3.096 4.131 -9.511 1.00 0.00 36 LYS A O 23
ATOM 22883 N N . THR A 1 37 ? -4.373 5.889 -10.130 1.00 0.00 37 THR A N 23
ATOM 22884 C CA . THR A 1 37 ? -3.522 6.887 -9.493 1.00 0.00 37 THR A CA 23
ATOM 22885 C C . THR A 1 37 ? -3.431 6.575 -8.002 1.00 0.00 37 THR A C 23
ATOM 22886 O O . THR A 1 37 ? -2.375 6.703 -7.382 1.00 0.00 37 THR A O 23
ATOM 22897 N N . TRP A 1 38 ? -4.554 6.114 -7.455 1.00 0.00 38 TRP A N 23
ATOM 22898 C CA . TRP A 1 38 ? -4.630 5.720 -6.056 1.00 0.00 38 TRP A CA 23
ATOM 22899 C C . TRP A 1 38 ? -4.434 4.213 -5.967 1.00 0.00 38 TRP A C 23
ATOM 22900 O O . TRP A 1 38 ? -5.072 3.458 -6.699 1.00 0.00 38 TRP A O 23
ATOM 22921 N N . TRP A 1 39 ? -3.530 3.778 -5.105 1.00 0.00 39 TRP A N 23
ATOM 22922 C CA . TRP A 1 39 ? -3.237 2.357 -4.981 1.00 0.00 39 TRP A CA 23
ATOM 22923 C C . TRP A 1 39 ? -3.945 1.707 -3.805 1.00 0.00 39 TRP A C 23
ATOM 22924 O O . TRP A 1 39 ? -4.004 2.265 -2.708 1.00 0.00 39 TRP A O 23
ATOM 22945 N N . ARG A 1 40 ? -4.452 0.501 -4.045 1.00 0.00 40 ARG A N 23
ATOM 22946 C CA . ARG A 1 40 ? -5.130 -0.273 -3.019 1.00 0.00 40 ARG A CA 23
ATOM 22947 C C . ARG A 1 40 ? -4.156 -1.258 -2.415 1.00 0.00 40 ARG A C 23
ATOM 22948 O O . ARG A 1 40 ? -3.416 -1.930 -3.138 1.00 0.00 40 ARG A O 23
ATOM 22969 N N . VAL A 1 41 ? -4.123 -1.326 -1.094 1.00 0.00 41 VAL A N 23
ATOM 22970 C CA . VAL A 1 41 ? -3.195 -2.210 -0.428 1.00 0.00 41 VAL A CA 23
ATOM 22971 C C . VAL A 1 41 ? -3.801 -2.897 0.798 1.00 0.00 41 VAL A C 23
ATOM 22972 O O . VAL A 1 41 ? -4.761 -2.403 1.391 1.00 0.00 41 VAL A O 23
ATOM 22985 N N . ARG A 1 42 ? -3.236 -4.048 1.160 1.00 0.00 42 ARG A N 23
ATOM 22986 C CA . ARG A 1 42 ? -3.715 -4.822 2.297 1.00 0.00 42 ARG A CA 23
ATOM 22987 C C . ARG A 1 42 ? -2.580 -5.095 3.280 1.00 0.00 42 ARG A C 23
ATOM 22988 O O . ARG A 1 42 ? -1.455 -5.379 2.871 1.00 0.00 42 ARG A O 23
ATOM 23009 N N . ASN A 1 43 ? -2.876 -5.014 4.576 1.00 0.00 43 ASN A N 23
ATOM 23010 C CA . ASN A 1 43 ? -1.854 -5.266 5.606 1.00 0.00 43 ASN A CA 23
ATOM 23011 C C . ASN A 1 43 ? -2.100 -6.582 6.336 1.00 0.00 43 ASN A C 23
ATOM 23012 O O . ASN A 1 43 ? -3.138 -7.223 6.163 1.00 0.00 43 ASN A O 23
ATOM 23023 N N . ALA A 1 44 ? -1.132 -6.964 7.169 1.00 0.00 44 ALA A N 23
ATOM 23024 C CA . ALA A 1 44 ? -1.221 -8.191 7.957 1.00 0.00 44 ALA A CA 23
ATOM 23025 C C . ALA A 1 44 ? -2.398 -8.141 8.921 1.00 0.00 44 ALA A C 23
ATOM 23026 O O . ALA A 1 44 ? -2.924 -9.177 9.328 1.00 0.00 44 ALA A O 23
ATOM 23033 N N . ALA A 1 45 ? -2.820 -6.928 9.277 1.00 0.00 45 ALA A N 23
ATOM 23034 C CA . ALA A 1 45 ? -3.944 -6.745 10.184 1.00 0.00 45 ALA A CA 23
ATOM 23035 C C . ALA A 1 45 ? -5.292 -7.061 9.516 1.00 0.00 45 ALA A C 23
ATOM 23036 O O . ALA A 1 45 ? -6.347 -6.894 10.135 1.00 0.00 45 ALA A O 23
ATOM 23043 N N . ASN A 1 46 ? -5.261 -7.519 8.254 1.00 0.00 46 ASN A N 23
ATOM 23044 C CA . ASN A 1 46 ? -6.480 -7.851 7.516 1.00 0.00 46 ASN A CA 23
ATOM 23045 C C . ASN A 1 46 ? -7.279 -6.598 7.175 1.00 0.00 46 ASN A C 23
ATOM 23046 O O . ASN A 1 46 ? -8.493 -6.659 6.967 1.00 0.00 46 ASN A O 23
ATOM 23057 N N . ARG A 1 47 ? -6.586 -5.462 7.101 1.00 0.00 47 ARG A N 23
ATOM 23058 C CA . ARG A 1 47 ? -7.219 -4.195 6.766 1.00 0.00 47 ARG A CA 23
ATOM 23059 C C . ARG A 1 47 ? -6.725 -3.706 5.415 1.00 0.00 47 ARG A C 23
ATOM 23060 O O . ARG A 1 47 ? -5.531 -3.776 5.119 1.00 0.00 47 ARG A O 23
ATOM 23081 N N . THR A 1 48 ? -7.643 -3.229 4.587 1.00 0.00 48 THR A N 23
ATOM 23082 C CA . THR A 1 48 ? -7.287 -2.753 3.260 1.00 0.00 48 THR A CA 23
ATOM 23083 C C . THR A 1 48 ? -7.759 -1.324 3.029 1.00 0.00 48 THR A C 23
ATOM 23084 O O . THR A 1 48 ? -8.702 -0.856 3.667 1.00 0.00 48 THR A O 23
ATOM 23095 N N . GLY A 1 49 ? -7.105 -0.640 2.097 1.00 0.00 49 GLY A N 23
ATOM 23096 C CA . GLY A 1 49 ? -7.476 0.725 1.779 1.00 0.00 49 GLY A CA 23
ATOM 23097 C C . GLY A 1 49 ? -6.719 1.267 0.584 1.00 0.00 49 GLY A C 23
ATOM 23098 O O . GLY A 1 49 ? -5.804 0.617 0.077 1.00 0.00 49 GLY A O 23
ATOM 23102 N N . TYR A 1 50 ? -7.095 2.459 0.135 1.00 0.00 50 TYR A N 23
ATOM 23103 C CA . TYR A 1 50 ? -6.437 3.083 -1.007 1.00 0.00 50 TYR A CA 23
ATOM 23104 C C . TYR A 1 50 ? -5.480 4.164 -0.542 1.00 0.00 50 TYR A C 23
ATOM 23105 O O . TYR A 1 50 ? -5.900 5.212 -0.056 1.00 0.00 50 TYR A O 23
ATOM 23123 N N . VAL A 1 51 ? -4.195 3.907 -0.689 1.00 0.00 51 VAL A N 23
ATOM 23124 C CA . VAL A 1 51 ? -3.185 4.864 -0.275 1.00 0.00 51 VAL A CA 23
ATOM 23125 C C . VAL A 1 51 ? -2.282 5.263 -1.432 1.00 0.00 51 VAL A C 23
ATOM 23126 O O . VAL A 1 51 ? -1.460 4.460 -1.872 1.00 0.00 51 VAL A O 23
ATOM 23139 N N . PRO A 1 52 ? -2.369 6.512 -1.934 1.00 0.00 52 PRO A N 23
ATOM 23140 C CA . PRO A 1 52 ? -1.494 6.973 -3.022 1.00 0.00 52 PRO A CA 23
ATOM 23141 C C . PRO A 1 52 ? -0.057 7.239 -2.547 1.00 0.00 52 PRO A C 23
ATOM 23142 O O . PRO A 1 52 ? 0.595 8.174 -3.018 1.00 0.00 52 PRO A O 23
ATOM 23153 N N . SER A 1 53 ? 0.430 6.422 -1.606 1.00 0.00 53 SER A N 23
ATOM 23154 C CA . SER A 1 53 ? 1.768 6.578 -1.068 1.00 0.00 53 SER A CA 23
ATOM 23155 C C . SER A 1 53 ? 2.815 6.247 -2.109 1.00 0.00 53 SER A C 23
ATOM 23156 O O . SER A 1 53 ? 3.310 5.122 -2.170 1.00 0.00 53 SER A O 23
ATOM 23164 N N . ASN A 1 54 ? 3.193 7.247 -2.900 1.00 0.00 54 ASN A N 23
ATOM 23165 C CA . ASN A 1 54 ? 4.231 7.060 -3.902 1.00 0.00 54 ASN A CA 23
ATOM 23166 C C . ASN A 1 54 ? 5.539 6.634 -3.230 1.00 0.00 54 ASN A C 23
ATOM 23167 O O . ASN A 1 54 ? 6.440 6.094 -3.873 1.00 0.00 54 ASN A O 23
ATOM 23178 N N . TYR A 1 55 ? 5.625 6.875 -1.920 1.00 0.00 55 TYR A N 23
ATOM 23179 C CA . TYR A 1 55 ? 6.794 6.525 -1.129 1.00 0.00 55 TYR A CA 23
ATOM 23180 C C . TYR A 1 55 ? 7.152 5.036 -1.230 1.00 0.00 55 TYR A C 23
ATOM 23181 O O . TYR A 1 55 ? 8.268 4.643 -0.885 1.00 0.00 55 TYR A O 23
ATOM 23199 N N . VAL A 1 56 ? 6.217 4.208 -1.696 1.00 0.00 56 VAL A N 23
ATOM 23200 C CA . VAL A 1 56 ? 6.469 2.778 -1.822 1.00 0.00 56 VAL A CA 23
ATOM 23201 C C . VAL A 1 56 ? 6.490 2.357 -3.289 1.00 0.00 56 VAL A C 23
ATOM 23202 O O . VAL A 1 56 ? 5.727 2.869 -4.107 1.00 0.00 56 VAL A O 23
ATOM 23215 N N . GLU A 1 57 ? 7.378 1.422 -3.611 1.00 0.00 57 GLU A N 23
ATOM 23216 C CA . GLU A 1 57 ? 7.517 0.927 -4.976 1.00 0.00 57 GLU A CA 23
ATOM 23217 C C . GLU A 1 57 ? 7.787 -0.574 -4.982 1.00 0.00 57 GLU A C 23
ATOM 23218 O O . GLU A 1 57 ? 8.224 -1.140 -3.979 1.00 0.00 57 GLU A O 23
ATOM 23231 N N . ARG A 1 58 ? 7.528 -1.212 -6.117 1.00 0.00 58 ARG A N 23
ATOM 23232 C CA . ARG A 1 58 ? 7.741 -2.647 -6.257 1.00 0.00 58 ARG A CA 23
ATOM 23233 C C . ARG A 1 58 ? 9.232 -2.978 -6.251 1.00 0.00 58 ARG A C 23
ATOM 23234 O O . ARG A 1 58 ? 10.043 -2.248 -6.822 1.00 0.00 58 ARG A O 23
ATOM 23255 N N . LYS A 1 59 ? 9.583 -4.087 -5.610 1.00 0.00 59 LYS A N 23
ATOM 23256 C CA . LYS A 1 59 ? 10.972 -4.523 -5.536 1.00 0.00 59 LYS A CA 23
ATOM 23257 C C . LYS A 1 59 ? 11.094 -6.000 -5.897 1.00 0.00 59 LYS A C 23
ATOM 23258 O O . LYS A 1 59 ? 10.354 -6.815 -5.308 1.00 0.00 59 LYS A O 23
ATOM 23277 N N . MET A 1 1 ? -7.775 -12.345 -14.633 1.00 0.00 1 MET A N 24
ATOM 23278 C CA . MET A 1 1 ? -7.685 -12.289 -13.147 1.00 0.00 1 MET A CA 24
ATOM 23279 C C . MET A 1 1 ? -6.737 -11.183 -12.688 1.00 0.00 1 MET A C 24
ATOM 23280 O O . MET A 1 1 ? -5.918 -10.691 -13.465 1.00 0.00 1 MET A O 24
ATOM 23296 N N . THR A 1 2 ? -6.848 -10.798 -11.420 1.00 0.00 2 THR A N 24
ATOM 23297 C CA . THR A 1 2 ? -5.992 -9.753 -10.864 1.00 0.00 2 THR A CA 24
ATOM 23298 C C . THR A 1 2 ? -4.817 -10.355 -10.105 1.00 0.00 2 THR A C 24
ATOM 23299 O O . THR A 1 2 ? -4.992 -11.224 -9.250 1.00 0.00 2 THR A O 24
ATOM 23310 N N . GLU A 1 3 ? -3.616 -9.883 -10.420 1.00 0.00 3 GLU A N 24
ATOM 23311 C CA . GLU A 1 3 ? -2.407 -10.365 -9.767 1.00 0.00 3 GLU A CA 24
ATOM 23312 C C . GLU A 1 3 ? -1.942 -9.382 -8.696 1.00 0.00 3 GLU A C 24
ATOM 23313 O O . GLU A 1 3 ? -1.783 -8.191 -8.963 1.00 0.00 3 GLU A O 24
ATOM 23326 N N . GLU A 1 4 ? -1.727 -9.889 -7.486 1.00 0.00 4 GLU A N 24
ATOM 23327 C CA . GLU A 1 4 ? -1.278 -9.055 -6.376 1.00 0.00 4 GLU A CA 24
ATOM 23328 C C . GLU A 1 4 ? 0.174 -8.632 -6.568 1.00 0.00 4 GLU A C 24
ATOM 23329 O O . GLU A 1 4 ? 0.993 -9.392 -7.085 1.00 0.00 4 GLU A O 24
ATOM 23342 N N . VAL A 1 5 ? 0.477 -7.414 -6.144 1.00 0.00 5 VAL A N 24
ATOM 23343 C CA . VAL A 1 5 ? 1.821 -6.872 -6.256 1.00 0.00 5 VAL A CA 24
ATOM 23344 C C . VAL A 1 5 ? 2.463 -6.749 -4.875 1.00 0.00 5 VAL A C 24
ATOM 23345 O O . VAL A 1 5 ? 1.873 -6.181 -3.955 1.00 0.00 5 VAL A O 24
ATOM 23358 N N . ILE A 1 6 ? 3.670 -7.290 -4.735 1.00 0.00 6 ILE A N 24
ATOM 23359 C CA . ILE A 1 6 ? 4.386 -7.245 -3.465 1.00 0.00 6 ILE A CA 24
ATOM 23360 C C . ILE A 1 6 ? 5.402 -6.113 -3.452 1.00 0.00 6 ILE A C 24
ATOM 23361 O O . ILE A 1 6 ? 6.341 -6.101 -4.248 1.00 0.00 6 ILE A O 24
ATOM 23377 N N . VAL A 1 7 ? 5.212 -5.158 -2.549 1.00 0.00 7 VAL A N 24
ATOM 23378 C CA . VAL A 1 7 ? 6.120 -4.026 -2.454 1.00 0.00 7 VAL A CA 24
ATOM 23379 C C . VAL A 1 7 ? 6.495 -3.714 -1.013 1.00 0.00 7 VAL A C 24
ATOM 23380 O O . VAL A 1 7 ? 5.830 -4.152 -0.072 1.00 0.00 7 VAL A O 24
ATOM 23393 N N . ILE A 1 8 ? 7.574 -2.960 -0.856 1.00 0.00 8 ILE A N 24
ATOM 23394 C CA . ILE A 1 8 ? 8.071 -2.582 0.457 1.00 0.00 8 ILE A CA 24
ATOM 23395 C C . ILE A 1 8 ? 8.142 -1.064 0.593 1.00 0.00 8 ILE A C 24
ATOM 23396 O O . ILE A 1 8 ? 8.776 -0.391 -0.219 1.00 0.00 8 ILE A O 24
ATOM 23412 N N . ALA A 1 9 ? 7.479 -0.528 1.613 1.00 0.00 9 ALA A N 24
ATOM 23413 C CA . ALA A 1 9 ? 7.462 0.912 1.842 1.00 0.00 9 ALA A CA 24
ATOM 23414 C C . ALA A 1 9 ? 8.770 1.401 2.456 1.00 0.00 9 ALA A C 24
ATOM 23415 O O . ALA A 1 9 ? 9.162 0.972 3.542 1.00 0.00 9 ALA A O 24
ATOM 23422 N N . LYS A 1 10 ? 9.441 2.301 1.743 1.00 0.00 10 LYS A N 24
ATOM 23423 C CA . LYS A 1 10 ? 10.712 2.862 2.193 1.00 0.00 10 LYS A CA 24
ATOM 23424 C C . LYS A 1 10 ? 10.521 4.154 3.005 1.00 0.00 10 LYS A C 24
ATOM 23425 O O . LYS A 1 10 ? 11.475 4.668 3.586 1.00 0.00 10 LYS A O 24
ATOM 23444 N N . TRP A 1 11 ? 9.290 4.666 3.055 1.00 0.00 11 TRP A N 24
ATOM 23445 C CA . TRP A 1 11 ? 8.994 5.889 3.812 1.00 0.00 11 TRP A CA 24
ATOM 23446 C C . TRP A 1 11 ? 7.624 5.784 4.488 1.00 0.00 11 TRP A C 24
ATOM 23447 O O . TRP A 1 11 ? 6.691 5.194 3.940 1.00 0.00 11 TRP A O 24
ATOM 23468 N N . ASP A 1 12 ? 7.520 6.343 5.687 1.00 0.00 12 ASP A N 24
ATOM 23469 C CA . ASP A 1 12 ? 6.276 6.298 6.447 1.00 0.00 12 ASP A CA 24
ATOM 23470 C C . ASP A 1 12 ? 5.237 7.253 5.869 1.00 0.00 12 ASP A C 24
ATOM 23471 O O . ASP A 1 12 ? 5.468 8.459 5.777 1.00 0.00 12 ASP A O 24
ATOM 23481 N N . TYR A 1 13 ? 4.089 6.702 5.483 1.00 0.00 13 TYR A N 24
ATOM 23482 C CA . TYR A 1 13 ? 3.003 7.496 4.913 1.00 0.00 13 TYR A CA 24
ATOM 23483 C C . TYR A 1 13 ? 1.695 7.224 5.647 1.00 0.00 13 TYR A C 24
ATOM 23484 O O . TYR A 1 13 ? 1.375 6.081 5.972 1.00 0.00 13 TYR A O 24
ATOM 23502 N N . THR A 1 14 ? 0.941 8.286 5.903 1.00 0.00 14 THR A N 24
ATOM 23503 C CA . THR A 1 14 ? -0.333 8.168 6.593 1.00 0.00 14 THR A CA 24
ATOM 23504 C C . THR A 1 14 ? -1.490 8.238 5.606 1.00 0.00 14 THR A C 24
ATOM 23505 O O . THR A 1 14 ? -1.449 8.989 4.631 1.00 0.00 14 THR A O 24
ATOM 23516 N N . ALA A 1 15 ? -2.519 7.444 5.869 1.00 0.00 15 ALA A N 24
ATOM 23517 C CA . ALA A 1 15 ? -3.696 7.389 5.022 1.00 0.00 15 ALA A CA 24
ATOM 23518 C C . ALA A 1 15 ? -4.361 8.754 4.886 1.00 0.00 15 ALA A C 24
ATOM 23519 O O . ALA A 1 15 ? -4.592 9.441 5.882 1.00 0.00 15 ALA A O 24
ATOM 23526 N N . GLN A 1 16 ? -4.685 9.140 3.651 1.00 0.00 16 GLN A N 24
ATOM 23527 C CA . GLN A 1 16 ? -5.343 10.423 3.412 1.00 0.00 16 GLN A CA 24
ATOM 23528 C C . GLN A 1 16 ? -6.746 10.415 4.007 1.00 0.00 16 GLN A C 24
ATOM 23529 O O . GLN A 1 16 ? -7.261 11.447 4.436 1.00 0.00 16 GLN A O 24
ATOM 23543 N N . GLN A 1 17 ? -7.351 9.232 4.037 1.00 0.00 17 GLN A N 24
ATOM 23544 C CA . GLN A 1 17 ? -8.690 9.063 4.587 1.00 0.00 17 GLN A CA 24
ATOM 23545 C C . GLN A 1 17 ? -8.722 7.864 5.534 1.00 0.00 17 GLN A C 24
ATOM 23546 O O . GLN A 1 17 ? -7.834 7.014 5.499 1.00 0.00 17 GLN A O 24
ATOM 23560 N N . ASP A 1 18 ? -9.735 7.806 6.389 1.00 0.00 18 ASP A N 24
ATOM 23561 C CA . ASP A 1 18 ? -9.858 6.715 7.353 1.00 0.00 18 ASP A CA 24
ATOM 23562 C C . ASP A 1 18 ? -10.015 5.365 6.666 1.00 0.00 18 ASP A C 24
ATOM 23563 O O . ASP A 1 18 ? -9.573 4.339 7.181 1.00 0.00 18 ASP A O 24
ATOM 23573 N N . GLN A 1 19 ? -10.650 5.373 5.505 1.00 0.00 19 GLN A N 24
ATOM 23574 C CA . GLN A 1 19 ? -10.872 4.146 4.747 1.00 0.00 19 GLN A CA 24
ATOM 23575 C C . GLN A 1 19 ? -9.572 3.612 4.140 1.00 0.00 19 GLN A C 24
ATOM 23576 O O . GLN A 1 19 ? -9.515 2.460 3.707 1.00 0.00 19 GLN A O 24
ATOM 23590 N N . GLU A 1 20 ? -8.534 4.446 4.098 1.00 0.00 20 GLU A N 24
ATOM 23591 C CA . GLU A 1 20 ? -7.259 4.028 3.525 1.00 0.00 20 GLU A CA 24
ATOM 23592 C C . GLU A 1 20 ? -6.400 3.291 4.555 1.00 0.00 20 GLU A C 24
ATOM 23593 O O . GLU A 1 20 ? -6.836 3.070 5.686 1.00 0.00 20 GLU A O 24
ATOM 23606 N N . LEU A 1 21 ? -5.194 2.875 4.154 1.00 0.00 21 LEU A N 24
ATOM 23607 C CA . LEU A 1 21 ? -4.315 2.121 5.049 1.00 0.00 21 LEU A CA 24
ATOM 23608 C C . LEU A 1 21 ? -2.931 2.752 5.187 1.00 0.00 21 LEU A C 24
ATOM 23609 O O . LEU A 1 21 ? -2.223 2.948 4.203 1.00 0.00 21 LEU A O 24
ATOM 23625 N N . ASP A 1 22 ? -2.547 3.042 6.426 1.00 0.00 22 ASP A N 24
ATOM 23626 C CA . ASP A 1 22 ? -1.243 3.637 6.710 1.00 0.00 22 ASP A CA 24
ATOM 23627 C C . ASP A 1 22 ? -0.103 2.660 6.430 1.00 0.00 22 ASP A C 24
ATOM 23628 O O . ASP A 1 22 ? -0.269 1.443 6.521 1.00 0.00 22 ASP A O 24
ATOM 23638 N N . ILE A 1 23 ? 1.061 3.215 6.107 1.00 0.00 23 ILE A N 24
ATOM 23639 C CA . ILE A 1 23 ? 2.251 2.422 5.826 1.00 0.00 23 ILE A CA 24
ATOM 23640 C C . ILE A 1 23 ? 3.458 3.008 6.559 1.00 0.00 23 ILE A C 24
ATOM 23641 O O . ILE A 1 23 ? 3.429 4.161 6.989 1.00 0.00 23 ILE A O 24
ATOM 23657 N N . LYS A 1 24 ? 4.516 2.217 6.706 1.00 0.00 24 LYS A N 24
ATOM 23658 C CA . LYS A 1 24 ? 5.719 2.682 7.393 1.00 0.00 24 LYS A CA 24
ATOM 23659 C C . LYS A 1 24 ? 6.916 2.701 6.455 1.00 0.00 24 LYS A C 24
ATOM 23660 O O . LYS A 1 24 ? 6.891 2.111 5.374 1.00 0.00 24 LYS A O 24
ATOM 23679 N N . LYS A 1 25 ? 7.959 3.391 6.885 1.00 0.00 25 LYS A N 24
ATOM 23680 C CA . LYS A 1 25 ? 9.180 3.516 6.104 1.00 0.00 25 LYS A CA 24
ATOM 23681 C C . LYS A 1 25 ? 9.895 2.188 5.904 1.00 0.00 25 LYS A C 24
ATOM 23682 O O . LYS A 1 25 ? 10.789 2.091 5.064 1.00 0.00 25 LYS A O 24
ATOM 23701 N N . ASN A 1 26 ? 9.512 1.166 6.656 1.00 0.00 26 ASN A N 24
ATOM 23702 C CA . ASN A 1 26 ? 10.149 -0.134 6.510 1.00 0.00 26 ASN A CA 24
ATOM 23703 C C . ASN A 1 26 ? 9.132 -1.266 6.621 1.00 0.00 26 ASN A C 24
ATOM 23704 O O . ASN A 1 26 ? 9.481 -2.394 6.970 1.00 0.00 26 ASN A O 24
ATOM 23715 N N . GLU A 1 27 ? 7.874 -0.961 6.318 1.00 0.00 27 GLU A N 24
ATOM 23716 C CA . GLU A 1 27 ? 6.813 -1.955 6.382 1.00 0.00 27 GLU A CA 24
ATOM 23717 C C . GLU A 1 27 ? 6.454 -2.458 4.986 1.00 0.00 27 GLU A C 24
ATOM 23718 O O . GLU A 1 27 ? 6.322 -1.678 4.042 1.00 0.00 27 GLU A O 24
ATOM 23731 N N . ARG A 1 28 ? 6.300 -3.771 4.869 1.00 0.00 28 ARG A N 24
ATOM 23732 C CA . ARG A 1 28 ? 5.958 -4.399 3.606 1.00 0.00 28 ARG A CA 24
ATOM 23733 C C . ARG A 1 28 ? 4.456 -4.485 3.441 1.00 0.00 28 ARG A C 24
ATOM 23734 O O . ARG A 1 28 ? 3.754 -5.060 4.271 1.00 0.00 28 ARG A O 24
ATOM 23755 N N . LEU A 1 29 ? 3.966 -3.867 2.381 1.00 0.00 29 LEU A N 24
ATOM 23756 C CA . LEU A 1 29 ? 2.547 -3.821 2.115 1.00 0.00 29 LEU A CA 24
ATOM 23757 C C . LEU A 1 29 ? 2.186 -4.667 0.880 1.00 0.00 29 LEU A C 24
ATOM 23758 O O . LEU A 1 29 ? 2.957 -4.740 -0.077 1.00 0.00 29 LEU A O 24
ATOM 23774 N N . TRP A 1 30 ? 0.998 -5.290 0.903 1.00 0.00 30 TRP A N 24
ATOM 23775 C CA . TRP A 1 30 ? 0.530 -6.112 -0.221 1.00 0.00 30 TRP A CA 24
ATOM 23776 C C . TRP A 1 30 ? -0.455 -5.338 -1.101 1.00 0.00 30 TRP A C 24
ATOM 23777 O O . TRP A 1 30 ? -1.610 -5.141 -0.725 1.00 0.00 30 TRP A O 24
ATOM 23798 N N . LEU A 1 31 ? 0.008 -4.901 -2.273 1.00 0.00 31 LEU A N 24
ATOM 23799 C CA . LEU A 1 31 ? -0.838 -4.146 -3.203 1.00 0.00 31 LEU A CA 24
ATOM 23800 C C . LEU A 1 31 ? -1.810 -5.063 -3.931 1.00 0.00 31 LEU A C 24
ATOM 23801 O O . LEU A 1 31 ? -1.511 -6.229 -4.192 1.00 0.00 31 LEU A O 24
ATOM 23817 N N . LEU A 1 32 ? -2.973 -4.517 -4.257 1.00 0.00 32 LEU A N 24
ATOM 23818 C CA . LEU A 1 32 ? -4.013 -5.259 -4.959 1.00 0.00 32 LEU A CA 24
ATOM 23819 C C . LEU A 1 32 ? -4.217 -4.699 -6.367 1.00 0.00 32 LEU A C 24
ATOM 23820 O O . LEU A 1 32 ? -4.542 -5.438 -7.299 1.00 0.00 32 LEU A O 24
ATOM 23836 N N . ASP A 1 33 ? -4.018 -3.390 -6.514 1.00 0.00 33 ASP A N 24
ATOM 23837 C CA . ASP A 1 33 ? -4.171 -2.723 -7.804 1.00 0.00 33 ASP A CA 24
ATOM 23838 C C . ASP A 1 33 ? -3.369 -1.425 -7.830 1.00 0.00 33 ASP A C 24
ATOM 23839 O O . ASP A 1 33 ? -3.653 -0.493 -7.078 1.00 0.00 33 ASP A O 24
ATOM 23849 N N . ASP A 1 34 ? -2.354 -1.380 -8.688 1.00 0.00 34 ASP A N 24
ATOM 23850 C CA . ASP A 1 34 ? -1.493 -0.205 -8.799 1.00 0.00 34 ASP A CA 24
ATOM 23851 C C . ASP A 1 34 ? -1.708 0.561 -10.109 1.00 0.00 34 ASP A C 24
ATOM 23852 O O . ASP A 1 34 ? -1.025 1.555 -10.364 1.00 0.00 34 ASP A O 24
ATOM 23862 N N . SER A 1 35 ? -2.641 0.108 -10.941 1.00 0.00 35 SER A N 24
ATOM 23863 C CA . SER A 1 35 ? -2.908 0.769 -12.213 1.00 0.00 35 SER A CA 24
ATOM 23864 C C . SER A 1 35 ? -3.460 2.177 -12.009 1.00 0.00 35 SER A C 24
ATOM 23865 O O . SER A 1 35 ? -3.167 3.089 -12.783 1.00 0.00 35 SER A O 24
ATOM 23873 N N . LYS A 1 36 ? -4.271 2.342 -10.973 1.00 0.00 36 LYS A N 24
ATOM 23874 C CA . LYS A 1 36 ? -4.887 3.631 -10.672 1.00 0.00 36 LYS A CA 24
ATOM 23875 C C . LYS A 1 36 ? -3.960 4.551 -9.901 1.00 0.00 36 LYS A C 24
ATOM 23876 O O . LYS A 1 36 ? -3.031 4.109 -9.225 1.00 0.00 36 LYS A O 24
ATOM 23895 N N . THR A 1 37 ? -4.255 5.844 -9.984 1.00 0.00 37 THR A N 24
ATOM 23896 C CA . THR A 1 37 ? -3.490 6.859 -9.271 1.00 0.00 37 THR A CA 24
ATOM 23897 C C . THR A 1 37 ? -3.472 6.526 -7.784 1.00 0.00 37 THR A C 24
ATOM 23898 O O . THR A 1 37 ? -2.447 6.642 -7.111 1.00 0.00 37 THR A O 24
ATOM 23909 N N . TRP A 1 38 ? -4.619 6.056 -7.305 1.00 0.00 38 TRP A N 24
ATOM 23910 C CA . TRP A 1 38 ? -4.767 5.629 -5.915 1.00 0.00 38 TRP A CA 24
ATOM 23911 C C . TRP A 1 38 ? -4.499 4.128 -5.844 1.00 0.00 38 TRP A C 24
ATOM 23912 O O . TRP A 1 38 ? -4.989 3.369 -6.679 1.00 0.00 38 TRP A O 24
ATOM 23933 N N . TRP A 1 39 ? -3.692 3.704 -4.881 1.00 0.00 39 TRP A N 24
ATOM 23934 C CA . TRP A 1 39 ? -3.340 2.291 -4.762 1.00 0.00 39 TRP A CA 24
ATOM 23935 C C . TRP A 1 39 ? -4.050 1.596 -3.610 1.00 0.00 39 TRP A C 24
ATOM 23936 O O . TRP A 1 39 ? -4.030 2.067 -2.473 1.00 0.00 39 TRP A O 24
ATOM 23957 N N . ARG A 1 40 ? -4.633 0.438 -3.914 1.00 0.00 40 ARG A N 24
ATOM 23958 C CA . ARG A 1 40 ? -5.309 -0.368 -2.912 1.00 0.00 40 ARG A CA 24
ATOM 23959 C C . ARG A 1 40 ? -4.306 -1.342 -2.328 1.00 0.00 40 ARG A C 24
ATOM 23960 O O . ARG A 1 40 ? -3.534 -1.960 -3.061 1.00 0.00 40 ARG A O 24
ATOM 23981 N N . VAL A 1 41 ? -4.279 -1.444 -1.015 1.00 0.00 41 VAL A N 24
ATOM 23982 C CA . VAL A 1 41 ? -3.317 -2.310 -0.371 1.00 0.00 41 VAL A CA 24
ATOM 23983 C C . VAL A 1 41 ? -3.895 -2.998 0.870 1.00 0.00 41 VAL A C 24
ATOM 23984 O O . VAL A 1 41 ? -4.893 -2.552 1.436 1.00 0.00 41 VAL A O 24
ATOM 23997 N N . ARG A 1 42 ? -3.259 -4.096 1.271 1.00 0.00 42 ARG A N 24
ATOM 23998 C CA . ARG A 1 42 ? -3.699 -4.873 2.423 1.00 0.00 42 ARG A CA 24
ATOM 23999 C C . ARG A 1 42 ? -2.605 -4.919 3.484 1.00 0.00 42 ARG A C 24
ATOM 24000 O O . ARG A 1 42 ? -1.422 -4.815 3.167 1.00 0.00 42 ARG A O 24
ATOM 24021 N N . ASN A 1 43 ? -3.003 -5.073 4.745 1.00 0.00 43 ASN A N 24
ATOM 24022 C CA . ASN A 1 43 ? -2.032 -5.143 5.844 1.00 0.00 43 ASN A CA 24
ATOM 24023 C C . ASN A 1 43 ? -2.150 -6.462 6.595 1.00 0.00 43 ASN A C 24
ATOM 24024 O O . ASN A 1 43 ? -3.186 -7.123 6.546 1.00 0.00 43 ASN A O 24
ATOM 24035 N N . ALA A 1 44 ? -1.093 -6.828 7.316 1.00 0.00 44 ALA A N 24
ATOM 24036 C CA . ALA A 1 44 ? -1.098 -8.057 8.099 1.00 0.00 44 ALA A CA 24
ATOM 24037 C C . ALA A 1 44 ? -2.238 -8.047 9.122 1.00 0.00 44 ALA A C 24
ATOM 24038 O O . ALA A 1 44 ? -2.676 -9.098 9.590 1.00 0.00 44 ALA A O 24
ATOM 24045 N N . ALA A 1 45 ? -2.725 -6.846 9.451 1.00 0.00 45 ALA A N 24
ATOM 24046 C CA . ALA A 1 45 ? -3.822 -6.682 10.398 1.00 0.00 45 ALA A CA 24
ATOM 24047 C C . ALA A 1 45 ? -5.189 -6.936 9.750 1.00 0.00 45 ALA A C 24
ATOM 24048 O O . ALA A 1 45 ? -6.223 -6.723 10.380 1.00 0.00 45 ALA A O 24
ATOM 24055 N N . ASN A 1 46 ? -5.192 -7.376 8.484 1.00 0.00 46 ASN A N 24
ATOM 24056 C CA . ASN A 1 46 ? -6.423 -7.641 7.747 1.00 0.00 46 ASN A CA 24
ATOM 24057 C C . ASN A 1 46 ? -7.160 -6.347 7.415 1.00 0.00 46 ASN A C 24
ATOM 24058 O O . ASN A 1 46 ? -8.365 -6.356 7.158 1.00 0.00 46 ASN A O 24
ATOM 24069 N N . ARG A 1 47 ? -6.423 -5.236 7.402 1.00 0.00 47 ARG A N 24
ATOM 24070 C CA . ARG A 1 47 ? -6.993 -3.937 7.076 1.00 0.00 47 ARG A CA 24
ATOM 24071 C C . ARG A 1 47 ? -6.494 -3.475 5.715 1.00 0.00 47 ARG A C 24
ATOM 24072 O O . ARG A 1 47 ? -5.289 -3.452 5.464 1.00 0.00 47 ARG A O 24
ATOM 24093 N N . THR A 1 48 ? -7.418 -3.118 4.837 1.00 0.00 48 THR A N 24
ATOM 24094 C CA . THR A 1 48 ? -7.051 -2.667 3.499 1.00 0.00 48 THR A CA 24
ATOM 24095 C C . THR A 1 48 ? -7.606 -1.272 3.216 1.00 0.00 48 THR A C 24
ATOM 24096 O O . THR A 1 48 ? -8.644 -0.887 3.754 1.00 0.00 48 THR A O 24
ATOM 24107 N N . GLY A 1 49 ? -6.911 -0.521 2.368 1.00 0.00 49 GLY A N 24
ATOM 24108 C CA . GLY A 1 49 ? -7.354 0.821 2.028 1.00 0.00 49 GLY A CA 24
ATOM 24109 C C . GLY A 1 49 ? -6.661 1.368 0.790 1.00 0.00 49 GLY A C 24
ATOM 24110 O O . GLY A 1 49 ? -5.766 0.723 0.244 1.00 0.00 49 GLY A O 24
ATOM 24114 N N . TYR A 1 50 ? -7.077 2.554 0.336 1.00 0.00 50 TYR A N 24
ATOM 24115 C CA . TYR A 1 50 ? -6.482 3.160 -0.856 1.00 0.00 50 TYR A CA 24
ATOM 24116 C C . TYR A 1 50 ? -5.547 4.312 -0.503 1.00 0.00 50 TYR A C 24
ATOM 24117 O O . TYR A 1 50 ? -5.996 5.376 -0.074 1.00 0.00 50 TYR A O 24
ATOM 24135 N N . VAL A 1 51 ? -4.254 4.110 -0.713 1.00 0.00 51 VAL A N 24
ATOM 24136 C CA . VAL A 1 51 ? -3.275 5.151 -0.439 1.00 0.00 51 VAL A CA 24
ATOM 24137 C C . VAL A 1 51 ? -2.303 5.314 -1.607 1.00 0.00 51 VAL A C 24
ATOM 24138 O O . VAL A 1 51 ? -1.530 4.404 -1.901 1.00 0.00 51 VAL A O 24
ATOM 24151 N N . PRO A 1 52 ? -2.294 6.478 -2.293 1.00 0.00 52 PRO A N 24
ATOM 24152 C CA . PRO A 1 52 ? -1.370 6.710 -3.409 1.00 0.00 52 PRO A CA 24
ATOM 24153 C C . PRO A 1 52 ? 0.055 6.980 -2.925 1.00 0.00 52 PRO A C 24
ATOM 24154 O O . PRO A 1 52 ? 0.724 7.886 -3.425 1.00 0.00 52 PRO A O 24
ATOM 24165 N N . SER A 1 53 ? 0.516 6.195 -1.948 1.00 0.00 53 SER A N 24
ATOM 24166 C CA . SER A 1 53 ? 1.847 6.360 -1.407 1.00 0.00 53 SER A CA 24
ATOM 24167 C C . SER A 1 53 ? 2.886 6.085 -2.468 1.00 0.00 53 SER A C 24
ATOM 24168 O O . SER A 1 53 ? 3.246 4.940 -2.718 1.00 0.00 53 SER A O 24
ATOM 24176 N N . ASN A 1 54 ? 3.373 7.142 -3.085 1.00 0.00 54 ASN A N 24
ATOM 24177 C CA . ASN A 1 54 ? 4.391 7.011 -4.110 1.00 0.00 54 ASN A CA 24
ATOM 24178 C C . ASN A 1 54 ? 5.737 6.636 -3.484 1.00 0.00 54 ASN A C 24
ATOM 24179 O O . ASN A 1 54 ? 6.661 6.204 -4.176 1.00 0.00 54 ASN A O 24
ATOM 24190 N N . TYR A 1 55 ? 5.836 6.813 -2.166 1.00 0.00 55 TYR A N 24
ATOM 24191 C CA . TYR A 1 55 ? 7.044 6.516 -1.424 1.00 0.00 55 TYR A CA 24
ATOM 24192 C C . TYR A 1 55 ? 7.334 5.006 -1.353 1.00 0.00 55 TYR A C 24
ATOM 24193 O O . TYR A 1 55 ? 8.419 4.597 -0.944 1.00 0.00 55 TYR A O 24
ATOM 24211 N N . VAL A 1 56 ? 6.381 4.172 -1.764 1.00 0.00 56 VAL A N 24
ATOM 24212 C CA . VAL A 1 56 ? 6.595 2.726 -1.737 1.00 0.00 56 VAL A CA 24
ATOM 24213 C C . VAL A 1 56 ? 6.640 2.160 -3.150 1.00 0.00 56 VAL A C 24
ATOM 24214 O O . VAL A 1 56 ? 5.871 2.564 -4.023 1.00 0.00 56 VAL A O 24
ATOM 24227 N N . GLU A 1 57 ? 7.553 1.225 -3.361 1.00 0.00 57 GLU A N 24
ATOM 24228 C CA . GLU A 1 57 ? 7.721 0.592 -4.659 1.00 0.00 57 GLU A CA 24
ATOM 24229 C C . GLU A 1 57 ? 8.105 -0.870 -4.489 1.00 0.00 57 GLU A C 24
ATOM 24230 O O . GLU A 1 57 ? 8.577 -1.279 -3.427 1.00 0.00 57 GLU A O 24
ATOM 24243 N N . ARG A 1 58 ? 7.894 -1.656 -5.533 1.00 0.00 58 ARG A N 24
ATOM 24244 C CA . ARG A 1 58 ? 8.210 -3.074 -5.488 1.00 0.00 58 ARG A CA 24
ATOM 24245 C C . ARG A 1 58 ? 9.716 -3.304 -5.461 1.00 0.00 58 ARG A C 24
ATOM 24246 O O . ARG A 1 58 ? 10.468 -2.656 -6.189 1.00 0.00 58 ARG A O 24
ATOM 24267 N N . LYS A 1 59 ? 10.148 -4.236 -4.615 1.00 0.00 59 LYS A N 24
ATOM 24268 C CA . LYS A 1 59 ? 11.563 -4.562 -4.489 1.00 0.00 59 LYS A CA 24
ATOM 24269 C C . LYS A 1 59 ? 11.784 -6.067 -4.612 1.00 0.00 59 LYS A C 24
ATOM 24270 O O . LYS A 1 59 ? 10.786 -6.816 -4.555 1.00 0.00 59 LYS A O 24
ATOM 24289 N N . MET A 1 1 ? -7.619 -13.392 -13.837 1.00 0.00 1 MET A N 25
ATOM 24290 C CA . MET A 1 1 ? -7.984 -13.179 -12.412 1.00 0.00 1 MET A CA 25
ATOM 24291 C C . MET A 1 1 ? -7.235 -11.984 -11.827 1.00 0.00 1 MET A C 25
ATOM 24292 O O . MET A 1 1 ? -6.495 -11.300 -12.532 1.00 0.00 1 MET A O 25
ATOM 24308 N N . THR A 1 2 ? -7.435 -11.740 -10.537 1.00 0.00 2 THR A N 25
ATOM 24309 C CA . THR A 1 2 ? -6.778 -10.629 -9.859 1.00 0.00 2 THR A CA 25
ATOM 24310 C C . THR A 1 2 ? -5.357 -11.001 -9.448 1.00 0.00 2 THR A C 25
ATOM 24311 O O . THR A 1 2 ? -5.135 -12.029 -8.810 1.00 0.00 2 THR A O 25
ATOM 24322 N N . GLU A 1 3 ? -4.399 -10.156 -9.817 1.00 0.00 3 GLU A N 25
ATOM 24323 C CA . GLU A 1 3 ? -2.998 -10.395 -9.487 1.00 0.00 3 GLU A CA 25
ATOM 24324 C C . GLU A 1 3 ? -2.570 -9.558 -8.285 1.00 0.00 3 GLU A C 25
ATOM 24325 O O . GLU A 1 3 ? -2.929 -8.386 -8.173 1.00 0.00 3 GLU A O 25
ATOM 24338 N N . GLU A 1 4 ? -1.803 -10.171 -7.387 1.00 0.00 4 GLU A N 25
ATOM 24339 C CA . GLU A 1 4 ? -1.327 -9.483 -6.191 1.00 0.00 4 GLU A CA 25
ATOM 24340 C C . GLU A 1 4 ? 0.102 -8.987 -6.371 1.00 0.00 4 GLU A C 25
ATOM 24341 O O . GLU A 1 4 ? 0.949 -9.679 -6.936 1.00 0.00 4 GLU A O 25
ATOM 24354 N N . VAL A 1 5 ? 0.355 -7.782 -5.880 1.00 0.00 5 VAL A N 25
ATOM 24355 C CA . VAL A 1 5 ? 1.673 -7.173 -5.971 1.00 0.00 5 VAL A CA 25
ATOM 24356 C C . VAL A 1 5 ? 2.250 -6.934 -4.576 1.00 0.00 5 VAL A C 25
ATOM 24357 O O . VAL A 1 5 ? 1.595 -6.345 -3.717 1.00 0.00 5 VAL A O 25
ATOM 24370 N N . ILE A 1 6 ? 3.481 -7.389 -4.361 1.00 0.00 6 ILE A N 25
ATOM 24371 C CA . ILE A 1 6 ? 4.142 -7.219 -3.073 1.00 0.00 6 ILE A CA 25
ATOM 24372 C C . ILE A 1 6 ? 5.200 -6.123 -3.147 1.00 0.00 6 ILE A C 25
ATOM 24373 O O . ILE A 1 6 ? 6.136 -6.204 -3.942 1.00 0.00 6 ILE A O 25
ATOM 24389 N N . VAL A 1 7 ? 5.045 -5.096 -2.316 1.00 0.00 7 VAL A N 25
ATOM 24390 C CA . VAL A 1 7 ? 5.990 -3.989 -2.300 1.00 0.00 7 VAL A CA 25
ATOM 24391 C C . VAL A 1 7 ? 6.415 -3.630 -0.884 1.00 0.00 7 VAL A C 25
ATOM 24392 O O . VAL A 1 7 ? 5.745 -3.982 0.087 1.00 0.00 7 VAL A O 25
ATOM 24405 N N . ILE A 1 8 ? 7.534 -2.926 -0.779 1.00 0.00 8 ILE A N 25
ATOM 24406 C CA . ILE A 1 8 ? 8.059 -2.515 0.514 1.00 0.00 8 ILE A CA 25
ATOM 24407 C C . ILE A 1 8 ? 8.175 -1.001 0.599 1.00 0.00 8 ILE A C 25
ATOM 24408 O O . ILE A 1 8 ? 8.766 -0.363 -0.273 1.00 0.00 8 ILE A O 25
ATOM 24424 N N . ALA A 1 9 ? 7.608 -0.433 1.655 1.00 0.00 9 ALA A N 25
ATOM 24425 C CA . ALA A 1 9 ? 7.647 1.007 1.855 1.00 0.00 9 ALA A CA 25
ATOM 24426 C C . ALA A 1 9 ? 9.008 1.449 2.380 1.00 0.00 9 ALA A C 25
ATOM 24427 O O . ALA A 1 9 ? 9.499 0.921 3.376 1.00 0.00 9 ALA A O 25
ATOM 24434 N N . LYS A 1 10 ? 9.611 2.419 1.703 1.00 0.00 10 LYS A N 25
ATOM 24435 C CA . LYS A 1 10 ? 10.913 2.940 2.105 1.00 0.00 10 LYS A CA 25
ATOM 24436 C C . LYS A 1 10 ? 10.770 4.170 3.007 1.00 0.00 10 LYS A C 25
ATOM 24437 O O . LYS A 1 10 ? 11.738 4.598 3.637 1.00 0.00 10 LYS A O 25
ATOM 24456 N N . TRP A 1 11 ? 9.564 4.737 3.066 1.00 0.00 11 TRP A N 25
ATOM 24457 C CA . TRP A 1 11 ? 9.313 5.918 3.888 1.00 0.00 11 TRP A CA 25
ATOM 24458 C C . TRP A 1 11 ? 7.951 5.837 4.575 1.00 0.00 11 TRP A C 25
ATOM 24459 O O . TRP A 1 11 ? 7.042 5.158 4.101 1.00 0.00 11 TRP A O 25
ATOM 24480 N N . ASP A 1 12 ? 7.828 6.525 5.708 1.00 0.00 12 ASP A N 25
ATOM 24481 C CA . ASP A 1 12 ? 6.586 6.526 6.471 1.00 0.00 12 ASP A CA 25
ATOM 24482 C C . ASP A 1 12 ? 5.555 7.427 5.810 1.00 0.00 12 ASP A C 25
ATOM 24483 O O . ASP A 1 12 ? 5.802 8.610 5.579 1.00 0.00 12 ASP A O 25
ATOM 24493 N N . TYR A 1 13 ? 4.400 6.857 5.504 1.00 0.00 13 TYR A N 25
ATOM 24494 C CA . TYR A 1 13 ? 3.328 7.606 4.863 1.00 0.00 13 TYR A CA 25
ATOM 24495 C C . TYR A 1 13 ? 2.019 7.453 5.625 1.00 0.00 13 TYR A C 25
ATOM 24496 O O . TYR A 1 13 ? 1.686 6.369 6.105 1.00 0.00 13 TYR A O 25
ATOM 24514 N N . THR A 1 14 ? 1.279 8.549 5.722 1.00 0.00 14 THR A N 25
ATOM 24515 C CA . THR A 1 14 ? -0.001 8.549 6.414 1.00 0.00 14 THR A CA 25
ATOM 24516 C C . THR A 1 14 ? -1.152 8.562 5.417 1.00 0.00 14 THR A C 25
ATOM 24517 O O . THR A 1 14 ? -1.112 9.273 4.414 1.00 0.00 14 THR A O 25
ATOM 24528 N N . ALA A 1 15 ? -2.174 7.766 5.702 1.00 0.00 15 ALA A N 25
ATOM 24529 C CA . ALA A 1 15 ? -3.341 7.669 4.843 1.00 0.00 15 ALA A CA 25
ATOM 24530 C C . ALA A 1 15 ? -4.028 9.015 4.670 1.00 0.00 15 ALA A C 25
ATOM 24531 O O . ALA A 1 15 ? -4.195 9.767 5.630 1.00 0.00 15 ALA A O 25
ATOM 24538 N N . GLN A 1 16 ? -4.444 9.307 3.441 1.00 0.00 16 GLN A N 25
ATOM 24539 C CA . GLN A 1 16 ? -5.142 10.556 3.153 1.00 0.00 16 GLN A CA 25
ATOM 24540 C C . GLN A 1 16 ? -6.651 10.423 3.391 1.00 0.00 16 GLN A C 25
ATOM 24541 O O . GLN A 1 16 ? -7.400 11.385 3.217 1.00 0.00 16 GLN A O 25
ATOM 24555 N N . GLN A 1 17 ? -7.090 9.233 3.804 1.00 0.00 17 GLN A N 25
ATOM 24556 C CA . GLN A 1 17 ? -8.499 8.981 4.084 1.00 0.00 17 GLN A CA 25
ATOM 24557 C C . GLN A 1 17 ? -8.629 7.956 5.211 1.00 0.00 17 GLN A C 25
ATOM 24558 O O . GLN A 1 17 ? -7.652 7.312 5.592 1.00 0.00 17 GLN A O 25
ATOM 24572 N N . ASP A 1 18 ? -9.831 7.813 5.754 1.00 0.00 18 ASP A N 25
ATOM 24573 C CA . ASP A 1 18 ? -10.065 6.868 6.842 1.00 0.00 18 ASP A CA 25
ATOM 24574 C C . ASP A 1 18 ? -10.064 5.430 6.338 1.00 0.00 18 ASP A C 25
ATOM 24575 O O . ASP A 1 18 ? -9.713 4.502 7.068 1.00 0.00 18 ASP A O 25
ATOM 24585 N N . GLN A 1 19 ? -10.472 5.256 5.091 1.00 0.00 19 GLN A N 25
ATOM 24586 C CA . GLN A 1 19 ? -10.537 3.935 4.477 1.00 0.00 19 GLN A CA 25
ATOM 24587 C C . GLN A 1 19 ? -9.157 3.416 4.076 1.00 0.00 19 GLN A C 25
ATOM 24588 O O . GLN A 1 19 ? -8.995 2.229 3.799 1.00 0.00 19 GLN A O 25
ATOM 24602 N N . GLU A 1 20 ? -8.165 4.299 4.040 1.00 0.00 20 GLU A N 25
ATOM 24603 C CA . GLU A 1 20 ? -6.816 3.892 3.656 1.00 0.00 20 GLU A CA 25
ATOM 24604 C C . GLU A 1 20 ? -6.045 3.360 4.853 1.00 0.00 20 GLU A C 25
ATOM 24605 O O . GLU A 1 20 ? -6.563 3.313 5.969 1.00 0.00 20 GLU A O 25
ATOM 24618 N N . LEU A 1 21 ? -4.815 2.924 4.605 1.00 0.00 21 LEU A N 25
ATOM 24619 C CA . LEU A 1 21 ? -3.984 2.354 5.654 1.00 0.00 21 LEU A CA 25
ATOM 24620 C C . LEU A 1 21 ? -2.643 3.077 5.760 1.00 0.00 21 LEU A C 25
ATOM 24621 O O . LEU A 1 21 ? -2.043 3.455 4.761 1.00 0.00 21 LEU A O 25
ATOM 24637 N N . ASP A 1 22 ? -2.172 3.258 6.986 1.00 0.00 22 ASP A N 25
ATOM 24638 C CA . ASP A 1 22 ? -0.898 3.927 7.223 1.00 0.00 22 ASP A CA 25
ATOM 24639 C C . ASP A 1 22 ? 0.266 2.963 7.013 1.00 0.00 22 ASP A C 25
ATOM 24640 O O . ASP A 1 22 ? 0.150 1.767 7.281 1.00 0.00 22 ASP A O 25
ATOM 24650 N N . ILE A 1 23 ? 1.392 3.493 6.547 1.00 0.00 23 ILE A N 25
ATOM 24651 C CA . ILE A 1 23 ? 2.582 2.681 6.319 1.00 0.00 23 ILE A CA 25
ATOM 24652 C C . ILE A 1 23 ? 3.795 3.322 6.990 1.00 0.00 23 ILE A C 25
ATOM 24653 O O . ILE A 1 23 ? 3.749 4.488 7.382 1.00 0.00 23 ILE A O 25
ATOM 24669 N N . LYS A 1 24 ? 4.873 2.558 7.136 1.00 0.00 24 LYS A N 25
ATOM 24670 C CA . LYS A 1 24 ? 6.082 3.064 7.782 1.00 0.00 24 LYS A CA 25
ATOM 24671 C C . LYS A 1 24 ? 7.271 3.101 6.824 1.00 0.00 24 LYS A C 25
ATOM 24672 O O . LYS A 1 24 ? 7.174 2.680 5.671 1.00 0.00 24 LYS A O 25
ATOM 24691 N N . LYS A 1 25 ? 8.395 3.615 7.324 1.00 0.00 25 LYS A N 25
ATOM 24692 C CA . LYS A 1 25 ? 9.620 3.724 6.536 1.00 0.00 25 LYS A CA 25
ATOM 24693 C C . LYS A 1 25 ? 10.126 2.368 6.091 1.00 0.00 25 LYS A C 25
ATOM 24694 O O . LYS A 1 25 ? 10.760 2.244 5.043 1.00 0.00 25 LYS A O 25
ATOM 24713 N N . ASN A 1 26 ? 9.857 1.354 6.891 1.00 0.00 26 ASN A N 25
ATOM 24714 C CA . ASN A 1 26 ? 10.303 0.007 6.571 1.00 0.00 26 ASN A CA 25
ATOM 24715 C C . ASN A 1 26 ? 9.176 -1.001 6.770 1.00 0.00 26 ASN A C 25
ATOM 24716 O O . ASN A 1 26 ? 9.332 -1.998 7.478 1.00 0.00 26 ASN A O 25
ATOM 24727 N N . GLU A 1 27 ? 8.037 -0.734 6.140 1.00 0.00 27 GLU A N 25
ATOM 24728 C CA . GLU A 1 27 ? 6.882 -1.612 6.242 1.00 0.00 27 GLU A CA 25
ATOM 24729 C C . GLU A 1 27 ? 6.518 -2.198 4.882 1.00 0.00 27 GLU A C 25
ATOM 24730 O O . GLU A 1 27 ? 6.537 -1.501 3.867 1.00 0.00 27 GLU A O 25
ATOM 24743 N N . ARG A 1 28 ? 6.196 -3.485 4.870 1.00 0.00 28 ARG A N 25
ATOM 24744 C CA . ARG A 1 28 ? 5.837 -4.174 3.647 1.00 0.00 28 ARG A CA 25
ATOM 24745 C C . ARG A 1 28 ? 4.324 -4.241 3.476 1.00 0.00 28 ARG A C 25
ATOM 24746 O O . ARG A 1 28 ? 3.616 -4.758 4.340 1.00 0.00 28 ARG A O 25
ATOM 24767 N N . LEU A 1 29 ? 3.834 -3.716 2.361 1.00 0.00 29 LEU A N 25
ATOM 24768 C CA . LEU A 1 29 ? 2.406 -3.717 2.085 1.00 0.00 29 LEU A CA 25
ATOM 24769 C C . LEU A 1 29 ? 2.087 -4.543 0.835 1.00 0.00 29 LEU A C 25
ATOM 24770 O O . LEU A 1 29 ? 2.887 -4.604 -0.100 1.00 0.00 29 LEU A O 25
ATOM 24786 N N . TRP A 1 30 ? 0.910 -5.171 0.826 1.00 0.00 30 TRP A N 25
ATOM 24787 C CA . TRP A 1 30 ? 0.475 -5.991 -0.308 1.00 0.00 30 TRP A CA 25
ATOM 24788 C C . TRP A 1 30 ? -0.495 -5.226 -1.202 1.00 0.00 30 TRP A C 25
ATOM 24789 O O . TRP A 1 30 ? -1.649 -5.006 -0.833 1.00 0.00 30 TRP A O 25
ATOM 24810 N N . LEU A 1 31 ? -0.020 -4.808 -2.372 1.00 0.00 31 LEU A N 25
ATOM 24811 C CA . LEU A 1 31 ? -0.847 -4.052 -3.314 1.00 0.00 31 LEU A CA 25
ATOM 24812 C C . LEU A 1 31 ? -1.833 -4.956 -4.048 1.00 0.00 31 LEU A C 25
ATOM 24813 O O . LEU A 1 31 ? -1.538 -6.115 -4.338 1.00 0.00 31 LEU A O 25
ATOM 24829 N N . LEU A 1 32 ? -3.006 -4.406 -4.349 1.00 0.00 32 LEU A N 25
ATOM 24830 C CA . LEU A 1 32 ? -4.047 -5.145 -5.057 1.00 0.00 32 LEU A CA 25
ATOM 24831 C C . LEU A 1 32 ? -4.254 -4.578 -6.461 1.00 0.00 32 LEU A C 25
ATOM 24832 O O . LEU A 1 32 ? -4.610 -5.304 -7.388 1.00 0.00 32 LEU A O 25
ATOM 24848 N N . ASP A 1 33 ? -4.020 -3.276 -6.610 1.00 0.00 33 ASP A N 25
ATOM 24849 C CA . ASP A 1 33 ? -4.169 -2.607 -7.898 1.00 0.00 33 ASP A CA 25
ATOM 24850 C C . ASP A 1 33 ? -3.412 -1.282 -7.902 1.00 0.00 33 ASP A C 25
ATOM 24851 O O . ASP A 1 33 ? -3.682 -0.399 -7.088 1.00 0.00 33 ASP A O 25
ATOM 24861 N N . ASP A 1 34 ? -2.455 -1.157 -8.815 1.00 0.00 34 ASP A N 25
ATOM 24862 C CA . ASP A 1 34 ? -1.647 0.056 -8.919 1.00 0.00 34 ASP A CA 25
ATOM 24863 C C . ASP A 1 34 ? -1.948 0.847 -10.194 1.00 0.00 34 ASP A C 25
ATOM 24864 O O . ASP A 1 34 ? -1.326 1.879 -10.448 1.00 0.00 34 ASP A O 25
ATOM 24874 N N . SER A 1 35 ? -2.893 0.366 -10.998 1.00 0.00 35 SER A N 25
ATOM 24875 C CA . SER A 1 35 ? -3.251 1.037 -12.242 1.00 0.00 35 SER A CA 25
ATOM 24876 C C . SER A 1 35 ? -3.829 2.427 -11.983 1.00 0.00 35 SER A C 25
ATOM 24877 O O . SER A 1 35 ? -3.555 3.371 -12.725 1.00 0.00 35 SER A O 25
ATOM 24885 N N . LYS A 1 36 ? -4.634 2.543 -10.934 1.00 0.00 36 LYS A N 25
ATOM 24886 C CA . LYS A 1 36 ? -5.261 3.812 -10.581 1.00 0.00 36 LYS A CA 25
ATOM 24887 C C . LYS A 1 36 ? -4.315 4.706 -9.798 1.00 0.00 36 LYS A C 25
ATOM 24888 O O . LYS A 1 36 ? -3.367 4.232 -9.172 1.00 0.00 36 LYS A O 25
ATOM 24907 N N . THR A 1 37 ? -4.602 6.008 -9.805 1.00 0.00 37 THR A N 25
ATOM 24908 C CA . THR A 1 37 ? -3.800 6.972 -9.060 1.00 0.00 37 THR A CA 25
ATOM 24909 C C . THR A 1 37 ? -3.772 6.568 -7.589 1.00 0.00 37 THR A C 25
ATOM 24910 O O . THR A 1 37 ? -2.758 6.706 -6.906 1.00 0.00 37 THR A O 25
ATOM 24921 N N . TRP A 1 38 ? -4.898 6.018 -7.135 1.00 0.00 38 TRP A N 25
ATOM 24922 C CA . TRP A 1 38 ? -5.027 5.530 -5.771 1.00 0.00 38 TRP A CA 25
ATOM 24923 C C . TRP A 1 38 ? -4.771 4.025 -5.770 1.00 0.00 38 TRP A C 25
ATOM 24924 O O . TRP A 1 38 ? -5.334 3.297 -6.587 1.00 0.00 38 TRP A O 25
ATOM 24945 N N . TRP A 1 39 ? -3.891 3.564 -4.889 1.00 0.00 39 TRP A N 25
ATOM 24946 C CA . TRP A 1 39 ? -3.541 2.146 -4.845 1.00 0.00 39 TRP A CA 25
ATOM 24947 C C . TRP A 1 39 ? -4.183 1.412 -3.686 1.00 0.00 39 TRP A C 25
ATOM 24948 O O . TRP A 1 39 ? -4.101 1.854 -2.545 1.00 0.00 39 TRP A O 25
ATOM 24969 N N . ARG A 1 40 ? -4.767 0.255 -3.983 1.00 0.00 40 ARG A N 25
ATOM 24970 C CA . ARG A 1 40 ? -5.375 -0.575 -2.958 1.00 0.00 40 ARG A CA 25
ATOM 24971 C C . ARG A 1 40 ? -4.323 -1.502 -2.381 1.00 0.00 40 ARG A C 25
ATOM 24972 O O . ARG A 1 40 ? -3.541 -2.101 -3.121 1.00 0.00 40 ARG A O 25
ATOM 24993 N N . VAL A 1 41 ? -4.283 -1.604 -1.063 1.00 0.00 41 VAL A N 25
ATOM 24994 C CA . VAL A 1 41 ? -3.297 -2.444 -0.414 1.00 0.00 41 VAL A CA 25
ATOM 24995 C C . VAL A 1 41 ? -3.892 -3.205 0.769 1.00 0.00 41 VAL A C 25
ATOM 24996 O O . VAL A 1 41 ? -4.940 -2.831 1.289 1.00 0.00 41 VAL A O 25
ATOM 25009 N N . ARG A 1 42 ? -3.214 -4.269 1.189 1.00 0.00 42 ARG A N 25
ATOM 25010 C CA . ARG A 1 42 ? -3.684 -5.078 2.304 1.00 0.00 42 ARG A CA 25
ATOM 25011 C C . ARG A 1 42 ? -2.606 -5.205 3.374 1.00 0.00 42 ARG A C 25
ATOM 25012 O O . ARG A 1 42 ? -1.420 -5.315 3.065 1.00 0.00 42 ARG A O 25
ATOM 25033 N N . ASN A 1 43 ? -3.030 -5.179 4.634 1.00 0.00 43 ASN A N 25
ATOM 25034 C CA . ASN A 1 43 ? -2.100 -5.281 5.758 1.00 0.00 43 ASN A CA 25
ATOM 25035 C C . ASN A 1 43 ? -2.276 -6.599 6.512 1.00 0.00 43 ASN A C 25
ATOM 25036 O O . ASN A 1 43 ? -3.271 -7.302 6.328 1.00 0.00 43 ASN A O 25
ATOM 25047 N N . ALA A 1 44 ? -1.300 -6.931 7.358 1.00 0.00 44 ALA A N 25
ATOM 25048 C CA . ALA A 1 44 ? -1.341 -8.163 8.141 1.00 0.00 44 ALA A CA 25
ATOM 25049 C C . ALA A 1 44 ? -2.579 -8.219 9.027 1.00 0.00 44 ALA A C 25
ATOM 25050 O O . ALA A 1 44 ? -3.082 -9.298 9.339 1.00 0.00 44 ALA A O 25
ATOM 25057 N N . ALA A 1 45 ? -3.086 -7.049 9.412 1.00 0.00 45 ALA A N 25
ATOM 25058 C CA . ALA A 1 45 ? -4.281 -6.973 10.248 1.00 0.00 45 ALA A CA 25
ATOM 25059 C C . ALA A 1 45 ? -5.551 -7.334 9.465 1.00 0.00 45 ALA A C 25
ATOM 25060 O O . ALA A 1 45 ? -6.657 -7.225 9.994 1.00 0.00 45 ALA A O 25
ATOM 25067 N N . ASN A 1 46 ? -5.394 -7.759 8.203 1.00 0.00 46 ASN A N 25
ATOM 25068 C CA . ASN A 1 46 ? -6.518 -8.124 7.356 1.00 0.00 46 ASN A CA 25
ATOM 25069 C C . ASN A 1 46 ? -7.341 -6.898 6.980 1.00 0.00 46 ASN A C 25
ATOM 25070 O O . ASN A 1 46 ? -8.530 -7.001 6.676 1.00 0.00 46 ASN A O 25
ATOM 25081 N N . ARG A 1 47 ? -6.689 -5.738 6.987 1.00 0.00 47 ARG A N 25
ATOM 25082 C CA . ARG A 1 47 ? -7.339 -4.486 6.634 1.00 0.00 47 ARG A CA 25
ATOM 25083 C C . ARG A 1 47 ? -6.800 -3.969 5.307 1.00 0.00 47 ARG A C 25
ATOM 25084 O O . ARG A 1 47 ? -5.587 -3.914 5.100 1.00 0.00 47 ARG A O 25
ATOM 25105 N N . THR A 1 48 ? -7.701 -3.595 4.407 1.00 0.00 48 THR A N 25
ATOM 25106 C CA . THR A 1 48 ? -7.303 -3.088 3.101 1.00 0.00 48 THR A CA 25
ATOM 25107 C C . THR A 1 48 ? -7.808 -1.662 2.886 1.00 0.00 48 THR A C 25
ATOM 25108 O O . THR A 1 48 ? -8.771 -1.234 3.521 1.00 0.00 48 THR A O 25
ATOM 25119 N N . GLY A 1 49 ? -7.145 -0.931 1.994 1.00 0.00 49 GLY A N 25
ATOM 25120 C CA . GLY A 1 49 ? -7.537 0.441 1.713 1.00 0.00 49 GLY A CA 25
ATOM 25121 C C . GLY A 1 49 ? -6.769 1.026 0.541 1.00 0.00 49 GLY A C 25
ATOM 25122 O O . GLY A 1 49 ? -5.904 0.361 -0.023 1.00 0.00 49 GLY A O 25
ATOM 25126 N N . TYR A 1 50 ? -7.086 2.268 0.168 1.00 0.00 50 TYR A N 25
ATOM 25127 C CA . TYR A 1 50 ? -6.412 2.918 -0.958 1.00 0.00 50 TYR A CA 25
ATOM 25128 C C . TYR A 1 50 ? -5.475 4.031 -0.504 1.00 0.00 50 TYR A C 25
ATOM 25129 O O . TYR A 1 50 ? -5.920 5.049 0.021 1.00 0.00 50 TYR A O 25
ATOM 25147 N N . VAL A 1 51 ? -4.180 3.842 -0.734 1.00 0.00 51 VAL A N 25
ATOM 25148 C CA . VAL A 1 51 ? -3.186 4.839 -0.358 1.00 0.00 51 VAL A CA 25
ATOM 25149 C C . VAL A 1 51 ? -2.268 5.185 -1.526 1.00 0.00 51 VAL A C 25
ATOM 25150 O O . VAL A 1 51 ? -1.426 4.372 -1.917 1.00 0.00 51 VAL A O 25
ATOM 25163 N N . PRO A 1 52 ? -2.369 6.408 -2.092 1.00 0.00 52 PRO A N 25
ATOM 25164 C CA . PRO A 1 52 ? -1.504 6.837 -3.198 1.00 0.00 52 PRO A CA 25
ATOM 25165 C C . PRO A 1 52 ? -0.072 7.111 -2.739 1.00 0.00 52 PRO A C 25
ATOM 25166 O O . PRO A 1 52 ? 0.607 7.982 -3.282 1.00 0.00 52 PRO A O 25
ATOM 25177 N N . SER A 1 53 ? 0.381 6.365 -1.736 1.00 0.00 53 SER A N 25
ATOM 25178 C CA . SER A 1 53 ? 1.712 6.520 -1.204 1.00 0.00 53 SER A CA 25
ATOM 25179 C C . SER A 1 53 ? 2.743 6.069 -2.217 1.00 0.00 53 SER A C 25
ATOM 25180 O O . SER A 1 53 ? 3.209 4.943 -2.174 1.00 0.00 53 SER A O 25
ATOM 25188 N N . ASN A 1 54 ? 3.118 6.960 -3.122 1.00 0.00 54 ASN A N 25
ATOM 25189 C CA . ASN A 1 54 ? 4.126 6.627 -4.122 1.00 0.00 54 ASN A CA 25
ATOM 25190 C C . ASN A 1 54 ? 5.483 6.358 -3.461 1.00 0.00 54 ASN A C 25
ATOM 25191 O O . ASN A 1 54 ? 6.404 5.853 -4.103 1.00 0.00 54 ASN A O 25
ATOM 25202 N N . TYR A 1 55 ? 5.596 6.689 -2.166 1.00 0.00 55 TYR A N 25
ATOM 25203 C CA . TYR A 1 55 ? 6.821 6.482 -1.410 1.00 0.00 55 TYR A CA 25
ATOM 25204 C C . TYR A 1 55 ? 7.196 4.998 -1.303 1.00 0.00 55 TYR A C 25
ATOM 25205 O O . TYR A 1 55 ? 8.296 4.668 -0.859 1.00 0.00 55 TYR A O 25
ATOM 25223 N N . VAL A 1 56 ? 6.293 4.101 -1.712 1.00 0.00 56 VAL A N 25
ATOM 25224 C CA . VAL A 1 56 ? 6.566 2.668 -1.654 1.00 0.00 56 VAL A CA 25
ATOM 25225 C C . VAL A 1 56 ? 6.545 2.057 -3.056 1.00 0.00 56 VAL A C 25
ATOM 25226 O O . VAL A 1 56 ? 5.696 2.392 -3.881 1.00 0.00 56 VAL A O 25
ATOM 25239 N N . GLU A 1 57 ? 7.490 1.157 -3.306 1.00 0.00 57 GLU A N 25
ATOM 25240 C CA . GLU A 1 57 ? 7.597 0.489 -4.598 1.00 0.00 57 GLU A CA 25
ATOM 25241 C C . GLU A 1 57 ? 8.008 -0.967 -4.417 1.00 0.00 57 GLU A C 25
ATOM 25242 O O . GLU A 1 57 ? 8.513 -1.352 -3.362 1.00 0.00 57 GLU A O 25
ATOM 25255 N N . ARG A 1 58 ? 7.786 -1.779 -5.447 1.00 0.00 58 ARG A N 25
ATOM 25256 C CA . ARG A 1 58 ? 8.136 -3.192 -5.382 1.00 0.00 58 ARG A CA 25
ATOM 25257 C C . ARG A 1 58 ? 9.647 -3.388 -5.414 1.00 0.00 58 ARG A C 25
ATOM 25258 O O . ARG A 1 58 ? 10.359 -2.695 -6.142 1.00 0.00 58 ARG A O 25
ATOM 25279 N N . LYS A 1 59 ? 10.129 -4.343 -4.627 1.00 0.00 59 LYS A N 25
ATOM 25280 C CA . LYS A 1 59 ? 11.554 -4.639 -4.571 1.00 0.00 59 LYS A CA 25
ATOM 25281 C C . LYS A 1 59 ? 11.895 -5.820 -5.476 1.00 0.00 59 LYS A C 25
ATOM 25282 O O . LYS A 1 59 ? 11.058 -6.740 -5.584 1.00 0.00 59 LYS A O 25
ATOM 25301 N N . MET A 1 1 ? -7.733 -7.432 -10.720 1.00 0.00 1 MET A N 26
ATOM 25302 C CA . MET A 1 1 ? -6.596 -8.388 -10.880 1.00 0.00 1 MET A CA 26
ATOM 25303 C C . MET A 1 1 ? -6.657 -9.506 -9.843 1.00 0.00 1 MET A C 26
ATOM 25304 O O . MET A 1 1 ? -6.857 -9.253 -8.654 1.00 0.00 1 MET A O 26
ATOM 25320 N N . THR A 1 2 ? -6.481 -10.740 -10.299 1.00 0.00 2 THR A N 26
ATOM 25321 C CA . THR A 1 2 ? -6.513 -11.894 -9.405 1.00 0.00 2 THR A CA 26
ATOM 25322 C C . THR A 1 2 ? -5.127 -12.197 -8.831 1.00 0.00 2 THR A C 26
ATOM 25323 O O . THR A 1 2 ? -4.978 -13.094 -8.000 1.00 0.00 2 THR A O 26
ATOM 25334 N N . GLU A 1 3 ? -4.115 -11.449 -9.272 1.00 0.00 3 GLU A N 26
ATOM 25335 C CA . GLU A 1 3 ? -2.750 -11.648 -8.794 1.00 0.00 3 GLU A CA 26
ATOM 25336 C C . GLU A 1 3 ? -2.399 -10.637 -7.705 1.00 0.00 3 GLU A C 26
ATOM 25337 O O . GLU A 1 3 ? -2.720 -9.454 -7.812 1.00 0.00 3 GLU A O 26
ATOM 25350 N N . GLU A 1 4 ? -1.738 -11.114 -6.655 1.00 0.00 4 GLU A N 26
ATOM 25351 C CA . GLU A 1 4 ? -1.344 -10.253 -5.545 1.00 0.00 4 GLU A CA 26
ATOM 25352 C C . GLU A 1 4 ? -0.000 -9.591 -5.814 1.00 0.00 4 GLU A C 26
ATOM 25353 O O . GLU A 1 4 ? 0.915 -10.205 -6.362 1.00 0.00 4 GLU A O 26
ATOM 25366 N N . VAL A 1 5 ? 0.106 -8.331 -5.416 1.00 0.00 5 VAL A N 26
ATOM 25367 C CA . VAL A 1 5 ? 1.330 -7.566 -5.600 1.00 0.00 5 VAL A CA 26
ATOM 25368 C C . VAL A 1 5 ? 2.020 -7.327 -4.258 1.00 0.00 5 VAL A C 26
ATOM 25369 O O . VAL A 1 5 ? 1.386 -6.906 -3.292 1.00 0.00 5 VAL A O 26
ATOM 25382 N N . ILE A 1 6 ? 3.318 -7.607 -4.206 1.00 0.00 6 ILE A N 26
ATOM 25383 C CA . ILE A 1 6 ? 4.091 -7.429 -2.979 1.00 0.00 6 ILE A CA 26
ATOM 25384 C C . ILE A 1 6 ? 5.159 -6.352 -3.147 1.00 0.00 6 ILE A C 26
ATOM 25385 O O . ILE A 1 6 ? 6.063 -6.487 -3.972 1.00 0.00 6 ILE A O 26
ATOM 25401 N N . VAL A 1 7 ? 5.058 -5.288 -2.352 1.00 0.00 7 VAL A N 26
ATOM 25402 C CA . VAL A 1 7 ? 6.026 -4.199 -2.411 1.00 0.00 7 VAL A CA 26
ATOM 25403 C C . VAL A 1 7 ? 6.511 -3.815 -1.020 1.00 0.00 7 VAL A C 26
ATOM 25404 O O . VAL A 1 7 ? 5.858 -4.108 -0.019 1.00 0.00 7 VAL A O 26
ATOM 25417 N N . ILE A 1 8 ? 7.656 -3.148 -0.968 1.00 0.00 8 ILE A N 26
ATOM 25418 C CA . ILE A 1 8 ? 8.225 -2.714 0.298 1.00 0.00 8 ILE A CA 26
ATOM 25419 C C . ILE A 1 8 ? 8.293 -1.196 0.358 1.00 0.00 8 ILE A C 26
ATOM 25420 O O . ILE A 1 8 ? 8.843 -0.551 -0.536 1.00 0.00 8 ILE A O 26
ATOM 25436 N N . ALA A 1 9 ? 7.733 -0.634 1.419 1.00 0.00 9 ALA A N 26
ATOM 25437 C CA . ALA A 1 9 ? 7.728 0.807 1.599 1.00 0.00 9 ALA A CA 26
ATOM 25438 C C . ALA A 1 9 ? 9.107 1.299 2.022 1.00 0.00 9 ALA A C 26
ATOM 25439 O O . ALA A 1 9 ? 9.861 0.578 2.675 1.00 0.00 9 ALA A O 26
ATOM 25446 N N . LYS A 1 10 ? 9.432 2.529 1.637 1.00 0.00 10 LYS A N 26
ATOM 25447 C CA . LYS A 1 10 ? 10.721 3.125 1.971 1.00 0.00 10 LYS A CA 26
ATOM 25448 C C . LYS A 1 10 ? 10.555 4.288 2.949 1.00 0.00 10 LYS A C 26
ATOM 25449 O O . LYS A 1 10 ? 11.501 4.674 3.637 1.00 0.00 10 LYS A O 26
ATOM 25468 N N . TRP A 1 11 ? 9.347 4.841 3.004 1.00 0.00 11 TRP A N 26
ATOM 25469 C CA . TRP A 1 11 ? 9.049 5.961 3.894 1.00 0.00 11 TRP A CA 26
ATOM 25470 C C . TRP A 1 11 ? 7.661 5.802 4.514 1.00 0.00 11 TRP A C 26
ATOM 25471 O O . TRP A 1 11 ? 6.770 5.193 3.921 1.00 0.00 11 TRP A O 26
ATOM 25492 N N . ASP A 1 12 ? 7.492 6.338 5.718 1.00 0.00 12 ASP A N 26
ATOM 25493 C CA . ASP A 1 12 ? 6.220 6.244 6.426 1.00 0.00 12 ASP A CA 26
ATOM 25494 C C . ASP A 1 12 ? 5.171 7.155 5.804 1.00 0.00 12 ASP A C 26
ATOM 25495 O O . ASP A 1 12 ? 5.378 8.362 5.670 1.00 0.00 12 ASP A O 26
ATOM 25505 N N . TYR A 1 13 ? 4.042 6.568 5.431 1.00 0.00 13 TYR A N 26
ATOM 25506 C CA . TYR A 1 13 ? 2.948 7.319 4.829 1.00 0.00 13 TYR A CA 26
ATOM 25507 C C . TYR A 1 13 ? 1.645 7.052 5.569 1.00 0.00 13 TYR A C 26
ATOM 25508 O O . TYR A 1 13 ? 1.312 5.904 5.869 1.00 0.00 13 TYR A O 26
ATOM 25526 N N . THR A 1 14 ? 0.910 8.116 5.864 1.00 0.00 14 THR A N 26
ATOM 25527 C CA . THR A 1 14 ? -0.356 7.994 6.574 1.00 0.00 14 THR A CA 26
ATOM 25528 C C . THR A 1 14 ? -1.536 8.104 5.615 1.00 0.00 14 THR A C 26
ATOM 25529 O O . THR A 1 14 ? -1.535 8.926 4.699 1.00 0.00 14 THR A O 26
ATOM 25540 N N . ALA A 1 15 ? -2.540 7.265 5.837 1.00 0.00 15 ALA A N 26
ATOM 25541 C CA . ALA A 1 15 ? -3.733 7.246 5.009 1.00 0.00 15 ALA A CA 26
ATOM 25542 C C . ALA A 1 15 ? -4.391 8.618 4.938 1.00 0.00 15 ALA A C 26
ATOM 25543 O O . ALA A 1 15 ? -4.640 9.250 5.965 1.00 0.00 15 ALA A O 26
ATOM 25550 N N . GLN A 1 16 ? -4.682 9.073 3.721 1.00 0.00 16 GLN A N 26
ATOM 25551 C CA . GLN A 1 16 ? -5.326 10.368 3.538 1.00 0.00 16 GLN A CA 26
ATOM 25552 C C . GLN A 1 16 ? -6.732 10.339 4.126 1.00 0.00 16 GLN A C 26
ATOM 25553 O O . GLN A 1 16 ? -7.235 11.347 4.622 1.00 0.00 16 GLN A O 26
ATOM 25567 N N . GLN A 1 17 ? -7.355 9.166 4.071 1.00 0.00 17 GLN A N 26
ATOM 25568 C CA . GLN A 1 17 ? -8.700 8.978 4.599 1.00 0.00 17 GLN A CA 26
ATOM 25569 C C . GLN A 1 17 ? -8.745 7.742 5.492 1.00 0.00 17 GLN A C 26
ATOM 25570 O O . GLN A 1 17 ? -7.845 6.908 5.454 1.00 0.00 17 GLN A O 26
ATOM 25584 N N . ASP A 1 18 ? -9.792 7.625 6.299 1.00 0.00 18 ASP A N 26
ATOM 25585 C CA . ASP A 1 18 ? -9.926 6.484 7.199 1.00 0.00 18 ASP A CA 26
ATOM 25586 C C . ASP A 1 18 ? -10.080 5.184 6.423 1.00 0.00 18 ASP A C 26
ATOM 25587 O O . ASP A 1 18 ? -9.601 4.133 6.847 1.00 0.00 18 ASP A O 26
ATOM 25597 N N . GLN A 1 19 ? -10.753 5.267 5.288 1.00 0.00 19 GLN A N 26
ATOM 25598 C CA . GLN A 1 19 ? -10.979 4.099 4.444 1.00 0.00 19 GLN A CA 26
ATOM 25599 C C . GLN A 1 19 ? -9.669 3.557 3.879 1.00 0.00 19 GLN A C 26
ATOM 25600 O O . GLN A 1 19 ? -9.600 2.405 3.451 1.00 0.00 19 GLN A O 26
ATOM 25614 N N . GLU A 1 20 ? -8.630 4.388 3.877 1.00 0.00 20 GLU A N 26
ATOM 25615 C CA . GLU A 1 20 ? -7.332 3.974 3.356 1.00 0.00 20 GLU A CA 26
ATOM 25616 C C . GLU A 1 20 ? -6.540 3.194 4.404 1.00 0.00 20 GLU A C 26
ATOM 25617 O O . GLU A 1 20 ? -7.032 2.944 5.505 1.00 0.00 20 GLU A O 26
ATOM 25630 N N . LEU A 1 21 ? -5.324 2.782 4.046 1.00 0.00 21 LEU A N 26
ATOM 25631 C CA . LEU A 1 21 ? -4.488 1.996 4.952 1.00 0.00 21 LEU A CA 26
ATOM 25632 C C . LEU A 1 21 ? -3.158 2.686 5.254 1.00 0.00 21 LEU A C 26
ATOM 25633 O O . LEU A 1 21 ? -2.480 3.179 4.357 1.00 0.00 21 LEU A O 26
ATOM 25649 N N . ASP A 1 22 ? -2.782 2.705 6.528 1.00 0.00 22 ASP A N 26
ATOM 25650 C CA . ASP A 1 22 ? -1.529 3.325 6.945 1.00 0.00 22 ASP A CA 26
ATOM 25651 C C . ASP A 1 22 ? -0.340 2.408 6.664 1.00 0.00 22 ASP A C 26
ATOM 25652 O O . ASP A 1 22 ? -0.445 1.186 6.774 1.00 0.00 22 ASP A O 26
ATOM 25662 N N . ILE A 1 23 ? 0.794 3.009 6.317 1.00 0.00 23 ILE A N 26
ATOM 25663 C CA . ILE A 1 23 ? 2.011 2.256 6.039 1.00 0.00 23 ILE A CA 26
ATOM 25664 C C . ILE A 1 23 ? 3.195 2.884 6.772 1.00 0.00 23 ILE A C 26
ATOM 25665 O O . ILE A 1 23 ? 3.111 4.024 7.227 1.00 0.00 23 ILE A O 26
ATOM 25681 N N . LYS A 1 24 ? 4.291 2.143 6.892 1.00 0.00 24 LYS A N 26
ATOM 25682 C CA . LYS A 1 24 ? 5.473 2.651 7.585 1.00 0.00 24 LYS A CA 26
ATOM 25683 C C . LYS A 1 24 ? 6.651 2.816 6.633 1.00 0.00 24 LYS A C 26
ATOM 25684 O O . LYS A 1 24 ? 6.532 2.601 5.428 1.00 0.00 24 LYS A O 26
ATOM 25703 N N . LYS A 1 25 ? 7.787 3.210 7.195 1.00 0.00 25 LYS A N 26
ATOM 25704 C CA . LYS A 1 25 ? 9.003 3.425 6.422 1.00 0.00 25 LYS A CA 26
ATOM 25705 C C . LYS A 1 25 ? 9.497 2.145 5.775 1.00 0.00 25 LYS A C 26
ATOM 25706 O O . LYS A 1 25 ? 9.676 2.084 4.562 1.00 0.00 25 LYS A O 26
ATOM 25725 N N . ASN A 1 26 ? 9.746 1.140 6.594 1.00 0.00 26 ASN A N 26
ATOM 25726 C CA . ASN A 1 26 ? 10.256 -0.132 6.104 1.00 0.00 26 ASN A CA 26
ATOM 25727 C C . ASN A 1 26 ? 9.167 -1.196 5.967 1.00 0.00 26 ASN A C 26
ATOM 25728 O O . ASN A 1 26 ? 9.399 -2.247 5.371 1.00 0.00 26 ASN A O 26
ATOM 25739 N N . GLU A 1 27 ? 7.990 -0.945 6.534 1.00 0.00 27 GLU A N 26
ATOM 25740 C CA . GLU A 1 27 ? 6.900 -1.920 6.469 1.00 0.00 27 GLU A CA 26
ATOM 25741 C C . GLU A 1 27 ? 6.634 -2.376 5.032 1.00 0.00 27 GLU A C 26
ATOM 25742 O O . GLU A 1 27 ? 6.730 -1.589 4.092 1.00 0.00 27 GLU A O 26
ATOM 25755 N N . ARG A 1 28 ? 6.304 -3.656 4.875 1.00 0.00 28 ARG A N 26
ATOM 25756 C CA . ARG A 1 28 ? 6.027 -4.227 3.568 1.00 0.00 28 ARG A CA 26
ATOM 25757 C C . ARG A 1 28 ? 4.527 -4.279 3.302 1.00 0.00 28 ARG A C 26
ATOM 25758 O O . ARG A 1 28 ? 3.764 -4.831 4.095 1.00 0.00 28 ARG A O 26
ATOM 25779 N N . LEU A 1 29 ? 4.105 -3.687 2.189 1.00 0.00 29 LEU A N 26
ATOM 25780 C CA . LEU A 1 29 ? 2.696 -3.655 1.833 1.00 0.00 29 LEU A CA 26
ATOM 25781 C C . LEU A 1 29 ? 2.416 -4.458 0.567 1.00 0.00 29 LEU A C 26
ATOM 25782 O O . LEU A 1 29 ? 3.216 -4.468 -0.369 1.00 0.00 29 LEU A O 26
ATOM 25798 N N . TRP A 1 30 ? 1.263 -5.125 0.547 1.00 0.00 30 TRP A N 26
ATOM 25799 C CA . TRP A 1 30 ? 0.855 -5.932 -0.598 1.00 0.00 30 TRP A CA 26
ATOM 25800 C C . TRP A 1 30 ? -0.167 -5.184 -1.442 1.00 0.00 30 TRP A C 26
ATOM 25801 O O . TRP A 1 30 ? -1.322 -5.039 -1.046 1.00 0.00 30 TRP A O 26
ATOM 25822 N N . LEU A 1 31 ? 0.269 -4.692 -2.596 1.00 0.00 31 LEU A N 26
ATOM 25823 C CA . LEU A 1 31 ? -0.603 -3.937 -3.488 1.00 0.00 31 LEU A CA 26
ATOM 25824 C C . LEU A 1 31 ? -1.659 -4.822 -4.134 1.00 0.00 31 LEU A C 26
ATOM 25825 O O . LEU A 1 31 ? -1.454 -6.019 -4.336 1.00 0.00 31 LEU A O 26
ATOM 25841 N N . LEU A 1 32 ? -2.807 -4.218 -4.423 1.00 0.00 32 LEU A N 26
ATOM 25842 C CA . LEU A 1 32 ? -3.930 -4.932 -5.008 1.00 0.00 32 LEU A CA 26
ATOM 25843 C C . LEU A 1 32 ? -4.317 -4.361 -6.374 1.00 0.00 32 LEU A C 26
ATOM 25844 O O . LEU A 1 32 ? -4.794 -5.089 -7.245 1.00 0.00 32 LEU A O 26
ATOM 25860 N N . ASP A 1 33 ? -4.128 -3.053 -6.552 1.00 0.00 33 ASP A N 26
ATOM 25861 C CA . ASP A 1 33 ? -4.480 -2.395 -7.811 1.00 0.00 33 ASP A CA 26
ATOM 25862 C C . ASP A 1 33 ? -3.251 -1.885 -8.550 1.00 0.00 33 ASP A C 26
ATOM 25863 O O . ASP A 1 33 ? -2.740 -2.549 -9.451 1.00 0.00 33 ASP A O 26
ATOM 25873 N N . ASP A 1 34 ? -2.792 -0.699 -8.173 1.00 0.00 34 ASP A N 26
ATOM 25874 C CA . ASP A 1 34 ? -1.628 -0.075 -8.799 1.00 0.00 34 ASP A CA 26
ATOM 25875 C C . ASP A 1 34 ? -1.938 0.422 -10.212 1.00 0.00 34 ASP A C 26
ATOM 25876 O O . ASP A 1 34 ? -1.048 0.912 -10.908 1.00 0.00 34 ASP A O 26
ATOM 25886 N N . SER A 1 35 ? -3.195 0.300 -10.637 1.00 0.00 35 SER A N 26
ATOM 25887 C CA . SER A 1 35 ? -3.588 0.747 -11.967 1.00 0.00 35 SER A CA 26
ATOM 25888 C C . SER A 1 35 ? -3.861 2.248 -11.985 1.00 0.00 35 SER A C 26
ATOM 25889 O O . SER A 1 35 ? -3.578 2.930 -12.970 1.00 0.00 35 SER A O 26
ATOM 25897 N N . LYS A 1 36 ? -4.427 2.751 -10.892 1.00 0.00 36 LYS A N 26
ATOM 25898 C CA . LYS A 1 36 ? -4.760 4.168 -10.775 1.00 0.00 36 LYS A CA 26
ATOM 25899 C C . LYS A 1 36 ? -3.779 4.911 -9.887 1.00 0.00 36 LYS A C 26
ATOM 25900 O O . LYS A 1 36 ? -2.976 4.304 -9.179 1.00 0.00 36 LYS A O 26
ATOM 25919 N N . THR A 1 37 ? -3.875 6.238 -9.915 1.00 0.00 37 THR A N 26
ATOM 25920 C CA . THR A 1 37 ? -3.024 7.084 -9.093 1.00 0.00 37 THR A CA 26
ATOM 25921 C C . THR A 1 37 ? -3.165 6.685 -7.628 1.00 0.00 37 THR A C 26
ATOM 25922 O O . THR A 1 37 ? -2.221 6.788 -6.846 1.00 0.00 37 THR A O 26
ATOM 25933 N N . TRP A 1 38 ? -4.353 6.193 -7.282 1.00 0.00 38 TRP A N 26
ATOM 25934 C CA . TRP A 1 38 ? -4.634 5.732 -5.930 1.00 0.00 38 TRP A CA 26
ATOM 25935 C C . TRP A 1 38 ? -4.466 4.219 -5.881 1.00 0.00 38 TRP A C 26
ATOM 25936 O O . TRP A 1 38 ? -5.025 3.500 -6.709 1.00 0.00 38 TRP A O 26
ATOM 25957 N N . TRP A 1 39 ? -3.660 3.739 -4.944 1.00 0.00 39 TRP A N 26
ATOM 25958 C CA . TRP A 1 39 ? -3.389 2.308 -4.844 1.00 0.00 39 TRP A CA 26
ATOM 25959 C C . TRP A 1 39 ? -4.078 1.647 -3.659 1.00 0.00 39 TRP A C 26
ATOM 25960 O O . TRP A 1 39 ? -4.013 2.136 -2.534 1.00 0.00 39 TRP A O 26
ATOM 25981 N N . ARG A 1 40 ? -4.693 0.495 -3.923 1.00 0.00 40 ARG A N 26
ATOM 25982 C CA . ARG A 1 40 ? -5.351 -0.285 -2.884 1.00 0.00 40 ARG A CA 26
ATOM 25983 C C . ARG A 1 40 ? -4.360 -1.294 -2.332 1.00 0.00 40 ARG A C 26
ATOM 25984 O O . ARG A 1 40 ? -3.735 -2.033 -3.094 1.00 0.00 40 ARG A O 26
ATOM 26005 N N . VAL A 1 41 ? -4.187 -1.313 -1.019 1.00 0.00 41 VAL A N 26
ATOM 26006 C CA . VAL A 1 41 ? -3.230 -2.223 -0.416 1.00 0.00 41 VAL A CA 26
ATOM 26007 C C . VAL A 1 41 ? -3.793 -2.929 0.815 1.00 0.00 41 VAL A C 26
ATOM 26008 O O . VAL A 1 41 ? -4.784 -2.495 1.398 1.00 0.00 41 VAL A O 26
ATOM 26021 N N . ARG A 1 42 ? -3.146 -4.028 1.192 1.00 0.00 42 ARG A N 26
ATOM 26022 C CA . ARG A 1 42 ? -3.571 -4.813 2.341 1.00 0.00 42 ARG A CA 26
ATOM 26023 C C . ARG A 1 42 ? -2.437 -4.947 3.352 1.00 0.00 42 ARG A C 26
ATOM 26024 O O . ARG A 1 42 ? -1.280 -5.134 2.978 1.00 0.00 42 ARG A O 26
ATOM 26045 N N . ASN A 1 43 ? -2.773 -4.854 4.635 1.00 0.00 43 ASN A N 26
ATOM 26046 C CA . ASN A 1 43 ? -1.768 -4.970 5.693 1.00 0.00 43 ASN A CA 26
ATOM 26047 C C . ASN A 1 43 ? -1.938 -6.269 6.479 1.00 0.00 43 ASN A C 26
ATOM 26048 O O . ASN A 1 43 ? -2.995 -6.898 6.438 1.00 0.00 43 ASN A O 26
ATOM 26059 N N . ALA A 1 44 ? -0.885 -6.664 7.193 1.00 0.00 44 ALA A N 26
ATOM 26060 C CA . ALA A 1 44 ? -0.909 -7.887 7.990 1.00 0.00 44 ALA A CA 26
ATOM 26061 C C . ALA A 1 44 ? -2.030 -7.859 9.027 1.00 0.00 44 ALA A C 26
ATOM 26062 O O . ALA A 1 44 ? -2.462 -8.903 9.515 1.00 0.00 44 ALA A O 26
ATOM 26069 N N . ALA A 1 45 ? -2.502 -6.659 9.358 1.00 0.00 45 ALA A N 26
ATOM 26070 C CA . ALA A 1 45 ? -3.576 -6.501 10.332 1.00 0.00 45 ALA A CA 26
ATOM 26071 C C . ALA A 1 45 ? -4.950 -6.774 9.714 1.00 0.00 45 ALA A C 26
ATOM 26072 O O . ALA A 1 45 ? -5.976 -6.592 10.368 1.00 0.00 45 ALA A O 26
ATOM 26079 N N . ASN A 1 46 ? -4.969 -7.206 8.450 1.00 0.00 46 ASN A N 26
ATOM 26080 C CA . ASN A 1 46 ? -6.218 -7.493 7.750 1.00 0.00 46 ASN A CA 26
ATOM 26081 C C . ASN A 1 46 ? -6.953 -6.205 7.393 1.00 0.00 46 ASN A C 26
ATOM 26082 O O . ASN A 1 46 ? -8.165 -6.209 7.176 1.00 0.00 46 ASN A O 26
ATOM 26093 N N . ARG A 1 47 ? -6.208 -5.106 7.322 1.00 0.00 47 ARG A N 26
ATOM 26094 C CA . ARG A 1 47 ? -6.781 -3.814 6.975 1.00 0.00 47 ARG A CA 26
ATOM 26095 C C . ARG A 1 47 ? -6.365 -3.417 5.564 1.00 0.00 47 ARG A C 26
ATOM 26096 O O . ARG A 1 47 ? -5.191 -3.512 5.206 1.00 0.00 47 ARG A O 26
ATOM 26117 N N . THR A 1 48 ? -7.328 -2.982 4.760 1.00 0.00 48 THR A N 26
ATOM 26118 C CA . THR A 1 48 ? -7.043 -2.584 3.386 1.00 0.00 48 THR A CA 26
ATOM 26119 C C . THR A 1 48 ? -7.580 -1.182 3.097 1.00 0.00 48 THR A C 26
ATOM 26120 O O . THR A 1 48 ? -8.567 -0.751 3.695 1.00 0.00 48 THR A O 26
ATOM 26131 N N . GLY A 1 49 ? -6.925 -0.474 2.178 1.00 0.00 49 GLY A N 26
ATOM 26132 C CA . GLY A 1 49 ? -7.358 0.871 1.833 1.00 0.00 49 GLY A CA 26
ATOM 26133 C C . GLY A 1 49 ? -6.642 1.435 0.614 1.00 0.00 49 GLY A C 26
ATOM 26134 O O . GLY A 1 49 ? -5.704 0.825 0.103 1.00 0.00 49 GLY A O 26
ATOM 26138 N N . TYR A 1 50 ? -7.087 2.603 0.146 1.00 0.00 50 TYR A N 26
ATOM 26139 C CA . TYR A 1 50 ? -6.482 3.245 -1.021 1.00 0.00 50 TYR A CA 26
ATOM 26140 C C . TYR A 1 50 ? -5.545 4.377 -0.603 1.00 0.00 50 TYR A C 26
ATOM 26141 O O . TYR A 1 50 ? -5.988 5.392 -0.066 1.00 0.00 50 TYR A O 26
ATOM 26159 N N . VAL A 1 51 ? -4.253 4.206 -0.862 1.00 0.00 51 VAL A N 26
ATOM 26160 C CA . VAL A 1 51 ? -3.267 5.225 -0.514 1.00 0.00 51 VAL A CA 26
ATOM 26161 C C . VAL A 1 51 ? -2.266 5.450 -1.641 1.00 0.00 51 VAL A C 26
ATOM 26162 O O . VAL A 1 51 ? -1.467 4.566 -1.947 1.00 0.00 51 VAL A O 26
ATOM 26175 N N . PRO A 1 52 ? -2.264 6.643 -2.262 1.00 0.00 52 PRO A N 26
ATOM 26176 C CA . PRO A 1 52 ? -1.319 6.962 -3.336 1.00 0.00 52 PRO A CA 26
ATOM 26177 C C . PRO A 1 52 ? 0.089 7.213 -2.799 1.00 0.00 52 PRO A C 26
ATOM 26178 O O . PRO A 1 52 ? 0.763 8.155 -3.215 1.00 0.00 52 PRO A O 26
ATOM 26189 N N . SER A 1 53 ? 0.524 6.369 -1.865 1.00 0.00 53 SER A N 26
ATOM 26190 C CA . SER A 1 53 ? 1.837 6.504 -1.263 1.00 0.00 53 SER A CA 26
ATOM 26191 C C . SER A 1 53 ? 2.934 6.138 -2.246 1.00 0.00 53 SER A C 26
ATOM 26192 O O . SER A 1 53 ? 3.358 4.986 -2.322 1.00 0.00 53 SER A O 26
ATOM 26200 N N . ASN A 1 54 ? 3.410 7.129 -2.983 1.00 0.00 54 ASN A N 26
ATOM 26201 C CA . ASN A 1 54 ? 4.483 6.902 -3.938 1.00 0.00 54 ASN A CA 26
ATOM 26202 C C . ASN A 1 54 ? 5.774 6.527 -3.209 1.00 0.00 54 ASN A C 26
ATOM 26203 O O . ASN A 1 54 ? 6.736 6.068 -3.824 1.00 0.00 54 ASN A O 26
ATOM 26214 N N . TYR A 1 55 ? 5.781 6.726 -1.889 1.00 0.00 55 TYR A N 26
ATOM 26215 C CA . TYR A 1 55 ? 6.935 6.418 -1.060 1.00 0.00 55 TYR A CA 26
ATOM 26216 C C . TYR A 1 55 ? 7.279 4.925 -1.080 1.00 0.00 55 TYR A C 26
ATOM 26217 O O . TYR A 1 55 ? 8.357 4.532 -0.636 1.00 0.00 55 TYR A O 26
ATOM 26235 N N . VAL A 1 56 ? 6.372 4.095 -1.597 1.00 0.00 56 VAL A N 26
ATOM 26236 C CA . VAL A 1 56 ? 6.612 2.657 -1.665 1.00 0.00 56 VAL A CA 26
ATOM 26237 C C . VAL A 1 56 ? 6.686 2.191 -3.115 1.00 0.00 56 VAL A C 26
ATOM 26238 O O . VAL A 1 56 ? 5.941 2.666 -3.971 1.00 0.00 56 VAL A O 26
ATOM 26251 N N . GLU A 1 57 ? 7.598 1.265 -3.382 1.00 0.00 57 GLU A N 26
ATOM 26252 C CA . GLU A 1 57 ? 7.783 0.738 -4.730 1.00 0.00 57 GLU A CA 26
ATOM 26253 C C . GLU A 1 57 ? 7.983 -0.775 -4.712 1.00 0.00 57 GLU A C 26
ATOM 26254 O O . GLU A 1 57 ? 8.260 -1.363 -3.666 1.00 0.00 57 GLU A O 26
ATOM 26267 N N . ARG A 1 58 ? 7.847 -1.397 -5.879 1.00 0.00 58 ARG A N 26
ATOM 26268 C CA . ARG A 1 58 ? 8.017 -2.840 -6.004 1.00 0.00 58 ARG A CA 26
ATOM 26269 C C . ARG A 1 58 ? 9.481 -3.228 -5.816 1.00 0.00 58 ARG A C 26
ATOM 26270 O O . ARG A 1 58 ? 10.384 -2.502 -6.232 1.00 0.00 58 ARG A O 26
ATOM 26291 N N . LYS A 1 59 ? 9.711 -4.376 -5.186 1.00 0.00 59 LYS A N 26
ATOM 26292 C CA . LYS A 1 59 ? 11.067 -4.857 -4.946 1.00 0.00 59 LYS A CA 26
ATOM 26293 C C . LYS A 1 59 ? 11.869 -3.847 -4.129 1.00 0.00 59 LYS A C 26
ATOM 26294 O O . LYS A 1 59 ? 11.257 -2.891 -3.610 1.00 0.00 59 LYS A O 26
ATOM 26313 N N . MET A 1 1 ? -10.486 -13.241 -10.480 1.00 0.00 1 MET A N 27
ATOM 26314 C CA . MET A 1 1 ? -9.558 -13.044 -9.334 1.00 0.00 1 MET A CA 27
ATOM 26315 C C . MET A 1 1 ? -8.403 -12.121 -9.710 1.00 0.00 1 MET A C 27
ATOM 26316 O O . MET A 1 1 ? -7.707 -12.351 -10.698 1.00 0.00 1 MET A O 27
ATOM 26332 N N . THR A 1 2 ? -8.205 -11.077 -8.912 1.00 0.00 2 THR A N 27
ATOM 26333 C CA . THR A 1 2 ? -7.133 -10.118 -9.157 1.00 0.00 2 THR A CA 27
ATOM 26334 C C . THR A 1 2 ? -5.793 -10.662 -8.673 1.00 0.00 2 THR A C 27
ATOM 26335 O O . THR A 1 2 ? -5.741 -11.494 -7.766 1.00 0.00 2 THR A O 27
ATOM 26346 N N . GLU A 1 3 ? -4.712 -10.186 -9.281 1.00 0.00 3 GLU A N 27
ATOM 26347 C CA . GLU A 1 3 ? -3.372 -10.622 -8.909 1.00 0.00 3 GLU A CA 27
ATOM 26348 C C . GLU A 1 3 ? -2.886 -9.883 -7.666 1.00 0.00 3 GLU A C 27
ATOM 26349 O O . GLU A 1 3 ? -3.258 -8.732 -7.432 1.00 0.00 3 GLU A O 27
ATOM 26362 N N . GLU A 1 4 ? -2.057 -10.551 -6.871 1.00 0.00 4 GLU A N 27
ATOM 26363 C CA . GLU A 1 4 ? -1.523 -9.958 -5.650 1.00 0.00 4 GLU A CA 27
ATOM 26364 C C . GLU A 1 4 ? -0.159 -9.331 -5.895 1.00 0.00 4 GLU A C 27
ATOM 26365 O O . GLU A 1 4 ? 0.694 -9.908 -6.569 1.00 0.00 4 GLU A O 27
ATOM 26378 N N . VAL A 1 5 ? 0.037 -8.143 -5.338 1.00 0.00 5 VAL A N 27
ATOM 26379 C CA . VAL A 1 5 ? 1.292 -7.423 -5.484 1.00 0.00 5 VAL A CA 27
ATOM 26380 C C . VAL A 1 5 ? 1.964 -7.227 -4.125 1.00 0.00 5 VAL A C 27
ATOM 26381 O O . VAL A 1 5 ? 1.326 -6.802 -3.161 1.00 0.00 5 VAL A O 27
ATOM 26394 N N . ILE A 1 6 ? 3.253 -7.546 -4.056 1.00 0.00 6 ILE A N 27
ATOM 26395 C CA . ILE A 1 6 ? 4.013 -7.410 -2.817 1.00 0.00 6 ILE A CA 27
ATOM 26396 C C . ILE A 1 6 ? 5.090 -6.334 -2.951 1.00 0.00 6 ILE A C 27
ATOM 26397 O O . ILE A 1 6 ? 6.016 -6.470 -3.751 1.00 0.00 6 ILE A O 27
ATOM 26413 N N . VAL A 1 7 ? 4.967 -5.266 -2.166 1.00 0.00 7 VAL A N 27
ATOM 26414 C CA . VAL A 1 7 ? 5.939 -4.178 -2.209 1.00 0.00 7 VAL A CA 27
ATOM 26415 C C . VAL A 1 7 ? 6.394 -3.775 -0.806 1.00 0.00 7 VAL A C 27
ATOM 26416 O O . VAL A 1 7 ? 5.731 -4.082 0.185 1.00 0.00 7 VAL A O 27
ATOM 26429 N N . ILE A 1 8 ? 7.533 -3.090 -0.734 1.00 0.00 8 ILE A N 27
ATOM 26430 C CA . ILE A 1 8 ? 8.084 -2.650 0.544 1.00 0.00 8 ILE A CA 27
ATOM 26431 C C . ILE A 1 8 ? 8.191 -1.129 0.607 1.00 0.00 8 ILE A C 27
ATOM 26432 O O . ILE A 1 8 ? 8.833 -0.505 -0.237 1.00 0.00 8 ILE A O 27
ATOM 26448 N N . ALA A 1 9 ? 7.552 -0.540 1.615 1.00 0.00 9 ALA A N 27
ATOM 26449 C CA . ALA A 1 9 ? 7.564 0.907 1.794 1.00 0.00 9 ALA A CA 27
ATOM 26450 C C . ALA A 1 9 ? 8.899 1.394 2.353 1.00 0.00 9 ALA A C 27
ATOM 26451 O O . ALA A 1 9 ? 9.345 0.947 3.410 1.00 0.00 9 ALA A O 27
ATOM 26458 N N . LYS A 1 10 ? 9.529 2.315 1.626 1.00 0.00 10 LYS A N 27
ATOM 26459 C CA . LYS A 1 10 ? 10.817 2.880 2.027 1.00 0.00 10 LYS A CA 27
ATOM 26460 C C . LYS A 1 10 ? 10.653 4.181 2.826 1.00 0.00 10 LYS A C 27
ATOM 26461 O O . LYS A 1 10 ? 11.616 4.678 3.406 1.00 0.00 10 LYS A O 27
ATOM 26480 N N . TRP A 1 11 ? 9.437 4.725 2.857 1.00 0.00 11 TRP A N 27
ATOM 26481 C CA . TRP A 1 11 ? 9.168 5.965 3.593 1.00 0.00 11 TRP A CA 27
ATOM 26482 C C . TRP A 1 11 ? 7.813 5.898 4.293 1.00 0.00 11 TRP A C 27
ATOM 26483 O O . TRP A 1 11 ? 6.867 5.292 3.786 1.00 0.00 11 TRP A O 27
ATOM 26504 N N . ASP A 1 12 ? 7.734 6.510 5.468 1.00 0.00 12 ASP A N 27
ATOM 26505 C CA . ASP A 1 12 ? 6.507 6.513 6.253 1.00 0.00 12 ASP A CA 27
ATOM 26506 C C . ASP A 1 12 ? 5.460 7.428 5.630 1.00 0.00 12 ASP A C 27
ATOM 26507 O O . ASP A 1 12 ? 5.696 8.621 5.440 1.00 0.00 12 ASP A O 27
ATOM 26517 N N . TYR A 1 13 ? 4.302 6.860 5.313 1.00 0.00 13 TYR A N 27
ATOM 26518 C CA . TYR A 1 13 ? 3.212 7.620 4.710 1.00 0.00 13 TYR A CA 27
ATOM 26519 C C . TYR A 1 13 ? 1.914 7.431 5.489 1.00 0.00 13 TYR A C 27
ATOM 26520 O O . TYR A 1 13 ? 1.596 6.326 5.930 1.00 0.00 13 TYR A O 27
ATOM 26538 N N . THR A 1 14 ? 1.167 8.517 5.645 1.00 0.00 14 THR A N 27
ATOM 26539 C CA . THR A 1 14 ? -0.100 8.479 6.363 1.00 0.00 14 THR A CA 27
ATOM 26540 C C . THR A 1 14 ? -1.273 8.493 5.387 1.00 0.00 14 THR A C 27
ATOM 26541 O O . THR A 1 14 ? -1.256 9.212 4.388 1.00 0.00 14 THR A O 27
ATOM 26552 N N . ALA A 1 15 ? -2.288 7.687 5.681 1.00 0.00 15 ALA A N 27
ATOM 26553 C CA . ALA A 1 15 ? -3.467 7.595 4.834 1.00 0.00 15 ALA A CA 27
ATOM 26554 C C . ALA A 1 15 ? -4.197 8.930 4.745 1.00 0.00 15 ALA A C 27
ATOM 26555 O O . ALA A 1 15 ? -4.347 9.634 5.744 1.00 0.00 15 ALA A O 27
ATOM 26562 N N . GLN A 1 16 ? -4.665 9.266 3.547 1.00 0.00 16 GLN A N 27
ATOM 26563 C CA . GLN A 1 16 ? -5.396 10.513 3.341 1.00 0.00 16 GLN A CA 27
ATOM 26564 C C . GLN A 1 16 ? -6.898 10.334 3.605 1.00 0.00 16 GLN A C 27
ATOM 26565 O O . GLN A 1 16 ? -7.665 11.294 3.522 1.00 0.00 16 GLN A O 27
ATOM 26579 N N . GLN A 1 17 ? -7.309 9.111 3.945 1.00 0.00 17 GLN A N 27
ATOM 26580 C CA . GLN A 1 17 ? -8.710 8.823 4.246 1.00 0.00 17 GLN A CA 27
ATOM 26581 C C . GLN A 1 17 ? -8.802 7.751 5.333 1.00 0.00 17 GLN A C 27
ATOM 26582 O O . GLN A 1 17 ? -7.801 7.134 5.697 1.00 0.00 17 GLN A O 27
ATOM 26596 N N . ASP A 1 18 ? -10.001 7.536 5.860 1.00 0.00 18 ASP A N 27
ATOM 26597 C CA . ASP A 1 18 ? -10.201 6.541 6.910 1.00 0.00 18 ASP A CA 27
ATOM 26598 C C . ASP A 1 18 ? -10.168 5.131 6.337 1.00 0.00 18 ASP A C 27
ATOM 26599 O O . ASP A 1 18 ? -9.724 4.189 6.992 1.00 0.00 18 ASP A O 27
ATOM 26609 N N . GLN A 1 19 ? -10.649 5.000 5.112 1.00 0.00 19 GLN A N 27
ATOM 26610 C CA . GLN A 1 19 ? -10.691 3.710 4.434 1.00 0.00 19 GLN A CA 27
ATOM 26611 C C . GLN A 1 19 ? -9.299 3.235 4.026 1.00 0.00 19 GLN A C 27
ATOM 26612 O O . GLN A 1 19 ? -9.107 2.058 3.719 1.00 0.00 19 GLN A O 27
ATOM 26626 N N . GLU A 1 20 ? -8.328 4.143 4.019 1.00 0.00 20 GLU A N 27
ATOM 26627 C CA . GLU A 1 20 ? -6.966 3.782 3.635 1.00 0.00 20 GLU A CA 27
ATOM 26628 C C . GLU A 1 20 ? -6.184 3.258 4.828 1.00 0.00 20 GLU A C 27
ATOM 26629 O O . GLU A 1 20 ? -6.713 3.164 5.935 1.00 0.00 20 GLU A O 27
ATOM 26642 N N . LEU A 1 21 ? -4.933 2.873 4.587 1.00 0.00 21 LEU A N 27
ATOM 26643 C CA . LEU A 1 21 ? -4.097 2.307 5.640 1.00 0.00 21 LEU A CA 27
ATOM 26644 C C . LEU A 1 21 ? -2.738 2.993 5.716 1.00 0.00 21 LEU A C 27
ATOM 26645 O O . LEU A 1 21 ? -2.116 3.278 4.701 1.00 0.00 21 LEU A O 27
ATOM 26661 N N . ASP A 1 22 ? -2.271 3.236 6.930 1.00 0.00 22 ASP A N 27
ATOM 26662 C CA . ASP A 1 22 ? -0.978 3.873 7.126 1.00 0.00 22 ASP A CA 27
ATOM 26663 C C . ASP A 1 22 ? 0.157 2.896 6.841 1.00 0.00 22 ASP A C 27
ATOM 26664 O O . ASP A 1 22 ? 0.028 1.694 7.069 1.00 0.00 22 ASP A O 27
ATOM 26674 N N . ILE A 1 23 ? 1.272 3.426 6.355 1.00 0.00 23 ILE A N 27
ATOM 26675 C CA . ILE A 1 23 ? 2.439 2.610 6.054 1.00 0.00 23 ILE A CA 27
ATOM 26676 C C . ILE A 1 23 ? 3.678 3.216 6.704 1.00 0.00 23 ILE A C 27
ATOM 26677 O O . ILE A 1 23 ? 3.667 4.377 7.112 1.00 0.00 23 ILE A O 27
ATOM 26693 N N . LYS A 1 24 ? 4.742 2.433 6.800 1.00 0.00 24 LYS A N 27
ATOM 26694 C CA . LYS A 1 24 ? 5.979 2.910 7.407 1.00 0.00 24 LYS A CA 27
ATOM 26695 C C . LYS A 1 24 ? 7.125 2.874 6.414 1.00 0.00 24 LYS A C 27
ATOM 26696 O O . LYS A 1 24 ? 7.048 2.217 5.378 1.00 0.00 24 LYS A O 27
ATOM 26715 N N . LYS A 1 25 ? 8.190 3.587 6.746 1.00 0.00 25 LYS A N 27
ATOM 26716 C CA . LYS A 1 25 ? 9.369 3.655 5.892 1.00 0.00 25 LYS A CA 27
ATOM 26717 C C . LYS A 1 25 ? 10.060 2.314 5.726 1.00 0.00 25 LYS A C 27
ATOM 26718 O O . LYS A 1 25 ? 10.945 2.178 4.879 1.00 0.00 25 LYS A O 27
ATOM 26737 N N . ASN A 1 26 ? 9.670 1.323 6.511 1.00 0.00 26 ASN A N 27
ATOM 26738 C CA . ASN A 1 26 ? 10.277 0.016 6.400 1.00 0.00 26 ASN A CA 27
ATOM 26739 C C . ASN A 1 26 ? 9.235 -1.086 6.558 1.00 0.00 26 ASN A C 27
ATOM 26740 O O . ASN A 1 26 ? 9.555 -2.201 6.972 1.00 0.00 26 ASN A O 27
ATOM 26751 N N . GLU A 1 27 ? 7.986 -0.772 6.227 1.00 0.00 27 GLU A N 27
ATOM 26752 C CA . GLU A 1 27 ? 6.908 -1.742 6.334 1.00 0.00 27 GLU A CA 27
ATOM 26753 C C . GLU A 1 27 ? 6.559 -2.312 4.966 1.00 0.00 27 GLU A C 27
ATOM 26754 O O . GLU A 1 27 ? 6.595 -1.608 3.957 1.00 0.00 27 GLU A O 27
ATOM 26767 N N . ARG A 1 28 ? 6.234 -3.595 4.945 1.00 0.00 28 ARG A N 27
ATOM 26768 C CA . ARG A 1 28 ? 5.888 -4.279 3.716 1.00 0.00 28 ARG A CA 27
ATOM 26769 C C . ARG A 1 28 ? 4.382 -4.311 3.507 1.00 0.00 28 ARG A C 27
ATOM 26770 O O . ARG A 1 28 ? 3.643 -4.856 4.326 1.00 0.00 28 ARG A O 27
ATOM 26791 N N . LEU A 1 29 ? 3.931 -3.717 2.412 1.00 0.00 29 LEU A N 27
ATOM 26792 C CA . LEU A 1 29 ? 2.513 -3.673 2.103 1.00 0.00 29 LEU A CA 27
ATOM 26793 C C . LEU A 1 29 ? 2.205 -4.441 0.817 1.00 0.00 29 LEU A C 27
ATOM 26794 O O . LEU A 1 29 ? 3.006 -4.456 -0.117 1.00 0.00 29 LEU A O 27
ATOM 26810 N N . TRP A 1 30 ? 1.039 -5.082 0.782 1.00 0.00 30 TRP A N 27
ATOM 26811 C CA . TRP A 1 30 ? 0.618 -5.861 -0.380 1.00 0.00 30 TRP A CA 27
ATOM 26812 C C . TRP A 1 30 ? -0.378 -5.090 -1.238 1.00 0.00 30 TRP A C 27
ATOM 26813 O O . TRP A 1 30 ? -1.532 -4.907 -0.852 1.00 0.00 30 TRP A O 27
ATOM 26834 N N . LEU A 1 31 ? 0.077 -4.632 -2.402 1.00 0.00 31 LEU A N 27
ATOM 26835 C CA . LEU A 1 31 ? -0.774 -3.870 -3.313 1.00 0.00 31 LEU A CA 27
ATOM 26836 C C . LEU A 1 31 ? -1.720 -4.780 -4.088 1.00 0.00 31 LEU A C 27
ATOM 26837 O O . LEU A 1 31 ? -1.405 -5.937 -4.365 1.00 0.00 31 LEU A O 27
ATOM 26853 N N . LEU A 1 32 ? -2.886 -4.243 -4.430 1.00 0.00 32 LEU A N 27
ATOM 26854 C CA . LEU A 1 32 ? -3.890 -4.996 -5.179 1.00 0.00 32 LEU A CA 27
ATOM 26855 C C . LEU A 1 32 ? -4.108 -4.391 -6.566 1.00 0.00 32 LEU A C 27
ATOM 26856 O O . LEU A 1 32 ? -4.441 -5.100 -7.515 1.00 0.00 32 LEU A O 27
ATOM 26872 N N . ASP A 1 33 ? -3.914 -3.078 -6.677 1.00 0.00 33 ASP A N 27
ATOM 26873 C CA . ASP A 1 33 ? -4.084 -2.379 -7.946 1.00 0.00 33 ASP A CA 27
ATOM 26874 C C . ASP A 1 33 ? -3.290 -1.077 -7.952 1.00 0.00 33 ASP A C 27
ATOM 26875 O O . ASP A 1 33 ? -3.571 -0.162 -7.178 1.00 0.00 33 ASP A O 27
ATOM 26885 N N . ASP A 1 34 ? -2.291 -1.006 -8.826 1.00 0.00 34 ASP A N 27
ATOM 26886 C CA . ASP A 1 34 ? -1.443 0.177 -8.931 1.00 0.00 34 ASP A CA 27
ATOM 26887 C C . ASP A 1 34 ? -1.746 0.998 -10.190 1.00 0.00 34 ASP A C 27
ATOM 26888 O O . ASP A 1 34 ? -1.082 2.000 -10.455 1.00 0.00 34 ASP A O 27
ATOM 26898 N N . SER A 1 35 ? -2.739 0.570 -10.970 1.00 0.00 35 SER A N 27
ATOM 26899 C CA . SER A 1 35 ? -3.102 1.268 -12.199 1.00 0.00 35 SER A CA 27
ATOM 26900 C C . SER A 1 35 ? -3.702 2.643 -11.917 1.00 0.00 35 SER A C 27
ATOM 26901 O O . SER A 1 35 ? -3.467 3.598 -12.655 1.00 0.00 35 SER A O 27
ATOM 26909 N N . LYS A 1 36 ? -4.492 2.729 -10.854 1.00 0.00 36 LYS A N 27
ATOM 26910 C CA . LYS A 1 36 ? -5.148 3.978 -10.480 1.00 0.00 36 LYS A CA 27
ATOM 26911 C C . LYS A 1 36 ? -4.230 4.903 -9.709 1.00 0.00 36 LYS A C 27
ATOM 26912 O O . LYS A 1 36 ? -3.224 4.478 -9.139 1.00 0.00 36 LYS A O 27
ATOM 26931 N N . THR A 1 37 ? -4.620 6.174 -9.663 1.00 0.00 37 THR A N 27
ATOM 26932 C CA . THR A 1 37 ? -3.877 7.183 -8.925 1.00 0.00 37 THR A CA 27
ATOM 26933 C C . THR A 1 37 ? -3.772 6.750 -7.469 1.00 0.00 37 THR A C 27
ATOM 26934 O O . THR A 1 37 ? -2.728 6.877 -6.830 1.00 0.00 37 THR A O 27
ATOM 26945 N N . TRP A 1 38 ? -4.874 6.192 -6.980 1.00 0.00 38 TRP A N 27
ATOM 26946 C CA . TRP A 1 38 ? -4.944 5.673 -5.618 1.00 0.00 38 TRP A CA 27
ATOM 26947 C C . TRP A 1 38 ? -4.691 4.166 -5.653 1.00 0.00 38 TRP A C 27
ATOM 26948 O O . TRP A 1 38 ? -5.281 3.452 -6.463 1.00 0.00 38 TRP A O 27
ATOM 26969 N N . TRP A 1 39 ? -3.786 3.690 -4.805 1.00 0.00 39 TRP A N 27
ATOM 26970 C CA . TRP A 1 39 ? -3.435 2.269 -4.789 1.00 0.00 39 TRP A CA 27
ATOM 26971 C C . TRP A 1 39 ? -4.077 1.517 -3.639 1.00 0.00 39 TRP A C 27
ATOM 26972 O O . TRP A 1 39 ? -3.994 1.945 -2.492 1.00 0.00 39 TRP A O 27
ATOM 26993 N N . ARG A 1 40 ? -4.661 0.362 -3.948 1.00 0.00 40 ARG A N 27
ATOM 26994 C CA . ARG A 1 40 ? -5.271 -0.477 -2.927 1.00 0.00 40 ARG A CA 27
ATOM 26995 C C . ARG A 1 40 ? -4.219 -1.402 -2.346 1.00 0.00 40 ARG A C 27
ATOM 26996 O O . ARG A 1 40 ? -3.457 -2.027 -3.084 1.00 0.00 40 ARG A O 27
ATOM 27017 N N . VAL A 1 41 ? -4.161 -1.475 -1.027 1.00 0.00 41 VAL A N 27
ATOM 27018 C CA . VAL A 1 41 ? -3.174 -2.308 -0.373 1.00 0.00 41 VAL A CA 27
ATOM 27019 C C . VAL A 1 41 ? -3.763 -3.053 0.823 1.00 0.00 41 VAL A C 27
ATOM 27020 O O . VAL A 1 41 ? -4.770 -2.638 1.392 1.00 0.00 41 VAL A O 27
ATOM 27033 N N . ARG A 1 42 ? -3.124 -4.158 1.191 1.00 0.00 42 ARG A N 27
ATOM 27034 C CA . ARG A 1 42 ? -3.581 -4.969 2.310 1.00 0.00 42 ARG A CA 27
ATOM 27035 C C . ARG A 1 42 ? -2.514 -5.052 3.396 1.00 0.00 42 ARG A C 27
ATOM 27036 O O . ARG A 1 42 ? -1.320 -5.111 3.106 1.00 0.00 42 ARG A O 27
ATOM 27057 N N . ASN A 1 43 ? -2.958 -5.046 4.650 1.00 0.00 43 ASN A N 27
ATOM 27058 C CA . ASN A 1 43 ? -2.039 -5.110 5.787 1.00 0.00 43 ASN A CA 27
ATOM 27059 C C . ASN A 1 43 ? -2.191 -6.425 6.554 1.00 0.00 43 ASN A C 27
ATOM 27060 O O . ASN A 1 43 ? -3.188 -7.131 6.408 1.00 0.00 43 ASN A O 27
ATOM 27071 N N . ALA A 1 44 ? -1.189 -6.742 7.377 1.00 0.00 44 ALA A N 27
ATOM 27072 C CA . ALA A 1 44 ? -1.204 -7.967 8.176 1.00 0.00 44 ALA A CA 27
ATOM 27073 C C . ALA A 1 44 ? -2.426 -8.023 9.090 1.00 0.00 44 ALA A C 27
ATOM 27074 O O . ALA A 1 44 ? -2.827 -9.097 9.538 1.00 0.00 44 ALA A O 27
ATOM 27081 N N . ALA A 1 45 ? -3.023 -6.863 9.357 1.00 0.00 45 ALA A N 27
ATOM 27082 C CA . ALA A 1 45 ? -4.201 -6.782 10.209 1.00 0.00 45 ALA A CA 27
ATOM 27083 C C . ALA A 1 45 ? -5.479 -7.212 9.473 1.00 0.00 45 ALA A C 27
ATOM 27084 O O . ALA A 1 45 ? -6.576 -7.091 10.017 1.00 0.00 45 ALA A O 27
ATOM 27091 N N . ASN A 1 46 ? -5.338 -7.704 8.233 1.00 0.00 46 ASN A N 27
ATOM 27092 C CA . ASN A 1 46 ? -6.471 -8.144 7.431 1.00 0.00 46 ASN A CA 27
ATOM 27093 C C . ASN A 1 46 ? -7.347 -6.967 7.017 1.00 0.00 46 ASN A C 27
ATOM 27094 O O . ASN A 1 46 ? -8.540 -7.125 6.763 1.00 0.00 46 ASN A O 27
ATOM 27105 N N . ARG A 1 47 ? -6.734 -5.792 6.927 1.00 0.00 47 ARG A N 27
ATOM 27106 C CA . ARG A 1 47 ? -7.436 -4.588 6.517 1.00 0.00 47 ARG A CA 27
ATOM 27107 C C . ARG A 1 47 ? -6.871 -4.095 5.188 1.00 0.00 47 ARG A C 27
ATOM 27108 O O . ARG A 1 47 ? -5.673 -4.220 4.935 1.00 0.00 47 ARG A O 27
ATOM 27129 N N . THR A 1 48 ? -7.731 -3.547 4.337 1.00 0.00 48 THR A N 27
ATOM 27130 C CA . THR A 1 48 ? -7.294 -3.046 3.037 1.00 0.00 48 THR A CA 27
ATOM 27131 C C . THR A 1 48 ? -7.801 -1.620 2.808 1.00 0.00 48 THR A C 27
ATOM 27132 O O . THR A 1 48 ? -8.819 -1.219 3.373 1.00 0.00 48 THR A O 27
ATOM 27143 N N . GLY A 1 49 ? -7.087 -0.858 1.981 1.00 0.00 49 GLY A N 27
ATOM 27144 C CA . GLY A 1 49 ? -7.484 0.515 1.703 1.00 0.00 49 GLY A CA 27
ATOM 27145 C C . GLY A 1 49 ? -6.707 1.124 0.546 1.00 0.00 49 GLY A C 27
ATOM 27146 O O . GLY A 1 49 ? -5.811 0.485 0.003 1.00 0.00 49 GLY A O 27
ATOM 27150 N N . TYR A 1 50 ? -7.055 2.359 0.160 1.00 0.00 50 TYR A N 27
ATOM 27151 C CA . TYR A 1 50 ? -6.378 3.027 -0.957 1.00 0.00 50 TYR A CA 27
ATOM 27152 C C . TYR A 1 50 ? -5.469 4.164 -0.499 1.00 0.00 50 TYR A C 27
ATOM 27153 O O . TYR A 1 50 ? -5.943 5.180 0.002 1.00 0.00 50 TYR A O 27
ATOM 27171 N N . VAL A 1 51 ? -4.164 4.002 -0.707 1.00 0.00 51 VAL A N 27
ATOM 27172 C CA . VAL A 1 51 ? -3.196 5.029 -0.326 1.00 0.00 51 VAL A CA 27
ATOM 27173 C C . VAL A 1 51 ? -2.193 5.307 -1.445 1.00 0.00 51 VAL A C 27
ATOM 27174 O O . VAL A 1 51 ? -1.344 4.462 -1.730 1.00 0.00 51 VAL A O 27
ATOM 27187 N N . PRO A 1 52 ? -2.234 6.495 -2.085 1.00 0.00 52 PRO A N 27
ATOM 27188 C CA . PRO A 1 52 ? -1.286 6.858 -3.151 1.00 0.00 52 PRO A CA 27
ATOM 27189 C C . PRO A 1 52 ? 0.133 7.095 -2.619 1.00 0.00 52 PRO A C 27
ATOM 27190 O O . PRO A 1 52 ? 0.813 8.028 -3.046 1.00 0.00 52 PRO A O 27
ATOM 27201 N N . SER A 1 53 ? 0.578 6.251 -1.689 1.00 0.00 53 SER A N 27
ATOM 27202 C CA . SER A 1 53 ? 1.895 6.373 -1.109 1.00 0.00 53 SER A CA 27
ATOM 27203 C C . SER A 1 53 ? 2.963 6.040 -2.129 1.00 0.00 53 SER A C 27
ATOM 27204 O O . SER A 1 53 ? 3.592 5.000 -2.053 1.00 0.00 53 SER A O 27
ATOM 27212 N N . ASN A 1 54 ? 3.201 6.943 -3.075 1.00 0.00 54 ASN A N 27
ATOM 27213 C CA . ASN A 1 54 ? 4.236 6.717 -4.086 1.00 0.00 54 ASN A CA 27
ATOM 27214 C C . ASN A 1 54 ? 5.589 6.403 -3.435 1.00 0.00 54 ASN A C 27
ATOM 27215 O O . ASN A 1 54 ? 6.487 5.863 -4.081 1.00 0.00 54 ASN A O 27
ATOM 27226 N N . TYR A 1 55 ? 5.718 6.730 -2.149 1.00 0.00 55 TYR A N 27
ATOM 27227 C CA . TYR A 1 55 ? 6.934 6.479 -1.397 1.00 0.00 55 TYR A CA 27
ATOM 27228 C C . TYR A 1 55 ? 7.284 4.981 -1.312 1.00 0.00 55 TYR A C 27
ATOM 27229 O O . TYR A 1 55 ? 8.359 4.622 -0.834 1.00 0.00 55 TYR A O 27
ATOM 27247 N N . VAL A 1 56 ? 6.396 4.097 -1.764 1.00 0.00 56 VAL A N 27
ATOM 27248 C CA . VAL A 1 56 ? 6.679 2.666 -1.711 1.00 0.00 56 VAL A CA 27
ATOM 27249 C C . VAL A 1 56 ? 6.876 2.103 -3.113 1.00 0.00 56 VAL A C 27
ATOM 27250 O O . VAL A 1 56 ? 6.169 2.467 -4.051 1.00 0.00 56 VAL A O 27
ATOM 27263 N N . GLU A 1 57 ? 7.847 1.207 -3.236 1.00 0.00 57 GLU A N 27
ATOM 27264 C CA . GLU A 1 57 ? 8.154 0.576 -4.510 1.00 0.00 57 GLU A CA 27
ATOM 27265 C C . GLU A 1 57 ? 8.385 -0.917 -4.316 1.00 0.00 57 GLU A C 27
ATOM 27266 O O . GLU A 1 57 ? 8.821 -1.354 -3.251 1.00 0.00 57 GLU A O 27
ATOM 27279 N N . ARG A 1 58 ? 8.080 -1.698 -5.345 1.00 0.00 58 ARG A N 27
ATOM 27280 C CA . ARG A 1 58 ? 8.246 -3.143 -5.277 1.00 0.00 58 ARG A CA 27
ATOM 27281 C C . ARG A 1 58 ? 9.721 -3.534 -5.307 1.00 0.00 58 ARG A C 27
ATOM 27282 O O . ARG A 1 58 ? 10.540 -2.868 -5.941 1.00 0.00 58 ARG A O 27
ATOM 27303 N N . LYS A 1 59 ? 10.050 -4.621 -4.615 1.00 0.00 59 LYS A N 27
ATOM 27304 C CA . LYS A 1 59 ? 11.424 -5.109 -4.557 1.00 0.00 59 LYS A CA 27
ATOM 27305 C C . LYS A 1 59 ? 11.510 -6.546 -5.057 1.00 0.00 59 LYS A C 27
ATOM 27306 O O . LYS A 1 59 ? 10.657 -7.365 -4.655 1.00 0.00 59 LYS A O 27
ATOM 27325 N N . MET A 1 1 ? -9.749 -13.795 -11.285 1.00 0.00 1 MET A N 28
ATOM 27326 C CA . MET A 1 1 ? -9.045 -13.799 -9.971 1.00 0.00 1 MET A CA 28
ATOM 27327 C C . MET A 1 1 ? -8.189 -12.547 -9.796 1.00 0.00 1 MET A C 28
ATOM 27328 O O . MET A 1 1 ? -7.644 -12.016 -10.764 1.00 0.00 1 MET A O 28
ATOM 27344 N N . THR A 1 2 ? -8.078 -12.079 -8.557 1.00 0.00 2 THR A N 28
ATOM 27345 C CA . THR A 1 2 ? -7.289 -10.889 -8.255 1.00 0.00 2 THR A CA 28
ATOM 27346 C C . THR A 1 2 ? -5.802 -11.222 -8.173 1.00 0.00 2 THR A C 28
ATOM 27347 O O . THR A 1 2 ? -5.423 -12.321 -7.766 1.00 0.00 2 THR A O 28
ATOM 27358 N N . GLU A 1 3 ? -4.964 -10.265 -8.562 1.00 0.00 3 GLU A N 28
ATOM 27359 C CA . GLU A 1 3 ? -3.518 -10.453 -8.531 1.00 0.00 3 GLU A CA 28
ATOM 27360 C C . GLU A 1 3 ? -2.906 -9.791 -7.298 1.00 0.00 3 GLU A C 28
ATOM 27361 O O . GLU A 1 3 ? -3.187 -8.630 -7.002 1.00 0.00 3 GLU A O 28
ATOM 27374 N N . GLU A 1 4 ? -2.070 -10.538 -6.584 1.00 0.00 4 GLU A N 28
ATOM 27375 C CA . GLU A 1 4 ? -1.419 -10.025 -5.383 1.00 0.00 4 GLU A CA 28
ATOM 27376 C C . GLU A 1 4 ? -0.050 -9.437 -5.706 1.00 0.00 4 GLU A C 28
ATOM 27377 O O . GLU A 1 4 ? 0.752 -10.047 -6.413 1.00 0.00 4 GLU A O 28
ATOM 27390 N N . VAL A 1 5 ? 0.206 -8.245 -5.182 1.00 0.00 5 VAL A N 28
ATOM 27391 C CA . VAL A 1 5 ? 1.472 -7.558 -5.406 1.00 0.00 5 VAL A CA 28
ATOM 27392 C C . VAL A 1 5 ? 2.206 -7.329 -4.085 1.00 0.00 5 VAL A C 28
ATOM 27393 O O . VAL A 1 5 ? 1.629 -6.807 -3.138 1.00 0.00 5 VAL A O 28
ATOM 27406 N N . ILE A 1 6 ? 3.478 -7.717 -4.032 1.00 0.00 6 ILE A N 28
ATOM 27407 C CA . ILE A 1 6 ? 4.276 -7.544 -2.819 1.00 0.00 6 ILE A CA 28
ATOM 27408 C C . ILE A 1 6 ? 5.281 -6.399 -2.960 1.00 0.00 6 ILE A C 28
ATOM 27409 O O . ILE A 1 6 ? 6.213 -6.476 -3.759 1.00 0.00 6 ILE A O 28
ATOM 27425 N N . VAL A 1 7 ? 5.098 -5.343 -2.165 1.00 0.00 7 VAL A N 28
ATOM 27426 C CA . VAL A 1 7 ? 6.005 -4.200 -2.196 1.00 0.00 7 VAL A CA 28
ATOM 27427 C C . VAL A 1 7 ? 6.410 -3.785 -0.784 1.00 0.00 7 VAL A C 28
ATOM 27428 O O . VAL A 1 7 ? 5.727 -4.110 0.188 1.00 0.00 7 VAL A O 28
ATOM 27441 N N . ILE A 1 8 ? 7.524 -3.064 -0.677 1.00 0.00 8 ILE A N 28
ATOM 27442 C CA . ILE A 1 8 ? 8.014 -2.607 0.617 1.00 0.00 8 ILE A CA 28
ATOM 27443 C C . ILE A 1 8 ? 8.129 -1.089 0.663 1.00 0.00 8 ILE A C 28
ATOM 27444 O O . ILE A 1 8 ? 8.802 -0.478 -0.166 1.00 0.00 8 ILE A O 28
ATOM 27460 N N . ALA A 1 9 ? 7.466 -0.491 1.646 1.00 0.00 9 ALA A N 28
ATOM 27461 C CA . ALA A 1 9 ? 7.484 0.954 1.814 1.00 0.00 9 ALA A CA 28
ATOM 27462 C C . ALA A 1 9 ? 8.816 1.423 2.398 1.00 0.00 9 ALA A C 28
ATOM 27463 O O . ALA A 1 9 ? 9.242 0.956 3.453 1.00 0.00 9 ALA A O 28
ATOM 27470 N N . LYS A 1 10 ? 9.469 2.349 1.698 1.00 0.00 10 LYS A N 28
ATOM 27471 C CA . LYS A 1 10 ? 10.754 2.889 2.137 1.00 0.00 10 LYS A CA 28
ATOM 27472 C C . LYS A 1 10 ? 10.582 4.167 2.968 1.00 0.00 10 LYS A C 28
ATOM 27473 O O . LYS A 1 10 ? 11.539 4.656 3.569 1.00 0.00 10 LYS A O 28
ATOM 27492 N N . TRP A 1 11 ? 9.358 4.697 3.010 1.00 0.00 11 TRP A N 28
ATOM 27493 C CA . TRP A 1 11 ? 9.065 5.910 3.780 1.00 0.00 11 TRP A CA 28
ATOM 27494 C C . TRP A 1 11 ? 7.672 5.822 4.408 1.00 0.00 11 TRP A C 28
ATOM 27495 O O . TRP A 1 11 ? 6.765 5.202 3.850 1.00 0.00 11 TRP A O 28
ATOM 27516 N N . ASP A 1 12 ? 7.520 6.419 5.585 1.00 0.00 12 ASP A N 28
ATOM 27517 C CA . ASP A 1 12 ? 6.251 6.387 6.305 1.00 0.00 12 ASP A CA 28
ATOM 27518 C C . ASP A 1 12 ? 5.219 7.302 5.656 1.00 0.00 12 ASP A C 28
ATOM 27519 O O . ASP A 1 12 ? 5.450 8.499 5.492 1.00 0.00 12 ASP A O 28
ATOM 27529 N N . TYR A 1 13 ? 4.074 6.729 5.304 1.00 0.00 13 TYR A N 28
ATOM 27530 C CA . TYR A 1 13 ? 2.990 7.488 4.689 1.00 0.00 13 TYR A CA 28
ATOM 27531 C C . TYR A 1 13 ? 1.678 7.243 5.430 1.00 0.00 13 TYR A C 28
ATOM 27532 O O . TYR A 1 13 ? 1.342 6.104 5.756 1.00 0.00 13 TYR A O 28
ATOM 27550 N N . THR A 1 14 ? 0.941 8.316 5.691 1.00 0.00 14 THR A N 28
ATOM 27551 C CA . THR A 1 14 ? -0.330 8.213 6.395 1.00 0.00 14 THR A CA 28
ATOM 27552 C C . THR A 1 14 ? -1.509 8.268 5.430 1.00 0.00 14 THR A C 28
ATOM 27553 O O . THR A 1 14 ? -1.515 9.041 4.472 1.00 0.00 14 THR A O 28
ATOM 27564 N N . ALA A 1 15 ? -2.505 7.438 5.703 1.00 0.00 15 ALA A N 28
ATOM 27565 C CA . ALA A 1 15 ? -3.705 7.365 4.888 1.00 0.00 15 ALA A CA 28
ATOM 27566 C C . ALA A 1 15 ? -4.402 8.722 4.795 1.00 0.00 15 ALA A C 28
ATOM 27567 O O . ALA A 1 15 ? -4.648 9.370 5.812 1.00 0.00 15 ALA A O 28
ATOM 27574 N N . GLN A 1 16 ? -4.735 9.141 3.574 1.00 0.00 16 GLN A N 28
ATOM 27575 C CA . GLN A 1 16 ? -5.423 10.416 3.374 1.00 0.00 16 GLN A CA 28
ATOM 27576 C C . GLN A 1 16 ? -6.814 10.370 4.002 1.00 0.00 16 GLN A C 28
ATOM 27577 O O . GLN A 1 16 ? -7.353 11.392 4.424 1.00 0.00 16 GLN A O 28
ATOM 27591 N N . GLN A 1 17 ? -7.380 9.168 4.066 1.00 0.00 17 GLN A N 28
ATOM 27592 C CA . GLN A 1 17 ? -8.700 8.962 4.651 1.00 0.00 17 GLN A CA 28
ATOM 27593 C C . GLN A 1 17 ? -8.685 7.736 5.563 1.00 0.00 17 GLN A C 28
ATOM 27594 O O . GLN A 1 17 ? -7.785 6.907 5.482 1.00 0.00 17 GLN A O 28
ATOM 27608 N N . ASP A 1 18 ? -9.679 7.625 6.434 1.00 0.00 18 ASP A N 28
ATOM 27609 C CA . ASP A 1 18 ? -9.754 6.493 7.356 1.00 0.00 18 ASP A CA 28
ATOM 27610 C C . ASP A 1 18 ? -9.940 5.181 6.606 1.00 0.00 18 ASP A C 28
ATOM 27611 O O . ASP A 1 18 ? -9.504 4.124 7.063 1.00 0.00 18 ASP A O 28
ATOM 27621 N N . GLN A 1 19 ? -10.592 5.256 5.456 1.00 0.00 19 GLN A N 28
ATOM 27622 C CA . GLN A 1 19 ? -10.844 4.073 4.639 1.00 0.00 19 GLN A CA 28
ATOM 27623 C C . GLN A 1 19 ? -9.557 3.531 4.021 1.00 0.00 19 GLN A C 28
ATOM 27624 O O . GLN A 1 19 ? -9.499 2.374 3.609 1.00 0.00 19 GLN A O 28
ATOM 27638 N N . GLU A 1 20 ? -8.528 4.367 3.962 1.00 0.00 20 GLU A N 28
ATOM 27639 C CA . GLU A 1 20 ? -7.251 3.962 3.397 1.00 0.00 20 GLU A CA 28
ATOM 27640 C C . GLU A 1 20 ? -6.423 3.209 4.433 1.00 0.00 20 GLU A C 28
ATOM 27641 O O . GLU A 1 20 ? -6.890 2.952 5.540 1.00 0.00 20 GLU A O 28
ATOM 27654 N N . LEU A 1 21 ? -5.209 2.826 4.058 1.00 0.00 21 LEU A N 28
ATOM 27655 C CA . LEU A 1 21 ? -4.336 2.080 4.953 1.00 0.00 21 LEU A CA 28
ATOM 27656 C C . LEU A 1 21 ? -2.994 2.786 5.152 1.00 0.00 21 LEU A C 28
ATOM 27657 O O . LEU A 1 21 ? -2.356 3.222 4.194 1.00 0.00 21 LEU A O 28
ATOM 27673 N N . ASP A 1 22 ? -2.573 2.885 6.412 1.00 0.00 22 ASP A N 28
ATOM 27674 C CA . ASP A 1 22 ? -1.307 3.525 6.759 1.00 0.00 22 ASP A CA 28
ATOM 27675 C C . ASP A 1 22 ? -0.133 2.595 6.471 1.00 0.00 22 ASP A C 28
ATOM 27676 O O . ASP A 1 22 ? -0.254 1.374 6.579 1.00 0.00 22 ASP A O 28
ATOM 27686 N N . ILE A 1 23 ? 1.005 3.179 6.116 1.00 0.00 23 ILE A N 28
ATOM 27687 C CA . ILE A 1 23 ? 2.206 2.406 5.826 1.00 0.00 23 ILE A CA 28
ATOM 27688 C C . ILE A 1 23 ? 3.407 2.996 6.561 1.00 0.00 23 ILE A C 28
ATOM 27689 O O . ILE A 1 23 ? 3.360 4.138 7.020 1.00 0.00 23 ILE A O 28
ATOM 27705 N N . LYS A 1 24 ? 4.481 2.226 6.669 1.00 0.00 24 LYS A N 28
ATOM 27706 C CA . LYS A 1 24 ? 5.682 2.698 7.352 1.00 0.00 24 LYS A CA 28
ATOM 27707 C C . LYS A 1 24 ? 6.876 2.743 6.407 1.00 0.00 24 LYS A C 28
ATOM 27708 O O . LYS A 1 24 ? 6.855 2.156 5.329 1.00 0.00 24 LYS A O 28
ATOM 27727 N N . LYS A 1 25 ? 7.914 3.452 6.827 1.00 0.00 25 LYS A N 28
ATOM 27728 C CA . LYS A 1 25 ? 9.130 3.599 6.036 1.00 0.00 25 LYS A CA 28
ATOM 27729 C C . LYS A 1 25 ? 9.883 2.294 5.854 1.00 0.00 25 LYS A C 28
ATOM 27730 O O . LYS A 1 25 ? 10.803 2.224 5.039 1.00 0.00 25 LYS A O 28
ATOM 27749 N N . ASN A 1 26 ? 9.499 1.266 6.592 1.00 0.00 26 ASN A N 28
ATOM 27750 C CA . ASN A 1 26 ? 10.159 -0.021 6.476 1.00 0.00 26 ASN A CA 28
ATOM 27751 C C . ASN A 1 26 ? 9.155 -1.163 6.556 1.00 0.00 26 ASN A C 28
ATOM 27752 O O . ASN A 1 26 ? 9.509 -2.290 6.903 1.00 0.00 26 ASN A O 28
ATOM 27763 N N . GLU A 1 27 ? 7.900 -0.870 6.235 1.00 0.00 27 GLU A N 28
ATOM 27764 C CA . GLU A 1 27 ? 6.854 -1.876 6.272 1.00 0.00 27 GLU A CA 28
ATOM 27765 C C . GLU A 1 27 ? 6.522 -2.360 4.865 1.00 0.00 27 GLU A C 28
ATOM 27766 O O . GLU A 1 27 ? 6.462 -1.573 3.920 1.00 0.00 27 GLU A O 28
ATOM 27779 N N . ARG A 1 28 ? 6.304 -3.662 4.739 1.00 0.00 28 ARG A N 28
ATOM 27780 C CA . ARG A 1 28 ? 5.976 -4.269 3.459 1.00 0.00 28 ARG A CA 28
ATOM 27781 C C . ARG A 1 28 ? 4.470 -4.410 3.286 1.00 0.00 28 ARG A C 28
ATOM 27782 O O . ARG A 1 28 ? 3.802 -5.044 4.100 1.00 0.00 28 ARG A O 28
ATOM 27803 N N . LEU A 1 29 ? 3.937 -3.797 2.231 1.00 0.00 29 LEU A N 28
ATOM 27804 C CA . LEU A 1 29 ? 2.506 -3.840 1.971 1.00 0.00 29 LEU A CA 28
ATOM 27805 C C . LEU A 1 29 ? 2.191 -4.621 0.694 1.00 0.00 29 LEU A C 28
ATOM 27806 O O . LEU A 1 29 ? 3.015 -4.699 -0.218 1.00 0.00 29 LEU A O 28
ATOM 27822 N N . TRP A 1 30 ? 0.992 -5.202 0.646 1.00 0.00 30 TRP A N 28
ATOM 27823 C CA . TRP A 1 30 ? 0.557 -5.986 -0.507 1.00 0.00 30 TRP A CA 28
ATOM 27824 C C . TRP A 1 30 ? -0.425 -5.206 -1.375 1.00 0.00 30 TRP A C 28
ATOM 27825 O O . TRP A 1 30 ? -1.583 -5.025 -1.001 1.00 0.00 30 TRP A O 28
ATOM 27846 N N . LEU A 1 31 ? 0.041 -4.730 -2.530 1.00 0.00 31 LEU A N 28
ATOM 27847 C CA . LEU A 1 31 ? -0.805 -3.955 -3.437 1.00 0.00 31 LEU A CA 28
ATOM 27848 C C . LEU A 1 31 ? -1.751 -4.847 -4.232 1.00 0.00 31 LEU A C 28
ATOM 27849 O O . LEU A 1 31 ? -1.415 -5.978 -4.580 1.00 0.00 31 LEU A O 28
ATOM 27865 N N . LEU A 1 32 ? -2.939 -4.318 -4.511 1.00 0.00 32 LEU A N 28
ATOM 27866 C CA . LEU A 1 32 ? -3.953 -5.050 -5.266 1.00 0.00 32 LEU A CA 28
ATOM 27867 C C . LEU A 1 32 ? -4.160 -4.437 -6.654 1.00 0.00 32 LEU A C 28
ATOM 27868 O O . LEU A 1 32 ? -4.519 -5.137 -7.601 1.00 0.00 32 LEU A O 28
ATOM 27884 N N . ASP A 1 33 ? -3.939 -3.130 -6.763 1.00 0.00 33 ASP A N 28
ATOM 27885 C CA . ASP A 1 33 ? -4.108 -2.424 -8.031 1.00 0.00 33 ASP A CA 28
ATOM 27886 C C . ASP A 1 33 ? -3.323 -1.113 -8.028 1.00 0.00 33 ASP A C 28
ATOM 27887 O O . ASP A 1 33 ? -3.593 -0.217 -7.228 1.00 0.00 33 ASP A O 28
ATOM 27897 N N . ASP A 1 34 ? -2.342 -1.014 -8.922 1.00 0.00 34 ASP A N 28
ATOM 27898 C CA . ASP A 1 34 ? -1.504 0.179 -9.019 1.00 0.00 34 ASP A CA 28
ATOM 27899 C C . ASP A 1 34 ? -1.799 0.990 -10.286 1.00 0.00 34 ASP A C 28
ATOM 27900 O O . ASP A 1 34 ? -1.117 1.975 -10.567 1.00 0.00 34 ASP A O 28
ATOM 27910 N N . SER A 1 35 ? -2.803 0.571 -11.051 1.00 0.00 35 SER A N 28
ATOM 27911 C CA . SER A 1 35 ? -3.159 1.262 -12.283 1.00 0.00 35 SER A CA 28
ATOM 27912 C C . SER A 1 35 ? -3.743 2.641 -11.998 1.00 0.00 35 SER A C 28
ATOM 27913 O O . SER A 1 35 ? -3.529 3.586 -12.757 1.00 0.00 35 SER A O 28
ATOM 27921 N N . LYS A 1 36 ? -4.492 2.741 -10.909 1.00 0.00 36 LYS A N 28
ATOM 27922 C CA . LYS A 1 36 ? -5.131 3.992 -10.519 1.00 0.00 36 LYS A CA 28
ATOM 27923 C C . LYS A 1 36 ? -4.196 4.888 -9.734 1.00 0.00 36 LYS A C 28
ATOM 27924 O O . LYS A 1 36 ? -3.238 4.425 -9.115 1.00 0.00 36 LYS A O 28
ATOM 27943 N N . THR A 1 37 ? -4.516 6.178 -9.728 1.00 0.00 37 THR A N 28
ATOM 27944 C CA . THR A 1 37 ? -3.743 7.155 -8.979 1.00 0.00 37 THR A CA 28
ATOM 27945 C C . THR A 1 37 ? -3.673 6.715 -7.523 1.00 0.00 37 THR A C 28
ATOM 27946 O O . THR A 1 37 ? -2.627 6.782 -6.877 1.00 0.00 37 THR A O 28
ATOM 27957 N N . TRP A 1 38 ? -4.807 6.218 -7.044 1.00 0.00 38 TRP A N 28
ATOM 27958 C CA . TRP A 1 38 ? -4.918 5.703 -5.685 1.00 0.00 38 TRP A CA 28
ATOM 27959 C C . TRP A 1 38 ? -4.672 4.197 -5.700 1.00 0.00 38 TRP A C 28
ATOM 27960 O O . TRP A 1 38 ? -5.256 3.476 -6.509 1.00 0.00 38 TRP A O 28
ATOM 27981 N N . TRP A 1 39 ? -3.780 3.729 -4.833 1.00 0.00 39 TRP A N 28
ATOM 27982 C CA . TRP A 1 39 ? -3.439 2.310 -4.793 1.00 0.00 39 TRP A CA 28
ATOM 27983 C C . TRP A 1 39 ? -4.129 1.573 -3.661 1.00 0.00 39 TRP A C 28
ATOM 27984 O O . TRP A 1 39 ? -4.165 2.049 -2.533 1.00 0.00 39 TRP A O 28
ATOM 28005 N N . ARG A 1 40 ? -4.622 0.377 -3.968 1.00 0.00 40 ARG A N 28
ATOM 28006 C CA . ARG A 1 40 ? -5.261 -0.467 -2.972 1.00 0.00 40 ARG A CA 28
ATOM 28007 C C . ARG A 1 40 ? -4.217 -1.399 -2.392 1.00 0.00 40 ARG A C 28
ATOM 28008 O O . ARG A 1 40 ? -3.412 -1.967 -3.130 1.00 0.00 40 ARG A O 28
ATOM 28029 N N . VAL A 1 41 ? -4.211 -1.550 -1.079 1.00 0.00 41 VAL A N 28
ATOM 28030 C CA . VAL A 1 41 ? -3.231 -2.405 -0.441 1.00 0.00 41 VAL A CA 28
ATOM 28031 C C . VAL A 1 41 ? -3.813 -3.109 0.787 1.00 0.00 41 VAL A C 28
ATOM 28032 O O . VAL A 1 41 ? -4.807 -2.662 1.359 1.00 0.00 41 VAL A O 28
ATOM 28045 N N . ARG A 1 42 ? -3.180 -4.206 1.186 1.00 0.00 42 ARG A N 28
ATOM 28046 C CA . ARG A 1 42 ? -3.632 -4.971 2.343 1.00 0.00 42 ARG A CA 28
ATOM 28047 C C . ARG A 1 42 ? -2.515 -5.123 3.374 1.00 0.00 42 ARG A C 28
ATOM 28048 O O . ARG A 1 42 ? -1.343 -5.267 3.023 1.00 0.00 42 ARG A O 28
ATOM 28069 N N . ASN A 1 43 ? -2.889 -5.095 4.651 1.00 0.00 43 ASN A N 28
ATOM 28070 C CA . ASN A 1 43 ? -1.918 -5.233 5.737 1.00 0.00 43 ASN A CA 28
ATOM 28071 C C . ASN A 1 43 ? -2.130 -6.536 6.510 1.00 0.00 43 ASN A C 28
ATOM 28072 O O . ASN A 1 43 ? -3.181 -7.168 6.407 1.00 0.00 43 ASN A O 28
ATOM 28083 N N . ALA A 1 44 ? -1.117 -6.933 7.282 1.00 0.00 44 ALA A N 28
ATOM 28084 C CA . ALA A 1 44 ? -1.179 -8.156 8.075 1.00 0.00 44 ALA A CA 28
ATOM 28085 C C . ALA A 1 44 ? -2.335 -8.124 9.070 1.00 0.00 44 ALA A C 28
ATOM 28086 O O . ALA A 1 44 ? -2.843 -9.169 9.475 1.00 0.00 44 ALA A O 28
ATOM 28093 N N . ALA A 1 45 ? -2.763 -6.920 9.446 1.00 0.00 45 ALA A N 28
ATOM 28094 C CA . ALA A 1 45 ? -3.875 -6.762 10.377 1.00 0.00 45 ALA A CA 28
ATOM 28095 C C . ALA A 1 45 ? -5.226 -6.996 9.691 1.00 0.00 45 ALA A C 28
ATOM 28096 O O . ALA A 1 45 ? -6.276 -6.796 10.300 1.00 0.00 45 ALA A O 28
ATOM 28103 N N . ASN A 1 46 ? -5.198 -7.415 8.419 1.00 0.00 46 ASN A N 28
ATOM 28104 C CA . ASN A 1 46 ? -6.411 -7.669 7.657 1.00 0.00 46 ASN A CA 28
ATOM 28105 C C . ASN A 1 46 ? -7.116 -6.364 7.296 1.00 0.00 46 ASN A C 28
ATOM 28106 O O . ASN A 1 46 ? -8.307 -6.360 6.990 1.00 0.00 46 ASN A O 28
ATOM 28117 N N . ARG A 1 47 ? -6.371 -5.260 7.325 1.00 0.00 47 ARG A N 28
ATOM 28118 C CA . ARG A 1 47 ? -6.923 -3.954 6.994 1.00 0.00 47 ARG A CA 28
ATOM 28119 C C . ARG A 1 47 ? -6.442 -3.501 5.620 1.00 0.00 47 ARG A C 28
ATOM 28120 O O . ARG A 1 47 ? -5.239 -3.452 5.359 1.00 0.00 47 ARG A O 28
ATOM 28141 N N . THR A 1 48 ? -7.383 -3.175 4.742 1.00 0.00 48 THR A N 28
ATOM 28142 C CA . THR A 1 48 ? -7.049 -2.732 3.392 1.00 0.00 48 THR A CA 28
ATOM 28143 C C . THR A 1 48 ? -7.603 -1.332 3.118 1.00 0.00 48 THR A C 28
ATOM 28144 O O . THR A 1 48 ? -8.636 -0.948 3.664 1.00 0.00 48 THR A O 28
ATOM 28155 N N . GLY A 1 49 ? -6.911 -0.578 2.265 1.00 0.00 49 GLY A N 28
ATOM 28156 C CA . GLY A 1 49 ? -7.351 0.767 1.928 1.00 0.00 49 GLY A CA 28
ATOM 28157 C C . GLY A 1 49 ? -6.662 1.315 0.686 1.00 0.00 49 GLY A C 28
ATOM 28158 O O . GLY A 1 49 ? -5.794 0.656 0.116 1.00 0.00 49 GLY A O 28
ATOM 28162 N N . TYR A 1 50 ? -7.053 2.522 0.260 1.00 0.00 50 TYR A N 28
ATOM 28163 C CA . TYR A 1 50 ? -6.464 3.144 -0.921 1.00 0.00 50 TYR A CA 28
ATOM 28164 C C . TYR A 1 50 ? -5.546 4.308 -0.545 1.00 0.00 50 TYR A C 28
ATOM 28165 O O . TYR A 1 50 ? -6.017 5.353 -0.097 1.00 0.00 50 TYR A O 28
ATOM 28183 N N . VAL A 1 51 ? -4.241 4.134 -0.745 1.00 0.00 51 VAL A N 28
ATOM 28184 C CA . VAL A 1 51 ? -3.277 5.186 -0.430 1.00 0.00 51 VAL A CA 28
ATOM 28185 C C . VAL A 1 51 ? -2.262 5.376 -1.564 1.00 0.00 51 VAL A C 28
ATOM 28186 O O . VAL A 1 51 ? -1.487 4.470 -1.866 1.00 0.00 51 VAL A O 28
ATOM 28199 N N . PRO A 1 52 ? -2.227 6.557 -2.205 1.00 0.00 52 PRO A N 28
ATOM 28200 C CA . PRO A 1 52 ? -1.276 6.834 -3.289 1.00 0.00 52 PRO A CA 28
ATOM 28201 C C . PRO A 1 52 ? 0.148 6.993 -2.761 1.00 0.00 52 PRO A C 28
ATOM 28202 O O . PRO A 1 52 ? 0.810 7.998 -3.025 1.00 0.00 52 PRO A O 28
ATOM 28213 N N . SER A 1 53 ? 0.612 6.001 -2.009 1.00 0.00 53 SER A N 28
ATOM 28214 C CA . SER A 1 53 ? 1.943 6.035 -1.439 1.00 0.00 53 SER A CA 28
ATOM 28215 C C . SER A 1 53 ? 3.004 5.957 -2.523 1.00 0.00 53 SER A C 28
ATOM 28216 O O . SER A 1 53 ? 3.415 4.873 -2.920 1.00 0.00 53 SER A O 28
ATOM 28224 N N . ASN A 1 54 ? 3.465 7.113 -2.982 1.00 0.00 54 ASN A N 28
ATOM 28225 C CA . ASN A 1 54 ? 4.515 7.160 -3.993 1.00 0.00 54 ASN A CA 28
ATOM 28226 C C . ASN A 1 54 ? 5.875 6.874 -3.355 1.00 0.00 54 ASN A C 28
ATOM 28227 O O . ASN A 1 54 ? 6.873 6.680 -4.052 1.00 0.00 54 ASN A O 28
ATOM 28238 N N . TYR A 1 55 ? 5.905 6.854 -2.020 1.00 0.00 55 TYR A N 28
ATOM 28239 C CA . TYR A 1 55 ? 7.121 6.599 -1.277 1.00 0.00 55 TYR A CA 28
ATOM 28240 C C . TYR A 1 55 ? 7.438 5.103 -1.175 1.00 0.00 55 TYR A C 28
ATOM 28241 O O . TYR A 1 55 ? 8.375 4.708 -0.484 1.00 0.00 55 TYR A O 28
ATOM 28259 N N . VAL A 1 56 ? 6.669 4.266 -1.860 1.00 0.00 56 VAL A N 28
ATOM 28260 C CA . VAL A 1 56 ? 6.910 2.831 -1.823 1.00 0.00 56 VAL A CA 28
ATOM 28261 C C . VAL A 1 56 ? 7.248 2.311 -3.213 1.00 0.00 56 VAL A C 28
ATOM 28262 O O . VAL A 1 56 ? 6.720 2.794 -4.215 1.00 0.00 56 VAL A O 28
ATOM 28275 N N . GLU A 1 57 ? 8.137 1.329 -3.266 1.00 0.00 57 GLU A N 28
ATOM 28276 C CA . GLU A 1 57 ? 8.555 0.745 -4.531 1.00 0.00 57 GLU A CA 28
ATOM 28277 C C . GLU A 1 57 ? 8.420 -0.772 -4.498 1.00 0.00 57 GLU A C 28
ATOM 28278 O O . GLU A 1 57 ? 8.420 -1.383 -3.429 1.00 0.00 57 GLU A O 28
ATOM 28291 N N . ARG A 1 58 ? 8.303 -1.374 -5.675 1.00 0.00 58 ARG A N 28
ATOM 28292 C CA . ARG A 1 58 ? 8.165 -2.819 -5.781 1.00 0.00 58 ARG A CA 28
ATOM 28293 C C . ARG A 1 58 ? 9.490 -3.512 -5.487 1.00 0.00 58 ARG A C 28
ATOM 28294 O O . ARG A 1 58 ? 10.556 -3.024 -5.863 1.00 0.00 58 ARG A O 28
ATOM 28315 N N . LYS A 1 59 ? 9.416 -4.654 -4.812 1.00 0.00 59 LYS A N 28
ATOM 28316 C CA . LYS A 1 59 ? 10.608 -5.416 -4.466 1.00 0.00 59 LYS A CA 28
ATOM 28317 C C . LYS A 1 59 ? 10.351 -6.914 -4.592 1.00 0.00 59 LYS A C 28
ATOM 28318 O O . LYS A 1 59 ? 11.314 -7.657 -4.871 1.00 0.00 59 LYS A O 28
ATOM 28337 N N . MET A 1 1 ? -9.500 -15.186 -9.019 1.00 0.00 1 MET A N 29
ATOM 28338 C CA . MET A 1 1 ? -8.243 -15.227 -9.814 1.00 0.00 1 MET A CA 29
ATOM 28339 C C . MET A 1 1 ? -7.495 -13.894 -9.768 1.00 0.00 1 MET A C 29
ATOM 28340 O O . MET A 1 1 ? -6.846 -13.506 -10.739 1.00 0.00 1 MET A O 29
ATOM 28356 N N . THR A 1 2 ? -7.585 -13.196 -8.638 1.00 0.00 2 THR A N 29
ATOM 28357 C CA . THR A 1 2 ? -6.913 -11.912 -8.477 1.00 0.00 2 THR A CA 29
ATOM 28358 C C . THR A 1 2 ? -5.439 -12.109 -8.138 1.00 0.00 2 THR A C 29
ATOM 28359 O O . THR A 1 2 ? -5.085 -12.985 -7.348 1.00 0.00 2 THR A O 29
ATOM 28370 N N . GLU A 1 3 ? -4.584 -11.291 -8.742 1.00 0.00 3 GLU A N 29
ATOM 28371 C CA . GLU A 1 3 ? -3.148 -11.377 -8.504 1.00 0.00 3 GLU A CA 29
ATOM 28372 C C . GLU A 1 3 ? -2.733 -10.468 -7.352 1.00 0.00 3 GLU A C 29
ATOM 28373 O O . GLU A 1 3 ? -3.219 -9.342 -7.230 1.00 0.00 3 GLU A O 29
ATOM 28386 N N . GLU A 1 4 ? -1.836 -10.965 -6.507 1.00 0.00 4 GLU A N 29
ATOM 28387 C CA . GLU A 1 4 ? -1.357 -10.199 -5.361 1.00 0.00 4 GLU A CA 29
ATOM 28388 C C . GLU A 1 4 ? -0.005 -9.562 -5.651 1.00 0.00 4 GLU A C 29
ATOM 28389 O O . GLU A 1 4 ? 0.878 -10.185 -6.242 1.00 0.00 4 GLU A O 29
ATOM 28402 N N . VAL A 1 5 ? 0.148 -8.315 -5.224 1.00 0.00 5 VAL A N 29
ATOM 28403 C CA . VAL A 1 5 ? 1.386 -7.577 -5.422 1.00 0.00 5 VAL A CA 29
ATOM 28404 C C . VAL A 1 5 ? 2.081 -7.339 -4.084 1.00 0.00 5 VAL A C 29
ATOM 28405 O O . VAL A 1 5 ? 1.459 -6.871 -3.135 1.00 0.00 5 VAL A O 29
ATOM 28418 N N . ILE A 1 6 ? 3.369 -7.659 -4.020 1.00 0.00 6 ILE A N 29
ATOM 28419 C CA . ILE A 1 6 ? 4.144 -7.474 -2.798 1.00 0.00 6 ILE A CA 29
ATOM 28420 C C . ILE A 1 6 ? 5.180 -6.363 -2.969 1.00 0.00 6 ILE A C 29
ATOM 28421 O O . ILE A 1 6 ? 6.086 -6.471 -3.794 1.00 0.00 6 ILE A O 29
ATOM 28437 N N . VAL A 1 7 ? 5.044 -5.300 -2.179 1.00 0.00 7 VAL A N 29
ATOM 28438 C CA . VAL A 1 7 ? 5.975 -4.178 -2.243 1.00 0.00 7 VAL A CA 29
ATOM 28439 C C . VAL A 1 7 ? 6.464 -3.790 -0.849 1.00 0.00 7 VAL A C 29
ATOM 28440 O O . VAL A 1 7 ? 5.838 -4.130 0.154 1.00 0.00 7 VAL A O 29
ATOM 28453 N N . ILE A 1 8 ? 7.584 -3.073 -0.797 1.00 0.00 8 ILE A N 29
ATOM 28454 C CA . ILE A 1 8 ? 8.155 -2.638 0.475 1.00 0.00 8 ILE A CA 29
ATOM 28455 C C . ILE A 1 8 ? 8.233 -1.118 0.542 1.00 0.00 8 ILE A C 29
ATOM 28456 O O . ILE A 1 8 ? 8.861 -0.482 -0.305 1.00 0.00 8 ILE A O 29
ATOM 28472 N N . ALA A 1 9 ? 7.593 -0.541 1.552 1.00 0.00 9 ALA A N 29
ATOM 28473 C CA . ALA A 1 9 ? 7.591 0.906 1.725 1.00 0.00 9 ALA A CA 29
ATOM 28474 C C . ALA A 1 9 ? 8.915 1.396 2.306 1.00 0.00 9 ALA A C 29
ATOM 28475 O O . ALA A 1 9 ? 9.344 0.943 3.365 1.00 0.00 9 ALA A O 29
ATOM 28482 N N . LYS A 1 10 ? 9.554 2.327 1.603 1.00 0.00 10 LYS A N 29
ATOM 28483 C CA . LYS A 1 10 ? 10.831 2.891 2.042 1.00 0.00 10 LYS A CA 29
ATOM 28484 C C . LYS A 1 10 ? 10.638 4.172 2.869 1.00 0.00 10 LYS A C 29
ATOM 28485 O O . LYS A 1 10 ? 11.585 4.664 3.484 1.00 0.00 10 LYS A O 29
ATOM 28504 N N . TRP A 1 11 ? 9.416 4.707 2.879 1.00 0.00 11 TRP A N 29
ATOM 28505 C CA . TRP A 1 11 ? 9.111 5.932 3.628 1.00 0.00 11 TRP A CA 29
ATOM 28506 C C . TRP A 1 11 ? 7.740 5.827 4.292 1.00 0.00 11 TRP A C 29
ATOM 28507 O O . TRP A 1 11 ? 6.835 5.174 3.769 1.00 0.00 11 TRP A O 29
ATOM 28528 N N . ASP A 1 12 ? 7.605 6.438 5.461 1.00 0.00 12 ASP A N 29
ATOM 28529 C CA . ASP A 1 12 ? 6.358 6.383 6.212 1.00 0.00 12 ASP A CA 29
ATOM 28530 C C . ASP A 1 12 ? 5.300 7.293 5.606 1.00 0.00 12 ASP A C 29
ATOM 28531 O O . ASP A 1 12 ? 5.510 8.494 5.441 1.00 0.00 12 ASP A O 29
ATOM 28541 N N . TYR A 1 13 ? 4.155 6.705 5.281 1.00 0.00 13 TYR A N 29
ATOM 28542 C CA . TYR A 1 13 ? 3.048 7.450 4.698 1.00 0.00 13 TYR A CA 29
ATOM 28543 C C . TYR A 1 13 ? 1.763 7.198 5.476 1.00 0.00 13 TYR A C 29
ATOM 28544 O O . TYR A 1 13 ? 1.455 6.063 5.841 1.00 0.00 13 TYR A O 29
ATOM 28562 N N . THR A 1 14 ? 1.017 8.266 5.725 1.00 0.00 14 THR A N 29
ATOM 28563 C CA . THR A 1 14 ? -0.238 8.165 6.455 1.00 0.00 14 THR A CA 29
ATOM 28564 C C . THR A 1 14 ? -1.424 8.268 5.508 1.00 0.00 14 THR A C 29
ATOM 28565 O O . THR A 1 14 ? -1.419 9.063 4.569 1.00 0.00 14 THR A O 29
ATOM 28576 N N . ALA A 1 15 ? -2.436 7.454 5.765 1.00 0.00 15 ALA A N 29
ATOM 28577 C CA . ALA A 1 15 ? -3.638 7.433 4.951 1.00 0.00 15 ALA A CA 29
ATOM 28578 C C . ALA A 1 15 ? -4.315 8.796 4.903 1.00 0.00 15 ALA A C 29
ATOM 28579 O O . ALA A 1 15 ? -4.458 9.465 5.926 1.00 0.00 15 ALA A O 29
ATOM 28586 N N . GLN A 1 16 ? -4.760 9.189 3.712 1.00 0.00 16 GLN A N 29
ATOM 28587 C CA . GLN A 1 16 ? -5.456 10.462 3.543 1.00 0.00 16 GLN A CA 29
ATOM 28588 C C . GLN A 1 16 ? -6.961 10.313 3.811 1.00 0.00 16 GLN A C 29
ATOM 28589 O O . GLN A 1 16 ? -7.698 11.298 3.805 1.00 0.00 16 GLN A O 29
ATOM 28603 N N . GLN A 1 17 ? -7.404 9.081 4.068 1.00 0.00 17 GLN A N 29
ATOM 28604 C CA . GLN A 1 17 ? -8.809 8.805 4.364 1.00 0.00 17 GLN A CA 29
ATOM 28605 C C . GLN A 1 17 ? -8.910 7.712 5.424 1.00 0.00 17 GLN A C 29
ATOM 28606 O O . GLN A 1 17 ? -7.946 6.991 5.676 1.00 0.00 17 GLN A O 29
ATOM 28620 N N . ASP A 1 18 ? -10.072 7.597 6.051 1.00 0.00 18 ASP A N 29
ATOM 28621 C CA . ASP A 1 18 ? -10.275 6.590 7.086 1.00 0.00 18 ASP A CA 29
ATOM 28622 C C . ASP A 1 18 ? -10.358 5.180 6.496 1.00 0.00 18 ASP A C 29
ATOM 28623 O O . ASP A 1 18 ? -10.175 4.192 7.206 1.00 0.00 18 ASP A O 29
ATOM 28633 N N . GLN A 1 19 ? -10.643 5.094 5.200 1.00 0.00 19 GLN A N 29
ATOM 28634 C CA . GLN A 1 19 ? -10.760 3.805 4.525 1.00 0.00 19 GLN A CA 29
ATOM 28635 C C . GLN A 1 19 ? -9.421 3.314 3.965 1.00 0.00 19 GLN A C 29
ATOM 28636 O O . GLN A 1 19 ? -9.311 2.161 3.548 1.00 0.00 19 GLN A O 29
ATOM 28650 N N . GLU A 1 20 ? -8.404 4.176 3.957 1.00 0.00 20 GLU A N 29
ATOM 28651 C CA . GLU A 1 20 ? -7.087 3.786 3.442 1.00 0.00 20 GLU A CA 29
ATOM 28652 C C . GLU A 1 20 ? -6.295 3.061 4.518 1.00 0.00 20 GLU A C 29
ATOM 28653 O O . GLU A 1 20 ? -6.779 2.853 5.631 1.00 0.00 20 GLU A O 29
ATOM 28666 N N . LEU A 1 21 ? -5.092 2.652 4.166 1.00 0.00 21 LEU A N 29
ATOM 28667 C CA . LEU A 1 21 ? -4.234 1.918 5.071 1.00 0.00 21 LEU A CA 29
ATOM 28668 C C . LEU A 1 21 ? -2.890 2.617 5.276 1.00 0.00 21 LEU A C 29
ATOM 28669 O O . LEU A 1 21 ? -2.204 2.955 4.316 1.00 0.00 21 LEU A O 29
ATOM 28685 N N . ASP A 1 22 ? -2.519 2.816 6.538 1.00 0.00 22 ASP A N 29
ATOM 28686 C CA . ASP A 1 22 ? -1.256 3.467 6.876 1.00 0.00 22 ASP A CA 29
ATOM 28687 C C . ASP A 1 22 ? -0.064 2.559 6.580 1.00 0.00 22 ASP A C 29
ATOM 28688 O O . ASP A 1 22 ? -0.155 1.337 6.703 1.00 0.00 22 ASP A O 29
ATOM 28698 N N . ILE A 1 23 ? 1.056 3.165 6.202 1.00 0.00 23 ILE A N 29
ATOM 28699 C CA . ILE A 1 23 ? 2.269 2.416 5.901 1.00 0.00 23 ILE A CA 29
ATOM 28700 C C . ILE A 1 23 ? 3.478 3.037 6.603 1.00 0.00 23 ILE A C 29
ATOM 28701 O O . ILE A 1 23 ? 3.433 4.194 7.024 1.00 0.00 23 ILE A O 29
ATOM 28717 N N . LYS A 1 24 ? 4.554 2.266 6.723 1.00 0.00 24 LYS A N 29
ATOM 28718 C CA . LYS A 1 24 ? 5.771 2.742 7.376 1.00 0.00 24 LYS A CA 29
ATOM 28719 C C . LYS A 1 24 ? 6.944 2.763 6.407 1.00 0.00 24 LYS A C 29
ATOM 28720 O O . LYS A 1 24 ? 6.904 2.139 5.349 1.00 0.00 24 LYS A O 29
ATOM 28739 N N . LYS A 1 25 ? 7.986 3.491 6.784 1.00 0.00 25 LYS A N 29
ATOM 28740 C CA . LYS A 1 25 ? 9.185 3.618 5.962 1.00 0.00 25 LYS A CA 29
ATOM 28741 C C . LYS A 1 25 ? 9.924 2.307 5.772 1.00 0.00 25 LYS A C 29
ATOM 28742 O O . LYS A 1 25 ? 10.810 2.216 4.921 1.00 0.00 25 LYS A O 29
ATOM 28761 N N . ASN A 1 26 ? 9.570 1.292 6.539 1.00 0.00 26 ASN A N 29
ATOM 28762 C CA . ASN A 1 26 ? 10.225 0.006 6.401 1.00 0.00 26 ASN A CA 29
ATOM 28763 C C . ASN A 1 26 ? 9.216 -1.132 6.495 1.00 0.00 26 ASN A C 29
ATOM 28764 O O . ASN A 1 26 ? 9.575 -2.263 6.822 1.00 0.00 26 ASN A O 29
ATOM 28775 N N . GLU A 1 27 ? 7.951 -0.832 6.210 1.00 0.00 27 GLU A N 29
ATOM 28776 C CA . GLU A 1 27 ? 6.905 -1.840 6.270 1.00 0.00 27 GLU A CA 29
ATOM 28777 C C . GLU A 1 27 ? 6.567 -2.368 4.880 1.00 0.00 27 GLU A C 29
ATOM 28778 O O . GLU A 1 27 ? 6.531 -1.616 3.905 1.00 0.00 27 GLU A O 29
ATOM 28791 N N . ARG A 1 28 ? 6.325 -3.672 4.802 1.00 0.00 28 ARG A N 29
ATOM 28792 C CA . ARG A 1 28 ? 5.994 -4.317 3.549 1.00 0.00 28 ARG A CA 29
ATOM 28793 C C . ARG A 1 28 ? 4.491 -4.357 3.347 1.00 0.00 28 ARG A C 29
ATOM 28794 O O . ARG A 1 28 ? 3.751 -4.869 4.185 1.00 0.00 28 ARG A O 29
ATOM 28815 N N . LEU A 1 29 ? 4.047 -3.781 2.244 1.00 0.00 29 LEU A N 29
ATOM 28816 C CA . LEU A 1 29 ? 2.637 -3.713 1.938 1.00 0.00 29 LEU A CA 29
ATOM 28817 C C . LEU A 1 29 ? 2.293 -4.518 0.681 1.00 0.00 29 LEU A C 29
ATOM 28818 O O . LEU A 1 29 ? 3.081 -4.579 -0.262 1.00 0.00 29 LEU A O 29
ATOM 28834 N N . TRP A 1 30 ? 1.106 -5.126 0.674 1.00 0.00 30 TRP A N 29
ATOM 28835 C CA . TRP A 1 30 ? 0.654 -5.919 -0.468 1.00 0.00 30 TRP A CA 29
ATOM 28836 C C . TRP A 1 30 ? -0.341 -5.147 -1.327 1.00 0.00 30 TRP A C 29
ATOM 28837 O O . TRP A 1 30 ? -1.485 -4.931 -0.926 1.00 0.00 30 TRP A O 29
ATOM 28858 N N . LEU A 1 31 ? 0.099 -4.719 -2.507 1.00 0.00 31 LEU A N 29
ATOM 28859 C CA . LEU A 1 31 ? -0.755 -3.954 -3.411 1.00 0.00 31 LEU A CA 29
ATOM 28860 C C . LEU A 1 31 ? -1.724 -4.848 -4.182 1.00 0.00 31 LEU A C 29
ATOM 28861 O O . LEU A 1 31 ? -1.425 -6.001 -4.488 1.00 0.00 31 LEU A O 29
ATOM 28877 N N . LEU A 1 32 ? -2.889 -4.295 -4.494 1.00 0.00 32 LEU A N 29
ATOM 28878 C CA . LEU A 1 32 ? -3.911 -5.019 -5.245 1.00 0.00 32 LEU A CA 29
ATOM 28879 C C . LEU A 1 32 ? -4.090 -4.405 -6.634 1.00 0.00 32 LEU A C 29
ATOM 28880 O O . LEU A 1 32 ? -4.446 -5.097 -7.588 1.00 0.00 32 LEU A O 29
ATOM 28896 N N . ASP A 1 33 ? -3.829 -3.102 -6.740 1.00 0.00 33 ASP A N 29
ATOM 28897 C CA . ASP A 1 33 ? -3.947 -2.388 -8.006 1.00 0.00 33 ASP A CA 29
ATOM 28898 C C . ASP A 1 33 ? -3.165 -1.082 -7.950 1.00 0.00 33 ASP A C 29
ATOM 28899 O O . ASP A 1 33 ? -3.455 -0.206 -7.135 1.00 0.00 33 ASP A O 29
ATOM 28909 N N . ASP A 1 34 ? -2.164 -0.962 -8.816 1.00 0.00 34 ASP A N 29
ATOM 28910 C CA . ASP A 1 34 ? -1.329 0.234 -8.859 1.00 0.00 34 ASP A CA 29
ATOM 28911 C C . ASP A 1 34 ? -1.515 1.020 -10.159 1.00 0.00 34 ASP A C 29
ATOM 28912 O O . ASP A 1 34 ? -0.735 1.925 -10.454 1.00 0.00 34 ASP A O 29
ATOM 28922 N N . SER A 1 35 ? -2.539 0.675 -10.934 1.00 0.00 35 SER A N 29
ATOM 28923 C CA . SER A 1 35 ? -2.799 1.358 -12.198 1.00 0.00 35 SER A CA 29
ATOM 28924 C C . SER A 1 35 ? -3.318 2.774 -11.966 1.00 0.00 35 SER A C 29
ATOM 28925 O O . SER A 1 35 ? -2.984 3.699 -12.706 1.00 0.00 35 SER A O 29
ATOM 28933 N N . LYS A 1 36 ? -4.147 2.928 -10.943 1.00 0.00 36 LYS A N 29
ATOM 28934 C CA . LYS A 1 36 ? -4.734 4.223 -10.612 1.00 0.00 36 LYS A CA 29
ATOM 28935 C C . LYS A 1 36 ? -3.815 5.070 -9.759 1.00 0.00 36 LYS A C 29
ATOM 28936 O O . LYS A 1 36 ? -2.905 4.566 -9.101 1.00 0.00 36 LYS A O 29
ATOM 28955 N N . THR A 1 37 ? -4.094 6.372 -9.751 1.00 0.00 37 THR A N 29
ATOM 28956 C CA . THR A 1 37 ? -3.334 7.322 -8.948 1.00 0.00 37 THR A CA 29
ATOM 28957 C C . THR A 1 37 ? -3.351 6.870 -7.495 1.00 0.00 37 THR A C 29
ATOM 28958 O O . THR A 1 37 ? -2.340 6.913 -6.794 1.00 0.00 37 THR A O 29
ATOM 28969 N N . TRP A 1 38 ? -4.520 6.395 -7.082 1.00 0.00 38 TRP A N 29
ATOM 28970 C CA . TRP A 1 38 ? -4.715 5.870 -5.731 1.00 0.00 38 TRP A CA 29
ATOM 28971 C C . TRP A 1 38 ? -4.465 4.365 -5.747 1.00 0.00 38 TRP A C 29
ATOM 28972 O O . TRP A 1 38 ? -4.949 3.663 -6.635 1.00 0.00 38 TRP A O 29
ATOM 28993 N N . TRP A 1 39 ? -3.683 3.873 -4.793 1.00 0.00 39 TRP A N 29
ATOM 28994 C CA . TRP A 1 39 ? -3.350 2.452 -4.748 1.00 0.00 39 TRP A CA 29
ATOM 28995 C C . TRP A 1 39 ? -4.067 1.712 -3.634 1.00 0.00 39 TRP A C 29
ATOM 28996 O O . TRP A 1 39 ? -4.150 2.194 -2.509 1.00 0.00 39 TRP A O 29
ATOM 29017 N N . ARG A 1 40 ? -4.536 0.510 -3.955 1.00 0.00 40 ARG A N 29
ATOM 29018 C CA . ARG A 1 40 ? -5.207 -0.345 -2.988 1.00 0.00 40 ARG A CA 29
ATOM 29019 C C . ARG A 1 40 ? -4.206 -1.325 -2.412 1.00 0.00 40 ARG A C 29
ATOM 29020 O O . ARG A 1 40 ? -3.468 -1.976 -3.154 1.00 0.00 40 ARG A O 29
ATOM 29041 N N . VAL A 1 41 ? -4.150 -1.406 -1.095 1.00 0.00 41 VAL A N 29
ATOM 29042 C CA . VAL A 1 41 ? -3.195 -2.282 -0.451 1.00 0.00 41 VAL A CA 29
ATOM 29043 C C . VAL A 1 41 ? -3.777 -2.968 0.790 1.00 0.00 41 VAL A C 29
ATOM 29044 O O . VAL A 1 41 ? -4.761 -2.506 1.364 1.00 0.00 41 VAL A O 29
ATOM 29057 N N . ARG A 1 42 ? -3.158 -4.079 1.187 1.00 0.00 42 ARG A N 29
ATOM 29058 C CA . ARG A 1 42 ? -3.611 -4.838 2.349 1.00 0.00 42 ARG A CA 29
ATOM 29059 C C . ARG A 1 42 ? -2.486 -5.011 3.373 1.00 0.00 42 ARG A C 29
ATOM 29060 O O . ARG A 1 42 ? -1.331 -5.222 3.005 1.00 0.00 42 ARG A O 29
ATOM 29081 N N . ASN A 1 43 ? -2.834 -4.934 4.661 1.00 0.00 43 ASN A N 29
ATOM 29082 C CA . ASN A 1 43 ? -1.842 -5.100 5.737 1.00 0.00 43 ASN A CA 29
ATOM 29083 C C . ASN A 1 43 ? -2.061 -6.409 6.485 1.00 0.00 43 ASN A C 29
ATOM 29084 O O . ASN A 1 43 ? -3.136 -7.005 6.418 1.00 0.00 43 ASN A O 29
ATOM 29095 N N . ALA A 1 44 ? -1.038 -6.833 7.221 1.00 0.00 44 ALA A N 29
ATOM 29096 C CA . ALA A 1 44 ? -1.113 -8.052 8.014 1.00 0.00 44 ALA A CA 29
ATOM 29097 C C . ALA A 1 44 ? -2.234 -7.961 9.051 1.00 0.00 44 ALA A C 29
ATOM 29098 O O . ALA A 1 44 ? -2.708 -8.978 9.555 1.00 0.00 44 ALA A O 29
ATOM 29105 N N . ALA A 1 45 ? -2.672 -6.733 9.352 1.00 0.00 45 ALA A N 29
ATOM 29106 C CA . ALA A 1 45 ? -3.750 -6.515 10.309 1.00 0.00 45 ALA A CA 29
ATOM 29107 C C . ALA A 1 45 ? -5.128 -6.812 9.697 1.00 0.00 45 ALA A C 29
ATOM 29108 O O . ALA A 1 45 ? -6.152 -6.568 10.333 1.00 0.00 45 ALA A O 29
ATOM 29115 N N . ASN A 1 46 ? -5.152 -7.324 8.459 1.00 0.00 46 ASN A N 29
ATOM 29116 C CA . ASN A 1 46 ? -6.393 -7.637 7.767 1.00 0.00 46 ASN A CA 29
ATOM 29117 C C . ASN A 1 46 ? -7.183 -6.370 7.456 1.00 0.00 46 ASN A C 29
ATOM 29118 O O . ASN A 1 46 ? -8.406 -6.399 7.321 1.00 0.00 46 ASN A O 29
ATOM 29129 N N . ARG A 1 47 ? -6.463 -5.258 7.321 1.00 0.00 47 ARG A N 29
ATOM 29130 C CA . ARG A 1 47 ? -7.072 -3.976 7.002 1.00 0.00 47 ARG A CA 29
ATOM 29131 C C . ARG A 1 47 ? -6.622 -3.520 5.620 1.00 0.00 47 ARG A C 29
ATOM 29132 O O . ARG A 1 47 ? -5.426 -3.447 5.341 1.00 0.00 47 ARG A O 29
ATOM 29153 N N . THR A 1 48 ? -7.583 -3.232 4.751 1.00 0.00 48 THR A N 29
ATOM 29154 C CA . THR A 1 48 ? -7.268 -2.802 3.394 1.00 0.00 48 THR A CA 29
ATOM 29155 C C . THR A 1 48 ? -7.794 -1.401 3.115 1.00 0.00 48 THR A C 29
ATOM 29156 O O . THR A 1 48 ? -8.868 -1.023 3.584 1.00 0.00 48 THR A O 29
ATOM 29167 N N . GLY A 1 49 ? -7.031 -0.636 2.347 1.00 0.00 49 GLY A N 29
ATOM 29168 C CA . GLY A 1 49 ? -7.438 0.713 2.019 1.00 0.00 49 GLY A CA 29
ATOM 29169 C C . GLY A 1 49 ? -6.714 1.266 0.802 1.00 0.00 49 GLY A C 29
ATOM 29170 O O . GLY A 1 49 ? -5.787 0.638 0.293 1.00 0.00 49 GLY A O 29
ATOM 29174 N N . TYR A 1 50 ? -7.139 2.439 0.324 1.00 0.00 50 TYR A N 29
ATOM 29175 C CA . TYR A 1 50 ? -6.513 3.044 -0.850 1.00 0.00 50 TYR A CA 29
ATOM 29176 C C . TYR A 1 50 ? -5.606 4.210 -0.476 1.00 0.00 50 TYR A C 29
ATOM 29177 O O . TYR A 1 50 ? -6.081 5.288 -0.125 1.00 0.00 50 TYR A O 29
ATOM 29195 N N . VAL A 1 51 ? -4.299 4.000 -0.584 1.00 0.00 51 VAL A N 29
ATOM 29196 C CA . VAL A 1 51 ? -3.339 5.050 -0.280 1.00 0.00 51 VAL A CA 29
ATOM 29197 C C . VAL A 1 51 ? -2.432 5.334 -1.473 1.00 0.00 51 VAL A C 29
ATOM 29198 O O . VAL A 1 51 ? -1.701 4.448 -1.918 1.00 0.00 51 VAL A O 29
ATOM 29211 N N . PRO A 1 52 ? -2.426 6.575 -2.003 1.00 0.00 52 PRO A N 29
ATOM 29212 C CA . PRO A 1 52 ? -1.560 6.945 -3.131 1.00 0.00 52 PRO A CA 29
ATOM 29213 C C . PRO A 1 52 ? -0.089 7.087 -2.721 1.00 0.00 52 PRO A C 29
ATOM 29214 O O . PRO A 1 52 ? 0.644 7.897 -3.287 1.00 0.00 52 PRO A O 29
ATOM 29225 N N . SER A 1 53 ? 0.334 6.301 -1.732 1.00 0.00 53 SER A N 29
ATOM 29226 C CA . SER A 1 53 ? 1.694 6.336 -1.240 1.00 0.00 53 SER A CA 29
ATOM 29227 C C . SER A 1 53 ? 2.681 5.957 -2.329 1.00 0.00 53 SER A C 29
ATOM 29228 O O . SER A 1 53 ? 2.985 4.780 -2.528 1.00 0.00 53 SER A O 29
ATOM 29236 N N . ASN A 1 54 ? 3.204 6.965 -3.009 1.00 0.00 54 ASN A N 29
ATOM 29237 C CA . ASN A 1 54 ? 4.189 6.734 -4.053 1.00 0.00 54 ASN A CA 29
ATOM 29238 C C . ASN A 1 54 ? 5.570 6.475 -3.443 1.00 0.00 54 ASN A C 29
ATOM 29239 O O . ASN A 1 54 ? 6.523 6.157 -4.153 1.00 0.00 54 ASN A O 29
ATOM 29250 N N . TYR A 1 55 ? 5.663 6.601 -2.118 1.00 0.00 55 TYR A N 29
ATOM 29251 C CA . TYR A 1 55 ? 6.899 6.371 -1.402 1.00 0.00 55 TYR A CA 29
ATOM 29252 C C . TYR A 1 55 ? 7.248 4.881 -1.354 1.00 0.00 55 TYR A C 29
ATOM 29253 O O . TYR A 1 55 ? 8.345 4.504 -0.942 1.00 0.00 55 TYR A O 29
ATOM 29271 N N . VAL A 1 56 ? 6.312 4.030 -1.771 1.00 0.00 56 VAL A N 29
ATOM 29272 C CA . VAL A 1 56 ? 6.537 2.596 -1.764 1.00 0.00 56 VAL A CA 29
ATOM 29273 C C . VAL A 1 56 ? 6.413 2.027 -3.171 1.00 0.00 56 VAL A C 29
ATOM 29274 O O . VAL A 1 56 ? 5.538 2.418 -3.941 1.00 0.00 56 VAL A O 29
ATOM 29287 N N . GLU A 1 57 ? 7.300 1.099 -3.489 1.00 0.00 57 GLU A N 29
ATOM 29288 C CA . GLU A 1 57 ? 7.307 0.461 -4.794 1.00 0.00 57 GLU A CA 29
ATOM 29289 C C . GLU A 1 57 ? 7.702 -1.001 -4.658 1.00 0.00 57 GLU A C 29
ATOM 29290 O O . GLU A 1 57 ? 8.294 -1.401 -3.655 1.00 0.00 57 GLU A O 29
ATOM 29303 N N . ARG A 1 58 ? 7.369 -1.797 -5.662 1.00 0.00 58 ARG A N 29
ATOM 29304 C CA . ARG A 1 58 ? 7.689 -3.215 -5.639 1.00 0.00 58 ARG A CA 29
ATOM 29305 C C . ARG A 1 58 ? 9.191 -3.436 -5.770 1.00 0.00 58 ARG A C 29
ATOM 29306 O O . ARG A 1 58 ? 9.862 -2.770 -6.558 1.00 0.00 58 ARG A O 29
ATOM 29327 N N . LYS A 1 59 ? 9.709 -4.376 -4.989 1.00 0.00 59 LYS A N 29
ATOM 29328 C CA . LYS A 1 59 ? 11.132 -4.689 -5.011 1.00 0.00 59 LYS A CA 29
ATOM 29329 C C . LYS A 1 59 ? 11.372 -6.084 -5.579 1.00 0.00 59 LYS A C 29
ATOM 29330 O O . LYS A 1 59 ? 10.435 -6.644 -6.186 1.00 0.00 59 LYS A O 29
ATOM 29349 N N . MET A 1 1 ? -10.237 -14.405 -9.101 1.00 0.00 1 MET A N 30
ATOM 29350 C CA . MET A 1 1 ? -8.857 -14.729 -9.548 1.00 0.00 1 MET A CA 30
ATOM 29351 C C . MET A 1 1 ? -7.992 -13.472 -9.641 1.00 0.00 1 MET A C 30
ATOM 29352 O O . MET A 1 1 ? -7.353 -13.218 -10.663 1.00 0.00 1 MET A O 30
ATOM 29368 N N . THR A 1 2 ? -7.973 -12.686 -8.567 1.00 0.00 2 THR A N 30
ATOM 29369 C CA . THR A 1 2 ? -7.184 -11.456 -8.531 1.00 0.00 2 THR A CA 30
ATOM 29370 C C . THR A 1 2 ? -5.713 -11.756 -8.264 1.00 0.00 2 THR A C 30
ATOM 29371 O O . THR A 1 2 ? -5.376 -12.756 -7.632 1.00 0.00 2 THR A O 30
ATOM 29382 N N . GLU A 1 3 ? -4.841 -10.877 -8.751 1.00 0.00 3 GLU A N 30
ATOM 29383 C CA . GLU A 1 3 ? -3.404 -11.040 -8.565 1.00 0.00 3 GLU A CA 30
ATOM 29384 C C . GLU A 1 3 ? -2.903 -10.173 -7.414 1.00 0.00 3 GLU A C 30
ATOM 29385 O O . GLU A 1 3 ? -3.312 -9.020 -7.270 1.00 0.00 3 GLU A O 30
ATOM 29398 N N . GLU A 1 4 ? -2.018 -10.734 -6.596 1.00 0.00 4 GLU A N 30
ATOM 29399 C CA . GLU A 1 4 ? -1.464 -10.011 -5.456 1.00 0.00 4 GLU A CA 30
ATOM 29400 C C . GLU A 1 4 ? -0.099 -9.422 -5.788 1.00 0.00 4 GLU A C 30
ATOM 29401 O O . GLU A 1 4 ? 0.731 -10.062 -6.433 1.00 0.00 4 GLU A O 30
ATOM 29414 N N . VAL A 1 5 ? 0.119 -8.194 -5.336 1.00 0.00 5 VAL A N 30
ATOM 29415 C CA . VAL A 1 5 ? 1.375 -7.495 -5.566 1.00 0.00 5 VAL A CA 30
ATOM 29416 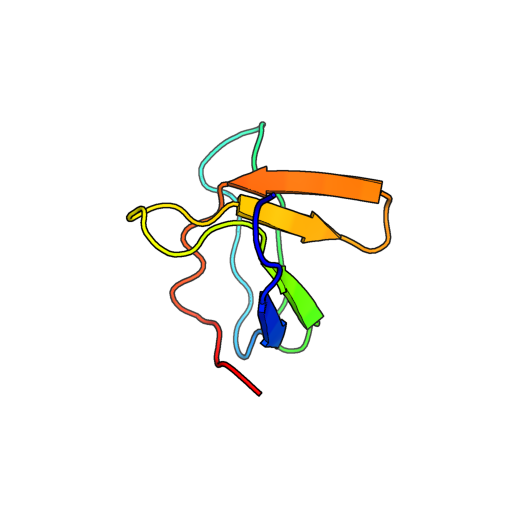C C . VAL A 1 5 ? 2.102 -7.266 -4.243 1.00 0.00 5 VAL A C 30
ATOM 29417 O O . VAL A 1 5 ? 1.510 -6.778 -3.283 1.00 0.00 5 VAL A O 30
ATOM 29430 N N . ILE A 1 6 ? 3.381 -7.625 -4.198 1.00 0.00 6 ILE A N 30
ATOM 29431 C CA . ILE A 1 6 ? 4.177 -7.459 -2.985 1.00 0.00 6 ILE A CA 30
ATOM 29432 C C . ILE A 1 6 ? 5.221 -6.360 -3.151 1.00 0.00 6 ILE A C 30
ATOM 29433 O O . ILE A 1 6 ? 6.122 -6.472 -3.980 1.00 0.00 6 ILE A O 30
ATOM 29449 N N . VAL A 1 7 ? 5.106 -5.301 -2.352 1.00 0.00 7 VAL A N 30
ATOM 29450 C CA . VAL A 1 7 ? 6.055 -4.195 -2.415 1.00 0.00 7 VAL A CA 30
ATOM 29451 C C . VAL A 1 7 ? 6.546 -3.811 -1.023 1.00 0.00 7 VAL A C 30
ATOM 29452 O O . VAL A 1 7 ? 5.909 -4.130 -0.019 1.00 0.00 7 VAL A O 30
ATOM 29465 N N . ILE A 1 8 ? 7.682 -3.120 -0.968 1.00 0.00 8 ILE A N 30
ATOM 29466 C CA . ILE A 1 8 ? 8.252 -2.689 0.303 1.00 0.00 8 ILE A CA 30
ATOM 29467 C C . ILE A 1 8 ? 8.315 -1.171 0.381 1.00 0.00 8 ILE A C 30
ATOM 29468 O O . ILE A 1 8 ? 8.865 -0.518 -0.505 1.00 0.00 8 ILE A O 30
ATOM 29484 N N . ALA A 1 9 ? 7.753 -0.611 1.445 1.00 0.00 9 ALA A N 30
ATOM 29485 C CA . ALA A 1 9 ? 7.752 0.834 1.622 1.00 0.00 9 ALA A CA 30
ATOM 29486 C C . ALA A 1 9 ? 9.129 1.330 2.039 1.00 0.00 9 ALA A C 30
ATOM 29487 O O . ALA A 1 9 ? 9.889 0.620 2.695 1.00 0.00 9 ALA A O 30
ATOM 29494 N N . LYS A 1 10 ? 9.441 2.557 1.642 1.00 0.00 10 LYS A N 30
ATOM 29495 C CA . LYS A 1 10 ? 10.723 3.172 1.966 1.00 0.00 10 LYS A CA 30
ATOM 29496 C C . LYS A 1 10 ? 10.540 4.337 2.938 1.00 0.00 10 LYS A C 30
ATOM 29497 O O . LYS A 1 10 ? 11.476 4.733 3.633 1.00 0.00 10 LYS A O 30
ATOM 29516 N N . TRP A 1 11 ? 9.328 4.881 2.982 1.00 0.00 11 TRP A N 30
ATOM 29517 C CA . TRP A 1 11 ? 9.020 5.998 3.866 1.00 0.00 11 TRP A CA 30
ATOM 29518 C C . TRP A 1 11 ? 7.639 5.823 4.504 1.00 0.00 11 TRP A C 30
ATOM 29519 O O . TRP A 1 11 ? 6.759 5.178 3.935 1.00 0.00 11 TRP A O 30
ATOM 29540 N N . ASP A 1 12 ? 7.469 6.379 5.703 1.00 0.00 12 ASP A N 30
ATOM 29541 C CA . ASP A 1 12 ? 6.207 6.262 6.431 1.00 0.00 12 ASP A CA 30
ATOM 29542 C C . ASP A 1 12 ? 5.138 7.161 5.827 1.00 0.00 12 ASP A C 30
ATOM 29543 O O . ASP A 1 12 ? 5.332 8.368 5.679 1.00 0.00 12 ASP A O 30
ATOM 29553 N N . TYR A 1 13 ? 4.007 6.561 5.484 1.00 0.00 13 TYR A N 30
ATOM 29554 C CA . TYR A 1 13 ? 2.899 7.301 4.899 1.00 0.00 13 TYR A CA 30
ATOM 29555 C C . TYR A 1 13 ? 1.602 7.029 5.655 1.00 0.00 13 TYR A C 30
ATOM 29556 O O . TYR A 1 13 ? 1.306 5.890 6.016 1.00 0.00 13 TYR A O 30
ATOM 29574 N N . THR A 1 14 ? 0.835 8.087 5.886 1.00 0.00 14 THR A N 30
ATOM 29575 C CA . THR A 1 14 ? -0.431 7.977 6.591 1.00 0.00 14 THR A CA 30
ATOM 29576 C C . THR A 1 14 ? -1.599 8.054 5.614 1.00 0.00 14 THR A C 30
ATOM 29577 O O . THR A 1 14 ? -1.587 8.849 4.674 1.00 0.00 14 THR A O 30
ATOM 29588 N N . ALA A 1 15 ? -2.603 7.220 5.845 1.00 0.00 15 ALA A N 30
ATOM 29589 C CA . ALA A 1 15 ? -3.783 7.173 5.004 1.00 0.00 15 ALA A CA 30
ATOM 29590 C C . ALA A 1 15 ? -4.468 8.535 4.928 1.00 0.00 15 ALA A C 30
ATOM 29591 O O . ALA A 1 15 ? -4.739 9.157 5.954 1.00 0.00 15 ALA A O 30
ATOM 29598 N N . GLN A 1 16 ? -4.759 8.992 3.710 1.00 0.00 16 GLN A N 30
ATOM 29599 C CA . GLN A 1 16 ? -5.425 10.279 3.525 1.00 0.00 16 GLN A CA 30
ATOM 29600 C C . GLN A 1 16 ? -6.809 10.250 4.158 1.00 0.00 16 GLN A C 30
ATOM 29601 O O . GLN A 1 16 ? -7.296 11.254 4.677 1.00 0.00 16 GLN A O 30
ATOM 29615 N N . GLN A 1 17 ? -7.431 9.078 4.112 1.00 0.00 17 GLN A N 30
ATOM 29616 C CA . GLN A 1 17 ? -8.760 8.881 4.678 1.00 0.00 17 GLN A CA 30
ATOM 29617 C C . GLN A 1 17 ? -8.780 7.631 5.554 1.00 0.00 17 GLN A C 30
ATOM 29618 O O . GLN A 1 17 ? -7.901 6.780 5.449 1.00 0.00 17 GLN A O 30
ATOM 29632 N N . ASP A 1 18 ? -9.781 7.525 6.421 1.00 0.00 18 ASP A N 30
ATOM 29633 C CA . ASP A 1 18 ? -9.895 6.374 7.312 1.00 0.00 18 ASP A CA 30
ATOM 29634 C C . ASP A 1 18 ? -10.066 5.083 6.527 1.00 0.00 18 ASP A C 30
ATOM 29635 O O . ASP A 1 18 ? -9.587 4.024 6.933 1.00 0.00 18 ASP A O 30
ATOM 29645 N N . GLN A 1 19 ? -10.751 5.181 5.399 1.00 0.00 19 GLN A N 30
ATOM 29646 C CA . GLN A 1 19 ? -10.991 4.024 4.543 1.00 0.00 19 GLN A CA 30
ATOM 29647 C C . GLN A 1 19 ? -9.689 3.500 3.946 1.00 0.00 19 GLN A C 30
ATOM 29648 O O . GLN A 1 19 ? -9.620 2.351 3.509 1.00 0.00 19 GLN A O 30
ATOM 29662 N N . GLU A 1 20 ? -8.659 4.340 3.921 1.00 0.00 20 GLU A N 30
ATOM 29663 C CA . GLU A 1 20 ? -7.374 3.936 3.364 1.00 0.00 20 GLU A CA 30
ATOM 29664 C C . GLU A 1 20 ? -6.548 3.174 4.394 1.00 0.00 20 GLU A C 30
ATOM 29665 O O . GLU A 1 20 ? -6.989 2.958 5.524 1.00 0.00 20 GLU A O 30
ATOM 29678 N N . LEU A 1 21 ? -5.356 2.741 3.987 1.00 0.00 21 LEU A N 30
ATOM 29679 C CA . LEU A 1 21 ? -4.484 1.974 4.864 1.00 0.00 21 LEU A CA 30
ATOM 29680 C C . LEU A 1 21 ? -3.132 2.652 5.056 1.00 0.00 21 LEU A C 30
ATOM 29681 O O . LEU A 1 21 ? -2.435 2.959 4.090 1.00 0.00 21 LEU A O 30
ATOM 29697 N N . ASP A 1 22 ? -2.763 2.862 6.315 1.00 0.00 22 ASP A N 30
ATOM 29698 C CA . ASP A 1 22 ? -1.490 3.487 6.649 1.00 0.00 22 ASP A CA 30
ATOM 29699 C C . ASP A 1 22 ? -0.332 2.524 6.402 1.00 0.00 22 ASP A C 30
ATOM 29700 O O . ASP A 1 22 ? -0.518 1.308 6.355 1.00 0.00 22 ASP A O 30
ATOM 29710 N N . ILE A 1 23 ? 0.864 3.081 6.250 1.00 0.00 23 ILE A N 30
ATOM 29711 C CA . ILE A 1 23 ? 2.062 2.285 6.012 1.00 0.00 23 ILE A CA 30
ATOM 29712 C C . ILE A 1 23 ? 3.255 2.881 6.762 1.00 0.00 23 ILE A C 30
ATOM 29713 O O . ILE A 1 23 ? 3.182 4.010 7.248 1.00 0.00 23 ILE A O 30
ATOM 29729 N N . LYS A 1 24 ? 4.348 2.126 6.863 1.00 0.00 24 LYS A N 30
ATOM 29730 C CA . LYS A 1 24 ? 5.538 2.609 7.568 1.00 0.00 24 LYS A CA 30
ATOM 29731 C C . LYS A 1 24 ? 6.717 2.790 6.617 1.00 0.00 24 LYS A C 30
ATOM 29732 O O . LYS A 1 24 ? 6.617 2.525 5.420 1.00 0.00 24 LYS A O 30
ATOM 29751 N N . LYS A 1 25 ? 7.834 3.253 7.169 1.00 0.00 25 LYS A N 30
ATOM 29752 C CA . LYS A 1 25 ? 9.044 3.489 6.391 1.00 0.00 25 LYS A CA 30
ATOM 29753 C C . LYS A 1 25 ? 9.574 2.218 5.754 1.00 0.00 25 LYS A C 30
ATOM 29754 O O . LYS A 1 25 ? 9.848 2.183 4.558 1.00 0.00 25 LYS A O 30
ATOM 29773 N N . ASN A 1 26 ? 9.754 1.189 6.563 1.00 0.00 26 ASN A N 30
ATOM 29774 C CA . ASN A 1 26 ? 10.298 -0.074 6.073 1.00 0.00 26 ASN A CA 30
ATOM 29775 C C . ASN A 1 26 ? 9.250 -1.186 5.981 1.00 0.00 26 ASN A C 30
ATOM 29776 O O . ASN A 1 26 ? 9.567 -2.302 5.568 1.00 0.00 26 ASN A O 30
ATOM 29787 N N . GLU A 1 27 ? 8.013 -0.898 6.370 1.00 0.00 27 GLU A N 30
ATOM 29788 C CA . GLU A 1 27 ? 6.956 -1.907 6.323 1.00 0.00 27 GLU A CA 30
ATOM 29789 C C . GLU A 1 27 ? 6.692 -2.363 4.892 1.00 0.00 27 GLU A C 30
ATOM 29790 O O . GLU A 1 27 ? 6.773 -1.582 3.951 1.00 0.00 27 GLU A O 30
ATOM 29803 N N . ARG A 1 28 ? 6.379 -3.645 4.742 1.00 0.00 28 ARG A N 30
ATOM 29804 C CA . ARG A 1 28 ? 6.102 -4.222 3.443 1.00 0.00 28 ARG A CA 30
ATOM 29805 C C . ARG A 1 28 ? 4.604 -4.346 3.230 1.00 0.00 28 ARG A C 30
ATOM 29806 O O . ARG A 1 28 ? 3.908 -4.997 4.008 1.00 0.00 28 ARG A O 30
ATOM 29827 N N . LEU A 1 29 ? 4.105 -3.700 2.186 1.00 0.00 29 LEU A N 30
ATOM 29828 C CA . LEU A 1 29 ? 2.683 -3.721 1.894 1.00 0.00 29 LEU A CA 30
ATOM 29829 C C . LEU A 1 29 ? 2.384 -4.502 0.614 1.00 0.00 29 LEU A C 30
ATOM 29830 O O . LEU A 1 29 ? 3.197 -4.538 -0.311 1.00 0.00 29 LEU A O 30
ATOM 29846 N N . TRP A 1 30 ? 1.203 -5.120 0.572 1.00 0.00 30 TRP A N 30
ATOM 29847 C CA . TRP A 1 30 ? 0.776 -5.899 -0.588 1.00 0.00 30 TRP A CA 30
ATOM 29848 C C . TRP A 1 30 ? -0.253 -5.133 -1.417 1.00 0.00 30 TRP A C 30
ATOM 29849 O O . TRP A 1 30 ? -1.398 -4.965 -1.000 1.00 0.00 30 TRP A O 30
ATOM 29870 N N . LEU A 1 31 ? 0.166 -4.656 -2.587 1.00 0.00 31 LEU A N 30
ATOM 29871 C CA . LEU A 1 31 ? -0.718 -3.889 -3.467 1.00 0.00 31 LEU A CA 30
ATOM 29872 C C . LEU A 1 31 ? -1.710 -4.786 -4.204 1.00 0.00 31 LEU A C 30
ATOM 29873 O O . LEU A 1 31 ? -1.404 -5.932 -4.537 1.00 0.00 31 LEU A O 30
ATOM 29889 N N . LEU A 1 32 ? -2.899 -4.244 -4.462 1.00 0.00 32 LEU A N 30
ATOM 29890 C CA . LEU A 1 32 ? -3.951 -4.972 -5.170 1.00 0.00 32 LEU A CA 30
ATOM 29891 C C . LEU A 1 32 ? -4.162 -4.389 -6.565 1.00 0.00 32 LEU A C 30
ATOM 29892 O O . LEU A 1 32 ? -4.563 -5.096 -7.490 1.00 0.00 32 LEU A O 30
ATOM 29908 N N . ASP A 1 33 ? -3.889 -3.094 -6.708 1.00 0.00 33 ASP A N 30
ATOM 29909 C CA . ASP A 1 33 ? -4.047 -2.412 -7.988 1.00 0.00 33 ASP A CA 30
ATOM 29910 C C . ASP A 1 33 ? -3.249 -1.111 -8.008 1.00 0.00 33 ASP A C 30
ATOM 29911 O O . ASP A 1 33 ? -3.501 -0.204 -7.214 1.00 0.00 33 ASP A O 30
ATOM 29921 N N . ASP A 1 34 ? -2.278 -1.030 -8.913 1.00 0.00 34 ASP A N 30
ATOM 29922 C CA . ASP A 1 34 ? -1.434 0.156 -9.031 1.00 0.00 34 ASP A CA 30
ATOM 29923 C C . ASP A 1 34 ? -1.707 0.932 -10.322 1.00 0.00 34 ASP A C 30
ATOM 29924 O O . ASP A 1 34 ? -1.038 1.926 -10.606 1.00 0.00 34 ASP A O 30
ATOM 29934 N N . SER A 1 35 ? -2.683 0.478 -11.104 1.00 0.00 35 SER A N 30
ATOM 29935 C CA . SER A 1 35 ? -3.023 1.139 -12.361 1.00 0.00 35 SER A CA 30
ATOM 29936 C C . SER A 1 35 ? -3.543 2.553 -12.129 1.00 0.00 35 SER A C 30
ATOM 29937 O O . SER A 1 35 ? -3.254 3.465 -12.903 1.00 0.00 35 SER A O 30
ATOM 29945 N N . LYS A 1 36 ? -4.326 2.722 -11.069 1.00 0.00 36 LYS A N 30
ATOM 29946 C CA . LYS A 1 36 ? -4.910 4.020 -10.739 1.00 0.00 36 LYS A CA 30
ATOM 29947 C C . LYS A 1 36 ? -3.967 4.893 -9.935 1.00 0.00 36 LYS A C 30
ATOM 29948 O O . LYS A 1 36 ? -3.008 4.412 -9.330 1.00 0.00 36 LYS A O 30
ATOM 29967 N N . THR A 1 37 ? -4.277 6.185 -9.909 1.00 0.00 37 THR A N 30
ATOM 29968 C CA . THR A 1 37 ? -3.494 7.151 -9.152 1.00 0.00 37 THR A CA 30
ATOM 29969 C C . THR A 1 37 ? -3.486 6.750 -7.684 1.00 0.00 37 THR A C 30
ATOM 29970 O O . THR A 1 37 ? -2.476 6.862 -6.992 1.00 0.00 37 THR A O 30
ATOM 29981 N N . TRP A 1 38 ? -4.632 6.239 -7.244 1.00 0.00 38 TRP A N 30
ATOM 29982 C CA . TRP A 1 38 ? -4.801 5.758 -5.878 1.00 0.00 38 TRP A CA 30
ATOM 29983 C C . TRP A 1 38 ? -4.542 4.251 -5.858 1.00 0.00 38 TRP A C 30
ATOM 29984 O O . TRP A 1 38 ? -5.060 3.520 -6.701 1.00 0.00 38 TRP A O 30
ATOM 30005 N N . TRP A 1 39 ? -3.713 3.790 -4.925 1.00 0.00 39 TRP A N 30
ATOM 30006 C CA . TRP A 1 39 ? -3.372 2.369 -4.857 1.00 0.00 39 TRP A CA 30
ATOM 30007 C C . TRP A 1 39 ? -4.065 1.655 -3.708 1.00 0.00 39 TRP A C 30
ATOM 30008 O O . TRP A 1 39 ? -4.105 2.155 -2.589 1.00 0.00 39 TRP A O 30
ATOM 30029 N N . ARG A 1 40 ? -4.569 0.458 -3.994 1.00 0.00 40 ARG A N 30
ATOM 30030 C CA . ARG A 1 40 ? -5.223 -0.360 -2.985 1.00 0.00 40 ARG A CA 30
ATOM 30031 C C . ARG A 1 40 ? -4.214 -1.322 -2.400 1.00 0.00 40 ARG A C 30
ATOM 30032 O O . ARG A 1 40 ? -3.490 -1.996 -3.135 1.00 0.00 40 ARG A O 30
ATOM 30053 N N . VAL A 1 41 ? -4.141 -1.371 -1.085 1.00 0.00 41 VAL A N 30
ATOM 30054 C CA . VAL A 1 41 ? -3.181 -2.236 -0.438 1.00 0.00 41 VAL A CA 30
ATOM 30055 C C . VAL A 1 41 ? -3.738 -2.859 0.846 1.00 0.00 41 VAL A C 30
ATOM 30056 O O . VAL A 1 41 ? -4.649 -2.311 1.467 1.00 0.00 41 VAL A O 30
ATOM 30069 N N . ARG A 1 42 ? -3.186 -4.009 1.225 1.00 0.00 42 ARG A N 30
ATOM 30070 C CA . ARG A 1 42 ? -3.627 -4.712 2.422 1.00 0.00 42 ARG A CA 30
ATOM 30071 C C . ARG A 1 42 ? -2.460 -4.948 3.376 1.00 0.00 42 ARG A C 30
ATOM 30072 O O . ARG A 1 42 ? -1.340 -5.226 2.945 1.00 0.00 42 ARG A O 30
ATOM 30093 N N . ASN A 1 43 ? -2.728 -4.830 4.674 1.00 0.00 43 ASN A N 30
ATOM 30094 C CA . ASN A 1 43 ? -1.689 -5.025 5.686 1.00 0.00 43 ASN A CA 30
ATOM 30095 C C . ASN A 1 43 ? -1.934 -6.290 6.511 1.00 0.00 43 ASN A C 30
ATOM 30096 O O . ASN A 1 43 ? -2.984 -6.924 6.399 1.00 0.00 43 ASN A O 30
ATOM 30107 N N . ALA A 1 44 ? -0.954 -6.646 7.340 1.00 0.00 44 ALA A N 30
ATOM 30108 C CA . ALA A 1 44 ? -1.052 -7.831 8.187 1.00 0.00 44 ALA A CA 30
ATOM 30109 C C . ALA A 1 44 ? -2.204 -7.712 9.178 1.00 0.00 44 ALA A C 30
ATOM 30110 O O . ALA A 1 44 ? -2.772 -8.715 9.611 1.00 0.00 44 ALA A O 30
ATOM 30117 N N . ALA A 1 45 ? -2.559 -6.477 9.526 1.00 0.00 45 ALA A N 30
ATOM 30118 C CA . ALA A 1 45 ? -3.655 -6.227 10.458 1.00 0.00 45 ALA A CA 30
ATOM 30119 C C . ALA A 1 45 ? -5.024 -6.533 9.839 1.00 0.00 45 ALA A C 30
ATOM 30120 O O . ALA A 1 45 ? -6.056 -6.268 10.455 1.00 0.00 45 ALA A O 30
ATOM 30127 N N . ASN A 1 46 ? -5.031 -7.076 8.617 1.00 0.00 46 ASN A N 30
ATOM 30128 C CA . ASN A 1 46 ? -6.263 -7.400 7.919 1.00 0.00 46 ASN A CA 30
ATOM 30129 C C . ASN A 1 46 ? -7.040 -6.137 7.566 1.00 0.00 46 ASN A C 30
ATOM 30130 O O . ASN A 1 46 ? -8.258 -6.169 7.386 1.00 0.00 46 ASN A O 30
ATOM 30141 N N . ARG A 1 47 ? -6.313 -5.031 7.450 1.00 0.00 47 ARG A N 30
ATOM 30142 C CA . ARG A 1 47 ? -6.902 -3.750 7.096 1.00 0.00 47 ARG A CA 30
ATOM 30143 C C . ARG A 1 47 ? -6.459 -3.354 5.692 1.00 0.00 47 ARG A C 30
ATOM 30144 O O . ARG A 1 47 ? -5.267 -3.357 5.386 1.00 0.00 47 ARG A O 30
ATOM 30165 N N . THR A 1 48 ? -7.418 -3.029 4.837 1.00 0.00 48 THR A N 30
ATOM 30166 C CA . THR A 1 48 ? -7.108 -2.648 3.463 1.00 0.00 48 THR A CA 30
ATOM 30167 C C . THR A 1 48 ? -7.636 -1.250 3.154 1.00 0.00 48 THR A C 30
ATOM 30168 O O . THR A 1 48 ? -8.688 -0.850 3.654 1.00 0.00 48 THR A O 30
ATOM 30179 N N . GLY A 1 49 ? -6.905 -0.514 2.326 1.00 0.00 49 GLY A N 30
ATOM 30180 C CA . GLY A 1 49 ? -7.325 0.827 1.965 1.00 0.00 49 GLY A CA 30
ATOM 30181 C C . GLY A 1 49 ? -6.588 1.374 0.755 1.00 0.00 49 GLY A C 30
ATOM 30182 O O . GLY A 1 49 ? -5.623 0.770 0.286 1.00 0.00 49 GLY A O 30
ATOM 30186 N N . TYR A 1 50 ? -7.049 2.516 0.239 1.00 0.00 50 TYR A N 30
ATOM 30187 C CA . TYR A 1 50 ? -6.429 3.131 -0.932 1.00 0.00 50 TYR A CA 30
ATOM 30188 C C . TYR A 1 50 ? -5.525 4.300 -0.547 1.00 0.00 50 TYR A C 30
ATOM 30189 O O . TYR A 1 50 ? -6.003 5.340 -0.094 1.00 0.00 50 TYR A O 30
ATOM 30207 N N . VAL A 1 51 ? -4.221 4.132 -0.746 1.00 0.00 51 VAL A N 30
ATOM 30208 C CA . VAL A 1 51 ? -3.264 5.183 -0.423 1.00 0.00 51 VAL A CA 30
ATOM 30209 C C . VAL A 1 51 ? -2.232 5.367 -1.538 1.00 0.00 51 VAL A C 30
ATOM 30210 O O . VAL A 1 51 ? -1.436 4.463 -1.805 1.00 0.00 51 VAL A O 30
ATOM 30223 N N . PRO A 1 52 ? -2.198 6.543 -2.202 1.00 0.00 52 PRO A N 30
ATOM 30224 C CA . PRO A 1 52 ? -1.228 6.815 -3.272 1.00 0.00 52 PRO A CA 30
ATOM 30225 C C . PRO A 1 52 ? 0.178 7.035 -2.723 1.00 0.00 52 PRO A C 30
ATOM 30226 O O . PRO A 1 52 ? 0.872 7.971 -3.122 1.00 0.00 52 PRO A O 30
ATOM 30237 N N . SER A 1 53 ? 0.594 6.171 -1.803 1.00 0.00 53 SER A N 30
ATOM 30238 C CA . SER A 1 53 ? 1.908 6.275 -1.197 1.00 0.00 53 SER A CA 30
ATOM 30239 C C . SER A 1 53 ? 2.993 5.923 -2.199 1.00 0.00 53 SER A C 30
ATOM 30240 O O . SER A 1 53 ? 3.463 4.791 -2.243 1.00 0.00 53 SER A O 30
ATOM 30248 N N . ASN A 1 54 ? 3.409 6.905 -2.989 1.00 0.00 54 ASN A N 30
ATOM 30249 C CA . ASN A 1 54 ? 4.466 6.684 -3.968 1.00 0.00 54 ASN A CA 30
ATOM 30250 C C . ASN A 1 54 ? 5.780 6.333 -3.266 1.00 0.00 54 ASN A C 30
ATOM 30251 O O . ASN A 1 54 ? 6.721 5.841 -3.890 1.00 0.00 54 ASN A O 30
ATOM 30262 N N . TYR A 1 55 ? 5.823 6.583 -1.953 1.00 0.00 55 TYR A N 30
ATOM 30263 C CA . TYR A 1 55 ? 6.989 6.296 -1.137 1.00 0.00 55 TYR A CA 30
ATOM 30264 C C . TYR A 1 55 ? 7.325 4.800 -1.138 1.00 0.00 55 TYR A C 30
ATOM 30265 O O . TYR A 1 55 ? 8.417 4.406 -0.727 1.00 0.00 55 TYR A O 30
ATOM 30283 N N . VAL A 1 56 ? 6.386 3.969 -1.596 1.00 0.00 56 VAL A N 30
ATOM 30284 C CA . VAL A 1 56 ? 6.600 2.526 -1.642 1.00 0.00 56 VAL A CA 30
ATOM 30285 C C . VAL A 1 56 ? 6.535 2.004 -3.074 1.00 0.00 56 VAL A C 30
ATOM 30286 O O . VAL A 1 56 ? 5.696 2.427 -3.869 1.00 0.00 56 VAL A O 30
ATOM 30299 N N . GLU A 1 57 ? 7.427 1.071 -3.385 1.00 0.00 57 GLU A N 30
ATOM 30300 C CA . GLU A 1 57 ? 7.486 0.470 -4.711 1.00 0.00 57 GLU A CA 30
ATOM 30301 C C . GLU A 1 57 ? 7.892 -0.994 -4.612 1.00 0.00 57 GLU A C 30
ATOM 30302 O O . GLU A 1 57 ? 8.480 -1.416 -3.617 1.00 0.00 57 GLU A O 30
ATOM 30315 N N . ARG A 1 58 ? 7.581 -1.766 -5.645 1.00 0.00 58 ARG A N 30
ATOM 30316 C CA . ARG A 1 58 ? 7.923 -3.181 -5.658 1.00 0.00 58 ARG A CA 30
ATOM 30317 C C . ARG A 1 58 ? 9.426 -3.374 -5.817 1.00 0.00 58 ARG A C 30
ATOM 30318 O O . ARG A 1 58 ? 10.061 -2.727 -6.651 1.00 0.00 58 ARG A O 30
ATOM 30339 N N . LYS A 1 59 ? 9.990 -4.273 -5.018 1.00 0.00 59 LYS A N 30
ATOM 30340 C CA . LYS A 1 59 ? 11.420 -4.555 -5.078 1.00 0.00 59 LYS A CA 30
ATOM 30341 C C . LYS A 1 59 ? 12.239 -3.301 -4.784 1.00 0.00 59 LYS A C 30
ATOM 30342 O O . LYS A 1 59 ? 13.473 -3.423 -4.639 1.00 0.00 59 LYS A O 30
#

Organism: Homo sapiens (NCBI:txid9606)

Radius of gyration: 10.14 Å; Cα contacts (8 Å, |Δi|>4): 132; chains: 1; bounding box: 22×23×23 Å

Foldseek 3Di:
DFDKAKKFAQAWAQAPDPLADTDHRGGIWIWRDDPDCWTWIADPVRHIHTHNPPRMDHD

CATH classification: 2.30.30.40